Protein 8VJL (pdb70)

Foldseek 3Di:
DVVLVVQVVAADEDPVLVVVQVVCVVPPVVLLVVLQVVLQVVLASQLVVLCVVVPFAWDHWYQYSQGTDTDTDDFQQDALVSLVVSLVSRLVPVVVVLVVLVVCVVVVVDDDVSSVSSVVVSVVVSVVLCDCAPPRRVVSVVLSVLLQVAPNLVSVVVSLVVNVVVLVVLVVVCVVPPVDDVSSVVVSVVRVVVSVVVVVCSVVSVVVNLVSVQPDPCDVADEEDEDEDEQPAWLVVVVRRDGGRYFYKYWYHYPNRTDDIHGPNQSSCCCVPVVCPTDGCPCSVPVD/DPPVDDPDDDDDDDDDDQDEADDDPVLVVLVVVVVVNDVVSLVVVLRNLVVLLVVVLVVPPPPPDDSPVSSVQLSVLQSVLSVPPDPVVPDDSNVSSNVSSVVSVVVVVVVVVVVD/DCLVVVQVVFEDEDPVLVVVVVVCVVVPNDLVVVLQVVLLVQLLVLLVVLCVVVPFAWHHFYADNLGTDTDTDAFLFDALVSVVNSLVSRLPVLVVVLVVLVVCPVVPPDDPVSNVSSVVVSVVVSVVQCDCAPPRRVVVVQLSVLQVPFFNLVSVVVSLVVNVVVLVVLVCCQPPPDPCPVSVVVVSVVSVVVSVVVVVPSVVSVVVNLVSVLPDDPVPQDEEAEDEDEQPDAVVVVSRRDGGRYFYWYWYQPPNDTDDTDGPNLVSCCVPVVVNPPGHCVCVVPDD/DPPPPCPDDDDDDDDDQADAADDPPVLVVLVVCVVVNDVVSVVCQLRNLLVLLVVVLVVVPPPDDDVPVLSVLLSVQLNVLSVPDDCVVPDDSNVSSSVSSNVSVVVVVVVVVVVD/DVVLVVQVVAADEDPVLVVVQVVCVVPPVVLLVVLQVVLQVVLASQLVVLCVVVPFAWDHWYQYSQGTDTDTDDFQQDALVSLVVSLVSRLVPVVVVLVVLVVCVVVVVDDDVSSVSSVVVSVVVSVVLCDCAPPRRVVSVVLSVLLQVAPNLVSVVVSLVVNVVVLVVLVVVCVVPPVDDVSSVVVSVVRVVVSVVVVVCSVVSVVVNLVSVQPDPCDPPDEEDEDEDEQFAWLVVVVRRDGGPYFYKYWYHYPNRTDDIHGPNQSSCCCVPVVCPTDGCPCSVPVD/DPPVDDPDDDDDDDDDDQDEADDDPVLVVLVVVVVVNDDVSLVVVLRNLCVLLVVVLVVPPPPPDDSPVSSVQLSVQLSVLSVPPDPVVPDDSNVSSSVSSVVSSVVVVVVVVVVD/DCLVVVQVVFEDEDPVLVVVVVVCVVVPNDLVVVLQVVLLVQLLVLLVVLCVVVPFAWHHFYADNLGTDTDTDAFLFDALVSLVNSLVSRLPVLVVVLVVLVVCPVVPPDDPVSNVSNVVVSVVVSVVQCDCAPPRRVVVVQLSVLLVPFFNLVSVVVSLVVNVVVLVVLVCCQPPPDPCPVSVVVVSVVSVVVSVVSVVPSVVSVVVNLVSVLPDDPVPQDEEAEDEDDQPDAVVVVSRRDGGRYFYWYWYQPPNDTDDTDGPNVVSCCVPVVVVPPGHCVCVVPDD/DPPPPCPDDDDDDDDDQADAADDPPVLVVLVVCVVVNDVVSVVCQLRNQLVLLVVVLVVVPPPDDDSVVSSVLLSVQLSVLSVPDDCVVPDDSSVSSNVSSVVSVVVVVVVVVVVD

Secondary structure (DSSP, 8-state):
-HHHHHHHHT----HHHHHHHHHHHTTT-HHHHHHHHHHHHHHHHHHHHHHHHTT--EEEEEEETTEEEEEE---S-S-HHHHHHHHHTTGGGHHHHHHHHHHHHHHTSS-HHHHHHHHHHHHHHHHHHTSSSSSTTTHHHHHHHHHHHS-HHHHHHHHHHHHHHHHHHHHHHHHHH-S--HHHHHHHHHHHHHHHHHHTTHHHHHHHHHHHHHT----S---B--EEEETTS-HHHHHT---TTSB--EEEEETTEEEEEE-HHHHHHHHHHS--SSS-STTSSS--/--TT-----EEEEEE-SSPPPP-SHHHHHHHHHHHH--HHHHHHHHHTTHHHHHHHHHHT-SS---HHHHHHHHHHHHHHHHHT--SSS---HHHHHHHHHHHHHHHHHHHHHHH-/--HHHHHHTT--B-HHHHHHHHHHHHHT--TTHHHHHHHHHHHHHHHHHHHHTTT----B--EETTEEE-BB--SS-S-HHHHHHHHHTGGGHHHHHHHHHHHHHHTTSS-HHHHHHHHHHHHHHHHHTTSSSSSTTHHHHHHHHHHTTS-HHHHHHHHHHHHHHHHHHHHHHHHHTS---HHHHHHHHHHHHHHHHHHTTHHHHHHHHHHHHHT-SS-S---B--EE--SSS-HHHHHHS--TT-B--EEEEETTEEEEEE-HHHHHHHHHTS---S--HHHHHS--/--TTS-----EE--B-SSPPPP-TTHHHHHHHHHHHS-HHHHHHHHHTT-HHHHHHHHHT-SSS--HHHHHHHHHHHHHHHHHT--GGGS--HHHHHHHHHHHHHHHHHHHHHHH-/-HHHHHHHHT-EE-HHHHHHHHHHHTTT-HHHHHHHHHHHHHHHHHHHHHHHHTT--EEEEEEETTEEEEEE---S-S-HHHHHHHHHTTGGGHHHHHHHHHHHHHTTSS-HHHHHHHHHHHHHHHHHHTSSSSSTTTHHHHHHHHHHHS-HHHHHHHHHHHHHHHHHHHHHHHHHH-S--HHHHHHHHHHHHHHHHHHTTHHHHHHHHHHHHHT---SS---B--EEEETTS-HHHHHT---TTSB--EEEEETTEEEEEE-HHHHHHHHHHS---SS-STTSSS--/--TT-----EEEEEE-SSPPPP-SHHHHHHHHHHHH--HHHHHHHHHTTHHHHHHHHHHT-SS---HHHHHHHHHHHHHHHHHT--SSS---HHHHHHHHHHHHHHHHHHHHHHH-/--HHHHHHTT--B-HHHHHHHHHHHHHT--TTHHHHHHHHHHHHHHHHHHHHTTT----B--EETTEEE-BB--SS-S-HHHHHHHHHTGGGHHHHHHHHHHHHHHTTSS-HHHHHHHHHHHHHHHHHTTSSSSSTTHHHHHHHHHHTTS-HHHHHHHHHHHHHHHHHHHHHHHHHTS---HHHHHHHHHHHHHHHHHHTTHHHHHHHHHHHHHT-SS-S---B--EE--SSS-HHHHHHS--TT-B--EEEEETTEEEEEE-HHHHHIIIIIS---SS-HHHHHS--/--TTS-----EE--B-SSPPPP-TTHHHHHHHHHHHS-HHHHHHHHHTTHHHHHHHHHHT-SSS--HHHHHHHHHHHHHHHHHT--GGGS--HHHHHHHHHHHHHHHHHHHHHHH-

GO terms:
  GO:0005515 protein binding (F, IPI)

InterPro domains:
  IPR008915 Peptidase M50 [PF02163] (32-105)
  IPR008915 Peptidase M50 [PF02163] (111-170)

Solvent-accessible surface area: 86325 Å² total; per-residue (Å²): 142,106,130,77,98,50,30,57,144,120,44,89,49,72,92,110,24,132,62,61,22,0,88,11,85,36,80,60,122,28,74,25,26,54,16,23,61,88,0,6,57,28,3,0,30,5,1,0,25,64,2,17,121,68,91,26,57,35,79,62,3,29,19,37,40,57,8,0,5,0,13,0,9,6,16,4,15,51,47,35,146,30,20,81,31,2,12,52,13,0,24,127,38,5,118,138,11,55,116,31,13,128,87,84,21,122,109,92,68,52,120,122,124,26,36,110,57,22,23,61,26,1,88,13,3,29,135,16,4,86,64,51,5,19,10,2,1,9,3,14,48,63,13,11,83,39,0,112,115,44,27,7,42,115,0,9,135,59,11,27,135,42,3,106,74,91,5,102,109,30,8,60,110,2,81,126,77,27,78,127,52,138,36,3,76,58,10,46,85,27,1,44,91,25,16,58,85,17,70,106,37,62,43,25,6,8,15,15,8,8,16,30,41,62,23,39,97,103,102,157,123,78,143,116,68,91,28,134,22,120,11,116,37,78,4,62,125,16,5,36,94,10,57,26,50,13,69,6,34,13,54,13,19,45,102,85,73,64,56,57,79,24,43,14,114,84,23,10,98,7,6,24,38,55,90,45,10,57,57,15,8,99,65,34,96,140,61,206,244,92,58,150,93,38,52,25,22,1,0,17,8,72,33,28,16,29,3,88,91,54,65,68,80,70,51,123,109,47,34,82,78,33,92,186,54,41,88,78,2,62,18,25,7,2,18,18,27,6,89,46,0,14,78,13,19,131,72,33,89,102,57,82,94,76,40,78,46,30,5,8,6,0,9,4,0,0,15,73,1,4,109,68,44,52,73,80,120,68,64,147,21,31,74,53,1,23,143,28,0,19,88,18,5,63,133,70,44,63,57,48,56,84,94,122,188,91,107,103,36,63,14,94,88,57,69,88,50,59,94,48,23,162,53,26,21,52,36,3,105,146,70,57,88,92,109,24,34,112,17,31,64,87,0,10,59,25,2,0,70,8,2,0,39,68,2,25,127,56,83,20,61,21,64,68,0,31,14,30,45,63,6,0,3,1,8,0,9,2,16,8,21,61,81,51,133,30,29,82,13,1,12,57,3,0,24,87,48,5,116,125,10,58,114,41,13,132,106,76,19,105,103,97,64,52,135,110,129,27,31,97,49,20,24,60,24,1,86,15,2,31,137,18,1,72,67,50,5,22,9,2,2,10,1,11,56,45,22,17,114,37,4,154,136,44,32,8,44,94,0,20,149,60,9,34,135,27,1,108,75,85,5,124,121,30,2,68,109,1,81,130,104,17,82,49,13,49,35,7,88,62,11,44,85,26,1,41,90,24,11,120,78,25,106,152,47,105,36,32,5,18,16,2,5,10,4,55,40,41,21,33,61,118,146,145,109,116,161,120,76,79,44,95,15,103,40,151,47,92,14,78,114,16,4,24,103,10,47,38,55,13,64,4,25,8,53,14,9,58,97,70,65,71,66,68,71,13,56,26,99,78,23,5,78,7,32,6,57,71,100,44,45,93,16,21,8,74,81,23,92,146,78,235,233,68,48,129,126,33,46,23,29,2,1,14,4,66,38,32,11,32,5,96,111,54,60,91,12,17,56,110,49,43,40,75,84,42,91,172,59,46,79,90,4,77,15,44,4,2,5,20,34,1,144,41,0,20,91,7,8,151,122,52,70,148,98,76,88,84,41,63,66,12,10,32,21,0,4,11,0,3,24,53,0,5,109,67,43,62,44,84,112,70,50,135,18,37,64,50,0,28,137,25,0,48,69,20,7,88,125,64,50,65,64,54,77,90,93,122,139,106,130,76,99,53,29,57,140,120,44,90,49,70,92,110,23,133,63,59,22,0,86,11,83,34,80,60,121,28,76,24,28,55,17,23,60,88,0,5,57,30,2,0,31,6,1,0,24,65,3,20,121,69,89,28,54,37,80,62,3,32,18,37,40,59,8,0,5,1,12,0,7,5,14,4,16,51,49,34,147,29,22,81,30,3,11,52,13,0,24,129,33,4,118,138,12,54,117,32,13,126,88,83,22,122,109,93,68,53,120,121,124,26,35,109,58,21,22,63,26,1,89,13,4,28,133,16,3,86,64,52,4,19,11,1,1,8,3,14,49,62,13,12,82,38,1,110,118,44,26,6,42,112,0,10,137,59,10,27,136,40,2,105,74,91,5,102,110,31,9,61,110,2,82,126,75,26,78,126,61,138,35,4,76,53,9,47,79,26,1,44,98,24,16,57,83,18,75,105,37,62,42,26,8,9,15,13,9,9,16,31,42,62,25,41,98,102,107,163,127,62,145,114,70,90,29,132,21,120,10,116,39,80,4,60,119,14,6,32,93,11,57,27,57,9,67,5,34,10,53,8,20,44,102,85,73,64,54,56,81,24,43,14,115,84,20,14,98,7,7,26,38,58,92,46,10,55,58,16,7,101,64,33,95,141,62,207,244,88,58,155,90,40,53,24,24,1,1,16,8,72,33,29,17,29,4,87,90,56,73,63,78,75,51,117,106,48,33,81,78,34,92,179,54,41,89,78,2,60,17,26,7,2,13,17,29,2,84,42,0,18,86,11,17,137,68,25,91,102,58,82,94,78,45,77,45,28,5,10,6,0,12,6,0,0,18,77,1,4,110,68,44,52,76,80,122,71,62,145,21,33,74,53,0,20,148,28,0,22,86,20,4,61,121,69,44,58,56,50,59,85,90,124,191,97,116,103,36,63,14,94,91,57,69,89,52,59,91,47,21,166,54,27,21,53,35,4,106,148,68,56,89,89,111,23,34,111,17,31,66,85,0,9,58,24,1,0,68,9,1,0,39,68,2,25,129,55,81,21,62,20,63,66,0,34,15,31,47,64,7,0,3,2,9,0,8,2,14,8,24,62,82,53,132,31,28,82,13,1,12,56,4,0,23,87,50,4,117,127,10,58,116,40,13,129,105,77,19,105,104,97,63,50,134,109,127,27,32,96,51,21,24,60,25,2,85,16,2,31,137,19,1,71,67,51,5,22,9,2,1,10,1,11,55,44,22,18,117,40,5,152,141,42,30,9,45,95,0,18,149,57,8,30,134,28,2,109,75,87,6,124,121,28,3,68,110,2,84,131,106,19,81,49,12,51,36,7,87,63,12,46,86,24,0,42,88,24,13,122,78,20,110,156,42,105,34,32,4,17,15,3,6,10,7,55,42,43,20,32,62,118,146,144,110,115,162,120,76,81,46,93,14,101,42,151,47,94,17,84,112,16,4,26,103,10,48,36,56,12,61,4,24,9,54,13,8,59,96,72,64,72,66,65,71,13,55,26,101,75,22,4,82,7,31,6,57,75,89,43,38,90,15,21,10,75,83,23,92,146,76,234,235,58,51,137,107,34,47,25,28,2,1,14,4,68,36,34,12,30,7,92,113,54,58,90,12,17,56,109,42,45,38,70,84,43,91,165,59,45,81,87,3,75,15,44,5,2,7,22,30,5,152,34,0,14,88,8,10,154,125,53,79,147,96,77,91,77,44,55,69,12,11,35,12,0,7,6,0,7,24,50,1,7,104,72,41,62,44,84,113,70,50,133,20,35,64,50,4,26,139,25,0,45,68,17,6,88,120,57,52,64,62,55,75,91,94,123

Nearest PDB structures (foldseek):
  8vjl-assembly1_A  TM=1.003E+00  e=7.515E-52  Bacillus subtilis subsp. subtilis str. 168
  8vjm-assembly1_C  TM=9.851E-01  e=3.908E-43  Bacillus subtilis subsp. subtilis str. 168
  3b4r-assembly1_B  TM=7.205E-01  e=4.255E-06  Methanocaldococcus jannaschii
  8vjm-assembly1_C  TM=9.953E-01  e=9.314E-47  Bacillus subtilis subsp. subtilis str. 168
  8vjl-assembly1_A  TM=9.861E-01  e=3.089E-44  Bacillus subtilis subsp. subtilis str. 168

Radius of gyration: 42.6 Å; Cα contacts (8 Å, |Δi|>4): 1873; chains: 8; bounding box: 121×93×74 Å

Sequence (1616 aa):
MNKWLDLILKIHVHPFLWIIAALGLLTGHMKALLCLLLIVLIHELGHAALAVFFSWRIKRVFLLPFGGTVEVEEHGNRPLKEEFAVIIAGPLQHIWLQFAAWMLAEVSVIHQHTFELFTFYNLSILFVNLLPIWPLDGGKLLFLLFSKQLPFQKAHRLNLKTSLCFCLLLGCWVLFVIPLQISAWVLFVFLAVSLFEEYRQRHYIHVRFLLERYYGKNRELEKLLPLTVKAEDKVYHVMAEFKRGCKHPIIIEKSGQKLSQLDENEVLHAYFADKRTNSSMEELLLPYFVVKELVFLVSYVKNNAFPQPLSSSEEKKYLELMAKGDEHARNMLIEHNLRLVAHIVKKFENTGEDAEDLISIGTIGLIKGIESYSAGKGTKLATYAARCIENEILMHLRALKKTKMNKWLDLILKIHVHPFLWIIAALGLLTGHMKALLCLLLIVLIHELGHAALAVFFSWRIKRVFLLPFGGTVEVEEHGNRPLKEEFAVIIAGPLQHIWLQFAAWMLAEVSVIHQHTFELFTFYNLSILFVNLLPIWPLDGGKLLFLLFSKQLPFQKAHRLNLKTSLCFCLLLGCWVLFVIPLQISAWVLFVFLAVSLFEEYRQRHYIHVRFLLERYYGKNRELEKLLPLTVKAEDKVYHVMAEFKRGCKHPIIIEKSGQKLSQLDENEVLHAYFADKRTNSSMEELLLPYFVVKELVFLVSYVKNNAFPQPLSSSEEKKYLELMAKGDEHARNMLIEHNLRLVAHIVKKFENTGEDAEDLISIGTIGLIKGIESYSAGKGTKLATYAARCIENEILMHLRALKKTKMNKWLDLILKIHVHPFLWIIAALGLLTGHMKALLCLLLIVLIHELGHAALAVFFSWRIKRVFLLPFGGTVEVEEHGNRPLKEEFAVIIAGPLQHIWLQFAAWMLAEVSVIHQHTFELFTFYNLSILFVNLLPIWPLDGGKLLFLLFSKQLPFQKAHRLNLKTSLCFCLLLGCWVLFVIPLQISAWVLFVFLAVSLFEEYRQRHYIHVRFLLERYYGKNRELEKLLPLTVKAEDKVYHVMAEFKRGCKHPIIIEKSGQKLSQLDENEVLHAYFADKRTNSSMEELLLPYFVVKELVFLVSYVKNNAFPQPLSSSEEKKYLELMAKGDEHARNMLIEHNLRLVAHIVKKFENTGEDAEDLISIGTIGLIKGIESYSAGKGTKLATYAARCIENEILMHLRALKKTKMNKWLDLILKIHVHPFLWIIAALGLLTGHMKALLCLLLIVLIHELGHAALAVFFSWRIKRVFLLPFGGTVEVEEHGNRPLKEEFAVIIAGPLQHIWLQFAAWMLAEVSVIHQHTFELFTFYNLSILFVNLLPIWPLDGGKLLFLLFSKQLPFQKAHRLNLKTSLCFCLLLGCWVLFVIPLQISAWVLFVFLAVSLFEEYRQRHYIHVRFLLERYYGKNRELEKLLPLTVKAEDKVYHVMAEFKRGCKHPIIIEKSGQKLSQLDENEVLHAYFADKRTNSSMEELLLPYFVVKELVFLVSYVKNNAFPQPLSSSEEKKYLELMAKGDEHARNMLIEHNLRLVAHIVKKFENTGEDAEDLISIGTIGLIKGIESYSAGKGTKLATYAARCIENEILMHLRALKKTK

B-factor: mean 49.94, std 30.87, range [5.52, 124.99]

Structure (mmCIF, N/CA/C/O backbone):
data_8VJL
#
_entry.id   8VJL
#
_cell.length_a   1.00
_cell.length_b   1.00
_cell.length_c   1.00
_cell.angle_alpha   90.00
_cell.angle_beta   90.00
_cell.angle_gamma   90.00
#
_symmetry.space_group_name_H-M   'P 1'
#
loop_
_entity.id
_entity.type
_entity.pdbx_description
1 polymer 'Stage IV sporulation protein FB'
2 polymer 'RNA polymerase sigma factor'
3 non-polymer 'Lauryl Maltose Neopentyl Glycol'
4 non-polymer DI-PALMITOYL-3-SN-PHOSPHATIDYLETHANOLAMINE
#
loop_
_atom_site.group_PDB
_atom_site.id
_atom_site.type_symbol
_atom_site.label_atom_id
_atom_site.label_alt_id
_atom_site.label_comp_id
_atom_site.label_asym_id
_atom_site.label_entity_id
_atom_site.label_seq_id
_atom_site.pdbx_PDB_ins_code
_atom_site.Cartn_x
_atom_site.Cartn_y
_atom_site.Cartn_z
_atom_site.occupancy
_atom_site.B_iso_or_equiv
_atom_site.auth_seq_id
_atom_site.auth_comp_id
_atom_site.auth_asym_id
_atom_site.auth_atom_id
_atom_site.pdbx_PDB_model_num
ATOM 1 N N . MET A 1 1 ? 142.380 177.639 141.006 1.00 84.24 1 MET A N 1
ATOM 2 C CA . MET A 1 1 ? 141.617 176.747 141.870 1.00 84.24 1 MET A CA 1
ATOM 3 C C . MET A 1 1 ? 142.356 175.429 142.075 1.00 84.24 1 MET A C 1
ATOM 4 O O . MET A 1 1 ? 142.512 174.645 141.141 1.00 84.24 1 MET A O 1
ATOM 9 N N . ASN A 1 2 ? 142.811 175.195 143.309 1.00 75.98 2 ASN A N 1
ATOM 10 C CA . ASN A 1 2 ? 143.565 173.981 143.602 1.00 75.98 2 ASN A CA 1
ATOM 11 C C . ASN A 1 2 ? 142.708 172.735 143.411 1.00 75.98 2 ASN A C 1
ATOM 12 O O . ASN A 1 2 ? 143.188 171.714 142.901 1.00 75.98 2 ASN A O 1
ATOM 17 N N . LYS A 1 3 ? 141.435 172.801 143.812 1.00 64.72 3 LYS A N 1
ATOM 18 C CA . LYS A 1 3 ? 140.550 171.653 143.649 1.00 64.72 3 LYS A CA 1
ATOM 19 C C . LYS A 1 3 ? 140.382 171.281 142.183 1.00 64.72 3 LYS A C 1
ATOM 20 O O . LYS A 1 3 ? 140.245 170.098 141.854 1.00 64.72 3 LYS A O 1
ATOM 26 N N . TRP A 1 4 ? 140.400 172.272 141.289 1.00 61.97 4 TRP A N 1
ATOM 27 C CA . TRP A 1 4 ? 140.360 171.977 139.861 1.00 61.97 4 TRP A CA 1
ATOM 28 C C . TRP A 1 4 ? 141.580 171.170 139.435 1.00 61.97 4 TRP A C 1
ATOM 29 O O . TRP A 1 4 ? 141.462 170.204 138.669 1.00 61.97 4 TRP A O 1
ATOM 40 N N . LEU A 1 5 ? 142.763 171.549 139.923 1.00 66.95 5 LEU A N 1
ATOM 41 C CA . LEU A 1 5 ? 143.970 170.795 139.602 1.00 66.95 5 LEU A CA 1
ATOM 42 C C . LEU A 1 5 ? 143.900 169.377 140.154 1.00 66.95 5 LEU A C 1
ATOM 43 O O . LEU A 1 5 ? 144.309 168.422 139.483 1.00 66.95 5 LEU A O 1
ATOM 48 N N . ASP A 1 6 ? 143.384 169.217 141.377 1.00 65.71 6 ASP A N 1
ATOM 49 C CA . ASP A 1 6 ? 143.228 167.874 141.930 1.00 65.71 6 ASP A CA 1
ATOM 50 C C . ASP A 1 6 ? 142.265 167.041 141.094 1.00 65.71 6 ASP A C 1
ATOM 51 O O . ASP A 1 6 ? 142.495 165.845 140.878 1.00 65.71 6 ASP A O 1
ATOM 56 N N . LEU A 1 7 ? 141.176 167.652 140.623 1.00 59.13 7 LEU A N 1
ATOM 57 C CA . LEU A 1 7 ? 140.243 166.935 139.758 1.00 59.13 7 LEU A CA 1
ATOM 58 C C . LEU A 1 7 ? 140.914 166.503 138.462 1.00 59.13 7 LEU A C 1
ATOM 59 O O . LEU A 1 7 ? 140.713 165.376 137.997 1.00 59.13 7 LEU A O 1
ATOM 64 N N . ILE A 1 8 ? 141.713 167.389 137.863 1.00 55.67 8 ILE A N 1
ATOM 65 C CA . ILE A 1 8 ? 142.397 167.045 136.618 1.00 55.67 8 ILE A CA 1
ATOM 66 C C . ILE A 1 8 ? 143.399 165.920 136.851 1.00 55.67 8 ILE A C 1
ATOM 67 O O . ILE A 1 8 ? 143.581 165.043 135.998 1.00 55.67 8 ILE A O 1
ATOM 72 N N . LEU A 1 9 ? 144.053 165.920 138.013 1.00 57.85 9 LEU A N 1
ATOM 73 C CA . LEU A 1 9 ? 145.106 164.948 138.284 1.00 57.85 9 LEU A CA 1
ATOM 74 C C . LEU A 1 9 ? 144.584 163.517 138.391 1.00 57.85 9 LEU A C 1
ATOM 75 O O . LEU A 1 9 ? 145.338 162.576 138.122 1.00 57.85 9 LEU A O 1
ATOM 80 N N . LYS A 1 10 ? 143.315 163.326 138.752 1.00 49.26 10 LYS A N 1
ATOM 81 C CA . LYS A 1 10 ? 142.810 161.984 139.019 1.00 49.26 10 LYS A CA 1
ATOM 82 C C . LYS A 1 10 ? 141.669 161.596 138.085 1.00 49.26 10 LYS A C 1
ATOM 83 O O . LYS A 1 10 ? 140.642 161.077 138.534 1.00 49.26 10 LYS A O 1
ATOM 89 N N . ILE A 1 11 ? 141.837 161.844 136.790 1.00 37.34 11 ILE A N 1
ATOM 90 C CA . ILE A 1 11 ? 140.850 161.442 135.794 1.00 37.34 11 ILE A CA 1
ATOM 91 C C . ILE A 1 11 ? 140.933 159.934 135.592 1.00 37.34 11 ILE A C 1
ATOM 92 O O . ILE A 1 11 ? 142.019 159.386 135.374 1.00 37.34 11 ILE A O 1
ATOM 97 N N . HIS A 1 12 ? 139.790 159.260 135.667 1.00 27.33 12 HIS A N 1
ATOM 98 C CA . HIS A 1 12 ? 139.738 157.823 135.444 1.00 27.33 12 HIS A CA 1
ATOM 99 C C . HIS A 1 12 ? 139.429 157.519 133.982 1.00 27.33 12 HIS A C 1
ATOM 100 O O . HIS A 1 12 ? 138.861 158.339 133.258 1.00 27.33 12 HIS A O 1
ATOM 107 N N . VAL A 1 13 ? 139.818 156.321 133.549 1.00 24.14 13 VAL A N 1
ATOM 108 C CA . VAL A 1 13 ? 139.651 155.885 132.167 1.00 24.14 13 VAL A CA 1
ATOM 109 C C . VAL A 1 13 ? 139.130 154.454 132.162 1.00 24.14 13 VAL A C 1
ATOM 110 O O . VAL A 1 13 ? 139.654 153.597 132.881 1.00 24.14 13 VAL A O 1
ATOM 114 N N . HIS A 1 14 ? 138.102 154.200 131.357 1.00 18.77 14 HIS A N 1
ATOM 115 C CA . HIS A 1 14 ? 137.564 152.854 131.238 1.00 18.77 14 HIS A CA 1
ATOM 116 C C . HIS A 1 14 ? 138.552 151.958 130.492 1.00 18.77 14 HIS A C 1
ATOM 117 O O . HIS A 1 14 ? 139.250 152.424 129.587 1.00 18.77 14 HIS A O 1
ATOM 124 N N . PRO A 1 15 ? 138.640 150.674 130.852 1.00 20.60 15 PRO A N 1
ATOM 125 C CA . PRO A 1 15 ? 139.612 149.790 130.186 1.00 20.60 15 PRO A CA 1
ATOM 126 C C . PRO A 1 15 ? 139.418 149.664 128.686 1.00 20.60 15 PRO A C 1
ATOM 127 O O . PRO A 1 15 ? 140.408 149.525 127.958 1.00 20.60 15 PRO A O 1
ATOM 131 N N . PHE A 1 16 ? 138.177 149.700 128.194 1.00 17.10 16 PHE A N 1
ATOM 132 C CA . PHE A 1 16 ? 137.944 149.536 126.763 1.00 17.10 16 PHE A CA 1
ATOM 133 C C . PHE A 1 16 ? 138.504 150.693 125.946 1.00 17.10 16 PHE A C 1
ATOM 134 O O . PHE A 1 16 ? 138.777 150.520 124.752 1.00 17.10 16 PHE A O 1
ATOM 142 N N . LEU A 1 17 ? 138.683 151.865 126.558 1.00 17.15 17 LEU A N 1
ATOM 143 C CA . LEU A 1 17 ? 139.269 152.987 125.835 1.00 17.15 17 LEU A CA 1
ATOM 144 C C . LEU A 1 17 ? 140.710 152.692 125.441 1.00 17.15 17 LEU A C 1
ATOM 145 O O . LEU A 1 17 ? 141.161 153.097 124.363 1.00 17.15 17 LEU A O 1
ATOM 150 N N . TRP A 1 18 ? 141.450 151.986 126.299 1.00 15.41 18 TRP A N 1
ATOM 151 C CA . TRP A 1 18 ? 142.812 151.599 125.948 1.00 15.41 18 TRP A CA 1
ATOM 152 C C . TRP A 1 18 ? 142.824 150.672 124.740 1.00 15.41 18 TRP A C 1
ATOM 153 O O . TRP A 1 18 ? 143.681 150.801 123.860 1.00 15.41 18 TRP A O 1
ATOM 164 N N . ILE A 1 19 ? 141.882 149.729 124.681 1.00 16.34 19 ILE A N 1
ATOM 165 C CA . ILE A 1 19 ? 141.819 148.818 123.542 1.00 16.34 19 ILE A CA 1
ATOM 166 C C . ILE A 1 19 ? 141.439 149.571 122.274 1.00 16.34 19 ILE A C 1
ATOM 167 O O . ILE A 1 19 ? 141.970 149.296 121.191 1.00 16.34 19 ILE A O 1
ATOM 172 N N . ILE A 1 20 ? 140.520 150.533 122.383 1.00 16.40 20 ILE A N 1
ATOM 173 C CA . ILE A 1 20 ? 140.167 151.344 121.218 1.00 16.40 20 ILE A CA 1
ATOM 174 C C . ILE A 1 20 ? 141.374 152.139 120.735 1.00 16.40 20 ILE A C 1
ATOM 175 O O . ILE A 1 20 ? 141.630 152.234 119.528 1.00 16.40 20 ILE A O 1
ATOM 180 N N . ALA A 1 21 ? 142.136 152.721 121.665 1.00 18.36 21 ALA A N 1
ATOM 181 C CA . ALA A 1 21 ? 143.325 153.476 121.284 1.00 18.36 21 ALA A CA 1
ATOM 182 C C . ALA A 1 21 ? 144.369 152.579 120.630 1.00 18.36 21 ALA A C 1
ATOM 183 O O . ALA A 1 21 ? 145.000 152.968 119.640 1.00 18.36 21 ALA A O 1
ATOM 185 N N . ALA A 1 22 ? 144.569 151.376 121.171 1.00 18.27 22 ALA A N 1
ATOM 186 C CA . ALA A 1 22 ? 145.521 150.444 120.575 1.00 18.27 22 ALA A CA 1
ATOM 187 C C . ALA A 1 22 ? 145.089 150.033 119.175 1.00 18.27 22 ALA A C 1
ATOM 188 O O . ALA A 1 22 ? 145.922 149.921 118.269 1.00 18.27 22 ALA A O 1
ATOM 190 N N . LEU A 1 23 ? 143.790 149.792 118.980 1.00 5.52 23 LEU A N 1
ATOM 191 C CA . LEU A 1 23 ? 143.297 149.439 117.653 1.00 5.52 23 LEU A CA 1
ATOM 192 C C . LEU A 1 23 ? 143.469 150.593 116.674 1.00 5.52 23 LEU A C 1
ATOM 193 O O . LEU A 1 23 ? 143.816 150.379 115.508 1.00 5.52 23 LEU A O 1
ATOM 198 N N . GLY A 1 24 ? 143.225 151.823 117.127 1.00 18.70 24 GLY A N 1
ATOM 199 C CA . GLY A 1 24 ? 143.402 152.969 116.254 1.00 18.70 24 GLY A CA 1
ATOM 200 C C . GLY A 1 24 ? 144.856 153.278 115.967 1.00 18.70 24 GLY A C 1
ATOM 201 O O . GLY A 1 24 ? 145.170 153.915 114.958 1.00 18.70 24 GLY A O 1
ATOM 202 N N . LEU A 1 25 ? 145.760 152.840 116.843 1.00 16.33 25 LEU A N 1
ATOM 203 C CA . LEU A 1 25 ? 147.182 153.088 116.628 1.00 16.33 25 LEU A CA 1
ATOM 204 C C . LEU A 1 25 ? 147.740 152.206 115.517 1.00 16.33 25 LEU A C 1
ATOM 205 O O . LEU A 1 25 ? 148.595 152.644 114.740 1.00 16.33 25 LEU A O 1
ATOM 210 N N . LEU A 1 26 ? 147.271 150.965 115.425 1.00 15.66 26 LEU A N 1
ATOM 211 C CA . LEU A 1 26 ? 147.784 150.002 114.462 1.00 15.66 26 LEU A CA 1
ATOM 212 C C . LEU A 1 26 ? 147.093 150.080 113.108 1.00 15.66 26 LEU A C 1
ATOM 213 O O . LEU A 1 26 ? 147.449 149.316 112.206 1.00 15.66 26 LEU A O 1
ATOM 218 N N . THR A 1 27 ? 146.117 150.970 112.943 1.00 17.77 27 THR A N 1
ATOM 219 C CA . THR A 1 27 ? 145.399 151.127 111.682 1.00 17.77 27 THR A CA 1
ATOM 220 C C . THR A 1 27 ? 145.622 152.480 111.026 1.00 17.77 27 THR A C 1
ATOM 221 O O . THR A 1 27 ? 145.760 152.549 109.804 1.00 17.77 27 THR A O 1
ATOM 225 N N . GLY A 1 28 ? 145.667 153.560 111.801 1.00 25.03 28 GLY A N 1
ATOM 226 C CA . GLY A 1 28 ? 146.000 154.857 111.245 1.00 25.03 28 GLY A CA 1
ATOM 227 C C . GLY A 1 28 ? 144.907 155.900 111.339 1.00 25.03 28 GLY A C 1
ATOM 228 O O . GLY A 1 28 ? 144.811 156.780 110.479 1.00 25.03 28 GLY A O 1
ATOM 229 N N . HIS A 1 29 ? 144.077 155.819 112.375 1.00 13.09 29 HIS A N 1
ATOM 230 C CA . HIS A 1 29 ? 143.008 156.782 112.614 1.00 13.09 29 HIS A CA 1
ATOM 231 C C . HIS A 1 29 ? 143.287 157.623 113.857 1.00 13.09 29 HIS A C 1
ATOM 232 O O . HIS A 1 29 ? 142.379 157.940 114.626 1.00 13.09 29 HIS A O 1
ATOM 239 N N . MET A 1 30 ? 144.552 157.993 114.066 1.00 19.31 30 MET A N 1
ATOM 240 C CA . MET A 1 30 ? 144.942 158.657 115.306 1.00 19.31 30 MET A CA 1
ATOM 241 C C . MET A 1 30 ? 144.545 160.129 115.345 1.00 19.31 30 MET A C 1
ATOM 242 O O . MET A 1 30 ? 144.258 160.654 116.427 1.00 19.31 30 MET A O 1
ATOM 247 N N . LYS A 1 31 ? 144.536 160.812 114.199 1.00 16.09 31 LYS A N 1
ATOM 248 C CA . LYS A 1 31 ? 144.204 162.234 114.190 1.00 16.09 31 LYS A CA 1
ATOM 249 C C . LYS A 1 31 ? 142.773 162.473 114.661 1.00 16.09 31 LYS A C 1
ATOM 250 O O . LYS A 1 31 ? 142.516 163.351 115.496 1.00 16.09 31 LYS A O 1
ATOM 256 N N . ALA A 1 32 ? 141.824 161.693 114.138 1.00 13.97 32 ALA A N 1
ATOM 257 C CA . ALA A 1 32 ? 140.436 161.835 114.562 1.00 13.97 32 ALA A CA 1
ATOM 258 C C . ALA A 1 32 ? 140.272 161.472 116.031 1.00 13.97 32 ALA A C 1
ATOM 259 O O . ALA A 1 32 ? 139.495 162.108 116.755 1.00 13.97 32 ALA A O 1
ATOM 261 N N . LEU A 1 33 ? 140.994 160.448 116.487 1.00 9.58 33 LEU A N 1
ATOM 262 C CA . LEU A 1 33 ? 140.927 160.061 117.891 1.00 9.58 33 LEU A CA 1
ATOM 263 C C . LEU A 1 33 ? 141.391 161.197 118.792 1.00 9.58 33 LEU A C 1
ATOM 264 O O . LEU A 1 33 ? 140.745 161.509 119.799 1.00 9.58 33 LEU A O 1
ATOM 269 N N . LEU A 1 34 ? 142.507 161.838 118.437 1.00 11.05 34 LEU A N 1
ATOM 270 C CA . LEU A 1 34 ? 142.998 162.953 119.240 1.00 11.05 34 LEU A CA 1
ATOM 271 C C . LEU A 1 34 ? 142.032 164.130 119.208 1.00 11.05 34 LEU A C 1
ATOM 272 O O . LEU A 1 34 ? 141.804 164.776 120.237 1.00 11.05 34 LEU A O 1
ATOM 277 N N . CYS A 1 35 ? 141.452 164.422 118.040 1.00 16.20 35 CYS A N 1
ATOM 278 C CA . CYS A 1 35 ? 140.481 165.511 117.954 1.00 16.20 35 CYS A CA 1
ATOM 279 C C . CYS A 1 35 ? 139.296 165.264 118.881 1.00 16.20 35 CYS A C 1
ATOM 280 O O . CYS A 1 35 ? 138.899 166.145 119.659 1.00 16.20 35 CYS A O 1
ATOM 283 N N . LEU A 1 36 ? 138.722 164.060 118.818 1.00 13.19 36 LEU A N 1
ATOM 284 C CA . LEU A 1 36 ? 137.560 163.753 119.643 1.00 13.19 36 LEU A CA 1
ATOM 285 C C . LEU A 1 36 ? 137.909 163.771 121.126 1.00 13.19 36 LEU A C 1
ATOM 286 O O . LEU A 1 36 ? 137.142 164.294 121.945 1.00 13.19 36 LEU A O 1
ATOM 291 N N . LEU A 1 37 ? 139.063 163.203 121.493 1.00 9.45 37 LEU A N 1
ATOM 292 C CA . LEU A 1 37 ? 139.469 163.213 122.893 1.00 9.45 37 LEU A CA 1
ATOM 293 C C . LEU A 1 37 ? 139.639 164.633 123.408 1.00 9.45 37 LEU A C 1
ATOM 294 O O . LEU A 1 37 ? 139.191 164.954 124.513 1.00 9.45 37 LEU A O 1
ATOM 299 N N . LEU A 1 38 ? 140.275 165.502 122.620 1.00 8.70 38 LEU A N 1
ATOM 300 C CA . LEU A 1 38 ? 140.466 166.880 123.055 1.00 8.70 38 LEU A CA 1
ATOM 301 C C . LEU A 1 38 ? 139.131 167.591 123.235 1.00 8.70 38 LEU A C 1
ATOM 302 O O . LEU A 1 38 ? 138.911 168.274 124.247 1.00 8.70 38 LEU A O 1
ATOM 307 N N . ILE A 1 39 ? 138.219 167.427 122.272 1.00 10.63 39 ILE A N 1
ATOM 308 C CA . ILE A 1 39 ? 136.927 168.104 122.357 1.00 10.63 39 ILE A CA 1
ATOM 309 C C . ILE A 1 39 ? 136.173 167.657 123.603 1.00 10.63 39 ILE A C 1
ATOM 310 O O . ILE A 1 39 ? 135.681 168.482 124.383 1.00 10.63 39 ILE A O 1
ATOM 315 N N . VAL A 1 40 ? 136.085 166.340 123.816 1.00 12.13 40 VAL A N 1
ATOM 316 C CA . VAL A 1 40 ? 135.333 165.821 124.956 1.00 12.13 40 VAL A CA 1
ATOM 317 C C . VAL A 1 40 ? 135.982 166.244 126.268 1.00 12.13 40 VAL A C 1
ATOM 318 O O . VAL A 1 40 ? 135.293 166.632 127.223 1.00 12.13 40 VAL A O 1
ATOM 322 N N . LEU A 1 41 ? 137.314 166.180 126.340 1.00 12.90 41 LEU A N 1
ATOM 323 C CA . LEU A 1 41 ? 138.006 166.534 127.572 1.00 12.90 41 LEU A CA 1
ATOM 324 C C . LEU A 1 41 ? 137.761 167.988 127.948 1.00 12.90 41 LEU A C 1
ATOM 325 O O . LEU A 1 41 ? 137.483 168.294 129.112 1.00 12.90 41 LEU A O 1
ATOM 330 N N . ILE A 1 42 ? 137.845 168.901 126.978 1.00 12.47 42 ILE A N 1
ATOM 331 C CA . ILE A 1 42 ? 137.612 170.306 127.302 1.00 12.47 42 ILE A CA 1
ATOM 332 C C . ILE A 1 42 ? 136.147 170.540 127.658 1.00 12.47 42 ILE A C 1
ATOM 333 O O . ILE A 1 42 ? 135.834 171.280 128.605 1.00 12.47 42 ILE A O 1
ATOM 338 N N . HIS A 1 43 ? 135.228 169.909 126.920 1.00 13.96 43 HIS A N 1
ATOM 339 C CA . HIS A 1 43 ? 133.808 170.061 127.217 1.00 13.96 43 HIS A CA 1
ATOM 340 C C . HIS A 1 43 ? 133.497 169.637 128.646 1.00 13.96 43 HIS A C 1
ATOM 341 O O . HIS A 1 43 ? 132.687 170.274 129.327 1.00 13.96 43 HIS A O 1
ATOM 348 N N . GLU A 1 44 ? 134.132 168.565 129.121 1.00 16.10 44 GLU A N 1
ATOM 349 C CA . GLU A 1 44 ? 133.891 168.124 130.491 1.00 16.10 44 GLU A CA 1
ATOM 350 C C . GLU A 1 44 ? 134.619 168.987 131.515 1.00 16.10 44 GLU A C 1
ATOM 351 O O . GLU A 1 44 ? 134.100 169.202 132.619 1.00 16.10 44 GLU A O 1
ATOM 357 N N . LEU A 1 45 ? 135.815 169.479 131.180 1.00 15.70 45 LEU A N 1
ATOM 358 C CA . LEU A 1 45 ? 136.540 170.337 132.109 1.00 15.70 45 LEU A CA 1
ATOM 359 C C . LEU A 1 45 ? 135.788 171.631 132.375 1.00 15.70 45 LEU A C 1
ATOM 360 O O . LEU A 1 45 ? 135.863 172.173 133.482 1.00 15.70 45 LEU A O 1
ATOM 365 N N . GLY A 1 46 ? 135.065 172.145 131.380 1.00 15.73 46 GLY A N 1
ATOM 366 C CA . GLY A 1 46 ? 134.247 173.326 131.627 1.00 15.73 46 GLY A CA 1
ATOM 367 C C . GLY A 1 46 ? 133.188 173.082 132.688 1.00 15.73 46 GLY A C 1
ATOM 368 O O . GLY A 1 46 ? 133.018 173.881 133.621 1.00 15.73 46 GLY A O 1
ATOM 369 N N . HIS A 1 47 ? 132.470 171.961 132.566 1.00 17.37 47 HIS A N 1
ATOM 370 C CA . HIS A 1 47 ? 131.489 171.582 133.576 1.00 17.37 47 HIS A CA 1
ATOM 371 C C . HIS A 1 47 ? 132.144 171.431 134.940 1.00 17.37 47 HIS A C 1
ATOM 372 O O . HIS A 1 47 ? 131.607 171.897 135.951 1.00 17.37 47 HIS A O 1
ATOM 379 N N . ALA A 1 48 ? 133.305 170.773 134.986 1.00 16.67 48 ALA A N 1
ATOM 380 C CA . ALA A 1 48 ? 133.973 170.549 136.264 1.00 16.67 48 ALA A CA 1
ATOM 381 C C . ALA A 1 48 ? 134.366 171.864 136.923 1.00 16.67 48 ALA A C 1
ATOM 382 O O . ALA A 1 48 ? 134.183 172.039 138.132 1.00 16.67 48 ALA A O 1
ATOM 384 N N . ALA A 1 49 ? 134.903 172.804 136.143 1.00 19.71 49 ALA A N 1
ATOM 385 C CA . ALA A 1 49 ? 135.323 174.082 136.707 1.00 19.71 49 ALA A CA 1
ATOM 386 C C . ALA A 1 49 ? 134.131 174.865 137.242 1.00 19.71 49 ALA A C 1
ATOM 387 O O . ALA A 1 49 ? 134.166 175.381 138.367 1.00 19.71 49 ALA A O 1
ATOM 389 N N . LEU A 1 50 ? 133.057 174.961 136.451 1.00 20.39 50 LEU A N 1
ATOM 390 C CA . LEU A 1 50 ? 131.893 175.702 136.931 1.00 20.39 50 LEU A CA 1
ATOM 391 C C . LEU A 1 50 ? 131.174 174.995 138.074 1.00 20.39 50 LEU A C 1
ATOM 392 O O . LEU A 1 50 ? 130.446 175.651 138.825 1.00 20.39 50 LEU A O 1
ATOM 397 N N . ALA A 1 51 ? 131.352 173.682 138.223 1.00 22.16 51 ALA A N 1
ATOM 398 C CA . ALA A 1 51 ? 130.809 173.001 139.392 1.00 22.16 51 ALA A CA 1
ATOM 399 C C . ALA A 1 51 ? 131.660 173.257 140.630 1.00 22.16 51 ALA A C 1
ATOM 400 O O . ALA A 1 51 ? 131.126 173.397 141.735 1.00 22.16 51 ALA A O 1
ATOM 402 N N . VAL A 1 52 ? 132.983 173.314 140.463 1.00 24.76 52 VAL A N 1
ATOM 403 C CA . VAL A 1 52 ? 133.865 173.582 141.596 1.00 24.76 52 VAL A CA 1
ATOM 404 C C . VAL A 1 52 ? 133.687 175.012 142.090 1.00 24.76 52 VAL A C 1
ATOM 405 O O . VAL A 1 52 ? 133.758 175.276 143.297 1.00 24.76 52 VAL A O 1
ATOM 409 N N . PHE A 1 53 ? 133.443 175.955 141.176 1.00 26.43 53 PHE A N 1
ATOM 410 C CA . PHE A 1 53 ? 133.319 177.352 141.587 1.00 26.43 53 PHE A CA 1
ATOM 411 C C . PHE A 1 53 ? 132.197 177.538 142.601 1.00 26.43 53 PHE A C 1
ATOM 412 O O . PHE A 1 53 ? 132.357 178.266 143.587 1.00 26.43 53 PHE A O 1
ATOM 420 N N . PHE A 1 54 ? 131.057 176.888 142.381 1.00 25.80 54 PHE A N 1
ATOM 421 C CA . PHE A 1 54 ? 129.919 177.008 143.284 1.00 25.80 54 PHE A CA 1
ATOM 422 C C . PHE A 1 54 ? 130.039 176.113 144.509 1.00 25.80 54 PHE A C 1
ATOM 423 O O . PHE A 1 54 ? 129.131 176.119 145.347 1.00 25.80 54 PHE A O 1
ATOM 431 N N . SER A 1 55 ? 131.123 175.346 144.622 1.00 23.91 55 SER A N 1
ATOM 432 C CA . SER A 1 55 ? 131.364 174.447 145.750 1.00 23.91 55 SER A CA 1
ATOM 433 C C . SER A 1 55 ? 130.277 173.374 145.845 1.00 23.91 55 SER A C 1
ATOM 434 O O . SER A 1 55 ? 129.566 173.250 146.844 1.00 23.91 55 SER A O 1
ATOM 437 N N . TRP A 1 56 ? 130.162 172.596 144.774 1.00 26.39 56 TRP A N 1
ATOM 438 C CA . TRP A 1 56 ? 129.319 171.411 144.765 1.00 26.39 56 TRP A CA 1
ATOM 439 C C . TRP A 1 56 ? 130.133 170.229 145.290 1.00 26.39 56 TRP A C 1
ATOM 440 O O . TRP A 1 56 ? 131.231 170.395 145.827 1.00 26.39 56 TRP A O 1
ATOM 451 N N . ARG A 1 57 ? 129.607 169.017 145.141 1.00 29.39 57 ARG A N 1
ATOM 452 C CA . ARG A 1 57 ? 130.284 167.806 145.598 1.00 29.39 57 ARG A CA 1
ATOM 453 C C . ARG A 1 57 ? 130.594 166.943 144.380 1.00 29.39 57 ARG A C 1
ATOM 454 O O . ARG A 1 57 ? 129.827 166.042 144.034 1.00 29.39 57 ARG A O 1
ATOM 462 N N . ILE A 1 58 ? 131.726 167.213 143.738 1.00 24.10 58 ILE A N 1
ATOM 463 C CA . ILE A 1 58 ? 132.167 166.420 142.597 1.00 24.10 58 ILE A CA 1
ATOM 464 C C . ILE A 1 58 ? 132.896 165.188 143.109 1.00 24.10 58 ILE A C 1
ATOM 465 O O . ILE A 1 58 ? 133.662 165.257 144.077 1.00 24.10 58 ILE A O 1
ATOM 470 N N . LYS A 1 59 ? 132.656 164.047 142.467 1.00 21.32 59 LYS A N 1
ATOM 471 C CA . LYS A 1 59 ? 133.258 162.787 142.876 1.00 21.32 59 LYS A CA 1
ATOM 472 C C . LYS A 1 59 ? 134.362 162.321 141.940 1.00 21.32 59 LYS A C 1
ATOM 473 O O . LYS A 1 59 ? 135.456 161.983 142.400 1.00 21.32 59 LYS A O 1
ATOM 479 N N . ARG A 1 60 ? 134.112 162.298 140.632 1.00 21.25 60 ARG A N 1
ATOM 480 C CA . ARG A 1 60 ? 135.072 161.723 139.701 1.00 21.25 60 ARG A CA 1
ATOM 481 C C . ARG A 1 60 ? 134.732 162.157 138.284 1.00 21.25 60 ARG A C 1
ATOM 482 O O . ARG A 1 60 ? 133.559 162.192 137.910 1.00 21.25 60 ARG A O 1
ATOM 490 N N . VAL A 1 61 ? 135.761 162.485 137.508 1.00 19.12 61 VAL A N 1
ATOM 491 C CA . VAL A 1 61 ? 135.626 162.763 136.083 1.00 19.12 61 VAL A CA 1
ATOM 492 C C . VAL A 1 61 ? 135.980 161.489 135.331 1.00 19.12 61 VAL A C 1
ATOM 493 O O . VAL A 1 61 ? 137.036 160.892 135.569 1.00 19.12 61 VAL A O 1
ATOM 497 N N . PHE A 1 62 ? 135.106 161.072 134.420 1.00 15.86 62 PHE A N 1
ATOM 498 C CA . PHE A 1 62 ? 135.174 159.751 133.818 1.00 15.86 62 PHE A CA 1
ATOM 499 C C . PHE A 1 62 ? 135.261 159.880 132.305 1.00 15.86 62 PHE A C 1
ATOM 500 O O . PHE A 1 62 ? 134.772 160.850 131.723 1.00 15.86 62 PHE A O 1
ATOM 508 N N . LEU A 1 63 ? 135.898 158.897 131.672 1.00 14.02 63 LEU A N 1
ATOM 509 C CA . LEU A 1 63 ? 136.029 158.843 130.216 1.00 14.02 63 LEU A CA 1
ATOM 510 C C . LEU A 1 63 ? 135.514 157.491 129.731 1.00 14.02 63 LEU A C 1
ATOM 511 O O . LEU A 1 63 ? 136.246 156.498 129.742 1.00 14.02 63 LEU A O 1
ATOM 516 N N . LEU A 1 64 ? 134.254 157.459 129.304 1.00 14.24 64 LEU A N 1
ATOM 517 C CA . LEU A 1 64 ? 133.662 156.249 128.769 1.00 14.24 64 LEU A CA 1
ATOM 518 C C . LEU A 1 64 ? 134.195 155.971 127.365 1.00 14.24 64 LEU A C 1
ATOM 519 O O . LEU A 1 64 ? 134.762 156.855 126.720 1.00 14.24 64 LEU A O 1
ATOM 524 N N . PRO A 1 65 ? 134.029 154.739 126.868 1.00 13.21 65 PRO A N 1
ATOM 525 C CA . PRO A 1 65 ? 134.434 154.444 125.487 1.00 13.21 65 PRO A CA 1
ATOM 526 C C . PRO A 1 65 ? 133.630 155.197 124.438 1.00 13.21 65 PRO A C 1
ATOM 527 O O . PRO A 1 65 ? 133.921 155.087 123.244 1.00 13.21 65 PRO A O 1
ATOM 531 N N . PHE A 1 66 ? 132.616 155.959 124.857 1.00 12.23 66 PHE A N 1
ATOM 532 C CA . PHE A 1 66 ? 131.800 156.717 123.916 1.00 12.23 66 PHE A CA 1
ATOM 533 C C . PHE A 1 66 ? 131.561 158.145 124.394 1.00 12.23 66 PHE A C 1
ATOM 534 O O . PHE A 1 66 ? 130.554 158.761 124.032 1.00 12.23 66 PHE A O 1
ATOM 542 N N . GLY A 1 67 ? 132.463 158.686 125.195 1.00 12.93 67 GLY A N 1
ATOM 543 C CA . GLY A 1 67 ? 132.332 160.047 125.672 1.00 12.93 67 GLY A CA 1
ATOM 544 C C . GLY A 1 67 ? 132.893 160.174 127.073 1.00 12.93 67 GLY A C 1
ATOM 545 O O . GLY A 1 67 ? 133.638 159.317 127.533 1.00 12.93 67 GLY A O 1
ATOM 546 N N . GLY A 1 68 ? 132.517 161.258 127.735 1.00 12.89 68 GLY A N 1
ATOM 547 C CA . GLY A 1 68 ? 132.975 161.516 129.087 1.00 12.89 68 GLY A CA 1
ATOM 548 C C . GLY A 1 68 ? 131.866 162.104 129.930 1.00 12.89 68 GLY A C 1
ATOM 549 O O . GLY A 1 68 ? 130.944 162.743 129.422 1.00 12.89 68 GLY A O 1
ATOM 550 N N . THR A 1 69 ? 131.962 161.871 131.237 1.00 13.87 69 THR A N 1
ATOM 551 C CA . THR A 1 69 ? 130.959 162.325 132.190 1.00 13.87 69 THR A CA 1
ATOM 552 C C . THR A 1 69 ? 131.633 162.954 133.400 1.00 13.87 69 THR A C 1
ATOM 553 O O . THR A 1 69 ? 132.803 162.700 133.691 1.00 13.87 69 THR A O 1
ATOM 557 N N . VAL A 1 70 ? 130.871 163.785 134.105 1.00 16.63 70 VAL A N 1
ATOM 558 C CA . VAL A 1 70 ? 131.254 164.310 135.410 1.00 16.63 70 VAL A CA 1
ATOM 559 C C . VAL A 1 70 ? 130.203 163.840 136.403 1.00 16.63 70 VAL A C 1
ATOM 560 O O . VAL A 1 70 ? 129.007 164.088 136.209 1.00 16.63 70 VAL A O 1
ATOM 564 N N . GLU A 1 71 ? 130.642 163.157 137.461 1.00 22.38 71 GLU A N 1
ATOM 565 C CA . GLU A 1 71 ? 129.724 162.513 138.399 1.00 22.38 71 GLU A CA 1
ATOM 566 C C . GLU A 1 71 ? 129.536 163.406 139.622 1.00 22.38 71 GLU A C 1
ATOM 567 O O . GLU A 1 71 ? 130.146 163.212 140.672 1.00 22.38 71 GLU A O 1
ATOM 573 N N . VAL A 1 72 ? 128.660 164.397 139.474 1.00 25.05 72 VAL A N 1
ATOM 574 C CA . VAL A 1 72 ? 128.316 165.266 140.591 1.00 25.05 72 VAL A CA 1
ATOM 575 C C . VAL A 1 72 ? 127.321 164.550 141.500 1.00 25.05 72 VAL A C 1
ATOM 576 O O . VAL A 1 72 ? 126.723 163.537 141.133 1.00 25.05 72 VAL A O 1
ATOM 580 N N . GLU A 1 73 ? 127.147 165.079 142.709 1.00 33.35 73 GLU A N 1
ATOM 581 C CA . GLU A 1 73 ? 126.317 164.448 143.732 1.00 33.35 73 GLU A CA 1
ATOM 582 C C . GLU A 1 73 ? 125.272 165.421 144.262 1.00 33.35 73 GLU A C 1
ATOM 583 O O . GLU A 1 73 ? 125.073 165.560 145.470 1.00 33.35 73 GLU A O 1
ATOM 589 N N . GLU A 1 74 ? 124.584 166.116 143.359 1.00 32.07 74 GLU A N 1
ATOM 590 C CA . GLU A 1 74 ? 123.524 167.043 143.741 1.00 32.07 74 GLU A CA 1
ATOM 591 C C . GLU A 1 74 ? 122.346 166.849 142.801 1.00 32.07 74 GLU A C 1
ATOM 592 O O . GLU A 1 74 ? 122.502 166.968 141.583 1.00 32.07 74 GLU A O 1
ATOM 598 N N . HIS A 1 75 ? 121.172 166.559 143.361 1.00 31.35 75 HIS A N 1
ATOM 599 C CA . HIS A 1 75 ? 119.967 166.339 142.564 1.00 31.35 75 HIS A CA 1
ATOM 600 C C . HIS A 1 75 ? 118.791 167.035 143.232 1.00 31.35 75 HIS A C 1
ATOM 601 O O . HIS A 1 75 ? 118.388 166.655 144.335 1.00 31.35 75 HIS A O 1
ATOM 608 N N . GLY A 1 76 ? 118.247 168.048 142.565 1.00 31.93 76 GLY A N 1
ATOM 609 C CA . GLY A 1 76 ? 117.027 168.695 143.021 1.00 31.93 76 GLY A CA 1
ATOM 610 C C . GLY A 1 76 ? 117.112 169.330 144.390 1.00 31.93 76 GLY A C 1
ATOM 611 O O . GLY A 1 76 ? 116.140 169.286 145.153 1.00 31.93 76 GLY A O 1
ATOM 612 N N . ASN A 1 77 ? 118.257 169.928 144.725 1.00 33.87 77 ASN A N 1
ATOM 613 C CA . ASN A 1 77 ? 118.388 170.580 146.022 1.00 33.87 77 ASN A CA 1
ATOM 614 C C . ASN A 1 77 ? 119.146 171.901 145.937 1.00 33.87 77 ASN A C 1
ATOM 615 O O . ASN A 1 77 ? 119.598 172.410 146.970 1.00 33.87 77 ASN A O 1
ATOM 620 N N . ARG A 1 78 ? 119.291 172.470 144.747 1.00 32.21 78 ARG A N 1
ATOM 621 C CA . ARG A 1 78 ? 120.070 173.675 144.522 1.00 32.21 78 ARG A CA 1
ATOM 622 C C . ARG A 1 78 ? 119.216 174.747 143.858 1.00 32.21 78 ARG A C 1
ATOM 623 O O . ARG A 1 78 ? 118.220 174.438 143.194 1.00 32.21 78 ARG A O 1
ATOM 631 N N . PRO A 1 79 ? 119.571 176.020 144.026 1.00 32.63 79 PRO A N 1
ATOM 632 C CA . PRO A 1 79 ? 118.825 177.089 143.355 1.00 32.63 79 PRO A CA 1
ATOM 633 C C . PRO A 1 79 ? 118.930 176.976 141.842 1.00 32.63 79 PRO A C 1
ATOM 634 O O . PRO A 1 79 ? 119.875 176.403 141.295 1.00 32.63 79 PRO A O 1
ATOM 638 N N . LEU A 1 80 ? 117.926 177.536 141.164 1.00 30.06 80 LEU A N 1
ATOM 639 C CA . LEU A 1 80 ? 117.807 177.364 139.720 1.00 30.06 80 LEU A CA 1
ATOM 640 C C . LEU A 1 80 ? 118.993 177.974 138.983 1.00 30.06 80 LEU A C 1
ATOM 641 O O . LEU A 1 80 ? 119.472 177.413 137.988 1.00 30.06 80 LEU A O 1
ATOM 646 N N . LYS A 1 81 ? 119.479 179.127 139.452 1.00 27.97 81 LYS A N 1
ATOM 647 C CA . LYS A 1 81 ? 120.532 179.836 138.731 1.00 27.97 81 LYS A CA 1
ATOM 648 C C . LYS A 1 81 ? 121.811 179.012 138.651 1.00 27.97 81 LYS A C 1
ATOM 649 O O . LYS A 1 81 ? 122.470 178.979 137.606 1.00 27.97 81 LYS A O 1
ATOM 655 N N . GLU A 1 82 ? 122.186 178.347 139.746 1.00 27.75 82 GLU A N 1
ATOM 656 C CA . GLU A 1 82 ? 123.390 177.522 139.726 1.00 27.75 82 GLU A CA 1
ATOM 657 C C . GLU A 1 82 ? 123.238 176.341 138.775 1.00 27.75 82 GLU A C 1
ATOM 658 O O . GLU A 1 82 ? 124.157 176.037 138.002 1.00 27.75 82 GLU A O 1
ATOM 664 N N . GLU A 1 83 ? 122.091 175.660 138.820 1.00 29.01 83 GLU A N 1
ATOM 665 C CA . GLU A 1 83 ? 121.866 174.516 137.947 1.00 29.01 83 GLU A CA 1
ATOM 666 C C . GLU A 1 83 ? 121.686 174.917 136.492 1.00 29.01 83 GLU A C 1
ATOM 667 O O . GLU A 1 83 ? 121.740 174.045 135.618 1.00 29.01 83 GLU A O 1
ATOM 673 N N . PHE A 1 84 ? 121.465 176.200 136.210 1.00 23.06 84 PHE A N 1
ATOM 674 C CA . PHE A 1 84 ? 121.504 176.676 134.832 1.00 23.06 84 PHE A CA 1
ATOM 675 C C . PHE A 1 84 ? 122.915 177.053 134.400 1.00 23.06 84 PHE A C 1
ATOM 676 O O . PHE A 1 84 ? 123.334 176.720 133.285 1.00 23.06 84 PHE A O 1
ATOM 684 N N . ALA A 1 85 ? 123.656 177.740 135.273 1.00 22.64 85 ALA A N 1
ATOM 685 C CA . ALA A 1 85 ? 124.997 178.191 134.921 1.00 22.64 85 ALA A CA 1
ATOM 686 C C . ALA A 1 85 ? 125.954 177.020 134.750 1.00 22.64 85 ALA A C 1
ATOM 687 O O . ALA A 1 85 ? 126.839 177.060 133.888 1.00 22.64 85 ALA A O 1
ATOM 689 N N . VAL A 1 86 ? 125.807 175.973 135.564 1.00 21.09 86 VAL A N 1
ATOM 690 C CA . VAL A 1 86 ? 126.676 174.810 135.412 1.00 21.09 86 VAL A CA 1
ATOM 691 C C . VAL A 1 86 ? 126.396 174.100 134.093 1.00 21.09 86 VAL A C 1
ATOM 692 O O . VAL A 1 86 ? 127.319 173.641 133.411 1.00 21.09 86 VAL A O 1
ATOM 696 N N . ILE A 1 87 ? 125.122 173.999 133.713 1.00 21.21 87 ILE A N 1
ATOM 697 C CA . ILE A 1 87 ? 124.766 173.308 132.477 1.00 21.21 87 ILE A CA 1
ATOM 698 C C . ILE A 1 87 ? 125.243 174.097 131.263 1.00 21.21 87 ILE A C 1
ATOM 699 O O . ILE A 1 87 ? 125.825 173.535 130.328 1.00 21.21 87 ILE A O 1
ATOM 704 N N . ILE A 1 88 ? 125.019 175.414 131.264 1.00 18.79 88 ILE A N 1
ATOM 705 C CA . ILE A 1 88 ? 125.326 176.226 130.091 1.00 18.79 88 ILE A CA 1
ATOM 706 C C . ILE A 1 88 ? 126.817 176.391 129.843 1.00 18.79 88 ILE A C 1
ATOM 707 O O . ILE A 1 88 ? 127.202 176.898 128.785 1.00 18.79 88 ILE A O 1
ATOM 712 N N . ALA A 1 89 ? 127.669 175.972 130.777 1.00 18.69 89 ALA A N 1
ATOM 713 C CA . ALA A 1 89 ? 129.105 176.170 130.628 1.00 18.69 89 ALA A CA 1
ATOM 714 C C . ALA A 1 89 ? 129.736 175.265 129.580 1.00 18.69 89 ALA A C 1
ATOM 715 O O . ALA A 1 89 ? 130.881 175.511 129.189 1.00 18.69 89 ALA A O 1
ATOM 717 N N . GLY A 1 90 ? 129.040 174.226 129.131 1.00 18.47 90 GLY A N 1
ATOM 718 C CA . GLY A 1 90 ? 129.572 173.336 128.127 1.00 18.47 90 GLY A CA 1
ATOM 719 C C . GLY A 1 90 ? 129.453 173.877 126.717 1.00 18.47 90 GLY A C 1
ATOM 720 O O . GLY A 1 90 ? 130.453 174.152 126.049 1.00 18.47 90 GLY A O 1
ATOM 721 N N . PRO A 1 91 ? 128.218 174.037 126.232 1.00 19.49 91 PRO A N 1
ATOM 722 C CA . PRO A 1 91 ? 128.032 174.535 124.860 1.00 19.49 91 PRO A CA 1
ATOM 723 C C . PRO A 1 91 ? 128.597 175.923 124.627 1.00 19.49 91 PRO A C 1
ATOM 724 O O . PRO A 1 91 ? 128.970 176.245 123.493 1.00 19.49 91 PRO A O 1
ATOM 728 N N . LEU A 1 92 ? 128.672 176.757 125.659 1.00 18.49 92 LEU A N 1
ATOM 729 C CA . LEU A 1 92 ? 129.175 178.118 125.530 1.00 18.49 92 LEU A CA 1
ATOM 730 C C . LEU A 1 92 ? 130.700 178.167 125.456 1.00 18.49 92 LEU A C 1
ATOM 731 O O . LEU A 1 92 ? 131.289 179.249 125.533 1.00 18.49 92 LEU A O 1
ATOM 736 N N . GLN A 1 93 ? 131.351 177.020 125.278 1.00 18.68 93 GLN A N 1
ATOM 737 C CA . GLN A 1 93 ? 132.800 176.933 125.328 1.00 18.68 93 GLN A CA 1
ATOM 738 C C . GLN A 1 93 ? 133.420 176.427 124.030 1.00 18.68 93 GLN A C 1
ATOM 739 O O . GLN A 1 93 ? 134.625 176.608 123.826 1.00 18.68 93 GLN A O 1
ATOM 745 N N . HIS A 1 94 ? 132.629 175.842 123.130 1.00 14.62 94 HIS A N 1
ATOM 746 C CA . HIS A 1 94 ? 133.145 175.468 121.818 1.00 14.62 94 HIS A CA 1
ATOM 747 C C . HIS A 1 94 ? 133.569 176.682 120.998 1.00 14.62 94 HIS A C 1
ATOM 748 O O . HIS A 1 94 ? 134.323 176.532 120.028 1.00 14.62 94 HIS A O 1
ATOM 755 N N . ILE A 1 95 ? 133.111 177.878 121.376 1.00 17.77 95 ILE A N 1
ATOM 756 C CA . ILE A 1 95 ? 133.415 179.082 120.606 1.00 17.77 95 ILE A CA 1
ATOM 757 C C . ILE A 1 95 ? 134.913 179.360 120.609 1.00 17.77 95 ILE A C 1
ATOM 758 O O . ILE A 1 95 ? 135.513 179.644 119.564 1.00 17.77 95 ILE A O 1
ATOM 763 N N . TRP A 1 96 ? 135.543 179.293 121.784 1.00 19.13 96 TRP A N 1
ATOM 764 C CA . TRP A 1 96 ? 136.965 179.611 121.843 1.00 19.13 96 TRP A CA 1
ATOM 765 C C . TRP A 1 96 ? 137.8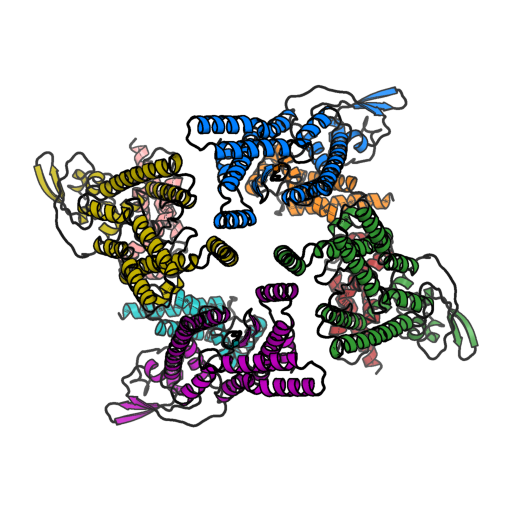07 178.513 121.208 1.00 19.13 96 TRP A C 1
ATOM 766 O O . TRP A 1 96 ? 138.861 178.804 120.633 1.00 19.13 96 TRP A O 1
ATOM 777 N N . LEU A 1 97 ? 137.355 177.258 121.274 1.00 17.95 97 LEU A N 1
ATOM 778 C CA . LEU A 1 97 ? 138.014 176.199 120.516 1.00 17.95 97 LEU A CA 1
ATOM 779 C C . LEU A 1 97 ? 137.994 176.508 119.027 1.00 17.95 97 LEU A C 1
ATOM 780 O O . LEU A 1 97 ? 139.017 176.389 118.340 1.00 17.95 97 LEU A O 1
ATOM 785 N N . GLN A 1 98 ? 136.832 176.914 118.512 1.00 24.80 98 GLN A N 1
ATOM 786 C CA . GLN A 1 98 ? 136.731 177.240 117.094 1.00 24.80 98 GLN A CA 1
ATOM 787 C C . GLN A 1 98 ? 137.630 178.415 116.733 1.00 24.80 98 GLN A C 1
ATOM 788 O O . GLN A 1 98 ? 138.302 178.398 115.694 1.00 24.80 98 GLN A O 1
ATOM 794 N N . PHE A 1 99 ? 137.659 179.445 117.581 1.00 27.85 99 PHE A N 1
ATOM 795 C CA . PHE A 1 99 ? 138.488 180.612 117.293 1.00 27.85 99 PHE A CA 1
ATOM 796 C C . PHE A 1 99 ? 139.971 180.257 117.287 1.00 27.85 99 PHE A C 1
ATOM 797 O O . PHE A 1 99 ? 140.719 180.696 116.404 1.00 27.85 99 PHE A O 1
ATOM 805 N N . ALA A 1 100 ? 140.417 179.466 118.267 1.00 27.92 100 ALA A N 1
ATOM 806 C CA . ALA A 1 100 ? 141.817 179.058 118.306 1.00 27.92 100 ALA A CA 1
ATOM 807 C C . ALA A 1 100 ? 142.173 178.208 117.096 1.00 27.92 100 ALA A C 1
ATOM 808 O O . ALA A 1 100 ? 143.253 178.366 116.515 1.00 27.92 100 ALA A O 1
ATOM 810 N N . ALA A 1 101 ? 141.279 177.297 116.701 1.00 28.45 101 ALA A N 1
ATOM 811 C CA . ALA A 1 101 ? 141.536 176.492 115.512 1.00 28.45 101 ALA A CA 1
ATOM 812 C C . ALA A 1 101 ? 141.656 177.369 114.275 1.00 28.45 101 ALA A C 1
ATOM 813 O O . ALA A 1 101 ? 142.547 177.162 113.443 1.00 28.45 101 ALA A O 1
ATOM 815 N N . TRP A 1 102 ? 140.773 178.361 114.141 1.00 32.53 102 TRP A N 1
ATOM 816 C CA . TRP A 1 102 ? 140.835 179.250 112.986 1.00 32.53 102 TRP A CA 1
ATOM 817 C C . TRP A 1 102 ? 142.138 180.038 112.963 1.00 32.53 102 TRP A C 1
ATOM 818 O O . TRP A 1 102 ? 142.771 180.175 111.909 1.00 32.53 102 TRP A O 1
ATOM 829 N N . MET A 1 103 ? 142.557 180.563 114.116 1.00 36.44 103 MET A N 1
ATOM 830 C CA . MET A 1 103 ? 143.801 181.327 114.163 1.00 36.44 103 MET A CA 1
ATOM 831 C C . MET A 1 103 ? 145.000 180.451 113.820 1.00 36.44 103 MET A C 1
ATOM 832 O O . MET A 1 103 ? 145.877 180.856 113.046 1.00 36.44 103 MET A O 1
ATOM 837 N N . LEU A 1 104 ? 145.052 179.239 114.379 1.00 32.15 104 LEU A N 1
ATOM 838 C CA . LEU A 1 104 ? 146.168 178.344 114.090 1.00 32.15 104 LEU A CA 1
ATOM 839 C C . LEU A 1 104 ? 146.200 177.963 112.617 1.00 32.15 104 LEU A C 1
ATOM 840 O O . LEU A 1 104 ? 147.277 177.869 112.017 1.00 32.15 104 LEU A O 1
ATOM 845 N N . ALA A 1 105 ? 145.032 177.734 112.015 1.00 32.99 105 ALA A N 1
ATOM 846 C CA . ALA A 1 105 ? 144.993 177.438 110.588 1.00 32.99 105 ALA A CA 1
ATOM 847 C C . ALA A 1 105 ? 145.465 178.629 109.766 1.00 32.99 105 ALA A C 1
ATOM 848 O O . ALA A 1 105 ? 146.167 178.461 108.762 1.00 32.99 105 ALA A O 1
ATOM 850 N N . GLU A 1 106 ? 145.083 179.843 110.172 1.00 39.66 106 GLU A N 1
ATOM 851 C CA . GLU A 1 106 ? 145.477 181.030 109.418 1.00 39.66 106 GLU A CA 1
ATOM 852 C C . GLU A 1 106 ? 146.981 181.265 109.489 1.00 39.66 106 GLU A C 1
ATOM 853 O O . GLU A 1 106 ? 147.599 181.661 108.494 1.00 39.66 106 GLU A O 1
ATOM 859 N N . VAL A 1 107 ? 147.590 181.030 110.655 1.00 36.42 107 VAL A N 1
ATOM 860 C CA . VAL A 1 107 ? 149.037 181.170 110.791 1.00 36.42 107 VAL A CA 1
ATOM 861 C C . VAL A 1 107 ? 149.792 180.108 109.999 1.00 36.42 107 VAL A C 1
ATOM 862 O O . VAL A 1 107 ? 151.009 180.230 109.812 1.00 36.42 107 VAL A O 1
ATOM 866 N N . SER A 1 108 ? 149.085 179.091 109.496 1.00 33.99 108 SER A N 1
ATOM 867 C CA . SER A 1 108 ? 149.651 177.988 108.716 1.00 33.99 108 SER A CA 1
ATOM 868 C C . SER A 1 108 ? 150.472 177.034 109.579 1.00 33.99 108 SER A C 1
ATOM 869 O O . SER A 1 108 ? 151.422 176.414 109.099 1.00 33.99 108 SER A O 1
ATOM 872 N N . VAL A 1 109 ? 150.112 176.911 110.857 1.00 31.79 109 VAL A N 1
ATOM 873 C CA . VAL A 1 109 ? 150.703 175.873 111.693 1.00 31.79 109 VAL A CA 1
ATOM 874 C C . VAL A 1 109 ? 150.198 174.501 111.267 1.00 31.79 109 VAL A C 1
ATOM 875 O O . VAL A 1 109 ? 150.962 173.530 111.219 1.00 31.79 109 VAL A O 1
ATOM 879 N N . ILE A 1 110 ? 148.910 174.398 110.944 1.00 33.24 110 ILE A N 1
ATOM 880 C CA . ILE A 1 110 ? 148.301 173.147 110.511 1.00 33.24 110 ILE A CA 1
ATOM 881 C C . ILE A 1 110 ? 147.797 173.309 109.083 1.00 33.24 110 ILE A C 1
ATOM 882 O O . ILE A 1 110 ? 147.464 174.413 108.640 1.00 33.24 110 ILE A O 1
ATOM 887 N N . HIS A 1 111 ? 147.750 172.194 108.358 1.00 37.88 111 HIS A N 1
ATOM 888 C CA . HIS A 1 111 ? 147.356 172.215 106.958 1.00 37.88 111 HIS A CA 1
ATOM 889 C C . HIS A 1 111 ? 145.876 172.564 106.826 1.00 37.88 111 HIS A C 1
ATOM 890 O O . HIS A 1 111 ? 145.153 172.738 107.810 1.00 37.88 111 HIS A O 1
ATOM 897 N N . GLN A 1 112 ? 145.422 172.670 105.577 1.00 38.12 112 GLN A N 1
ATOM 898 C CA . GLN A 1 112 ? 144.033 173.028 105.315 1.00 38.12 112 GLN A CA 1
ATOM 899 C C . GLN A 1 112 ? 143.085 171.867 105.589 1.00 38.12 112 GLN A C 1
ATOM 900 O O . GLN A 1 112 ? 142.008 172.068 106.160 1.00 38.12 112 GLN A O 1
ATOM 906 N N . HIS A 1 113 ? 143.463 170.649 105.200 1.00 40.56 113 HIS A N 1
ATOM 907 C CA . HIS A 1 113 ? 142.561 169.513 105.331 1.00 40.56 113 HIS A CA 1
ATOM 908 C C . HIS A 1 113 ? 142.430 169.013 106.763 1.00 40.56 113 HIS A C 1
ATOM 909 O O . HIS A 1 113 ? 141.568 168.170 107.028 1.00 40.56 113 HIS A O 1
ATOM 916 N N . THR A 1 114 ? 143.257 169.499 107.686 1.00 30.23 114 THR A N 1
ATOM 917 C CA . THR A 1 114 ? 143.067 169.203 109.100 1.00 30.23 114 THR A CA 1
ATOM 918 C C . THR A 1 114 ? 142.106 170.177 109.765 1.00 30.23 114 THR A C 1
ATOM 919 O O . THR A 1 114 ? 141.337 169.776 110.646 1.00 30.23 114 THR A O 1
ATOM 923 N N . PHE A 1 115 ? 142.118 171.443 109.344 1.00 25.11 115 PHE A N 1
ATOM 924 C CA . PHE A 1 115 ? 141.233 172.438 109.939 1.00 25.11 115 PHE A CA 1
ATOM 925 C C . PHE A 1 115 ? 139.766 172.133 109.663 1.00 25.11 115 PHE A C 1
ATOM 926 O O . PHE A 1 115 ? 138.902 172.470 110.479 1.00 25.11 115 PHE A O 1
ATOM 934 N N . GLU A 1 116 ? 139.461 171.501 108.528 1.00 22.11 116 GLU A N 1
ATOM 935 C CA . GLU A 1 116 ? 138.073 171.173 108.222 1.00 22.11 116 GLU A CA 1
ATOM 936 C C . GLU A 1 116 ? 137.550 170.067 109.129 1.00 22.11 116 GLU A C 1
ATOM 937 O O . GLU A 1 116 ? 136.415 170.141 109.618 1.00 22.11 116 GLU A O 1
ATOM 943 N N . LEU A 1 117 ? 138.363 169.035 109.363 1.00 16.88 117 LEU A N 1
ATOM 944 C CA . LEU A 1 117 ? 137.924 167.909 110.180 1.00 16.88 117 LEU A CA 1
ATOM 945 C C . LEU A 1 117 ? 137.595 168.350 111.600 1.00 16.88 117 LEU A C 1
ATOM 946 O O . LEU A 1 117 ? 136.584 167.923 112.175 1.00 16.88 117 LEU A O 1
ATOM 951 N N . PHE A 1 118 ? 138.437 169.206 112.182 1.00 19.49 118 PHE A N 1
ATOM 952 C CA . PHE A 1 118 ? 138.187 169.676 113.538 1.00 19.49 118 PHE A CA 1
ATOM 953 C C . PHE A 1 118 ? 136.884 170.459 113.620 1.00 19.49 118 PHE A C 1
ATOM 954 O O . PHE A 1 118 ? 136.093 170.260 114.549 1.00 19.49 118 PHE A O 1
ATOM 962 N N . THR A 1 119 ? 136.641 171.354 112.659 1.00 22.72 119 THR A N 1
ATOM 963 C CA . THR A 1 119 ? 135.404 172.129 112.678 1.00 22.72 119 THR A CA 1
ATOM 964 C C . THR A 1 119 ? 134.188 171.226 112.532 1.00 22.72 119 THR A C 1
ATOM 965 O O . THR A 1 119 ? 133.188 171.398 113.244 1.00 22.72 119 THR A O 1
ATOM 969 N N . PHE A 1 120 ? 134.255 170.256 111.617 1.00 20.87 120 PHE A N 1
ATOM 970 C CA . PHE A 1 120 ? 133.133 169.342 111.438 1.00 20.87 120 PHE A CA 1
ATOM 971 C C . PHE A 1 120 ? 132.836 168.585 112.723 1.00 20.87 120 PHE A C 1
ATOM 972 O O . PHE A 1 120 ? 131.685 168.528 113.169 1.00 20.87 120 PHE A O 1
ATOM 980 N N . TYR A 1 121 ? 133.869 168.010 113.343 1.00 12.93 121 TYR A N 1
ATOM 981 C CA . TYR A 1 121 ? 133.645 167.231 114.557 1.00 12.93 121 TYR A CA 1
ATOM 982 C C . TYR A 1 121 ? 133.124 168.106 115.691 1.00 12.93 121 TYR A C 1
ATOM 983 O O . TYR A 1 121 ? 132.215 167.702 116.427 1.00 12.93 121 TYR A O 1
ATOM 992 N N . ASN A 1 122 ? 133.670 169.315 115.833 1.00 15.15 122 ASN A N 1
ATOM 993 C CA . ASN A 1 122 ? 133.244 170.212 116.902 1.00 15.15 122 ASN A CA 1
ATOM 994 C C . ASN A 1 122 ? 131.771 170.580 116.762 1.00 15.15 122 ASN A C 1
ATOM 995 O O . ASN A 1 122 ? 130.981 170.426 117.708 1.00 15.15 122 ASN A O 1
ATOM 1000 N N . LEU A 1 123 ? 131.377 171.058 115.578 1.00 22.07 123 LEU A N 1
ATOM 1001 C CA . LEU A 1 123 ? 129.986 171.450 115.377 1.00 22.07 123 LEU A CA 1
ATOM 1002 C C . LEU A 1 123 ? 129.051 170.255 115.509 1.00 22.07 123 LEU A C 1
ATOM 1003 O O . LEU A 1 123 ? 127.962 170.374 116.086 1.00 22.07 123 LEU A O 1
ATOM 1008 N N . SER A 1 124 ? 129.454 169.094 114.984 1.00 36.48 124 SER A N 1
ATOM 1009 C CA . SER A 1 124 ? 128.602 167.915 115.072 1.00 36.48 124 SER A CA 1
ATOM 1010 C C . SER A 1 124 ? 128.378 167.499 116.518 1.00 36.48 124 SER A C 1
ATOM 1011 O O . SER A 1 124 ? 127.250 167.177 116.908 1.00 36.48 124 SER A O 1
ATOM 1014 N N . ILE A 1 125 ? 129.437 167.503 117.332 1.00 18.02 125 ILE A N 1
ATOM 1015 C CA . ILE A 1 125 ? 129.285 167.115 118.732 1.00 18.02 125 ILE A CA 1
ATOM 1016 C C . ILE A 1 125 ? 128.389 168.103 119.465 1.00 18.02 125 ILE A C 1
ATOM 1017 O O . ILE A 1 125 ? 127.524 167.706 120.257 1.00 18.02 125 ILE A O 1
ATOM 1022 N N . LEU A 1 126 ? 128.568 169.402 119.210 1.00 17.44 126 LEU A N 1
ATOM 1023 C CA . LEU A 1 126 ? 127.712 170.388 119.867 1.00 17.44 126 LEU A CA 1
ATOM 1024 C C . LEU A 1 126 ? 126.247 170.170 119.506 1.00 17.44 126 LEU A C 1
ATOM 1025 O O . LEU A 1 126 ? 125.375 170.129 120.385 1.00 17.44 126 LEU A O 1
ATOM 1030 N N . PHE A 1 127 ? 125.959 170.002 118.213 1.00 17.67 127 PHE A N 1
ATOM 1031 C CA . PHE A 1 127 ? 124.573 169.842 117.785 1.00 17.67 127 PHE A CA 1
ATOM 1032 C C . PHE A 1 127 ? 123.965 168.559 118.336 1.00 17.67 127 PHE A C 1
ATOM 1033 O O . PHE A 1 127 ? 122.792 168.540 118.725 1.00 17.67 127 PHE A O 1
ATOM 1041 N N . VAL A 1 128 ? 124.740 167.473 118.370 1.00 15.41 128 VAL A N 1
ATOM 1042 C CA . VAL A 1 128 ? 124.224 166.215 118.904 1.00 15.41 128 VAL A CA 1
ATOM 1043 C C . VAL A 1 128 ? 123.913 166.355 120.387 1.00 15.41 128 VAL A C 1
ATOM 1044 O O . VAL A 1 128 ? 122.852 165.931 120.859 1.00 15.41 128 VAL A O 1
ATOM 1048 N N . ASN A 1 129 ? 124.823 166.966 121.144 1.00 15.53 129 ASN A N 1
ATOM 1049 C CA . ASN A 1 129 ? 124.627 167.100 122.581 1.00 15.53 129 ASN A CA 1
ATOM 1050 C C . ASN A 1 129 ? 123.635 168.191 122.949 1.00 15.53 129 ASN A C 1
ATOM 1051 O O . ASN A 1 129 ? 123.310 168.332 124.132 1.00 15.53 129 ASN A O 1
ATOM 1056 N N . LEU A 1 130 ? 123.157 168.969 121.984 1.00 13.16 130 LEU A N 1
ATOM 1057 C CA . LEU A 1 130 ? 122.138 169.973 122.249 1.00 13.16 130 LEU A CA 1
ATOM 1058 C C . LEU A 1 130 ? 120.719 169.410 122.121 1.00 13.16 130 LEU A C 1
ATOM 1059 O O . LEU A 1 130 ? 119.748 170.157 122.277 1.00 13.16 130 LEU A O 1
ATOM 1064 N N . LEU A 1 131 ? 120.581 168.109 121.867 1.00 14.33 131 LEU A N 1
ATOM 1065 C CA . LEU A 1 131 ? 119.268 167.509 121.678 1.00 14.33 131 LEU A CA 1
ATOM 1066 C C . LEU A 1 131 ? 118.469 167.522 122.981 1.00 14.33 131 LEU A C 1
ATOM 1067 O O . LEU A 1 131 ? 119.039 167.428 124.070 1.00 14.33 131 LEU A O 1
ATOM 1072 N N . PRO A 1 132 ? 117.136 167.637 122.897 1.00 17.78 132 PRO A N 1
ATOM 1073 C CA . PRO A 1 132 ? 116.292 167.708 124.110 1.00 17.78 132 PRO A CA 1
ATOM 1074 C C . PRO A 1 132 ? 115.841 166.341 124.617 1.00 17.78 132 PRO A C 1
ATOM 1075 O O . PRO A 1 132 ? 114.661 165.975 124.570 1.00 17.78 132 PRO A O 1
ATOM 1079 N N . ILE A 1 133 ? 116.792 165.556 125.118 1.00 24.43 133 ILE A N 1
ATOM 1080 C CA . ILE A 1 133 ? 116.505 164.257 125.719 1.00 24.43 133 ILE A CA 1
ATOM 1081 C C . ILE A 1 133 ? 117.302 164.141 127.010 1.00 24.43 133 ILE A C 1
ATOM 1082 O O . ILE A 1 133 ? 118.496 164.451 127.037 1.00 24.43 133 ILE A O 1
ATOM 1087 N N . TRP A 1 134 ? 116.645 163.703 128.077 1.00 21.09 134 TRP A N 1
ATOM 1088 C CA . TRP A 1 134 ? 117.345 163.452 129.327 1.00 21.09 134 TRP A CA 1
ATOM 1089 C C . TRP A 1 134 ? 118.313 162.283 129.153 1.00 21.09 134 TRP A C 1
ATOM 1090 O O . TRP A 1 134 ? 117.977 161.295 128.497 1.00 21.09 134 TRP A O 1
ATOM 1101 N N . PRO A 1 135 ? 119.526 162.361 129.725 1.00 36.48 135 PRO A N 1
ATOM 1102 C CA . PRO A 1 135 ? 120.078 163.485 130.488 1.00 36.48 135 PRO A CA 1
ATOM 1103 C C . PRO A 1 135 ? 120.662 164.597 129.622 1.00 36.48 135 PRO A C 1
ATOM 1104 O O . PRO A 1 135 ? 120.423 165.763 129.928 1.00 36.48 135 PRO A O 1
ATOM 1108 N N . LEU A 1 136 ? 121.366 164.213 128.551 1.00 23.40 136 LEU A N 1
ATOM 1109 C CA . LEU A 1 136 ? 122.126 165.083 127.651 1.00 23.40 136 LEU A CA 1
ATOM 1110 C C . LEU A 1 136 ? 122.337 166.499 128.173 1.00 23.40 136 LEU A C 1
ATOM 1111 O O . LEU A 1 136 ? 122.814 166.691 129.296 1.00 23.40 136 LEU A O 1
ATOM 1116 N N . ASP A 1 137 ? 122.022 167.498 127.352 1.00 24.80 137 ASP A N 1
ATOM 1117 C CA . ASP A 1 137 ? 122.090 168.891 127.774 1.00 24.80 137 ASP A CA 1
ATOM 1118 C C . ASP A 1 137 ? 120.902 169.729 127.339 1.00 24.80 137 ASP A C 1
ATOM 1119 O O . ASP A 1 137 ? 120.749 170.846 127.845 1.00 24.80 137 ASP A O 1
ATOM 1124 N N . GLY A 1 138 ? 120.068 169.249 126.418 1.00 19.97 138 GLY A N 1
ATOM 1125 C CA . GLY A 1 138 ? 118.829 169.948 126.131 1.00 19.97 138 GLY A CA 1
ATOM 1126 C C . GLY A 1 138 ? 117.730 169.582 127.108 1.00 19.97 138 GLY A C 1
ATOM 1127 O O . GLY A 1 138 ? 116.898 170.421 127.465 1.00 19.97 138 GLY A O 1
ATOM 1128 N N . GLY A 1 139 ? 117.713 168.326 127.556 1.00 21.57 139 GLY A N 1
ATOM 1129 C CA . GLY A 1 139 ? 116.724 167.914 128.538 1.00 21.57 139 GLY A CA 1
ATOM 1130 C C . GLY A 1 139 ? 116.905 168.611 129.872 1.00 21.57 139 GLY A C 1
ATOM 1131 O O . GLY A 1 139 ? 115.929 169.034 130.498 1.00 21.57 139 GLY A O 1
ATOM 1132 N N . LYS A 1 140 ? 118.152 168.740 130.326 1.00 27.03 140 LYS A N 1
ATOM 1133 C CA . LYS A 1 140 ? 118.426 169.444 131.570 1.00 27.03 140 LYS A CA 1
ATOM 1134 C C . LYS A 1 140 ? 118.245 170.948 131.443 1.00 27.03 140 LYS A C 1
ATOM 1135 O O . LYS A 1 140 ? 118.278 171.644 132.462 1.00 27.03 140 LYS A O 1
ATOM 1141 N N . LEU A 1 141 ? 118.071 171.465 130.227 1.00 23.86 141 LEU A N 1
ATOM 1142 C CA . LEU A 1 141 ? 117.719 172.865 130.034 1.00 23.86 141 LEU A CA 1
ATOM 1143 C C . LEU A 1 141 ? 116.216 173.070 129.929 1.00 23.86 141 LEU A C 1
ATOM 1144 O O . LEU A 1 141 ? 115.711 174.122 130.333 1.00 23.86 141 LEU A O 1
ATOM 1149 N N . LEU A 1 142 ? 115.493 172.087 129.390 1.00 21.29 142 LEU A N 1
ATOM 1150 C CA . LEU A 1 142 ? 114.038 172.155 129.353 1.00 21.29 142 LEU A CA 1
ATOM 1151 C C . LEU A 1 142 ? 113.421 171.881 130.718 1.00 21.29 142 LEU A C 1
ATOM 1152 O O . LEU A 1 142 ? 112.375 172.455 131.052 1.00 21.29 142 LEU A O 1
ATOM 1157 N N . PHE A 1 143 ? 114.045 171.007 131.510 1.00 21.53 143 PHE A N 1
ATOM 1158 C CA . PHE A 1 143 ? 113.518 170.694 132.832 1.00 21.53 143 PHE A CA 1
ATOM 1159 C C . PHE A 1 143 ? 113.519 171.918 133.736 1.00 21.53 143 PHE A C 1
ATOM 1160 O O . PHE A 1 143 ? 112.609 172.082 134.554 1.00 21.53 143 PHE A O 1
ATOM 1168 N N . LEU A 1 144 ? 114.524 172.787 133.608 1.00 24.71 144 LEU A N 1
ATOM 1169 C CA . LEU A 1 144 ? 114.552 174.001 134.418 1.00 24.71 144 LEU A CA 1
ATOM 1170 C C . LEU A 1 144 ? 113.379 174.913 134.085 1.00 24.71 144 LEU A C 1
ATOM 1171 O O . LEU A 1 144 ? 112.737 175.465 134.986 1.00 24.71 144 LEU A O 1
ATOM 1176 N N . LEU A 1 145 ? 113.079 175.077 132.795 1.00 23.65 145 LEU A N 1
ATOM 1177 C CA . LEU A 1 145 ? 111.925 175.878 132.401 1.00 23.65 145 LEU A CA 1
ATOM 1178 C C . LEU A 1 145 ? 110.629 175.262 132.912 1.00 23.65 145 LEU A C 1
ATOM 1179 O O . LEU A 1 145 ? 109.748 175.972 133.417 1.00 23.65 145 LEU A O 1
ATOM 1184 N N . PHE A 1 146 ? 110.499 173.938 132.801 1.00 25.91 146 PHE A N 1
ATOM 1185 C CA . PHE A 1 146 ? 109.296 173.279 133.299 1.00 25.91 146 PHE A CA 1
ATOM 1186 C C . PHE A 1 146 ? 109.136 173.485 134.799 1.00 25.91 146 PHE A C 1
ATOM 1187 O O . PHE A 1 146 ? 108.033 173.765 135.280 1.00 25.91 146 PHE A O 1
ATOM 1195 N N . SER A 1 147 ? 110.229 173.357 135.555 1.00 27.64 147 SER A N 1
ATOM 1196 C CA . SER A 1 147 ? 110.161 173.553 136.999 1.00 27.64 147 SER A CA 1
ATOM 1197 C C . SER A 1 147 ? 109.870 175.002 137.356 1.00 27.64 147 SER A C 1
ATOM 1198 O O . SER A 1 147 ? 109.240 175.270 138.384 1.00 27.64 147 SER A O 1
ATOM 1201 N N . LYS A 1 148 ? 110.328 175.949 136.536 1.00 30.89 148 LYS A N 1
ATOM 1202 C CA . LYS A 1 148 ? 109.981 177.344 136.776 1.00 30.89 148 LYS A CA 1
ATOM 1203 C C . LYS A 1 148 ? 108.515 177.614 136.468 1.00 30.89 148 LYS A C 1
ATOM 1204 O O . LYS A 1 148 ? 107.920 178.529 137.049 1.00 30.89 148 LYS A O 1
ATOM 1210 N N . GLN A 1 149 ? 107.913 176.834 135.568 1.00 33.88 149 GLN A N 1
ATOM 1211 C CA . GLN A 1 149 ? 106.514 177.036 135.212 1.00 33.88 149 GLN A CA 1
ATOM 1212 C C . GLN A 1 149 ? 105.545 176.132 135.964 1.00 33.88 149 GLN A C 1
ATOM 1213 O O . GLN A 1 149 ? 104.368 176.486 136.087 1.00 33.88 149 GLN A O 1
ATOM 1219 N N . LEU A 1 150 ? 105.997 174.992 136.467 1.00 32.35 150 LEU A N 1
ATOM 1220 C CA . LEU A 1 150 ? 105.153 173.996 137.108 1.00 32.35 150 LEU A CA 1
ATOM 1221 C C . LEU A 1 150 ? 105.795 173.528 138.403 1.00 32.35 150 LEU A C 1
ATOM 1222 O O . LEU A 1 150 ? 107.000 173.708 138.608 1.00 32.35 150 LEU A O 1
ATOM 1227 N N . PRO A 1 151 ? 105.015 172.934 139.308 1.00 34.34 151 PRO A N 1
ATOM 1228 C CA . PRO A 1 151 ? 105.603 172.338 140.515 1.00 34.34 151 PRO A CA 1
ATOM 1229 C C . PRO A 1 151 ? 106.600 171.241 140.168 1.00 34.34 151 PRO A C 1
ATOM 1230 O O . PRO A 1 151 ? 106.746 170.825 139.018 1.00 34.34 151 PRO A O 1
ATOM 1234 N N . PHE A 1 152 ? 107.295 170.759 141.201 1.00 31.78 152 PHE A N 1
ATOM 1235 C CA . PHE A 1 152 ? 108.423 169.858 140.981 1.00 31.78 152 PHE A CA 1
ATOM 1236 C C . PHE A 1 152 ? 107.978 168.519 140.398 1.00 31.78 152 PHE A C 1
ATOM 1237 O O . PHE A 1 152 ? 108.524 168.061 139.387 1.00 31.78 152 PHE A O 1
ATOM 1245 N N . GLN A 1 153 ? 106.986 167.877 141.019 1.00 33.84 153 GLN A N 1
ATOM 1246 C CA . GLN A 1 153 ? 106.607 166.527 140.608 1.00 33.84 153 GLN A CA 1
ATOM 1247 C C . GLN A 1 153 ? 105.995 166.519 139.211 1.00 33.84 153 GLN A C 1
ATOM 1248 O O . GLN A 1 153 ? 106.321 165.659 138.380 1.00 33.84 153 GLN A O 1
ATOM 1254 N N . LYS A 1 154 ? 105.092 167.463 138.938 1.00 30.09 154 LYS A N 1
ATOM 1255 C CA . LYS A 1 154 ? 104.463 167.518 137.623 1.00 30.09 154 LYS A CA 1
ATOM 1256 C C . LYS A 1 154 ? 105.489 167.808 136.536 1.00 30.09 154 LYS A C 1
ATOM 1257 O O . LYS A 1 154 ? 105.444 167.211 135.453 1.00 30.09 154 LYS A O 1
ATOM 1263 N N . ALA A 1 155 ? 106.424 168.722 136.808 1.00 26.85 155 ALA A N 1
ATOM 1264 C CA . ALA A 1 155 ? 107.486 168.996 135.848 1.00 26.85 155 ALA A CA 1
ATOM 1265 C C . ALA A 1 155 ? 108.331 167.758 135.600 1.00 26.85 155 ALA A C 1
ATOM 1266 O O . ALA A 1 155 ? 108.691 167.464 134.455 1.00 26.85 155 ALA A O 1
ATOM 1268 N N . HIS A 1 156 ? 108.656 167.018 136.661 1.00 26.63 156 HIS A N 1
ATOM 1269 C CA . HIS A 1 156 ? 109.446 165.800 136.513 1.00 26.63 156 HIS A CA 1
ATOM 1270 C C . HIS A 1 156 ? 108.737 164.797 135.608 1.00 26.63 156 HIS A C 1
ATOM 1271 O O . HIS A 1 156 ? 109.335 164.240 134.676 1.00 26.63 156 HIS A O 1
ATOM 1278 N N . ARG A 1 157 ? 107.444 164.575 135.856 1.00 25.91 157 ARG A N 1
ATOM 1279 C CA . ARG A 1 157 ? 106.695 163.605 135.061 1.00 25.91 157 ARG A CA 1
ATOM 1280 C C . ARG A 1 157 ? 106.568 164.045 133.604 1.00 25.91 157 ARG A C 1
ATOM 1281 O O . ARG A 1 157 ? 106.716 163.226 132.685 1.00 25.91 157 ARG A O 1
ATOM 1289 N N . LEU A 1 158 ? 106.283 165.329 133.373 1.00 26.88 158 LEU A N 1
ATOM 1290 C CA . LEU A 1 158 ? 106.163 165.823 132.004 1.00 26.88 158 LEU A CA 1
ATOM 1291 C C . LEU A 1 158 ? 107.488 165.709 131.262 1.00 26.88 158 LEU A C 1
ATOM 1292 O O . LEU A 1 158 ? 107.520 165.347 130.077 1.00 26.88 158 LEU A O 1
ATOM 1297 N N . ASN A 1 159 ? 108.593 166.021 131.945 1.00 25.36 159 ASN A N 1
ATOM 1298 C CA . ASN A 1 159 ? 109.913 165.837 131.358 1.00 25.36 159 ASN A CA 1
ATOM 1299 C C . ASN A 1 159 ? 110.129 164.389 130.951 1.00 25.36 159 ASN A C 1
ATOM 1300 O O . ASN A 1 159 ? 110.612 164.113 129.845 1.00 25.36 159 ASN A O 1
ATOM 1305 N N . LEU A 1 160 ? 109.778 163.450 131.832 1.00 25.68 160 LEU A N 1
ATOM 1306 C CA . LEU A 1 160 ? 109.965 162.038 131.511 1.00 25.68 160 LEU A CA 1
ATOM 1307 C C . LEU A 1 160 ? 109.156 161.641 130.282 1.00 25.68 160 LEU A C 1
ATOM 1308 O O . LEU A 1 160 ? 109.662 160.957 129.383 1.00 25.68 160 LEU A O 1
ATOM 1313 N N . LYS A 1 161 ? 107.897 162.079 130.217 1.00 27.28 161 LYS A N 1
ATOM 1314 C CA . LYS A 1 161 ? 107.047 161.709 129.087 1.00 27.28 161 LYS A CA 1
ATOM 1315 C C . LYS A 1 161 ? 107.593 162.260 127.773 1.00 27.28 161 LYS A C 1
ATOM 1316 O O . LYS A 1 161 ? 107.695 161.533 126.773 1.00 27.28 161 LYS A O 1
ATOM 1322 N N . THR A 1 162 ? 107.952 163.548 127.754 1.00 27.22 162 THR A N 1
ATOM 1323 C CA . THR A 1 162 ? 108.459 164.146 126.521 1.00 27.22 162 THR A CA 1
ATOM 1324 C C . THR A 1 162 ? 109.776 163.508 126.098 1.00 27.22 162 THR A C 1
ATOM 1325 O O . THR A 1 162 ? 110.002 163.258 124.904 1.00 27.22 162 THR A O 1
ATOM 1329 N N . SER A 1 163 ? 110.659 163.233 127.062 1.00 27.05 163 SER A N 1
ATOM 1330 C CA . SER A 1 163 ? 111.927 162.594 126.738 1.00 27.05 163 SER A CA 1
ATOM 1331 C C . SER A 1 163 ? 111.710 161.210 126.146 1.00 27.05 163 SER A C 1
ATOM 1332 O O . SER A 1 163 ? 112.385 160.828 125.184 1.00 27.05 163 SER A O 1
ATOM 1335 N N . LEU A 1 164 ? 110.772 160.441 126.704 1.00 26.78 164 LEU A N 1
ATOM 1336 C CA . LEU A 1 164 ? 110.503 159.112 126.161 1.00 26.78 164 LEU A CA 1
ATOM 1337 C C . LEU A 1 164 ? 109.953 159.198 124.741 1.00 26.78 164 LEU A C 1
ATOM 1338 O O . LEU A 1 164 ? 110.350 158.420 123.861 1.00 26.78 164 LEU A O 1
ATOM 1343 N N . CYS A 1 165 ? 109.037 160.140 124.497 1.00 25.73 165 CYS A N 1
ATOM 1344 C CA . CYS A 1 165 ? 108.496 160.293 123.149 1.00 25.73 165 CYS A CA 1
ATOM 1345 C C . CYS A 1 165 ? 109.596 160.634 122.149 1.00 25.73 165 CYS A C 1
ATOM 1346 O O . CYS A 1 165 ? 109.664 160.048 121.058 1.00 25.73 165 CYS A O 1
ATOM 1349 N N . PHE A 1 166 ? 110.480 161.567 122.513 1.00 26.94 166 PHE A N 1
ATOM 1350 C CA . PHE A 1 166 ? 111.564 161.932 121.607 1.00 26.94 166 PHE A CA 1
ATOM 1351 C C . PHE A 1 166 ? 112.543 160.782 121.408 1.00 26.94 166 PHE A C 1
ATOM 1352 O O . PHE A 1 166 ? 113.083 160.616 120.308 1.00 26.94 166 PHE A O 1
ATOM 1360 N N . CYS A 1 167 ? 112.783 159.980 122.448 1.00 26.84 167 CYS A N 1
ATOM 1361 C CA . CYS A 1 167 ? 113.665 158.826 122.302 1.00 26.84 167 CYS A CA 1
ATOM 1362 C C . CYS A 1 167 ? 113.098 157.817 121.313 1.00 26.84 167 CYS A C 1
ATOM 1363 O O . CYS A 1 167 ? 113.831 157.286 120.469 1.00 26.84 167 CYS A O 1
ATOM 1366 N N . LEU A 1 168 ? 111.794 157.536 121.398 1.00 28.56 168 LEU A N 1
ATOM 1367 C CA . LEU A 1 168 ? 111.190 156.624 120.427 1.00 28.56 168 LEU A CA 1
ATOM 1368 C C . LEU A 1 168 ? 111.222 157.200 119.015 1.00 28.56 168 LEU A C 1
ATOM 1369 O O . LEU A 1 168 ? 111.452 156.463 118.046 1.00 28.56 168 LEU A O 1
ATOM 1374 N N . LEU A 1 169 ? 110.992 158.509 118.872 1.00 29.14 169 LEU A N 1
ATOM 1375 C CA . LEU A 1 169 ? 111.093 159.114 117.545 1.00 29.14 169 LEU A CA 1
ATOM 1376 C C . LEU A 1 169 ? 112.497 158.957 116.972 1.00 29.14 169 LEU A C 1
ATOM 1377 O O . LEU A 1 169 ? 112.663 158.605 115.795 1.00 29.14 169 LEU A O 1
ATOM 1382 N N . LEU A 1 170 ? 113.522 159.206 117.792 1.00 29.46 170 LEU A N 1
ATOM 1383 C CA . LEU A 1 170 ? 114.897 159.053 117.327 1.00 29.46 170 LEU A CA 1
ATOM 1384 C C . LEU A 1 170 ? 115.196 157.607 116.956 1.00 29.46 170 LEU A C 1
ATOM 1385 O O . LEU A 1 170 ? 115.874 157.343 115.956 1.00 29.46 170 LEU A O 1
ATOM 1390 N N . GLY A 1 171 ? 114.708 156.657 117.755 1.00 29.69 171 GLY A N 1
ATOM 1391 C CA . GLY A 1 171 ? 114.919 155.256 117.429 1.00 29.69 171 GLY A CA 1
ATOM 1392 C C . GLY A 1 171 ? 114.297 154.867 116.102 1.00 29.69 171 GLY A C 1
ATOM 1393 O O . GLY A 1 171 ? 114.917 154.170 115.294 1.00 29.69 171 GLY A O 1
ATOM 1394 N N . CYS A 1 172 ? 113.064 155.318 115.856 1.00 33.53 172 CYS A N 1
ATOM 1395 C CA . CYS A 1 172 ? 112.417 155.029 114.578 1.00 33.53 172 CYS A CA 1
ATOM 1396 C C . CYS A 1 172 ? 113.180 155.656 113.417 1.00 33.53 172 CYS A C 1
ATOM 1397 O O . CYS A 1 172 ? 113.346 155.031 112.359 1.00 33.53 172 CYS A O 1
ATOM 1400 N N . TRP A 1 173 ? 113.649 156.895 113.595 1.00 32.89 173 TRP A N 1
ATOM 1401 C CA . TRP A 1 173 ? 114.423 157.550 112.544 1.00 32.89 173 TRP A CA 1
ATOM 1402 C C . TRP A 1 173 ? 115.699 156.777 112.237 1.00 32.89 173 TRP A C 1
ATOM 1403 O O . TRP A 1 173 ? 116.044 156.570 111.067 1.00 32.89 173 TRP A O 1
ATOM 1414 N N . VAL A 1 174 ? 116.408 156.334 113.278 1.00 29.80 174 VAL A N 1
ATOM 1415 C CA . VAL A 1 174 ? 117.626 155.557 113.071 1.00 29.80 174 VAL A CA 1
ATOM 1416 C C . VAL A 1 174 ? 117.312 154.258 112.345 1.00 29.80 174 VAL A C 1
ATOM 1417 O O . VAL A 1 174 ? 118.030 153.857 111.421 1.00 29.80 174 VAL A O 1
ATOM 1421 N N . LEU A 1 175 ? 116.233 153.579 112.745 1.00 31.55 175 LEU A N 1
ATOM 1422 C CA . LEU A 1 175 ? 115.902 152.301 112.124 1.00 31.55 175 LEU A CA 1
ATOM 1423 C C . LEU A 1 175 ? 115.579 152.463 110.644 1.00 31.55 175 LEU A C 1
ATOM 1424 O O . LEU A 1 175 ? 116.029 151.665 109.814 1.00 31.55 175 LEU A O 1
ATOM 1429 N N . PHE A 1 176 ? 114.800 153.487 110.290 1.00 37.55 176 PHE A N 1
ATOM 1430 C CA . PHE A 1 176 ? 114.417 153.639 108.888 1.00 37.55 176 PHE A CA 1
ATOM 1431 C C . PHE A 1 176 ? 115.533 154.209 108.020 1.00 37.55 176 PHE A C 1
ATOM 1432 O O . PHE A 1 176 ? 115.640 153.832 106.848 1.00 37.55 176 PHE A O 1
ATOM 1440 N N . VAL A 1 177 ? 116.367 155.105 108.548 1.00 34.36 177 VAL A N 1
ATOM 1441 C CA . VAL A 1 177 ? 117.348 155.770 107.696 1.00 34.36 177 VAL A CA 1
ATOM 1442 C C . VAL A 1 177 ? 118.653 154.982 107.635 1.00 34.36 177 VAL A C 1
ATOM 1443 O O . VAL A 1 177 ? 119.055 154.519 106.563 1.00 34.36 177 VAL A O 1
ATOM 1447 N N . ILE A 1 178 ? 119.324 154.824 108.773 1.00 31.66 178 ILE A N 1
ATOM 1448 C CA . ILE A 1 178 ? 120.640 154.184 108.793 1.00 31.66 178 ILE A CA 1
ATOM 1449 C C . ILE A 1 178 ? 120.697 153.063 109.829 1.00 31.66 178 ILE A C 1
ATOM 1450 O O . ILE A 1 178 ? 121.047 153.299 110.994 1.00 31.66 178 ILE A O 1
ATOM 1455 N N . PRO A 1 179 ? 120.354 151.829 109.453 1.00 29.21 179 PRO A N 1
ATOM 1456 C CA . PRO A 1 179 ? 120.510 150.708 110.398 1.00 29.21 179 PRO A CA 1
ATOM 1457 C C . PRO A 1 179 ? 121.945 150.495 110.841 1.00 29.21 179 PRO A C 1
ATOM 1458 O O . PRO A 1 179 ? 122.178 149.979 111.941 1.00 29.21 179 PRO A O 1
ATOM 1462 N N . LEU A 1 180 ? 122.915 150.880 110.015 1.00 30.78 180 LEU A N 1
ATOM 1463 C CA . LEU A 1 180 ? 124.334 150.763 110.327 1.00 30.78 180 LEU A CA 1
ATOM 1464 C C . LEU A 1 180 ? 124.764 151.898 111.249 1.00 30.78 180 LEU A C 1
ATOM 1465 O O . LEU A 1 180 ? 123.917 152.529 111.889 1.00 30.78 180 LEU A O 1
ATOM 1470 N N . GLN A 1 181 ? 126.071 152.159 111.337 1.00 28.18 181 GLN A N 1
ATOM 1471 C CA . GLN A 1 181 ? 126.622 153.203 112.207 1.00 28.18 181 GLN A CA 1
ATOM 1472 C C . GLN A 1 181 ? 126.316 152.905 113.678 1.00 28.18 181 GLN A C 1
ATOM 1473 O O . GLN A 1 181 ? 125.472 153.531 114.321 1.00 28.18 181 GLN A O 1
ATOM 1479 N N . ILE A 1 182 ? 127.027 151.888 114.172 1.00 21.42 182 ILE A N 1
ATOM 1480 C CA . ILE A 1 182 ? 126.934 151.356 115.530 1.00 21.42 182 ILE A CA 1
ATOM 1481 C C . ILE A 1 182 ? 126.792 152.451 116.582 1.00 21.42 182 ILE A C 1
ATOM 1482 O O . ILE A 1 182 ? 126.110 152.262 117.597 1.00 21.42 182 ILE A O 1
ATOM 1487 N N . SER A 1 183 ? 127.432 153.601 116.351 1.00 20.46 183 SER A N 1
ATOM 1488 C CA . SER A 1 183 ? 127.405 154.676 117.338 1.00 20.46 183 SER A CA 1
ATOM 1489 C C . SER A 1 183 ? 125.979 155.124 117.639 1.00 20.46 183 SER A C 1
ATOM 1490 O O . SER A 1 183 ? 125.642 155.406 118.795 1.00 20.46 183 SER A O 1
ATOM 1493 N N . ALA A 1 184 ? 125.126 155.190 116.614 1.00 13.90 184 ALA A N 1
ATOM 1494 C CA . ALA A 1 184 ? 123.738 155.582 116.836 1.00 13.90 184 ALA A CA 1
ATOM 1495 C C . ALA A 1 184 ? 123.022 154.588 117.741 1.00 13.90 184 ALA A C 1
ATOM 1496 O O . ALA A 1 184 ? 122.281 154.985 118.649 1.00 13.90 184 ALA A O 1
ATOM 1498 N N . TRP A 1 185 ? 123.232 153.290 117.511 1.00 16.13 185 TRP A N 1
ATOM 1499 C CA . TRP A 1 185 ? 122.597 152.279 118.350 1.00 16.13 185 TRP A CA 1
ATOM 1500 C C . TRP A 1 185 ? 123.113 152.342 119.781 1.00 16.13 185 TRP A C 1
ATOM 1501 O O . TRP A 1 185 ? 122.341 152.172 120.733 1.00 16.13 185 TRP A O 1
ATOM 1512 N N . VAL A 1 186 ? 124.415 152.583 119.955 1.00 13.38 186 VAL A N 1
ATOM 1513 C CA . VAL A 1 186 ? 124.969 152.709 121.300 1.00 13.38 186 VAL A CA 1
ATOM 1514 C C . VAL A 1 186 ? 124.347 153.898 122.020 1.00 13.38 186 VAL A C 1
ATOM 1515 O O . VAL A 1 186 ? 123.974 153.806 123.197 1.00 13.38 186 VAL A O 1
ATOM 1519 N N . LEU A 1 187 ? 124.221 155.030 121.324 1.00 13.46 187 LEU A N 1
ATOM 1520 C CA . LEU A 1 187 ? 123.595 156.202 121.927 1.00 13.46 187 LEU A CA 1
ATOM 1521 C C . LEU A 1 187 ? 122.145 155.923 122.306 1.00 13.46 187 LEU A C 1
ATOM 1522 O O . LEU A 1 187 ? 121.691 156.319 123.386 1.00 13.46 187 LEU A O 1
ATOM 1527 N N . PHE A 1 188 ? 121.405 155.240 121.430 1.00 14.95 188 PHE A N 1
ATOM 1528 C CA . PHE A 1 188 ? 120.004 154.937 121.715 1.00 14.95 188 PHE A CA 1
ATOM 1529 C C . PHE A 1 188 ? 119.870 154.036 122.939 1.00 14.95 188 PHE A C 1
ATOM 1530 O O . PHE A 1 188 ? 119.031 154.278 123.819 1.00 14.95 188 PHE A O 1
ATOM 1538 N N . VAL A 1 189 ? 120.696 152.988 123.014 1.00 13.28 189 VAL A N 1
ATOM 1539 C CA . VAL A 1 189 ? 120.643 152.087 124.161 1.00 13.28 189 VAL A CA 1
ATOM 1540 C C . VAL A 1 189 ? 121.011 152.822 125.442 1.00 13.28 189 VAL A C 1
ATOM 1541 O O . VAL A 1 189 ? 120.373 152.623 126.487 1.00 13.28 189 VAL A O 1
ATOM 1545 N N . PHE A 1 190 ? 122.034 153.680 125.392 1.00 13.87 190 PHE A N 1
ATOM 1546 C CA . PHE A 1 190 ? 122.415 154.443 126.575 1.00 13.87 190 PHE A CA 1
ATOM 1547 C C . PHE A 1 190 ? 121.283 155.355 127.029 1.00 13.87 190 PHE A C 1
ATOM 1548 O O . PHE A 1 190 ? 121.004 155.459 128.230 1.00 13.87 190 PHE A O 1
ATOM 1556 N N . LEU A 1 191 ? 120.614 156.018 126.082 1.00 14.42 191 LEU A N 1
ATOM 1557 C CA . LEU A 1 191 ? 119.496 156.886 126.440 1.00 14.42 191 LEU A CA 1
ATOM 1558 C C . LEU A 1 191 ? 118.377 156.099 127.108 1.00 14.42 191 LEU A C 1
ATOM 1559 O O . LEU A 1 191 ? 117.834 156.529 128.133 1.00 14.42 191 LEU A O 1
ATOM 1564 N N . ALA A 1 192 ? 118.023 154.939 126.548 1.00 13.49 192 ALA A N 1
ATOM 1565 C CA . ALA A 1 192 ? 116.942 154.142 127.126 1.00 13.49 192 ALA A CA 1
ATOM 1566 C C . ALA A 1 192 ? 117.292 153.670 128.534 1.00 13.49 192 ALA A C 1
ATOM 1567 O O . ALA A 1 192 ? 116.472 153.766 129.461 1.00 13.49 192 ALA A O 1
ATOM 1569 N N . VAL A 1 193 ? 118.517 153.169 128.717 1.00 14.27 193 VAL A N 1
ATOM 1570 C CA . VAL A 1 193 ? 118.930 152.675 130.029 1.00 14.27 193 VAL A CA 1
ATOM 1571 C C . VAL A 1 193 ? 118.929 153.803 131.053 1.00 14.27 193 VAL A C 1
ATOM 1572 O O . VAL A 1 193 ? 118.453 153.634 132.184 1.00 14.27 193 VAL A O 1
ATOM 1576 N N . SER A 1 194 ? 119.465 154.969 130.679 1.00 15.48 194 SER A N 1
ATOM 1577 C CA . SER A 1 194 ? 119.512 156.091 131.610 1.00 15.48 194 SER A CA 1
ATOM 1578 C C . SER A 1 194 ? 118.115 156.576 131.967 1.00 15.48 194 SER A C 1
ATOM 1579 O O . SER A 1 194 ? 117.847 156.916 133.126 1.00 15.48 194 SER A O 1
ATOM 1582 N N . LEU A 1 195 ? 117.208 156.617 130.987 1.00 18.98 195 LEU A N 1
ATOM 1583 C CA . LEU A 1 195 ? 115.837 157.028 131.270 1.00 18.98 195 LEU A CA 1
ATOM 1584 C C . LEU A 1 195 ? 115.174 156.078 132.257 1.00 18.98 195 LEU A C 1
ATOM 1585 O O . LEU A 1 195 ? 114.508 156.513 133.204 1.00 18.98 195 LEU A O 1
ATOM 1590 N N . PHE A 1 196 ? 115.355 154.771 132.058 1.00 22.20 196 PHE A N 1
ATOM 1591 C CA . PHE A 1 196 ? 114.772 153.801 132.981 1.00 22.20 196 PHE A CA 1
ATOM 1592 C C . PHE A 1 196 ? 115.348 153.960 134.386 1.00 22.20 196 PHE A C 1
ATOM 1593 O O . PHE A 1 196 ? 114.607 153.989 135.383 1.00 22.20 196 PHE A O 1
ATOM 1601 N N . GLU A 1 197 ? 116.675 154.082 134.483 1.00 24.70 197 GLU A N 1
ATOM 1602 C CA . GLU A 1 197 ? 117.310 154.195 135.792 1.00 24.70 197 GLU A CA 1
ATOM 1603 C C . GLU A 1 197 ? 116.851 155.451 136.518 1.00 24.70 197 GLU A C 1
ATOM 1604 O O . GLU A 1 197 ? 116.625 155.425 137.733 1.00 24.70 197 GLU A O 1
ATOM 1610 N N . GLU A 1 198 ? 116.710 156.563 135.796 1.00 26.05 198 GLU A N 1
ATOM 1611 C CA . GLU A 1 198 ? 116.211 157.779 136.419 1.00 26.05 198 GLU A CA 1
ATOM 1612 C C . GLU A 1 198 ? 114.757 157.649 136.843 1.00 26.05 198 GLU A C 1
ATOM 1613 O O . GLU A 1 198 ? 114.395 158.139 137.917 1.00 26.05 198 GLU A O 1
ATOM 1619 N N . TYR A 1 199 ? 113.917 157.007 136.027 1.00 26.81 199 TYR A N 1
ATOM 1620 C CA . TYR A 1 199 ? 112.514 156.846 136.393 1.00 26.81 199 TYR A CA 1
ATOM 1621 C C . TYR A 1 199 ? 112.352 155.956 137.617 1.00 26.81 199 TYR A C 1
ATOM 1622 O O . TYR A 1 199 ? 111.342 156.052 138.323 1.00 26.81 199 TYR A O 1
ATOM 1631 N N . ARG A 1 200 ? 113.331 155.094 137.889 1.00 26.71 200 ARG A N 1
ATOM 1632 C CA . ARG A 1 200 ? 113.196 154.183 139.021 1.00 26.71 200 ARG A CA 1
ATOM 1633 C C . ARG A 1 200 ? 113.306 154.858 140.393 1.00 26.71 200 ARG A C 1
ATOM 1634 O O . ARG A 1 200 ? 113.031 154.195 141.398 1.00 26.71 200 ARG A O 1
ATOM 1642 N N . GLN A 1 201 ? 113.690 156.139 140.480 1.00 29.94 201 GLN A N 1
ATOM 1643 C CA . GLN A 1 201 ? 113.990 156.750 141.777 1.00 29.94 201 GLN A CA 1
ATOM 1644 C C . GLN A 1 201 ? 113.290 158.094 141.976 1.00 29.94 201 GLN A C 1
ATOM 1645 O O . GLN A 1 201 ? 113.822 158.989 142.653 1.00 29.94 201 GLN A O 1
ATOM 1651 N N . ARG A 1 202 ? 112.088 158.244 141.416 1.00 32.13 202 ARG A N 1
ATOM 1652 C CA . ARG A 1 202 ? 111.365 159.507 141.536 1.00 32.13 202 ARG A CA 1
ATOM 1653 C C . ARG A 1 202 ? 111.027 159.824 142.989 1.00 32.13 202 ARG A C 1
ATOM 1654 O O . ARG A 1 202 ? 111.130 160.979 143.423 1.00 32.13 202 ARG A O 1
ATOM 1662 N N . HIS A 1 203 ? 110.617 158.811 143.755 1.00 38.60 203 HIS A N 1
ATOM 1663 C CA . HIS A 1 203 ? 110.244 159.039 145.147 1.00 38.60 203 HIS A CA 1
ATOM 1664 C C . HIS A 1 203 ? 111.439 159.493 145.975 1.00 38.60 203 HIS A C 1
ATOM 1665 O O . HIS A 1 203 ? 111.315 160.398 146.808 1.00 38.60 203 HIS A O 1
ATOM 1672 N N . TYR A 1 204 ? 112.604 158.881 145.762 1.00 38.51 204 TYR A N 1
ATOM 1673 C CA . TYR A 1 204 ? 113.791 159.299 146.497 1.00 38.51 204 TYR A CA 1
ATOM 1674 C C . TYR A 1 204 ? 114.214 160.708 146.103 1.00 38.51 204 TYR A C 1
ATOM 1675 O O . TYR A 1 204 ? 114.664 161.487 146.954 1.00 38.51 204 TYR A O 1
ATOM 1684 N N . ILE A 1 205 ? 114.074 161.061 144.821 1.00 33.70 205 ILE A N 1
ATOM 1685 C CA . ILE A 1 205 ? 114.386 162.428 144.401 1.00 33.70 205 ILE A CA 1
ATOM 1686 C C . ILE A 1 205 ? 113.475 163.425 145.112 1.00 33.70 205 ILE A C 1
ATOM 1687 O O . ILE A 1 205 ? 113.929 164.455 145.634 1.00 33.70 205 ILE A O 1
ATOM 1692 N N . HIS A 1 206 ? 112.174 163.125 145.152 1.00 36.68 206 HIS A N 1
ATOM 1693 C CA . HIS A 1 206 ? 111.231 164.013 145.828 1.00 36.68 206 HIS A CA 1
ATOM 1694 C C . HIS A 1 206 ? 111.534 164.114 147.319 1.00 36.68 206 HIS A C 1
ATOM 1695 O O . HIS A 1 206 ? 111.416 165.193 147.914 1.00 36.68 206 HIS A O 1
ATOM 1702 N N . VAL A 1 207 ? 111.919 162.998 147.940 1.00 36.57 207 VAL A N 1
ATOM 1703 C CA . VAL A 1 207 ? 112.269 163.010 149.359 1.00 36.57 207 VAL A CA 1
ATOM 1704 C C . VAL A 1 207 ? 113.480 163.902 149.604 1.00 36.57 207 VAL A C 1
ATOM 1705 O O . VAL A 1 207 ? 113.500 164.698 150.555 1.00 36.57 207 VAL A O 1
ATOM 1709 N N . ARG A 1 208 ? 114.508 163.786 148.757 1.00 36.19 208 ARG A N 1
ATOM 1710 C CA . ARG A 1 208 ? 115.673 164.654 148.905 1.00 36.19 208 ARG A CA 1
ATOM 1711 C C . ARG A 1 208 ? 115.278 166.119 148.775 1.00 36.19 208 ARG A C 1
ATOM 1712 O O . ARG A 1 208 ? 115.743 166.970 149.547 1.00 36.19 208 ARG A O 1
ATOM 1720 N N . PHE A 1 209 ? 114.409 166.429 147.810 1.00 39.12 209 PHE A N 1
ATOM 1721 C CA . PHE A 1 209 ? 113.950 167.805 147.643 1.00 39.12 209 PHE A CA 1
ATOM 1722 C C . PHE A 1 209 ? 113.236 168.310 148.893 1.00 39.12 209 PHE A C 1
ATOM 1723 O O . PHE A 1 209 ? 113.478 169.437 149.342 1.00 39.12 209 PHE A O 1
ATOM 1731 N N . LEU A 1 210 ? 112.358 167.488 149.474 1.00 41.10 210 LEU A N 1
ATOM 1732 C CA . LEU A 1 210 ? 111.594 167.927 150.640 1.00 41.10 210 LEU A CA 1
ATOM 1733 C C . LEU A 1 210 ? 112.494 168.139 151.854 1.00 41.10 210 LEU A C 1
ATOM 1734 O O . LEU A 1 210 ? 112.368 169.147 152.563 1.00 41.10 210 LEU A O 1
ATOM 1739 N N . LEU A 1 211 ? 113.411 167.201 152.116 1.00 46.45 211 LEU A N 1
ATOM 1740 C CA . LEU A 1 211 ? 114.342 167.392 153.227 1.00 46.45 211 LEU A CA 1
ATOM 1741 C C . LEU A 1 211 ? 115.242 168.604 153.018 1.00 46.45 211 LEU A C 1
ATOM 1742 O O . LEU A 1 211 ? 115.585 169.294 153.985 1.00 46.45 211 LEU A O 1
ATOM 1747 N N . GLU A 1 212 ? 115.650 168.880 151.777 1.00 55.14 212 GLU A N 1
ATOM 1748 C CA . GLU A 1 212 ? 116.386 170.118 151.534 1.00 55.14 212 GLU A CA 1
ATOM 1749 C C . GLU A 1 212 ? 115.526 171.335 151.848 1.00 55.14 212 GLU A C 1
ATOM 1750 O O . GLU A 1 212 ? 116.006 172.312 152.436 1.00 55.14 212 GLU A O 1
ATOM 1756 N N . ARG A 1 213 ? 114.251 171.297 151.458 1.00 59.04 213 ARG A N 1
ATOM 1757 C CA . ARG A 1 213 ? 113.353 172.407 151.748 1.00 59.04 213 ARG A CA 1
ATOM 1758 C C . ARG A 1 213 ? 113.092 172.575 153.239 1.00 59.04 213 ARG A C 1
ATOM 1759 O O . ARG A 1 213 ? 112.707 173.668 153.665 1.00 59.04 213 ARG A O 1
ATOM 1767 N N . TYR A 1 214 ? 113.283 171.524 154.038 1.00 71.49 214 TYR A N 1
ATOM 1768 C CA . TYR A 1 214 ? 113.039 171.644 155.474 1.00 71.49 214 TYR A CA 1
ATOM 1769 C C . TYR A 1 214 ? 114.121 172.475 156.155 1.00 71.49 214 TYR A C 1
ATOM 1770 O O . TYR A 1 214 ? 113.828 173.496 156.787 1.00 71.49 214 TYR A O 1
ATOM 1779 N N . TYR A 1 215 ? 115.380 172.055 156.039 1.00 71.56 215 TYR A N 1
ATOM 1780 C CA . TYR A 1 215 ? 116.481 172.803 156.636 1.00 71.56 215 TYR A CA 1
ATOM 1781 C C . TYR A 1 215 ? 116.919 173.938 155.722 1.00 71.56 215 TYR A C 1
ATOM 1782 O O . TYR A 1 215 ? 118.102 174.053 155.388 1.00 71.56 215 TYR A O 1
ATOM 1791 N N . GLY A 1 216 ? 115.972 174.778 155.313 1.00 85.17 216 GLY A N 1
ATOM 1792 C CA . GLY A 1 216 ? 116.301 175.882 154.431 1.00 85.17 216 GLY A CA 1
ATOM 1793 C C . GLY A 1 216 ? 117.184 176.904 155.125 1.00 85.17 216 GLY A C 1
ATOM 1794 O O . GLY A 1 216 ? 116.875 177.388 156.215 1.00 85.17 216 GLY A O 1
ATOM 1795 N N . LYS A 1 217 ? 118.299 177.235 154.477 1.00 98.19 217 LYS A N 1
ATOM 1796 C CA . LYS A 1 217 ? 119.243 178.213 154.997 1.00 98.19 217 LYS A CA 1
ATOM 1797 C C . LYS A 1 217 ? 118.946 179.620 154.494 1.00 98.19 217 LYS A C 1
ATOM 1798 O O . LYS A 1 217 ? 119.796 180.509 154.617 1.00 98.19 217 LYS A O 1
ATOM 1804 N N . ASN A 1 218 ? 117.756 179.831 153.930 1.00 105.75 218 ASN A N 1
ATOM 1805 C CA . ASN A 1 218 ? 117.305 181.141 153.463 1.00 105.75 218 ASN A CA 1
ATOM 1806 C C . ASN A 1 218 ? 118.257 181.698 152.403 1.00 105.75 218 ASN A C 1
ATOM 1807 O O . ASN A 1 218 ? 118.883 182.745 152.571 1.00 105.75 218 ASN A O 1
ATOM 1812 N N . ARG A 1 219 ? 118.355 180.966 151.296 1.00 106.54 219 ARG A N 1
ATOM 1813 C CA . ARG A 1 219 ? 119.275 181.308 150.213 1.00 106.54 219 ARG A CA 1
ATOM 1814 C C . ARG A 1 219 ? 118.605 182.341 149.316 1.00 106.54 219 ARG A C 1
ATOM 1815 O O . ARG A 1 219 ? 117.853 182.002 148.400 1.00 106.54 219 ARG A O 1
ATOM 1823 N N . GLU A 1 220 ? 118.884 183.621 149.578 1.00 112.08 220 GLU A N 1
ATOM 1824 C CA . GLU A 1 220 ? 118.411 184.728 148.745 1.00 112.08 220 GLU A CA 1
ATOM 1825 C C . GLU A 1 220 ? 116.881 184.712 148.643 1.00 112.08 220 GLU A C 1
ATOM 1826 O O . GLU A 1 220 ? 116.298 184.502 147.579 1.00 112.08 220 GLU A O 1
ATOM 1832 N N . LEU A 1 221 ? 116.257 184.942 149.804 1.00 104.70 221 LEU A N 1
ATOM 1833 C CA . LEU A 1 221 ? 114.819 184.760 150.002 1.00 104.70 221 LEU A CA 1
ATOM 1834 C C . LEU A 1 221 ? 114.003 185.366 148.866 1.00 104.70 221 LEU A C 1
ATOM 1835 O O . LEU A 1 221 ? 114.356 186.411 148.313 1.00 104.70 221 LEU A O 1
ATOM 1840 N N . GLU A 1 222 ? 112.902 184.692 148.525 1.00 100.05 222 GLU A N 1
ATOM 1841 C CA . GLU A 1 222 ? 112.111 184.960 147.334 1.00 100.05 222 GLU A CA 1
ATOM 1842 C C . GLU A 1 222 ? 110.700 185.401 147.720 1.00 100.05 222 GLU A C 1
ATOM 1843 O O . GLU A 1 222 ? 110.387 185.610 148.897 1.00 100.05 222 GLU A O 1
ATOM 1849 N N . LYS A 1 223 ? 109.842 185.539 146.711 1.00 89.47 223 LYS A N 1
ATOM 1850 C CA . LYS A 1 223 ? 108.475 185.987 146.920 1.00 89.47 223 LYS A CA 1
ATOM 1851 C C . LYS A 1 223 ? 107.643 184.897 147.596 1.00 89.47 223 LYS A C 1
ATOM 1852 O O . LYS A 1 223 ? 108.101 183.776 147.835 1.00 89.47 223 LYS A O 1
ATOM 1858 N N . LEU A 1 224 ? 106.393 185.244 147.898 1.00 89.76 224 LEU A N 1
ATOM 1859 C CA . LEU A 1 224 ? 105.454 184.345 148.555 1.00 89.76 224 LEU A CA 1
ATOM 1860 C C . LEU A 1 224 ? 104.184 184.245 147.722 1.00 89.76 224 LEU A C 1
ATOM 1861 O O . LEU A 1 224 ? 103.598 185.268 147.352 1.00 89.76 224 LEU A O 1
ATOM 1866 N N . LEU A 1 225 ? 103.759 183.017 147.437 1.00 85.28 225 LEU A N 1
ATOM 1867 C CA . LEU A 1 225 ? 102.563 182.762 146.643 1.00 85.28 225 LEU A CA 1
ATOM 1868 C C . LEU A 1 225 ? 101.599 181.903 147.448 1.00 85.28 225 LEU A C 1
ATOM 1869 O O . LEU A 1 225 ? 101.952 180.771 147.822 1.00 85.28 225 LEU A O 1
ATOM 1874 N N . PRO A 1 226 ? 100.389 182.371 147.734 1.00 85.95 226 PRO A N 1
ATOM 1875 C CA . PRO A 1 226 ? 99.460 181.581 148.545 1.00 85.95 226 PRO A CA 1
ATOM 1876 C C . PRO A 1 226 ? 98.817 180.458 147.743 1.00 85.95 226 PRO A C 1
ATOM 1877 O O . PRO A 1 226 ? 98.702 180.511 146.517 1.00 85.95 226 PRO A O 1
ATOM 1881 N N . LEU A 1 227 ? 98.394 179.427 148.471 1.00 86.79 227 LEU A N 1
ATOM 1882 C CA . LEU A 1 227 ? 97.751 178.255 147.891 1.00 86.79 227 LEU A CA 1
ATOM 1883 C C . LEU A 1 227 ? 96.330 178.141 148.419 1.00 86.79 227 LEU A C 1
ATOM 1884 O O . LEU A 1 227 ? 96.103 178.246 149.628 1.00 86.79 227 LEU A O 1
ATOM 1889 N N . THR A 1 228 ? 95.380 177.920 147.514 1.00 97.30 228 THR A N 1
ATOM 1890 C CA . THR A 1 228 ? 93.975 177.734 147.869 1.00 97.30 228 THR A CA 1
ATOM 1891 C C . THR A 1 228 ? 93.709 176.235 147.966 1.00 97.30 228 THR A C 1
ATOM 1892 O O . THR A 1 228 ? 93.512 175.561 146.952 1.00 97.30 228 THR A O 1
ATOM 1896 N N . VAL A 1 229 ? 93.703 175.716 149.191 1.00 97.08 229 VAL A N 1
ATOM 1897 C CA . VAL A 1 229 ? 93.502 174.295 149.446 1.00 97.08 229 VAL A CA 1
ATOM 1898 C C . VAL A 1 229 ? 92.418 174.135 150.503 1.00 97.08 229 VAL A C 1
ATOM 1899 O O . VAL A 1 229 ? 92.327 174.934 151.442 1.00 97.08 229 VAL A O 1
ATOM 1903 N N . LYS A 1 230 ? 91.579 173.119 150.334 1.00 101.88 230 LYS A N 1
ATOM 1904 C CA . LYS A 1 230 ? 90.526 172.816 151.290 1.00 101.88 230 LYS A CA 1
ATOM 1905 C C . LYS A 1 230 ? 91.038 171.863 152.366 1.00 101.88 230 LYS A C 1
ATOM 1906 O O . LYS A 1 230 ? 92.007 171.126 152.170 1.00 101.88 230 LYS A O 1
ATOM 1912 N N . ALA A 1 231 ? 90.369 171.887 153.516 1.00 99.16 231 ALA A N 1
ATOM 1913 C CA . ALA A 1 231 ? 90.745 171.042 154.650 1.00 99.16 231 ALA A CA 1
ATOM 1914 C C . ALA A 1 231 ? 90.085 169.669 154.572 1.00 99.16 231 ALA A C 1
ATOM 1915 O O . ALA A 1 231 ? 89.455 169.200 155.519 1.00 99.16 231 ALA A O 1
ATOM 1917 N N . GLU A 1 232 ? 90.235 169.011 153.423 1.00 99.62 232 GLU A N 1
ATOM 1918 C CA . GLU A 1 232 ? 89.719 167.663 153.235 1.00 99.62 232 GLU A CA 1
ATOM 1919 C C . GLU A 1 232 ? 90.702 166.746 152.525 1.00 99.62 232 GLU A C 1
ATOM 1920 O O . GLU A 1 232 ? 90.376 165.575 152.304 1.00 99.62 232 GLU A O 1
ATOM 1926 N N . ASP A 1 233 ? 91.883 167.232 152.163 1.00 99.82 233 ASP A N 1
ATOM 1927 C CA . ASP A 1 233 ? 92.884 166.457 151.450 1.00 99.82 233 ASP A CA 1
ATOM 1928 C C . ASP A 1 233 ? 93.915 165.909 152.432 1.00 99.82 233 ASP A C 1
ATOM 1929 O O . ASP A 1 233 ? 93.944 166.269 153.610 1.00 99.82 233 ASP A O 1
ATOM 1934 N N . LYS A 1 234 ? 94.751 165.002 151.936 1.00 99.43 234 LYS A N 1
ATOM 1935 C CA . LYS A 1 234 ? 95.865 164.497 152.721 1.00 99.43 234 LYS A CA 1
ATOM 1936 C C . LYS A 1 234 ? 97.019 165.493 152.702 1.00 99.43 234 LYS A C 1
ATOM 1937 O O . LYS A 1 234 ? 97.201 166.248 151.743 1.00 99.43 234 LYS A O 1
ATOM 1943 N N . VAL A 1 235 ? 97.804 165.490 153.781 1.00 91.55 235 VAL A N 1
ATOM 1944 C CA . VAL A 1 235 ? 98.926 166.420 153.878 1.00 91.55 235 VAL A CA 1
ATOM 1945 C C . VAL A 1 235 ? 99.994 166.085 152.841 1.00 91.55 235 VAL A C 1
ATOM 1946 O O . VAL A 1 235 ? 100.641 166.981 152.284 1.00 91.55 235 VAL A O 1
ATOM 1950 N N . TYR A 1 236 ? 100.192 164.798 152.554 1.00 89.88 236 TYR A N 1
ATOM 1951 C CA . TYR A 1 236 ? 101.158 164.426 151.528 1.00 89.88 236 TYR A CA 1
ATOM 1952 C C . TYR A 1 236 ? 100.680 164.827 150.141 1.00 89.88 236 TYR A C 1
ATOM 1953 O O . TYR A 1 236 ? 101.502 165.088 149.256 1.00 89.88 236 TYR A O 1
ATOM 1962 N N . HIS A 1 237 ? 99.365 164.875 149.927 1.00 92.03 237 HIS A N 1
ATOM 1963 C CA . HIS A 1 237 ? 98.839 165.278 148.631 1.00 92.03 237 HIS A CA 1
ATOM 1964 C C . HIS A 1 237 ? 98.900 166.785 148.415 1.00 92.03 237 HIS A C 1
ATOM 1965 O O . HIS A 1 237 ? 98.863 167.232 147.264 1.00 92.03 237 HIS A O 1
ATOM 1972 N N . VAL A 1 238 ? 98.987 167.577 149.486 1.00 86.49 238 VAL A N 1
ATOM 1973 C CA . VAL A 1 238 ? 99.171 169.015 149.329 1.00 86.49 238 VAL A CA 1
ATOM 1974 C C . VAL A 1 238 ? 100.647 169.399 149.362 1.00 86.49 238 VAL A C 1
ATOM 1975 O O . VAL A 1 238 ? 101.021 170.440 148.802 1.00 86.49 238 VAL A O 1
ATOM 1979 N N . MET A 1 239 ? 101.501 168.578 149.981 1.00 82.68 239 MET A N 1
ATOM 1980 C CA . MET A 1 239 ? 102.939 168.812 149.914 1.00 82.68 239 MET A CA 1
ATOM 1981 C C . MET A 1 239 ? 103.472 168.722 148.491 1.00 82.68 239 MET A C 1
ATOM 1982 O O . MET A 1 239 ? 104.530 169.287 148.199 1.00 82.68 239 MET A O 1
ATOM 1987 N N . ALA A 1 240 ? 102.766 168.024 147.603 1.00 81.16 240 ALA A N 1
ATOM 1988 C CA . ALA A 1 240 ? 103.175 167.862 146.216 1.00 81.16 240 ALA A CA 1
ATOM 1989 C C . ALA A 1 240 ? 102.796 169.050 145.342 1.00 81.16 240 ALA A C 1
ATOM 1990 O O . ALA A 1 240 ? 102.826 168.934 144.111 1.00 81.16 240 ALA A O 1
ATOM 1992 N N . GLU A 1 241 ? 102.439 170.182 145.940 1.00 77.02 241 GLU A N 1
ATOM 1993 C CA . GLU A 1 241 ? 102.080 171.390 145.210 1.00 77.02 241 GLU A CA 1
ATOM 1994 C C . GLU A 1 241 ? 103.002 172.543 145.586 1.00 77.02 241 GLU A C 1
ATOM 1995 O O . GLU A 1 241 ? 102.563 173.677 145.789 1.00 77.02 241 GLU A O 1
ATOM 2001 N N . PHE A 1 242 ? 104.297 172.261 145.684 1.00 68.87 242 PHE A N 1
ATOM 2002 C CA . PHE A 1 242 ? 105.301 173.253 146.037 1.00 68.87 242 PHE A CA 1
ATOM 2003 C C . PHE A 1 242 ? 106.130 173.605 144.809 1.00 68.87 242 PHE A C 1
ATOM 2004 O O . PHE A 1 242 ? 106.590 172.717 144.085 1.00 68.87 242 PHE A O 1
ATOM 2012 N N . LYS A 1 243 ? 106.318 174.901 144.580 1.00 57.16 243 LYS A N 1
ATOM 2013 C CA . LYS A 1 243 ? 107.074 175.390 143.436 1.00 57.16 243 LYS A CA 1
ATOM 2014 C C . LYS A 1 243 ? 108.522 175.641 143.831 1.00 57.16 243 LYS A C 1
ATOM 2015 O O . LYS A 1 243 ? 108.803 176.147 144.920 1.00 57.16 243 LYS A O 1
ATOM 2021 N N . ARG A 1 244 ? 109.438 175.276 142.939 1.00 45.60 244 ARG A N 1
ATOM 2022 C CA . ARG A 1 244 ? 110.858 175.450 143.205 1.00 45.60 244 ARG A CA 1
ATOM 2023 C C . ARG A 1 244 ? 111.224 176.929 143.225 1.00 45.60 244 ARG A C 1
ATOM 2024 O O . ARG A 1 244 ? 110.727 177.720 142.420 1.00 45.60 244 ARG A O 1
ATOM 2032 N N . GLY A 1 245 ? 112.104 177.297 144.152 1.00 66.56 245 GLY A N 1
ATOM 2033 C CA . GLY A 1 245 ? 112.564 178.674 144.250 1.00 66.56 245 GLY A CA 1
ATOM 2034 C C . GLY A 1 245 ? 111.478 179.668 144.602 1.00 66.56 245 GLY A C 1
ATOM 2035 O O . GLY A 1 245 ? 111.420 180.755 144.014 1.00 66.56 245 GLY A O 1
ATOM 2036 N N . CYS A 1 246 ? 110.616 179.320 145.552 1.00 73.84 246 CYS A N 1
ATOM 2037 C CA . CYS A 1 246 ? 109.515 180.191 145.943 1.00 73.84 246 CYS A CA 1
ATOM 2038 C C . CYS A 1 246 ? 109.059 179.807 147.342 1.00 73.84 246 CYS A C 1
ATOM 2039 O O . CYS A 1 246 ? 109.497 178.804 147.910 1.00 73.84 246 CYS A O 1
ATOM 2042 N N . LYS A 1 247 ? 108.172 180.631 147.894 1.00 80.01 247 LYS A N 1
ATOM 2043 C CA . LYS A 1 247 ? 107.554 180.386 149.189 1.00 80.01 247 LYS A CA 1
ATOM 2044 C C . LYS A 1 247 ? 106.050 180.253 148.999 1.00 80.01 247 LYS A C 1
ATOM 2045 O O . LYS A 1 247 ? 105.444 181.004 148.229 1.00 80.01 247 LYS A O 1
ATOM 2051 N N . HIS A 1 248 ? 105.447 179.295 149.702 1.00 82.31 248 HIS A N 1
ATOM 2052 C CA . HIS A 1 248 ? 104.043 178.942 149.500 1.00 82.31 248 HIS A CA 1
ATOM 2053 C C . HIS A 1 248 ? 103.284 178.976 150.819 1.00 82.31 248 HIS A C 1
ATOM 2054 O O . HIS A 1 248 ? 103.137 177.944 151.490 1.00 82.31 248 HIS A O 1
ATOM 2061 N N . PRO A 1 249 ? 102.795 180.145 151.230 1.00 86.77 249 PRO A N 1
ATOM 2062 C CA . PRO A 1 249 ? 101.851 180.189 152.353 1.00 86.77 249 PRO A CA 1
ATOM 2063 C C . PRO A 1 249 ? 100.582 179.420 152.020 1.00 86.77 249 PRO A C 1
ATOM 2064 O O . PRO A 1 249 ? 100.139 179.376 150.870 1.00 86.77 249 PRO A O 1
ATOM 2068 N N . ILE A 1 250 ? 99.994 178.809 153.045 1.00 84.83 250 ILE A N 1
ATOM 2069 C CA . ILE A 1 250 ? 98.854 177.913 152.887 1.00 84.83 250 ILE A CA 1
ATOM 2070 C C . ILE A 1 250 ? 97.596 178.630 153.353 1.00 84.83 250 ILE A C 1
ATOM 2071 O O . ILE A 1 250 ? 97.581 179.238 154.430 1.00 84.83 250 ILE A O 1
ATOM 2076 N N . ILE A 1 251 ? 96.544 178.559 152.541 1.00 90.77 251 ILE A N 1
ATOM 2077 C CA . ILE A 1 251 ? 95.222 179.063 152.896 1.00 90.77 251 ILE A CA 1
ATOM 2078 C C . ILE A 1 251 ? 94.296 177.863 153.031 1.00 90.77 251 ILE A C 1
ATOM 2079 O O . ILE A 1 251 ? 94.100 177.110 152.069 1.00 90.77 251 ILE A O 1
ATOM 2084 N N . ILE A 1 252 ? 93.725 177.687 154.219 1.00 91.94 252 ILE A N 1
ATOM 2085 C CA . ILE A 1 252 ? 92.909 176.522 154.542 1.00 91.94 252 ILE A CA 1
ATOM 2086 C C . ILE A 1 252 ? 91.444 176.875 154.336 1.00 91.94 252 ILE A C 1
ATOM 2087 O O . ILE A 1 252 ? 90.946 177.854 154.906 1.00 91.94 252 ILE A O 1
ATOM 2092 N N . GLU A 1 253 ? 90.752 176.078 153.526 1.00 93.88 253 GLU A N 1
ATOM 2093 C CA . GLU A 1 253 ? 89.340 176.284 153.234 1.00 93.88 253 GLU A CA 1
ATOM 2094 C C . GLU A 1 253 ? 88.515 175.193 153.903 1.00 93.88 253 GLU A C 1
ATOM 2095 O O . GLU A 1 253 ? 88.845 174.007 153.799 1.00 93.88 253 GLU A O 1
ATOM 2097 N N . LYS A 1 254 ? 87.449 175.597 154.590 1.00 91.97 254 LYS A N 1
ATOM 2098 C CA . LYS A 1 254 ? 86.553 174.673 155.284 1.00 91.97 254 LYS A CA 1
ATOM 2099 C C . LYS A 1 254 ? 85.116 175.050 154.938 1.00 91.97 254 LYS A C 1
ATOM 2100 O O . LYS A 1 254 ? 84.584 176.034 155.461 1.00 91.97 254 LYS A O 1
ATOM 2102 N N . SER A 1 255 ? 84.496 174.264 154.056 1.00 90.02 255 SER A N 1
ATOM 2103 C CA . SER A 1 255 ? 83.103 174.451 153.647 1.00 90.02 255 SER A CA 1
ATOM 2104 C C . SER A 1 255 ? 82.885 175.841 153.043 1.00 90.02 255 SER A C 1
ATOM 2105 O O . SER A 1 255 ? 82.115 176.660 153.549 1.00 90.02 255 SER A O 1
ATOM 2107 N N . GLY A 1 256 ? 83.588 176.095 151.942 1.00 90.30 256 GLY A N 1
ATOM 2108 C CA . GLY A 1 256 ? 83.406 177.323 151.194 1.00 90.30 256 GLY A CA 1
ATOM 2109 C C . GLY A 1 256 ? 84.130 178.525 151.763 1.00 90.30 256 GLY A C 1
ATOM 2110 O O . GLY A 1 256 ? 84.769 179.278 151.022 1.00 90.30 256 GLY A O 1
ATOM 2111 N N . GLN A 1 257 ? 84.040 178.718 153.076 1.00 87.16 257 GLN A N 1
ATOM 2112 C CA . GLN A 1 257 ? 84.651 179.859 153.746 1.00 87.16 257 GLN A CA 1
ATOM 2113 C C . GLN A 1 257 ? 85.981 179.427 154.351 1.00 87.16 257 GLN A C 1
ATOM 2114 O O . GLN A 1 257 ? 86.034 178.457 155.115 1.00 87.16 257 GLN A O 1
ATOM 2116 N N . LYS A 1 258 ? 87.046 180.148 154.011 1.00 86.03 258 LYS A N 1
ATOM 2117 C CA . LYS A 1 258 ? 88.371 179.810 154.507 1.00 86.03 258 LYS A CA 1
ATOM 2118 C C . LYS A 1 258 ? 88.444 179.991 156.019 1.00 86.03 258 LYS A C 1
ATOM 2119 O O . LYS A 1 258 ? 87.758 180.834 156.602 1.00 86.03 258 LYS A O 1
ATOM 2121 N N . LEU A 1 259 ? 89.291 179.182 156.655 1.00 84.64 259 LEU A N 1
ATOM 2122 C CA . LEU A 1 259 ? 89.435 179.217 158.107 1.00 84.64 259 LEU A CA 1
ATOM 2123 C C . LEU A 1 259 ? 90.527 180.192 158.541 1.00 84.64 259 LEU A C 1
ATOM 2124 O O . LEU A 1 259 ? 90.255 181.154 159.267 1.00 84.64 259 LEU A O 1
ATOM 2126 N N . SER A 1 260 ? 91.759 179.962 158.100 1.00 87.08 260 SER A N 1
ATOM 2127 C CA . SER A 1 260 ? 92.888 180.799 158.489 1.00 87.08 260 SER A CA 1
ATOM 2128 C C . SER A 1 260 ? 93.999 180.623 157.459 1.00 87.08 260 SER A C 1
ATOM 2129 O O . SER A 1 260 ? 93.809 179.988 156.416 1.00 87.08 260 SER A O 1
ATOM 2131 N N . GLN A 1 261 ? 95.165 181.190 157.755 1.00 83.34 261 GLN A N 1
ATOM 2132 C CA . GLN A 1 261 ? 96.332 181.114 156.888 1.00 83.34 261 GLN A CA 1
ATOM 2133 C C . GLN A 1 261 ? 97.436 180.340 157.596 1.00 83.34 261 GLN A C 1
ATOM 2134 O O . GLN A 1 261 ? 97.732 180.603 158.766 1.00 83.34 261 GLN A O 1
ATOM 2136 N N . LEU A 1 262 ? 98.041 179.394 156.885 1.00 80.50 262 LEU A N 1
ATOM 2137 C CA . LEU A 1 262 ? 99.096 178.556 157.430 1.00 80.50 262 LEU A CA 1
ATOM 2138 C C . LEU A 1 262 ? 100.382 178.752 156.637 1.00 80.50 262 LEU A C 1
ATOM 2139 O O . LEU A 1 262 ? 100.354 179.040 155.438 1.00 80.50 262 LEU A O 1
ATOM 2141 N N . ASP A 1 263 ? 101.510 178.602 157.322 1.00 77.25 263 ASP A N 1
ATOM 2142 C CA . ASP A 1 263 ? 102.826 178.714 156.713 1.00 77.25 263 ASP A CA 1
ATOM 2143 C C . ASP A 1 263 ? 103.448 177.332 156.554 1.00 77.25 263 ASP A C 1
ATOM 2144 O O . ASP A 1 263 ? 102.977 176.340 157.117 1.00 77.25 263 ASP A O 1
ATOM 2146 N N . GLU A 1 264 ? 104.524 177.277 155.766 1.00 75.36 264 GLU A N 1
ATOM 2147 C CA . GLU A 1 264 ? 105.194 176.005 155.523 1.00 75.36 264 GLU A CA 1
ATOM 2148 C C . GLU A 1 264 ? 105.900 175.489 156.770 1.00 75.36 264 GLU A C 1
ATOM 2149 O O . GLU A 1 264 ? 106.077 174.275 156.922 1.00 75.36 264 GLU A O 1
ATOM 2155 N N . ASN A 1 265 ? 106.303 176.390 157.667 1.00 73.61 265 ASN A N 1
ATOM 2156 C CA . ASN A 1 265 ? 107.114 175.991 158.813 1.00 73.61 265 ASN A CA 1
ATOM 2157 C C . ASN A 1 265 ? 106.361 175.028 159.724 1.00 73.61 265 ASN A C 1
ATOM 2158 O O . ASN A 1 265 ? 106.875 173.959 160.074 1.00 73.61 265 ASN A O 1
ATOM 2163 N N . GLU A 1 266 ? 105.134 175.384 160.112 1.00 77.12 266 GLU A N 1
ATOM 2164 C CA . GLU A 1 266 ? 104.411 174.564 161.080 1.00 77.12 266 GLU A CA 1
ATOM 2165 C C . GLU A 1 266 ? 103.973 173.233 160.477 1.00 77.12 266 GLU A C 1
ATOM 2166 O O . GLU A 1 266 ? 104.032 172.198 161.149 1.00 77.12 266 GLU A O 1
ATOM 2172 N N . VAL A 1 267 ? 103.541 173.230 159.214 1.00 71.95 267 VAL A N 1
ATOM 2173 C CA . VAL A 1 267 ? 103.132 171.974 158.591 1.00 71.95 267 VAL A CA 1
ATOM 2174 C C . VAL A 1 267 ? 104.336 171.060 158.389 1.00 71.95 267 VAL A C 1
ATOM 2175 O O . VAL A 1 267 ? 104.249 169.842 158.588 1.00 71.95 267 VAL A O 1
ATOM 2179 N N . LEU A 1 268 ? 105.484 171.631 158.016 1.00 77.11 268 LEU A N 1
ATOM 2180 C CA . LEU A 1 268 ? 106.694 170.833 157.868 1.00 77.11 268 LEU A CA 1
ATOM 2181 C C . LEU A 1 268 ? 107.140 170.263 159.209 1.00 77.11 268 LEU A C 1
ATOM 2182 O O . LEU A 1 268 ? 107.557 169.099 159.295 1.00 77.11 268 LEU A O 1
ATOM 2187 N N . HIS A 1 269 ? 107.054 171.071 160.271 1.00 83.84 269 HIS A N 1
ATOM 2188 C CA . HIS A 1 269 ? 107.378 170.588 161.608 1.00 83.84 269 HIS A CA 1
ATOM 2189 C C . HIS A 1 269 ? 106.433 169.476 162.039 1.00 83.84 269 HIS A C 1
ATOM 2190 O O . HIS A 1 269 ? 106.856 168.505 162.672 1.00 83.84 269 HIS A O 1
ATOM 2197 N N . ALA A 1 270 ? 105.145 169.607 161.721 1.00 84.66 270 ALA A N 1
ATOM 2198 C CA . ALA A 1 270 ? 104.193 168.556 162.059 1.00 84.66 270 ALA A CA 1
ATOM 2199 C C . ALA A 1 270 ? 104.499 167.270 161.302 1.00 84.66 270 ALA A C 1
ATOM 2200 O O . ALA A 1 270 ? 104.377 166.172 161.857 1.00 84.66 270 ALA A O 1
ATOM 2202 N N . TYR A 1 271 ? 104.895 167.385 160.033 1.00 85.66 271 TYR A N 1
ATOM 2203 C CA . TYR A 1 271 ? 105.125 166.187 159.233 1.00 85.66 271 TYR A CA 1
ATOM 2204 C C . TYR A 1 271 ? 106.407 165.473 159.652 1.00 85.66 271 TYR A C 1
ATOM 2205 O O . TYR A 1 271 ? 106.432 164.240 159.737 1.00 85.66 271 TYR A O 1
ATOM 2214 N N . PHE A 1 272 ? 107.478 166.219 159.922 1.00 78.66 272 PHE A N 1
ATOM 2215 C CA . PHE A 1 272 ? 108.764 165.618 160.261 1.00 78.66 272 PHE A CA 1
ATOM 2216 C C . PHE A 1 272 ? 109.071 165.620 161.756 1.00 78.66 272 PHE A C 1
ATOM 2217 O O . PHE A 1 272 ? 110.205 165.320 162.140 1.00 78.66 272 PHE A O 1
ATOM 2225 N N . ALA A 1 273 ? 108.110 165.947 162.598 1.00 86.00 273 ALA A N 1
ATOM 2226 C CA . ALA A 1 273 ? 108.355 165.925 164.037 1.00 86.00 273 ALA A CA 1
ATOM 2227 C C . ALA A 1 273 ? 107.295 165.161 164.815 1.00 86.00 273 ALA A C 1
ATOM 2228 O O . ALA A 1 273 ? 107.627 164.490 165.794 1.00 86.00 273 ALA A O 1
ATOM 2230 N N . ASP A 1 274 ? 106.033 165.244 164.404 1.00 91.80 274 ASP A N 1
ATOM 2231 C CA . ASP A 1 274 ? 104.930 164.637 165.134 1.00 91.80 274 ASP A CA 1
ATOM 2232 C C . ASP A 1 274 ? 104.626 163.217 164.683 1.00 91.80 274 ASP A C 1
ATOM 2233 O O . ASP A 1 274 ? 103.649 162.632 165.162 1.00 91.80 274 ASP A O 1
ATOM 2238 N N . LYS A 1 275 ? 105.417 162.666 163.758 1.00 95.66 275 LYS A N 1
ATOM 2239 C CA . LYS A 1 275 ? 105.234 161.309 163.251 1.00 95.66 275 LYS A CA 1
ATOM 2240 C C . LYS A 1 275 ? 103.894 161.163 162.538 1.00 95.66 275 LYS A C 1
ATOM 2241 O O . LYS A 1 275 ? 103.458 160.046 162.241 1.00 95.66 275 LYS A O 1
ATOM 2247 N N . ARG A 1 276 ? 103.234 162.285 162.259 1.00 98.44 276 ARG A N 1
ATOM 2248 C CA . ARG A 1 276 ? 101.971 162.284 161.527 1.00 98.44 276 ARG A CA 1
ATOM 2249 C C . ARG A 1 276 ? 102.294 162.312 160.040 1.00 98.44 276 ARG A C 1
ATOM 2250 O O . ARG A 1 276 ? 102.554 163.372 159.466 1.00 98.44 276 ARG A O 1
ATOM 2258 N N . THR A 1 277 ? 102.296 161.137 159.412 1.00 95.66 277 THR A N 1
ATOM 2259 C CA . THR A 1 277 ? 102.689 161.047 158.011 1.00 95.66 277 THR A CA 1
ATOM 2260 C C . THR A 1 277 ? 101.525 161.372 157.080 1.00 95.66 277 THR A C 1
ATOM 2261 O O . THR A 1 277 ? 101.582 162.336 156.311 1.00 95.66 277 THR A O 1
ATOM 2265 N N . ASN A 1 278 ? 100.461 160.577 157.135 1.00 100.47 278 ASN A N 1
ATOM 2266 C CA . ASN A 1 278 ? 99.350 160.703 156.196 1.00 100.47 278 ASN A CA 1
ATOM 2267 C C . ASN A 1 278 ? 98.018 160.592 156.930 1.00 100.47 278 ASN A C 1
ATOM 2268 O O . ASN A 1 278 ? 97.112 159.866 156.517 1.00 100.47 278 ASN A O 1
ATOM 2273 N N . SER A 1 279 ? 97.884 161.308 158.047 1.00 99.94 279 SER A N 1
ATOM 2274 C CA . SER A 1 279 ? 96.636 161.238 158.807 1.00 99.94 279 SER A CA 1
ATOM 2275 C C . SER A 1 279 ? 95.576 162.174 158.230 1.00 99.94 279 SER A C 1
ATOM 2276 O O . SER A 1 279 ? 94.572 161.721 157.672 1.00 99.94 279 SER A O 1
ATOM 2279 N N . SER A 1 280 ? 95.808 163.487 158.326 1.00 97.02 280 SER A N 1
ATOM 2280 C CA . SER A 1 280 ? 94.835 164.495 157.911 1.00 97.02 280 SER A CA 1
ATOM 2281 C C . SER A 1 280 ? 95.383 165.900 158.121 1.00 97.02 280 SER A C 1
ATOM 2282 O O . SER A 1 280 ? 96.480 166.067 158.663 1.00 97.02 280 SER A O 1
ATOM 2285 N N . MET A 1 281 ? 94.627 166.920 157.701 1.00 98.40 281 MET A N 1
ATOM 2286 C CA . MET A 1 281 ? 94.981 168.302 157.993 1.00 98.40 281 MET A CA 1
ATOM 2287 C C . MET A 1 281 ? 93.872 169.096 158.672 1.00 98.40 281 MET A C 1
ATOM 2288 O O . MET A 1 281 ? 94.065 170.289 158.928 1.00 98.40 281 MET A O 1
ATOM 2293 N N . GLU A 1 282 ? 92.722 168.484 158.967 1.00 96.77 282 GLU A N 1
ATOM 2294 C CA . GLU A 1 282 ? 91.633 169.243 159.574 1.00 96.77 282 GLU A CA 1
ATOM 2295 C C . GLU A 1 282 ? 91.963 169.669 160.999 1.00 96.77 282 GLU A C 1
ATOM 2296 O O . GLU A 1 282 ? 91.431 170.676 161.479 1.00 96.77 282 GLU A O 1
ATOM 2302 N N . GLU A 1 283 ? 92.828 168.928 161.688 1.00 94.27 283 GLU A N 1
ATOM 2303 C CA . GLU A 1 283 ? 93.234 169.272 163.043 1.00 94.27 283 GLU A CA 1
ATOM 2304 C C . GLU A 1 283 ? 94.597 169.950 163.096 1.00 94.27 283 GLU A C 1
ATOM 2305 O O . GLU A 1 283 ? 95.135 170.149 164.188 1.00 94.27 283 GLU A O 1
ATOM 2311 N N . LEU A 1 284 ? 95.170 170.304 161.943 1.00 98.63 284 LEU A N 1
ATOM 2312 C CA . LEU A 1 284 ? 96.423 171.051 161.940 1.00 98.63 284 LEU A CA 1
ATOM 2313 C C . LEU A 1 284 ? 96.246 172.481 162.434 1.00 98.63 284 LEU A C 1
ATOM 2314 O O . LEU A 1 284 ? 97.230 173.105 162.846 1.00 98.63 284 LEU A O 1
ATOM 2319 N N . LEU A 1 285 ? 95.023 173.015 162.395 1.00 93.58 285 LEU A N 1
ATOM 2320 C CA . LEU A 1 285 ? 94.778 174.337 162.962 1.00 93.58 285 LEU A CA 1
ATOM 2321 C C . LEU A 1 285 ? 95.029 174.343 164.465 1.00 93.58 285 LEU A C 1
ATOM 2322 O O . LEU A 1 285 ? 95.634 175.280 164.999 1.00 93.58 285 LEU A O 1
ATOM 2327 N N . LEU A 1 286 ? 94.568 173.304 165.163 1.00 106.65 286 LEU A N 1
ATOM 2328 C CA . LEU A 1 286 ? 94.829 173.117 166.590 1.00 106.65 286 LEU A CA 1
ATOM 2329 C C . LEU A 1 286 ? 95.359 171.700 166.753 1.00 106.65 286 LEU A C 1
ATOM 2330 O O . LEU A 1 286 ? 94.585 170.755 166.961 1.00 106.65 286 LEU A O 1
ATOM 2335 N N . PRO A 1 287 ? 96.677 171.507 166.636 1.00 109.73 287 PRO A N 1
ATOM 2336 C CA . PRO A 1 287 ? 97.235 170.147 166.668 1.00 109.73 287 PRO A CA 1
ATOM 2337 C C . PRO A 1 287 ? 96.997 169.427 167.987 1.00 109.73 287 PRO A C 1
ATOM 2338 O O . PRO A 1 287 ? 96.413 168.338 168.007 1.00 109.73 287 PRO A O 1
ATOM 2342 N N . TYR A 1 288 ? 97.434 170.027 169.089 1.00 116.65 288 TYR A N 1
ATOM 2343 C CA . TYR A 1 288 ? 97.288 169.420 170.408 1.00 116.65 288 TYR A CA 1
ATOM 2344 C C . TYR A 1 288 ? 97.570 170.434 171.511 1.00 116.65 288 TYR A C 1
ATOM 2345 O O . TYR A 1 288 ? 98.383 171.343 171.345 1.00 116.65 288 TYR A O 1
ATOM 2354 N N . PHE B 2 11 ? 123.640 163.373 102.560 1.00 78.25 11 PHE B N 1
ATOM 2355 C CA . PHE B 2 11 ? 124.743 164.323 102.478 1.00 78.25 11 PHE B CA 1
ATOM 2356 C C . PHE B 2 11 ? 125.964 163.798 103.224 1.00 78.25 11 PHE B C 1
ATOM 2357 O O . PHE B 2 11 ? 126.671 162.918 102.735 1.00 78.25 11 PHE B O 1
ATOM 2365 N N . VAL B 2 12 ? 126.206 164.344 104.411 1.00 56.91 12 VAL B N 1
ATOM 2366 C CA . VAL B 2 12 ? 127.309 163.919 105.260 1.00 56.91 12 VAL B CA 1
ATOM 2367 C C . VAL B 2 12 ? 126.805 163.108 106.453 1.00 56.91 12 VAL B C 1
ATOM 2368 O O . VAL B 2 12 ? 127.526 162.930 107.431 1.00 56.91 12 VAL B O 1
ATOM 2372 N N . VAL B 2 13 ? 125.568 162.612 106.379 1.00 47.92 13 VAL B N 1
ATOM 2373 C CA . VAL B 2 13 ? 124.993 161.835 107.470 1.00 47.92 13 VAL B CA 1
ATOM 2374 C C . VAL B 2 13 ? 125.710 160.502 107.644 1.00 47.92 13 VAL B C 1
ATOM 2375 O O . VAL B 2 13 ? 125.643 159.898 108.721 1.00 47.92 13 VAL B O 1
ATOM 2379 N N . LYS B 2 14 ? 126.432 160.041 106.620 1.00 41.44 14 LYS B N 1
ATOM 2380 C CA . LYS B 2 14 ? 127.077 158.735 106.681 1.00 41.44 14 LYS B CA 1
ATOM 2381 C C . LYS B 2 14 ? 128.119 158.641 107.790 1.00 41.44 14 LYS B C 1
ATOM 2382 O O . LYS B 2 14 ? 128.415 157.532 108.247 1.00 41.44 14 LYS B O 1
ATOM 2388 N N . GLU B 2 15 ? 128.682 159.764 108.233 1.00 36.55 15 GLU B N 1
ATOM 2389 C CA . GLU B 2 15 ? 129.663 159.760 109.316 1.00 36.55 15 GLU B CA 1
ATOM 2390 C C . GLU B 2 15 ? 129.369 160.923 110.256 1.00 36.55 15 GLU B C 1
ATOM 2391 O O . GLU B 2 15 ? 129.461 162.090 109.863 1.00 36.55 15 GLU B O 1
ATOM 2397 N N . LEU B 2 16 ? 128.975 160.606 111.488 1.00 27.25 16 LEU B N 1
ATOM 2398 C CA . LEU B 2 16 ? 128.702 161.638 112.479 1.00 27.25 16 LEU B CA 1
ATOM 2399 C C . LEU B 2 16 ? 129.424 161.361 113.791 1.00 27.25 16 LEU B C 1
ATOM 2400 O O . LEU B 2 16 ? 129.867 162.296 114.465 1.00 27.25 16 LEU B O 1
ATOM 2405 N N . VAL B 2 17 ? 129.547 160.084 114.154 1.00 19.38 17 VAL B N 1
ATOM 2406 C CA . VAL B 2 17 ? 130.135 159.668 115.424 1.00 19.38 17 VAL B CA 1
ATOM 2407 C C . VAL B 2 17 ? 129.393 160.342 116.572 1.00 19.38 17 VAL B C 1
ATOM 2408 O O . VAL B 2 17 ? 129.820 161.385 117.078 1.00 19.38 17 VAL B O 1
ATOM 2412 N N . PHE B 2 18 ? 128.273 159.753 116.983 1.00 18.02 18 PHE B N 1
ATOM 2413 C CA . PHE B 2 18 ? 127.447 160.304 118.054 1.00 18.02 18 PHE B CA 1
ATOM 2414 C C . PHE B 2 18 ? 128.151 160.096 119.388 1.00 18.02 18 PHE B C 1
ATOM 2415 O O . PHE B 2 18 ? 128.068 159.023 119.987 1.00 18.02 18 PHE B O 1
ATOM 2423 N N . LEU B 2 19 ? 128.846 161.122 119.863 1.00 14.51 19 LEU B N 1
ATOM 2424 C CA . LEU B 2 19 ? 129.472 161.091 121.175 1.00 14.51 19 LEU B CA 1
ATOM 2425 C C . LEU B 2 19 ? 128.616 161.851 122.180 1.00 14.51 19 LEU B C 1
ATOM 2426 O O . LEU B 2 19 ? 127.797 162.698 121.820 1.00 14.51 19 LEU B O 1
ATOM 2431 N N . VAL B 2 20 ? 128.820 161.539 123.455 1.00 12.11 20 VAL B N 1
ATOM 2432 C CA . VAL B 2 20 ? 127.993 162.077 124.524 1.00 12.11 20 VAL B CA 1
ATOM 2433 C C . VAL B 2 20 ? 128.879 162.805 125.525 1.00 12.11 20 VAL B C 1
ATOM 2434 O O . VAL B 2 20 ? 130.035 162.433 125.754 1.00 12.11 20 VAL B O 1
ATOM 2438 N N . SER B 2 21 ? 128.332 163.870 126.106 1.00 16.22 21 SER B N 1
ATOM 2439 C CA . SER B 2 21 ? 129.031 164.648 127.126 1.00 16.22 21 SER B CA 1
ATOM 2440 C C . SER B 2 21 ? 127.983 165.292 128.015 1.00 16.22 21 SER B C 1
ATOM 2441 O O . SER B 2 21 ? 127.189 166.108 127.536 1.00 16.22 21 SER B O 1
ATOM 2444 N N . TYR B 2 22 ? 127.972 164.939 129.295 1.00 17.60 22 TYR B N 1
ATOM 2445 C CA . TYR B 2 22 ? 126.926 165.415 130.189 1.00 17.60 22 TYR B CA 1
ATOM 2446 C C . TYR B 2 22 ? 127.441 165.382 131.621 1.00 17.60 22 TYR B C 1
ATOM 2447 O O . TYR B 2 22 ? 128.602 165.057 131.881 1.00 17.60 22 TYR B O 1
ATOM 2456 N N . VAL B 2 23 ? 126.558 165.731 132.551 1.00 36.48 23 VAL B N 1
ATOM 2457 C CA . VAL B 2 23 ? 126.833 165.683 133.980 1.00 36.48 23 VAL B CA 1
ATOM 2458 C C . VAL B 2 23 ? 125.848 164.711 134.615 1.00 36.48 23 VAL B C 1
ATOM 2459 O O . VAL B 2 23 ? 124.641 164.781 134.357 1.00 36.48 23 VAL B O 1
ATOM 2463 N N . LYS B 2 24 ? 126.365 163.784 135.415 1.00 23.69 24 LYS B N 1
ATOM 2464 C CA . LYS B 2 24 ? 125.563 162.715 135.992 1.00 23.69 24 LYS B CA 1
ATOM 2465 C C . LYS B 2 24 ? 125.217 163.065 137.432 1.00 23.69 24 LYS B C 1
ATOM 2466 O O . LYS B 2 24 ? 126.113 163.299 138.250 1.00 23.69 24 LYS B O 1
ATOM 2472 N N . ASN B 2 25 ? 123.923 163.097 137.740 1.00 27.70 25 ASN B N 1
ATOM 2473 C CA . ASN B 2 25 ? 123.437 163.422 139.077 1.00 27.70 25 ASN B CA 1
ATOM 2474 C C . ASN B 2 25 ? 123.155 162.122 139.819 1.00 27.70 25 ASN B C 1
ATOM 2475 O O . ASN B 2 25 ? 122.198 161.411 139.496 1.00 27.70 25 ASN B O 1
ATOM 2480 N N . ASN B 2 26 ? 123.987 161.810 140.807 1.00 29.24 26 ASN B N 1
ATOM 2481 C CA . ASN B 2 26 ? 123.750 160.637 141.636 1.00 29.24 26 ASN B CA 1
ATOM 2482 C C . ASN B 2 26 ? 122.523 160.846 142.513 1.00 29.24 26 ASN B C 1
ATOM 2483 O O . ASN B 2 26 ? 122.255 161.955 142.982 1.00 29.24 26 ASN B O 1
ATOM 2488 N N . ALA B 2 27 ? 121.770 159.768 142.731 1.00 36.57 27 ALA B N 1
ATOM 2489 C CA . ALA B 2 27 ? 120.594 159.854 143.588 1.00 36.57 27 ALA B CA 1
ATOM 2490 C C . ALA B 2 27 ? 120.969 159.684 145.055 1.00 36.57 27 ALA B C 1
ATOM 2491 O O . ALA B 2 27 ? 120.567 160.486 145.904 1.00 36.57 27 ALA B O 1
ATOM 2493 N N . PHE B 2 28 ? 121.739 158.646 145.369 1.00 42.96 28 PHE B N 1
ATOM 2494 C CA . PHE B 2 28 ? 122.204 158.408 146.730 1.00 42.96 28 PHE B CA 1
ATOM 2495 C C . PHE B 2 28 ? 123.704 158.644 146.801 1.00 42.96 28 PHE B C 1
ATOM 2496 O O . PHE B 2 28 ? 124.472 157.889 146.184 1.00 42.96 28 PHE B O 1
ATOM 2504 N N . PRO B 2 29 ? 124.171 159.666 147.517 1.00 50.20 29 PRO B N 1
ATOM 2505 C CA . PRO B 2 29 ? 125.618 159.874 147.646 1.00 50.20 29 PRO B CA 1
ATOM 2506 C C . PRO B 2 29 ? 126.292 158.686 148.317 1.00 50.20 29 PRO B C 1
ATOM 2507 O O . PRO B 2 29 ? 125.723 158.041 149.199 1.00 50.20 29 PRO B O 1
ATOM 2511 N N . GLN B 2 30 ? 127.518 158.402 147.883 1.00 61.82 30 GLN B N 1
ATOM 2512 C CA . GLN B 2 30 ? 128.247 157.249 148.386 1.00 61.82 30 GLN B CA 1
ATOM 2513 C C . GLN B 2 30 ? 128.589 157.421 149.868 1.00 61.82 30 GLN B C 1
ATOM 2514 O O . GLN B 2 30 ? 128.735 158.547 150.353 1.00 61.82 30 GLN B O 1
ATOM 2520 N N . PRO B 2 31 ? 128.702 156.316 150.611 1.00 74.89 31 PRO B N 1
ATOM 2521 C CA . PRO B 2 31 ? 128.869 156.412 152.067 1.00 74.89 31 PRO B CA 1
ATOM 2522 C C . PRO B 2 31 ? 130.133 157.160 152.466 1.00 74.89 31 PRO B C 1
ATOM 2523 O O . PRO B 2 31 ? 131.164 157.097 151.794 1.00 74.89 31 PRO B O 1
ATOM 2527 N N . LEU B 2 32 ? 130.040 157.855 153.593 1.00 79.64 32 LEU B N 1
ATOM 2528 C CA . LEU B 2 32 ? 131.052 158.790 154.057 1.00 79.64 32 LEU B CA 1
ATOM 2529 C C . LEU B 2 32 ? 131.992 158.122 155.060 1.00 79.64 32 LEU B C 1
ATOM 2530 O O . LEU B 2 32 ? 131.670 157.093 155.659 1.00 79.64 32 LEU B O 1
ATOM 2535 N N . SER B 2 33 ? 133.168 158.727 155.234 1.00 81.67 33 SER B N 1
ATOM 2536 C CA . SER B 2 33 ? 134.241 158.161 156.041 1.00 81.67 33 SER B CA 1
ATOM 2537 C C . SER B 2 33 ? 133.987 158.413 157.529 1.00 81.67 33 SER B C 1
ATOM 2538 O O . SER B 2 33 ? 132.883 158.773 157.944 1.00 81.67 33 SER B O 1
ATOM 2541 N N . SER B 2 34 ? 135.016 158.208 158.355 1.00 81.13 34 SER B N 1
ATOM 2542 C CA . SER B 2 34 ? 134.856 158.211 159.805 1.00 81.13 34 SER B CA 1
ATOM 2543 C C . SER B 2 34 ? 135.249 159.530 160.464 1.00 81.13 34 SER B C 1
ATOM 2544 O O . SER B 2 34 ? 134.535 160.009 161.351 1.00 81.13 34 SER B O 1
ATOM 2547 N N . SER B 2 35 ? 136.381 160.122 160.076 1.00 81.60 35 SER B N 1
ATOM 2548 C CA . SER B 2 35 ? 136.864 161.313 160.771 1.00 81.60 35 SER B CA 1
ATOM 2549 C C . SER B 2 35 ? 135.897 162.481 160.610 1.00 81.60 35 SER B C 1
ATOM 2550 O O . SER B 2 35 ? 135.461 163.091 161.597 1.00 81.60 35 SER B O 1
ATOM 2553 N N . GLU B 2 36 ? 135.534 162.800 159.370 1.00 83.69 36 GLU B N 1
ATOM 2554 C CA . GLU B 2 36 ? 134.621 163.912 159.164 1.00 83.69 36 GLU B CA 1
ATOM 2555 C C . GLU B 2 36 ? 133.193 163.577 159.572 1.00 83.69 36 GLU B C 1
ATOM 2556 O O . GLU B 2 36 ? 132.423 164.494 159.860 1.00 83.69 36 GLU B O 1
ATOM 2562 N N . GLU B 2 37 ? 132.827 162.295 159.663 1.00 84.94 37 GLU B N 1
ATOM 2563 C CA . GLU B 2 37 ? 131.520 161.979 160.234 1.00 84.94 37 GLU B CA 1
ATOM 2564 C C . GLU B 2 37 ? 131.514 162.222 161.739 1.00 84.94 37 GLU B C 1
ATOM 2565 O O . GLU B 2 37 ? 130.522 162.713 162.287 1.00 84.94 37 GLU B O 1
ATOM 2571 N N . LYS B 2 38 ? 132.618 161.911 162.424 1.00 84.20 38 LYS B N 1
ATOM 2572 C CA . LYS B 2 38 ? 132.723 162.280 163.831 1.00 84.20 38 LYS B CA 1
ATOM 2573 C C . LYS B 2 38 ? 132.669 163.791 163.991 1.00 84.20 38 LYS B C 1
ATOM 2574 O O . LYS B 2 38 ? 132.034 164.306 164.919 1.00 84.20 38 LYS B O 1
ATOM 2580 N N . LYS B 2 39 ? 133.320 164.517 163.079 1.00 82.19 39 LYS B N 1
ATOM 2581 C CA . LYS B 2 39 ? 133.202 165.972 163.075 1.00 82.19 39 LYS B CA 1
ATOM 2582 C C . LYS B 2 39 ? 131.751 166.408 162.895 1.00 82.19 39 LYS B C 1
ATOM 2583 O O . LYS B 2 39 ? 131.295 167.358 163.541 1.00 82.19 39 LYS B O 1
ATOM 2589 N N . TYR B 2 40 ? 131.014 165.726 162.016 1.00 82.07 40 TYR B N 1
ATOM 2590 C CA . TYR B 2 40 ? 129.611 166.059 161.787 1.00 82.07 40 TYR B CA 1
ATOM 2591 C C . TYR B 2 40 ? 128.779 165.850 163.048 1.00 82.07 40 TYR B C 1
ATOM 2592 O O . TYR B 2 40 ? 127.940 166.687 163.397 1.00 82.07 40 TYR B O 1
ATOM 2601 N N . LEU B 2 41 ? 128.985 164.724 163.738 1.00 82.71 41 LEU B N 1
ATOM 2602 C CA . LEU B 2 41 ? 128.263 164.494 164.990 1.00 82.71 41 LEU B CA 1
ATOM 2603 C C . LEU B 2 41 ? 128.626 165.528 166.050 1.00 82.71 41 LEU B C 1
ATOM 2604 O O . LEU B 2 41 ? 127.753 165.983 166.799 1.00 82.71 41 LEU B O 1
ATOM 2609 N N . GLU B 2 42 ? 129.903 165.905 166.145 1.00 87.68 42 GLU B N 1
ATOM 2610 C CA . GLU B 2 42 ? 130.279 166.936 167.110 1.00 87.68 42 GLU B CA 1
ATOM 2611 C C . GLU B 2 42 ? 129.616 168.270 166.779 1.00 87.68 42 GLU B C 1
ATOM 2612 O O . GLU B 2 42 ? 129.150 168.984 167.675 1.00 87.68 42 GLU B O 1
ATOM 2618 N N . LEU B 2 43 ? 129.562 168.621 165.492 1.00 83.71 43 LEU B N 1
ATOM 2619 C CA . LEU B 2 43 ? 128.888 169.853 165.091 1.00 83.71 43 LEU B CA 1
ATOM 2620 C C . LEU B 2 43 ? 127.395 169.793 165.391 1.00 83.71 43 LEU B C 1
ATOM 2621 O O . LEU B 2 43 ? 126.801 170.792 165.814 1.00 83.71 43 LEU B O 1
ATOM 2626 N N . MET B 2 44 ? 126.770 168.634 165.169 1.00 86.95 44 MET B N 1
ATOM 2627 C CA . MET B 2 44 ? 125.353 168.479 165.485 1.00 86.95 44 MET B CA 1
ATOM 2628 C C . MET B 2 44 ? 125.108 168.622 166.981 1.00 86.95 44 MET B C 1
ATOM 2629 O O . MET B 2 44 ? 124.126 169.246 167.402 1.00 86.95 44 MET B O 1
ATOM 2634 N N . ALA B 2 45 ? 125.992 168.048 167.801 1.00 87.72 45 ALA B N 1
ATOM 2635 C CA . ALA B 2 45 ? 125.893 168.236 169.244 1.00 87.72 45 ALA B CA 1
ATOM 2636 C C . ALA B 2 45 ? 126.033 169.707 169.610 1.00 87.72 45 ALA B C 1
ATOM 2637 O O . ALA B 2 45 ? 125.310 170.212 170.477 1.00 87.72 45 ALA B O 1
ATOM 2639 N N . LYS B 2 46 ? 126.963 170.411 168.960 1.00 91.28 46 LYS B N 1
ATOM 2640 C CA . LYS B 2 46 ? 127.029 171.860 169.111 1.00 91.28 46 LYS B CA 1
ATOM 2641 C C . LYS B 2 46 ? 125.766 172.521 168.571 1.00 91.28 46 LYS B C 1
ATOM 2642 O O . LYS B 2 46 ? 125.288 173.516 169.129 1.00 91.28 46 LYS B O 1
ATOM 2648 N N . GLY B 2 47 ? 125.213 171.981 167.488 1.00 92.74 47 GLY B N 1
ATOM 2649 C CA . GLY B 2 47 ? 123.983 172.494 166.920 1.00 92.74 47 GLY B CA 1
ATOM 2650 C C . GLY B 2 47 ? 124.153 173.122 165.552 1.00 92.74 47 GLY B C 1
ATOM 2651 O O . GLY B 2 47 ? 124.598 174.268 165.436 1.00 92.74 47 GLY B O 1
ATOM 2652 N N . ASP B 2 48 ? 123.799 172.376 164.506 1.00 88.14 48 ASP B N 1
ATOM 2653 C CA . ASP B 2 48 ? 123.838 172.890 163.143 1.00 88.14 48 ASP B CA 1
ATOM 2654 C C . ASP B 2 48 ? 122.903 172.055 162.283 1.00 88.14 48 ASP B C 1
ATOM 2655 O O . ASP B 2 48 ? 122.951 170.823 162.333 1.00 88.14 48 ASP B O 1
ATOM 2660 N N . GLU B 2 49 ? 122.058 172.727 161.501 1.00 87.06 49 GLU B N 1
ATOM 2661 C CA . GLU B 2 49 ? 121.106 172.021 160.651 1.00 87.06 49 GLU B CA 1
ATOM 2662 C C . GLU B 2 49 ? 121.759 171.445 159.401 1.00 87.06 49 GLU B C 1
ATOM 2663 O O . GLU B 2 49 ? 121.354 170.374 158.935 1.00 87.06 49 GLU B O 1
ATOM 2669 N N . HIS B 2 50 ? 122.754 172.137 158.841 1.00 82.37 50 HIS B N 1
ATOM 2670 C CA . HIS B 2 50 ? 123.382 171.664 157.611 1.00 82.37 50 HIS B CA 1
ATOM 2671 C C . HIS B 2 50 ? 124.120 170.347 157.829 1.00 82.37 50 HIS B C 1
ATOM 2672 O O . HIS B 2 50 ? 124.035 169.437 156.994 1.00 82.37 50 HIS B O 1
ATOM 2679 N N . ALA B 2 51 ? 124.855 170.229 158.938 1.00 75.64 51 ALA B N 1
ATOM 2680 C CA . ALA B 2 51 ? 125.548 168.978 159.232 1.00 75.64 51 ALA B CA 1
ATOM 2681 C C . ALA B 2 51 ? 124.558 167.838 159.417 1.00 75.64 51 ALA B C 1
ATOM 2682 O O . ALA B 2 51 ? 124.796 166.713 158.957 1.00 75.64 51 ALA B O 1
ATOM 2684 N N . ARG B 2 52 ? 123.437 168.112 160.087 1.00 73.09 52 ARG B N 1
ATOM 2685 C CA . ARG B 2 52 ? 122.388 167.108 160.213 1.00 73.09 52 ARG B CA 1
ATOM 2686 C C . ARG B 2 52 ? 121.859 166.700 158.846 1.00 73.09 52 ARG B C 1
ATOM 2687 O O . ARG B 2 52 ? 121.607 165.516 158.599 1.00 73.09 52 ARG B O 1
ATOM 2695 N N . ASN B 2 53 ? 121.687 167.668 157.943 1.00 70.28 53 ASN B N 1
ATOM 2696 C CA . ASN B 2 53 ? 121.193 167.356 156.606 1.00 70.28 53 ASN B CA 1
ATOM 2697 C C . ASN B 2 53 ? 122.160 166.444 155.862 1.00 70.28 53 ASN B C 1
ATOM 2698 O O . ASN B 2 53 ? 121.744 165.474 155.217 1.00 70.28 53 ASN B O 1
ATOM 2703 N N . MET B 2 54 ? 123.459 166.747 155.931 1.00 71.03 54 MET B N 1
ATOM 2704 C CA . MET B 2 54 ? 124.440 165.887 155.269 1.00 71.03 54 MET B CA 1
ATOM 2705 C C . MET B 2 54 ? 124.445 164.489 155.874 1.00 71.03 54 MET B C 1
ATOM 2706 O O . MET B 2 54 ? 124.492 163.488 155.146 1.00 71.03 54 MET B O 1
ATOM 2711 N N . LEU B 2 55 ? 124.388 164.400 157.205 1.00 69.34 55 LEU B N 1
ATOM 2712 C CA . LEU B 2 55 ? 124.391 163.095 157.856 1.00 69.34 55 LEU B CA 1
ATOM 2713 C C . LEU B 2 55 ? 123.163 162.283 157.467 1.00 69.34 55 LEU B C 1
ATOM 2714 O O . LEU B 2 55 ? 123.249 161.063 157.284 1.00 69.34 55 LEU B O 1
ATOM 2719 N N . ILE B 2 56 ? 122.010 162.940 157.342 1.00 63.20 56 ILE B N 1
ATOM 2720 C CA . ILE B 2 56 ? 120.792 162.235 156.959 1.00 63.20 56 ILE B CA 1
ATOM 2721 C C . ILE B 2 56 ? 120.873 161.772 155.509 1.00 63.20 56 ILE B C 1
ATOM 2722 O O . ILE B 2 56 ? 120.562 160.618 155.192 1.00 63.20 56 ILE B O 1
ATOM 2727 N N . GLU B 2 57 ? 121.299 162.660 154.606 1.00 60.38 57 GLU B N 1
ATOM 2728 C CA . GLU B 2 57 ? 121.266 162.321 153.188 1.00 60.38 57 GLU B CA 1
ATOM 2729 C C . GLU B 2 57 ? 122.391 161.381 152.781 1.00 60.38 57 GLU B C 1
ATOM 2730 O O . GLU B 2 57 ? 122.327 160.803 151.692 1.00 60.38 57 GLU B O 1
ATOM 2736 N N . HIS B 2 58 ? 123.414 161.211 153.617 1.00 64.15 58 HIS B N 1
ATOM 2737 C CA . HIS B 2 58 ? 124.442 160.220 153.318 1.00 64.15 58 HIS B CA 1
ATOM 2738 C C . HIS B 2 58 ? 124.065 158.810 153.755 1.00 64.15 58 HIS B C 1
ATOM 2739 O O . HIS B 2 58 ? 124.861 157.887 153.552 1.00 64.15 58 HIS B O 1
ATOM 2746 N N . ASN B 2 59 ? 122.886 158.615 154.345 1.00 62.01 59 ASN B N 1
ATOM 2747 C CA . ASN B 2 59 ? 122.462 157.304 154.823 1.00 62.01 59 ASN B CA 1
ATOM 2748 C C . ASN B 2 59 ? 121.134 156.873 154.208 1.00 62.01 59 ASN B C 1
ATOM 2749 O O . ASN B 2 59 ? 120.380 156.113 154.817 1.00 62.01 59 ASN B O 1
ATOM 2754 N N . LEU B 2 60 ? 120.831 157.354 153.001 1.00 55.61 60 LEU B N 1
ATOM 2755 C CA . LEU B 2 60 ? 119.620 156.928 152.311 1.00 55.61 60 LEU B CA 1
ATOM 2756 C C . LEU B 2 60 ? 119.775 155.558 151.662 1.00 55.61 60 LEU B C 1
ATOM 2757 O O . LEU B 2 60 ? 118.768 154.918 151.334 1.00 55.61 60 LEU B O 1
ATOM 2762 N N . ARG B 2 61 ? 121.013 155.096 151.483 1.00 57.93 61 ARG B N 1
ATOM 2763 C CA . ARG B 2 61 ? 121.248 153.773 150.914 1.00 57.93 61 ARG B CA 1
ATOM 2764 C C . ARG B 2 61 ? 120.679 152.679 151.812 1.00 57.93 61 ARG B C 1
ATOM 2765 O O . ARG B 2 61 ? 120.108 151.691 151.325 1.00 57.93 61 ARG B O 1
ATOM 2773 N N . LEU B 2 62 ? 120.831 152.838 153.128 1.00 57.72 62 LEU B N 1
ATOM 2774 C CA . LEU B 2 62 ? 120.261 151.877 154.064 1.00 57.72 62 LEU B CA 1
ATOM 2775 C C . LEU B 2 62 ? 118.747 151.820 153.934 1.00 57.72 62 LEU B C 1
ATOM 2776 O O . LEU B 2 62 ? 118.159 150.733 153.924 1.00 57.72 62 LEU B O 1
ATOM 2781 N N . VAL B 2 63 ? 118.099 152.983 153.835 1.00 56.50 63 VAL B N 1
ATOM 2782 C CA . VAL B 2 63 ? 116.651 153.018 153.662 1.00 56.50 63 VAL B CA 1
ATOM 2783 C C . VAL B 2 63 ? 116.259 152.320 152.368 1.00 56.50 63 VAL B C 1
ATOM 2784 O O . VAL B 2 63 ? 115.279 151.566 152.323 1.00 56.50 63 VAL B O 1
ATOM 2788 N N . ALA B 2 64 ? 117.022 152.554 151.299 1.00 56.81 64 ALA B N 1
ATOM 2789 C CA . ALA B 2 64 ? 116.731 151.904 150.024 1.00 56.81 64 ALA B CA 1
ATOM 2790 C C . ALA B 2 64 ? 116.777 150.385 150.155 1.00 56.81 64 ALA B C 1
ATOM 2791 O O . ALA B 2 64 ? 115.862 149.683 149.706 1.00 56.81 64 ALA B O 1
ATOM 2793 N N . HIS B 2 65 ? 117.837 149.860 150.775 1.00 60.52 65 HIS B N 1
ATOM 2794 C CA . HIS B 2 65 ? 117.951 148.411 150.941 1.00 60.52 65 HIS B CA 1
ATOM 2795 C C . HIS B 2 65 ? 116.836 147.850 151.819 1.00 60.52 65 HIS B C 1
ATOM 2796 O O . HIS B 2 65 ? 116.244 146.811 151.500 1.00 60.52 65 HIS B O 1
ATOM 2803 N N . ILE B 2 66 ? 116.537 148.517 152.934 1.00 55.67 66 ILE B N 1
ATOM 2804 C CA . ILE B 2 66 ? 115.500 148.007 153.829 1.00 55.67 66 ILE B CA 1
ATOM 2805 C C . ILE B 2 66 ? 114.151 147.986 153.125 1.00 55.67 66 ILE B C 1
ATOM 2806 O O . ILE B 2 66 ? 113.374 147.035 153.272 1.00 55.67 66 ILE B O 1
ATOM 2811 N N . VAL B 2 67 ? 113.848 149.027 152.347 1.00 56.97 67 VAL B N 1
ATOM 2812 C CA . VAL B 2 67 ? 112.579 149.049 151.630 1.00 56.97 67 VAL B CA 1
ATOM 2813 C C . VAL B 2 67 ? 112.542 147.961 150.564 1.00 56.97 67 VAL B C 1
ATOM 2814 O O . VAL B 2 67 ? 111.524 147.279 150.395 1.00 56.97 67 VAL B O 1
ATOM 2818 N N . LYS B 2 68 ? 113.645 147.764 149.832 1.00 61.52 68 LYS B N 1
ATOM 2819 C CA . LYS B 2 68 ? 113.603 146.782 148.751 1.00 61.52 68 LYS B CA 1
ATOM 2820 C C . LYS B 2 68 ? 113.509 145.359 149.285 1.00 61.52 68 LYS B C 1
ATOM 2821 O O . LYS B 2 68 ? 112.894 144.502 148.640 1.00 61.52 68 LYS B O 1
ATOM 2827 N N . LYS B 2 69 ? 114.108 145.076 150.445 1.00 63.73 69 LYS B N 1
ATOM 2828 C CA . LYS B 2 69 ? 113.995 143.727 150.989 1.00 63.73 69 LYS B CA 1
ATOM 2829 C C . LYS B 2 69 ? 112.684 143.495 151.732 1.00 63.73 69 LYS B C 1
ATOM 2830 O O . LYS B 2 69 ? 112.388 142.349 152.085 1.00 63.73 69 LYS B O 1
ATOM 2836 N N . PHE B 2 70 ? 111.891 144.543 151.966 1.00 68.07 70 PHE B N 1
ATOM 2837 C CA . PHE B 2 70 ? 110.566 144.419 152.561 1.00 68.07 70 PHE B CA 1
ATOM 2838 C C . PHE B 2 70 ? 109.468 144.309 151.509 1.00 68.07 70 PHE B C 1
ATOM 2839 O O . PHE B 2 70 ? 108.299 144.585 151.798 1.00 68.07 70 PHE B O 1
ATOM 2847 N N . GLU B 2 71 ? 109.823 143.908 150.293 1.00 83.00 71 GLU B N 1
ATOM 2848 C CA . GLU B 2 71 ? 108.858 143.769 149.211 1.00 83.00 71 GLU B CA 1
ATOM 2849 C C . GLU B 2 71 ? 108.131 142.435 149.413 1.00 83.00 71 GLU B C 1
ATOM 2850 O O . GLU B 2 71 ? 108.229 141.814 150.475 1.00 83.00 71 GLU B O 1
ATOM 2856 N N . ASN B 2 72 ? 107.369 141.993 148.411 1.00 89.63 72 ASN B N 1
ATOM 2857 C CA . ASN B 2 72 ? 106.573 140.765 148.489 1.00 89.63 72 ASN B CA 1
ATOM 2858 C C . ASN B 2 72 ? 105.476 140.890 149.542 1.00 89.63 72 ASN B C 1
ATOM 2859 O O . ASN B 2 72 ? 105.165 139.938 150.261 1.00 89.63 72 ASN B O 1
ATOM 2864 N N . THR B 2 73 ? 104.885 142.081 149.634 1.00 89.73 73 THR B N 1
ATOM 2865 C CA . THR B 2 73 ? 103.798 142.343 150.569 1.00 89.73 73 THR B CA 1
ATOM 2866 C C . THR B 2 73 ? 102.601 143.047 149.949 1.00 89.73 73 THR B C 1
ATOM 2867 O O . THR B 2 73 ? 101.510 142.984 150.531 1.00 89.73 73 THR B O 1
ATOM 2871 N N . GLY B 2 74 ? 102.757 143.714 148.805 1.00 87.96 74 GLY B N 1
ATOM 2872 C CA . GLY B 2 74 ? 101.660 144.364 148.127 1.00 87.96 74 GLY B CA 1
ATOM 2873 C C . GLY B 2 74 ? 101.496 145.839 148.426 1.00 87.96 74 GLY B C 1
ATOM 2874 O O . GLY B 2 74 ? 100.831 146.541 147.656 1.00 87.96 74 GLY B O 1
ATOM 2875 N N . GLU B 2 75 ? 102.077 146.331 149.516 1.00 86.22 75 GLU B N 1
ATOM 2876 C CA . GLU B 2 75 ? 101.964 147.743 149.849 1.00 86.22 75 GLU B CA 1
ATOM 2877 C C . GLU B 2 75 ? 102.786 148.591 148.884 1.00 86.22 75 GLU B C 1
ATOM 2878 O O . GLU B 2 75 ? 103.834 148.171 148.388 1.00 86.22 75 GLU B O 1
ATOM 2884 N N . ASP B 2 76 ? 102.293 149.799 148.617 1.00 80.29 76 ASP B N 1
ATOM 2885 C CA . ASP B 2 76 ? 102.996 150.713 147.731 1.00 80.29 76 ASP B CA 1
ATOM 2886 C C . ASP B 2 76 ? 104.280 151.212 148.390 1.00 80.29 76 ASP B C 1
ATOM 2887 O O . ASP B 2 76 ? 104.491 151.064 149.596 1.00 80.29 76 ASP B O 1
ATOM 2892 N N . ALA B 2 77 ? 105.149 151.806 147.574 1.00 74.14 77 ALA B N 1
ATOM 2893 C CA . ALA B 2 77 ? 106.475 152.196 148.035 1.00 74.14 77 ALA B CA 1
ATOM 2894 C C . ALA B 2 77 ? 106.543 153.615 148.583 1.00 74.14 77 ALA B C 1
ATOM 2895 O O . ALA B 2 77 ? 107.509 153.943 149.280 1.00 74.14 77 ALA B O 1
ATOM 2897 N N . GLU B 2 78 ? 105.554 154.463 148.292 1.00 73.32 78 GLU B N 1
ATOM 2898 C CA . GLU B 2 78 ? 105.618 155.854 148.735 1.00 73.32 78 GLU B CA 1
ATOM 2899 C C . GLU B 2 78 ? 105.576 155.956 150.257 1.00 73.32 78 GLU B C 1
ATOM 2900 O O . GLU B 2 78 ? 106.440 156.592 150.877 1.00 73.32 78 GLU B O 1
ATOM 2906 N N . ASP B 2 79 ? 104.577 155.325 150.879 1.00 72.54 79 ASP B N 1
ATOM 2907 C CA . ASP B 2 79 ? 104.455 155.402 152.330 1.00 72.54 79 ASP B CA 1
ATOM 2908 C C . ASP B 2 79 ? 105.593 154.664 153.022 1.00 72.54 79 ASP B C 1
ATOM 2909 O O . ASP B 2 79 ? 106.076 155.108 154.068 1.00 72.54 79 ASP B O 1
ATOM 2914 N N . LEU B 2 80 ? 106.035 153.538 152.459 1.00 64.76 80 LEU B N 1
ATOM 2915 C CA . LEU B 2 80 ? 107.181 152.838 153.033 1.00 64.76 80 LEU B CA 1
ATOM 2916 C C . LEU B 2 80 ? 108.435 153.701 152.992 1.00 64.76 80 LEU B C 1
ATOM 2917 O O . LEU B 2 80 ? 109.201 153.736 153.959 1.00 64.76 80 LEU B O 1
ATOM 2922 N N . ILE B 2 81 ? 108.659 154.409 151.883 1.00 58.32 81 ILE B N 1
ATOM 2923 C CA . ILE B 2 81 ? 109.822 155.288 151.788 1.00 58.32 81 ILE B CA 1
ATOM 2924 C C . ILE B 2 81 ? 109.716 156.423 152.799 1.00 58.32 81 ILE B C 1
ATOM 2925 O O . ILE B 2 81 ? 110.699 156.778 153.464 1.00 58.32 81 ILE B O 1
ATOM 2930 N N . SER B 2 82 ? 108.523 157.008 152.935 1.00 64.91 82 SER B N 1
ATOM 2931 C CA . SER B 2 82 ? 108.343 158.081 153.910 1.00 64.91 82 SER B CA 1
ATOM 2932 C C . SER B 2 82 ? 108.604 157.591 155.332 1.00 64.91 82 SER B C 1
ATOM 2933 O O . SER B 2 82 ? 109.281 158.267 156.118 1.00 64.91 82 SER B O 1
ATOM 2936 N N . ILE B 2 83 ? 108.084 156.410 155.677 1.00 64.53 83 ILE B N 1
ATOM 2937 C CA . ILE B 2 83 ? 108.283 155.867 157.018 1.00 64.53 83 ILE B CA 1
ATOM 2938 C C . ILE B 2 83 ? 109.749 155.523 157.248 1.00 64.53 83 ILE B C 1
ATOM 2939 O O . ILE B 2 83 ? 110.274 155.702 158.352 1.00 64.53 83 ILE B O 1
ATOM 2944 N N . GLY B 2 84 ? 110.434 155.025 156.218 1.00 63.46 84 GLY B N 1
ATOM 2945 C CA . GLY B 2 84 ? 111.860 154.779 156.350 1.00 63.46 84 GLY B CA 1
ATOM 2946 C C . GLY B 2 84 ? 112.648 156.051 156.597 1.00 63.46 84 GLY B C 1
ATOM 2947 O O . GLY B 2 84 ? 113.568 156.074 157.417 1.00 63.46 84 GLY B O 1
ATOM 2948 N N . THR B 2 85 ? 112.297 157.128 155.894 1.00 63.60 85 THR B N 1
ATOM 2949 C CA . THR B 2 85 ? 112.959 158.407 156.135 1.00 63.60 85 THR B CA 1
ATOM 2950 C C . THR B 2 85 ? 112.695 158.908 157.550 1.00 63.60 85 THR B C 1
ATOM 2951 O O . THR B 2 85 ? 113.599 159.438 158.210 1.00 63.60 85 THR B O 1
ATOM 2955 N N . ILE B 2 86 ? 111.457 158.759 158.030 1.00 62.28 86 ILE B N 1
ATOM 2956 C CA . ILE B 2 86 ? 111.140 159.168 159.397 1.00 62.28 86 ILE B CA 1
ATOM 2957 C C . ILE B 2 86 ? 111.944 158.349 160.400 1.00 62.28 86 ILE B C 1
ATOM 2958 O O . ILE B 2 86 ? 112.472 158.883 161.383 1.00 62.28 86 ILE B O 1
ATOM 2963 N N . GLY B 2 87 ? 112.051 157.041 160.168 1.00 68.30 87 GLY B N 1
ATOM 2964 C CA . GLY B 2 87 ? 112.858 156.210 161.044 1.00 68.30 87 GLY B CA 1
ATOM 2965 C C . GLY B 2 87 ? 114.320 156.612 161.042 1.00 68.30 87 GLY B C 1
ATOM 2966 O O . GLY B 2 87 ? 114.967 156.640 162.091 1.00 68.30 87 GLY B O 1
ATOM 2967 N N . LEU B 2 88 ? 114.860 156.929 159.863 1.00 64.91 88 LEU B N 1
ATOM 2968 C CA . LEU B 2 88 ? 116.259 157.334 159.776 1.00 64.91 88 LEU B CA 1
ATOM 2969 C C . LEU B 2 88 ? 116.504 158.647 160.509 1.00 64.91 88 LEU B C 1
ATOM 2970 O O . LEU B 2 88 ? 117.499 158.783 161.232 1.00 64.91 88 LEU B O 1
ATOM 2975 N N . ILE B 2 89 ? 115.610 159.625 160.340 1.00 65.54 89 ILE B N 1
ATOM 2976 C CA . ILE B 2 89 ? 115.800 160.901 161.023 1.00 65.54 89 ILE B CA 1
ATOM 2977 C C . ILE B 2 89 ? 115.650 160.729 162.531 1.00 65.54 89 ILE B C 1
ATOM 2978 O O . ILE B 2 89 ? 116.376 161.356 163.313 1.00 65.54 89 ILE B O 1
ATOM 2983 N N . LYS B 2 90 ? 114.728 159.863 162.967 1.00 69.91 90 LYS B N 1
ATOM 2984 C CA . LYS B 2 90 ? 114.586 159.600 164.395 1.00 69.91 90 LYS B CA 1
ATOM 2985 C C . LYS B 2 90 ? 115.829 158.924 164.960 1.00 69.91 90 LYS B C 1
ATOM 2986 O O . LYS B 2 90 ? 116.275 159.256 166.064 1.00 69.91 90 LYS B O 1
ATOM 2992 N N . GLY B 2 91 ? 116.398 157.972 164.220 1.00 70.11 91 GLY B N 1
ATOM 2993 C CA . GLY B 2 91 ? 117.605 157.311 164.686 1.00 70.11 91 GLY B CA 1
ATOM 2994 C C . GLY B 2 91 ? 118.799 158.244 164.746 1.00 70.11 91 GLY B C 1
ATOM 2995 O O . GLY B 2 91 ? 119.599 158.182 165.683 1.00 70.11 91 GLY B O 1
ATOM 2996 N N . ILE B 2 92 ? 118.941 159.116 163.745 1.00 76.20 92 ILE B N 1
ATOM 2997 C CA . ILE B 2 92 ? 120.062 160.051 163.735 1.00 76.20 92 ILE B CA 1
ATOM 2998 C C . ILE B 2 92 ? 119.921 161.074 164.855 1.00 76.20 92 ILE B C 1
ATOM 2999 O O . ILE B 2 92 ? 120.889 161.375 165.563 1.00 76.20 92 ILE B O 1
ATOM 3004 N N . GLU B 2 93 ? 118.718 161.623 165.037 1.00 84.79 93 GLU B N 1
ATOM 3005 C CA . GLU B 2 93 ? 118.525 162.645 166.061 1.00 84.79 93 GLU B CA 1
ATOM 3006 C C . GLU B 2 93 ? 118.729 162.081 167.463 1.00 84.79 93 GLU B C 1
ATOM 3007 O O . GLU B 2 93 ? 119.320 162.743 168.324 1.00 84.79 93 GLU B O 1
ATOM 3013 N N . SER B 2 94 ? 118.260 160.859 167.709 1.00 85.34 94 SER B N 1
ATOM 3014 C CA . SER B 2 94 ? 118.302 160.253 169.033 1.00 85.34 94 SER B CA 1
ATOM 3015 C C . SER B 2 94 ? 119.489 159.316 169.224 1.00 85.34 94 SER B C 1
ATOM 3016 O O . SER B 2 94 ? 119.507 158.548 170.191 1.00 85.34 94 SER B O 1
ATOM 3019 N N . TYR B 2 95 ? 120.471 159.355 168.326 1.00 88.51 95 TYR B N 1
ATOM 3020 C CA . TYR B 2 95 ? 121.612 158.455 168.427 1.00 88.51 95 TYR B CA 1
ATOM 3021 C C . TYR B 2 95 ? 122.422 158.745 169.685 1.00 88.51 95 TYR B C 1
ATOM 3022 O O . TYR B 2 95 ? 122.577 159.898 170.093 1.00 88.51 95 TYR B O 1
ATOM 3031 N N . SER B 2 96 ? 122.935 157.682 170.301 1.00 90.44 96 SER B N 1
ATOM 3032 C CA . SER B 2 96 ? 123.786 157.785 171.479 1.00 90.44 96 SER B CA 1
ATOM 3033 C C . SER B 2 96 ? 125.113 157.102 171.190 1.00 90.44 96 SER B C 1
ATOM 3034 O O . SER B 2 96 ? 125.139 155.930 170.802 1.00 90.44 96 SER B O 1
ATOM 3037 N N . ALA B 2 97 ? 126.209 157.833 171.379 1.00 87.68 97 ALA B N 1
ATOM 3038 C CA . ALA B 2 97 ? 127.544 157.319 171.107 1.00 87.68 97 ALA B CA 1
ATOM 3039 C C . ALA B 2 97 ? 128.173 156.624 172.306 1.00 87.68 97 ALA B C 1
ATOM 3040 O O . ALA B 2 97 ? 129.270 156.069 172.176 1.00 87.68 97 ALA B O 1
ATOM 3042 N N . GLY B 2 98 ? 127.513 156.638 173.467 1.00 85.61 98 GLY B N 1
ATOM 3043 C CA . GLY B 2 98 ? 128.086 156.036 174.658 1.00 85.61 98 GLY B CA 1
ATOM 3044 C C . GLY B 2 98 ? 128.060 154.524 174.685 1.00 85.61 98 GLY B C 1
ATOM 3045 O O . GLY B 2 98 ? 128.858 153.917 175.406 1.00 85.61 98 GLY B O 1
ATOM 3046 N N . LYS B 2 99 ? 127.158 153.901 173.922 1.00 89.48 99 LYS B N 1
ATOM 3047 C CA . LYS B 2 99 ? 127.071 152.443 173.924 1.00 89.48 99 LYS B CA 1
ATOM 3048 C C . LYS B 2 99 ? 128.333 151.808 173.351 1.00 89.48 99 LYS B C 1
ATOM 3049 O O . LYS B 2 99 ? 128.844 150.825 173.901 1.00 89.48 99 LYS B O 1
ATOM 3055 N N . GLY B 2 100 ? 128.851 152.351 172.252 1.00 88.93 100 GLY B N 1
ATOM 3056 C CA . GLY B 2 100 ? 130.055 151.815 171.649 1.00 88.93 100 GLY B CA 1
ATOM 3057 C C . GLY B 2 100 ? 129.793 150.924 170.452 1.00 88.93 100 GLY B C 1
ATOM 3058 O O . GLY B 2 100 ? 130.411 149.864 170.314 1.00 88.93 100 GLY B O 1
ATOM 3059 N N . THR B 2 101 ? 128.877 151.341 169.580 1.00 91.27 101 THR B N 1
ATOM 3060 C CA . THR B 2 101 ? 128.546 150.594 168.376 1.00 91.27 101 THR B CA 1
ATOM 3061 C C . THR B 2 101 ? 128.560 151.529 167.175 1.00 91.27 101 THR B C 1
ATOM 3062 O O . THR B 2 101 ? 128.523 152.755 167.311 1.00 91.27 101 THR B O 1
ATOM 3066 N N . LYS B 2 102 ? 128.625 150.931 165.988 1.00 86.15 102 LYS B N 1
ATOM 3067 C CA . LYS B 2 102 ? 128.660 151.710 164.759 1.00 86.15 102 LYS B CA 1
ATOM 3068 C C . LYS B 2 102 ? 127.311 152.371 164.503 1.00 86.15 102 LYS B C 1
ATOM 3069 O O . LYS B 2 102 ? 126.257 151.823 164.838 1.00 86.15 102 LYS B O 1
ATOM 3075 N N . LEU B 2 103 ? 127.353 153.564 163.904 1.00 82.46 103 LEU B N 1
ATOM 3076 C CA . LEU B 2 103 ? 126.129 154.323 163.663 1.00 82.46 103 LEU B CA 1
ATOM 3077 C C . LEU B 2 103 ? 125.222 153.614 162.664 1.00 82.46 103 LEU B C 1
ATOM 3078 O O . LEU B 2 103 ? 123.993 153.668 162.786 1.00 82.46 103 LEU B O 1
ATOM 3083 N N . ALA B 2 104 ? 125.809 152.960 161.659 1.00 82.64 104 ALA B N 1
ATOM 3084 C CA . ALA B 2 104 ? 125.006 152.345 160.606 1.00 82.64 104 ALA B CA 1
ATOM 3085 C C . ALA B 2 104 ? 124.112 151.240 161.155 1.00 82.64 104 ALA B C 1
ATOM 3086 O O . ALA B 2 104 ? 122.943 151.128 160.766 1.00 82.64 104 ALA B O 1
ATOM 3088 N N . THR B 2 105 ? 124.646 150.406 162.051 1.00 83.72 105 THR B N 1
ATOM 3089 C CA . THR B 2 105 ? 123.846 149.331 162.629 1.00 83.72 105 THR B CA 1
ATOM 3090 C C . THR B 2 105 ? 122.686 149.885 163.448 1.00 83.72 105 THR B C 1
ATOM 3091 O O . THR B 2 105 ? 121.558 149.383 163.361 1.00 83.72 105 THR B O 1
ATOM 3095 N N . TYR B 2 106 ? 122.945 150.923 164.247 1.00 80.41 106 TYR B N 1
ATOM 3096 C CA . TYR B 2 106 ? 121.879 151.548 165.025 1.00 80.41 106 TYR B CA 1
ATOM 3097 C C . TYR B 2 106 ? 120.816 152.148 164.115 1.00 80.41 106 TYR B C 1
ATOM 3098 O O . TYR B 2 106 ? 119.615 152.024 164.382 1.00 80.41 106 TYR B O 1
ATOM 3107 N N . ALA B 2 107 ? 121.242 152.798 163.029 1.00 76.01 107 ALA B N 1
ATOM 3108 C CA . ALA B 2 107 ? 120.287 153.377 162.092 1.00 76.01 107 ALA B CA 1
ATOM 3109 C C . ALA B 2 107 ? 119.428 152.301 161.441 1.00 76.01 107 ALA B C 1
ATOM 3110 O O . ALA B 2 107 ? 118.206 152.452 161.336 1.00 76.01 107 ALA B O 1
ATOM 3112 N N . ALA B 2 108 ? 120.049 151.202 161.005 1.00 75.56 108 ALA B N 1
ATOM 3113 C CA . ALA B 2 108 ? 119.289 150.121 160.382 1.00 75.56 108 ALA B CA 1
ATOM 3114 C C . ALA B 2 108 ? 118.310 149.495 161.368 1.00 75.56 108 ALA B C 1
ATOM 3115 O O . ALA B 2 108 ? 117.171 149.171 161.006 1.00 75.56 108 ALA B O 1
ATOM 3117 N N . ARG B 2 109 ? 118.737 149.313 162.620 1.00 81.76 109 ARG B N 1
ATOM 3118 C CA . ARG B 2 109 ? 117.839 148.763 163.627 1.00 81.76 109 ARG B CA 1
ATOM 3119 C C . ARG B 2 109 ? 116.667 149.700 163.886 1.00 81.76 109 ARG B C 1
ATOM 3120 O O . ARG B 2 109 ? 115.531 149.248 164.068 1.00 81.76 109 ARG B O 1
ATOM 3128 N N . CYS B 2 110 ? 116.924 151.011 163.911 1.00 75.70 110 CYS B N 1
ATOM 3129 C CA . CYS B 2 110 ? 115.836 151.971 164.068 1.00 75.70 110 CYS B CA 1
ATOM 3130 C C . CYS B 2 110 ? 114.871 151.905 162.891 1.00 75.70 110 CYS B C 1
ATOM 3131 O O . CYS B 2 110 ? 113.651 151.991 163.074 1.00 75.70 110 CYS B O 1
ATOM 3134 N N . ILE B 2 111 ? 115.401 151.758 161.675 1.00 74.52 111 ILE B N 1
ATOM 3135 C CA . ILE B 2 111 ? 114.544 151.616 160.499 1.00 74.52 111 ILE B CA 1
ATOM 3136 C C . ILE B 2 111 ? 113.645 150.397 160.650 1.00 74.52 111 ILE B C 1
ATOM 3137 O O . ILE B 2 111 ? 112.430 150.462 160.420 1.00 74.52 111 ILE B O 1
ATOM 3142 N N . GLU B 2 112 ? 114.235 149.266 161.041 1.00 75.71 112 GLU B N 1
ATOM 3143 C CA . GLU B 2 112 ? 113.464 148.036 161.186 1.00 75.71 112 GLU B CA 1
ATOM 3144 C C . GLU B 2 112 ? 112.390 148.185 162.257 1.00 75.71 112 GLU B C 1
ATOM 3145 O O . GLU B 2 112 ? 111.238 147.777 162.062 1.00 75.71 112 GLU B O 1
ATOM 3151 N N . ASN B 2 113 ? 112.752 148.780 163.397 1.00 81.00 113 ASN B N 1
ATOM 3152 C CA . ASN B 2 113 ? 111.790 148.959 164.479 1.00 81.00 113 ASN B CA 1
ATOM 3153 C C . ASN B 2 113 ? 110.639 149.858 164.052 1.00 81.00 113 ASN B C 1
ATOM 3154 O O . ASN B 2 113 ? 109.474 149.556 164.330 1.00 81.00 113 ASN B O 1
ATOM 3159 N N . GLU B 2 114 ? 110.944 150.967 163.374 1.00 80.03 114 GLU B N 1
ATOM 3160 C CA . GLU B 2 114 ? 109.889 151.879 162.944 1.00 80.03 114 GLU B CA 1
ATOM 3161 C C . GLU B 2 114 ? 108.972 151.224 161.918 1.00 80.03 114 GLU B C 1
ATOM 3162 O O . GLU B 2 114 ? 107.745 151.383 161.982 1.00 80.03 114 GLU B O 1
ATOM 3168 N N . ILE B 2 115 ? 109.544 150.480 160.968 1.00 79.63 115 ILE B N 1
ATOM 3169 C CA . ILE B 2 115 ? 108.713 149.820 159.967 1.00 79.63 115 ILE B CA 1
ATOM 3170 C C . ILE B 2 115 ? 107.820 148.770 160.613 1.00 79.63 115 ILE B C 1
ATOM 3171 O O . ILE B 2 115 ? 106.638 148.659 160.276 1.00 79.63 115 ILE B O 1
ATOM 3176 N N . LEU B 2 116 ? 108.359 147.985 161.550 1.00 82.58 116 LEU B N 1
ATOM 3177 C CA . LEU B 2 116 ? 107.530 146.995 162.232 1.00 82.58 116 LEU B CA 1
ATOM 3178 C C . LEU B 2 116 ? 106.439 147.662 163.063 1.00 82.58 116 LEU B C 1
ATOM 3179 O O . LEU B 2 116 ? 105.298 147.182 163.108 1.00 82.58 116 LEU B O 1
ATOM 3184 N N . MET B 2 117 ? 106.770 148.773 163.727 1.00 89.72 117 MET B N 1
ATOM 3185 C CA . MET B 2 117 ? 105.784 149.484 164.533 1.00 89.72 117 MET B CA 1
ATOM 3186 C C . MET B 2 117 ? 104.641 150.003 163.672 1.00 89.72 117 MET B C 1
ATOM 3187 O O . MET B 2 117 ? 103.470 149.907 164.059 1.00 89.72 117 MET B O 1
ATOM 3192 N N . HIS B 2 118 ? 104.957 150.558 162.501 1.00 87.51 118 HIS B N 1
ATOM 3193 C CA . HIS B 2 118 ? 103.894 151.025 161.616 1.00 87.51 118 HIS B CA 1
ATOM 3194 C C . HIS B 2 118 ? 103.133 149.864 160.989 1.00 87.51 118 HIS B C 1
ATOM 3195 O O . HIS B 2 118 ? 101.924 149.973 160.752 1.00 87.51 118 HIS B O 1
ATOM 3202 N N . LEU B 2 119 ? 103.816 148.750 160.716 1.00 82.95 119 LEU B N 1
ATOM 3203 C CA . LEU B 2 119 ? 103.153 147.597 160.118 1.00 82.95 119 LEU B CA 1
ATOM 3204 C C . LEU B 2 119 ? 102.146 146.981 161.077 1.00 82.95 119 LEU B C 1
ATOM 3205 O O . LEU B 2 119 ? 101.083 146.512 160.655 1.00 82.95 119 LEU B O 1
ATOM 3207 N N . ARG B 2 120 ? 102.467 146.961 162.373 1.00 79.21 120 ARG B N 1
ATOM 3208 C CA . ARG B 2 120 ? 101.513 146.451 163.353 1.00 79.21 120 ARG B CA 1
ATOM 3209 C C . ARG B 2 120 ? 100.234 147.283 163.359 1.00 79.21 120 ARG B C 1
ATOM 3210 O O . ARG B 2 120 ? 99.125 146.734 163.370 1.00 79.21 120 ARG B O 1
ATOM 3212 N N . ALA B 2 121 ? 100.371 148.611 163.338 1.00 76.30 121 ALA B N 1
ATOM 3213 C CA . ALA B 2 121 ? 99.200 149.480 163.301 1.00 76.30 121 ALA B CA 1
ATOM 3214 C C . ALA B 2 121 ? 98.425 149.312 162.001 1.00 76.30 121 ALA B C 1
ATOM 3215 O O . ALA B 2 121 ? 97.189 149.328 162.004 1.00 76.30 121 ALA B O 1
ATOM 3217 N N . LEU B 2 122 ? 99.132 149.161 160.878 1.00 77.72 122 LEU B N 1
ATOM 3218 C CA . LEU B 2 122 ? 98.454 148.950 159.603 1.00 77.72 122 LEU B CA 1
ATOM 3219 C C . LEU B 2 122 ? 97.661 147.648 159.609 1.00 77.72 122 LEU B C 1
ATOM 3220 O O . LEU B 2 122 ? 96.524 147.602 159.122 1.00 77.72 122 LEU B O 1
ATOM 3222 N N . LYS B 2 123 ? 98.246 146.580 160.155 1.00 79.23 123 LYS B N 1
ATOM 3223 C CA . LYS B 2 123 ? 97.542 145.305 160.245 1.00 79.23 123 LYS B CA 1
ATOM 3224 C C . LYS B 2 123 ? 96.335 145.404 161.169 1.00 79.23 123 LYS B C 1
ATOM 3225 O O . LYS B 2 123 ? 95.277 144.832 160.880 1.00 79.23 123 LYS B O 1
ATOM 3227 N N . LYS B 2 124 ? 96.476 146.115 162.291 1.00 78.38 124 LYS B N 1
ATOM 3228 C CA . LYS B 2 124 ? 95.341 146.301 163.191 1.00 78.38 124 LYS B CA 1
ATOM 3229 C C . LYS B 2 124 ? 94.221 147.081 162.512 1.00 78.38 124 LYS B C 1
ATOM 3230 O O . LYS B 2 124 ? 93.039 146.759 162.680 1.00 78.38 124 LYS B O 1
ATOM 3232 N N . THR B 2 125 ? 94.574 148.116 161.746 1.00 78.04 125 THR B N 1
ATOM 3233 C CA . THR B 2 125 ? 93.564 148.898 161.040 1.00 78.04 125 THR B CA 1
ATOM 3234 C C . THR B 2 125 ? 92.882 148.074 159.954 1.00 78.04 125 THR B C 1
ATOM 3235 O O . THR B 2 125 ? 91.666 148.183 159.756 1.00 78.04 125 THR B O 1
ATOM 3237 N N . LYS B 2 126 ? 93.644 147.251 159.241 1.00 81.94 126 LYS B N 1
ATOM 3238 C CA . LYS B 2 126 ? 93.086 146.427 158.175 1.00 81.94 126 LYS B CA 1
ATOM 3239 C C . LYS B 2 126 ? 93.589 144.991 158.268 1.00 81.94 126 LYS B C 1
ATOM 3240 O O . LYS B 2 126 ? 93.031 144.174 159.001 1.00 81.94 126 LYS B O 1
ATOM 3242 N N . MET C 1 1 ? 102.755 148.826 135.443 1.00 97.83 1 MET C N 1
ATOM 3243 C CA . MET C 1 1 ? 102.879 149.602 136.669 1.00 97.83 1 MET C CA 1
ATOM 3244 C C . MET C 1 1 ? 104.288 149.460 137.241 1.00 97.83 1 MET C C 1
ATOM 3245 O O . MET C 1 1 ? 105.188 150.215 136.881 1.00 97.83 1 MET C O 1
ATOM 3250 N N . ASN C 1 2 ? 104.475 148.483 138.128 1.00 80.11 2 ASN C N 1
ATOM 3251 C CA . ASN C 1 2 ? 105.770 148.272 138.764 1.00 80.11 2 ASN C CA 1
ATOM 3252 C C . ASN C 1 2 ? 106.177 146.805 138.703 1.00 80.11 2 ASN C C 1
ATOM 3253 O O . ASN C 1 2 ? 107.370 146.482 138.730 1.00 80.11 2 ASN C O 1
ATOM 3258 N N . LYS C 1 3 ? 105.188 145.910 138.622 1.00 62.56 3 LYS C N 1
ATOM 3259 C CA . LYS C 1 3 ? 105.485 144.484 138.554 1.00 62.56 3 LYS C CA 1
ATOM 3260 C C . LYS C 1 3 ? 106.252 144.139 137.283 1.00 62.56 3 LYS C C 1
ATOM 3261 O O . LYS C 1 3 ? 107.172 143.314 137.308 1.00 62.56 3 LYS C O 1
ATOM 3267 N N . TRP C 1 4 ? 105.895 144.767 136.161 1.00 58.87 4 TRP C N 1
ATOM 3268 C CA . TRP C 1 4 ? 106.595 144.494 134.911 1.00 58.87 4 TRP C CA 1
ATOM 3269 C C . TRP C 1 4 ? 108.040 144.977 134.968 1.00 58.87 4 TRP C C 1
ATOM 3270 O O . TRP C 1 4 ? 108.944 144.306 134.459 1.00 58.87 4 TRP C O 1
ATOM 3281 N N . LEU C 1 5 ? 108.282 146.135 135.584 1.00 53.47 5 LEU C N 1
ATOM 3282 C CA . LEU C 1 5 ? 109.658 146.591 135.758 1.00 53.47 5 LEU C CA 1
ATOM 3283 C C . LEU C 1 5 ? 110.438 145.650 136.670 1.00 53.47 5 LEU C C 1
ATOM 3284 O O . LEU C 1 5 ? 111.601 145.327 136.392 1.00 53.47 5 LEU C O 1
ATOM 3289 N N . ASP C 1 6 ? 109.813 145.200 137.761 1.00 52.77 6 ASP C N 1
ATOM 3290 C CA . ASP C 1 6 ? 110.451 144.206 138.618 1.00 52.77 6 ASP C CA 1
ATOM 3291 C C . ASP C 1 6 ? 110.824 142.963 137.823 1.00 52.77 6 ASP C C 1
ATOM 3292 O O . ASP C 1 6 ? 111.897 142.382 138.027 1.00 52.77 6 ASP C O 1
ATOM 3297 N N . LEU C 1 7 ? 109.947 142.542 136.911 1.00 45.31 7 LEU C N 1
ATOM 3298 C CA . LEU C 1 7 ? 110.267 141.424 136.030 1.00 45.31 7 LEU C CA 1
ATOM 3299 C C . LEU C 1 7 ? 111.464 141.745 135.144 1.00 45.31 7 LEU C C 1
ATOM 3300 O O . LEU C 1 7 ? 112.344 140.899 134.948 1.00 45.31 7 LEU C O 1
ATOM 3305 N N . ILE C 1 8 ? 111.511 142.963 134.599 1.00 41.36 8 ILE C N 1
ATOM 3306 C CA . ILE C 1 8 ? 112.629 143.360 133.744 1.00 41.36 8 ILE C CA 1
ATOM 3307 C C . ILE C 1 8 ? 113.943 143.313 134.512 1.00 41.36 8 ILE C C 1
ATOM 3308 O O . ILE C 1 8 ? 114.999 143.025 133.936 1.00 41.36 8 ILE C O 1
ATOM 3313 N N . LEU C 1 9 ? 113.905 143.563 135.819 1.00 39.00 9 LEU C N 1
ATOM 3314 C CA . LEU C 1 9 ? 115.117 143.484 136.628 1.00 39.00 9 LEU C CA 1
ATOM 3315 C C . LEU C 1 9 ? 115.459 142.062 137.062 1.00 39.00 9 LEU C C 1
ATOM 3316 O O . LEU C 1 9 ? 116.183 141.891 138.051 1.00 39.00 9 LEU C O 1
ATOM 3321 N N . LYS C 1 10 ? 114.963 141.042 136.361 1.00 28.76 10 LYS C N 1
ATOM 3322 C CA . LYS C 1 10 ? 115.259 139.657 136.695 1.00 28.76 10 LYS C CA 1
ATOM 3323 C C . LYS C 1 10 ? 116.056 138.920 135.629 1.00 28.76 10 LYS C C 1
ATOM 3324 O O . LYS C 1 10 ? 116.525 137.809 135.900 1.00 28.76 10 LYS C O 1
ATOM 3330 N N . ILE C 1 11 ? 116.230 139.496 134.439 1.00 23.45 11 ILE C N 1
ATOM 3331 C CA . ILE C 1 11 ? 116.897 138.795 133.349 1.00 23.45 11 ILE C CA 1
ATOM 3332 C C . ILE C 1 11 ? 118.382 138.640 133.652 1.00 23.45 11 ILE C C 1
ATOM 3333 O O . ILE C 1 11 ? 119.048 139.582 134.101 1.00 23.45 11 ILE C O 1
ATOM 3338 N N . HIS C 1 12 ? 118.906 137.441 133.411 1.00 24.37 12 HIS C N 1
ATOM 3339 C CA . HIS C 1 12 ? 120.322 137.145 133.559 1.00 24.37 12 HIS C CA 1
ATOM 3340 C C . HIS C 1 12 ? 120.835 136.521 132.270 1.00 24.37 12 HIS C C 1
ATOM 3341 O O . HIS C 1 12 ? 120.070 135.960 131.483 1.00 24.37 12 HIS C O 1
ATOM 3348 N N . VAL C 1 13 ? 122.145 136.624 132.054 1.00 18.87 13 VAL C N 1
ATOM 3349 C CA . VAL C 1 13 ? 122.784 136.117 130.846 1.00 18.87 13 VAL C CA 1
ATOM 3350 C C . VAL C 1 13 ? 123.957 135.232 131.245 1.00 18.87 13 VAL C C 1
ATOM 3351 O O . VAL C 1 13 ? 124.786 135.628 132.071 1.00 18.87 13 VAL C O 1
ATOM 3355 N N . HIS C 1 14 ? 124.019 134.037 130.663 1.00 22.09 14 HIS C N 1
ATOM 3356 C CA . HIS C 1 14 ? 125.104 133.112 130.956 1.00 22.09 14 HIS C CA 1
ATOM 3357 C C . HIS C 1 14 ? 126.425 133.663 130.422 1.00 22.09 14 HIS C C 1
ATOM 3358 O O . HIS C 1 14 ? 126.447 134.311 129.371 1.00 22.09 14 HIS C O 1
ATOM 3365 N N . PRO C 1 15 ? 127.538 133.435 131.125 1.00 20.10 15 PRO C N 1
ATOM 3366 C CA . PRO C 1 15 ? 128.829 133.952 130.641 1.00 20.10 15 PRO C CA 1
ATOM 3367 C C . PRO C 1 15 ? 129.234 133.437 129.270 1.00 20.10 15 PRO C C 1
ATOM 3368 O O . PRO C 1 15 ? 129.864 134.180 128.508 1.00 20.10 15 PRO C O 1
ATOM 3372 N N . PHE C 1 16 ? 128.902 132.190 128.931 1.00 19.34 16 PHE C N 1
ATOM 3373 C CA . PHE C 1 16 ? 129.317 131.642 127.643 1.00 19.34 16 PHE C CA 1
ATOM 3374 C C . PHE C 1 16 ? 128.597 132.317 126.482 1.00 19.34 16 PHE C C 1
ATOM 3375 O O . PHE C 1 16 ? 129.141 132.389 125.373 1.00 19.34 16 PHE C O 1
ATOM 3383 N N . LEU C 1 17 ? 127.379 132.812 126.712 1.00 17.65 17 LEU C N 1
ATOM 3384 C CA . LEU C 1 17 ? 126.656 133.502 125.651 1.00 17.65 17 LEU C CA 1
ATOM 3385 C C . LEU C 1 17 ? 127.361 134.784 125.239 1.00 17.65 17 LEU C C 1
ATOM 3386 O O . LEU C 1 17 ? 127.322 135.163 124.063 1.00 17.65 17 LEU C O 1
ATOM 3391 N N . TRP C 1 18 ? 128.011 135.465 126.185 1.00 19.13 18 TRP C N 1
ATOM 3392 C CA . TRP C 1 18 ? 128.766 136.665 125.843 1.00 19.13 18 TRP C CA 1
ATOM 3393 C C . TRP C 1 18 ? 129.882 136.342 124.858 1.00 19.13 18 TRP C C 1
ATOM 3394 O O . TRP C 1 18 ? 130.062 137.040 123.855 1.00 19.13 18 TRP C O 1
ATOM 3405 N N . ILE C 1 19 ? 130.635 135.273 125.126 1.00 15.00 19 ILE C N 1
ATOM 3406 C CA . ILE C 1 19 ? 131.712 134.872 124.227 1.00 15.00 19 ILE C CA 1
ATOM 3407 C C . ILE C 1 19 ? 131.151 134.432 122.881 1.00 15.00 19 ILE C C 1
ATOM 3408 O O . ILE C 1 19 ? 131.716 134.745 121.825 1.00 15.00 19 ILE C O 1
ATOM 3413 N N . ILE C 1 20 ? 130.040 133.691 122.897 1.00 16.20 20 ILE C N 1
ATOM 3414 C CA . ILE C 1 20 ? 129.420 133.254 121.648 1.00 16.20 20 ILE C CA 1
ATOM 3415 C C . ILE C 1 20 ? 129.064 134.457 120.785 1.00 16.20 20 ILE C C 1
ATOM 3416 O O . ILE C 1 20 ? 129.396 134.509 119.595 1.00 16.20 20 ILE C O 1
ATOM 3421 N N . ALA C 1 21 ? 128.398 135.450 121.378 1.00 17.77 21 ALA C N 1
ATOM 3422 C CA . ALA C 1 21 ? 128.001 136.635 120.623 1.00 17.77 21 ALA C CA 1
ATOM 3423 C C . ALA C 1 21 ? 129.212 137.431 120.151 1.00 17.77 21 ALA C C 1
ATOM 3424 O O . ALA C 1 21 ? 129.237 137.915 119.012 1.00 17.77 21 ALA C O 1
ATOM 3426 N N . ALA C 1 22 ? 130.224 137.581 121.010 1.00 17.30 22 ALA C N 1
ATOM 3427 C CA . ALA C 1 22 ? 131.402 138.355 120.636 1.00 17.30 22 ALA C CA 1
ATOM 3428 C C . ALA C 1 22 ? 132.131 137.721 119.460 1.00 17.30 22 ALA C C 1
ATOM 3429 O O . ALA C 1 22 ? 132.559 138.421 118.535 1.00 17.30 22 ALA C O 1
ATOM 3431 N N . LEU C 1 23 ? 132.284 136.395 119.473 1.00 15.68 23 LEU C N 1
ATOM 3432 C CA . LEU C 1 23 ? 132.930 135.730 118.346 1.00 15.68 23 LEU C CA 1
ATOM 3433 C C . LEU C 1 23 ? 132.045 135.734 117.105 1.00 15.68 23 LEU C C 1
ATOM 3434 O O . LEU C 1 23 ? 132.558 135.829 115.985 1.00 15.68 23 LEU C O 1
ATOM 3439 N N . GLY C 1 24 ? 130.726 135.629 117.276 1.00 19.37 24 GLY C N 1
ATOM 3440 C CA . GLY C 1 24 ? 129.836 135.665 116.130 1.00 19.37 24 GLY C CA 1
ATOM 3441 C C . GLY C 1 24 ? 129.824 137.004 115.427 1.00 19.37 24 GLY C C 1
ATOM 3442 O O . GLY C 1 24 ? 129.677 137.063 114.204 1.00 19.37 24 GLY C O 1
ATOM 3443 N N . LEU C 1 25 ? 129.967 138.094 116.184 1.00 21.14 25 LEU C N 1
ATOM 3444 C CA . LEU C 1 25 ? 129.973 139.420 115.573 1.00 21.14 25 LEU C CA 1
ATOM 3445 C C . LEU C 1 25 ? 131.148 139.587 114.617 1.00 21.14 25 LEU C C 1
ATOM 3446 O O . LEU C 1 25 ? 130.993 140.138 113.521 1.00 21.14 25 LEU C O 1
ATOM 3451 N N . LEU C 1 26 ? 132.333 139.116 115.013 1.00 21.06 26 LEU C N 1
ATOM 3452 C CA . LEU C 1 26 ? 133.523 139.322 114.195 1.00 21.06 26 LEU C CA 1
ATOM 3453 C C . LEU C 1 26 ? 133.506 138.447 112.947 1.00 21.06 26 LEU C C 1
ATOM 3454 O O . LEU C 1 26 ? 133.879 138.902 111.860 1.00 21.06 26 LEU C O 1
ATOM 3459 N N . THR C 1 27 ? 133.081 137.189 113.083 1.00 18.69 27 THR C N 1
ATOM 3460 C CA . THR C 1 27 ? 133.180 136.248 111.972 1.00 18.69 27 THR C CA 1
ATOM 3461 C C . THR C 1 27 ? 132.254 136.625 110.822 1.00 18.69 27 THR C C 1
ATOM 3462 O O . THR C 1 27 ? 132.579 136.365 109.658 1.00 18.69 27 THR C O 1
ATOM 3466 N N . GLY C 1 28 ? 131.111 137.234 111.117 1.00 16.27 28 GLY C N 1
ATOM 3467 C CA . GLY C 1 28 ? 130.196 137.648 110.073 1.00 16.27 28 GLY C CA 1
ATOM 3468 C C . GLY C 1 28 ? 128.798 137.090 110.240 1.00 16.27 28 GLY C C 1
ATOM 3469 O O . GLY C 1 28 ? 127.926 137.319 109.398 1.00 16.27 28 GLY C O 1
ATOM 3470 N N . HIS C 1 29 ? 128.573 136.352 111.327 1.00 17.24 29 HIS C N 1
ATOM 3471 C CA . HIS C 1 29 ? 127.259 135.782 111.621 1.00 17.24 29 HIS C CA 1
ATOM 3472 C C . HIS C 1 29 ? 126.478 136.785 112.462 1.00 17.24 29 HIS C C 1
ATOM 3473 O O . HIS C 1 29 ? 126.406 136.702 113.689 1.00 17.24 29 HIS C O 1
ATOM 3480 N N . MET C 1 30 ? 125.884 137.758 111.778 1.00 22.32 30 MET C N 1
ATOM 3481 C CA . MET C 1 30 ? 125.093 138.791 112.431 1.00 22.32 30 MET C CA 1
ATOM 3482 C C . MET C 1 30 ? 123.636 138.807 112.002 1.00 22.32 30 MET C C 1
ATOM 3483 O O . MET C 1 30 ? 122.783 139.216 112.790 1.00 22.32 30 MET C O 1
ATOM 3488 N N . LYS C 1 31 ? 123.324 138.365 110.783 1.00 21.72 31 LYS C N 1
ATOM 3489 C CA . LYS C 1 31 ? 121.940 138.353 110.330 1.00 21.72 31 LYS C CA 1
ATOM 3490 C C . LYS C 1 31 ? 121.126 137.239 110.976 1.00 21.72 31 LYS C C 1
ATOM 3491 O O . LYS C 1 31 ? 119.894 137.274 110.912 1.00 21.72 31 LYS C O 1
ATOM 3497 N N . ALA C 1 32 ? 121.781 136.257 111.595 1.00 17.78 32 ALA C N 1
ATOM 3498 C CA . ALA C 1 32 ? 121.089 135.161 112.262 1.00 17.78 32 ALA C CA 1
ATOM 3499 C C . ALA C 1 32 ? 121.069 135.296 113.776 1.00 17.78 32 ALA C C 1
ATOM 3500 O O . ALA C 1 32 ? 120.117 134.833 114.420 1.00 17.78 32 ALA C O 1
ATOM 3502 N N . LEU C 1 33 ? 122.103 135.910 114.355 1.00 14.30 33 LEU C N 1
ATOM 3503 C CA . LEU C 1 33 ? 122.172 136.057 115.804 1.00 14.30 33 LEU C CA 1
ATOM 3504 C C . LEU C 1 33 ? 121.007 136.884 116.331 1.00 14.30 33 LEU C C 1
ATOM 3505 O O . LEU C 1 33 ? 120.375 136.516 117.330 1.00 14.30 33 LEU C O 1
ATOM 3510 N N . LEU C 1 34 ? 120.703 138.001 115.666 1.00 16.47 34 LEU C N 1
ATOM 3511 C CA . LEU C 1 34 ? 119.593 138.841 116.101 1.00 16.47 34 LEU C CA 1
ATOM 3512 C C . LEU C 1 34 ? 118.269 138.097 116.006 1.00 16.47 34 LEU C C 1
ATOM 3513 O O . LEU C 1 34 ? 117.436 138.184 116.914 1.00 16.47 34 LEU C O 1
ATOM 3518 N N . CYS C 1 35 ? 118.058 137.359 114.914 1.00 17.60 35 CYS C N 1
ATOM 3519 C CA . CYS C 1 35 ? 116.815 136.612 114.753 1.00 17.60 35 CYS C CA 1
ATOM 3520 C C . CYS C 1 35 ? 116.645 135.585 115.865 1.00 17.60 35 CYS C C 1
ATOM 3521 O O . CYS C 1 35 ? 115.580 135.499 116.492 1.00 17.60 35 CYS C O 1
ATOM 3524 N N . LEU C 1 36 ? 117.693 134.802 116.131 1.00 14.08 36 LEU C N 1
ATOM 3525 C CA . LEU C 1 36 ? 117.596 133.775 117.163 1.00 14.08 36 LEU C CA 1
ATOM 3526 C C . LEU C 1 36 ? 117.348 134.395 118.533 1.00 14.08 36 LEU C C 1
ATOM 3527 O O . LEU C 1 36 ? 116.469 133.945 119.285 1.00 14.08 36 LEU C O 1
ATOM 3532 N N . LEU C 1 37 ? 118.103 135.446 118.868 1.00 13.57 37 LEU C N 1
ATOM 3533 C CA . LEU C 1 37 ? 117.949 136.077 120.173 1.00 13.57 37 LEU C CA 1
ATOM 3534 C C . LEU C 1 37 ? 116.553 136.661 120.343 1.00 13.57 37 LEU C C 1
ATOM 3535 O O . LEU C 1 37 ? 115.926 136.493 121.395 1.00 13.57 37 LEU C O 1
ATOM 3540 N N . LEU C 1 38 ? 116.042 137.336 119.311 1.00 15.42 38 LEU C N 1
ATOM 3541 C CA . LEU C 1 38 ? 114.722 137.945 119.404 1.00 15.42 38 LEU C CA 1
ATOM 3542 C C . LEU C 1 38 ? 113.635 136.889 119.559 1.00 15.42 38 LEU C C 1
ATOM 3543 O O . LEU C 1 38 ? 112.726 137.042 120.389 1.00 15.42 38 LEU C O 1
ATOM 3548 N N . ILE C 1 39 ? 113.714 135.807 118.778 1.00 14.14 39 ILE C N 1
ATOM 3549 C CA . ILE C 1 39 ? 112.691 134.767 118.852 1.00 14.14 39 ILE C CA 1
ATOM 3550 C C . ILE C 1 39 ? 112.674 134.138 120.237 1.00 14.14 39 ILE C C 1
ATOM 3551 O O . ILE C 1 39 ? 111.612 133.978 120.853 1.00 14.14 39 ILE C O 1
ATOM 3556 N N . VAL C 1 40 ? 113.854 133.786 120.758 1.00 15.09 40 VAL C N 1
ATOM 3557 C CA . VAL C 1 40 ? 113.915 133.170 122.081 1.00 15.09 40 VAL C CA 1
ATOM 3558 C C . VAL C 1 40 ? 113.401 134.132 123.147 1.00 15.09 40 VAL C C 1
ATOM 3559 O O . VAL C 1 40 ? 112.636 133.743 124.043 1.00 15.09 40 VAL C O 1
ATOM 3563 N N . LEU C 1 41 ? 113.800 135.405 123.060 1.00 16.57 41 LEU C N 1
ATOM 3564 C CA . LEU C 1 41 ? 113.414 136.373 124.079 1.00 16.57 41 LEU C CA 1
ATOM 3565 C C . LEU C 1 41 ? 111.904 136.570 124.119 1.00 16.57 41 LEU C C 1
ATOM 3566 O O . LEU C 1 41 ? 111.314 136.635 125.202 1.00 16.57 41 LEU C O 1
ATOM 3571 N N . ILE C 1 42 ? 111.255 136.656 122.955 1.00 16.82 42 ILE C N 1
ATOM 3572 C CA . ILE C 1 42 ? 109.800 136.816 122.956 1.00 16.82 42 ILE C CA 1
ATOM 3573 C C . ILE C 1 42 ? 109.110 135.539 123.427 1.00 16.82 42 ILE C C 1
ATOM 3574 O O . ILE C 1 42 ? 108.135 135.587 124.199 1.00 16.82 42 ILE C O 1
ATOM 3579 N N . HIS C 1 43 ? 109.595 134.377 122.972 1.00 16.48 43 HIS C N 1
ATOM 3580 C CA . HIS C 1 43 ? 109.000 133.113 123.391 1.00 16.48 43 HIS C CA 1
ATOM 3581 C C . HIS C 1 43 ? 109.051 132.950 124.901 1.00 16.48 43 HIS C C 1
ATOM 3582 O O . HIS C 1 43 ? 108.160 132.326 125.487 1.00 16.48 43 HIS C O 1
ATOM 3589 N N . GLU C 1 44 ? 110.073 133.503 125.551 1.00 18.90 44 GLU C N 1
ATOM 3590 C CA . GLU C 1 44 ? 110.133 133.421 127.006 1.00 18.90 44 GLU C CA 1
ATOM 3591 C C . GLU C 1 44 ? 109.380 134.547 127.702 1.00 18.90 44 GLU C C 1
ATOM 3592 O O . GLU C 1 44 ? 108.856 134.345 128.806 1.00 18.90 44 GLU C O 1
ATOM 3598 N N . LEU C 1 45 ? 109.324 135.731 127.091 1.00 18.69 45 LEU C N 1
ATOM 3599 C CA . LEU C 1 45 ? 108.566 136.823 127.684 1.00 18.69 45 LEU C CA 1
ATOM 3600 C C . LEU C 1 45 ? 107.082 136.500 127.741 1.00 18.69 45 LEU C C 1
ATOM 3601 O O . LEU C 1 45 ? 106.384 136.974 128.640 1.00 18.69 45 LEU C O 1
ATOM 3606 N N . GLY C 1 46 ? 106.580 135.702 126.797 1.00 17.14 46 GLY C N 1
ATOM 3607 C CA . GLY C 1 46 ? 105.190 135.271 126.896 1.00 17.14 46 GLY C CA 1
ATOM 3608 C C . GLY C 1 46 ? 104.918 134.474 128.162 1.00 17.14 46 GLY C C 1
ATOM 3609 O O . GLY C 1 46 ? 103.960 134.749 128.903 1.00 17.14 46 GLY C O 1
ATOM 3610 N N . HIS C 1 47 ? 105.772 133.481 128.434 1.00 16.45 47 HIS C N 1
ATOM 3611 C CA . HIS C 1 47 ? 105.664 132.717 129.672 1.00 16.45 47 HIS C CA 1
ATOM 3612 C C . HIS C 1 47 ? 105.775 133.629 130.883 1.00 16.45 47 HIS C C 1
ATOM 3613 O O . HIS C 1 47 ? 104.994 133.510 131.832 1.00 16.45 47 HIS C O 1
ATOM 3620 N N . ALA C 1 48 ? 106.747 134.544 130.867 1.00 16.84 48 ALA C N 1
ATOM 3621 C CA . ALA C 1 48 ? 106.957 135.414 132.020 1.00 16.84 48 ALA C CA 1
ATOM 3622 C C . ALA C 1 48 ? 105.742 136.293 132.281 1.00 16.84 48 ALA C C 1
ATOM 3623 O O . ALA C 1 48 ? 105.331 136.471 133.433 1.00 16.84 48 ALA C O 1
ATOM 3625 N N . ALA C 1 49 ? 105.142 136.840 131.222 1.00 17.22 49 ALA C N 1
ATOM 3626 C CA . ALA C 1 49 ? 103.993 137.722 131.390 1.00 17.22 49 ALA C CA 1
ATOM 3627 C C . ALA C 1 49 ? 102.794 136.968 131.946 1.00 17.22 49 ALA C C 1
ATOM 3628 O O . ALA C 1 49 ? 102.184 137.397 132.936 1.00 17.22 49 ALA C O 1
ATOM 3630 N N . LEU C 1 50 ? 102.439 135.832 131.338 1.00 14.61 50 LEU C N 1
ATOM 3631 C CA . LEU C 1 50 ? 101.276 135.130 131.871 1.00 14.61 50 LEU C CA 1
ATOM 3632 C C . LEU C 1 50 ? 101.574 134.337 133.136 1.00 14.61 50 LEU C C 1
ATOM 3633 O O . LEU C 1 50 ? 100.645 133.768 133.719 1.00 14.61 50 LEU C O 1
ATOM 3638 N N . ALA C 1 51 ? 102.827 134.280 133.577 1.00 15.38 51 ALA C N 1
ATOM 3639 C CA . ALA C 1 51 ? 103.108 133.785 134.917 1.00 15.38 51 ALA C CA 1
ATOM 3640 C C . ALA C 1 51 ? 103.008 134.891 135.958 1.00 15.38 51 ALA C C 1
ATOM 3641 O O . ALA C 1 51 ? 102.544 134.650 137.077 1.00 15.38 51 ALA C O 1
ATOM 3643 N N . VAL C 1 52 ? 103.437 136.105 135.606 1.00 18.47 52 VAL C N 1
ATOM 3644 C CA . VAL C 1 52 ? 103.329 137.231 136.527 1.00 18.47 52 VAL C CA 1
ATOM 3645 C C . VAL C 1 52 ? 101.869 137.613 136.733 1.00 18.47 52 VAL C C 1
ATOM 3646 O O . VAL C 1 52 ? 101.458 137.966 137.845 1.00 18.47 52 VAL C O 1
ATOM 3650 N N . PHE C 1 53 ? 101.058 137.538 135.673 1.00 17.92 53 PHE C N 1
ATOM 3651 C CA . PHE C 1 53 ? 99.659 137.936 135.799 1.00 17.92 53 PHE C CA 1
ATOM 3652 C C . PHE C 1 53 ? 98.903 137.065 136.795 1.00 17.92 53 PHE C C 1
ATOM 3653 O O . PHE C 1 53 ? 98.030 137.563 137.513 1.00 17.92 53 PHE C O 1
ATOM 3661 N N . PHE C 1 54 ? 99.219 135.774 136.857 1.00 17.71 54 PHE C N 1
ATOM 3662 C CA . PHE C 1 54 ? 98.539 134.850 137.755 1.00 17.71 54 PHE C CA 1
ATOM 3663 C C . PHE C 1 54 ? 99.186 134.780 139.134 1.00 17.71 54 PHE C C 1
ATOM 3664 O O . PHE C 1 54 ? 98.841 133.891 139.919 1.00 17.71 54 PHE C O 1
ATOM 3672 N N . SER C 1 55 ? 100.117 135.687 139.434 1.00 18.81 55 SER C N 1
ATOM 3673 C CA . SER C 1 55 ? 100.754 135.791 140.748 1.00 18.81 55 SER C CA 1
ATOM 3674 C C . SER C 1 55 ? 101.531 134.520 141.102 1.00 18.81 55 SER C C 1
ATOM 3675 O O . SER C 1 55 ? 101.246 133.837 142.087 1.00 18.81 55 SER C O 1
ATOM 3678 N N . TRP C 1 56 ? 102.529 134.217 140.278 1.00 18.91 56 TRP C N 1
ATOM 3679 C CA . TRP C 1 56 ? 103.461 133.132 140.542 1.00 18.91 56 TRP C CA 1
ATOM 3680 C C . TRP C 1 56 ? 104.802 133.695 141.005 1.00 18.91 56 TRP C C 1
ATOM 3681 O O . TRP C 1 56 ? 105.075 134.891 140.898 1.00 18.91 56 TRP C O 1
ATOM 3692 N N . ARG C 1 57 ? 105.647 132.806 141.527 1.00 26.51 57 ARG C N 1
ATOM 3693 C CA . ARG C 1 57 ? 106.899 133.205 142.169 1.00 26.51 57 ARG C CA 1
ATOM 3694 C C . ARG C 1 57 ? 108.064 132.966 141.212 1.00 26.51 57 ARG C C 1
ATOM 3695 O O . ARG C 1 57 ? 108.748 131.946 141.257 1.00 26.51 57 ARG C O 1
ATOM 3703 N N . ILE C 1 58 ? 108.295 133.947 140.337 1.00 16.84 58 ILE C N 1
ATOM 3704 C CA . ILE C 1 58 ? 109.400 133.863 139.390 1.00 16.84 58 ILE C CA 1
ATOM 3705 C C . ILE C 1 58 ? 110.724 133.996 140.133 1.00 16.84 58 ILE C C 1
ATOM 3706 O O . ILE C 1 58 ? 110.803 134.601 141.210 1.00 16.84 58 ILE C O 1
ATOM 3711 N N . LYS C 1 59 ? 111.775 133.416 139.563 1.00 24.95 59 LYS C N 1
ATOM 3712 C CA . LYS C 1 59 ? 113.118 133.536 140.118 1.00 24.95 59 LYS C CA 1
ATOM 3713 C C . LYS C 1 59 ? 114.119 134.146 139.151 1.00 24.95 59 LYS C C 1
ATOM 3714 O O . LYS C 1 59 ? 114.910 135.000 139.557 1.00 24.95 59 LYS C O 1
ATOM 3720 N N . ARG C 1 60 ? 114.105 133.741 137.882 1.00 29.50 60 ARG C N 1
ATOM 3721 C CA . ARG C 1 60 ? 115.017 134.277 136.881 1.00 29.50 60 ARG C CA 1
ATOM 3722 C C . ARG C 1 60 ? 114.391 134.127 135.504 1.00 29.50 60 ARG C C 1
ATOM 3723 O O . ARG C 1 60 ? 113.338 133.508 135.341 1.00 29.50 60 ARG C O 1
ATOM 3731 N N . VAL C 1 61 ? 115.048 134.724 134.511 1.00 20.84 61 VAL C N 1
ATOM 3732 C CA . VAL C 1 61 ? 114.696 134.546 133.105 1.00 20.84 61 VAL C CA 1
ATOM 3733 C C . VAL C 1 61 ? 115.987 134.150 132.389 1.00 20.84 61 VAL C C 1
ATOM 3734 O O . VAL C 1 61 ? 116.243 134.558 131.252 1.00 20.84 61 VAL C O 1
ATOM 3738 N N . PHE C 1 62 ? 116.829 133.387 133.091 1.00 36.48 62 PHE C N 1
ATOM 3739 C CA . PHE C 1 62 ? 118.158 132.985 132.631 1.00 36.48 62 PHE C CA 1
ATOM 3740 C C . PHE C 1 62 ? 118.180 132.630 131.148 1.00 36.48 62 PHE C C 1
ATOM 3741 O O . PHE C 1 62 ? 117.302 131.924 130.650 1.00 36.48 62 PHE C O 1
ATOM 3749 N N . LEU C 1 63 ? 119.195 133.130 130.444 1.00 31.72 63 LEU C N 1
ATOM 3750 C CA . LEU C 1 63 ? 119.397 132.849 129.026 1.00 31.72 63 LEU C CA 1
ATOM 3751 C C . LEU C 1 63 ? 120.630 131.969 128.867 1.00 31.72 63 LEU C C 1
ATOM 3752 O O . LEU C 1 63 ? 121.727 132.351 129.284 1.00 31.72 63 LEU C O 1
ATOM 3757 N N . LEU C 1 64 ? 120.449 130.806 128.249 1.00 36.48 64 LEU C N 1
ATOM 3758 C CA . LEU C 1 64 ? 121.467 129.773 128.149 1.00 36.48 64 LEU C CA 1
ATOM 3759 C C . LEU C 1 64 ? 122.166 129.820 126.798 1.00 36.48 64 LEU C C 1
ATOM 3760 O O . LEU C 1 64 ? 121.663 130.419 125.845 1.00 36.48 64 LEU C O 1
ATOM 3765 N N . PRO C 1 65 ? 123.346 129.206 126.685 1.00 36.48 65 PRO C N 1
ATOM 3766 C CA . PRO C 1 65 ? 124.021 129.154 125.379 1.00 36.48 65 PRO C CA 1
ATOM 3767 C C . PRO C 1 65 ? 123.232 128.433 124.301 1.00 36.48 65 PRO C C 1
ATOM 3768 O O . PRO C 1 65 ? 123.445 128.715 123.116 1.00 36.48 65 PRO C O 1
ATOM 3772 N N . PHE C 1 66 ? 122.335 127.514 124.660 1.00 22.62 66 PHE C N 1
ATOM 3773 C CA . PHE C 1 66 ? 121.596 126.721 123.682 1.00 22.62 66 PHE C CA 1
ATOM 3774 C C . PHE C 1 66 ? 120.093 126.969 123.764 1.00 22.62 66 PHE C C 1
ATOM 3775 O O . PHE C 1 66 ? 119.298 126.095 123.419 1.00 22.62 66 PHE C O 1
ATOM 3783 N N . GLY C 1 67 ? 119.692 128.148 124.207 1.00 25.45 67 GLY C N 1
ATOM 3784 C CA . GLY C 1 67 ? 118.289 128.477 124.341 1.00 25.45 67 GLY C CA 1
ATOM 3785 C C . GLY C 1 67 ? 118.077 129.366 125.547 1.00 25.45 67 GLY C C 1
ATOM 3786 O O . GLY C 1 67 ? 118.995 130.036 126.002 1.00 25.45 67 GLY C O 1
ATOM 3787 N N . GLY C 1 68 ? 116.846 129.356 126.063 1.00 19.65 68 GLY C N 1
ATOM 3788 C CA . GLY C 1 68 ? 116.506 130.150 127.220 1.00 19.65 68 GLY C CA 1
ATOM 3789 C C . GLY C 1 68 ? 115.609 129.385 128.176 1.00 19.65 68 GLY C C 1
ATOM 3790 O O . GLY C 1 68 ? 114.948 128.416 127.801 1.00 19.65 68 GLY C O 1
ATOM 3791 N N . THR C 1 69 ? 115.585 129.854 129.422 1.00 28.76 69 THR C N 1
ATOM 3792 C CA . THR C 1 69 ? 114.814 129.195 130.466 1.00 28.76 69 THR C CA 1
ATOM 3793 C C . THR C 1 69 ? 114.277 130.234 131.440 1.00 28.76 69 THR C C 1
ATOM 3794 O O . THR C 1 69 ? 114.936 131.236 131.723 1.00 28.76 69 THR C O 1
ATOM 3798 N N . VAL C 1 70 ? 113.064 129.996 131.928 1.00 22.59 70 VAL C N 1
ATOM 3799 C CA . VAL C 1 70 ? 112.460 130.779 132.997 1.00 22.59 70 VAL C CA 1
ATOM 3800 C C . VAL C 1 70 ? 112.204 129.832 134.158 1.00 22.59 70 VAL C C 1
ATOM 3801 O O . VAL C 1 70 ? 111.827 128.677 133.944 1.00 22.59 70 VAL C O 1
ATOM 3805 N N . GLU C 1 71 ? 112.457 130.294 135.378 1.00 36.48 71 GLU C N 1
ATOM 3806 C CA . GLU C 1 71 ? 112.398 129.434 136.554 1.00 36.48 71 GLU C CA 1
ATOM 3807 C C . GLU C 1 71 ? 111.315 129.925 137.501 1.00 36.48 71 GLU C C 1
ATOM 3808 O O . GLU C 1 71 ? 111.373 131.061 137.980 1.00 36.48 71 GLU C O 1
ATOM 3814 N N . VAL C 1 72 ? 110.341 129.065 137.778 1.00 24.71 72 VAL C N 1
ATOM 3815 C CA . VAL C 1 72 ? 109.319 129.332 138.775 1.00 24.71 72 VAL C CA 1
ATOM 3816 C C . VAL C 1 72 ? 109.510 128.347 139.921 1.00 24.71 72 VAL C C 1
ATOM 3817 O O . VAL C 1 72 ? 110.397 127.496 139.896 1.00 24.71 72 VAL C O 1
ATOM 3821 N N . GLU C 1 73 ? 108.671 128.476 140.945 1.00 30.89 73 GLU C N 1
ATOM 3822 C CA . GLU C 1 73 ? 108.747 127.629 142.133 1.00 30.89 73 GLU C CA 1
ATOM 3823 C C . GLU C 1 73 ? 107.373 127.073 142.482 1.00 30.89 73 GLU C C 1
ATOM 3824 O O . GLU C 1 73 ? 106.931 127.112 143.631 1.00 30.89 73 GLU C O 1
ATOM 3830 N N . GLU C 1 74 ? 106.673 126.541 141.480 1.00 25.85 74 GLU C N 1
ATOM 3831 C CA . GLU C 1 74 ? 105.325 125.993 141.644 1.00 25.85 74 GLU C CA 1
ATOM 3832 C C . GLU C 1 74 ? 105.268 124.648 140.923 1.00 25.85 74 GLU C C 1
ATOM 3833 O O . GLU C 1 74 ? 105.038 124.601 139.713 1.00 25.85 74 GLU C O 1
ATOM 3839 N N . HIS C 1 75 ? 105.469 123.557 141.660 1.00 27.27 75 HIS C N 1
ATOM 3840 C CA . HIS C 1 75 ? 105.404 122.207 141.105 1.00 27.27 75 HIS C CA 1
ATOM 3841 C C . HIS C 1 75 ? 104.205 121.485 141.707 1.00 27.27 75 HIS C C 1
ATOM 3842 O O . HIS C 1 75 ? 104.182 121.206 142.910 1.00 27.27 75 HIS C O 1
ATOM 3849 N N . GLY C 1 76 ? 103.220 121.175 140.869 1.00 29.38 76 GLY C N 1
ATOM 3850 C CA . GLY C 1 76 ? 102.028 120.483 141.337 1.00 29.38 76 GLY C CA 1
ATOM 3851 C C . GLY C 1 76 ? 101.256 121.250 142.387 1.00 29.38 76 GLY C C 1
ATOM 3852 O O . GLY C 1 76 ? 100.737 120.651 143.336 1.00 29.38 76 GLY C O 1
ATOM 3853 N N . ASN C 1 77 ? 101.167 122.569 142.238 1.00 30.60 77 ASN C N 1
ATOM 3854 C CA . ASN C 1 77 ? 100.539 123.436 143.226 1.00 30.60 77 ASN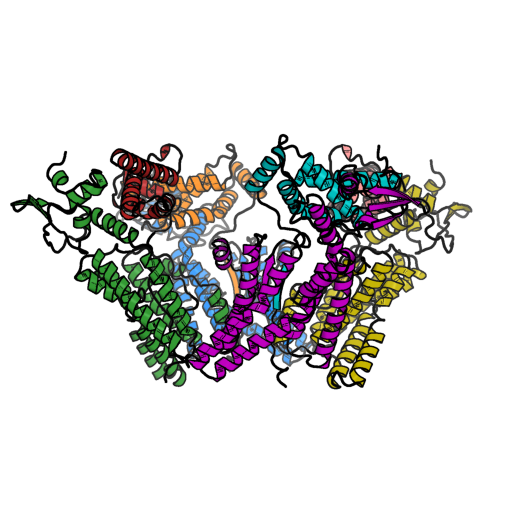 C CA 1
ATOM 3855 C C . ASN C 1 77 ? 99.290 124.122 142.700 1.00 30.60 77 ASN C C 1
ATOM 3856 O O . ASN C 1 77 ? 98.216 123.989 143.297 1.00 30.60 77 ASN C O 1
ATOM 3861 N N . ARG C 1 78 ? 99.400 124.848 141.593 1.00 26.76 78 ARG C N 1
ATOM 3862 C CA . ARG C 1 78 ? 98.310 125.651 141.069 1.00 26.76 78 ARG C CA 1
ATOM 3863 C C . ARG C 1 78 ? 97.304 124.788 140.312 1.00 26.76 78 ARG C C 1
ATOM 3864 O O . ARG C 1 78 ? 97.618 123.669 139.899 1.00 26.76 78 ARG C O 1
ATOM 3872 N N . PRO C 1 79 ? 96.074 125.287 140.121 1.00 24.60 79 PRO C N 1
ATOM 3873 C CA . PRO C 1 79 ? 95.066 124.509 139.386 1.00 24.60 79 PRO C CA 1
ATOM 3874 C C . PRO C 1 79 ? 95.440 124.246 137.935 1.00 24.60 79 PRO C C 1
ATOM 3875 O O . PRO C 1 79 ? 96.471 124.720 137.448 1.00 24.60 79 PRO C O 1
ATOM 3879 N N . LEU C 1 80 ? 94.595 123.483 137.238 1.00 24.01 80 LEU C N 1
ATOM 3880 C CA . LEU C 1 80 ? 94.903 123.076 135.871 1.00 24.01 80 LEU C CA 1
ATOM 3881 C C . LEU C 1 80 ? 94.873 124.259 134.909 1.00 24.01 80 LEU C C 1
ATOM 3882 O O . LEU C 1 80 ? 95.736 124.371 134.030 1.00 24.01 80 LEU C O 1
ATOM 3887 N N . LYS C 1 81 ? 93.882 125.144 135.053 1.00 22.84 81 LYS C N 1
ATOM 3888 C CA . LYS C 1 81 ? 93.710 126.231 134.093 1.00 22.84 81 LYS C CA 1
ATOM 3889 C C . LYS C 1 81 ? 94.901 127.182 134.103 1.00 22.84 81 LYS C C 1
ATOM 3890 O O . LYS C 1 81 ? 95.345 127.642 133.044 1.00 22.84 81 LYS C O 1
ATOM 3896 N N . GLU C 1 82 ? 95.426 127.494 135.289 1.00 21.60 82 GLU C N 1
ATOM 3897 C CA . GLU C 1 82 ? 96.580 128.381 135.379 1.00 21.60 82 GLU C CA 1
ATOM 3898 C C . GLU C 1 82 ? 97.773 127.806 134.627 1.00 21.60 82 GLU C C 1
ATOM 3899 O O . GLU C 1 82 ? 98.418 128.501 133.830 1.00 21.60 82 GLU C O 1
ATOM 3905 N N . GLU C 1 83 ? 98.082 126.531 134.871 1.00 20.91 83 GLU C N 1
ATOM 3906 C CA . GLU C 1 83 ? 99.227 125.910 134.216 1.00 20.91 83 GLU C CA 1
ATOM 3907 C C . GLU C 1 83 ? 99.017 125.814 132.712 1.00 20.91 83 GLU C C 1
ATOM 3908 O O . GLU C 1 83 ? 99.953 126.035 131.935 1.00 20.91 83 GLU C O 1
ATOM 3914 N N . PHE C 1 84 ? 97.795 125.491 132.280 1.00 22.05 84 PHE C N 1
ATOM 3915 C CA . PHE C 1 84 ? 97.516 125.437 130.849 1.00 22.05 84 PHE C CA 1
ATOM 3916 C C . PHE C 1 84 ? 97.725 126.795 130.194 1.00 22.05 84 PHE C C 1
ATOM 3917 O O . PHE C 1 84 ? 98.333 126.890 129.121 1.00 22.05 84 PHE C O 1
ATOM 3925 N N . ALA C 1 85 ? 97.233 127.861 130.831 1.00 19.71 85 ALA C N 1
ATOM 3926 C CA . ALA C 1 85 ? 97.396 129.198 130.272 1.00 19.71 85 ALA C CA 1
ATOM 3927 C C . ALA C 1 85 ? 98.862 129.602 130.221 1.00 19.71 85 ALA C C 1
ATOM 3928 O O . ALA C 1 85 ? 99.307 130.223 129.250 1.00 19.71 85 ALA C O 1
ATOM 3930 N N . VAL C 1 86 ? 99.628 129.270 131.262 1.00 16.06 86 VAL C N 1
ATOM 3931 C CA . VAL C 1 86 ? 101.045 129.624 131.269 1.00 16.06 86 VAL C CA 1
ATOM 3932 C C . VAL C 1 86 ? 101.790 128.881 130.167 1.00 16.06 86 VAL C C 1
ATOM 3933 O O . VAL C 1 86 ? 102.616 129.465 129.456 1.00 16.06 86 VAL C O 1
ATOM 3937 N N . ILE C 1 87 ? 101.511 127.586 130.003 1.00 18.01 87 ILE C N 1
ATOM 3938 C CA . ILE C 1 87 ? 102.247 126.785 129.027 1.00 18.01 87 ILE C CA 1
ATOM 3939 C C . ILE C 1 87 ? 101.893 127.200 127.603 1.00 18.01 87 ILE C C 1
ATOM 3940 O O . ILE C 1 87 ? 102.776 127.369 126.755 1.00 18.01 87 ILE C O 1
ATOM 3945 N N . ILE C 1 88 ? 100.600 127.372 127.314 1.00 15.74 88 ILE C N 1
ATOM 3946 C CA . ILE C 1 88 ? 100.178 127.649 125.945 1.00 15.74 88 ILE C CA 1
ATOM 3947 C C . ILE C 1 88 ? 100.658 129.002 125.441 1.00 15.74 88 ILE C C 1
ATOM 3948 O O . ILE C 1 88 ? 100.650 129.241 124.230 1.00 15.74 88 ILE C O 1
ATOM 3953 N N . ALA C 1 89 ? 101.099 129.890 126.335 1.00 14.03 89 ALA C N 1
ATOM 3954 C CA . ALA C 1 89 ? 101.562 131.210 125.919 1.00 14.03 89 ALA C CA 1
ATOM 3955 C C . ALA C 1 89 ? 102.830 131.155 125.079 1.00 14.03 89 ALA C C 1
ATOM 3956 O O . ALA C 1 89 ? 103.135 132.126 124.380 1.00 14.03 89 ALA C O 1
ATOM 3958 N N . GLY C 1 90 ? 103.577 130.058 125.140 1.00 16.16 90 GLY C N 1
ATOM 3959 C CA . GLY C 1 90 ? 104.807 129.934 124.398 1.00 16.16 90 GLY C CA 1
ATOM 3960 C C . GLY C 1 90 ? 104.583 129.840 122.904 1.00 16.16 90 GLY C C 1
ATOM 3961 O O . GLY C 1 90 ? 104.912 130.758 122.149 1.00 16.16 90 GLY C O 1
ATOM 3962 N N . PRO C 1 91 ? 104.001 128.726 122.445 1.00 14.52 91 PRO C N 1
ATOM 3963 C CA . PRO C 1 91 ? 103.765 128.519 121.008 1.00 14.52 91 PRO C CA 1
ATOM 3964 C C . PRO C 1 91 ? 102.583 129.315 120.460 1.00 14.52 91 PRO C C 1
ATOM 3965 O O . PRO C 1 91 ? 101.744 128.792 119.726 1.00 14.52 91 PRO C O 1
ATOM 3969 N N . LEU C 1 92 ? 102.516 130.584 120.821 1.00 14.53 92 LEU C N 1
ATOM 3970 C CA . LEU C 1 92 ? 101.521 131.504 120.282 1.00 14.53 92 LEU C CA 1
ATOM 3971 C C . LEU C 1 92 ? 102.138 132.783 119.742 1.00 14.53 92 LEU C C 1
ATOM 3972 O O . LEU C 1 92 ? 101.626 133.340 118.769 1.00 14.53 92 LEU C O 1
ATOM 3977 N N . GLN C 1 93 ? 103.229 133.259 120.346 1.00 18.21 93 GLN C N 1
ATOM 3978 C CA . GLN C 1 93 ? 103.858 134.499 119.909 1.00 18.21 93 GLN C CA 1
ATOM 3979 C C . GLN C 1 93 ? 104.391 134.403 118.487 1.00 18.21 93 GLN C C 1
ATOM 3980 O O . GLN C 1 93 ? 104.555 135.435 117.823 1.00 18.21 93 GLN C O 1
ATOM 3986 N N . HIS C 1 94 ? 104.666 133.186 118.011 1.00 15.14 94 HIS C N 1
ATOM 3987 C CA . HIS C 1 94 ? 105.231 133.010 116.680 1.00 15.14 94 HIS C CA 1
ATOM 3988 C C . HIS C 1 94 ? 104.278 133.488 115.595 1.00 15.14 94 HIS C C 1
ATOM 3989 O O . HIS C 1 94 ? 104.725 133.950 114.540 1.00 15.14 94 HIS C O 1
ATOM 3996 N N . ILE C 1 95 ? 102.969 133.408 115.839 1.00 19.64 95 ILE C N 1
ATOM 3997 C CA . ILE C 1 95 ? 101.998 133.849 114.840 1.00 19.64 95 ILE C CA 1
ATOM 3998 C C . ILE C 1 95 ? 102.142 135.345 114.582 1.00 19.64 95 ILE C C 1
ATOM 3999 O O . ILE C 1 95 ? 102.278 135.787 113.433 1.00 19.64 95 ILE C O 1
ATOM 4004 N N . TRP C 1 96 ? 102.141 136.147 115.649 1.00 18.93 96 TRP C N 1
ATOM 4005 C CA . TRP C 1 96 ? 102.263 137.585 115.450 1.00 18.93 96 TRP C CA 1
ATOM 4006 C C . TRP C 1 96 ? 103.678 137.969 115.049 1.00 18.93 96 TRP C C 1
ATOM 4007 O O . TRP C 1 96 ? 103.862 138.966 114.346 1.00 18.93 96 TRP C O 1
ATOM 4018 N N . LEU C 1 97 ? 104.685 137.185 115.446 1.00 19.85 97 LEU C N 1
ATOM 4019 C CA . LEU C 1 97 ? 106.035 137.434 114.946 1.00 19.85 97 LEU C CA 1
ATOM 4020 C C . LEU C 1 97 ? 106.096 137.281 113.431 1.00 19.85 97 LEU C C 1
ATOM 4021 O O . LEU C 1 97 ? 106.662 138.129 112.732 1.00 19.85 97 LEU C O 1
ATOM 4026 N N . GLN C 1 98 ? 105.503 136.207 112.905 1.00 26.15 98 GLN C N 1
ATOM 4027 C CA . GLN C 1 98 ? 105.486 136.005 111.460 1.00 26.15 98 GLN C CA 1
ATOM 4028 C C . GLN C 1 98 ? 104.668 137.081 110.761 1.00 26.15 98 GLN C C 1
ATOM 4029 O O . GLN C 1 98 ? 105.060 137.572 109.696 1.00 26.15 98 GLN C O 1
ATOM 4035 N N . PHE C 1 99 ? 103.528 137.459 111.343 1.00 30.02 99 PHE C N 1
ATOM 4036 C CA . PHE C 1 99 ? 102.711 138.510 110.744 1.00 30.02 99 PHE C CA 1
ATOM 4037 C C . PHE C 1 99 ? 103.475 139.829 110.673 1.00 30.02 99 PHE C C 1
ATOM 4038 O O . PHE C 1 99 ? 103.460 140.515 109.643 1.00 30.02 99 PHE C O 1
ATOM 4046 N N . ALA C 1 100 ? 104.158 140.195 111.761 1.00 34.54 100 ALA C N 1
ATOM 4047 C CA . ALA C 1 100 ? 104.928 141.434 111.780 1.00 34.54 100 ALA C CA 1
ATOM 4048 C C . ALA C 1 100 ? 106.094 141.378 110.804 1.00 34.54 100 ALA C C 1
ATOM 4049 O O . ALA C 1 100 ? 106.397 142.375 110.139 1.00 34.54 100 ALA C O 1
ATOM 4051 N N . ALA C 1 101 ? 106.768 140.230 110.705 1.00 38.68 101 ALA C N 1
ATOM 4052 C CA . ALA C 1 101 ? 107.856 140.104 109.742 1.00 38.68 101 ALA C CA 1
ATOM 4053 C C . ALA C 1 101 ? 107.349 140.258 108.314 1.00 38.68 101 ALA C C 1
ATOM 4054 O O . ALA C 1 101 ? 107.974 140.942 107.495 1.00 38.68 101 ALA C O 1
ATOM 4056 N N . TRP C 1 102 ? 106.212 139.634 107.997 1.00 47.92 102 TRP C N 1
ATOM 4057 C CA . TRP C 1 102 ? 105.653 139.763 106.656 1.00 47.92 102 TRP C CA 1
ATOM 4058 C C . TRP C 1 102 ? 105.254 141.204 106.362 1.00 47.92 102 TRP C C 1
ATOM 4059 O O . TRP C 1 102 ? 105.498 141.711 105.261 1.00 47.92 102 TRP C O 1
ATOM 4070 N N . MET C 1 103 ? 104.636 141.880 107.334 1.00 53.52 103 MET C N 1
ATOM 4071 C CA . MET C 1 103 ? 104.274 143.280 107.136 1.00 53.52 103 MET C CA 1
ATOM 4072 C C . MET C 1 103 ? 105.508 144.144 106.919 1.00 53.52 103 MET C C 1
ATOM 4073 O O . MET C 1 103 ? 105.516 145.019 106.046 1.00 53.52 103 MET C O 1
ATOM 4078 N N . LEU C 1 104 ? 106.563 143.913 107.702 1.00 48.53 104 LEU C N 1
ATOM 4079 C CA . LEU C 1 104 ? 107.778 144.706 107.562 1.00 48.53 104 LEU C CA 1
ATOM 4080 C C . LEU C 1 104 ? 108.475 144.435 106.236 1.00 48.53 104 LEU C C 1
ATOM 4081 O O . LEU C 1 104 ? 109.127 145.329 105.685 1.00 48.53 104 LEU C O 1
ATOM 4086 N N . ALA C 1 105 ? 108.354 143.215 105.709 1.00 52.30 105 ALA C N 1
ATOM 4087 C CA . ALA C 1 105 ? 108.967 142.894 104.427 1.00 52.30 105 ALA C CA 1
ATOM 4088 C C . ALA C 1 105 ? 108.130 143.347 103.238 1.00 52.30 105 ALA C C 1
ATOM 4089 O O . ALA C 1 105 ? 108.676 143.512 102.143 1.00 52.30 105 ALA C O 1
ATOM 4091 N N . GLU C 1 106 ? 106.822 143.542 103.423 1.00 53.22 106 GLU C N 1
ATOM 4092 C CA . GLU C 1 106 ? 105.989 143.994 102.312 1.00 53.22 106 GLU C CA 1
ATOM 4093 C C . GLU C 1 106 ? 106.279 145.440 101.931 1.00 53.22 106 GLU C C 1
ATOM 4094 O O . GLU C 1 106 ? 106.159 145.804 100.756 1.00 53.22 106 GLU C O 1
ATOM 4100 N N . VAL C 1 107 ? 106.657 146.276 102.896 1.00 54.53 107 VAL C N 1
ATOM 4101 C CA . VAL C 1 107 ? 106.952 147.677 102.621 1.00 54.53 107 VAL C CA 1
ATOM 4102 C C . VAL C 1 107 ? 108.444 147.838 102.356 1.00 54.53 107 VAL C C 1
ATOM 4103 O O . VAL C 1 107 ? 108.961 148.960 102.311 1.00 54.53 107 VAL C O 1
ATOM 4107 N N . SER C 1 108 ? 109.140 146.713 102.184 1.00 57.49 108 SER C N 1
ATOM 4108 C CA . SER C 1 108 ? 110.542 146.683 101.764 1.00 57.49 108 SER C CA 1
ATOM 4109 C C . SER C 1 108 ? 111.444 147.440 102.742 1.00 57.49 108 SER C C 1
ATOM 4110 O O . SER C 1 108 ? 112.076 148.443 102.403 1.00 57.49 108 SER C O 1
ATOM 4113 N N . VAL C 1 109 ? 111.495 146.936 103.973 1.00 58.76 109 VAL C N 1
ATOM 4114 C CA . VAL C 1 109 ? 112.462 147.410 104.957 1.00 58.76 109 VAL C CA 1
ATOM 4115 C C . VAL C 1 109 ? 113.572 146.374 105.066 1.00 58.76 109 VAL C C 1
ATOM 4116 O O . VAL C 1 109 ? 114.739 146.713 105.292 1.00 58.76 109 VAL C O 1
ATOM 4120 N N . ILE C 1 110 ? 113.211 145.104 104.896 1.00 53.99 110 ILE C N 1
ATOM 4121 C CA . ILE C 1 110 ? 114.149 143.991 104.935 1.00 53.99 110 ILE C CA 1
ATOM 4122 C C . ILE C 1 110 ? 114.112 143.286 103.587 1.00 53.99 110 ILE C C 1
ATOM 4123 O O . ILE C 1 110 ? 113.040 143.107 102.999 1.00 53.99 110 ILE C O 1
ATOM 4128 N N . HIS C 1 111 ? 115.285 142.893 103.099 1.00 51.79 111 HIS C N 1
ATOM 4129 C CA . HIS C 1 111 ? 115.376 142.260 101.794 1.00 51.79 111 HIS C CA 1
ATOM 4130 C C . HIS C 1 111 ? 114.697 140.893 101.809 1.00 51.79 111 HIS C C 1
ATOM 4131 O O . HIS C 1 111 ? 114.449 140.302 102.863 1.00 51.79 111 HIS C O 1
ATOM 4138 N N . GLN C 1 112 ? 114.389 140.394 100.609 1.00 44.08 112 GLN C N 1
ATOM 4139 C CA . GLN C 1 112 ? 113.651 139.140 100.491 1.00 44.08 112 GLN C CA 1
ATOM 4140 C C . GLN C 1 112 ? 114.435 137.972 101.076 1.00 44.08 112 GLN C C 1
ATOM 4141 O O . GLN C 1 112 ? 113.852 137.074 101.694 1.00 44.08 112 GLN C O 1
ATOM 4147 N N . HIS C 1 113 ? 115.755 137.962 100.886 1.00 37.93 113 HIS C N 1
ATOM 4148 C CA . HIS C 1 113 ? 116.563 136.856 101.391 1.00 37.93 113 HIS C CA 1
ATOM 4149 C C . HIS C 1 113 ? 116.545 136.803 102.913 1.00 37.93 113 HIS C C 1
ATOM 4150 O O . HIS C 1 113 ? 116.567 135.717 103.503 1.00 37.93 113 HIS C O 1
ATOM 4157 N N . THR C 1 114 ? 116.510 137.965 103.568 1.00 31.83 114 THR C N 1
ATOM 4158 C CA . THR C 1 114 ? 116.441 137.990 105.026 1.00 31.83 114 THR C CA 1
ATOM 4159 C C . THR C 1 114 ? 115.128 137.402 105.527 1.00 31.83 114 THR C C 1
ATOM 4160 O O . THR C 1 114 ? 115.098 136.712 106.553 1.00 31.83 114 THR C O 1
ATOM 4164 N N . PHE C 1 115 ? 114.032 137.655 104.809 1.00 30.56 115 PHE C N 1
ATOM 4165 C CA . PHE C 1 115 ? 112.727 137.168 105.247 1.00 30.56 115 PHE C CA 1
ATOM 4166 C C . PHE C 1 115 ? 112.678 135.645 105.275 1.00 30.56 115 PHE C C 1
ATOM 4167 O O . PHE C 1 115 ? 112.043 135.055 106.156 1.00 30.56 115 PHE C O 1
ATOM 4175 N N . GLU C 1 116 ? 113.333 134.989 104.315 1.00 27.45 116 GLU C N 1
ATOM 4176 C CA . GLU C 1 116 ? 113.310 133.530 104.267 1.00 27.45 116 GLU C CA 1
ATOM 4177 C C . GLU C 1 116 ? 113.984 132.926 105.493 1.00 27.45 116 GLU C C 1
ATOM 4178 O O . GLU C 1 116 ? 113.469 131.977 106.098 1.00 27.45 116 GLU C O 1
ATOM 4184 N N . LEU C 1 117 ? 115.142 133.466 105.876 1.00 21.29 117 LEU C N 1
ATOM 4185 C CA . LEU C 1 117 ? 115.872 132.920 107.015 1.00 21.29 117 LEU C CA 1
ATOM 4186 C C . LEU C 1 117 ? 115.070 133.052 108.303 1.00 21.29 117 LEU C C 1
ATOM 4187 O O . LEU C 1 117 ? 115.022 132.118 109.115 1.00 21.29 117 LEU C O 1
ATOM 4192 N N . PHE C 1 118 ? 114.430 134.205 108.507 1.00 17.54 118 PHE C N 1
ATOM 4193 C CA . PHE C 1 118 ? 113.688 134.424 109.743 1.00 17.54 118 PHE C CA 1
ATOM 4194 C C . PHE C 1 118 ? 112.510 133.468 109.856 1.00 17.54 118 PHE C C 1
ATOM 4195 O O . PHE C 1 118 ? 112.286 132.871 110.914 1.00 17.54 118 PHE C O 1
ATOM 4203 N N . THR C 1 119 ? 111.738 133.311 108.779 1.00 17.47 119 THR C N 1
ATOM 4204 C CA . THR C 1 119 ? 110.601 132.400 108.847 1.00 17.47 119 THR C CA 1
ATOM 4205 C C . THR C 1 119 ? 111.058 130.953 108.977 1.00 17.47 119 THR C C 1
ATOM 4206 O O . THR C 1 119 ? 110.403 130.157 109.664 1.00 17.47 119 THR C O 1
ATOM 4210 N N . PHE C 1 120 ? 112.190 130.602 108.361 1.00 16.83 120 PHE C N 1
ATOM 4211 C CA . PHE C 1 120 ? 112.743 129.264 108.537 1.00 16.83 120 PHE C CA 1
ATOM 4212 C C . PHE C 1 120 ? 113.052 128.993 110.003 1.00 16.83 120 PHE C C 1
ATOM 4213 O O . PHE C 1 120 ? 112.622 127.977 110.564 1.00 16.83 120 PHE C O 1
ATOM 4221 N N . TYR C 1 121 ? 113.786 129.906 110.646 1.00 13.10 121 TYR C N 1
ATOM 4222 C CA . TYR C 1 121 ? 114.126 129.713 112.054 1.00 13.10 121 TYR C CA 1
ATOM 4223 C C . TYR C 1 121 ? 112.881 129.710 112.930 1.00 13.10 121 TYR C C 1
ATOM 4224 O O . TYR C 1 121 ? 112.784 128.926 113.881 1.00 13.10 121 TYR C O 1
ATOM 4233 N N . ASN C 1 122 ? 111.916 130.577 112.620 1.00 12.36 122 ASN C N 1
ATOM 4234 C CA . ASN C 1 122 ? 110.690 130.651 113.407 1.00 12.36 122 ASN C CA 1
ATOM 4235 C C . ASN C 1 122 ? 109.942 129.325 113.385 1.00 12.36 122 ASN C C 1
ATOM 4236 O O . ASN C 1 122 ? 109.609 128.765 114.438 1.00 12.36 122 ASN C O 1
ATOM 4241 N N . LEU C 1 123 ? 109.683 128.797 112.186 1.00 12.53 123 LEU C N 1
ATOM 4242 C CA . LEU C 1 123 ? 108.960 127.534 112.085 1.00 12.53 123 LEU C CA 1
ATOM 4243 C C . LEU C 1 123 ? 109.759 126.388 112.693 1.00 12.53 123 LEU C C 1
ATOM 4244 O O . LEU C 1 123 ? 109.188 125.511 113.354 1.00 12.53 123 LEU C O 1
ATOM 4249 N N . SER C 1 124 ? 111.080 126.377 112.489 1.00 13.09 124 SER C N 1
ATOM 4250 C CA . SER C 1 124 ? 111.898 125.305 113.045 1.00 13.09 124 SER C CA 1
ATOM 4251 C C . SER C 1 124 ? 111.813 125.280 114.565 1.00 13.09 124 SER C C 1
ATOM 4252 O O . SER C 1 124 ? 111.583 124.225 115.165 1.00 13.09 124 SER C O 1
ATOM 4255 N N . ILE C 1 125 ? 111.990 126.436 115.207 1.00 10.49 125 ILE C N 1
ATOM 4256 C CA . ILE C 1 125 ? 111.941 126.478 116.665 1.00 10.49 125 ILE C CA 1
ATOM 4257 C C . ILE C 1 125 ? 110.548 126.122 117.164 1.00 10.49 125 ILE C C 1
ATOM 4258 O O . ILE C 1 125 ? 110.398 125.378 118.143 1.00 10.49 125 ILE C O 1
ATOM 4263 N N . LEU C 1 126 ? 109.505 126.629 116.496 1.00 12.21 126 LEU C N 1
ATOM 4264 C CA . LEU C 1 126 ? 108.146 126.327 116.933 1.00 12.21 126 LEU C CA 1
ATOM 4265 C C . LEU C 1 126 ? 107.865 124.832 116.876 1.00 12.21 126 LEU C C 1
ATOM 4266 O O . LEU C 1 126 ? 107.247 124.276 117.790 1.00 12.21 126 LEU C O 1
ATOM 4271 N N . PHE C 1 127 ? 108.309 124.160 115.812 1.00 11.44 127 PHE C N 1
ATOM 4272 C CA . PHE C 1 127 ? 108.031 122.733 115.692 1.00 11.44 127 PHE C CA 1
ATOM 4273 C C . PHE C 1 127 ? 108.928 121.884 116.586 1.00 11.44 127 PHE C C 1
ATOM 4274 O O . PHE C 1 127 ? 108.506 120.812 117.028 1.00 11.44 127 PHE C O 1
ATOM 4282 N N . VAL C 1 128 ? 110.158 122.328 116.859 1.00 12.12 128 VAL C N 1
ATOM 4283 C CA . VAL C 1 128 ? 111.014 121.586 117.780 1.00 12.12 128 VAL C CA 1
ATOM 4284 C C . VAL C 1 128 ? 110.481 121.678 119.203 1.00 12.12 128 VAL C C 1
ATOM 4285 O O . VAL C 1 128 ? 110.508 120.695 119.953 1.00 12.12 128 VAL C O 1
ATOM 4289 N N . ASN C 1 129 ? 109.975 122.846 119.598 1.00 14.46 129 ASN C N 1
ATOM 4290 C CA . ASN C 1 129 ? 109.501 123.034 120.963 1.00 14.46 129 ASN C CA 1
ATOM 4291 C C . ASN C 1 129 ? 108.122 122.443 121.209 1.00 14.46 129 ASN C C 1
ATOM 4292 O O . ASN C 1 129 ? 107.503 122.773 122.223 1.00 14.46 129 ASN C O 1
ATOM 4297 N N . LEU C 1 130 ? 107.616 121.592 120.318 1.00 11.72 130 LEU C N 1
ATOM 4298 C CA . LEU C 1 130 ? 106.331 120.934 120.520 1.00 11.72 130 LEU C CA 1
ATOM 4299 C C . LEU C 1 130 ? 106.465 119.423 120.656 1.00 11.72 130 LEU C C 1
ATOM 4300 O O . LEU C 1 130 ? 105.448 118.721 120.653 1.00 11.72 130 LEU C O 1
ATOM 4305 N N . LEU C 1 131 ? 107.685 118.906 120.772 1.00 13.86 131 LEU C N 1
ATOM 4306 C CA . LEU C 1 131 ? 107.885 117.470 120.873 1.00 13.86 131 LEU C CA 1
ATOM 4307 C C . LEU C 1 131 ? 107.357 116.950 122.210 1.00 13.86 131 LEU C C 1
ATOM 4308 O O . LEU C 1 131 ? 107.406 117.653 123.222 1.00 13.86 131 LEU C O 1
ATOM 4313 N N . PRO C 1 132 ? 106.842 115.715 122.240 1.00 15.45 132 PRO C N 1
ATOM 4314 C CA . PRO C 1 132 ? 106.278 115.136 123.467 1.00 15.45 132 PRO C CA 1
ATOM 4315 C C . PRO C 1 132 ? 107.326 114.568 124.423 1.00 15.45 132 PRO C C 1
ATOM 4316 O O . PRO C 1 132 ? 107.232 113.422 124.865 1.00 15.45 132 PRO C O 1
ATOM 4320 N N . ILE C 1 133 ? 108.331 115.376 124.748 1.00 15.56 133 ILE C N 1
ATOM 4321 C CA . ILE C 1 133 ? 109.417 114.970 125.632 1.00 15.56 133 ILE C CA 1
ATOM 4322 C C . ILE C 1 133 ? 109.518 115.968 126.775 1.00 15.56 133 ILE C C 1
ATOM 4323 O O . ILE C 1 133 ? 109.574 117.180 126.544 1.00 15.56 133 ILE C O 1
ATOM 4328 N N . TRP C 1 134 ? 109.543 115.459 127.999 1.00 16.54 134 TRP C N 1
ATOM 4329 C CA . TRP C 1 134 ? 109.681 116.313 129.168 1.00 16.54 134 TRP C CA 1
ATOM 4330 C C . TRP C 1 134 ? 111.055 116.984 129.170 1.00 16.54 134 TRP C C 1
ATOM 4331 O O . TRP C 1 134 ? 112.050 116.358 128.796 1.00 16.54 134 TRP C O 1
ATOM 4342 N N . PRO C 1 135 ? 111.145 118.261 129.580 1.00 16.79 135 PRO C N 1
ATOM 4343 C CA . PRO C 1 135 ? 110.016 119.123 129.940 1.00 16.79 135 PRO C CA 1
ATOM 4344 C C . PRO C 1 135 ? 109.337 119.778 128.741 1.00 16.79 135 PRO C C 1
ATOM 4345 O O . PRO C 1 135 ? 108.108 119.793 128.696 1.00 16.79 135 PRO C O 1
ATOM 4349 N N . LEU C 1 136 ? 110.140 120.253 127.783 1.00 15.19 136 LEU C N 1
ATOM 4350 C CA . LEU C 1 136 ? 109.713 120.996 126.597 1.00 15.19 136 LEU C CA 1
ATOM 4351 C C . LEU C 1 136 ? 108.349 121.663 126.746 1.00 15.19 136 LEU C C 1
ATOM 4352 O O . LEU C 1 136 ? 108.078 122.307 127.764 1.00 15.19 136 LEU C O 1
ATOM 4357 N N . ASP C 1 137 ? 107.488 121.530 125.737 1.00 17.39 137 ASP C N 1
ATOM 4358 C CA . ASP C 1 137 ? 106.137 122.073 125.823 1.00 17.39 137 ASP C CA 1
ATOM 4359 C C . ASP C 1 137 ? 105.099 121.013 125.486 1.00 17.39 137 ASP C C 1
ATOM 4360 O O . ASP C 1 137 ? 103.986 121.038 126.018 1.00 17.39 137 ASP C O 1
ATOM 4365 N N . GLY C 1 138 ? 105.446 120.085 124.595 1.00 16.90 138 GLY C N 1
ATOM 4366 C CA . GLY C 1 138 ? 104.541 118.986 124.308 1.00 16.90 138 GLY C CA 1
ATOM 4367 C C . GLY C 1 138 ? 104.376 118.054 125.492 1.00 16.90 138 GLY C C 1
ATOM 4368 O O . GLY C 1 138 ? 103.272 117.573 125.770 1.00 16.90 138 GLY C O 1
ATOM 4369 N N . GLY C 1 139 ? 105.469 117.795 126.211 1.00 16.83 139 GLY C N 1
ATOM 4370 C CA . GLY C 1 139 ? 105.396 116.911 127.360 1.00 16.83 139 GLY C CA 1
ATOM 4371 C C . GLY C 1 139 ? 104.480 117.438 128.446 1.00 16.83 139 GLY C C 1
ATOM 4372 O O . GLY C 1 139 ? 103.748 116.674 129.076 1.00 16.83 139 GLY C O 1
ATOM 4373 N N . LYS C 1 140 ? 104.499 118.751 128.675 1.00 18.55 140 LYS C N 1
ATOM 4374 C CA . LYS C 1 140 ? 103.652 119.319 129.719 1.00 18.55 140 LYS C CA 1
ATOM 4375 C C . LYS C 1 140 ? 102.181 119.296 129.320 1.00 18.55 140 LYS C C 1
ATOM 4376 O O . LYS C 1 140 ? 101.307 119.061 130.164 1.00 18.55 140 LYS C O 1
ATOM 4382 N N . LEU C 1 141 ? 101.882 119.523 128.039 1.00 19.84 141 LEU C N 1
ATOM 4383 C CA . LEU C 1 141 ? 100.505 119.380 127.575 1.00 19.84 141 LEU C CA 1
ATOM 4384 C C . LEU C 1 141 ? 100.028 117.939 127.718 1.00 19.84 141 LEU C C 1
ATOM 4385 O O . LEU C 1 141 ? 98.887 117.689 128.130 1.00 19.84 141 LEU C O 1
ATOM 4390 N N . LEU C 1 142 ? 100.891 116.977 127.388 1.00 19.20 142 LEU C N 1
ATOM 4391 C CA . LEU C 1 142 ? 100.528 115.576 127.570 1.00 19.20 142 LEU C CA 1
ATOM 4392 C C . LEU C 1 142 ? 100.320 115.249 129.044 1.00 19.20 142 LEU C C 1
ATOM 4393 O O . LEU C 1 142 ? 99.427 114.471 129.396 1.00 19.20 142 LEU C O 1
ATOM 4398 N N . PHE C 1 143 ? 101.140 115.833 129.920 1.00 17.68 143 PHE C N 1
ATOM 4399 C CA . PHE C 1 143 ? 100.965 115.629 131.354 1.00 17.68 143 PHE C CA 1
ATOM 4400 C C . PHE C 1 143 ? 99.630 116.182 131.828 1.00 17.68 143 PHE C C 1
ATOM 4401 O O . PHE C 1 143 ? 98.953 115.562 132.653 1.00 17.68 143 PHE C O 1
ATOM 4409 N N . LEU C 1 144 ? 99.240 117.356 131.329 1.00 22.50 144 LEU C N 1
ATOM 4410 C CA . LEU C 1 144 ? 97.933 117.906 131.681 1.00 22.50 144 LEU C CA 1
ATOM 4411 C C . LEU C 1 144 ? 96.808 116.999 131.197 1.00 22.50 144 LEU C C 1
ATOM 4412 O O . LEU C 1 144 ? 95.829 116.763 131.920 1.00 22.50 144 LEU C O 1
ATOM 4417 N N . LEU C 1 145 ? 96.935 116.477 129.974 1.00 21.42 145 LEU C N 1
ATOM 4418 C CA . LEU C 1 145 ? 95.912 115.583 129.441 1.00 21.42 145 LEU C CA 1
ATOM 4419 C C . LEU C 1 145 ? 95.799 114.320 130.287 1.00 21.42 145 LEU C C 1
ATOM 4420 O O . LEU C 1 145 ? 94.691 113.842 130.558 1.00 21.42 145 LEU C O 1
ATOM 4425 N N . PHE C 1 146 ? 96.934 113.763 130.713 1.00 26.41 146 PHE C N 1
ATOM 4426 C CA . PHE C 1 146 ? 96.902 112.579 131.568 1.00 26.41 146 PHE C CA 1
ATOM 4427 C C . PHE C 1 146 ? 96.319 112.896 132.939 1.00 26.41 146 PHE C C 1
ATOM 4428 O O . PHE C 1 146 ? 95.573 112.088 133.502 1.00 26.41 146 PHE C O 1
ATOM 4436 N N . SER C 1 147 ? 96.657 114.061 133.497 1.00 26.20 147 SER C N 1
ATOM 4437 C CA . SER C 1 147 ? 96.170 114.420 134.823 1.00 26.20 147 SER C CA 1
ATOM 4438 C C . SER C 1 147 ? 94.665 114.640 134.831 1.00 26.20 147 SER C C 1
ATOM 4439 O O . SER C 1 147 ? 94.001 114.321 135.823 1.00 26.20 147 SER C O 1
ATOM 4442 N N . LYS C 1 148 ? 94.110 115.180 133.749 1.00 34.54 148 LYS C N 1
ATOM 4443 C CA . LYS C 1 148 ? 92.670 115.408 133.701 1.00 34.54 148 LYS C CA 1
ATOM 4444 C C . LYS C 1 148 ? 91.860 114.125 133.534 1.00 34.54 148 LYS C C 1
ATOM 4445 O O . LYS C 1 148 ? 90.634 114.203 133.411 1.00 34.54 148 LYS C O 1
ATOM 4451 N N . GLN C 1 149 ? 92.500 112.956 133.521 1.00 41.53 149 GLN C N 1
ATOM 4452 C CA . GLN C 1 149 ? 91.777 111.705 133.330 1.00 41.53 149 GLN C CA 1
ATOM 4453 C C . GLN C 1 149 ? 92.150 110.661 134.378 1.00 41.53 149 GLN C C 1
ATOM 4454 O O . GLN C 1 149 ? 91.319 109.828 134.754 1.00 41.53 149 GLN C O 1
ATOM 4460 N N . LEU C 1 150 ? 93.384 110.704 134.863 1.00 37.19 150 LEU C N 1
ATOM 4461 C CA . LEU C 1 150 ? 93.959 109.663 135.698 1.00 37.19 150 LEU C CA 1
ATOM 4462 C C . LEU C 1 150 ? 94.356 110.212 137.061 1.00 37.19 150 LEU C C 1
ATOM 4463 O O . LEU C 1 150 ? 94.500 111.428 137.233 1.00 37.19 150 LEU C O 1
ATOM 4468 N N . PRO C 1 151 ? 94.525 109.345 138.059 1.00 39.36 151 PRO C N 1
ATOM 4469 C CA . PRO C 1 151 ? 95.081 109.792 139.341 1.00 39.36 151 PRO C CA 1
ATOM 4470 C C . PRO C 1 151 ? 96.472 110.382 139.166 1.00 39.36 151 PRO C C 1
ATOM 4471 O O . PRO C 1 151 ? 97.178 110.106 138.194 1.00 39.36 151 PRO C O 1
ATOM 4475 N N . PHE C 1 152 ? 96.862 111.215 140.134 1.00 40.52 152 PHE C N 1
ATOM 4476 C CA . PHE C 1 152 ? 98.076 112.012 139.986 1.00 40.52 152 PHE C CA 1
ATOM 4477 C C . PHE C 1 152 ? 99.320 111.137 139.877 1.00 40.52 152 PHE C C 1
ATOM 4478 O O . PHE C 1 152 ? 100.187 111.381 139.032 1.00 40.52 152 PHE C O 1
ATOM 4486 N N . GLN C 1 153 ? 99.438 110.120 140.735 1.00 41.30 153 GLN C N 1
ATOM 4487 C CA . GLN C 1 153 ? 100.653 109.308 140.734 1.00 41.30 153 GLN C CA 1
ATOM 4488 C C . GLN C 1 153 ? 100.801 108.529 139.431 1.00 41.30 153 GLN C C 1
ATOM 4489 O O . GLN C 1 153 ? 101.903 108.441 138.872 1.00 41.30 153 GLN C O 1
ATOM 4495 N N . LYS C 1 154 ? 99.705 107.962 138.928 1.00 36.59 154 LYS C N 1
ATOM 4496 C CA . LYS C 1 154 ? 99.764 107.273 137.644 1.00 36.59 154 LYS C CA 1
ATOM 4497 C C . LYS C 1 154 ? 100.087 108.245 136.517 1.00 36.59 154 LYS C C 1
ATOM 4498 O O . LYS C 1 154 ? 100.826 107.906 135.585 1.00 36.59 154 LYS C O 1
ATOM 4504 N N . ALA C 1 155 ? 99.536 109.460 136.583 1.00 30.15 155 ALA C N 1
ATOM 4505 C CA . ALA C 1 155 ? 99.818 110.464 135.566 1.00 30.15 155 ALA C CA 1
ATOM 4506 C C . ALA C 1 155 ? 101.254 110.959 135.625 1.00 30.15 155 ALA C C 1
ATOM 4507 O O . ALA C 1 155 ? 101.764 111.461 134.620 1.00 30.15 155 ALA C O 1
ATOM 4509 N N . HIS C 1 156 ? 101.912 110.842 136.776 1.00 28.80 156 HIS C N 1
ATOM 4510 C CA . HIS C 1 156 ? 103.318 111.202 136.879 1.00 28.80 156 HIS C CA 1
ATOM 4511 C C . HIS C 1 156 ? 104.250 110.048 136.545 1.00 28.80 156 HIS C C 1
ATOM 4512 O O . HIS C 1 156 ? 105.421 110.285 136.233 1.00 28.80 156 HIS C O 1
ATOM 4519 N N . ARG C 1 157 ? 103.766 108.810 136.615 1.00 28.09 157 ARG C N 1
ATOM 4520 C CA . ARG C 1 157 ? 104.591 107.673 136.224 1.00 28.09 157 ARG C CA 1
ATOM 4521 C C . ARG C 1 157 ? 104.525 107.407 134.722 1.00 28.09 157 ARG C C 1
ATOM 4522 O O . ARG C 1 157 ? 105.558 107.171 134.080 1.00 28.09 157 ARG C O 1
ATOM 4530 N N . LEU C 1 158 ? 103.320 107.438 134.148 1.00 24.64 158 LEU C N 1
ATOM 4531 C CA . LEU C 1 158 ? 103.169 107.146 132.728 1.00 24.64 158 LEU C CA 1
ATOM 4532 C C . LEU C 1 158 ? 103.861 108.196 131.868 1.00 24.64 158 LEU C C 1
ATOM 4533 O O . LEU C 1 158 ? 104.466 107.857 130.844 1.00 24.64 158 LEU C O 1
ATOM 4538 N N . ASN C 1 159 ? 103.777 109.470 132.262 1.00 22.28 159 ASN C N 1
ATOM 4539 C CA . ASN C 1 159 ? 104.488 110.521 131.543 1.00 22.28 159 ASN C CA 1
ATOM 4540 C C . ASN C 1 159 ? 105.992 110.298 131.570 1.00 22.28 159 ASN C C 1
ATOM 4541 O O . ASN C 1 159 ? 106.660 110.455 130.541 1.00 22.28 159 ASN C O 1
ATOM 4546 N N . LEU C 1 160 ? 106.540 109.948 132.731 1.00 23.86 160 LEU C N 1
ATOM 4547 C CA . LEU C 1 160 ? 107.970 109.712 132.849 1.00 23.86 160 LEU C CA 1
ATOM 4548 C C . LEU C 1 160 ? 108.420 108.490 132.062 1.00 23.86 160 LEU C C 1
ATOM 4549 O O . LEU C 1 160 ? 109.565 108.453 131.602 1.00 23.86 160 LEU C O 1
ATOM 4554 N N . LYS C 1 161 ? 107.551 107.491 131.901 1.00 22.06 161 LYS C N 1
ATOM 4555 C CA . LYS C 1 161 ? 107.886 106.358 131.042 1.00 22.06 161 LYS C CA 1
ATOM 4556 C C . LYS C 1 161 ? 107.859 106.744 129.564 1.00 22.06 161 LYS C C 1
ATOM 4557 O O . LYS C 1 161 ? 108.778 106.407 128.802 1.00 22.06 161 LYS C O 1
ATOM 4563 N N . THR C 1 162 ? 106.804 107.447 129.142 1.00 21.70 162 THR C N 1
ATOM 4564 C CA . THR C 1 162 ? 106.656 107.799 127.733 1.00 21.70 162 THR C CA 1
ATOM 4565 C C . THR C 1 162 ? 107.761 108.743 127.275 1.00 21.70 162 THR C C 1
ATOM 4566 O O . THR C 1 162 ? 108.317 108.579 126.179 1.00 21.70 162 THR C O 1
ATOM 4570 N N . SER C 1 163 ? 108.090 109.741 128.097 1.00 19.46 163 SER C N 1
ATOM 4571 C CA . SER C 1 163 ? 109.157 110.666 127.739 1.00 19.46 163 SER C CA 1
ATOM 4572 C C . SER C 1 163 ? 110.493 109.945 127.641 1.00 19.46 163 SER C C 1
ATOM 4573 O O . SER C 1 163 ? 111.307 110.254 126.765 1.00 19.46 163 SER C O 1
ATOM 4576 N N . LEU C 1 164 ? 110.737 108.981 128.533 1.00 20.08 164 LEU C N 1
ATOM 4577 C CA . LEU C 1 164 ? 111.968 108.199 128.457 1.00 20.08 164 LEU C CA 1
ATOM 4578 C C . LEU C 1 164 ? 112.042 107.409 127.158 1.00 20.08 164 LEU C C 1
ATOM 4579 O O . LEU C 1 164 ? 113.092 107.371 126.506 1.00 20.08 164 LEU C O 1
ATOM 4584 N N . CYS C 1 165 ? 110.938 106.767 126.768 1.00 19.94 165 CYS C N 1
ATOM 4585 C CA . CYS C 1 165 ? 110.942 106.013 125.515 1.00 19.94 165 CYS C CA 1
ATOM 4586 C C . CYS C 1 165 ? 111.210 106.923 124.320 1.00 19.94 165 CYS C C 1
ATOM 4587 O O . CYS C 1 165 ? 112.025 106.595 123.443 1.00 19.94 165 CYS C O 1
ATOM 4590 N N . PHE C 1 166 ? 110.541 108.078 124.274 1.00 19.12 166 PHE C N 1
ATOM 4591 C CA . PHE C 1 166 ? 110.745 109.002 123.162 1.00 19.12 166 PHE C CA 1
ATOM 4592 C C . PHE C 1 166 ? 112.177 109.522 123.126 1.00 19.12 166 PHE C C 1
ATOM 4593 O O . PHE C 1 166 ? 112.782 109.622 122.051 1.00 19.12 166 PHE C O 1
ATOM 4601 N N . CYS C 1 167 ? 112.735 109.861 124.290 1.00 19.04 167 CYS C N 1
ATOM 4602 C CA . CYS C 1 167 ? 114.105 110.358 124.338 1.00 19.04 167 CYS C CA 1
ATOM 4603 C C . CYS C 1 167 ? 115.094 109.292 123.895 1.00 19.04 167 CYS C C 1
ATOM 4604 O O . CYS C 1 167 ? 116.079 109.597 123.215 1.00 19.04 167 CYS C O 1
ATOM 4607 N N . LEU C 1 168 ? 114.858 108.036 124.280 1.00 19.59 168 LEU C N 1
ATOM 4608 C CA . LEU C 1 168 ? 115.741 106.959 123.845 1.00 19.59 168 LEU C CA 1
ATOM 4609 C C . LEU C 1 168 ? 115.689 106.779 122.333 1.00 19.59 168 LEU C C 1
ATOM 4610 O O . LEU C 1 168 ? 116.729 106.594 121.686 1.00 19.59 168 LEU C O 1
ATOM 4615 N N . LEU C 1 169 ? 114.488 106.835 121.750 1.00 20.52 169 LEU C N 1
ATOM 4616 C CA . LEU C 1 169 ? 114.369 106.731 120.297 1.00 20.52 169 LEU C CA 1
ATOM 4617 C C . LEU C 1 169 ? 115.105 107.876 119.605 1.00 20.52 169 LEU C C 1
ATOM 4618 O O . LEU C 1 169 ? 115.845 107.663 118.632 1.00 20.52 169 LEU C O 1
ATOM 4623 N N . LEU C 1 170 ? 114.921 109.101 120.105 1.00 19.81 170 LEU C N 1
ATOM 4624 C CA . LEU C 1 170 ? 115.601 110.254 119.522 1.00 19.81 170 LEU C CA 1
ATOM 4625 C C . LEU C 1 170 ? 117.113 110.118 119.629 1.00 19.81 170 LEU C C 1
ATOM 4626 O O . LEU C 1 170 ? 117.840 110.436 118.681 1.00 19.81 170 LEU C O 1
ATOM 4631 N N . GLY C 1 171 ? 117.605 109.667 120.783 1.00 18.69 171 GLY C N 1
ATOM 4632 C CA . GLY C 1 171 ? 119.038 109.504 120.954 1.00 18.69 171 GLY C CA 1
ATOM 4633 C C . GLY C 1 171 ? 119.618 108.466 120.017 1.00 18.69 171 GLY C C 1
ATOM 4634 O O . GLY C 1 171 ? 120.681 108.674 119.427 1.00 18.69 171 GLY C O 1
ATOM 4635 N N . CYS C 1 172 ? 118.924 107.336 119.861 1.00 23.72 172 CYS C N 1
ATOM 4636 C CA . CYS C 1 172 ? 119.378 106.323 118.915 1.00 23.72 172 CYS C CA 1
ATOM 4637 C C . CYS C 1 172 ? 119.448 106.892 117.504 1.00 23.72 172 CYS C C 1
ATOM 4638 O O . CYS C 1 172 ? 120.444 106.702 116.793 1.00 23.72 172 CYS C O 1
ATOM 4641 N N . TRP C 1 173 ? 118.401 107.612 117.089 1.00 26.93 173 TRP C N 1
ATOM 4642 C CA . TRP C 1 173 ? 118.400 108.202 115.752 1.00 26.93 173 TRP C CA 1
ATOM 4643 C C . TRP C 1 173 ? 119.573 109.156 115.570 1.00 26.93 173 TRP C C 1
ATOM 4644 O O . TRP C 1 173 ? 120.360 109.020 114.625 1.00 26.93 173 TRP C O 1
ATOM 4655 N N . VAL C 1 174 ? 119.724 110.113 116.490 1.00 24.36 174 VAL C N 1
ATOM 4656 C CA . VAL C 1 174 ? 120.731 111.152 116.326 1.00 24.36 174 VAL C CA 1
ATOM 4657 C C . VAL C 1 174 ? 122.144 110.597 116.434 1.00 24.36 174 VAL C C 1
ATOM 4658 O O . VAL C 1 174 ? 123.068 111.150 115.827 1.00 24.36 174 VAL C O 1
ATOM 4662 N N . LEU C 1 175 ? 122.350 109.511 117.176 1.00 24.65 175 LEU C N 1
ATOM 4663 C CA . LEU C 1 175 ? 123.696 108.965 117.273 1.00 24.65 175 LEU C CA 1
ATOM 4664 C C . LEU C 1 175 ? 124.049 108.049 116.110 1.00 24.65 175 LEU C C 1
ATOM 4665 O O . LEU C 1 175 ? 125.194 108.065 115.648 1.00 24.65 175 LEU C O 1
ATOM 4670 N N . PHE C 1 176 ? 123.105 107.248 115.612 1.00 26.76 176 PHE C N 1
ATOM 4671 C CA . PHE C 1 176 ? 123.460 106.193 114.672 1.00 26.76 176 PHE C CA 1
ATOM 4672 C C . PHE C 1 176 ? 122.980 106.437 113.245 1.00 26.76 176 PHE C C 1
ATOM 4673 O O . PHE C 1 176 ? 123.246 105.602 112.376 1.00 26.76 176 PHE C O 1
ATOM 4681 N N . VAL C 1 177 ? 122.290 107.544 112.966 1.00 27.80 177 VAL C N 1
ATOM 4682 C CA . VAL C 1 177 ? 121.827 107.774 111.601 1.00 27.80 177 VAL C CA 1
ATOM 4683 C C . VAL C 1 177 ? 122.367 109.090 111.054 1.00 27.80 177 VAL C C 1
ATOM 4684 O O . VAL C 1 177 ? 123.105 109.104 110.063 1.00 27.80 177 VAL C O 1
ATOM 4688 N N . ILE C 1 178 ? 122.002 110.198 111.685 1.00 25.44 178 ILE C N 1
ATOM 4689 C CA . ILE C 1 178 ? 122.378 111.517 111.161 1.00 25.44 178 ILE C CA 1
ATOM 4690 C C . ILE C 1 178 ? 123.873 111.736 111.363 1.00 25.44 178 ILE C C 1
ATOM 4691 O O . ILE C 1 178 ? 124.421 111.332 112.405 1.00 25.44 178 ILE C O 1
ATOM 4696 N N . PRO C 1 179 ? 124.581 112.334 110.401 1.00 25.31 179 PRO C N 1
ATOM 4697 C CA . PRO C 1 179 ? 126.013 112.616 110.580 1.00 25.31 179 PRO C CA 1
ATOM 4698 C C . PRO C 1 179 ? 126.241 113.823 111.479 1.00 25.31 179 PRO C C 1
ATOM 4699 O O . PRO C 1 179 ? 125.897 114.955 111.129 1.00 25.31 179 PRO C O 1
ATOM 4703 N N . LEU C 1 180 ? 126.828 113.574 112.651 1.00 22.09 180 LEU C N 1
ATOM 4704 C CA . LEU C 1 180 ? 127.237 114.611 113.595 1.00 22.09 180 LEU C CA 1
ATOM 4705 C C . LEU C 1 180 ? 126.070 115.468 114.072 1.00 22.09 180 LEU C C 1
ATOM 4706 O O . LEU C 1 180 ? 125.325 115.056 114.967 1.00 22.09 180 LEU C O 1
ATOM 4711 N N . GLN C 1 181 ? 125.910 116.661 113.492 1.00 19.98 181 GLN C N 1
ATOM 4712 C CA . GLN C 1 181 ? 124.882 117.621 113.902 1.00 19.98 181 GLN C CA 1
ATOM 4713 C C . GLN C 1 181 ? 125.044 117.982 115.383 1.00 19.98 181 GLN C C 1
ATOM 4714 O O . GLN C 1 181 ? 124.249 117.605 116.246 1.00 19.98 181 GLN C O 1
ATOM 4720 N N . ILE C 1 182 ? 126.139 118.701 115.651 1.00 17.39 182 ILE C N 1
ATOM 4721 C CA . ILE C 1 182 ? 126.524 119.059 117.017 1.00 17.39 182 ILE C CA 1
ATOM 4722 C C . ILE C 1 182 ? 125.394 119.750 117.768 1.00 17.39 182 ILE C C 1
ATOM 4723 O O . ILE C 1 182 ? 125.313 119.664 118.999 1.00 17.39 182 ILE C O 1
ATOM 4728 N N . SER C 1 183 ? 124.497 120.431 117.054 1.00 17.02 183 SER C N 1
ATOM 4729 C CA . SER C 1 183 ? 123.408 121.134 117.718 1.00 17.02 183 SER C CA 1
ATOM 4730 C C . SER C 1 183 ? 122.337 120.200 118.262 1.00 17.02 183 SER C C 1
ATOM 4731 O O . SER C 1 183 ? 121.439 120.669 118.967 1.00 17.02 183 SER C O 1
ATOM 4734 N N . ALA C 1 184 ? 122.398 118.907 117.949 1.00 14.46 184 ALA C N 1
ATOM 4735 C CA . ALA C 1 184 ? 121.427 117.942 118.451 1.00 14.46 184 ALA C CA 1
ATOM 4736 C C . ALA C 1 184 ? 121.958 117.095 119.597 1.00 14.46 184 ALA C C 1
ATOM 4737 O O . ALA C 1 184 ? 121.168 116.629 120.427 1.00 14.46 184 ALA C O 1
ATOM 4739 N N . TRP C 1 185 ? 123.275 116.885 119.663 1.00 15.57 185 TRP C N 1
ATOM 4740 C CA . TRP C 1 185 ? 123.851 116.168 120.795 1.00 15.57 185 TRP C CA 1
ATOM 4741 C C . TRP C 1 185 ? 123.610 116.923 122.094 1.00 15.57 185 TRP C C 1
ATOM 4742 O O . TRP C 1 185 ? 123.332 116.315 123.135 1.00 15.57 185 TRP C O 1
ATOM 4753 N N . VAL C 1 186 ? 123.716 118.253 122.050 1.00 12.55 186 VAL C N 1
ATOM 4754 C CA . VAL C 1 186 ? 123.435 119.067 123.228 1.00 12.55 186 VAL C CA 1
ATOM 4755 C C . VAL C 1 186 ? 121.994 118.872 123.675 1.00 12.55 186 VAL C C 1
ATOM 4756 O O . VAL C 1 186 ? 121.715 118.700 124.868 1.00 12.55 186 VAL C O 1
ATOM 4760 N N . LEU C 1 187 ? 121.058 118.886 122.724 1.00 13.52 187 LEU C N 1
ATOM 4761 C CA . LEU C 1 187 ? 119.653 118.685 123.060 1.00 13.52 187 LEU C CA 1
ATOM 4762 C C . LEU C 1 187 ? 119.433 117.321 123.699 1.00 13.52 187 LEU C C 1
ATOM 4763 O O . LEU C 1 187 ? 118.735 117.203 124.712 1.00 13.52 187 LEU C O 1
ATOM 4768 N N . PHE C 1 188 ? 120.029 116.277 123.120 1.00 13.47 188 PHE C N 1
ATOM 4769 C CA . PHE C 1 188 ? 119.836 114.933 123.658 1.00 13.47 188 PHE C CA 1
ATOM 4770 C C . PHE C 1 188 ? 120.400 114.811 125.069 1.00 13.47 188 PHE C C 1
ATOM 4771 O O . PHE C 1 188 ? 119.743 114.260 125.964 1.00 13.47 188 PHE C O 1
ATOM 4779 N N . VAL C 1 189 ? 121.612 115.325 125.291 1.00 12.36 189 VAL C N 1
ATOM 4780 C CA . VAL C 1 189 ? 122.227 115.226 126.612 1.00 12.36 189 VAL C CA 1
ATOM 4781 C C . VAL C 1 189 ? 121.417 116.009 127.637 1.00 12.36 189 VAL C C 1
ATOM 4782 O O . VAL C 1 189 ? 121.195 115.543 128.763 1.00 12.36 189 VAL C O 1
ATOM 4786 N N . PHE C 1 190 ? 120.965 117.210 127.267 1.00 16.43 190 PHE C N 1
ATOM 4787 C CA . PHE C 1 190 ? 120.169 118.014 128.187 1.00 16.43 190 PHE C CA 1
ATOM 4788 C C . PHE C 1 190 ? 118.858 117.320 128.534 1.00 16.43 190 PHE C C 1
ATOM 4789 O O . PHE C 1 190 ? 118.442 117.312 129.699 1.00 16.43 190 PHE C O 1
ATOM 4797 N N . LEU C 1 191 ? 118.196 116.727 127.537 1.00 14.26 191 LEU C N 1
ATOM 4798 C CA . LEU C 1 191 ? 116.953 116.011 127.801 1.00 14.26 191 LEU C CA 1
ATOM 4799 C C . LEU C 1 191 ? 117.182 114.843 128.749 1.00 14.26 191 LEU C C 1
ATOM 4800 O O . LEU C 1 191 ? 116.411 114.642 129.696 1.00 14.26 191 LEU C O 1
ATOM 4805 N N . ALA C 1 192 ? 118.243 114.066 128.517 1.00 13.18 192 ALA C N 1
ATOM 4806 C CA . ALA C 1 192 ? 118.519 112.928 129.389 1.00 13.18 192 ALA C CA 1
ATOM 4807 C C . ALA C 1 192 ? 118.807 113.380 130.816 1.00 13.18 192 ALA C C 1
ATOM 4808 O O . ALA C 1 192 ? 118.299 112.788 131.779 1.00 13.18 192 ALA C O 1
ATOM 4810 N N . VAL C 1 193 ? 119.611 114.434 130.972 1.00 13.62 193 VAL C N 1
ATOM 4811 C CA . VAL C 1 193 ? 119.962 114.913 132.307 1.00 13.62 193 VAL C CA 1
ATOM 4812 C C . VAL C 1 193 ? 118.722 115.405 133.041 1.00 13.62 193 VAL C C 1
ATOM 4813 O O . VAL C 1 193 ? 118.506 115.085 134.219 1.00 13.62 193 VAL C O 1
ATOM 4817 N N . SER C 1 194 ? 117.885 116.191 132.357 1.00 15.33 194 SER C N 1
ATOM 4818 C CA . SER C 1 194 ? 116.677 116.706 132.992 1.00 15.33 194 SER C CA 1
ATOM 4819 C C . SER C 1 194 ? 115.734 115.578 133.380 1.00 15.33 194 SER C C 1
ATOM 4820 O O . SER C 1 194 ? 115.142 115.603 134.465 1.00 15.33 194 SER C O 1
ATOM 4823 N N . LEU C 1 195 ? 115.581 114.576 132.510 1.00 18.88 195 LEU C N 1
ATOM 4824 C CA . LEU C 1 195 ? 114.704 113.456 132.831 1.00 18.88 195 LEU C CA 1
ATOM 4825 C C . LEU C 1 195 ? 115.210 112.685 134.042 1.00 18.88 195 LEU C C 1
ATOM 4826 O O . LEU C 1 195 ? 114.422 112.306 134.916 1.00 18.88 195 LEU C O 1
ATOM 4831 N N . PHE C 1 196 ? 116.521 112.441 134.115 1.00 24.61 196 PHE C N 1
ATOM 4832 C CA . PHE C 1 196 ? 117.063 111.722 135.265 1.00 24.61 196 PHE C CA 1
ATOM 4833 C C . PHE C 1 196 ? 116.876 112.517 136.554 1.00 24.61 196 PHE C C 1
ATOM 4834 O O . PHE C 1 196 ? 116.474 111.961 137.588 1.00 24.61 196 PHE C O 1
ATOM 4842 N N . GLU C 1 197 ? 117.155 113.822 136.510 1.00 25.48 197 GLU C N 1
ATOM 4843 C CA . GLU C 1 197 ? 117.001 114.647 137.704 1.00 25.48 197 GLU C CA 1
ATOM 4844 C C . GLU C 1 197 ? 115.550 114.688 138.159 1.00 25.48 197 GLU C C 1
ATOM 4845 O O . GLU C 1 197 ? 115.268 114.647 139.361 1.00 25.48 197 GLU C O 1
ATOM 4851 N N . GLU C 1 198 ? 114.611 114.769 137.214 1.00 27.20 198 GLU C N 1
ATOM 4852 C CA . GLU C 1 198 ? 113.201 114.754 137.580 1.00 27.20 198 GLU C CA 1
ATOM 4853 C C . GLU C 1 198 ? 112.755 113.399 138.110 1.00 27.20 198 GLU C C 1
ATOM 4854 O O . GLU C 1 198 ? 111.895 113.349 138.994 1.00 27.20 198 GLU C O 1
ATOM 4860 N N . TYR C 1 199 ? 113.309 112.303 137.589 1.00 28.38 199 TYR C N 1
ATOM 4861 C CA . TYR C 1 199 ? 112.974 110.985 138.116 1.00 28.38 199 TYR C CA 1
ATOM 4862 C C . TYR C 1 199 ? 113.480 110.804 139.537 1.00 28.38 199 TYR C C 1
ATOM 4863 O O . TYR C 1 199 ? 112.834 110.126 140.343 1.00 28.38 199 TYR C O 1
ATOM 4872 N N . ARG C 1 200 ? 114.624 111.399 139.863 1.00 31.72 200 ARG C N 1
ATOM 4873 C CA . ARG C 1 200 ? 115.208 111.218 141.188 1.00 31.72 200 ARG C CA 1
ATOM 4874 C C . ARG C 1 200 ? 114.418 111.906 142.300 1.00 31.72 200 ARG C C 1
ATOM 4875 O O . ARG C 1 200 ? 114.705 111.663 143.477 1.00 31.72 200 ARG C O 1
ATOM 4883 N N . GLN C 1 201 ? 113.431 112.738 141.974 1.00 28.80 201 GLN C N 1
ATOM 4884 C CA . GLN C 1 201 ? 112.708 113.545 142.957 1.00 28.80 201 GLN C CA 1
ATOM 4885 C C . GLN C 1 201 ? 111.203 113.336 142.837 1.00 28.80 201 GLN C C 1
ATOM 4886 O O . GLN C 1 201 ? 110.423 114.286 142.766 1.00 28.80 201 GLN C O 1
ATOM 4892 N N . ARG C 1 202 ? 110.772 112.077 142.811 1.00 32.75 202 ARG C N 1
ATOM 4893 C CA . ARG C 1 202 ? 109.371 111.752 142.577 1.00 32.75 202 ARG C CA 1
ATOM 4894 C C . ARG C 1 202 ? 108.515 111.748 143.839 1.00 32.75 202 ARG C C 1
ATOM 4895 O O . ARG C 1 202 ? 107.289 111.649 143.729 1.00 32.75 202 ARG C O 1
ATOM 4903 N N . HIS C 1 203 ? 109.114 111.851 145.026 1.00 40.42 203 HIS C N 1
ATOM 4904 C CA . HIS C 1 203 ? 108.368 111.811 146.281 1.00 40.42 203 HIS C CA 1
ATOM 4905 C C . HIS C 1 203 ? 108.099 113.193 146.862 1.00 40.42 203 HIS C C 1
ATOM 4906 O O . HIS C 1 203 ? 107.044 113.417 147.474 1.00 40.42 203 HIS C O 1
ATOM 4913 N N . TYR C 1 204 ? 109.040 114.123 146.694 1.00 40.79 204 TYR C N 1
ATOM 4914 C CA . TYR C 1 204 ? 108.832 115.482 147.177 1.00 40.79 204 TYR C CA 1
ATOM 4915 C C . TYR C 1 204 ? 107.673 116.148 146.449 1.00 40.79 204 TYR C C 1
ATOM 4916 O O . TYR C 1 204 ? 106.914 116.918 147.048 1.00 40.79 204 TYR C O 1
ATOM 4925 N N . ILE C 1 205 ? 107.512 115.856 145.157 1.00 36.82 205 ILE C N 1
ATOM 4926 C CA . ILE C 1 205 ? 106.375 116.388 144.413 1.00 36.82 205 ILE C CA 1
ATOM 4927 C C . ILE C 1 205 ? 105.068 115.894 145.017 1.00 36.82 205 ILE C C 1
ATOM 4928 O O . ILE C 1 205 ? 104.119 116.666 145.203 1.00 36.82 205 ILE C O 1
ATOM 4933 N N . HIS C 1 206 ? 104.999 114.600 145.336 1.00 41.86 206 HIS C N 1
ATOM 4934 C CA . HIS C 1 206 ? 103.786 114.043 145.923 1.00 41.86 206 HIS C CA 1
ATOM 4935 C C . HIS C 1 206 ? 103.487 114.666 147.280 1.00 41.86 206 HIS C C 1
ATOM 4936 O O . HIS C 1 206 ? 102.331 114.998 147.579 1.00 41.86 206 HIS C O 1
ATOM 4943 N N . VAL C 1 207 ? 104.511 114.831 148.121 1.00 41.93 207 VAL C N 1
ATOM 4944 C CA . VAL C 1 207 ? 104.255 115.387 149.448 1.00 41.93 207 VAL C CA 1
ATOM 4945 C C . VAL C 1 207 ? 103.846 116.854 149.343 1.00 41.93 207 VAL C C 1
ATOM 4946 O O . VAL C 1 207 ? 102.993 117.327 150.104 1.00 41.93 207 VAL C O 1
ATOM 4950 N N . ARG C 1 208 ? 104.424 117.594 148.389 1.00 40.90 208 ARG C N 1
ATOM 4951 C CA . ARG C 1 208 ? 104.003 118.975 148.172 1.00 40.90 208 ARG C CA 1
ATOM 4952 C C . ARG C 1 208 ? 102.557 119.041 147.700 1.00 40.90 208 ARG C C 1
ATOM 4953 O O . ARG C 1 208 ? 101.793 119.912 148.132 1.00 40.90 208 ARG C O 1
ATOM 4961 N N . PHE C 1 209 ? 102.165 118.130 146.806 1.00 42.19 209 PHE C N 1
ATOM 4962 C CA . PHE C 1 209 ? 100.780 118.092 146.350 1.00 42.19 209 PHE C CA 1
ATOM 4963 C C . PHE C 1 209 ? 99.828 117.809 147.505 1.00 42.19 209 PHE C C 1
ATOM 4964 O O . PHE C 1 209 ? 98.775 118.448 147.624 1.00 42.19 209 PHE C O 1
ATOM 4972 N N . LEU C 1 210 ? 100.185 116.858 148.371 1.00 42.95 210 LEU C N 1
ATOM 4973 C CA . LEU C 1 210 ? 99.329 116.547 149.512 1.00 42.95 210 LEU C CA 1
ATOM 4974 C C . LEU C 1 210 ? 99.228 117.730 150.470 1.00 42.95 210 LEU C C 1
ATOM 4975 O O . LEU C 1 210 ? 98.138 118.050 150.962 1.00 42.95 210 LEU C O 1
ATOM 4980 N N . LEU C 1 211 ? 100.355 118.395 150.743 1.00 46.78 211 LEU C N 1
ATOM 4981 C CA . LEU C 1 211 ? 100.330 119.562 151.619 1.00 46.78 211 LEU C CA 1
ATOM 4982 C C . LEU C 1 211 ? 99.460 120.668 151.039 1.00 46.78 211 LEU C C 1
ATOM 4983 O O . LEU C 1 211 ? 98.693 121.311 151.765 1.00 46.78 211 LEU C O 1
ATOM 4988 N N . GLU C 1 212 ? 99.568 120.909 149.730 1.00 51.55 212 GLU C N 1
ATOM 4989 C CA . GLU C 1 212 ? 98.727 121.916 149.092 1.00 51.55 212 GLU C CA 1
ATOM 4990 C C . GLU C 1 212 ? 97.254 121.547 149.191 1.00 51.55 212 GLU C C 1
ATOM 4991 O O . GLU C 1 212 ? 96.406 122.408 149.455 1.00 51.55 212 GLU C O 1
ATOM 4997 N N . ARG C 1 213 ? 96.927 120.270 148.972 1.00 57.35 213 ARG C N 1
ATOM 4998 C CA . ARG C 1 213 ? 95.535 119.842 149.067 1.00 57.35 213 ARG C CA 1
ATOM 4999 C C . ARG C 1 213 ? 94.986 120.054 150.472 1.00 57.35 213 ARG C C 1
ATOM 5000 O O . ARG C 1 213 ? 93.849 120.513 150.638 1.00 57.35 213 ARG C O 1
ATOM 5008 N N . TYR C 1 214 ? 95.778 119.729 151.497 1.00 73.80 214 TYR C N 1
ATOM 5009 C CA . TYR C 1 214 ? 95.291 119.853 152.868 1.00 73.80 214 TYR C CA 1
ATOM 5010 C C . TYR C 1 214 ? 95.018 121.303 153.250 1.00 73.80 214 TYR C C 1
ATOM 5011 O O . TYR C 1 214 ? 94.065 121.577 153.988 1.00 73.80 214 TYR C O 1
ATOM 5020 N N . TYR C 1 215 ? 95.824 122.243 152.756 1.00 79.38 215 TYR C N 1
ATOM 5021 C CA . TYR C 1 215 ? 95.737 123.639 153.169 1.00 79.38 215 TYR C CA 1
ATOM 5022 C C . TYR C 1 215 ? 94.866 124.480 152.243 1.00 79.38 215 TYR C C 1
ATOM 5023 O O . TYR C 1 215 ? 95.149 125.668 152.043 1.00 79.38 215 TYR C O 1
ATOM 5032 N N . GLY C 1 216 ? 93.823 123.892 151.659 1.00 91.11 216 GLY C N 1
ATOM 5033 C CA . GLY C 1 216 ? 92.870 124.647 150.867 1.00 91.11 216 GLY C CA 1
ATOM 5034 C C . GLY C 1 216 ? 91.665 125.035 151.701 1.00 91.11 216 GLY C C 1
ATOM 5035 O O . GLY C 1 216 ? 91.057 124.188 152.360 1.00 91.11 216 GLY C O 1
ATOM 5036 N N . LYS C 1 217 ? 91.324 126.319 151.669 1.00 107.50 217 LYS C N 1
ATOM 5037 C CA . LYS C 1 217 ? 90.230 126.872 152.467 1.00 107.50 217 LYS C CA 1
ATOM 5038 C C . LYS C 1 217 ? 89.095 127.239 151.515 1.00 107.50 217 LYS C C 1
ATOM 5039 O O . LYS C 1 217 ? 88.986 128.384 151.073 1.00 107.50 217 LYS C O 1
ATOM 5045 N N . ASN C 1 218 ? 88.240 126.258 151.217 1.00 112.54 218 ASN C N 1
ATOM 5046 C CA . ASN C 1 218 ? 87.119 126.446 150.295 1.00 112.54 218 ASN C CA 1
ATOM 5047 C C . ASN C 1 218 ? 87.603 127.020 148.967 1.00 112.54 218 ASN C C 1
ATOM 5048 O O . ASN C 1 218 ? 86.997 127.927 148.394 1.00 112.54 218 ASN C O 1
ATOM 5053 N N . ARG C 1 219 ? 88.719 126.482 148.473 1.00 111.64 219 ARG C N 1
ATOM 5054 C CA . ARG C 1 219 ? 89.375 127.006 147.276 1.00 111.64 219 ARG C CA 1
ATOM 5055 C C . ARG C 1 219 ? 88.587 126.587 146.034 1.00 111.64 219 ARG C C 1
ATOM 5056 O O . ARG C 1 219 ? 89.030 125.787 145.208 1.00 111.64 219 ARG C O 1
ATOM 5064 N N . GLU C 1 220 ? 87.385 127.157 145.918 1.00 122.17 220 GLU C N 1
ATOM 5065 C CA . GLU C 1 220 ? 86.500 126.947 144.773 1.00 122.17 220 GLU C CA 1
ATOM 5066 C C . GLU C 1 220 ? 86.199 125.456 144.583 1.00 122.17 220 GLU C C 1
ATOM 5067 O O . GLU C 1 220 ? 86.618 124.820 143.614 1.00 122.17 220 GLU C O 1
ATOM 5073 N N . LEU C 1 221 ? 85.479 124.913 145.568 1.00 113.21 221 LEU C N 1
ATOM 5074 C CA . LEU C 1 221 ? 85.066 123.516 145.527 1.00 113.21 221 LEU C CA 1
ATOM 5075 C C . LEU C 1 221 ? 84.381 123.197 144.203 1.00 113.21 221 LEU C C 1
ATOM 5076 O O . LEU C 1 221 ? 83.705 124.041 143.608 1.00 113.21 221 LEU C O 1
ATOM 5081 N N . GLU C 1 222 ? 84.555 121.962 143.749 1.00 103.76 222 GLU C N 1
ATOM 5082 C CA . GLU C 1 222 ? 84.191 121.586 142.389 1.00 103.76 222 GLU C CA 1
ATOM 5083 C C . GLU C 1 222 ? 83.698 120.143 142.402 1.00 103.76 222 GLU C C 1
ATOM 5084 O O . GLU C 1 222 ? 83.307 119.621 143.451 1.00 103.76 222 GLU C O 1
ATOM 5090 N N . LYS C 1 223 ? 83.697 119.517 141.223 1.00 96.15 223 LYS C N 1
ATOM 5091 C CA . LYS C 1 223 ? 83.110 118.201 140.987 1.00 96.15 223 LYS C CA 1
ATOM 5092 C C . LYS C 1 223 ? 83.378 117.229 142.128 1.00 96.15 223 LYS C C 1
ATOM 5093 O O . LYS C 1 223 ? 84.515 117.075 142.581 1.00 96.15 223 LYS C O 1
ATOM 5099 N N . LEU C 1 224 ? 82.314 116.578 142.588 1.00 96.42 224 LEU C N 1
ATOM 5100 C CA . LEU C 1 224 ? 82.381 115.605 143.669 1.00 96.42 224 LEU C CA 1
ATOM 5101 C C . LEU C 1 224 ? 82.347 114.201 143.084 1.00 96.42 224 LEU C C 1
ATOM 5102 O O . LEU C 1 224 ? 81.485 113.891 142.254 1.00 96.42 224 LEU C O 1
ATOM 5107 N N . LEU C 1 225 ? 83.283 113.358 143.511 1.00 94.91 225 LEU C N 1
ATOM 5108 C CA . LEU C 1 225 ? 83.389 111.987 143.016 1.00 94.91 225 LEU C CA 1
ATOM 5109 C C . LEU C 1 225 ? 83.694 111.058 144.184 1.00 94.91 225 LEU C C 1
ATOM 5110 O O . LEU C 1 225 ? 84.858 110.954 144.610 1.00 94.91 225 LEU C O 1
ATOM 5115 N N . PRO C 1 226 ? 82.690 110.375 144.727 1.00 102.04 226 PRO C N 1
ATOM 5116 C CA . PRO C 1 226 ? 82.947 109.433 145.822 1.00 102.04 226 PRO C CA 1
ATOM 5117 C C . PRO C 1 226 ? 83.780 108.247 145.363 1.00 102.04 226 PRO C C 1
ATOM 5118 O O . PRO C 1 226 ? 83.738 107.838 144.199 1.00 102.04 226 PRO C O 1
ATOM 5122 N N . LEU C 1 227 ? 84.547 107.693 146.301 1.00 97.92 227 LEU C N 1
ATOM 5123 C CA . LEU C 1 227 ? 85.411 106.552 146.038 1.00 97.92 227 LEU C CA 1
ATOM 5124 C C . LEU C 1 227 ? 85.163 105.466 147.075 1.00 97.92 227 LEU C C 1
ATOM 5125 O O . LEU C 1 227 ? 84.648 105.723 148.166 1.00 97.92 227 LEU C O 1
ATOM 5130 N N . THR C 1 228 ? 85.541 104.241 146.716 1.00 100.48 228 THR C N 1
ATOM 5131 C CA . THR C 1 228 ? 85.403 103.085 147.588 1.00 100.48 228 THR C CA 1
ATOM 5132 C C . THR C 1 228 ? 86.768 102.460 147.847 1.00 100.48 228 THR C C 1
ATOM 5133 O O . THR C 1 228 ? 87.648 102.461 146.980 1.00 100.48 228 THR C O 1
ATOM 5137 N N . VAL C 1 229 ? 86.943 101.943 149.063 1.00 98.85 229 VAL C N 1
ATOM 5138 C CA . VAL C 1 229 ? 88.190 101.330 149.496 1.00 98.85 229 VAL C CA 1
ATOM 5139 C C . VAL C 1 229 ? 87.869 100.025 150.213 1.00 98.85 229 VAL C C 1
ATOM 5140 O O . VAL C 1 229 ? 86.731 99.766 150.605 1.00 98.85 229 VAL C O 1
ATOM 5144 N N . LYS C 1 230 ? 88.898 99.201 150.383 1.00 98.28 230 LYS C N 1
ATOM 5145 C CA . LYS C 1 230 ? 88.770 97.905 151.031 1.00 98.28 230 LYS C CA 1
ATOM 5146 C C . LYS C 1 230 ? 89.593 97.878 152.313 1.00 98.28 230 LYS C C 1
ATOM 5147 O O . LYS C 1 230 ? 90.363 98.796 152.610 1.00 98.28 230 LYS C O 1
ATOM 5153 N N . ALA C 1 231 ? 89.418 96.800 153.077 1.00 99.43 231 ALA C N 1
ATOM 5154 C CA . ALA C 1 231 ? 90.056 96.656 154.379 1.00 99.43 231 ALA C CA 1
ATOM 5155 C C . ALA C 1 231 ? 91.515 96.227 154.295 1.00 99.43 231 ALA C C 1
ATOM 5156 O O . ALA C 1 231 ? 92.211 96.266 155.315 1.00 99.43 231 ALA C O 1
ATOM 5158 N N . GLU C 1 232 ? 91.993 95.824 153.119 1.00 105.95 232 GLU C N 1
ATOM 5159 C CA . GLU C 1 232 ? 93.345 95.286 153.009 1.00 105.95 232 GLU C CA 1
ATOM 5160 C C . GLU C 1 232 ? 94.394 96.393 153.041 1.00 105.95 232 GLU C C 1
ATOM 5161 O O . GLU C 1 232 ? 95.266 96.413 153.917 1.00 105.95 232 GLU C O 1
ATOM 5167 N N . ASP C 1 233 ? 94.323 97.322 152.092 1.00 104.67 233 ASP C N 1
ATOM 5168 C CA . ASP C 1 233 ? 95.338 98.356 151.972 1.00 104.67 233 ASP C CA 1
ATOM 5169 C C . ASP C 1 233 ? 95.207 99.387 153.091 1.00 104.67 233 ASP C C 1
ATOM 5170 O O . ASP C 1 233 ? 94.136 99.589 153.670 1.00 104.67 233 ASP C O 1
ATOM 5175 N N . LYS C 1 234 ? 96.325 100.043 153.390 1.00 97.75 234 LYS C N 1
ATOM 5176 C CA . LYS C 1 234 ? 96.373 101.063 154.430 1.00 97.75 234 LYS C CA 1
ATOM 5177 C C . LYS C 1 234 ? 95.843 102.385 153.877 1.00 97.75 234 LYS C C 1
ATOM 5178 O O . LYS C 1 234 ? 95.272 102.450 152.786 1.00 97.75 234 LYS C O 1
ATOM 5184 N N . VAL C 1 235 ? 96.028 103.466 154.640 1.00 90.52 235 VAL C N 1
ATOM 5185 C CA . VAL C 1 235 ? 95.582 104.778 154.189 1.00 90.52 235 VAL C CA 1
ATOM 5186 C C . VAL C 1 235 ? 96.463 105.326 153.076 1.00 90.52 235 VAL C C 1
ATOM 5187 O O . VAL C 1 235 ? 96.006 106.161 152.286 1.00 90.52 235 VAL C O 1
ATOM 5191 N N . TYR C 1 236 ? 97.723 104.889 152.994 1.00 90.39 236 TYR C N 1
ATOM 5192 C CA . TYR C 1 236 ? 98.607 105.390 151.947 1.00 90.39 236 TYR C CA 1
ATOM 5193 C C . TYR C 1 236 ? 98.099 105.008 150.563 1.00 90.39 236 TYR C C 1
ATOM 5194 O O . TYR C 1 236 ? 98.115 105.830 149.640 1.00 90.39 236 TYR C O 1
ATOM 5203 N N . HIS C 1 237 ? 97.647 103.763 150.397 1.00 91.81 237 HIS C N 1
ATOM 5204 C CA . HIS C 1 237 ? 97.100 103.348 149.110 1.00 91.81 237 HIS C CA 1
ATOM 5205 C C . HIS C 1 237 ? 95.823 104.108 148.781 1.00 91.81 237 HIS C C 1
ATOM 5206 O O . HIS C 1 237 ? 95.526 104.343 147.604 1.00 91.81 237 HIS C O 1
ATOM 5213 N N . VAL C 1 238 ? 95.054 104.490 149.802 1.00 84.59 238 VAL C N 1
ATOM 5214 C CA . VAL C 1 238 ? 93.862 105.298 149.575 1.00 84.59 238 VAL C CA 1
ATOM 5215 C C . VAL C 1 238 ? 94.249 106.695 149.106 1.00 84.59 238 VAL C C 1
ATOM 5216 O O . VAL C 1 238 ? 93.614 107.264 148.210 1.00 84.59 238 VAL C O 1
ATOM 5220 N N . MET C 1 239 ? 95.297 107.267 149.702 1.00 78.96 239 MET C N 1
ATOM 5221 C CA . MET C 1 239 ? 95.722 108.612 149.330 1.00 78.96 239 MET C CA 1
ATOM 5222 C C . MET C 1 239 ? 96.256 108.666 147.905 1.00 78.96 239 MET C C 1
ATOM 5223 O O . MET C 1 239 ? 96.089 109.682 147.222 1.00 78.96 239 MET C O 1
ATOM 5228 N N . ALA C 1 240 ? 96.897 107.592 147.440 1.00 68.00 240 ALA C N 1
ATOM 5229 C CA . ALA C 1 240 ? 97.473 107.582 146.101 1.00 68.00 240 ALA C CA 1
ATOM 5230 C C . ALA C 1 240 ? 96.419 107.676 145.005 1.00 68.00 240 ALA C C 1
ATOM 5231 O O . ALA C 1 240 ? 96.734 108.128 143.900 1.00 68.00 240 ALA C O 1
ATOM 5233 N N . GLU C 1 241 ? 95.184 107.261 145.278 1.00 67.92 241 GLU C N 1
ATOM 5234 C CA . GLU C 1 241 ? 94.122 107.278 144.273 1.00 67.92 241 GLU C CA 1
ATOM 5235 C C . GLU C 1 241 ? 93.302 108.566 144.369 1.00 67.92 241 GLU C C 1
ATOM 5236 O O . GLU C 1 241 ? 92.086 108.557 144.554 1.00 67.92 241 GLU C O 1
ATOM 5242 N N . PHE C 1 242 ? 93.999 109.692 144.233 1.00 64.56 242 PHE C N 1
ATOM 5243 C CA . PHE C 1 242 ? 93.376 111.007 144.217 1.00 64.56 242 PHE C CA 1
ATOM 5244 C C . PHE C 1 242 ? 93.609 111.682 142.874 1.00 64.56 242 PHE C C 1
ATOM 5245 O O . PHE C 1 242 ? 94.628 111.460 142.214 1.00 64.56 242 PHE C O 1
ATOM 5253 N N . LYS C 1 243 ? 92.650 112.512 142.476 1.00 61.81 243 LYS C N 1
ATOM 5254 C CA . LYS C 1 243 ? 92.708 113.241 141.221 1.00 61.81 243 LYS C CA 1
ATOM 5255 C C . LYS C 1 243 ? 92.833 114.733 141.495 1.00 61.81 243 LYS C C 1
ATOM 5256 O O . LYS C 1 243 ? 92.405 115.228 142.541 1.00 61.81 243 LYS C O 1
ATOM 5262 N N . ARG C 1 244 ? 93.429 115.444 140.543 1.00 56.45 244 ARG C N 1
ATOM 5263 C CA . ARG C 1 244 ? 93.615 116.881 140.684 1.00 56.45 244 ARG C CA 1
ATOM 5264 C C . ARG C 1 244 ? 92.274 117.600 140.610 1.00 56.45 244 ARG C C 1
ATOM 5265 O O . ARG C 1 244 ? 91.466 117.340 139.714 1.00 56.45 244 ARG C O 1
ATOM 5273 N N . GLY C 1 245 ? 92.041 118.509 141.554 1.00 74.30 245 GLY C N 1
ATOM 5274 C CA . GLY C 1 245 ? 90.840 119.321 141.553 1.00 74.30 245 GLY C CA 1
ATOM 5275 C C . GLY C 1 245 ? 89.550 118.549 141.739 1.00 74.30 245 GLY C C 1
ATOM 5276 O O . GLY C 1 245 ? 88.584 118.765 141.002 1.00 74.30 245 GLY C O 1
ATOM 5277 N N . CYS C 1 246 ? 89.518 117.643 142.714 1.00 81.41 246 CYS C N 1
ATOM 5278 C CA . CYS C 1 246 ? 88.317 116.863 142.974 1.00 81.41 246 CYS C CA 1
ATOM 5279 C C . CYS C 1 246 ? 88.293 116.443 144.436 1.00 81.41 246 CYS C C 1
ATOM 5280 O O . CYS C 1 246 ? 89.337 116.142 145.019 1.00 81.41 246 CYS C O 1
ATOM 5283 N N . LYS C 1 247 ? 87.096 116.425 145.017 1.00 87.04 247 LYS C N 1
ATOM 5284 C CA . LYS C 1 247 ? 86.885 115.984 146.390 1.00 87.04 247 LYS C CA 1
ATOM 5285 C C . LYS C 1 247 ? 86.256 114.597 146.370 1.00 87.04 247 LYS C C 1
ATOM 5286 O O . LYS C 1 247 ? 85.257 114.376 145.677 1.00 87.04 247 LYS C O 1
ATOM 5292 N N . HIS C 1 248 ? 86.836 113.667 147.130 1.00 88.06 248 HIS C N 1
ATOM 5293 C CA . HIS C 1 248 ? 86.509 112.244 147.026 1.00 88.06 248 HIS C CA 1
ATOM 5294 C C . HIS C 1 248 ? 86.009 111.695 148.356 1.00 88.06 248 HIS C C 1
ATOM 5295 O O . HIS C 1 248 ? 86.811 111.262 149.198 1.00 88.06 248 HIS C O 1
ATOM 5302 N N . PRO C 1 249 ? 84.697 111.681 148.587 1.00 92.70 249 PRO C N 1
ATOM 5303 C CA . PRO C 1 249 ? 84.169 110.949 149.745 1.00 92.70 249 PRO C CA 1
ATOM 5304 C C . PRO C 1 249 ? 84.542 109.476 149.661 1.00 92.70 249 PRO C C 1
ATOM 5305 O O . PRO C 1 249 ? 84.545 108.877 148.583 1.00 92.70 249 PRO C O 1
ATOM 5309 N N . ILE C 1 250 ? 84.862 108.892 150.812 1.00 99.27 250 ILE C N 1
ATOM 5310 C CA . ILE C 1 250 ? 85.379 107.532 150.885 1.00 99.27 250 ILE C CA 1
ATOM 5311 C C . ILE C 1 250 ? 84.367 106.653 151.604 1.00 99.27 250 ILE C C 1
ATOM 5312 O O . ILE C 1 250 ? 83.841 107.026 152.657 1.00 99.27 250 ILE C O 1
ATOM 5317 N N . ILE C 1 251 ? 84.100 105.484 151.030 1.00 101.42 251 ILE C N 1
ATOM 5318 C CA . ILE C 1 251 ? 83.174 104.512 151.598 1.00 101.42 251 ILE C CA 1
ATOM 5319 C C . ILE C 1 251 ? 83.984 103.493 152.386 1.00 101.42 251 ILE C C 1
ATOM 5320 O O . ILE C 1 251 ? 84.901 102.863 151.844 1.00 101.42 251 ILE C O 1
ATOM 5325 N N . ILE C 1 252 ? 83.651 103.330 153.662 1.00 105.31 252 ILE C N 1
ATOM 5326 C CA . ILE C 1 252 ? 84.332 102.376 154.529 1.00 105.31 252 ILE C CA 1
ATOM 5327 C C . ILE C 1 252 ? 83.656 101.021 154.373 1.00 105.31 252 ILE C C 1
ATOM 5328 O O . ILE C 1 252 ? 82.460 100.878 154.652 1.00 105.31 252 ILE C O 1
ATOM 5333 N N . GLU C 1 253 ? 84.419 100.026 153.929 1.00 100.48 253 GLU C N 1
ATOM 5334 C CA . GLU C 1 253 ? 83.909 98.681 153.683 1.00 100.48 253 GLU C CA 1
ATOM 5335 C C . GLU C 1 253 ? 84.367 97.776 154.819 1.00 100.48 253 GLU C C 1
ATOM 5336 O O . GLU C 1 253 ? 85.564 97.497 154.954 1.00 100.48 253 GLU C O 1
ATOM 5338 N N . LYS C 1 254 ? 83.417 97.319 155.631 1.00 85.47 254 LYS C N 1
ATOM 5339 C CA . LYS C 1 254 ? 83.712 96.423 156.748 1.00 85.47 254 LYS C CA 1
ATOM 5340 C C . LYS C 1 254 ? 83.508 94.974 156.307 1.00 85.47 254 LYS C C 1
ATOM 5341 O O . LYS C 1 254 ? 82.617 94.262 156.772 1.00 85.47 254 LYS C O 1
ATOM 5343 N N . SER C 1 255 ? 84.372 94.552 155.382 1.00 82.52 255 SER C N 1
ATOM 5344 C CA . SER C 1 255 ? 84.357 93.200 154.822 1.00 82.52 255 SER C CA 1
ATOM 5345 C C . SER C 1 255 ? 83.000 92.882 154.188 1.00 82.52 255 SER C C 1
ATOM 5346 O O . SER C 1 255 ? 82.284 91.967 154.600 1.00 82.52 255 SER C O 1
ATOM 5348 N N . GLY C 1 256 ? 82.658 93.664 153.168 1.00 82.86 256 GLY C N 1
ATOM 5349 C CA . GLY C 1 256 ? 81.421 93.461 152.441 1.00 82.86 256 GLY C CA 1
ATOM 5350 C C . GLY C 1 256 ? 80.355 94.485 152.769 1.00 82.86 256 GLY C C 1
ATOM 5351 O O . GLY C 1 256 ? 79.631 94.946 151.881 1.00 82.86 256 GLY C O 1
ATOM 5352 N N . GLN C 1 257 ? 80.247 94.847 154.043 1.00 92.68 257 GLN C N 1
ATOM 5353 C CA . GLN C 1 257 ? 79.271 95.829 154.485 1.00 92.68 257 GLN C CA 1
ATOM 5354 C C . GLN C 1 257 ? 79.876 97.227 154.468 1.00 92.68 257 GLN C C 1
ATOM 5355 O O . GLN C 1 257 ? 81.058 97.418 154.766 1.00 92.68 257 GLN C O 1
ATOM 5357 N N . LYS C 1 258 ? 79.049 98.206 154.115 1.00 100.03 258 LYS C N 1
ATOM 5358 C CA . LYS C 1 258 ? 79.459 99.602 154.047 1.00 100.03 258 LYS C CA 1
ATOM 5359 C C . LYS C 1 258 ? 78.829 100.360 155.205 1.00 100.03 258 LYS C C 1
ATOM 5360 O O . LYS C 1 258 ? 77.609 100.312 155.393 1.00 100.03 258 LYS C O 1
ATOM 5362 N N . LEU C 1 259 ? 79.661 101.059 155.979 1.00 104.70 259 LEU C N 1
ATOM 5363 C CA . LEU C 1 259 ? 79.158 101.796 157.133 1.00 104.70 259 LEU C CA 1
ATOM 5364 C C . LEU C 1 259 ? 78.579 103.145 156.721 1.00 104.70 259 LEU C C 1
ATOM 5365 O O . LEU C 1 259 ? 77.382 103.397 156.892 1.00 104.70 259 LEU C O 1
ATOM 5367 N N . SER C 1 260 ? 79.414 104.016 156.162 1.00 100.10 260 SER C N 1
ATOM 5368 C CA . SER C 1 260 ? 78.999 105.353 155.748 1.00 100.10 260 SER C CA 1
ATOM 5369 C C . SER C 1 260 ? 80.134 105.968 154.938 1.00 100.10 260 SER C C 1
ATOM 5370 O O . SER C 1 260 ? 81.154 105.325 154.670 1.00 100.10 260 SER C O 1
ATOM 5372 N N . GLN C 1 261 ? 79.944 107.224 154.544 1.00 91.88 261 GLN C N 1
ATOM 5373 C CA . GLN C 1 261 ? 80.978 107.959 153.835 1.00 91.88 261 GLN C CA 1
ATOM 5374 C C . GLN C 1 261 ? 82.014 108.507 154.814 1.00 91.88 261 GLN C C 1
ATOM 5375 O O . GLN C 1 261 ? 81.739 108.732 155.996 1.00 91.88 261 GLN C O 1
ATOM 5377 N N . LEU C 1 262 ? 83.225 108.722 154.303 1.00 87.46 262 LEU C N 1
ATOM 5378 C CA . LEU C 1 262 ? 84.329 109.268 155.084 1.00 87.46 262 LEU C CA 1
ATOM 5379 C C . LEU C 1 262 ? 84.791 110.565 154.437 1.00 87.46 262 LEU C C 1
ATOM 5380 O O . LEU C 1 262 ? 85.099 110.590 153.240 1.00 87.46 262 LEU C O 1
ATOM 5382 N N . ASP C 1 263 ? 84.842 111.634 155.227 1.00 87.97 263 ASP C N 1
ATOM 5383 C CA . ASP C 1 263 ? 85.268 112.928 154.713 1.00 87.97 263 ASP C CA 1
ATOM 5384 C C . ASP C 1 263 ? 86.765 112.926 154.425 1.00 87.97 263 ASP C C 1
ATOM 5385 O O . ASP C 1 263 ? 87.544 112.253 155.103 1.00 87.97 263 ASP 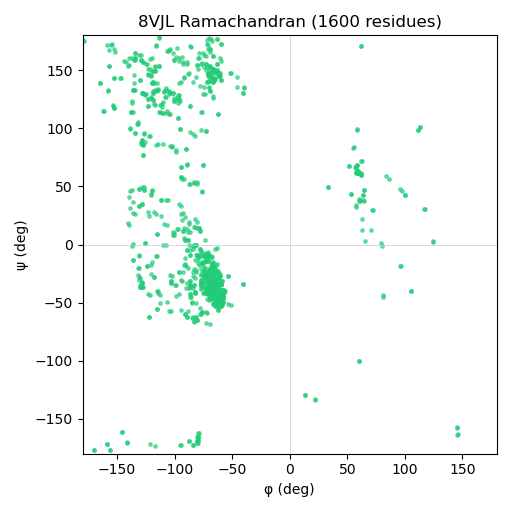C O 1
ATOM 5387 N N . GLU C 1 264 ? 87.165 113.683 153.401 1.00 86.45 264 GLU C N 1
ATOM 5388 C CA . GLU C 1 264 ? 88.583 113.794 153.076 1.00 86.45 264 GLU C CA 1
ATOM 5389 C C . GLU C 1 264 ? 89.313 114.665 154.090 1.00 86.45 264 GLU C C 1
ATOM 5390 O O . GLU C 1 264 ? 90.464 114.383 154.450 1.00 86.45 264 GLU C O 1
ATOM 5396 N N . ASN C 1 265 ? 88.659 115.733 154.554 1.00 82.91 265 ASN C N 1
ATOM 5397 C CA . ASN C 1 265 ? 89.306 116.650 155.484 1.00 82.91 265 ASN C CA 1
ATOM 5398 C C . ASN C 1 265 ? 89.665 115.952 156.786 1.00 82.91 265 ASN C C 1
ATOM 5399 O O . ASN C 1 265 ? 90.745 116.181 157.339 1.00 82.91 265 ASN C O 1
ATOM 5404 N N . GLU C 1 266 ? 88.777 115.094 157.294 1.00 83.13 266 GLU C N 1
ATOM 5405 C CA . GLU C 1 266 ? 89.088 114.377 158.526 1.00 83.13 266 GLU C CA 1
ATOM 5406 C C . GLU C 1 266 ? 90.217 113.372 158.323 1.00 83.13 266 GLU C C 1
ATOM 5407 O O . GLU C 1 266 ? 91.037 113.178 159.227 1.00 83.13 266 GLU C O 1
ATOM 5413 N N . VAL C 1 267 ? 90.289 112.738 157.149 1.00 81.35 267 VAL C N 1
ATOM 5414 C CA . VAL C 1 267 ? 91.396 111.826 156.865 1.00 81.35 267 VAL C CA 1
ATOM 5415 C C . VAL C 1 267 ? 92.718 112.582 156.859 1.00 81.35 267 VAL C C 1
ATOM 5416 O O . VAL C 1 267 ? 93.708 112.143 157.457 1.00 81.35 267 VAL C O 1
ATOM 5420 N N . LEU C 1 268 ? 92.752 113.735 156.187 1.00 80.22 268 LEU C N 1
ATOM 5421 C CA . LEU C 1 268 ? 93.975 114.533 156.168 1.00 80.22 268 LEU C CA 1
ATOM 5422 C C . LEU C 1 268 ? 94.323 115.046 157.561 1.00 80.22 268 LEU C C 1
ATOM 5423 O O . LEU C 1 268 ? 95.502 115.113 157.931 1.00 80.22 268 LEU C O 1
ATOM 5428 N N . HIS C 1 269 ? 93.308 115.420 158.342 1.00 87.78 269 HIS C N 1
ATOM 5429 C CA . HIS C 1 269 ? 93.540 115.891 159.703 1.00 87.78 269 HIS C CA 1
ATOM 5430 C C . HIS C 1 269 ? 94.141 114.793 160.568 1.00 87.78 269 HIS C C 1
ATOM 5431 O O . HIS C 1 269 ? 95.068 115.044 161.344 1.00 87.78 269 HIS C O 1
ATOM 5438 N N . ALA C 1 270 ? 93.631 113.568 160.442 1.00 83.97 270 ALA C N 1
ATOM 5439 C CA . ALA C 1 270 ? 94.208 112.451 161.180 1.00 83.97 270 ALA C CA 1
ATOM 5440 C C . ALA C 1 270 ? 95.611 112.118 160.689 1.00 83.97 270 ALA C C 1
ATOM 5441 O O . ALA C 1 270 ? 96.461 111.701 161.484 1.00 83.97 270 ALA C O 1
ATOM 5443 N N . TYR C 1 271 ? 95.870 112.288 159.392 1.00 83.35 271 TYR C N 1
ATOM 5444 C CA . TYR C 1 271 ? 97.188 111.969 158.856 1.00 83.35 271 TYR C CA 1
ATOM 5445 C C . TYR C 1 271 ? 98.241 112.969 159.320 1.00 83.35 271 TYR C C 1
ATOM 5446 O O . TYR C 1 271 ? 99.372 112.582 159.637 1.00 83.35 271 TYR C O 1
ATOM 5455 N N . PHE C 1 272 ? 97.897 114.257 159.364 1.00 82.78 272 PHE C N 1
ATOM 5456 C CA . PHE C 1 272 ? 98.883 115.298 159.646 1.00 82.78 272 PHE C CA 1
ATOM 5457 C C . PHE C 1 272 ? 98.794 115.832 161.073 1.00 82.78 272 PHE C C 1
ATOM 5458 O O . PHE C 1 272 ? 99.776 115.781 161.819 1.00 82.78 272 PHE C O 1
ATOM 5466 N N . ALA C 1 273 ? 97.628 116.342 161.472 1.00 84.77 273 ALA C N 1
ATOM 5467 C CA . ALA C 1 273 ? 97.509 117.004 162.767 1.00 84.77 273 ALA C CA 1
ATOM 5468 C C . ALA C 1 273 ? 97.345 116.001 163.903 1.00 84.77 273 ALA C C 1
ATOM 5469 O O . ALA C 1 273 ? 98.066 116.065 164.905 1.00 84.77 273 ALA C O 1
ATOM 5471 N N . ASP C 1 274 ? 96.405 115.063 163.765 1.00 85.95 274 ASP C N 1
ATOM 5472 C CA . ASP C 1 274 ? 96.154 114.091 164.823 1.00 85.95 274 ASP C CA 1
ATOM 5473 C C . ASP C 1 274 ? 97.273 113.071 164.970 1.00 85.95 274 ASP C C 1
ATOM 5474 O O . ASP C 1 274 ? 97.210 112.247 165.889 1.00 85.95 274 ASP C O 1
ATOM 5479 N N . LYS C 1 275 ? 98.262 113.084 164.073 1.00 87.33 275 LYS C N 1
ATOM 5480 C CA . LYS C 1 275 ? 99.476 112.281 164.191 1.00 87.33 275 LYS C CA 1
ATOM 5481 C C . LYS C 1 275 ? 99.184 110.797 163.982 1.00 87.33 275 LYS C C 1
ATOM 5482 O O . LYS C 1 275 ? 100.037 109.940 164.237 1.00 87.33 275 LYS C O 1
ATOM 5488 N N . ARG C 1 276 ? 97.989 110.487 163.489 1.00 97.64 276 ARG C N 1
ATOM 5489 C CA . ARG C 1 276 ? 97.445 109.130 163.504 1.00 97.64 276 ARG C CA 1
ATOM 5490 C C . ARG C 1 276 ? 97.734 108.377 162.207 1.00 97.64 276 ARG C C 1
ATOM 5491 O O . ARG C 1 276 ? 96.827 107.886 161.537 1.00 97.64 276 ARG C O 1
ATOM 5499 N N . THR C 1 277 ? 99.008 108.274 161.847 1.00 89.59 277 THR C N 1
ATOM 5500 C CA . THR C 1 277 ? 99.423 107.573 160.646 1.00 89.59 277 THR C CA 1
ATOM 5501 C C . THR C 1 277 ? 99.814 106.136 160.988 1.00 89.59 277 THR C C 1
ATOM 5502 O O . THR C 1 277 ? 99.628 105.668 162.116 1.00 89.59 277 THR C O 1
ATOM 5506 N N . ASN C 1 278 ? 100.363 105.425 159.999 1.00 93.41 278 ASN C N 1
ATOM 5507 C CA . ASN C 1 278 ? 100.814 104.039 160.156 1.00 93.41 278 ASN C CA 1
ATOM 5508 C C . ASN C 1 278 ? 99.689 103.124 160.631 1.00 93.41 278 ASN C C 1
ATOM 5509 O O . ASN C 1 278 ? 99.924 102.177 161.386 1.00 93.41 278 ASN C O 1
ATOM 5514 N N . SER C 1 279 ? 98.461 103.394 160.195 1.00 96.99 279 SER C N 1
ATOM 5515 C CA . SER C 1 279 ? 97.307 102.604 160.593 1.00 96.99 279 SER C CA 1
ATOM 5516 C C . SER C 1 279 ? 96.347 102.489 159.419 1.00 96.99 279 SER C C 1
ATOM 5517 O O . SER C 1 279 ? 96.359 103.305 158.493 1.00 96.99 279 SER C O 1
ATOM 5520 N N . SER C 1 280 ? 95.510 101.459 159.464 1.00 96.44 280 SER C N 1
ATOM 5521 C CA . SER C 1 280 ? 94.482 101.238 158.460 1.00 96.44 280 SER C CA 1
ATOM 5522 C C . SER C 1 280 ? 93.219 102.011 158.824 1.00 96.44 280 SER C C 1
ATOM 5523 O O . SER C 1 280 ? 93.088 102.564 159.917 1.00 96.44 280 SER C O 1
ATOM 5526 N N . MET C 1 281 ? 92.275 102.039 157.880 1.00 99.35 281 MET C N 1
ATOM 5527 C CA . MET C 1 281 ? 91.034 102.775 158.093 1.00 99.35 281 MET C CA 1
ATOM 5528 C C . MET C 1 281 ? 90.166 102.161 159.184 1.00 99.35 281 MET C C 1
ATOM 5529 O O . MET C 1 281 ? 89.260 102.836 159.685 1.00 99.35 281 MET C O 1
ATOM 5534 N N . GLU C 1 282 ? 90.413 100.904 159.561 1.00 99.25 282 GLU C N 1
ATOM 5535 C CA . GLU C 1 282 ? 89.687 100.322 160.685 1.00 99.25 282 GLU C CA 1
ATOM 5536 C C . GLU C 1 282 ? 89.995 101.065 161.977 1.00 99.25 282 GLU C C 1
ATOM 5537 O O . GLU C 1 282 ? 89.096 101.317 162.788 1.00 99.25 282 GLU C O 1
ATOM 5543 N N . GLU C 1 283 ? 91.263 101.423 162.188 1.00 101.22 283 GLU C N 1
ATOM 5544 C CA . GLU C 1 283 ? 91.604 102.294 163.307 1.00 101.22 283 GLU C CA 1
ATOM 5545 C C . GLU C 1 283 ? 90.981 103.672 163.131 1.00 101.22 283 GLU C C 1
ATOM 5546 O O . GLU C 1 283 ? 90.522 104.284 164.102 1.00 101.22 283 GLU C O 1
ATOM 5552 N N . LEU C 1 284 ? 90.964 104.180 161.895 1.00 99.76 284 LEU C N 1
ATOM 5553 C CA . LEU C 1 284 ? 90.338 105.471 161.627 1.00 99.76 284 LEU C CA 1
ATOM 5554 C C . LEU C 1 284 ? 88.845 105.444 161.924 1.00 99.76 284 LEU C C 1
ATOM 5555 O O . LEU C 1 284 ? 88.293 106.435 162.415 1.00 99.76 284 LEU C O 1
ATOM 5560 N N . LEU C 1 285 ? 88.175 104.328 161.629 1.00 95.86 285 LEU C N 1
ATOM 5561 C CA . LEU C 1 285 ? 86.749 104.216 161.909 1.00 95.86 285 LEU C CA 1
ATOM 5562 C C . LEU C 1 285 ? 86.449 104.257 163.403 1.00 95.86 285 LEU C C 1
ATOM 5563 O O . LEU C 1 285 ? 85.319 104.578 163.786 1.00 95.86 285 LEU C O 1
ATOM 5568 N N . LEU C 1 286 ? 87.432 103.950 164.250 1.00 102.19 286 LEU C N 1
ATOM 5569 C CA . LEU C 1 286 ? 87.281 103.995 165.704 1.00 102.19 286 LEU C CA 1
ATOM 5570 C C . LEU C 1 286 ? 88.408 104.844 166.278 1.00 102.19 286 LEU C C 1
ATOM 5571 O O . LEU C 1 286 ? 89.389 104.316 166.819 1.00 102.19 286 LEU C O 1
ATOM 5576 N N . PRO C 1 287 ? 88.304 106.170 166.169 1.00 106.91 287 PRO C N 1
ATOM 5577 C CA . PRO C 1 287 ? 89.365 107.041 166.692 1.00 106.91 287 PRO C CA 1
ATOM 5578 C C . PRO C 1 287 ? 89.204 107.320 168.177 1.00 106.91 287 PRO C C 1
ATOM 5579 O O . PRO C 1 287 ? 88.348 106.724 168.838 1.00 106.91 287 PRO C O 1
ATOM 5583 N N . TYR C 1 288 ? 90.032 108.215 168.709 1.00 120.17 288 TYR C N 1
ATOM 5584 C CA . TYR C 1 288 ? 89.944 108.621 170.110 1.00 120.17 288 TYR C CA 1
ATOM 5585 C C . TYR C 1 288 ? 88.568 109.191 170.442 1.00 120.17 288 TYR C C 1
ATOM 5586 O O . TYR C 1 288 ? 87.874 109.727 169.577 1.00 120.17 288 TYR C O 1
ATOM 5595 N N . PHE D 2 11 ? 117.722 116.231 104.005 1.00 77.52 11 PHE D N 1
ATOM 5596 C CA . PHE D 2 11 ? 117.803 117.212 102.929 1.00 77.52 11 PHE D CA 1
ATOM 5597 C C . PHE D 2 11 ? 117.816 118.637 103.486 1.00 77.52 11 PHE D C 1
ATOM 5598 O O . PHE D 2 11 ? 118.729 119.411 103.200 1.00 77.52 11 PHE D O 1
ATOM 5606 N N . VAL D 2 12 ? 116.806 118.980 104.289 1.00 63.23 12 VAL D N 1
ATOM 5607 C CA . VAL D 2 12 ? 116.777 120.279 104.956 1.00 63.23 12 VAL D CA 1
ATOM 5608 C C . VAL D 2 12 ? 117.662 120.293 106.194 1.00 63.23 12 VAL D C 1
ATOM 5609 O O . VAL D 2 12 ? 117.969 121.374 106.721 1.00 63.23 12 VAL D O 1
ATOM 5613 N N . VAL D 2 13 ? 118.116 119.129 106.652 1.00 45.47 13 VAL D N 1
ATOM 5614 C CA . VAL D 2 13 ? 118.900 118.997 107.873 1.00 45.47 13 VAL D CA 1
ATOM 5615 C C . VAL D 2 13 ? 120.286 119.579 107.609 1.00 45.47 13 VAL D C 1
ATOM 5616 O O . VAL D 2 13 ? 120.610 119.924 106.467 1.00 45.47 13 VAL D O 1
ATOM 5620 N N . LYS D 2 14 ? 121.096 119.713 108.663 1.00 39.78 14 LYS D N 1
ATOM 5621 C CA . LYS D 2 14 ? 122.424 120.337 108.701 1.00 39.78 14 LYS D CA 1
ATOM 5622 C C . LYS D 2 14 ? 122.309 121.853 108.746 1.00 39.78 14 LYS D C 1
ATOM 5623 O O . LYS D 2 14 ? 123.337 122.545 108.751 1.00 39.78 14 LYS D O 1
ATOM 5629 N N . GLU D 2 15 ? 121.089 122.394 108.781 1.00 35.66 15 GLU D N 1
ATOM 5630 C CA . GLU D 2 15 ? 120.873 123.831 108.896 1.00 35.66 15 GLU D CA 1
ATOM 5631 C C . GLU D 2 15 ? 119.730 124.142 109.855 1.00 35.66 15 GLU D C 1
ATOM 5632 O O . GLU D 2 15 ? 119.031 125.145 109.684 1.00 35.66 15 GLU D O 1
ATOM 5638 N N . LEU D 2 16 ? 119.530 123.302 110.871 1.00 20.21 16 LEU D N 1
ATOM 5639 C CA . LEU D 2 16 ? 118.335 123.386 111.706 1.00 20.21 16 LEU D CA 1
ATOM 5640 C C . LEU D 2 16 ? 118.499 124.344 112.884 1.00 20.21 16 LEU D C 1
ATOM 5641 O O . LEU D 2 16 ? 117.713 125.284 113.032 1.00 20.21 16 LEU D O 1
ATOM 5646 N N . VAL D 2 17 ? 119.510 124.113 113.726 1.00 20.17 17 VAL D N 1
ATOM 5647 C CA . VAL D 2 17 ? 119.686 124.827 114.991 1.00 20.17 17 VAL D CA 1
ATOM 5648 C C . VAL D 2 17 ? 118.445 124.617 115.848 1.00 20.17 17 VAL D C 1
ATOM 5649 O O . VAL D 2 17 ? 117.433 125.305 115.679 1.00 20.17 17 VAL D O 1
ATOM 5653 N N . PHE D 2 18 ? 118.523 123.677 116.789 1.00 24.63 18 PHE D N 1
ATOM 5654 C CA . PHE D 2 18 ? 117.324 123.194 117.465 1.00 24.63 18 PHE D CA 1
ATOM 5655 C C . PHE D 2 18 ? 116.819 124.182 118.513 1.00 24.63 18 PHE D C 1
ATOM 5656 O O . PHE D 2 18 ? 115.669 124.628 118.448 1.00 24.63 18 PHE D O 1
ATOM 5664 N N . LEU D 2 19 ? 117.660 124.522 119.494 1.00 36.48 19 LEU D N 1
ATOM 5665 C CA . LEU D 2 19 ? 117.304 125.445 120.573 1.00 36.48 19 LEU D CA 1
ATOM 5666 C C . LEU D 2 19 ? 116.148 124.912 121.415 1.00 36.48 19 LEU D C 1
ATOM 5667 O O . LEU D 2 19 ? 115.533 123.900 121.067 1.00 36.48 19 LEU D O 1
ATOM 5672 N N . VAL D 2 20 ? 115.849 125.572 122.534 1.00 31.25 20 VAL D N 1
ATOM 5673 C CA . VAL D 2 20 ? 114.863 125.059 123.476 1.00 31.25 20 VAL D CA 1
ATOM 5674 C C . VAL D 2 20 ? 114.318 126.212 124.309 1.00 31.25 20 VAL D C 1
ATOM 5675 O O . VAL D 2 20 ? 114.980 127.236 124.495 1.00 31.25 20 VAL D O 1
ATOM 5679 N N . SER D 2 21 ? 113.090 126.042 124.799 1.00 36.48 21 SER D N 1
ATOM 5680 C CA . SER D 2 21 ? 112.456 127.012 125.689 1.00 36.48 21 SER D CA 1
ATOM 5681 C C . SER D 2 21 ? 111.439 126.277 126.548 1.00 36.48 21 SER D C 1
ATOM 5682 O O . SER D 2 21 ? 110.493 125.689 126.017 1.00 36.48 21 SER D O 1
ATOM 5685 N N . TYR D 2 22 ? 111.627 126.312 127.865 1.00 24.98 22 TYR D N 1
ATOM 5686 C CA . TYR D 2 22 ? 110.780 125.572 128.792 1.00 24.98 22 TYR D CA 1
ATOM 5687 C C . TYR D 2 22 ? 110.546 126.438 130.027 1.00 24.98 22 TYR D C 1
ATOM 5688 O O . TYR D 2 22 ? 110.886 127.624 130.047 1.00 24.98 22 TYR D O 1
ATOM 5697 N N . VAL D 2 23 ? 109.959 125.847 131.067 1.00 36.48 23 VAL D N 1
ATOM 5698 C CA . VAL D 2 23 ? 109.521 126.614 132.226 1.00 36.48 23 VAL D CA 1
ATOM 5699 C C . VAL D 2 23 ? 110.113 126.113 133.542 1.00 36.48 23 VAL D C 1
ATOM 5700 O O . VAL D 2 23 ? 110.096 126.862 134.531 1.00 36.48 23 VAL D O 1
ATOM 5704 N N . LYS D 2 24 ? 110.623 124.885 133.611 1.00 36.48 24 LYS D N 1
ATOM 5705 C CA . LYS D 2 24 ? 111.487 124.420 134.702 1.00 36.48 24 LYS D CA 1
ATOM 5706 C C . LYS D 2 24 ? 110.882 124.685 136.084 1.00 36.48 24 LYS D C 1
ATOM 5707 O O . LYS D 2 24 ? 111.374 125.497 136.865 1.00 36.48 24 LYS D O 1
ATOM 5713 N N . ASN D 2 25 ? 109.787 123.980 136.367 1.00 24.22 25 ASN D N 1
ATOM 5714 C CA . ASN D 2 25 ? 109.185 124.049 137.693 1.00 24.22 25 ASN D CA 1
ATOM 5715 C C . ASN D 2 25 ? 110.148 123.533 138.754 1.00 24.22 25 ASN D C 1
ATOM 5716 O O . ASN D 2 25 ? 110.453 122.338 138.788 1.00 24.22 25 ASN D O 1
ATOM 5721 N N . ASN D 2 26 ? 110.632 124.417 139.624 1.00 31.53 26 ASN D N 1
ATOM 5722 C CA . ASN D 2 26 ? 111.465 123.985 140.735 1.00 31.53 26 ASN D CA 1
ATOM 5723 C C . ASN D 2 26 ? 110.633 123.204 141.750 1.00 31.53 26 ASN D C 1
ATOM 5724 O O . ASN D 2 26 ? 109.401 123.179 141.702 1.00 31.53 26 ASN D O 1
ATOM 5729 N N . ALA D 2 27 ? 111.327 122.559 142.683 1.00 34.66 27 ALA D N 1
ATOM 5730 C CA . ALA D 2 27 ? 110.684 121.776 143.731 1.00 34.66 27 ALA D CA 1
ATOM 5731 C C . ALA D 2 27 ? 110.887 122.349 145.124 1.00 34.66 27 ALA D C 1
ATOM 5732 O O . ALA D 2 27 ? 109.944 122.371 145.917 1.00 34.66 27 ALA D O 1
ATOM 5734 N N . PHE D 2 28 ? 112.091 122.815 145.443 1.00 42.36 28 PHE D N 1
ATOM 5735 C CA . PHE D 2 28 ? 112.377 123.376 146.758 1.00 42.36 28 PHE D CA 1
ATOM 5736 C C . PHE D 2 28 ? 112.520 124.886 146.647 1.00 42.36 28 PHE D C 1
ATOM 5737 O O . PHE D 2 28 ? 113.469 125.366 146.008 1.00 42.36 28 PHE D O 1
ATOM 5745 N N . PRO D 2 29 ? 111.617 125.670 147.234 1.00 46.22 29 PRO D N 1
ATOM 5746 C CA . PRO D 2 29 ? 111.761 127.128 147.176 1.00 46.22 29 PRO D CA 1
ATOM 5747 C C . PRO D 2 29 ? 113.030 127.592 147.874 1.00 46.22 29 PRO D C 1
ATOM 5748 O O . PRO D 2 29 ? 113.517 126.958 148.813 1.00 46.22 29 PRO D O 1
ATOM 5752 N N . GLN D 2 30 ? 113.570 128.710 147.394 1.00 54.35 30 GLN D N 1
ATOM 5753 C CA . GLN D 2 30 ? 114.783 129.261 147.975 1.00 54.35 30 GLN D CA 1
ATOM 5754 C C . GLN D 2 30 ? 114.521 129.707 149.413 1.00 54.35 30 GLN D C 1
ATOM 5755 O O . GLN D 2 30 ? 113.407 130.118 149.750 1.00 54.35 30 GLN D O 1
ATOM 5761 N N . PRO D 2 31 ? 115.527 129.623 150.285 1.00 62.47 31 PRO D N 1
ATOM 5762 C CA . PRO D 2 31 ? 115.310 129.965 151.697 1.00 62.47 31 PRO D CA 1
ATOM 5763 C C . PRO D 2 31 ? 114.887 131.416 151.867 1.00 62.47 31 PRO D C 1
ATOM 5764 O O . PRO D 2 31 ? 115.327 132.303 151.132 1.00 62.47 31 PRO D O 1
ATOM 5768 N N . LEU D 2 32 ? 114.020 131.649 152.849 1.00 71.20 32 LEU D N 1
ATOM 5769 C CA . LEU D 2 32 ? 113.530 132.992 153.120 1.00 71.20 32 LEU D CA 1
ATOM 5770 C C . LEU D 2 32 ? 114.645 133.868 153.678 1.00 71.20 32 LEU D C 1
ATOM 5771 O O . LEU D 2 32 ? 115.578 133.389 154.328 1.00 71.20 32 LEU D O 1
ATOM 5776 N N . SER D 2 33 ? 114.541 135.168 153.416 1.00 76.10 33 SER D N 1
ATOM 5777 C CA . SER D 2 33 ? 115.545 136.119 153.875 1.00 76.10 33 SER D CA 1
ATOM 5778 C C . SER D 2 33 ? 115.299 136.443 155.347 1.00 76.10 33 SER D C 1
ATOM 5779 O O . SER D 2 33 ? 114.478 135.815 156.020 1.00 76.10 33 SER D O 1
ATOM 5782 N N . SER D 2 34 ? 116.014 137.441 155.866 1.00 77.64 34 SER D N 1
ATOM 5783 C CA . SER D 2 34 ? 115.964 137.789 157.278 1.00 77.64 34 SER D CA 1
ATOM 5784 C C . SER D 2 34 ? 114.846 138.773 157.609 1.00 77.64 34 SER D C 1
ATOM 5785 O O . SER D 2 34 ? 114.899 139.424 158.659 1.00 77.64 34 SER D O 1
ATOM 5788 N N . SER D 2 35 ? 113.848 138.896 156.752 1.00 75.27 35 SER D N 1
ATOM 5789 C CA . SER D 2 35 ? 112.751 139.820 157.021 1.00 75.27 35 SER D CA 1
ATOM 5790 C C . SER D 2 35 ? 111.379 139.176 156.910 1.00 75.27 35 SER D C 1
ATOM 5791 O O . SER D 2 35 ? 110.482 139.521 157.684 1.00 75.27 35 SER D O 1
ATOM 5794 N N . GLU D 2 36 ? 111.188 138.248 155.969 1.00 84.32 36 GLU D N 1
ATOM 5795 C CA . GLU D 2 36 ? 109.861 137.679 155.761 1.00 84.32 36 GLU D CA 1
ATOM 5796 C C . GLU D 2 36 ? 109.483 136.691 156.855 1.00 84.32 36 GLU D C 1
ATOM 5797 O O . GLU D 2 36 ? 108.292 136.500 157.121 1.00 84.32 36 GLU D O 1
ATOM 5803 N N . GLU D 2 37 ? 110.466 136.042 157.483 1.00 88.43 37 GLU D N 1
ATOM 5804 C CA . GLU D 2 37 ? 110.146 135.024 158.480 1.00 88.43 37 GLU D CA 1
ATOM 5805 C C . GLU D 2 37 ? 109.462 135.634 159.700 1.00 88.43 37 GLU D C 1
ATOM 5806 O O . GLU D 2 37 ? 108.490 135.070 160.217 1.00 88.43 37 GLU D O 1
ATOM 5812 N N . LYS D 2 38 ? 109.933 136.798 160.159 1.00 89.10 38 LYS D N 1
ATOM 5813 C CA . LYS D 2 38 ? 109.307 137.442 161.309 1.00 89.10 38 LYS D CA 1
ATOM 5814 C C . LYS D 2 38 ? 107.894 137.903 160.980 1.00 89.10 38 LYS D C 1
ATOM 5815 O O . LYS D 2 38 ? 106.978 137.748 161.798 1.00 89.10 38 LYS D O 1
ATOM 5821 N N . LYS D 2 39 ? 107.696 138.466 159.786 1.00 84.97 39 LYS D N 1
ATOM 5822 C CA . LYS D 2 39 ? 106.359 138.883 159.377 1.00 84.97 39 LYS D CA 1
ATOM 5823 C C . LYS D 2 39 ? 105.413 137.693 159.291 1.00 84.97 39 LYS D C 1
ATOM 5824 O O . LYS D 2 39 ? 104.272 137.759 159.764 1.00 84.97 39 LYS D O 1
ATOM 5830 N N . TYR D 2 40 ? 105.871 136.592 158.693 1.00 88.31 40 TYR D N 1
ATOM 5831 C CA . TYR D 2 40 ? 105.026 135.411 158.576 1.00 88.31 40 TYR D CA 1
ATOM 5832 C C . TYR D 2 40 ? 104.692 134.842 159.947 1.00 88.31 40 TYR D C 1
ATOM 5833 O O . TYR D 2 40 ? 103.554 134.427 160.191 1.00 88.31 40 TYR D O 1
ATOM 5842 N N . LEU D 2 41 ? 105.665 134.835 160.863 1.00 88.88 41 LEU D N 1
ATOM 5843 C CA . LEU D 2 41 ? 105.395 134.384 162.223 1.00 88.88 41 LEU D CA 1
ATOM 5844 C C . LEU D 2 41 ? 104.376 135.284 162.913 1.00 88.88 41 LEU D C 1
ATOM 5845 O O . LEU D 2 41 ? 103.508 134.800 163.647 1.00 88.88 41 LEU D O 1
ATOM 5850 N N . GLU D 2 42 ? 104.470 136.599 162.697 1.00 89.70 42 GLU D N 1
ATOM 5851 C CA . GLU D 2 42 ? 103.522 137.517 163.322 1.00 89.70 42 GLU D CA 1
ATOM 5852 C C . GLU D 2 42 ? 102.106 137.309 162.793 1.00 89.70 42 GLU D C 1
ATOM 5853 O O . GLU D 2 42 ? 101.147 137.266 163.574 1.00 89.70 42 GLU D O 1
ATOM 5859 N N . LEU D 2 43 ? 101.951 137.178 161.472 1.00 89.76 43 LEU D N 1
ATOM 5860 C CA . LEU D 2 43 ? 100.626 136.888 160.924 1.00 89.76 43 LEU D CA 1
ATOM 5861 C C . LEU D 2 43 ? 100.115 135.523 161.372 1.00 89.76 43 LEU D C 1
ATOM 5862 O O . LEU D 2 43 ? 98.904 135.338 161.546 1.00 89.76 43 LEU D O 1
ATOM 5867 N N . MET D 2 44 ? 101.011 134.551 161.556 1.00 89.31 44 MET D N 1
ATOM 5868 C CA . MET D 2 44 ? 100.587 133.265 162.100 1.00 89.31 44 MET D CA 1
ATOM 5869 C C . MET D 2 44 ? 100.086 133.416 163.531 1.00 89.31 44 MET D C 1
ATOM 5870 O O . MET D 2 44 ? 99.086 132.800 163.917 1.00 89.31 44 MET D O 1
ATOM 5875 N N . ALA D 2 45 ? 100.776 134.230 164.332 1.00 86.67 45 ALA D N 1
ATOM 5876 C CA . ALA D 2 45 ? 100.341 134.474 165.702 1.00 86.67 45 ALA D CA 1
ATOM 5877 C C . ALA D 2 45 ? 98.979 135.152 165.733 1.00 86.67 45 ALA D C 1
ATOM 5878 O O . ALA D 2 45 ? 98.113 134.787 166.537 1.00 86.67 45 ALA D O 1
ATOM 5880 N N . LYS D 2 46 ? 98.768 136.141 164.865 1.00 86.90 46 LYS D N 1
ATOM 5881 C CA . LYS D 2 46 ? 97.456 136.765 164.756 1.00 86.90 46 LYS D CA 1
ATOM 5882 C C . LYS D 2 46 ? 96.474 135.929 163.945 1.00 86.90 46 LYS D C 1
ATOM 5883 O O . LYS D 2 46 ? 95.282 136.254 163.918 1.00 86.90 46 LYS D O 1
ATOM 5889 N N . GLY D 2 47 ? 96.944 134.870 163.289 1.00 89.53 47 GLY D N 1
ATOM 5890 C CA . GLY D 2 47 ? 96.074 133.950 162.584 1.00 89.53 47 GLY D CA 1
ATOM 5891 C C . GLY D 2 47 ? 96.212 133.998 161.076 1.00 89.53 47 GLY D C 1
ATOM 5892 O O . GLY D 2 47 ? 95.625 134.862 160.419 1.00 89.53 47 GLY D O 1
ATOM 5893 N N . ASP D 2 48 ? 96.985 133.066 160.519 1.00 98.65 48 ASP D N 1
ATOM 5894 C CA . ASP D 2 48 ? 97.093 132.922 159.069 1.00 98.65 48 ASP D CA 1
ATOM 5895 C C . ASP D 2 48 ? 97.661 131.540 158.777 1.00 98.65 48 ASP D C 1
ATOM 5896 O O . ASP D 2 48 ? 98.812 131.259 159.126 1.00 98.65 48 ASP D O 1
ATOM 5901 N N . GLU D 2 49 ? 96.858 130.686 158.141 1.00 101.02 49 GLU D N 1
ATOM 5902 C CA . GLU D 2 49 ? 97.331 129.362 157.756 1.00 101.02 49 GLU D CA 1
ATOM 5903 C C . GLU D 2 49 ? 98.219 129.410 156.519 1.00 101.02 49 GLU D C 1
ATOM 5904 O O . GLU D 2 49 ? 99.054 128.519 156.324 1.00 101.02 49 GLU D O 1
ATOM 5910 N N . HIS D 2 50 ? 98.050 130.430 155.674 1.00 100.74 50 HIS D N 1
ATOM 5911 C CA . HIS D 2 50 ? 98.928 130.585 154.519 1.00 100.74 50 HIS D CA 1
ATOM 5912 C C . HIS D 2 50 ? 100.365 130.839 154.955 1.00 100.74 50 HIS D C 1
ATOM 5913 O O . HIS D 2 50 ? 101.310 130.371 154.309 1.00 100.74 50 HIS D O 1
ATOM 5920 N N . ALA D 2 51 ? 100.549 131.586 156.046 1.00 92.45 51 ALA D N 1
ATOM 5921 C CA . ALA D 2 51 ? 101.889 131.776 156.589 1.00 92.45 51 ALA D CA 1
ATOM 5922 C C . ALA D 2 51 ? 102.495 130.448 157.020 1.00 92.45 51 ALA D C 1
ATOM 5923 O O . ALA D 2 51 ? 103.678 130.188 156.774 1.00 92.45 51 ALA D O 1
ATOM 5925 N N . ARG D 2 52 ? 101.696 129.588 157.657 1.00 89.79 52 ARG D N 1
ATOM 5926 C CA . ARG D 2 52 ? 102.184 128.265 158.031 1.00 89.79 52 ARG D CA 1
ATOM 5927 C C . ARG D 2 52 ? 102.545 127.445 156.800 1.00 89.79 52 ARG D C 1
ATOM 5928 O O . ARG D 2 52 ? 103.560 126.738 156.790 1.00 89.79 52 ARG D O 1
ATOM 5936 N N . ASN D 2 53 ? 101.719 127.521 155.753 1.00 85.26 53 ASN D N 1
ATOM 5937 C CA . ASN D 2 53 ? 102.009 126.787 154.525 1.00 85.26 53 ASN D CA 1
ATOM 5938 C C . ASN D 2 53 ? 103.326 127.245 153.916 1.00 85.26 53 ASN D C 1
ATOM 5939 O O . ASN D 2 53 ? 104.158 126.425 153.513 1.00 85.26 53 ASN D O 1
ATOM 5944 N N . MET D 2 54 ? 103.535 128.561 153.850 1.00 84.20 54 MET D N 1
ATOM 5945 C CA . MET D 2 54 ? 104.781 129.083 153.301 1.00 84.20 54 MET D CA 1
ATOM 5946 C C . MET D 2 54 ? 105.973 128.681 154.161 1.00 84.20 54 MET D C 1
ATOM 5947 O O . MET D 2 54 ? 107.038 128.338 153.636 1.00 84.20 54 MET D O 1
ATOM 5952 N N . LEU D 2 55 ? 105.813 128.719 155.486 1.00 82.07 55 LEU D N 1
ATOM 5953 C CA . LEU D 2 55 ? 106.909 128.359 156.378 1.00 82.07 55 LEU D CA 1
ATOM 5954 C C . LEU D 2 55 ? 107.286 126.889 156.236 1.00 82.07 55 LEU D C 1
ATOM 5955 O O . LEU D 2 55 ? 108.472 126.543 156.264 1.00 82.07 55 LEU D O 1
ATOM 5960 N N . ILE D 2 56 ? 106.293 126.006 156.089 1.00 77.81 56 ILE D N 1
ATOM 5961 C CA . ILE D 2 56 ? 106.593 124.583 155.939 1.00 77.81 56 ILE D CA 1
ATOM 5962 C C . ILE D 2 56 ? 106.964 124.204 154.516 1.00 77.81 56 ILE D C 1
ATOM 5963 O O . ILE D 2 56 ? 107.471 123.097 154.296 1.00 77.81 56 ILE D O 1
ATOM 5968 N N . GLU D 2 57 ? 106.724 125.082 153.543 1.00 66.24 57 GLU D N 1
ATOM 5969 C CA . GLU D 2 57 ? 107.135 124.812 152.171 1.00 66.24 57 GLU D CA 1
ATOM 5970 C C . GLU D 2 57 ? 108.539 125.326 151.877 1.00 66.24 57 GLU D C 1
ATOM 5971 O O . GLU D 2 57 ? 109.298 124.671 151.155 1.00 66.24 57 GLU D O 1
ATOM 5977 N N . HIS D 2 58 ? 108.906 126.482 152.431 1.00 66.78 58 HIS D N 1
ATOM 5978 C CA . HIS D 2 58 ? 110.227 127.051 152.201 1.00 66.78 58 HIS D CA 1
ATOM 5979 C C . HIS D 2 58 ? 111.331 126.310 152.942 1.00 66.78 58 HIS D C 1
ATOM 5980 O O . HIS D 2 58 ? 112.510 126.590 152.700 1.00 66.78 58 HIS D O 1
ATOM 5987 N N . ASN D 2 59 ? 110.986 125.381 153.833 1.00 75.88 59 ASN D N 1
ATOM 5988 C CA . ASN D 2 59 ? 111.962 124.676 154.652 1.00 75.88 59 ASN D CA 1
ATOM 5989 C C . ASN D 2 59 ? 112.062 123.197 154.289 1.00 75.88 59 ASN D C 1
ATOM 5990 O O . ASN D 2 59 ? 112.458 122.376 155.118 1.00 75.88 59 ASN D O 1
ATOM 5995 N N . LEU D 2 60 ? 111.709 122.842 153.055 1.00 65.67 60 LEU D N 1
ATOM 5996 C CA . LEU D 2 60 ? 111.797 121.455 152.619 1.00 65.67 60 LEU D CA 1
ATOM 5997 C C . LEU D 2 60 ? 113.191 121.067 152.144 1.00 65.67 60 LEU D C 1
ATOM 5998 O O . LEU D 2 60 ? 113.410 119.896 151.818 1.00 65.67 60 LEU D O 1
ATOM 6003 N N . ARG D 2 61 ? 114.131 122.012 152.093 1.00 67.94 61 ARG D N 1
ATOM 6004 C CA . ARG D 2 61 ? 115.487 121.680 151.667 1.00 67.94 61 ARG D CA 1
ATOM 6005 C C . ARG D 2 61 ? 116.200 120.823 152.706 1.00 67.94 61 ARG D C 1
ATOM 6006 O O . ARG D 2 61 ? 117.001 119.950 152.354 1.00 67.94 61 ARG D O 1
ATOM 6014 N N . LEU D 2 62 ? 115.924 121.062 153.990 1.00 73.57 62 LEU D N 1
ATOM 6015 C CA . LEU D 2 62 ? 116.650 120.373 155.052 1.00 73.57 62 LEU D CA 1
ATOM 6016 C C . LEU D 2 62 ? 116.385 118.872 155.029 1.00 73.57 62 LEU D C 1
ATOM 6017 O O . LEU D 2 62 ? 117.314 118.066 155.175 1.00 73.57 62 LEU D O 1
ATOM 6022 N N . VAL D 2 63 ? 115.123 118.478 154.841 1.00 73.03 63 VAL D N 1
ATOM 6023 C CA . VAL D 2 63 ? 114.771 117.064 154.886 1.00 73.03 63 VAL D CA 1
ATOM 6024 C C . VAL D 2 63 ? 115.466 116.302 153.768 1.00 73.03 63 VAL D C 1
ATOM 6025 O O . VAL D 2 63 ? 115.758 115.108 153.909 1.00 73.03 63 VAL D O 1
ATOM 6029 N N . ALA D 2 64 ? 115.767 116.980 152.657 1.00 73.98 64 ALA D N 1
ATOM 6030 C CA . ALA D 2 64 ? 116.417 116.317 151.531 1.00 73.98 64 ALA D CA 1
ATOM 6031 C C . ALA D 2 64 ? 117.772 115.749 151.927 1.00 73.98 64 ALA D C 1
ATOM 6032 O O . ALA D 2 64 ? 118.115 114.622 151.550 1.00 73.98 64 ALA D O 1
ATOM 6034 N N . HIS D 2 65 ? 118.561 116.513 152.684 1.00 78.31 65 HIS D N 1
ATOM 6035 C CA . HIS D 2 65 ? 119.836 115.989 153.157 1.00 78.31 65 HIS D CA 1
ATOM 6036 C C . HIS D 2 65 ? 119.676 115.161 154.425 1.00 78.31 65 HIS D C 1
ATOM 6037 O O . HIS D 2 65 ? 120.484 114.258 154.671 1.00 78.31 65 HIS D O 1
ATOM 6044 N N . ILE D 2 66 ? 118.649 115.439 155.232 1.00 78.64 66 ILE D N 1
ATOM 6045 C CA . ILE D 2 66 ? 118.447 114.671 156.459 1.00 78.64 66 ILE D CA 1
ATOM 6046 C C . ILE D 2 66 ? 118.156 113.210 156.133 1.00 78.64 66 ILE D C 1
ATOM 6047 O O . ILE D 2 66 ? 118.731 112.295 156.735 1.00 78.64 66 ILE D O 1
ATOM 6052 N N . VAL D 2 67 ? 117.263 112.968 155.171 1.00 81.71 67 VAL D N 1
ATOM 6053 C CA . VAL D 2 67 ? 116.920 111.596 154.807 1.00 81.71 67 VAL D CA 1
ATOM 6054 C C . VAL D 2 67 ? 118.125 110.883 154.209 1.00 81.71 67 VAL D C 1
ATOM 6055 O O . VAL D 2 67 ? 118.411 109.727 154.545 1.00 81.71 67 VAL D O 1
ATOM 6059 N N . LYS D 2 68 ? 118.853 111.558 153.316 1.00 89.22 68 LYS D N 1
ATOM 6060 C CA . LYS D 2 68 ? 120.027 110.941 152.705 1.00 89.22 68 LYS D CA 1
ATOM 6061 C C . LYS D 2 68 ? 121.119 110.671 153.732 1.00 89.22 68 LYS D C 1
ATOM 6062 O O . LYS D 2 68 ? 121.948 109.777 153.531 1.00 89.22 68 LYS D O 1
ATOM 6068 N N . LYS D 2 69 ? 121.147 111.433 154.826 1.00 84.32 69 LYS D N 1
ATOM 6069 C CA . LYS D 2 69 ? 122.105 111.160 155.890 1.00 84.32 69 LYS D CA 1
ATOM 6070 C C . LYS D 2 69 ? 121.709 109.937 156.712 1.00 84.32 69 LYS D C 1
ATOM 6071 O O . LYS D 2 69 ? 122.579 109.300 157.314 1.00 84.32 69 LYS D O 1
ATOM 6077 N N . PHE D 2 70 ? 120.423 109.579 156.726 1.00 85.42 70 PHE D N 1
ATOM 6078 C CA . PHE D 2 70 ? 119.952 108.326 157.303 1.00 85.42 70 PHE D CA 1
ATOM 6079 C C . PHE D 2 70 ? 119.816 107.214 156.269 1.00 85.42 70 PHE D C 1
ATOM 6080 O O . PHE D 2 70 ? 119.018 106.291 156.466 1.00 85.42 70 PHE D O 1
ATOM 6088 N N . GLU D 2 71 ? 120.576 107.277 155.180 1.00 97.92 71 GLU D N 1
ATOM 6089 C CA . GLU D 2 71 ? 120.507 106.271 154.129 1.00 97.92 71 GLU D CA 1
ATOM 6090 C C . GLU D 2 71 ? 121.313 105.041 154.548 1.00 97.92 71 GLU D C 1
ATOM 6091 O O . GLU D 2 71 ? 121.653 104.865 155.721 1.00 97.92 71 GLU D O 1
ATOM 6097 N N . ASN D 2 72 ? 121.600 104.166 153.576 1.00 104.23 72 ASN D N 1
ATOM 6098 C CA . ASN D 2 72 ? 122.305 102.889 153.718 1.00 104.23 72 ASN D CA 1
ATOM 6099 C C . ASN D 2 72 ? 122.025 102.212 155.056 1.00 104.23 72 ASN D C 1
ATOM 6100 O O . ASN D 2 72 ? 122.952 101.792 155.756 1.00 104.23 72 ASN D O 1
ATOM 6105 N N . THR D 2 73 ? 120.744 102.105 155.413 1.00 100.79 73 THR D N 1
ATOM 6106 C CA . THR D 2 73 ? 120.325 101.372 156.599 1.00 100.79 73 THR D CA 1
ATOM 6107 C C . THR D 2 73 ? 119.192 100.390 156.339 1.00 100.79 73 THR D C 1
ATOM 6108 O O . THR D 2 73 ? 118.878 99.595 157.231 1.00 100.79 73 THR D O 1
ATOM 6112 N N . GLY D 2 74 ? 118.571 100.416 155.161 1.00 99.97 74 GLY D N 1
ATOM 6113 C CA . GLY D 2 74 ? 117.553 99.443 154.818 1.00 99.97 74 GLY D CA 1
ATOM 6114 C C . GLY D 2 74 ? 116.129 99.915 155.026 1.00 99.97 74 GLY D C 1
ATOM 6115 O O . GLY D 2 74 ? 115.306 99.185 155.586 1.00 99.97 74 GLY D O 1
ATOM 6116 N N . GLU D 2 75 ? 115.822 101.132 154.582 1.00 105.12 75 GLU D N 1
ATOM 6117 C CA . GLU D 2 75 ? 114.480 101.687 154.692 1.00 105.12 75 GLU D CA 1
ATOM 6118 C C . GLU D 2 75 ? 114.086 102.352 153.382 1.00 105.12 75 GLU D C 1
ATOM 6119 O O . GLU D 2 75 ? 114.902 103.025 152.747 1.00 105.12 75 GLU D O 1
ATOM 6125 N N . ASP D 2 76 ? 112.831 102.158 152.984 1.00 97.34 76 ASP D N 1
ATOM 6126 C CA . ASP D 2 76 ? 112.305 102.840 151.810 1.00 97.34 76 ASP D CA 1
ATOM 6127 C C . ASP D 2 76 ? 112.128 104.326 152.098 1.00 97.34 76 ASP D C 1
ATOM 6128 O O . ASP D 2 76 ? 111.703 104.720 153.188 1.00 97.34 76 ASP D O 1
ATOM 6133 N N . ALA D 2 77 ? 112.456 105.156 151.105 1.00 85.47 77 ALA D N 1
ATOM 6134 C CA . ALA D 2 77 ? 112.503 106.598 151.316 1.00 85.47 77 ALA D CA 1
ATOM 6135 C C . ALA D 2 77 ? 111.129 107.216 151.547 1.00 85.47 77 ALA D C 1
ATOM 6136 O O . ALA D 2 77 ? 111.054 108.338 152.058 1.00 85.47 77 ALA D O 1
ATOM 6138 N N . GLU D 2 78 ? 110.048 106.523 151.182 1.00 82.55 78 GLU D N 1
ATOM 6139 C CA . GLU D 2 78 ? 108.715 107.109 151.300 1.00 82.55 78 GLU D CA 1
ATOM 6140 C C . GLU D 2 78 ? 108.354 107.385 152.756 1.00 82.55 78 GLU D C 1
ATOM 6141 O O . GLU D 2 78 ? 107.940 108.499 153.106 1.00 82.55 78 GLU D O 1
ATOM 6147 N N . ASP D 2 79 ? 108.506 106.380 153.622 1.00 83.02 79 ASP D N 1
ATOM 6148 C CA . ASP D 2 79 ? 108.206 106.575 155.036 1.00 83.02 79 ASP D CA 1
ATOM 6149 C C . ASP D 2 79 ? 109.129 107.617 155.650 1.00 83.02 79 ASP D C 1
ATOM 6150 O O . ASP D 2 79 ? 108.694 108.443 156.464 1.00 83.02 79 ASP D O 1
ATOM 6155 N N . LEU D 2 80 ? 110.407 107.593 155.268 1.00 77.55 80 LEU D N 1
ATOM 6156 C CA . LEU D 2 80 ? 111.367 108.545 155.813 1.00 77.55 80 LEU D CA 1
ATOM 6157 C C . LEU D 2 80 ? 110.977 109.978 155.472 1.00 77.55 80 LEU D C 1
ATOM 6158 O O . LEU D 2 80 ? 110.963 110.852 156.344 1.00 77.55 80 LEU D O 1
ATOM 6163 N N . ILE D 2 81 ? 110.636 110.236 154.207 1.00 70.54 81 ILE D N 1
ATOM 6164 C CA . ILE D 2 81 ? 110.287 111.596 153.809 1.00 70.54 81 ILE D CA 1
ATOM 6165 C C . ILE D 2 81 ? 108.960 112.017 154.430 1.00 70.54 81 ILE D C 1
ATOM 6166 O O . ILE D 2 81 ? 108.794 113.174 154.845 1.00 70.54 81 ILE D O 1
ATOM 6171 N N . SER D 2 82 ? 107.997 111.094 154.522 1.00 70.83 82 SER D N 1
ATOM 6172 C CA . SER D 2 82 ? 106.722 111.431 155.146 1.00 70.83 82 SER D CA 1
ATOM 6173 C C . SER D 2 82 ? 106.920 111.836 156.601 1.00 70.83 82 SER D C 1
ATOM 6174 O O . SER D 2 82 ? 106.397 112.864 157.054 1.00 70.83 82 SER D O 1
ATOM 6177 N N . ILE D 2 83 ? 107.703 111.054 157.347 1.00 72.39 83 ILE D N 1
ATOM 6178 C CA . ILE D 2 83 ? 107.887 111.376 158.755 1.00 72.39 83 ILE D CA 1
ATOM 6179 C C . ILE D 2 83 ? 108.792 112.592 158.916 1.00 72.39 83 ILE D C 1
ATOM 6180 O O . ILE D 2 83 ? 108.697 113.313 159.915 1.00 72.39 83 ILE D O 1
ATOM 6185 N N . GLY D 2 84 ? 109.656 112.866 157.937 1.00 71.03 84 GLY D N 1
ATOM 6186 C CA . GLY D 2 84 ? 110.426 114.098 157.975 1.00 71.03 84 GLY D CA 1
ATOM 6187 C C . GLY D 2 84 ? 109.554 115.329 157.827 1.00 71.03 84 GLY D C 1
ATOM 6188 O O . GLY D 2 84 ? 109.739 116.322 158.536 1.00 71.03 84 GLY D O 1
ATOM 6189 N N . THR D 2 85 ? 108.586 115.282 156.908 1.00 67.03 85 THR D N 1
ATOM 6190 C CA . THR D 2 85 ? 107.630 116.382 156.805 1.00 67.03 85 THR D CA 1
ATOM 6191 C C . THR D 2 85 ? 106.775 116.485 158.063 1.00 67.03 85 THR D C 1
ATOM 6192 O O . THR D 2 85 ? 106.421 117.589 158.498 1.00 67.03 85 THR D O 1
ATOM 6196 N N . ILE D 2 86 ? 106.436 115.342 158.663 1.00 68.28 86 ILE D N 1
ATOM 6197 C CA . ILE D 2 86 ? 105.696 115.360 159.924 1.00 68.28 86 ILE D CA 1
ATOM 6198 C C . ILE D 2 86 ? 106.502 116.081 161.002 1.00 68.28 86 ILE D C 1
ATOM 6199 O O . ILE D 2 86 ? 105.975 116.918 161.745 1.00 68.28 86 ILE D O 1
ATOM 6204 N N . GLY D 2 87 ? 107.797 115.774 161.094 1.00 71.36 87 GLY D N 1
AT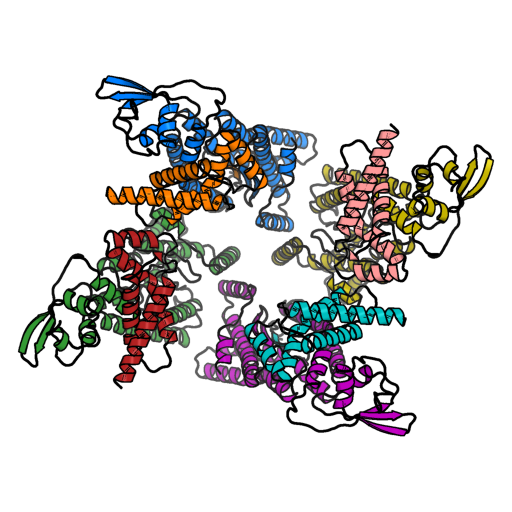OM 6205 C CA . GLY D 2 87 ? 108.649 116.458 162.055 1.00 71.36 87 GLY D CA 1
ATOM 6206 C C . GLY D 2 87 ? 108.819 117.935 161.749 1.00 71.36 87 GLY D C 1
ATOM 6207 O O . GLY D 2 87 ? 108.951 118.759 162.660 1.00 71.36 87 GLY D O 1
ATOM 6208 N N . LEU D 2 88 ? 108.845 118.291 160.465 1.00 69.64 88 LEU D N 1
ATOM 6209 C CA . LEU D 2 88 ? 108.894 119.703 160.103 1.00 69.64 88 LEU D CA 1
ATOM 6210 C C . LEU D 2 88 ? 107.644 120.429 160.585 1.00 69.64 88 LEU D C 1
ATOM 6211 O O . LEU D 2 88 ? 107.722 121.560 161.080 1.00 69.64 88 LEU D O 1
ATOM 6216 N N . ILE D 2 89 ? 106.479 119.790 160.444 1.00 73.97 89 ILE D N 1
ATOM 6217 C CA . ILE D 2 89 ? 105.250 120.356 160.997 1.00 73.97 89 ILE D CA 1
ATOM 6218 C C . ILE D 2 89 ? 105.354 120.472 162.514 1.00 73.97 89 ILE D C 1
ATOM 6219 O O . ILE D 2 89 ? 104.930 121.474 163.107 1.00 73.97 89 ILE D O 1
ATOM 6224 N N . LYS D 2 90 ? 105.921 119.449 163.161 1.00 75.37 90 LYS D N 1
ATOM 6225 C CA . LYS D 2 90 ? 106.173 119.506 164.599 1.00 75.37 90 LYS D CA 1
ATOM 6226 C C . LYS D 2 90 ? 106.923 120.779 164.962 1.00 75.37 90 LYS D C 1
ATOM 6227 O O . LYS D 2 90 ? 106.519 121.530 165.856 1.00 75.37 90 LYS D O 1
ATOM 6233 N N . GLY D 2 91 ? 108.033 121.024 164.264 1.00 77.11 91 GLY D N 1
ATOM 6234 C CA . GLY D 2 91 ? 108.874 122.164 164.588 1.00 77.11 91 GLY D CA 1
ATOM 6235 C C . GLY D 2 91 ? 108.203 123.496 164.315 1.00 77.11 91 GLY D C 1
ATOM 6236 O O . GLY D 2 91 ? 108.291 124.423 165.125 1.00 77.11 91 GLY D O 1
ATOM 6237 N N . ILE D 2 92 ? 107.532 123.616 163.166 1.00 80.15 92 ILE D N 1
ATOM 6238 C CA . ILE D 2 92 ? 106.891 124.882 162.814 1.00 80.15 92 ILE D CA 1
ATOM 6239 C C . ILE D 2 92 ? 105.770 125.210 163.791 1.00 80.15 92 ILE D C 1
ATOM 6240 O O . ILE D 2 92 ? 105.629 126.358 164.232 1.00 80.15 92 ILE D O 1
ATOM 6245 N N . GLU D 2 93 ? 104.956 124.214 164.148 1.00 87.96 93 GLU D N 1
ATOM 6246 C CA . GLU D 2 93 ? 103.805 124.482 165.005 1.00 87.96 93 GLU D CA 1
ATOM 6247 C C . GLU D 2 93 ? 104.232 124.948 166.393 1.00 87.96 93 GLU D C 1
ATOM 6248 O O . GLU D 2 93 ? 103.630 125.868 166.959 1.00 87.96 93 GLU D O 1
ATOM 6254 N N . SER D 2 94 ? 105.277 124.340 166.952 1.00 90.25 94 SER D N 1
ATOM 6255 C CA . SER D 2 94 ? 105.690 124.581 168.334 1.00 90.25 94 SER D CA 1
ATOM 6256 C C . SER D 2 94 ? 106.953 125.430 168.432 1.00 90.25 94 SER D C 1
ATOM 6257 O O . SER D 2 94 ? 107.809 125.176 169.283 1.00 90.25 94 SER D O 1
ATOM 6260 N N . TYR D 2 95 ? 107.104 126.439 167.578 1.00 86.37 95 TYR D N 1
ATOM 6261 C CA . TYR D 2 95 ? 108.287 127.288 167.625 1.00 86.37 95 TYR D CA 1
ATOM 6262 C C . TYR D 2 95 ? 108.172 128.298 168.761 1.00 86.37 95 TYR D C 1
ATOM 6263 O O . TYR D 2 95 ? 107.116 128.902 168.973 1.00 86.37 95 TYR D O 1
ATOM 6272 N N . SER D 2 96 ? 109.272 128.476 169.494 1.00 87.02 96 SER D N 1
ATOM 6273 C CA . SER D 2 96 ? 109.412 129.519 170.511 1.00 87.02 96 SER D CA 1
ATOM 6274 C C . SER D 2 96 ? 110.706 130.264 170.192 1.00 87.02 96 SER D C 1
ATOM 6275 O O . SER D 2 96 ? 111.772 129.929 170.713 1.00 87.02 96 SER D O 1
ATOM 6278 N N . ALA D 2 97 ? 110.604 131.280 169.332 1.00 82.29 97 ALA D N 1
ATOM 6279 C CA . ALA D 2 97 ? 111.777 131.989 168.833 1.00 82.29 97 ALA D CA 1
ATOM 6280 C C . ALA D 2 97 ? 112.439 132.874 169.880 1.00 82.29 97 ALA D C 1
ATOM 6281 O O . ALA D 2 97 ? 113.541 133.373 169.630 1.00 82.29 97 ALA D O 1
ATOM 6283 N N . GLY D 2 98 ? 111.806 133.082 171.034 1.00 84.22 98 GLY D N 1
ATOM 6284 C CA . GLY D 2 98 ? 112.375 133.953 172.046 1.00 84.22 98 GLY D CA 1
ATOM 6285 C C . GLY D 2 98 ? 113.563 133.374 172.784 1.00 84.22 98 GLY D C 1
ATOM 6286 O O . GLY D 2 98 ? 114.231 134.111 173.518 1.00 84.22 98 GLY D O 1
ATOM 6287 N N . LYS D 2 99 ? 113.843 132.081 172.610 1.00 84.83 99 LYS D N 1
ATOM 6288 C CA . LYS D 2 99 ? 114.962 131.448 173.297 1.00 84.83 99 LYS D CA 1
ATOM 6289 C C . LYS D 2 99 ? 116.316 131.859 172.732 1.00 84.83 99 LYS D C 1
ATOM 6290 O O . LYS D 2 99 ? 117.339 131.588 173.370 1.00 84.83 99 LYS D O 1
ATOM 6296 N N . GLY D 2 100 ? 116.351 132.499 171.566 1.00 84.73 100 GLY D N 1
ATOM 6297 C CA . GLY D 2 100 ? 117.604 132.936 170.982 1.00 84.73 100 GLY D CA 1
ATOM 6298 C C . GLY D 2 100 ? 118.286 131.878 170.139 1.00 84.73 100 GLY D C 1
ATOM 6299 O O . GLY D 2 100 ? 119.440 131.521 170.394 1.00 84.73 100 GLY D O 1
ATOM 6300 N N . THR D 2 101 ? 117.583 131.369 169.129 1.00 89.98 101 THR D N 1
ATOM 6301 C CA . THR D 2 101 ? 118.137 130.358 168.242 1.00 89.98 101 THR D CA 1
ATOM 6302 C C . THR D 2 101 ? 117.467 130.472 166.880 1.00 89.98 101 THR D C 1
ATOM 6303 O O . THR D 2 101 ? 116.440 131.138 166.721 1.00 89.98 101 THR D O 1
ATOM 6307 N N . LYS D 2 102 ? 118.067 129.815 165.893 1.00 86.56 102 LYS D N 1
ATOM 6308 C CA . LYS D 2 102 ? 117.555 129.822 164.532 1.00 86.56 102 LYS D CA 1
ATOM 6309 C C . LYS D 2 102 ? 116.531 128.708 164.344 1.00 86.56 102 LYS D C 1
ATOM 6310 O O . LYS D 2 102 ? 116.618 127.644 164.963 1.00 86.56 102 LYS D O 1
ATOM 6316 N N . LEU D 2 103 ? 115.544 128.972 163.483 1.00 85.15 103 LEU D N 1
ATOM 6317 C CA . LEU D 2 103 ? 114.517 127.977 163.192 1.00 85.15 103 LEU D CA 1
ATOM 6318 C C . LEU D 2 103 ? 115.112 126.730 162.549 1.00 85.15 103 LEU D C 1
ATOM 6319 O O . LEU D 2 103 ? 114.620 125.620 162.783 1.00 85.15 103 LEU D O 1
ATOM 6324 N N . ALA D 2 104 ? 116.170 126.890 161.750 1.00 80.78 104 ALA D N 1
ATOM 6325 C CA . ALA D 2 104 ? 116.720 125.765 160.999 1.00 80.78 104 ALA D CA 1
ATOM 6326 C C . ALA D 2 104 ? 117.213 124.661 161.926 1.00 80.78 104 ALA D C 1
ATOM 6327 O O . ALA D 2 104 ? 116.899 123.481 161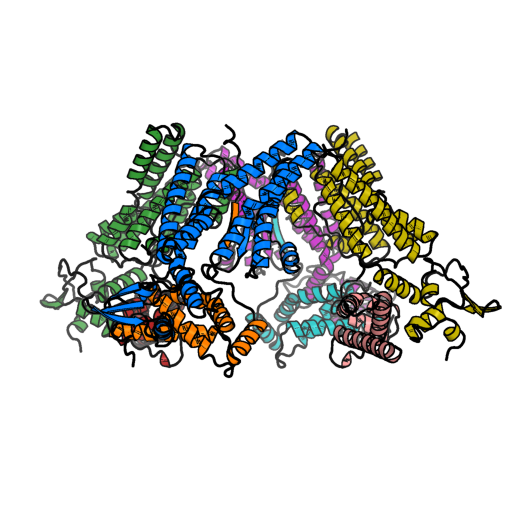.726 1.00 80.78 104 ALA D O 1
ATOM 6329 N N . THR D 2 105 ? 117.990 125.023 162.950 1.00 84.66 105 THR D N 1
ATOM 6330 C CA . THR D 2 105 ? 118.538 124.006 163.842 1.00 84.66 105 THR D CA 1
ATOM 6331 C C . THR D 2 105 ? 117.446 123.359 164.687 1.00 84.66 105 THR D C 1
ATOM 6332 O O . THR D 2 105 ? 117.498 122.154 164.958 1.00 84.66 105 THR D O 1
ATOM 6336 N N . TYR D 2 106 ? 116.439 124.136 165.094 1.00 82.14 106 TYR D N 1
ATOM 6337 C CA . TYR D 2 106 ? 115.317 123.568 165.835 1.00 82.14 106 TYR D CA 1
ATOM 6338 C C . TYR D 2 106 ? 114.570 122.546 164.988 1.00 82.14 106 TYR D C 1
ATOM 6339 O O . TYR D 2 106 ? 114.257 121.442 165.452 1.00 82.14 106 TYR D O 1
ATOM 6348 N N . ALA D 2 107 ? 114.294 122.894 163.728 1.00 78.08 107 ALA D N 1
ATOM 6349 C CA . ALA D 2 107 ? 113.595 121.972 162.841 1.00 78.08 107 ALA D CA 1
ATOM 6350 C C . ALA D 2 107 ? 114.428 120.726 162.572 1.00 78.08 107 ALA D C 1
ATOM 6351 O O . ALA D 2 107 ? 113.895 119.611 162.544 1.00 78.08 107 ALA D O 1
ATOM 6353 N N . ALA D 2 108 ? 115.737 120.896 162.365 1.00 79.28 108 ALA D N 1
ATOM 6354 C CA . ALA D 2 108 ? 116.602 119.745 162.124 1.00 79.28 108 ALA D CA 1
ATOM 6355 C C . ALA D 2 108 ? 116.631 118.814 163.329 1.00 79.28 108 ALA D C 1
ATOM 6356 O O . ALA D 2 108 ? 116.522 117.589 163.182 1.00 79.28 108 ALA D O 1
ATOM 6358 N N . ARG D 2 109 ? 116.765 119.378 164.532 1.00 84.38 109 ARG D N 1
ATOM 6359 C CA . ARG D 2 109 ? 116.741 118.558 165.737 1.00 84.38 109 ARG D CA 1
ATOM 6360 C C . ARG D 2 109 ? 115.416 117.823 165.868 1.00 84.38 109 ARG D C 1
ATOM 6361 O O . ARG D 2 109 ? 115.389 116.627 166.182 1.00 84.38 109 ARG D O 1
ATOM 6369 N N . CYS D 2 110 ? 114.305 118.519 165.621 1.00 79.15 110 CYS D N 1
ATOM 6370 C CA . CYS D 2 110 ? 112.999 117.891 165.776 1.00 79.15 110 CYS D CA 1
ATOM 6371 C C . CYS D 2 110 ? 112.805 116.754 164.780 1.00 79.15 110 CYS D C 1
ATOM 6372 O O . CYS D 2 110 ? 112.320 115.676 165.145 1.00 79.15 110 CYS D O 1
ATOM 6375 N N . ILE D 2 111 ? 113.187 116.965 163.517 1.00 79.40 111 ILE D N 1
ATOM 6376 C CA . ILE D 2 111 ? 112.974 115.925 162.515 1.00 79.40 111 ILE D CA 1
ATOM 6377 C C . ILE D 2 111 ? 113.887 114.731 162.774 1.00 79.40 111 ILE D C 1
ATOM 6378 O O . ILE D 2 111 ? 113.470 113.575 162.624 1.00 79.40 111 ILE D O 1
ATOM 6383 N N . GLU D 2 112 ? 115.139 114.978 163.175 1.00 84.25 112 GLU D N 1
ATOM 6384 C CA . GLU D 2 112 ? 116.024 113.853 163.452 1.00 84.25 112 GLU D CA 1
ATOM 6385 C C . GLU D 2 112 ? 115.556 113.081 164.681 1.00 84.25 112 GLU D C 1
ATOM 6386 O O . GLU D 2 112 ? 115.636 111.848 164.709 1.00 84.25 112 GLU D O 1
ATOM 6392 N N . ASN D 2 113 ? 115.031 113.782 165.693 1.00 84.99 113 ASN D N 1
ATOM 6393 C CA . ASN D 2 113 ? 114.458 113.095 166.846 1.00 84.99 113 ASN D CA 1
ATOM 6394 C C . ASN D 2 113 ? 113.249 112.261 166.446 1.00 84.99 113 ASN D C 1
ATOM 6395 O O . ASN D 2 113 ? 113.067 111.143 166.941 1.00 84.99 113 ASN D O 1
ATOM 6400 N N . GLU D 2 114 ? 112.406 112.790 165.557 1.00 84.81 114 GLU D N 1
ATOM 6401 C CA . GLU D 2 114 ? 111.235 112.039 165.116 1.00 84.81 114 GLU D CA 1
ATOM 6402 C C . GLU D 2 114 ? 111.639 110.776 164.360 1.00 84.81 114 GLU D C 1
ATOM 6403 O O . GLU D 2 114 ? 111.071 109.697 164.582 1.00 84.81 114 GLU D O 1
ATOM 6409 N N . ILE D 2 115 ? 112.627 110.888 163.469 1.00 86.16 115 ILE D N 1
ATOM 6410 C CA . ILE D 2 115 ? 113.080 109.705 162.742 1.00 86.16 115 ILE D CA 1
ATOM 6411 C C . ILE D 2 115 ? 113.745 108.708 163.686 1.00 86.16 115 ILE D C 1
ATOM 6412 O O . ILE D 2 115 ? 113.605 107.492 163.510 1.00 86.16 115 ILE D O 1
ATOM 6417 N N . LEU D 2 116 ? 114.471 109.190 164.699 1.00 88.46 116 LEU D N 1
ATOM 6418 C CA . LEU D 2 116 ? 115.054 108.280 165.681 1.00 88.46 116 LEU D CA 1
ATOM 6419 C C . LEU D 2 116 ? 113.973 107.562 166.478 1.00 88.46 116 LEU D C 1
ATOM 6420 O O . LEU D 2 116 ? 114.112 106.376 166.798 1.00 88.46 116 LEU D O 1
ATOM 6425 N N . MET D 2 117 ? 112.893 108.268 166.819 1.00 87.68 117 MET D N 1
ATOM 6426 C CA . MET D 2 117 ? 111.771 107.626 167.497 1.00 87.68 117 MET D CA 1
ATOM 6427 C C . MET D 2 117 ? 111.150 106.548 166.620 1.00 87.68 117 MET D C 1
ATOM 6428 O O . MET D 2 117 ? 110.814 105.458 167.102 1.00 87.68 117 MET D O 1
ATOM 6433 N N . HIS D 2 118 ? 110.989 106.836 165.326 1.00 89.20 118 HIS D N 1
ATOM 6434 C CA . HIS D 2 118 ? 110.474 105.825 164.407 1.00 89.20 118 HIS D CA 1
ATOM 6435 C C . HIS D 2 118 ? 111.398 104.616 164.338 1.00 89.20 118 HIS D C 1
ATOM 6436 O O . HIS D 2 118 ? 110.935 103.470 164.323 1.00 89.20 118 HIS D O 1
ATOM 6443 N N . LEU D 2 119 ? 112.710 104.856 164.280 1.00 86.37 119 LEU D N 1
ATOM 6444 C CA . LEU D 2 119 ? 113.666 103.754 164.227 1.00 86.37 119 LEU D CA 1
ATOM 6445 C C . LEU D 2 119 ? 113.603 102.906 165.490 1.00 86.37 119 LEU D C 1
ATOM 6446 O O . LEU D 2 119 ? 113.644 101.672 165.422 1.00 86.37 119 LEU D O 1
ATOM 6448 N N . ARG D 2 120 ? 113.506 103.553 166.654 1.00 89.17 120 ARG D N 1
ATOM 6449 C CA . ARG D 2 120 ? 113.400 102.814 167.908 1.00 89.17 120 ARG D CA 1
ATOM 6450 C C . ARG D 2 120 ? 112.121 101.989 167.956 1.00 89.17 120 ARG D C 1
ATOM 6451 O O . ARG D 2 120 ? 112.136 100.832 168.395 1.00 89.17 120 ARG D O 1
ATOM 6453 N N . ALA D 2 121 ? 111.002 102.567 167.510 1.00 89.58 121 ALA D N 1
ATOM 6454 C CA . ALA D 2 121 ? 109.746 101.823 167.490 1.00 89.58 121 ALA D CA 1
ATOM 6455 C C . ALA D 2 121 ? 109.828 100.626 166.550 1.00 89.58 121 ALA D C 1
ATOM 6456 O O . ALA D 2 121 ? 109.351 99.533 166.881 1.00 89.58 121 ALA D O 1
ATOM 6458 N N . LEU D 2 122 ? 110.427 100.815 165.372 1.00 89.65 122 LEU D N 1
ATOM 6459 C CA . LEU D 2 122 ? 110.566 99.713 164.425 1.00 89.65 122 LEU D CA 1
ATOM 6460 C C . LEU D 2 122 ? 111.460 98.614 164.984 1.00 89.65 122 LEU D C 1
ATOM 6461 O O . LEU D 2 122 ? 111.168 97.423 164.823 1.00 89.65 122 LEU D O 1
ATOM 6463 N N . LYS D 2 123 ? 112.559 98.995 165.641 1.00 90.08 123 LYS D N 1
ATOM 6464 C CA . LYS D 2 123 ? 113.440 98.005 166.249 1.00 90.08 123 LYS D CA 1
ATOM 6465 C C . LYS D 2 123 ? 112.742 97.241 167.366 1.00 90.08 123 LYS D C 1
ATOM 6466 O O . LYS D 2 123 ? 112.916 96.023 167.485 1.00 90.08 123 LYS D O 1
ATOM 6468 N N . LYS D 2 124 ? 111.957 97.935 168.194 1.00 88.43 124 LYS D N 1
ATOM 6469 C CA . LYS D 2 124 ? 111.216 97.256 169.251 1.00 88.43 124 LYS D CA 1
ATOM 6470 C C . LYS D 2 124 ? 110.179 96.299 168.675 1.00 88.43 124 LYS D C 1
ATOM 6471 O O . LYS D 2 124 ? 110.018 95.177 169.171 1.00 88.43 124 LYS D O 1
ATOM 6473 N N . THR D 2 125 ? 109.463 96.724 167.630 1.00 90.08 125 THR D N 1
ATOM 6474 C CA . THR D 2 125 ? 108.448 95.864 167.029 1.00 90.08 125 THR D CA 1
ATOM 6475 C C . THR D 2 125 ? 109.073 94.640 166.370 1.00 90.08 125 THR D C 1
ATOM 6476 O O . THR D 2 125 ? 108.557 93.524 166.506 1.00 90.08 125 THR D O 1
ATOM 6478 N N . LYS D 2 126 ? 110.180 94.825 165.657 1.00 84.28 126 LYS D N 1
ATOM 6479 C CA . LYS D 2 126 ? 110.828 93.728 164.947 1.00 84.28 126 LYS D CA 1
ATOM 6480 C C . LYS D 2 126 ? 111.491 92.753 165.914 1.00 84.28 126 LYS D C 1
ATOM 6481 O O . LYS D 2 126 ? 111.589 91.558 165.634 1.00 84.28 126 LYS D O 1
ATOM 6483 N N . MET E 1 1 ? 136.652 101.431 141.038 1.00 85.90 1 MET E N 1
ATOM 6484 C CA . MET E 1 1 ? 137.419 102.331 141.892 1.00 85.90 1 MET E CA 1
ATOM 6485 C C . MET E 1 1 ? 136.677 103.648 142.093 1.00 85.90 1 MET E C 1
ATOM 6486 O O . MET E 1 1 ? 136.529 104.435 141.160 1.00 85.90 1 MET E O 1
ATOM 6491 N N . ASN E 1 2 ? 136.209 103.875 143.323 1.00 77.98 2 ASN E N 1
ATOM 6492 C CA . ASN E 1 2 ? 135.449 105.087 143.617 1.00 77.98 2 ASN E CA 1
ATOM 6493 C C . ASN E 1 2 ? 136.305 106.335 143.439 1.00 77.98 2 ASN E C 1
ATOM 6494 O O . ASN E 1 2 ? 135.818 107.370 142.967 1.00 77.98 2 ASN E O 1
ATOM 6499 N N . LYS E 1 3 ? 137.582 106.262 143.824 1.00 65.98 3 LYS E N 1
ATOM 6500 C CA . LYS E 1 3 ? 138.472 107.405 143.647 1.00 65.98 3 LYS E CA 1
ATOM 6501 C C . LYS E 1 3 ? 138.637 107.765 142.177 1.00 65.98 3 LYS E C 1
ATOM 6502 O O . LYS E 1 3 ? 138.783 108.945 141.842 1.00 65.98 3 LYS E O 1
ATOM 6508 N N . TRP E 1 4 ? 138.617 106.771 141.287 1.00 63.04 4 TRP E N 1
ATOM 6509 C CA . TRP E 1 4 ? 138.671 107.061 139.858 1.00 63.04 4 TRP E CA 1
ATOM 6510 C C . TRP E 1 4 ? 137.458 107.872 139.417 1.00 63.04 4 TRP E C 1
ATOM 6511 O O . TRP E 1 4 ? 137.589 108.843 138.660 1.00 63.04 4 TRP E O 1
ATOM 6522 N N . LEU E 1 5 ? 136.269 107.492 139.888 1.00 66.38 5 LEU E N 1
ATOM 6523 C CA . LEU E 1 5 ? 135.067 108.253 139.566 1.00 66.38 5 LEU E CA 1
ATOM 6524 C C . LEU E 1 5 ? 135.143 109.662 140.138 1.00 66.38 5 LEU E C 1
ATOM 6525 O O . LEU E 1 5 ? 134.717 110.628 139.492 1.00 66.38 5 LEU E O 1
ATOM 6530 N N . ASP E 1 6 ? 135.682 109.798 141.352 1.00 64.56 6 ASP E N 1
ATOM 6531 C CA . ASP E 1 6 ? 135.847 111.122 141.943 1.00 64.56 6 ASP E CA 1
ATOM 6532 C C . ASP E 1 6 ? 136.787 111.981 141.107 1.00 64.56 6 ASP E C 1
ATOM 6533 O O . ASP E 1 6 ? 136.543 113.178 140.915 1.00 64.56 6 ASP E O 1
ATOM 6538 N N . LEU E 1 7 ? 137.871 111.385 140.606 1.00 57.02 7 LEU E N 1
ATOM 6539 C CA . LEU E 1 7 ? 138.792 112.114 139.741 1.00 57.02 7 LEU E CA 1
ATOM 6540 C C . LEU E 1 7 ? 138.110 112.547 138.451 1.00 57.02 7 LEU E C 1
ATOM 6541 O O . LEU E 1 7 ? 138.303 113.676 137.987 1.00 57.02 7 LEU E O 1
ATOM 6546 N N . ILE E 1 8 ? 137.313 111.657 137.855 1.00 54.12 8 ILE E N 1
ATOM 6547 C CA . ILE E 1 8 ? 136.625 111.996 136.611 1.00 54.12 8 ILE E CA 1
ATOM 6548 C C . ILE E 1 8 ? 135.623 113.120 136.843 1.00 54.12 8 ILE E C 1
ATOM 6549 O O . ILE E 1 8 ? 135.443 113.998 135.990 1.00 54.12 8 ILE E O 1
ATOM 6554 N N . LEU E 1 9 ? 134.965 113.119 138.003 1.00 55.70 9 LEU E N 1
ATOM 6555 C CA . LEU E 1 9 ? 133.915 114.094 138.275 1.00 55.70 9 LEU E CA 1
ATOM 6556 C C . LEU E 1 9 ? 134.442 115.523 138.383 1.00 55.70 9 LEU E C 1
ATOM 6557 O O . LEU E 1 9 ? 133.689 116.467 138.118 1.00 55.70 9 LEU E O 1
ATOM 6562 N N . LYS E 1 10 ? 135.712 115.709 138.741 1.00 47.76 10 LYS E N 1
ATOM 6563 C CA . LYS E 1 10 ? 136.222 117.049 139.011 1.00 47.76 10 LYS E CA 1
ATOM 6564 C C . LYS E 1 10 ? 137.362 117.437 138.076 1.00 47.76 10 LYS E C 1
ATOM 6565 O O . LYS E 1 10 ? 138.395 117.943 138.525 1.00 47.76 10 LYS E O 1
ATOM 6571 N N . ILE E 1 11 ? 137.186 117.203 136.776 1.00 35.10 11 ILE E N 1
ATOM 6572 C CA . ILE E 1 11 ? 138.182 117.610 135.792 1.00 35.10 11 ILE E CA 1
ATOM 6573 C C . ILE E 1 11 ? 138.103 119.117 135.586 1.00 35.10 11 ILE E C 1
ATOM 6574 O O . ILE E 1 11 ? 137.022 119.671 135.353 1.00 35.10 11 ILE E O 1
ATOM 6579 N N . HIS E 1 12 ? 139.247 119.789 135.673 1.00 26.03 12 HIS E N 1
ATOM 6580 C CA . HIS E 1 12 ? 139.306 121.226 135.453 1.00 26.03 12 HIS E CA 1
ATOM 6581 C C . HIS E 1 12 ? 139.628 121.531 133.993 1.00 26.03 12 HIS E C 1
ATOM 6582 O O . HIS E 1 12 ? 140.224 120.722 133.281 1.00 26.03 12 HIS E O 1
ATOM 6589 N N . VAL E 1 13 ? 139.215 122.718 133.550 1.00 24.13 13 VAL E N 1
ATOM 6590 C CA . VAL E 1 13 ? 139.387 123.151 132.168 1.00 24.13 13 VAL E CA 1
ATOM 6591 C C . VAL E 1 13 ? 139.906 124.583 132.162 1.00 24.13 13 VAL E C 1
ATOM 6592 O O . VAL E 1 13 ? 139.378 125.441 132.877 1.00 24.13 13 VAL E O 1
ATOM 6596 N N . HIS E 1 14 ? 140.936 124.837 131.360 1.00 18.86 14 HIS E N 1
ATOM 6597 C CA . HIS E 1 14 ? 141.474 126.184 131.240 1.00 18.86 14 HIS E CA 1
ATOM 6598 C C . HIS E 1 14 ? 140.487 127.080 130.493 1.00 18.86 14 HIS E C 1
ATOM 6599 O O . HIS E 1 14 ? 139.790 126.613 129.587 1.00 18.86 14 HIS E O 1
ATOM 6606 N N . PRO E 1 15 ? 140.399 128.364 130.853 1.00 23.03 15 PRO E N 1
ATOM 6607 C CA . PRO E 1 15 ? 139.427 129.247 130.186 1.00 23.03 15 PRO E CA 1
ATOM 6608 C C . PRO E 1 15 ? 139.622 129.373 128.686 1.00 23.03 15 PRO E C 1
ATOM 6609 O O . PRO E 1 15 ? 138.632 129.512 127.958 1.00 23.03 15 PRO E O 1
ATOM 6613 N N . PHE E 1 16 ? 140.863 129.339 128.195 1.00 19.60 16 PHE E N 1
ATOM 6614 C CA . PHE E 1 16 ? 141.096 129.504 126.764 1.00 19.60 16 PHE E CA 1
ATOM 6615 C C . PHE E 1 16 ? 140.537 128.347 125.946 1.00 19.60 16 PHE E C 1
ATOM 6616 O O . PHE E 1 16 ? 140.265 128.520 124.752 1.00 19.60 16 PHE E O 1
ATOM 6624 N N . LEU E 1 17 ? 140.359 127.174 126.558 1.00 20.18 17 LEU E N 1
ATOM 6625 C CA . LEU E 1 17 ? 139.774 126.052 125.835 1.00 20.18 17 LEU E CA 1
ATOM 6626 C C . LEU E 1 17 ? 138.333 126.347 125.440 1.00 20.18 17 LEU E C 1
ATOM 6627 O O . LEU E 1 17 ? 137.882 125.941 124.363 1.00 20.18 17 LEU E O 1
ATOM 6632 N N . TRP E 1 18 ? 137.593 127.054 126.298 1.00 18.71 18 TRP E N 1
ATOM 6633 C CA . TRP E 1 18 ? 136.231 127.440 125.947 1.00 18.71 18 TRP E CA 1
ATOM 6634 C C . TRP E 1 18 ? 136.218 128.365 124.739 1.00 18.71 18 TRP E C 1
ATOM 6635 O O . TRP E 1 18 ? 135.361 128.235 123.858 1.00 18.71 18 TRP E O 1
ATOM 6646 N N . ILE E 1 19 ? 137.160 129.309 124.678 1.00 19.58 19 ILE E N 1
ATOM 6647 C CA . ILE E 1 19 ? 137.221 130.220 123.539 1.00 19.58 19 ILE E CA 1
ATOM 6648 C C . ILE E 1 19 ? 137.603 129.467 122.271 1.00 19.58 19 ILE E C 1
ATOM 6649 O O . ILE E 1 19 ? 137.071 129.740 121.188 1.00 19.58 19 ILE E O 1
ATOM 6654 N N . ILE E 1 20 ? 138.523 128.506 122.381 1.00 19.99 20 ILE E N 1
ATOM 6655 C CA . ILE E 1 20 ? 138.878 127.695 121.217 1.00 19.99 20 ILE E CA 1
ATOM 6656 C C . ILE E 1 20 ? 137.672 126.898 120.733 1.00 19.99 20 ILE E C 1
ATOM 6657 O O . ILE E 1 20 ? 137.416 126.803 119.527 1.00 19.99 20 ILE E O 1
ATOM 6662 N N . ALA E 1 21 ? 136.911 126.315 121.663 1.00 24.20 21 ALA E N 1
ATOM 6663 C CA . ALA E 1 21 ? 135.723 125.558 121.282 1.00 24.20 21 ALA E CA 1
ATOM 6664 C C . ALA E 1 21 ? 134.677 126.453 120.629 1.00 24.20 21 ALA E C 1
ATOM 6665 O O . ALA E 1 21 ? 134.044 126.061 119.642 1.00 24.20 21 ALA E O 1
ATOM 6667 N N . ALA E 1 22 ? 134.477 127.657 121.169 1.00 19.72 22 ALA E N 1
ATOM 6668 C CA . ALA E 1 22 ? 133.522 128.587 120.575 1.00 19.72 22 ALA E CA 1
ATOM 6669 C C . ALA E 1 22 ? 133.951 128.999 119.174 1.00 19.72 22 ALA E C 1
ATOM 6670 O O . ALA E 1 22 ? 133.116 129.108 118.270 1.00 19.72 22 ALA E O 1
ATOM 6672 N N . LEU E 1 23 ? 135.248 129.243 118.976 1.00 36.48 23 LEU E N 1
ATOM 6673 C CA . LEU E 1 23 ? 135.737 129.594 117.647 1.00 36.48 23 LEU E CA 1
ATOM 6674 C C . LEU E 1 23 ? 135.565 128.437 116.672 1.00 36.48 23 LEU E C 1
ATOM 6675 O O . LEU E 1 23 ? 135.207 128.647 115.508 1.00 36.48 23 LEU E O 1
ATOM 6680 N N . GLY E 1 24 ? 135.822 127.210 117.126 1.00 21.23 24 GLY E N 1
ATOM 6681 C CA . GLY E 1 24 ? 135.618 126.057 116.268 1.00 21.23 24 GLY E CA 1
ATOM 6682 C C . GLY E 1 24 ? 134.163 125.820 115.925 1.00 21.23 24 GLY E C 1
ATOM 6683 O O . GLY E 1 24 ? 133.850 125.344 114.831 1.00 21.23 24 GLY E O 1
ATOM 6684 N N . LEU E 1 25 ? 133.257 126.137 116.851 1.00 20.65 25 LEU E N 1
ATOM 6685 C CA . LEU E 1 25 ? 131.834 125.921 116.611 1.00 20.65 25 LEU E CA 1
ATOM 6686 C C . LEU E 1 25 ? 131.309 126.820 115.497 1.00 20.65 25 LEU E C 1
ATOM 6687 O O . LEU E 1 25 ? 130.486 126.389 114.681 1.00 20.65 25 LEU E O 1
ATOM 6692 N N . LEU E 1 26 ? 131.767 128.068 115.447 1.00 18.96 26 LEU E N 1
ATOM 6693 C CA . LEU E 1 26 ? 131.262 129.039 114.484 1.00 18.96 26 LEU E CA 1
ATOM 6694 C C . LEU E 1 26 ? 131.956 128.961 113.131 1.00 18.96 26 LEU E C 1
ATOM 6695 O O . LEU E 1 26 ? 131.598 129.727 112.231 1.00 18.96 26 LEU E O 1
ATOM 6700 N N . THR E 1 27 ? 132.933 128.073 112.963 1.00 19.42 27 THR E N 1
ATOM 6701 C CA . THR E 1 27 ? 133.647 127.918 111.700 1.00 19.42 27 THR E CA 1
ATOM 6702 C C . THR E 1 27 ? 133.420 126.567 111.040 1.00 19.42 27 THR E C 1
ATOM 6703 O O . THR E 1 27 ? 133.280 126.502 109.818 1.00 19.42 27 THR E O 1
ATOM 6707 N N . GLY E 1 28 ? 133.375 125.484 111.812 1.00 26.56 28 GLY E N 1
ATOM 6708 C CA . GLY E 1 28 ? 133.039 124.190 111.253 1.00 26.56 28 GLY E CA 1
ATOM 6709 C C . GLY E 1 28 ? 134.132 123.145 111.343 1.00 26.56 28 GLY E C 1
ATOM 6710 O O . GLY E 1 28 ? 134.225 122.266 110.481 1.00 26.56 28 GLY E O 1
ATOM 6711 N N . HIS E 1 29 ? 134.963 123.223 112.378 1.00 14.63 29 HIS E N 1
ATOM 6712 C CA . HIS E 1 29 ? 136.032 122.258 112.613 1.00 14.63 29 HIS E CA 1
ATOM 6713 C C . HIS E 1 29 ? 135.753 121.416 113.855 1.00 14.63 29 HIS E C 1
ATOM 6714 O O . HIS E 1 29 ? 136.661 121.098 114.623 1.00 14.63 29 HIS E O 1
ATOM 6721 N N . MET E 1 30 ? 134.488 121.046 114.065 1.00 19.01 30 MET E N 1
ATOM 6722 C CA . MET E 1 30 ? 134.098 120.383 115.304 1.00 19.01 30 MET E CA 1
ATOM 6723 C C . MET E 1 30 ? 134.495 118.911 115.344 1.00 19.01 30 MET E C 1
ATOM 6724 O O . MET E 1 30 ? 134.780 118.385 116.426 1.00 19.01 30 MET E O 1
ATOM 6729 N N . LYS E 1 31 ? 134.505 118.227 114.198 1.00 15.58 31 LYS E N 1
ATOM 6730 C CA . LYS E 1 31 ? 134.837 116.805 114.190 1.00 15.58 31 LYS E CA 1
ATOM 6731 C C . LYS E 1 31 ? 136.268 116.566 114.661 1.00 15.58 31 LYS E C 1
ATOM 6732 O O . LYS E 1 31 ? 136.524 115.688 115.496 1.00 15.58 31 LYS E O 1
ATOM 6738 N N . ALA E 1 32 ? 137.217 117.347 114.138 1.00 14.25 32 ALA E N 1
ATOM 6739 C CA . ALA E 1 32 ? 138.605 117.205 114.563 1.00 14.25 32 ALA E CA 1
ATOM 6740 C C . ALA E 1 32 ? 138.768 117.568 116.032 1.00 14.25 32 ALA E C 1
ATOM 6741 O O . ALA E 1 32 ? 139.545 116.932 116.757 1.00 14.25 32 ALA E O 1
ATOM 6743 N N . LEU E 1 33 ? 138.046 118.592 116.488 1.00 10.73 33 LEU E N 1
ATOM 6744 C CA . LEU E 1 33 ? 138.112 118.980 117.892 1.00 10.73 33 LEU E CA 1
ATOM 6745 C C . LEU E 1 33 ? 137.647 117.844 118.792 1.00 10.73 33 LEU E C 1
ATOM 6746 O O . LEU E 1 33 ? 138.291 117.532 119.801 1.00 10.73 33 LEU E O 1
ATOM 6751 N N . LEU E 1 34 ? 136.531 117.202 118.436 1.00 18.62 34 LEU E N 1
ATOM 6752 C CA . LEU E 1 34 ? 136.038 116.088 119.239 1.00 18.62 34 LEU E CA 1
ATOM 6753 C C . LEU E 1 34 ? 137.005 114.911 119.207 1.00 18.62 34 LEU E C 1
ATOM 6754 O O . LEU E 1 34 ? 137.232 114.265 120.237 1.00 18.62 34 LEU E O 1
ATOM 6759 N N . CYS E 1 35 ? 137.587 114.619 118.041 1.00 30.08 35 CYS E N 1
ATOM 6760 C CA . CYS E 1 35 ? 138.558 113.530 117.956 1.00 30.08 35 CYS E CA 1
ATOM 6761 C C . CYS E 1 35 ? 139.742 113.777 118.885 1.00 30.08 35 CYS E C 1
ATOM 6762 O O . CYS E 1 35 ? 140.137 112.897 119.664 1.00 30.08 35 CYS E O 1
ATOM 6765 N N . LEU E 1 36 ? 140.316 114.980 118.821 1.00 17.09 36 LEU E N 1
ATOM 6766 C CA . LEU E 1 36 ? 141.478 115.288 119.647 1.00 17.09 36 LEU E CA 1
ATOM 6767 C C . LEU E 1 36 ? 141.127 115.271 121.130 1.00 17.09 36 LEU E C 1
ATOM 6768 O O . LEU E 1 36 ? 141.893 114.747 121.951 1.00 17.09 36 LEU E O 1
ATOM 6773 N N . LEU E 1 37 ? 139.974 115.841 121.496 1.00 9.47 37 LEU E N 1
ATOM 6774 C CA . LEU E 1 37 ? 139.566 115.832 122.896 1.00 9.47 37 LEU E CA 1
ATOM 6775 C C . LEU E 1 37 ? 139.393 114.412 123.410 1.00 9.47 37 LEU E C 1
ATOM 6776 O O . LEU E 1 37 ? 139.837 114.090 124.517 1.00 9.47 37 LEU E O 1
ATOM 6781 N N . LEU E 1 38 ? 138.757 113.544 122.621 1.00 8.96 38 LEU E N 1
ATOM 6782 C CA . LEU E 1 38 ? 138.563 112.166 123.056 1.00 8.96 38 LEU E CA 1
ATOM 6783 C C . LEU E 1 38 ? 139.896 111.454 123.240 1.00 8.96 38 LEU E C 1
ATOM 6784 O O . LEU E 1 38 ? 140.113 110.773 124.253 1.00 8.96 38 LEU E O 1
ATOM 6789 N N . ILE E 1 39 ? 140.811 111.616 122.279 1.00 9.92 39 ILE E N 1
ATOM 6790 C CA . ILE E 1 39 ? 142.103 110.938 122.368 1.00 9.92 39 ILE E CA 1
ATOM 6791 C C . ILE E 1 39 ? 142.853 111.386 123.615 1.00 9.92 39 ILE E C 1
ATOM 6792 O O . ILE E 1 39 ? 143.340 110.561 124.399 1.00 9.92 39 ILE E O 1
ATOM 6797 N N . VAL E 1 40 ? 142.944 112.703 123.826 1.00 12.01 40 VAL E N 1
ATOM 6798 C CA . VAL E 1 40 ? 143.696 113.222 124.967 1.00 12.01 40 VAL E CA 1
ATOM 6799 C C . VAL E 1 40 ? 143.044 112.803 126.280 1.00 12.01 40 VAL E C 1
ATOM 6800 O O . VAL E 1 40 ? 143.731 112.414 127.235 1.00 12.01 40 VAL E O 1
ATOM 6804 N N . LEU E 1 41 ? 141.712 112.872 126.351 1.00 12.18 41 LEU E N 1
ATOM 6805 C CA . LEU E 1 41 ? 141.018 112.520 127.582 1.00 12.18 41 LEU E CA 1
ATOM 6806 C C . LEU E 1 41 ? 141.259 111.066 127.958 1.00 12.18 41 LEU E C 1
ATOM 6807 O O . LEU E 1 41 ? 141.540 110.760 129.122 1.00 12.18 41 LEU E O 1
ATOM 6812 N N . ILE E 1 42 ? 141.167 110.153 126.989 1.00 12.86 42 ILE E N 1
ATOM 6813 C CA . ILE E 1 42 ? 141.392 108.747 127.314 1.00 12.86 42 ILE E CA 1
ATOM 6814 C C . ILE E 1 42 ? 142.855 108.509 127.676 1.00 12.86 42 ILE E C 1
ATOM 6815 O O . ILE E 1 42 ? 143.161 107.776 128.631 1.00 12.86 42 ILE E O 1
ATOM 6820 N N . HIS E 1 43 ? 143.778 109.133 126.937 1.00 14.80 43 HIS E N 1
ATOM 6821 C CA . HIS E 1 43 ? 145.199 108.978 127.234 1.00 14.80 43 HIS E CA 1
ATOM 6822 C C . HIS E 1 43 ? 145.512 109.402 128.662 1.00 14.80 43 HIS E C 1
ATOM 6823 O O . HIS E 1 43 ? 146.319 108.761 129.343 1.00 14.80 43 HIS E O 1
ATOM 6830 N N . GLU E 1 44 ? 144.885 110.479 129.135 1.00 16.15 44 GLU E N 1
ATOM 6831 C CA . GLU E 1 44 ? 145.132 110.921 130.503 1.00 16.15 44 GLU E CA 1
ATOM 6832 C C . GLU E 1 44 ? 144.404 110.060 131.530 1.00 16.15 44 GLU E C 1
ATOM 6833 O O . GLU E 1 44 ? 144.926 109.840 132.631 1.00 16.15 44 GLU E O 1
ATOM 6839 N N . LEU E 1 45 ? 143.205 109.574 131.198 1.00 15.94 45 LEU E N 1
ATOM 6840 C CA . LEU E 1 45 ? 142.481 108.714 132.126 1.00 15.94 45 LEU E CA 1
ATOM 6841 C C . LEU E 1 45 ? 143.234 107.420 132.389 1.00 15.94 45 LEU E C 1
ATOM 6842 O O . LEU E 1 45 ? 143.160 106.875 133.494 1.00 15.94 45 LEU E O 1
ATOM 6847 N N . GLY E 1 46 ? 143.955 106.908 131.391 1.00 15.63 46 GLY E N 1
ATOM 6848 C CA . GLY E 1 46 ? 144.769 105.723 131.632 1.00 15.63 46 GLY E CA 1
ATOM 6849 C C . GLY E 1 46 ? 145.833 105.959 132.690 1.00 15.63 46 GLY E C 1
ATOM 6850 O O . GLY E 1 46 ? 146.003 105.156 133.620 1.00 15.63 46 GLY E O 1
ATOM 6851 N N . HIS E 1 47 ? 146.558 107.076 132.566 1.00 16.97 47 HIS E N 1
ATOM 6852 C CA . HIS E 1 47 ? 147.540 107.451 133.578 1.00 16.97 47 HIS E CA 1
ATOM 6853 C C . HIS E 1 47 ? 146.887 107.597 134.942 1.00 16.97 47 HIS E C 1
ATOM 6854 O O . HIS E 1 47 ? 147.421 107.121 135.951 1.00 16.97 47 HIS E O 1
ATOM 6861 N N . ALA E 1 48 ? 145.729 108.259 134.993 1.00 16.44 48 ALA E N 1
ATOM 6862 C CA . ALA E 1 48 ? 145.064 108.482 136.272 1.00 16.44 48 ALA E CA 1
ATOM 6863 C C . ALA E 1 48 ? 144.669 107.166 136.928 1.00 16.44 48 ALA E C 1
ATOM 6864 O O . ALA E 1 48 ? 144.855 106.987 138.137 1.00 16.44 48 ALA E O 1
ATOM 6866 N N . ALA E 1 49 ? 144.127 106.231 136.147 1.00 20.53 49 ALA E N 1
ATOM 6867 C CA . ALA E 1 49 ? 143.705 104.951 136.708 1.00 20.53 49 ALA E CA 1
ATOM 6868 C C . ALA E 1 49 ? 144.895 104.163 137.238 1.00 20.53 49 ALA E C 1
ATOM 6869 O O . ALA E 1 49 ? 144.865 103.655 138.367 1.00 20.53 49 ALA E O 1
ATOM 6871 N N . LEU E 1 50 ? 145.962 104.054 136.439 1.00 20.74 50 LEU E N 1
ATOM 6872 C CA . LEU E 1 50 ? 147.122 103.303 136.911 1.00 20.74 50 LEU E CA 1
ATOM 6873 C C . LEU E 1 50 ? 147.850 103.999 138.054 1.00 20.74 50 LEU E C 1
ATOM 6874 O O . LEU E 1 50 ? 148.576 103.335 138.799 1.00 20.74 50 LEU E O 1
ATOM 6879 N N . ALA E 1 51 ? 147.684 105.313 138.208 1.00 21.86 51 ALA E N 1
ATOM 6880 C CA . ALA E 1 51 ? 148.236 105.984 139.379 1.00 21.86 51 ALA E CA 1
ATOM 6881 C C . ALA E 1 51 ? 147.386 105.732 140.619 1.00 21.86 51 ALA E C 1
ATOM 6882 O O . ALA E 1 51 ? 147.924 105.564 141.718 1.00 21.86 51 ALA E O 1
ATOM 6884 N N . VAL E 1 52 ? 146.061 105.709 140.460 1.00 24.32 52 VAL E N 1
ATOM 6885 C CA . VAL E 1 52 ? 145.179 105.447 141.595 1.00 24.32 52 VAL E CA 1
ATOM 6886 C C . VAL E 1 52 ? 145.348 104.015 142.088 1.00 24.32 52 VAL E C 1
ATOM 6887 O O . VAL E 1 52 ? 145.268 103.749 143.293 1.00 24.32 52 VAL E O 1
ATOM 6891 N N . PHE E 1 53 ? 145.592 103.073 141.173 1.00 25.37 53 PHE E N 1
ATOM 6892 C CA . PHE E 1 53 ? 145.721 101.677 141.584 1.00 25.37 53 PHE E CA 1
ATOM 6893 C C . PHE E 1 53 ? 146.843 101.494 142.598 1.00 25.37 53 PHE E C 1
ATOM 6894 O O . PHE E 1 53 ? 146.684 100.767 143.585 1.00 25.37 53 PHE E O 1
ATOM 6902 N N . PHE E 1 54 ? 147.982 102.146 142.377 1.00 25.44 54 PHE E N 1
ATOM 6903 C CA . PHE E 1 54 ? 149.119 102.031 143.282 1.00 25.44 54 PHE E CA 1
ATOM 6904 C C . PHE E 1 54 ? 148.997 102.928 144.504 1.00 25.44 54 PHE E C 1
ATOM 6905 O O . PHE E 1 54 ? 149.902 102.922 145.345 1.00 25.44 54 PHE E O 1
ATOM 6913 N N . SER E 1 55 ? 147.913 103.697 144.613 1.00 23.10 55 SER E N 1
ATOM 6914 C CA . SER E 1 55 ? 147.669 104.597 145.739 1.00 23.10 55 SER E CA 1
ATOM 6915 C C . SER E 1 55 ? 148.758 105.668 145.839 1.00 23.10 55 SER E C 1
ATOM 6916 O O . SER E 1 55 ? 149.468 105.788 146.838 1.00 23.10 55 SER E O 1
ATOM 6919 N N . TRP E 1 56 ? 148.876 106.450 144.770 1.00 24.54 56 TRP E N 1
ATOM 6920 C CA . TRP E 1 56 ? 149.723 107.631 144.766 1.00 24.54 56 TRP E CA 1
ATOM 6921 C C . TRP E 1 56 ? 148.914 108.815 145.294 1.00 24.54 56 TRP E C 1
ATOM 6922 O O . TRP E 1 56 ? 147.813 108.652 145.825 1.00 24.54 56 TRP E O 1
ATOM 6933 N N . ARG E 1 57 ? 149.448 110.025 145.155 1.00 30.12 57 ARG E N 1
ATOM 6934 C CA . ARG E 1 57 ? 148.779 111.236 145.626 1.00 30.12 57 ARG E CA 1
ATOM 6935 C C . ARG E 1 57 ? 148.433 112.095 144.414 1.00 30.12 57 ARG E C 1
ATOM 6936 O O . ARG E 1 57 ? 149.191 112.991 144.039 1.00 30.12 57 ARG E O 1
ATOM 6944 N N . ILE E 1 58 ? 147.280 111.826 143.812 1.00 22.24 58 ILE E N 1
ATOM 6945 C CA . ILE E 1 58 ? 146.800 112.616 142.684 1.00 22.24 58 ILE E CA 1
ATOM 6946 C C . ILE E 1 58 ? 146.141 113.881 143.212 1.00 22.24 58 ILE E C 1
ATOM 6947 O O . ILE E 1 58 ? 145.493 113.869 144.265 1.00 22.24 58 ILE E O 1
ATOM 6952 N N . LYS E 1 59 ? 146.310 114.984 142.487 1.00 20.45 59 LYS E N 1
ATOM 6953 C CA . LYS E 1 59 ? 145.738 116.263 142.881 1.00 20.45 59 LYS E CA 1
ATOM 6954 C C . LYS E 1 59 ? 144.643 116.742 141.941 1.00 20.45 59 LYS E C 1
ATOM 6955 O O . LYS E 1 59 ? 143.554 117.101 142.398 1.00 20.45 59 LYS E O 1
ATOM 6961 N N . ARG E 1 60 ? 144.895 116.752 140.633 1.00 20.59 60 ARG E N 1
ATOM 6962 C CA . ARG E 1 60 ? 143.945 117.332 139.695 1.00 20.59 60 ARG E CA 1
ATOM 6963 C C . ARG E 1 60 ? 144.292 116.892 138.281 1.00 20.59 60 ARG E C 1
ATOM 6964 O O . ARG E 1 60 ? 145.467 116.853 137.913 1.00 20.59 60 ARG E O 1
ATOM 6972 N N . VAL E 1 61 ? 143.265 116.566 137.500 1.00 18.99 61 VAL E N 1
ATOM 6973 C CA . VAL E 1 61 ? 143.409 116.281 136.077 1.00 18.99 61 VAL E CA 1
ATOM 6974 C C . VAL E 1 61 ? 143.055 117.551 135.316 1.00 18.99 61 VAL E C 1
ATOM 6975 O O . VAL E 1 61 ? 141.983 118.129 135.523 1.00 18.99 61 VAL E O 1
ATOM 6979 N N . PHE E 1 62 ? 143.949 117.982 134.431 1.00 15.21 62 PHE E N 1
ATOM 6980 C CA . PHE E 1 62 ? 143.875 119.301 133.824 1.00 15.21 62 PHE E CA 1
ATOM 6981 C C . PHE E 1 62 ? 143.781 119.166 132.312 1.00 15.21 62 PHE E C 1
ATOM 6982 O O . PHE E 1 62 ? 144.267 118.193 131.731 1.00 15.21 62 PHE E O 1
ATOM 6990 N N . LEU E 1 63 ? 143.141 120.146 131.678 1.00 13.90 63 LEU E N 1
ATOM 6991 C CA . LEU E 1 63 ? 143.008 120.197 130.222 1.00 13.90 63 LEU E CA 1
ATOM 6992 C C . LEU E 1 63 ? 143.516 121.550 129.734 1.00 13.90 63 LEU E C 1
ATOM 6993 O O . LEU E 1 63 ? 142.770 122.533 129.716 1.00 13.90 63 LEU E O 1
ATOM 6998 N N . LEU E 1 64 ? 144.784 121.594 129.336 1.00 15.55 64 LEU E N 1
ATOM 6999 C CA . LEU E 1 64 ? 145.372 122.806 128.798 1.00 15.55 64 LEU E CA 1
ATOM 7000 C C . LEU E 1 64 ? 144.845 123.075 127.391 1.00 15.55 64 LEU E C 1
ATOM 7001 O O . LEU E 1 64 ? 144.296 122.182 126.742 1.00 15.55 64 LEU E O 1
ATOM 7006 N N . PRO E 1 65 ? 144.994 124.309 126.895 1.00 15.69 65 PRO E N 1
ATOM 7007 C CA . PRO E 1 65 ? 144.621 124.596 125.502 1.00 15.69 65 PRO E CA 1
ATOM 7008 C C . PRO E 1 65 ? 145.434 123.837 124.465 1.00 15.69 65 PRO E C 1
ATOM 7009 O O . PRO E 1 65 ? 145.156 123.981 123.270 1.00 15.69 65 PRO E O 1
ATOM 7013 N N . PHE E 1 66 ? 146.430 123.043 124.867 1.00 16.70 66 PHE E N 1
ATOM 7014 C CA . PHE E 1 66 ? 147.235 122.288 123.915 1.00 16.70 66 PHE E CA 1
ATOM 7015 C C . PHE E 1 66 ? 147.475 120.859 124.388 1.00 16.70 66 PHE E C 1
ATOM 7016 O O . PHE E 1 66 ? 148.483 120.245 124.024 1.00 16.70 66 PHE E O 1
ATOM 7024 N N . GLY E 1 67 ? 146.572 120.314 125.191 1.00 16.28 67 GLY E N 1
ATOM 7025 C CA . GLY E 1 67 ? 146.692 118.957 125.670 1.00 16.28 67 GLY E CA 1
ATOM 7026 C C . GLY E 1 67 ? 146.158 118.845 127.078 1.00 16.28 67 GLY E C 1
ATOM 7027 O O . GLY E 1 67 ? 145.446 119.724 127.557 1.00 16.28 67 GLY E O 1
ATOM 7028 N N . GLY E 1 68 ? 146.513 117.755 127.742 1.00 14.21 68 GLY E N 1
ATOM 7029 C CA . GLY E 1 68 ? 146.064 117.518 129.102 1.00 14.21 68 GLY E CA 1
ATOM 7030 C C . GLY E 1 68 ? 147.178 116.940 129.945 1.00 14.21 68 GLY E C 1
ATOM 7031 O O . GLY E 1 68 ? 148.106 116.309 129.438 1.00 14.21 68 GLY E O 1
ATOM 7032 N N . THR E 1 69 ? 147.078 117.169 131.253 1.00 12.94 69 THR E N 1
ATOM 7033 C CA . THR E 1 69 ? 148.087 116.719 132.201 1.00 12.94 69 THR E CA 1
ATOM 7034 C C . THR E 1 69 ? 147.415 116.087 133.409 1.00 12.94 69 THR E C 1
ATOM 7035 O O . THR E 1 69 ? 146.244 116.338 133.699 1.00 12.94 69 THR E O 1
ATOM 7039 N N . VAL E 1 70 ? 148.178 115.256 134.113 1.00 13.47 70 VAL E N 1
ATOM 7040 C CA . VAL E 1 70 ? 147.797 114.729 135.418 1.00 13.47 70 VAL E CA 1
ATOM 7041 C C . VAL E 1 70 ? 148.848 115.198 136.411 1.00 13.47 70 VAL E C 1
ATOM 7042 O O . VAL E 1 70 ? 150.044 114.951 136.215 1.00 13.47 70 VAL E O 1
ATOM 7046 N N . GLU E 1 71 ? 148.411 115.879 137.470 1.00 19.07 71 GLU E N 1
ATOM 7047 C CA . GLU E 1 71 ? 149.330 116.528 138.404 1.00 19.07 71 GLU E CA 1
ATOM 7048 C C . GLU E 1 71 ? 149.526 115.638 139.628 1.00 19.07 71 GLU E C 1
ATOM 7049 O O . GLU E 1 71 ? 148.948 115.852 140.692 1.00 19.07 71 GLU E O 1
ATOM 7055 N N . VAL E 1 72 ? 150.373 114.624 139.466 1.00 21.03 72 VAL E N 1
ATOM 7056 C CA . VAL E 1 72 ? 150.731 113.758 140.581 1.00 21.03 72 VAL E CA 1
ATOM 7057 C C . VAL E 1 72 ? 151.712 114.489 141.493 1.00 21.03 72 VAL E C 1
ATOM 7058 O O . VAL E 1 72 ? 152.294 115.512 141.130 1.00 21.03 72 VAL E O 1
ATOM 7062 N N . GLU E 1 73 ? 151.894 113.959 142.700 1.00 32.25 73 GLU E N 1
ATOM 7063 C CA . GLU E 1 73 ? 152.724 114.593 143.723 1.00 32.25 73 GLU E CA 1
ATOM 7064 C C . GLU E 1 73 ? 153.770 113.621 144.253 1.00 32.25 73 GLU E C 1
ATOM 7065 O O . GLU E 1 73 ? 153.974 113.489 145.461 1.00 32.25 73 GLU E O 1
ATOM 7071 N N . GLU E 1 74 ? 154.454 112.921 143.351 1.00 29.37 74 GLU E N 1
ATOM 7072 C CA . GLU E 1 74 ? 155.511 111.990 143.735 1.00 29.37 74 GLU E CA 1
ATOM 7073 C C . GLU E 1 74 ? 156.688 112.175 142.793 1.00 29.37 74 GLU E C 1
ATOM 7074 O O . GLU E 1 74 ? 156.538 112.020 141.578 1.00 29.37 74 GLU E O 1
ATOM 7080 N N . HIS E 1 75 ? 157.856 112.497 143.348 1.00 30.02 75 HIS E N 1
ATOM 7081 C CA . HIS E 1 75 ? 159.066 112.713 142.558 1.00 30.02 75 HIS E CA 1
ATOM 7082 C C . HIS E 1 75 ? 160.239 112.016 143.232 1.00 30.02 75 HIS E C 1
ATOM 7083 O O . HIS E 1 75 ? 160.643 112.398 144.334 1.00 30.02 75 HIS E O 1
ATOM 7090 N N . GLY E 1 76 ? 160.781 110.999 142.569 1.00 30.30 76 GLY E N 1
ATOM 7091 C CA . GLY E 1 76 ? 162.004 110.355 143.023 1.00 30.30 76 GLY E CA 1
ATOM 7092 C C . GLY E 1 76 ? 161.925 109.719 144.393 1.00 30.30 76 GLY E C 1
ATOM 7093 O O . GLY E 1 76 ? 162.900 109.768 145.152 1.00 30.30 76 GLY E O 1
ATOM 7094 N N . ASN E 1 77 ? 160.785 109.117 144.732 1.00 32.54 77 ASN E N 1
ATOM 7095 C CA . ASN E 1 77 ? 160.665 108.452 146.024 1.00 32.54 77 ASN E CA 1
ATOM 7096 C C . ASN E 1 77 ? 159.894 107.139 145.936 1.00 32.54 77 ASN E C 1
ATOM 7097 O O . ASN E 1 77 ? 159.422 106.641 146.965 1.00 32.54 77 ASN E O 1
ATOM 7102 N N . ARG E 1 78 ? 159.760 106.564 144.748 1.00 30.72 78 ARG E N 1
ATOM 7103 C CA . ARG E 1 78 ? 158.977 105.362 144.520 1.00 30.72 78 ARG E CA 1
ATOM 7104 C C . ARG E 1 78 ? 159.829 104.289 143.856 1.00 30.72 78 ARG E C 1
ATOM 7105 O O . ARG E 1 78 ? 160.825 104.596 143.191 1.00 30.72 78 ARG E O 1
ATOM 7113 N N . PRO E 1 79 ? 159.472 103.016 144.025 1.00 32.18 79 PRO E N 1
ATOM 7114 C CA . PRO E 1 79 ? 160.216 101.946 143.353 1.00 32.18 79 PRO E CA 1
ATOM 7115 C C . PRO E 1 79 ? 160.110 102.060 141.840 1.00 32.18 79 PRO E C 1
ATOM 7116 O O . PRO E 1 79 ? 159.165 102.631 141.294 1.00 32.18 79 PRO E O 1
ATOM 7120 N N . LEU E 1 80 ? 161.115 101.501 141.163 1.00 28.18 80 LEU E N 1
ATOM 7121 C CA . LEU E 1 80 ? 161.234 101.675 139.718 1.00 28.18 80 LEU E CA 1
ATOM 7122 C C . LEU E 1 80 ? 160.047 101.065 138.981 1.00 28.18 80 LEU E C 1
ATOM 7123 O O . LEU E 1 80 ? 159.569 101.627 137.987 1.00 28.18 80 LEU E O 1
ATOM 7128 N N . LYS E 1 81 ? 159.561 99.913 139.450 1.00 27.25 81 LYS E N 1
ATOM 7129 C CA . LYS E 1 81 ? 158.508 99.204 138.729 1.00 27.25 81 LYS E CA 1
ATOM 7130 C C . LYS E 1 81 ? 157.229 100.028 138.650 1.00 27.25 81 LYS E C 1
ATOM 7131 O O . LYS E 1 81 ? 156.570 100.061 137.604 1.00 27.25 81 LYS E O 1
ATOM 7137 N N . GLU E 1 82 ? 156.854 100.693 139.745 1.00 27.58 82 GLU E N 1
ATOM 7138 C CA . GLU E 1 82 ? 155.651 101.518 139.725 1.00 27.58 82 GLU E CA 1
ATOM 7139 C C . GLU E 1 82 ? 155.802 102.699 138.774 1.00 27.58 82 GLU E C 1
ATOM 7140 O O . GLU E 1 82 ? 154.883 103.003 138.002 1.00 27.58 82 GLU E O 1
ATOM 7146 N N . GLU E 1 83 ? 156.949 103.380 138.820 1.00 27.70 83 GLU E N 1
ATOM 7147 C CA . GLU E 1 83 ? 157.173 104.525 137.947 1.00 27.70 83 GLU E CA 1
ATOM 7148 C C . GLU E 1 83 ? 157.354 104.124 136.492 1.00 27.70 83 GLU E C 1
ATOM 7149 O O . GLU E 1 83 ? 157.300 104.996 135.619 1.00 27.70 83 GLU E O 1
ATOM 7155 N N . PHE E 1 84 ? 157.575 102.841 136.209 1.00 22.47 84 PHE E N 1
ATOM 7156 C CA . PHE E 1 84 ? 157.536 102.366 134.831 1.00 22.47 84 PHE E CA 1
ATOM 7157 C C . PHE E 1 84 ? 156.125 101.988 134.400 1.00 22.47 84 PHE E C 1
ATOM 7158 O O . PHE E 1 84 ? 155.705 102.323 133.285 1.00 22.47 84 PHE E O 1
ATOM 7166 N N . ALA E 1 85 ? 155.384 101.300 135.271 1.00 22.02 85 ALA E N 1
ATOM 7167 C CA . ALA E 1 85 ? 154.043 100.850 134.919 1.00 22.02 85 ALA E CA 1
ATOM 7168 C C . ALA E 1 85 ? 153.086 102.021 134.749 1.00 22.02 85 ALA E C 1
ATOM 7169 O O . ALA E 1 85 ? 152.201 101.981 133.888 1.00 22.02 85 ALA E O 1
ATOM 7171 N N . VAL E 1 86 ? 153.234 103.068 135.564 1.00 21.62 86 VAL E N 1
ATOM 7172 C CA . VAL E 1 86 ? 152.364 104.231 135.412 1.00 21.62 86 VAL E CA 1
ATOM 7173 C C . VAL E 1 86 ? 152.644 104.942 134.095 1.00 21.62 86 VAL E C 1
ATOM 7174 O O . VAL E 1 86 ? 151.720 105.401 133.413 1.00 21.62 86 VAL E O 1
ATOM 7178 N N . ILE E 1 87 ? 153.917 105.044 133.714 1.00 20.78 87 ILE E N 1
ATOM 7179 C CA . ILE E 1 87 ? 154.273 105.735 132.479 1.00 20.78 87 ILE E CA 1
ATOM 7180 C C . ILE E 1 87 ? 153.796 104.947 131.264 1.00 20.78 87 ILE E C 1
ATOM 7181 O O . ILE E 1 87 ? 153.214 105.509 130.330 1.00 20.78 87 ILE E O 1
ATOM 7186 N N . ILE E 1 88 ? 154.020 103.630 131.264 1.00 18.18 88 ILE E N 1
ATOM 7187 C CA . ILE E 1 88 ? 153.709 102.818 130.092 1.00 18.18 88 ILE E CA 1
ATOM 7188 C C . ILE E 1 88 ? 152.217 102.652 129.849 1.00 18.18 88 ILE E C 1
ATOM 7189 O O . ILE E 1 88 ? 151.828 102.139 128.796 1.00 18.18 88 ILE E O 1
ATOM 7194 N N . ALA E 1 89 ? 151.368 103.078 130.785 1.00 18.11 89 ALA E N 1
ATOM 7195 C CA . ALA E 1 89 ? 149.932 102.871 130.637 1.00 18.11 89 ALA E CA 1
ATOM 7196 C C . ALA E 1 89 ? 149.300 103.762 129.577 1.00 18.11 89 ALA E C 1
ATOM 7197 O O . ALA E 1 89 ? 148.157 103.507 129.186 1.00 18.11 89 ALA E O 1
ATOM 7199 N N . GLY E 1 90 ? 149.993 104.799 129.118 1.00 17.80 90 GLY E N 1
ATOM 7200 C CA . GLY E 1 90 ? 149.461 105.675 128.102 1.00 17.80 90 GLY E CA 1
ATOM 7201 C C . GLY E 1 90 ? 149.589 105.120 126.698 1.00 17.80 90 GLY E C 1
ATOM 7202 O O . GLY E 1 90 ? 148.593 104.830 126.029 1.00 17.80 90 GLY E O 1
ATOM 7203 N N . PRO E 1 91 ? 150.827 104.964 126.220 1.00 18.47 91 PRO E N 1
ATOM 7204 C CA . PRO E 1 91 ? 151.022 104.457 124.852 1.00 18.47 91 PRO E CA 1
ATOM 7205 C C . PRO E 1 91 ? 150.468 103.063 124.626 1.00 18.47 91 PRO E C 1
ATOM 7206 O O . PRO E 1 91 ? 150.100 102.732 123.493 1.00 18.47 91 PRO E O 1
ATOM 7210 N N . LEU E 1 92 ? 150.396 102.234 125.663 1.00 17.85 92 LEU E N 1
ATOM 7211 C CA . LEU E 1 92 ? 149.901 100.868 125.540 1.00 17.85 92 LEU E CA 1
ATOM 7212 C C . LEU E 1 92 ? 148.377 100.811 125.458 1.00 17.85 92 LEU E C 1
ATOM 7213 O O . LEU E 1 92 ? 147.791 99.728 125.542 1.00 17.85 92 LEU E O 1
ATOM 7218 N N . GLN E 1 93 ? 147.725 101.954 125.264 1.00 18.22 93 GLN E N 1
ATOM 7219 C CA . GLN E 1 93 ? 146.276 102.044 125.308 1.00 18.22 93 GLN E CA 1
ATOM 7220 C C . GLN E 1 93 ? 145.651 102.538 124.008 1.00 18.22 93 GLN E C 1
ATOM 7221 O O . GLN E 1 93 ? 144.458 102.301 123.787 1.00 18.22 93 GLN E O 1
ATOM 7227 N N . HIS E 1 94 ? 146.426 103.162 123.117 1.00 15.19 94 HIS E N 1
ATOM 7228 C CA . HIS E 1 94 ? 145.899 103.542 121.811 1.00 15.19 94 HIS E CA 1
ATOM 7229 C C . HIS E 1 94 ? 145.477 102.332 120.985 1.00 15.19 94 HIS E C 1
ATOM 7230 O O . HIS E 1 94 ? 144.722 102.486 120.016 1.00 15.19 94 HIS E O 1
ATOM 7237 N N . ILE E 1 95 ? 145.938 101.135 121.356 1.00 17.73 95 ILE E N 1
ATOM 7238 C CA . ILE E 1 95 ? 145.627 99.933 120.587 1.00 17.73 95 ILE E CA 1
ATOM 7239 C C . ILE E 1 95 ? 144.128 99.661 120.594 1.00 17.73 95 ILE E C 1
ATOM 7240 O O . ILE E 1 95 ? 143.525 99.379 119.551 1.00 17.73 95 ILE E O 1
ATOM 7245 N N . TRP E 1 96 ? 143.500 99.733 121.770 1.00 19.34 96 TRP E N 1
ATOM 7246 C CA . TRP E 1 96 ? 142.078 99.417 121.831 1.00 19.34 96 TRP E CA 1
ATOM 7247 C C . TRP E 1 96 ? 141.236 100.518 121.200 1.00 19.34 96 TRP E C 1
ATOM 7248 O O . TRP E 1 96 ? 140.180 100.229 120.627 1.00 19.34 96 TRP E O 1
ATOM 7259 N N . LEU E 1 97 ? 141.689 101.772 121.269 1.00 18.28 97 LEU E N 1
ATOM 7260 C CA . LEU E 1 97 ? 141.029 102.834 120.515 1.00 18.28 97 LEU E CA 1
ATOM 7261 C C . LEU E 1 97 ? 141.046 102.529 119.025 1.00 18.28 97 LEU E C 1
ATOM 7262 O O . LEU E 1 97 ? 140.023 102.650 118.339 1.00 18.28 97 LEU E O 1
ATOM 7267 N N . GLN E 1 98 ? 142.208 102.123 118.507 1.00 24.30 98 GLN E N 1
ATOM 7268 C CA . GLN E 1 98 ? 142.307 101.798 117.088 1.00 24.30 98 GLN E CA 1
ATOM 7269 C C . GLN E 1 98 ? 141.407 100.625 116.727 1.00 24.30 98 GLN E C 1
ATOM 7270 O O . GLN E 1 98 ? 140.735 100.643 115.688 1.00 24.30 98 GLN E O 1
ATOM 7276 N N . PHE E 1 99 ? 141.378 99.594 117.574 1.00 26.74 99 PHE E N 1
ATOM 7277 C CA . PHE E 1 99 ? 140.548 98.427 117.286 1.00 26.74 99 PHE E CA 1
ATOM 7278 C C . PHE E 1 99 ? 139.065 98.784 117.281 1.00 26.74 99 PHE E C 1
ATOM 7279 O O . PHE E 1 99 ? 138.316 98.345 116.399 1.00 26.74 99 PHE E O 1
ATOM 7287 N N . ALA E 1 100 ? 138.621 99.575 118.262 1.00 27.16 100 ALA E N 1
ATOM 7288 C CA . ALA E 1 100 ? 137.222 99.984 118.302 1.00 27.16 100 ALA E CA 1
ATOM 7289 C C . ALA E 1 100 ? 136.865 100.835 117.093 1.00 27.16 100 ALA E C 1
ATOM 7290 O O . ALA E 1 100 ? 135.784 100.678 116.512 1.00 27.16 100 ALA E O 1
ATOM 7292 N N . ALA E 1 101 ? 137.759 101.746 116.698 1.00 27.73 101 ALA E N 1
ATOM 7293 C CA . ALA E 1 101 ? 137.502 102.551 115.510 1.00 27.73 101 ALA E CA 1
ATOM 7294 C C . ALA E 1 101 ? 137.381 101.675 114.272 1.00 27.73 101 ALA E C 1
ATOM 7295 O O . ALA E 1 101 ? 136.489 101.882 113.441 1.00 27.73 101 ALA E O 1
ATOM 7297 N N . TRP E 1 102 ? 138.264 100.683 114.137 1.00 32.07 102 TRP E N 1
ATOM 7298 C CA . TRP E 1 102 ? 138.201 99.794 112.982 1.00 32.07 102 TRP E CA 1
ATOM 7299 C C . TRP E 1 102 ? 136.898 99.007 112.959 1.00 32.07 102 TRP E C 1
ATOM 7300 O O . TRP E 1 102 ? 136.265 98.871 111.905 1.00 32.07 102 TRP E O 1
ATOM 7311 N N . MET E 1 103 ? 136.479 98.481 114.111 1.00 35.93 103 MET E N 1
ATOM 7312 C CA . MET E 1 103 ? 135.235 97.718 114.158 1.00 35.93 103 MET E CA 1
ATOM 7313 C C . MET E 1 103 ? 134.036 98.595 113.815 1.00 35.93 103 MET E C 1
ATOM 7314 O O . MET E 1 103 ? 133.162 98.193 113.036 1.00 35.93 103 MET E O 1
ATOM 7319 N N . LEU E 1 104 ? 133.984 99.806 114.378 1.00 32.65 104 LEU E N 1
ATOM 7320 C CA . LEU E 1 104 ? 132.867 100.700 114.092 1.00 32.65 104 LEU E CA 1
ATOM 7321 C C . LEU E 1 104 ? 132.833 101.084 112.620 1.00 32.65 104 LEU E C 1
ATOM 7322 O O . LEU E 1 104 ? 131.756 101.181 112.022 1.00 32.65 104 LEU E O 1
ATOM 7327 N N . ALA E 1 105 ? 134.001 101.312 112.017 1.00 32.88 105 ALA E N 1
ATOM 7328 C CA . ALA E 1 105 ? 134.038 101.604 110.589 1.00 32.88 105 ALA E CA 1
ATOM 7329 C C . ALA E 1 105 ? 133.564 100.411 109.771 1.00 32.88 105 ALA E C 1
ATOM 7330 O O . ALA E 1 105 ? 132.863 100.577 108.766 1.00 32.88 105 ALA E O 1
ATOM 7332 N N . GLU E 1 106 ? 133.942 99.197 110.182 1.00 39.61 106 GLU E N 1
ATOM 7333 C CA . GLU E 1 106 ? 133.551 98.010 109.428 1.00 39.61 106 GLU E CA 1
ATOM 7334 C C . GLU E 1 106 ? 132.047 97.775 109.492 1.00 39.61 106 GLU E C 1
ATOM 7335 O O . GLU E 1 106 ? 131.433 97.384 108.493 1.00 39.61 106 GLU E O 1
ATOM 7341 N N . VAL E 1 107 ? 131.433 98.005 110.656 1.00 37.29 107 VAL E N 1
ATOM 7342 C CA . VAL E 1 107 ? 129.984 97.866 110.782 1.00 37.29 107 VAL E CA 1
ATOM 7343 C C . VAL E 1 107 ? 129.234 98.940 110.002 1.00 37.29 107 VAL E C 1
ATOM 7344 O O . VAL E 1 107 ? 128.014 98.838 109.831 1.00 37.29 107 VAL E O 1
ATOM 7348 N N . SER E 1 108 ? 129.949 99.951 109.497 1.00 33.85 108 SER E N 1
ATOM 7349 C CA . SER E 1 108 ? 129.387 101.059 108.720 1.00 33.85 108 SER E CA 1
ATOM 7350 C C . SER E 1 108 ? 128.569 102.013 109.585 1.00 33.85 108 SER E C 1
ATOM 7351 O O . SER E 1 108 ? 127.620 102.636 109.107 1.00 33.85 108 SER E O 1
ATOM 7354 N N . VAL E 1 109 ? 128.928 102.132 110.864 1.00 31.98 109 VAL E N 1
ATOM 7355 C CA . VAL E 1 109 ? 128.337 103.168 111.703 1.00 31.98 109 VAL E CA 1
ATOM 7356 C C . VAL E 1 109 ? 128.842 104.541 111.279 1.00 31.98 109 VAL E C 1
ATOM 7357 O O . VAL E 1 109 ? 128.078 105.513 111.235 1.00 31.98 109 VAL E O 1
ATOM 7361 N N . ILE E 1 110 ? 130.128 104.644 110.952 1.00 33.40 110 ILE E N 1
ATOM 7362 C CA . ILE E 1 110 ? 130.736 105.894 110.515 1.00 33.40 110 ILE E CA 1
ATOM 7363 C C . ILE E 1 110 ? 131.235 105.729 109.086 1.00 33.40 110 ILE E C 1
ATOM 7364 O O . ILE E 1 110 ? 131.548 104.621 108.639 1.00 33.40 110 ILE E O 1
ATOM 7369 N N . HIS E 1 111 ? 131.303 106.846 108.365 1.00 37.03 111 HIS E N 1
ATOM 7370 C CA . HIS E 1 111 ? 131.691 106.818 106.964 1.00 37.03 111 HIS E CA 1
ATOM 7371 C C . HIS E 1 111 ? 133.171 106.468 106.827 1.00 37.03 111 HIS E C 1
ATOM 7372 O O . HIS E 1 111 ? 133.893 106.282 107.809 1.00 37.03 111 HIS E O 1
ATOM 7379 N N . GLN E 1 112 ? 133.624 106.373 105.577 1.00 37.10 112 GLN E N 1
ATOM 7380 C CA . GLN E 1 112 ? 135.013 106.022 105.311 1.00 37.10 112 GLN E CA 1
ATOM 7381 C C . GLN E 1 112 ? 135.957 107.186 105.588 1.00 37.10 112 GLN E C 1
ATOM 7382 O O . GLN E 1 112 ? 137.035 106.988 106.158 1.00 37.10 112 GLN E O 1
ATOM 7388 N N . HIS E 1 113 ? 135.573 108.405 105.203 1.00 39.17 113 HIS E N 1
ATOM 7389 C CA . HIS E 1 113 ? 136.479 109.539 105.336 1.00 39.17 113 HIS E CA 1
ATOM 7390 C C . HIS E 1 113 ? 136.611 110.032 106.770 1.00 39.17 113 HIS E C 1
ATOM 7391 O O . HIS E 1 113 ? 137.476 110.871 107.037 1.00 39.17 113 HIS E O 1
ATOM 7398 N N . THR E 1 114 ? 135.783 109.544 107.691 1.00 29.47 114 THR E N 1
ATOM 7399 C CA . THR E 1 114 ? 135.971 109.838 109.105 1.00 29.47 114 THR E CA 1
ATOM 7400 C C . THR E 1 114 ? 136.934 108.864 109.768 1.00 29.47 114 THR E C 1
ATOM 7401 O O . THR E 1 114 ? 137.707 109.265 110.646 1.00 29.47 114 THR E O 1
ATOM 7405 N N . PHE E 1 115 ? 136.921 107.597 109.347 1.00 24.00 115 PHE E N 1
ATOM 7406 C CA . PHE E 1 115 ? 137.806 106.602 109.941 1.00 24.00 115 PHE E CA 1
ATOM 7407 C C . PHE E 1 115 ? 139.273 106.907 109.664 1.00 24.00 115 PHE E C 1
ATOM 7408 O O . PHE E 1 115 ? 140.137 106.569 110.480 1.00 24.00 115 PHE E O 1
ATOM 7416 N N . GLU E 1 116 ? 139.578 107.538 108.529 1.00 21.41 116 GLU E N 1
ATOM 7417 C CA . GLU E 1 116 ? 140.966 107.866 108.223 1.00 21.41 116 GLU E CA 1
ATOM 7418 C C . GLU E 1 116 ? 141.490 108.972 109.131 1.00 21.41 116 GLU E C 1
ATOM 7419 O O . GLU E 1 116 ? 142.625 108.897 109.620 1.00 21.41 116 GLU E O 1
ATOM 7425 N N . LEU E 1 117 ? 140.677 110.004 109.364 1.00 16.46 117 LEU E N 1
ATOM 7426 C CA . LEU E 1 117 ? 141.116 111.131 110.181 1.00 16.46 117 LEU E CA 1
ATOM 7427 C C . LEU E 1 117 ? 141.445 110.689 111.601 1.00 16.46 117 LEU E C 1
ATOM 7428 O O . LEU E 1 117 ? 142.456 111.116 112.176 1.00 16.46 117 LEU E O 1
ATOM 7433 N N . PHE E 1 118 ? 140.602 109.834 112.183 1.00 20.40 118 PHE E N 1
ATOM 7434 C CA . PHE E 1 118 ? 140.852 109.365 113.539 1.00 20.40 118 PHE E CA 1
ATOM 7435 C C . PHE E 1 118 ? 142.153 108.580 113.622 1.00 20.40 118 PHE E C 1
ATOM 7436 O O . PHE E 1 118 ? 142.945 108.780 114.550 1.00 20.40 118 PHE E O 1
ATOM 7444 N N . THR E 1 119 ? 142.396 107.685 112.662 1.00 21.05 119 THR E N 1
ATOM 7445 C CA . THR E 1 119 ? 143.632 106.908 112.681 1.00 21.05 119 THR E CA 1
ATOM 7446 C C . THR E 1 119 ? 144.849 107.810 112.536 1.00 21.05 119 THR E C 1
ATOM 7447 O O . THR E 1 119 ? 145.849 107.637 113.247 1.00 21.05 119 THR E O 1
ATOM 7451 N N . PHE E 1 120 ? 144.782 108.780 111.620 1.00 17.80 120 PHE E N 1
ATOM 7452 C CA . PHE E 1 120 ? 145.905 109.693 111.440 1.00 17.80 120 PHE E CA 1
ATOM 7453 C C . PHE E 1 120 ? 146.203 110.451 112.724 1.00 17.80 120 PHE E C 1
ATOM 7454 O O . PHE E 1 120 ? 147.354 110.509 113.169 1.00 17.80 120 PHE E O 1
ATOM 7462 N N . TYR E 1 121 ? 145.170 111.028 113.344 1.00 13.77 121 TYR E N 1
ATOM 7463 C CA . TYR E 1 121 ? 145.394 111.807 114.557 1.00 13.77 121 TYR E CA 1
ATOM 7464 C C . TYR E 1 121 ? 145.915 110.933 115.691 1.00 13.77 121 TYR E C 1
ATOM 7465 O O . TYR E 1 121 ? 146.824 111.337 116.427 1.00 13.77 121 TYR E O 1
ATOM 7474 N N . ASN E 1 122 ? 145.369 109.724 115.834 1.00 15.00 122 ASN E N 1
ATOM 7475 C CA . ASN E 1 122 ? 145.795 108.828 116.903 1.00 15.00 122 ASN E CA 1
ATOM 7476 C C . ASN E 1 122 ? 147.268 108.459 116.763 1.00 15.00 122 ASN E C 1
ATOM 7477 O O . ASN E 1 122 ? 148.058 108.613 117.709 1.00 15.00 122 ASN E O 1
ATOM 7482 N N . LEU E 1 123 ? 147.662 107.981 115.579 1.00 20.26 123 LEU E N 1
ATOM 7483 C CA . LEU E 1 123 ? 149.052 107.590 115.378 1.00 20.26 123 LEU E CA 1
ATOM 7484 C C . LEU E 1 123 ? 149.989 108.784 115.510 1.00 20.26 123 LEU E C 1
ATOM 7485 O O . LEU E 1 123 ? 151.077 108.665 116.087 1.00 20.26 123 LEU E O 1
ATOM 7490 N N . SER E 1 124 ? 149.586 109.945 114.984 1.00 36.48 124 SER E N 1
ATOM 7491 C CA . SER E 1 124 ? 150.438 111.124 115.073 1.00 36.48 124 SER E CA 1
ATOM 7492 C C . SER E 1 124 ? 150.662 111.540 116.519 1.00 36.48 124 SER E C 1
ATOM 7493 O O . SER E 1 124 ? 151.790 111.862 116.910 1.00 36.48 124 SER E O 1
ATOM 7496 N N . ILE E 1 125 ? 149.603 111.535 117.333 1.00 18.67 125 ILE E N 1
ATOM 7497 C CA . ILE E 1 125 ? 149.754 111.924 118.732 1.00 18.67 125 ILE E CA 1
ATOM 7498 C C . ILE E 1 125 ? 150.650 110.937 119.466 1.00 18.67 125 ILE E C 1
ATOM 7499 O O . ILE E 1 125 ? 151.514 111.334 120.259 1.00 18.67 125 ILE E O 1
ATOM 7504 N N . LEU E 1 126 ? 150.471 109.637 119.211 1.00 17.23 126 LEU E N 1
ATOM 7505 C CA . LEU E 1 126 ? 151.327 108.652 119.868 1.00 17.23 126 LEU E CA 1
ATOM 7506 C C . LEU E 1 126 ? 152.792 108.870 119.507 1.00 17.23 126 LEU E C 1
ATOM 7507 O O . LEU E 1 126 ? 153.664 108.911 120.386 1.00 17.23 126 LEU E O 1
ATOM 7512 N N . PHE E 1 127 ? 153.080 109.038 118.214 1.00 16.65 127 PHE E N 1
ATOM 7513 C CA . PHE E 1 127 ? 154.466 109.198 117.786 1.00 16.65 127 PHE E CA 1
ATOM 7514 C C . PHE E 1 127 ? 155.075 110.480 118.337 1.00 16.65 127 PHE E C 1
ATOM 7515 O O . PHE E 1 127 ? 156.247 110.498 118.727 1.00 16.65 127 PHE E O 1
ATOM 7523 N N . VAL E 1 128 ? 154.300 111.566 118.371 1.00 16.45 128 VAL E N 1
ATOM 7524 C CA . VAL E 1 128 ? 154.816 112.824 118.906 1.00 16.45 128 VAL E CA 1
ATOM 7525 C C . VAL E 1 128 ? 155.126 112.683 120.390 1.00 16.45 128 VAL E C 1
ATOM 7526 O O . VAL E 1 128 ? 156.186 113.107 120.863 1.00 16.45 128 VAL E O 1
ATOM 7530 N N . ASN E 1 129 ? 154.214 112.071 121.146 1.00 17.78 129 ASN E N 1
ATOM 7531 C CA . ASN E 1 129 ? 154.414 111.940 122.583 1.00 17.78 129 ASN E CA 1
ATOM 7532 C C . ASN E 1 129 ? 155.406 110.849 122.951 1.00 17.78 129 ASN E C 1
ATOM 7533 O O . ASN E 1 129 ? 155.732 110.709 124.133 1.00 17.78 129 ASN E O 1
ATOM 7538 N N . LEU E 1 130 ? 155.883 110.071 121.985 1.00 13.12 130 LEU E N 1
ATOM 7539 C CA . LEU E 1 130 ? 156.902 109.066 122.249 1.00 13.12 130 LEU E CA 1
ATOM 7540 C C . LEU E 1 130 ? 158.320 109.629 122.121 1.00 13.12 130 LEU E C 1
ATOM 7541 O O . LEU E 1 130 ? 159.291 108.882 122.275 1.00 13.12 130 LEU E O 1
ATOM 7546 N N . LEU E 1 131 ? 158.458 110.931 121.867 1.00 14.14 131 LEU E N 1
ATOM 7547 C CA . LEU E 1 131 ? 159.771 111.531 121.677 1.00 14.14 131 LEU E CA 1
ATOM 7548 C C . LEU E 1 131 ? 160.571 111.517 122.980 1.00 14.14 131 LEU E C 1
ATOM 7549 O O . LEU E 1 131 ? 160.001 111.609 124.069 1.00 14.14 131 LEU E O 1
ATOM 7554 N N . PRO E 1 132 ? 161.904 111.403 122.894 1.00 19.63 132 PRO E N 1
ATOM 7555 C CA . PRO E 1 132 ? 162.749 111.332 124.106 1.00 19.63 132 PRO E CA 1
ATOM 7556 C C . PRO E 1 132 ? 163.200 112.700 124.614 1.00 19.63 132 PRO E C 1
ATOM 7557 O O . PRO E 1 132 ? 164.378 113.070 124.559 1.00 19.63 132 PRO E O 1
ATOM 7561 N N . ILE E 1 133 ? 162.250 113.478 125.126 1.00 23.89 133 ILE E N 1
ATOM 7562 C CA . ILE E 1 133 ? 162.535 114.778 125.725 1.00 23.89 133 ILE E CA 1
ATOM 7563 C C . ILE E 1 133 ? 161.739 114.897 127.015 1.00 23.89 133 ILE E C 1
ATOM 7564 O O . ILE E 1 133 ? 160.545 114.587 127.042 1.00 23.89 133 ILE E O 1
ATOM 7569 N N . TRP E 1 134 ? 162.395 115.336 128.082 1.00 18.56 134 TRP E N 1
ATOM 7570 C CA . TRP E 1 134 ? 161.695 115.588 129.331 1.00 18.56 134 TRP E CA 1
ATOM 7571 C C . TRP E 1 134 ? 160.727 116.757 129.156 1.00 18.56 134 TRP E C 1
ATOM 7572 O O . TRP E 1 134 ? 161.064 117.745 128.500 1.00 18.56 134 TRP E O 1
ATOM 7583 N N . PRO E 1 135 ? 159.513 116.680 129.727 1.00 36.48 135 PRO E N 1
ATOM 7584 C CA . PRO E 1 135 ? 158.961 115.556 130.489 1.00 36.48 135 PRO E CA 1
ATOM 7585 C C . PRO E 1 135 ? 158.377 114.444 129.623 1.00 36.48 135 PRO E C 1
ATOM 7586 O O . PRO E 1 135 ? 158.615 113.279 129.930 1.00 36.48 135 PRO E O 1
ATOM 7590 N N . LEU E 1 136 ? 157.674 114.829 128.552 1.00 24.35 136 LEU E N 1
ATOM 7591 C CA . LEU E 1 136 ? 156.915 113.959 127.650 1.00 24.35 136 LEU E CA 1
ATOM 7592 C C . LEU E 1 136 ? 156.703 112.543 128.172 1.00 24.35 136 LEU E C 1
ATOM 7593 O O . LEU E 1 136 ? 156.224 112.352 129.294 1.00 24.35 136 LEU E O 1
ATOM 7598 N N . ASP E 1 137 ? 157.019 111.544 127.351 1.00 22.55 137 ASP E N 1
ATOM 7599 C CA . ASP E 1 137 ? 156.951 110.152 127.773 1.00 22.55 137 ASP E CA 1
ATOM 7600 C C . ASP E 1 137 ? 158.140 109.314 127.341 1.00 22.55 137 ASP E C 1
ATOM 7601 O O . ASP E 1 137 ? 158.291 108.196 127.846 1.00 22.55 137 ASP E O 1
ATOM 7606 N N . GLY E 1 138 ? 158.975 109.794 126.421 1.00 18.68 138 GLY E N 1
ATOM 7607 C CA . GLY E 1 138 ? 160.214 109.094 126.136 1.00 18.68 138 GLY E CA 1
ATOM 7608 C C . GLY E 1 138 ? 161.312 109.459 127.115 1.00 18.68 138 GLY E C 1
ATOM 7609 O O . GLY E 1 138 ? 162.143 108.620 127.473 1.00 18.68 138 GLY E O 1
ATOM 7610 N N . GLY E 1 139 ? 161.329 110.715 127.563 1.00 20.30 139 GLY E N 1
ATOM 7611 C CA . GLY E 1 139 ? 162.316 111.126 128.546 1.00 20.30 139 GLY E CA 1
ATOM 7612 C C . GLY E 1 139 ? 162.134 110.429 129.879 1.00 20.30 139 GLY E C 1
ATOM 7613 O O . GLY E 1 139 ? 163.108 110.006 130.507 1.00 20.30 139 GLY E O 1
ATOM 7614 N N . LYS E 1 140 ? 160.886 110.299 130.331 1.00 23.90 140 LYS E N 1
ATOM 7615 C CA . LYS E 1 140 ? 160.608 109.594 131.574 1.00 23.90 140 LYS E CA 1
ATOM 7616 C C . LYS E 1 140 ? 160.788 108.090 131.446 1.00 23.90 140 LYS E C 1
ATOM 7617 O O . LYS E 1 140 ? 160.745 107.393 132.464 1.00 23.90 140 LYS E O 1
ATOM 7623 N N . LEU E 1 141 ? 160.971 107.576 130.231 1.00 22.67 141 LEU E N 1
ATOM 7624 C CA . LEU E 1 141 ? 161.320 106.174 130.038 1.00 22.67 141 LEU E CA 1
ATOM 7625 C C . LEU E 1 141 ? 162.822 105.967 129.928 1.00 22.67 141 LEU E C 1
ATOM 7626 O O . LEU E 1 141 ? 163.325 104.908 130.319 1.00 22.67 141 LEU E O 1
ATOM 7631 N N . LEU E 1 142 ? 163.546 106.955 129.399 1.00 19.28 142 LEU E N 1
ATOM 7632 C CA . LEU E 1 142 ? 165.001 106.883 129.359 1.00 19.28 142 LEU E CA 1
ATOM 7633 C C . LEU E 1 142 ? 165.621 107.161 130.722 1.00 19.28 142 LEU E C 1
ATOM 7634 O O . LEU E 1 142 ? 166.668 106.589 131.056 1.00 19.28 142 LEU E O 1
ATOM 7639 N N . PHE E 1 143 ? 164.997 108.036 131.514 1.00 20.51 143 PHE E N 1
ATOM 7640 C CA . PHE E 1 143 ? 165.525 108.348 132.836 1.00 20.51 143 PHE E CA 1
ATOM 7641 C C . PHE E 1 143 ? 165.523 107.124 133.740 1.00 20.51 143 PHE E C 1
ATOM 7642 O O . PHE E 1 143 ? 166.433 106.960 134.558 1.00 20.51 143 PHE E O 1
ATOM 7650 N N . LEU E 1 144 ? 164.518 106.255 133.611 1.00 23.41 144 LEU E N 1
ATOM 7651 C CA . LEU E 1 144 ? 164.489 105.041 134.420 1.00 23.41 144 LEU E CA 1
ATOM 7652 C C . LEU E 1 144 ? 165.662 104.129 134.087 1.00 23.41 144 LEU E C 1
ATOM 7653 O O . LEU E 1 144 ? 166.304 103.576 134.988 1.00 23.41 144 LEU E O 1
ATOM 7658 N N . LEU E 1 145 ? 165.961 103.965 132.797 1.00 23.86 145 LEU E N 1
ATOM 7659 C CA . LEU E 1 145 ? 167.114 103.163 132.403 1.00 23.86 145 LEU E CA 1
ATOM 7660 C C . LEU E 1 145 ? 168.412 103.779 132.913 1.00 23.86 145 LEU E C 1
ATOM 7661 O O . LEU E 1 145 ? 169.292 103.068 133.418 1.00 23.86 145 LEU E O 1
ATOM 7666 N N . PHE E 1 146 ? 168.542 105.103 132.802 1.00 24.23 146 PHE E N 1
ATOM 7667 C CA . PHE E 1 146 ? 169.745 105.761 133.300 1.00 24.23 146 PHE E CA 1
ATOM 7668 C C . PHE E 1 146 ? 169.905 105.555 134.801 1.00 24.23 146 PHE E C 1
ATOM 7669 O O . PHE E 1 146 ? 171.009 105.274 135.282 1.00 24.23 146 PHE E O 1
ATOM 7677 N N . SER E 1 147 ? 168.812 105.683 135.557 1.00 26.88 147 SER E N 1
ATOM 7678 C CA . SER E 1 147 ? 168.880 105.488 137.001 1.00 26.88 147 SER E CA 1
ATOM 7679 C C . SER E 1 147 ? 169.170 104.038 137.358 1.00 26.88 147 SER E C 1
ATOM 7680 O O . SER E 1 147 ? 169.800 103.769 138.386 1.00 26.88 147 SER E O 1
ATOM 7683 N N . LYS E 1 148 ? 168.712 103.092 136.538 1.00 29.57 148 LYS E N 1
ATOM 7684 C CA . LYS E 1 148 ? 169.059 101.696 136.777 1.00 29.57 148 LYS E CA 1
ATOM 7685 C C . LYS E 1 148 ? 170.526 101.426 136.469 1.00 29.57 148 LYS E C 1
ATOM 7686 O O . LYS E 1 148 ? 171.120 100.511 137.049 1.00 29.57 148 LYS E O 1
ATOM 7692 N N . GLN E 1 149 ? 171.127 102.206 135.569 1.00 32.69 149 GLN E N 1
ATOM 7693 C CA . GLN E 1 149 ? 172.526 102.004 135.212 1.00 32.69 149 GLN E CA 1
ATOM 7694 C C . GLN E 1 149 ? 173.495 102.908 135.964 1.00 32.69 149 GLN E C 1
ATOM 7695 O O . GLN E 1 149 ? 174.672 102.554 136.086 1.00 32.69 149 GLN E O 1
ATOM 7701 N N . LEU E 1 150 ? 173.043 104.048 136.468 1.00 31.46 150 LEU E N 1
ATOM 7702 C CA . LEU E 1 150 ? 173.887 105.043 137.108 1.00 31.46 150 LEU E CA 1
ATOM 7703 C C . LEU E 1 150 ? 173.245 105.512 138.404 1.00 31.46 150 LEU E C 1
ATOM 7704 O O . LEU E 1 150 ? 172.040 105.332 138.608 1.00 31.46 150 LEU E O 1
ATOM 7709 N N . PRO E 1 151 ? 174.024 106.105 139.309 1.00 33.98 151 PRO E N 1
ATOM 7710 C CA . PRO E 1 151 ? 173.436 106.702 140.515 1.00 33.98 151 PRO E CA 1
ATOM 7711 C C . PRO E 1 151 ? 172.440 107.799 140.169 1.00 33.98 151 PRO E C 1
ATOM 7712 O O . PRO E 1 151 ? 172.294 108.215 139.018 1.00 33.98 151 PRO E O 1
ATOM 7716 N N . PHE E 1 152 ? 171.745 108.281 141.201 1.00 31.08 152 PHE E N 1
ATOM 7717 C CA . PHE E 1 152 ? 170.617 109.182 140.981 1.00 31.08 152 PHE E CA 1
ATOM 7718 C C . PHE E 1 152 ? 171.062 110.521 140.398 1.00 31.08 152 PHE E C 1
ATOM 7719 O O . PHE E 1 152 ? 170.516 110.979 139.387 1.00 31.08 152 PHE E O 1
ATOM 7727 N N . GLN E 1 153 ? 172.053 111.164 141.019 1.00 33.20 153 GLN E N 1
ATOM 7728 C CA . GLN E 1 153 ? 172.432 112.513 140.608 1.00 33.20 153 GLN E CA 1
ATOM 7729 C C . GLN E 1 153 ? 173.045 112.522 139.212 1.00 33.20 153 GLN E C 1
ATOM 7730 O O . GLN E 1 153 ? 172.719 113.382 138.381 1.00 33.20 153 GLN E O 1
ATOM 7736 N N . LYS E 1 154 ? 173.948 111.577 138.939 1.00 30.47 154 LYS E N 1
ATOM 7737 C CA . LYS E 1 154 ? 174.577 111.522 137.624 1.00 30.47 154 LYS E CA 1
ATOM 7738 C C . LYS E 1 154 ? 173.551 111.232 136.537 1.00 30.47 154 LYS E C 1
ATOM 7739 O O . LYS E 1 154 ? 173.596 111.829 135.454 1.00 30.47 154 LYS E O 1
ATOM 7745 N N . ALA E 1 155 ? 172.616 110.319 136.809 1.00 26.80 155 ALA E N 1
ATOM 7746 C CA . ALA E 1 155 ? 171.554 110.044 135.849 1.00 26.80 155 ALA E CA 1
ATOM 7747 C C . ALA E 1 155 ? 170.709 111.283 135.600 1.00 26.80 155 ALA E C 1
ATOM 7748 O O . ALA E 1 155 ? 170.349 111.577 134.455 1.00 26.80 155 ALA E O 1
ATOM 7750 N N . HIS E 1 156 ? 170.385 112.023 136.662 1.00 26.59 156 HIS E N 1
ATOM 7751 C CA . HIS E 1 156 ? 169.594 113.241 136.514 1.00 26.59 156 HIS E CA 1
ATOM 7752 C C . HIS E 1 156 ? 170.304 114.243 135.608 1.00 26.59 156 HIS E C 1
ATOM 7753 O O . HIS E 1 156 ? 169.705 114.800 134.676 1.00 26.59 156 HIS E O 1
ATOM 7760 N N . ARG E 1 157 ? 171.597 114.465 135.856 1.00 25.45 157 ARG E N 1
ATOM 7761 C CA . ARG E 1 157 ? 172.346 115.436 135.061 1.00 25.45 157 ARG E CA 1
ATOM 7762 C C . ARG E 1 157 ? 172.473 114.995 133.604 1.00 25.45 157 ARG E C 1
ATOM 7763 O O . ARG E 1 157 ? 172.324 115.813 132.684 1.00 25.45 157 ARG E O 1
ATOM 7771 N N . LEU E 1 158 ? 172.757 113.710 133.373 1.00 26.68 158 LEU E N 1
ATOM 7772 C CA . LEU E 1 158 ? 172.877 113.216 132.005 1.00 26.68 158 LEU E CA 1
ATOM 7773 C C . LEU E 1 158 ? 171.553 113.331 131.262 1.00 26.68 158 LEU E C 1
ATOM 7774 O O . LEU E 1 158 ? 171.521 113.693 130.077 1.00 26.68 158 LEU E O 1
ATOM 7779 N N . ASN E 1 159 ? 170.448 113.018 131.945 1.00 25.10 159 ASN E N 1
ATOM 7780 C CA . ASN E 1 159 ? 169.128 113.202 131.357 1.00 25.10 159 ASN E CA 1
ATOM 7781 C C . ASN E 1 159 ? 168.911 114.650 130.951 1.00 25.10 159 ASN E C 1
ATOM 7782 O O . ASN E 1 159 ? 168.428 114.927 129.846 1.00 25.10 159 ASN E O 1
ATOM 7787 N N . LEU E 1 160 ? 169.263 115.589 131.832 1.00 24.72 160 LEU E N 1
ATOM 7788 C CA . LEU E 1 160 ? 169.077 117.002 131.511 1.00 24.72 160 LEU E CA 1
ATOM 7789 C C . LEU E 1 160 ? 169.885 117.398 130.282 1.00 24.72 160 LEU E C 1
ATOM 7790 O O . LEU E 1 160 ? 169.378 118.082 129.383 1.00 24.72 160 LEU E O 1
ATOM 7795 N N . LYS E 1 161 ? 171.144 116.960 130.216 1.00 27.08 161 LYS E N 1
ATOM 7796 C CA . LYS E 1 161 ? 171.994 117.331 129.086 1.00 27.08 161 LYS E CA 1
ATOM 7797 C C . LYS E 1 161 ? 171.447 116.779 127.772 1.00 27.08 161 LYS E C 1
ATOM 7798 O O . LYS E 1 161 ? 171.345 117.506 126.772 1.00 27.08 161 LYS E O 1
ATOM 7804 N N . THR E 1 162 ? 171.087 115.491 127.754 1.00 27.17 162 THR E N 1
ATOM 7805 C CA . THR E 1 162 ? 170.580 114.893 126.521 1.00 27.17 162 THR E CA 1
ATOM 7806 C C . THR E 1 162 ? 169.263 115.532 126.098 1.00 27.17 162 THR E C 1
ATOM 7807 O O . THR E 1 162 ? 169.038 115.782 124.904 1.00 27.17 162 THR E O 1
ATOM 7811 N N . SER E 1 163 ? 168.380 115.806 127.062 1.00 27.92 163 SER E N 1
ATOM 7812 C CA . SER E 1 163 ? 167.113 116.446 126.738 1.00 27.92 163 SER E CA 1
ATOM 7813 C C . SER E 1 163 ? 167.330 117.830 126.146 1.00 27.92 163 SER E C 1
ATOM 7814 O O . SER E 1 163 ? 166.655 118.212 125.184 1.00 27.92 163 SER E O 1
ATOM 7817 N N . LEU E 1 164 ? 168.269 118.599 126.704 1.00 26.38 164 LEU E N 1
ATOM 7818 C CA . LEU E 1 164 ? 168.538 119.928 126.161 1.00 26.38 164 LEU E CA 1
ATOM 7819 C C . LEU E 1 164 ? 169.088 119.842 124.741 1.00 26.38 164 LEU E C 1
ATOM 7820 O O . LEU E 1 164 ? 168.690 120.620 123.862 1.00 26.38 164 LEU E O 1
ATOM 7825 N N . CYS E 1 165 ? 170.003 118.900 124.497 1.00 25.99 165 CYS E N 1
ATOM 7826 C CA . CYS E 1 165 ? 170.544 118.747 123.149 1.00 25.99 165 CYS E CA 1
ATOM 7827 C C . CYS E 1 165 ? 169.444 118.406 122.149 1.00 25.99 165 CYS E C 1
ATOM 7828 O O . CYS E 1 165 ? 169.376 118.992 121.058 1.00 25.99 165 CYS E O 1
ATOM 7831 N N . PHE E 1 166 ? 168.560 117.473 122.513 1.00 26.70 166 PHE E N 1
ATOM 7832 C CA . PHE E 1 166 ? 167.476 117.108 121.607 1.00 26.70 166 PHE E CA 1
ATOM 7833 C C . PHE E 1 166 ? 166.496 118.258 121.408 1.00 26.70 166 PHE E C 1
ATOM 7834 O O . PHE E 1 166 ? 165.957 118.424 120.308 1.00 26.70 166 PHE E O 1
ATOM 7842 N N . CYS E 1 167 ? 166.257 119.060 122.448 1.00 26.62 167 CYS E N 1
ATOM 7843 C CA . CYS E 1 167 ? 165.375 120.214 122.302 1.00 26.62 167 CYS E CA 1
ATOM 7844 C C . CYS E 1 167 ? 165.942 121.223 121.313 1.00 26.62 167 CYS E C 1
ATOM 7845 O O . CYS E 1 167 ? 165.209 121.754 120.469 1.00 26.62 167 CYS E O 1
ATOM 7848 N N . LEU E 1 168 ? 167.246 121.504 121.398 1.00 28.86 168 LEU E N 1
ATOM 7849 C CA . LEU E 1 168 ? 167.850 122.416 120.427 1.00 28.86 168 LEU E CA 1
ATOM 7850 C C . LEU E 1 168 ? 167.818 121.840 119.015 1.00 28.86 168 LEU E C 1
ATOM 7851 O O . LEU E 1 168 ? 167.588 122.576 118.046 1.00 28.86 168 LEU E O 1
ATOM 7856 N N . LEU E 1 169 ? 168.048 120.531 118.872 1.00 29.18 169 LEU E N 1
ATOM 7857 C CA . LEU E 1 169 ? 167.947 119.925 117.545 1.00 29.18 169 LEU E CA 1
ATOM 7858 C C . LEU E 1 169 ? 166.542 120.083 116.972 1.00 29.18 169 LEU E C 1
ATOM 7859 O O . LEU E 1 169 ? 166.377 120.435 115.795 1.00 29.18 169 LEU E O 1
ATOM 7864 N N . LEU E 1 170 ? 165.518 119.834 117.792 1.00 29.95 170 LEU E N 1
ATOM 7865 C CA . LEU E 1 170 ? 164.142 119.987 117.328 1.00 29.95 170 LEU E CA 1
ATOM 7866 C C . LEU E 1 170 ? 163.843 121.433 116.956 1.00 29.95 170 LEU E C 1
ATOM 7867 O O . LEU E 1 170 ? 163.165 121.697 115.957 1.00 29.95 170 LEU 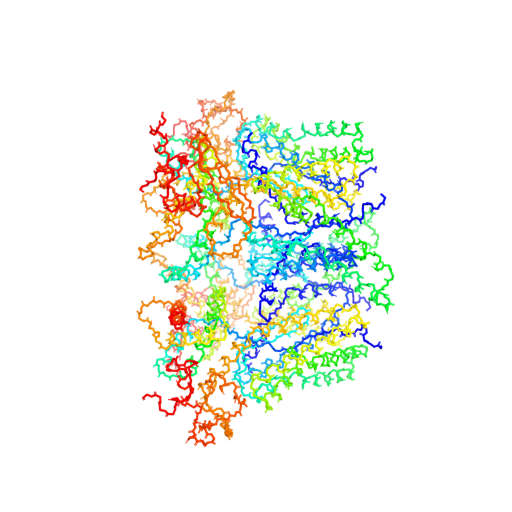E O 1
ATOM 7872 N N . GLY E 1 171 ? 164.332 122.383 117.755 1.00 28.78 171 GLY E N 1
ATOM 7873 C CA . GLY E 1 171 ? 164.122 123.784 117.429 1.00 28.78 171 GLY E CA 1
ATOM 7874 C C . GLY E 1 171 ? 164.744 124.173 116.102 1.00 28.78 171 GLY E C 1
ATOM 7875 O O . GLY E 1 171 ? 164.123 124.870 115.294 1.00 28.78 171 GLY E O 1
ATOM 7876 N N . CYS E 1 172 ? 165.976 123.722 115.855 1.00 33.89 172 CYS E N 1
ATOM 7877 C CA . CYS E 1 172 ? 166.623 124.010 114.578 1.00 33.89 172 CYS E CA 1
ATOM 7878 C C . CYS E 1 172 ? 165.859 123.383 113.417 1.00 33.89 172 CYS E C 1
ATOM 7879 O O . CYS E 1 172 ? 165.694 124.008 112.359 1.00 33.89 172 CYS E O 1
ATOM 7882 N N . TRP E 1 173 ? 165.390 122.145 113.595 1.00 32.30 173 TRP E N 1
ATOM 7883 C CA . TRP E 1 173 ? 164.615 121.490 112.545 1.00 32.30 173 TRP E CA 1
ATOM 7884 C C . TRP E 1 173 ? 163.340 122.264 112.238 1.00 32.30 173 TRP E C 1
ATOM 7885 O O . TRP E 1 173 ? 162.995 122.471 111.068 1.00 32.30 173 TRP E O 1
ATOM 7896 N N . VAL E 1 174 ? 162.631 122.707 113.278 1.00 29.21 174 VAL E N 1
ATOM 7897 C CA . VAL E 1 174 ? 161.413 123.485 113.072 1.00 29.21 174 VAL E CA 1
ATOM 7898 C C . VAL E 1 174 ? 161.729 124.784 112.345 1.00 29.21 174 VAL E C 1
ATOM 7899 O O . VAL E 1 174 ? 161.010 125.185 111.422 1.00 29.21 174 VAL E O 1
ATOM 7903 N N . LEU E 1 175 ? 162.807 125.462 112.746 1.00 31.95 175 LEU E N 1
ATOM 7904 C CA . LEU E 1 175 ? 163.139 126.740 112.125 1.00 31.95 175 LEU E CA 1
ATOM 7905 C C . LEU E 1 175 ? 163.462 126.577 110.644 1.00 31.95 175 LEU E C 1
ATOM 7906 O O . LEU E 1 175 ? 163.012 127.376 109.814 1.00 31.95 175 LEU E O 1
ATOM 7911 N N . PHE E 1 176 ? 164.241 125.553 110.290 1.00 36.86 176 PHE E N 1
ATOM 7912 C CA . PHE E 1 176 ? 164.623 125.401 108.888 1.00 36.86 176 PHE E CA 1
ATOM 7913 C C . PHE E 1 176 ? 163.507 124.831 108.020 1.00 36.86 176 PHE E C 1
ATOM 7914 O O . PHE E 1 176 ? 163.399 125.208 106.849 1.00 36.86 176 PHE E O 1
ATOM 7922 N N . VAL E 1 177 ? 162.673 123.936 108.549 1.00 34.06 177 VAL E N 1
ATOM 7923 C CA . VAL E 1 177 ? 161.691 123.270 107.697 1.00 34.06 177 VAL E CA 1
ATOM 7924 C C . VAL E 1 177 ? 160.386 124.057 107.637 1.00 34.06 177 VAL E C 1
ATOM 7925 O O . VAL E 1 177 ? 159.984 124.521 106.564 1.00 34.06 177 VAL E O 1
ATOM 7929 N N . ILE E 1 178 ? 159.715 124.216 108.774 1.00 31.66 178 ILE E N 1
ATOM 7930 C CA . ILE E 1 178 ? 158.399 124.856 108.795 1.00 31.66 178 ILE E CA 1
ATOM 7931 C C . ILE E 1 178 ? 158.343 125.976 109.832 1.00 31.66 178 ILE E C 1
ATOM 7932 O O . ILE E 1 178 ? 157.995 125.739 110.998 1.00 31.66 178 ILE E O 1
ATOM 7937 N N . PRO E 1 179 ? 158.684 127.210 109.457 1.00 29.39 179 PRO E N 1
ATOM 7938 C CA . PRO E 1 179 ? 158.530 128.330 110.403 1.00 29.39 179 PRO E CA 1
ATOM 7939 C C . PRO E 1 179 ? 157.096 128.543 110.850 1.00 29.39 179 PRO E C 1
ATOM 7940 O O . PRO E 1 179 ? 156.867 129.058 111.951 1.00 29.39 179 PRO E O 1
ATOM 7944 N N . LEU E 1 180 ? 156.124 128.158 110.027 1.00 30.64 180 LEU E N 1
ATOM 7945 C CA . LEU E 1 180 ? 154.705 128.276 110.342 1.00 30.64 180 LEU E CA 1
ATOM 7946 C C . LEU E 1 180 ? 154.277 127.143 111.267 1.00 30.64 180 LEU E C 1
ATOM 7947 O O . LEU E 1 180 ? 155.124 126.512 111.906 1.00 30.64 180 LEU E O 1
ATOM 7952 N N . GLN E 1 181 ? 152.969 126.885 111.358 1.00 28.07 181 GLN E N 1
ATOM 7953 C CA . GLN E 1 181 ? 152.419 125.843 112.231 1.00 28.07 181 GLN E CA 1
ATOM 7954 C C . GLN E 1 181 ? 152.727 126.144 113.702 1.00 28.07 181 GLN E C 1
ATOM 7955 O O . GLN E 1 181 ? 153.571 125.518 114.344 1.00 28.07 181 GLN E O 1
ATOM 7961 N N . ILE E 1 182 ? 152.018 127.161 114.194 1.00 20.88 182 ILE E N 1
ATOM 7962 C CA . ILE E 1 182 ? 152.112 127.695 115.553 1.00 20.88 182 ILE E CA 1
ATOM 7963 C C . ILE E 1 182 ? 152.252 126.599 116.605 1.00 20.88 182 ILE E C 1
ATOM 7964 O O . ILE E 1 182 ? 152.936 126.787 117.620 1.00 20.88 182 ILE E O 1
ATOM 7969 N N . SER E 1 183 ? 151.610 125.451 116.373 1.00 21.75 183 SER E N 1
ATOM 7970 C CA . SER E 1 183 ? 151.642 124.372 117.356 1.00 21.75 183 SER E CA 1
ATOM 7971 C C . SER E 1 183 ? 153.069 123.927 117.651 1.00 21.75 183 SER E C 1
ATOM 7972 O O . SER E 1 183 ? 153.410 123.639 118.806 1.00 21.75 183 SER E O 1
ATOM 7975 N N . ALA E 1 184 ? 153.920 123.870 116.624 1.00 14.67 184 ALA E N 1
ATOM 7976 C CA . ALA E 1 184 ? 155.311 123.484 116.841 1.00 14.67 184 ALA E CA 1
ATOM 7977 C C . ALA E 1 184 ? 156.022 124.470 117.758 1.00 14.67 184 ALA E C 1
ATOM 7978 O O . ALA E 1 184 ? 156.759 124.064 118.665 1.00 14.67 184 ALA E O 1
ATOM 7980 N N . TRP E 1 185 ? 155.808 125.770 117.544 1.00 16.65 185 TRP E N 1
ATOM 7981 C CA . TRP E 1 185 ? 156.449 126.774 118.387 1.00 16.65 185 TRP E CA 1
ATOM 7982 C C . TRP E 1 185 ? 155.930 126.711 119.818 1.00 16.65 185 TRP E C 1
ATOM 7983 O O . TRP E 1 185 ? 156.699 126.887 120.773 1.00 16.65 185 TRP E O 1
ATOM 7994 N N . VAL E 1 186 ? 154.628 126.467 119.987 1.00 14.28 186 VAL E N 1
ATOM 7995 C CA . VAL E 1 186 ? 154.070 126.333 121.330 1.00 14.28 186 VAL E CA 1
ATOM 7996 C C . VAL E 1 186 ? 154.692 125.142 122.045 1.00 14.28 186 VAL E C 1
ATOM 7997 O O . VAL E 1 186 ? 155.079 125.233 123.217 1.00 14.28 186 VAL E O 1
ATOM 8001 N N . LEU E 1 187 ? 154.812 124.010 121.348 1.00 14.60 187 LEU E N 1
ATOM 8002 C CA . LEU E 1 187 ? 155.442 122.839 121.947 1.00 14.60 187 LEU E CA 1
ATOM 8003 C C . LEU E 1 187 ? 156.893 123.123 122.316 1.00 14.60 187 LEU E C 1
ATOM 8004 O O . LEU E 1 187 ? 157.360 122.721 123.389 1.00 14.60 187 LEU E O 1
ATOM 8009 N N . PHE E 1 188 ? 157.619 123.824 121.443 1.00 15.58 188 PHE E N 1
ATOM 8010 C CA . PHE E 1 188 ? 159.024 124.119 121.707 1.00 15.58 188 PHE E CA 1
ATOM 8011 C C . PHE E 1 188 ? 159.186 124.999 122.943 1.00 15.58 188 PHE E C 1
ATOM 8012 O O . PHE E 1 188 ? 160.016 124.716 123.820 1.00 15.58 188 PHE E O 1
ATOM 8020 N N . VAL E 1 189 ? 158.400 126.077 123.034 1.00 15.27 189 VAL E N 1
ATOM 8021 C CA . VAL E 1 189 ? 158.539 126.962 124.187 1.00 15.27 189 VAL E CA 1
ATOM 8022 C C . VAL E 1 189 ? 158.089 126.259 125.462 1.00 15.27 189 VAL E C 1
ATOM 8023 O O . VAL E 1 189 ? 158.673 126.474 126.533 1.00 15.27 189 VAL E O 1
ATOM 8027 N N . PHE E 1 190 ? 157.065 125.402 125.379 1.00 14.90 190 PHE E N 1
ATOM 8028 C CA . PHE E 1 190 ? 156.656 124.640 126.554 1.00 14.90 190 PHE E CA 1
ATOM 8029 C C . PHE E 1 190 ? 157.773 123.716 127.023 1.00 14.90 190 PHE E C 1
ATOM 8030 O O . PHE E 1 190 ? 158.040 123.614 128.227 1.00 14.90 190 PHE E O 1
ATOM 8038 N N . LEU E 1 191 ? 158.444 123.043 126.084 1.00 14.81 191 LEU E N 1
ATOM 8039 C CA . LEU E 1 191 ? 159.555 122.173 126.453 1.00 14.81 191 LEU E CA 1
ATOM 8040 C C . LEU E 1 191 ? 160.673 122.959 127.121 1.00 14.81 191 LEU E C 1
ATOM 8041 O O . LEU E 1 191 ? 161.220 122.526 128.143 1.00 14.81 191 LEU E O 1
ATOM 8046 N N . ALA E 1 192 ? 161.024 124.121 126.563 1.00 14.16 192 ALA E N 1
ATOM 8047 C CA . ALA E 1 192 ? 162.104 124.919 127.141 1.00 14.16 192 ALA E CA 1
ATOM 8048 C C . ALA E 1 192 ? 161.757 125.387 128.552 1.00 14.16 192 ALA E C 1
ATOM 8049 O O . ALA E 1 192 ? 162.578 125.285 129.477 1.00 14.16 192 ALA E O 1
ATOM 8051 N N . VAL E 1 193 ? 160.534 125.892 128.740 1.00 14.54 193 VAL E N 1
ATOM 8052 C CA . VAL E 1 193 ? 160.122 126.376 130.054 1.00 14.54 193 VAL E CA 1
ATOM 8053 C C . VAL E 1 193 ? 160.118 125.241 131.070 1.00 14.54 193 VAL E C 1
ATOM 8054 O O . VAL E 1 193 ? 160.588 125.401 132.204 1.00 14.54 193 VAL E O 1
ATOM 8058 N N . SER E 1 194 ? 159.582 124.078 130.684 1.00 16.10 194 SER E N 1
ATOM 8059 C CA . SER E 1 194 ? 159.534 122.949 131.606 1.00 16.10 194 SER E CA 1
ATOM 8060 C C . SER E 1 194 ? 160.931 122.469 131.970 1.00 16.10 194 SER E C 1
ATOM 8061 O O . SER E 1 194 ? 161.194 122.130 133.131 1.00 16.10 194 SER E O 1
ATOM 8064 N N . LEU E 1 195 ? 161.841 122.428 130.994 1.00 19.20 195 LEU E N 1
ATOM 8065 C CA . LEU E 1 195 ? 163.212 122.017 131.281 1.00 19.20 195 LEU E CA 1
ATOM 8066 C C . LEU E 1 195 ? 163.873 122.967 132.270 1.00 19.20 195 LEU E C 1
ATOM 8067 O O . LEU E 1 195 ? 164.539 122.531 133.217 1.00 19.20 195 LEU E O 1
ATOM 8072 N N . PHE E 1 196 ? 163.692 124.274 132.071 1.00 22.11 196 PHE E N 1
ATOM 8073 C CA . PHE E 1 196 ? 164.272 125.245 132.996 1.00 22.11 196 PHE E CA 1
ATOM 8074 C C . PHE E 1 196 ? 163.696 125.082 134.401 1.00 22.11 196 PHE E C 1
ATOM 8075 O O . PHE E 1 196 ? 164.437 125.051 135.397 1.00 22.11 196 PHE E O 1
ATOM 8083 N N . GLU E 1 197 ? 162.369 124.958 134.497 1.00 24.06 197 GLU E N 1
ATOM 8084 C CA . GLU E 1 197 ? 161.734 124.842 135.805 1.00 24.06 197 GLU E CA 1
ATOM 8085 C C . GLU E 1 197 ? 162.191 123.584 136.529 1.00 24.06 197 GLU E C 1
ATOM 8086 O O . GLU E 1 197 ? 162.416 123.606 137.744 1.00 24.06 197 GLU E O 1
ATOM 8092 N N . GLU E 1 198 ? 162.332 122.474 135.803 1.00 25.99 198 GLU E N 1
ATOM 8093 C CA . GLU E 1 198 ? 162.830 121.256 136.423 1.00 25.99 198 GLU E CA 1
ATOM 8094 C C . GLU E 1 198 ? 164.283 121.386 136.850 1.00 25.99 198 GLU E C 1
ATOM 8095 O O . GLU E 1 198 ? 164.643 120.892 137.923 1.00 25.99 198 GLU E O 1
ATOM 8101 N N . TYR E 1 199 ? 165.124 122.031 136.038 1.00 26.39 199 TYR E N 1
ATOM 8102 C CA . TYR E 1 199 ? 166.526 122.191 136.407 1.00 26.39 199 TYR E CA 1
ATOM 8103 C C . TYR E 1 199 ? 166.686 123.080 137.632 1.00 26.39 199 TYR E C 1
ATOM 8104 O O . TYR E 1 199 ? 167.694 122.983 138.340 1.00 26.39 199 TYR E O 1
ATOM 8113 N N . ARG E 1 200 ? 165.708 123.944 137.901 1.00 27.37 200 ARG E N 1
ATOM 8114 C CA . ARG E 1 200 ? 165.844 124.857 139.033 1.00 27.37 200 ARG E CA 1
ATOM 8115 C C . ARG E 1 200 ? 165.730 124.186 140.405 1.00 27.37 200 ARG E C 1
ATOM 8116 O O . ARG E 1 200 ? 166.006 124.850 141.409 1.00 27.37 200 ARG E O 1
ATOM 8124 N N . GLN E 1 201 ? 165.341 122.906 140.495 1.00 29.08 201 GLN E N 1
ATOM 8125 C CA . GLN E 1 201 ? 165.038 122.301 141.793 1.00 29.08 201 GLN E CA 1
ATOM 8126 C C . GLN E 1 201 ? 165.740 120.959 141.998 1.00 29.08 201 GLN E C 1
ATOM 8127 O O . GLN E 1 201 ? 165.209 120.067 142.680 1.00 29.08 201 GLN E O 1
ATOM 8133 N N . ARG E 1 202 ? 166.941 120.806 141.438 1.00 31.89 202 ARG E N 1
ATOM 8134 C CA . ARG E 1 202 ? 167.661 119.542 141.559 1.00 31.89 202 ARG E CA 1
ATOM 8135 C C . ARG E 1 202 ? 168.003 119.230 143.012 1.00 31.89 202 ARG E C 1
ATOM 8136 O O . ARG E 1 202 ? 167.902 118.076 143.449 1.00 31.89 202 ARG E O 1
ATOM 8144 N N . HIS E 1 203 ? 168.417 120.245 143.774 1.00 39.33 203 HIS E N 1
ATOM 8145 C CA . HIS E 1 203 ? 168.793 120.018 145.165 1.00 39.33 203 HIS E CA 1
ATOM 8146 C C . HIS E 1 203 ? 167.600 119.570 145.999 1.00 39.33 203 HIS E C 1
ATOM 8147 O O . HIS E 1 203 ? 167.726 118.669 146.836 1.00 39.33 203 HIS E O 1
ATOM 8154 N N . TYR E 1 204 ? 166.434 120.181 145.786 1.00 39.37 204 TYR E N 1
ATOM 8155 C CA . TYR E 1 204 ? 165.247 119.760 146.522 1.00 39.37 204 TYR E CA 1
ATOM 8156 C C . TYR E 1 204 ? 164.829 118.348 146.131 1.00 39.37 204 TYR E C 1
ATOM 8157 O O . TYR E 1 204 ? 164.387 117.569 146.986 1.00 39.37 204 TYR E O 1
ATOM 8166 N N . ILE E 1 205 ? 164.964 117.995 144.849 1.00 34.03 205 ILE E N 1
ATOM 8167 C CA . ILE E 1 205 ? 164.653 116.628 144.431 1.00 34.03 205 ILE E CA 1
ATOM 8168 C C . ILE E 1 205 ? 165.567 115.633 145.142 1.00 34.03 205 ILE E C 1
ATOM 8169 O O . ILE E 1 205 ? 165.118 114.598 145.656 1.00 34.03 205 ILE E O 1
ATOM 8174 N N . HIS E 1 206 ? 166.867 115.940 145.190 1.00 36.50 206 HIS E N 1
ATOM 8175 C CA . HIS E 1 206 ? 167.811 115.052 145.863 1.00 36.50 206 HIS E CA 1
ATOM 8176 C C . HIS E 1 206 ? 167.514 114.952 147.355 1.00 36.50 206 HIS E C 1
ATOM 8177 O O . HIS E 1 206 ? 167.640 113.875 147.953 1.00 36.50 206 HIS E O 1
ATOM 8184 N N . VAL E 1 207 ? 167.129 116.069 147.975 1.00 36.83 207 VAL E N 1
ATOM 8185 C CA . VAL E 1 207 ? 166.789 116.055 149.395 1.00 36.83 207 VAL E CA 1
ATOM 8186 C C . VAL E 1 207 ? 165.583 115.159 149.645 1.00 36.83 207 VAL E C 1
ATOM 8187 O O . VAL E 1 207 ? 165.561 114.377 150.604 1.00 36.83 207 VAL E O 1
ATOM 8191 N N . ARG E 1 208 ? 164.559 115.260 148.792 1.00 35.21 208 ARG E N 1
ATOM 8192 C CA . ARG E 1 208 ? 163.398 114.385 148.933 1.00 35.21 208 ARG E CA 1
ATOM 8193 C C . ARG E 1 208 ? 163.792 112.922 148.790 1.00 35.21 208 ARG E C 1
ATOM 8194 O O . ARG E 1 208 ? 163.319 112.063 149.547 1.00 35.21 208 ARG E O 1
ATOM 8202 N N . PHE E 1 209 ? 164.659 112.619 147.822 1.00 38.11 209 PHE E N 1
ATOM 8203 C CA . PHE E 1 209 ? 165.101 111.240 147.631 1.00 38.11 209 PHE E CA 1
ATOM 8204 C C . PHE E 1 209 ? 165.811 110.714 148.873 1.00 38.11 209 PHE E C 1
ATOM 8205 O O . PHE E 1 209 ? 165.550 109.593 149.326 1.00 38.11 209 PHE E O 1
ATOM 8213 N N . LEU E 1 210 ? 166.706 111.521 149.449 1.00 39.59 210 LEU E N 1
ATOM 8214 C CA . LEU E 1 210 ? 167.436 111.080 150.636 1.00 39.59 210 LEU E CA 1
ATOM 8215 C C . LEU E 1 210 ? 166.509 110.903 151.834 1.00 39.59 210 LEU E C 1
ATOM 8216 O O . LEU E 1 210 ? 166.636 109.927 152.586 1.00 39.59 210 LEU E O 1
ATOM 8221 N N . LEU E 1 211 ? 165.567 111.831 152.030 1.00 45.07 211 LEU E N 1
ATOM 8222 C CA . LEU E 1 211 ? 164.625 111.695 153.137 1.00 45.07 211 LEU E CA 1
ATOM 8223 C C . LEU E 1 211 ? 163.776 110.441 152.992 1.00 45.07 211 LEU E C 1
ATOM 8224 O O . LEU E 1 211 ? 163.506 109.751 153.982 1.00 45.07 211 LEU E O 1
ATOM 8229 N N . GLU E 1 212 ? 163.338 110.128 151.770 1.00 54.29 212 GLU E N 1
ATOM 8230 C CA . GLU E 1 212 ? 162.613 108.878 151.565 1.00 54.29 212 GLU E CA 1
ATOM 8231 C C . GLU E 1 212 ? 163.499 107.677 151.864 1.00 54.29 212 GLU E C 1
ATOM 8232 O O . GLU E 1 212 ? 163.046 106.698 152.469 1.00 54.29 212 GLU E O 1
ATOM 8238 N N . ARG E 1 213 ? 164.765 107.729 151.445 1.00 58.33 213 ARG E N 1
ATOM 8239 C CA . ARG E 1 213 ? 165.679 106.629 151.722 1.00 58.33 213 ARG E CA 1
ATOM 8240 C C . ARG E 1 213 ? 165.959 106.463 153.209 1.00 58.33 213 ARG E C 1
ATOM 8241 O O . ARG E 1 213 ? 166.368 105.377 153.629 1.00 58.33 213 ARG E O 1
ATOM 8249 N N . TYR E 1 214 ? 165.754 107.509 154.012 1.00 70.05 214 TYR E N 1
ATOM 8250 C CA . TYR E 1 214 ? 165.993 107.385 155.448 1.00 70.05 214 TYR E CA 1
ATOM 8251 C C . TYR E 1 214 ? 164.919 106.531 156.116 1.00 70.05 214 TYR E C 1
ATOM 8252 O O . TYR E 1 214 ? 165.221 105.502 156.729 1.00 70.05 214 TYR E O 1
ATOM 8261 N N . TYR E 1 215 ? 163.657 106.943 156.008 1.00 70.94 215 TYR E N 1
ATOM 8262 C CA . TYR E 1 215 ? 162.562 106.185 156.605 1.00 70.94 215 TYR E CA 1
ATOM 8263 C C . TYR E 1 215 ? 162.127 105.053 155.685 1.00 70.94 215 TYR E C 1
ATOM 8264 O O . TYR E 1 215 ? 160.943 104.937 155.351 1.00 70.94 215 TYR E O 1
ATOM 8273 N N . GLY E 1 216 ? 163.076 104.218 155.272 1.00 84.80 216 GLY E N 1
ATOM 8274 C CA . GLY E 1 216 ? 162.755 103.122 154.373 1.00 84.80 216 GLY E CA 1
ATOM 8275 C C . GLY E 1 216 ? 161.872 102.095 155.056 1.00 84.80 216 GLY E C 1
ATOM 8276 O O . GLY E 1 216 ? 162.207 101.581 156.130 1.00 84.80 216 GLY E O 1
ATOM 8277 N N . LYS E 1 217 ? 160.738 101.786 154.431 1.00 98.35 217 LYS E N 1
ATOM 8278 C CA . LYS E 1 217 ? 159.799 100.804 154.952 1.00 98.35 217 LYS E CA 1
ATOM 8279 C C . LYS E 1 217 ? 160.103 99.396 154.455 1.00 98.35 217 LYS E C 1
ATOM 8280 O O . LYS E 1 217 ? 159.262 98.501 154.597 1.00 98.35 217 LYS E O 1
ATOM 8286 N N . ASN E 1 218 ? 161.284 99.190 153.870 1.00 105.26 218 ASN E N 1
ATOM 8287 C CA . ASN E 1 218 ? 161.738 97.879 153.409 1.00 105.26 218 ASN E CA 1
ATOM 8288 C C . ASN E 1 218 ? 160.784 97.308 152.358 1.00 105.26 218 ASN E C 1
ATOM 8289 O O . ASN E 1 218 ? 160.172 96.253 152.532 1.00 105.26 218 ASN E O 1
ATOM 8294 N N . ARG E 1 219 ? 160.667 98.039 151.251 1.00 105.73 219 ARG E N 1
ATOM 8295 C CA . ARG E 1 219 ? 159.766 97.675 150.158 1.00 105.73 219 ARG E CA 1
ATOM 8296 C C . ARG E 1 219 ? 160.462 96.640 149.283 1.00 105.73 219 ARG E C 1
ATOM 8297 O O . ARG E 1 219 ? 161.212 96.976 148.364 1.00 105.73 219 ARG E O 1
ATOM 8305 N N . GLU E 1 220 ? 160.209 95.361 149.572 1.00 106.89 220 GLU E N 1
ATOM 8306 C CA . GLU E 1 220 ? 160.761 94.241 148.807 1.00 106.89 220 GLU E CA 1
ATOM 8307 C C . GLU E 1 220 ? 162.292 94.298 148.792 1.00 106.89 220 GLU E C 1
ATOM 8308 O O . GLU E 1 220 ? 162.927 94.548 147.765 1.00 106.89 220 GLU E O 1
ATOM 8314 N N . LEU E 1 221 ? 162.858 94.086 149.985 1.00 105.00 221 LEU E N 1
ATOM 8315 C CA . LEU E 1 221 ? 164.297 94.196 150.210 1.00 105.00 221 LEU E CA 1
ATOM 8316 C C . LEU E 1 221 ? 165.092 93.496 149.116 1.00 105.00 221 LEU E C 1
ATOM 8317 O O . LEU E 1 221 ? 164.766 92.380 148.703 1.00 105.00 221 LEU E O 1
ATOM 8322 N N . GLU E 1 222 ? 166.140 94.168 148.653 1.00 96.99 222 GLU E N 1
ATOM 8323 C CA . GLU E 1 222 ? 166.892 93.787 147.466 1.00 96.99 222 GLU E CA 1
ATOM 8324 C C . GLU E 1 222 ? 168.363 93.555 147.818 1.00 96.99 222 GLU E C 1
ATOM 8325 O O . GLU E 1 222 ? 168.752 93.539 148.989 1.00 96.99 222 GLU E O 1
ATOM 8331 N N . LYS E 1 223 ? 169.179 93.375 146.782 1.00 89.23 223 LYS E N 1
ATOM 8332 C CA . LYS E 1 223 ? 170.573 92.991 146.944 1.00 89.23 223 LYS E CA 1
ATOM 8333 C C . LYS E 1 223 ? 171.384 94.109 147.600 1.00 89.23 223 LYS E C 1
ATOM 8334 O O . LYS E 1 223 ? 170.898 95.217 147.844 1.00 89.23 223 LYS E O 1
ATOM 8340 N N . LEU E 1 224 ? 172.647 93.796 147.881 1.00 88.44 224 LEU E N 1
ATOM 8341 C CA . LEU E 1 224 ? 173.575 94.710 148.533 1.00 88.44 224 LEU E CA 1
ATOM 8342 C C . LEU E 1 224 ? 174.843 94.815 147.699 1.00 88.44 224 LEU E C 1
ATOM 8343 O O . LEU E 1 224 ? 175.425 93.793 147.318 1.00 88.44 224 LEU E O 1
ATOM 8348 N N . LEU E 1 225 ? 175.271 96.044 147.420 1.00 83.76 225 LEU E N 1
ATOM 8349 C CA . LEU E 1 225 ? 176.472 96.298 146.633 1.00 83.76 225 LEU E CA 1
ATOM 8350 C C . LEU E 1 225 ? 177.435 97.156 147.441 1.00 83.76 225 LEU E C 1
ATOM 8351 O O . LEU E 1 225 ? 177.085 98.292 147.806 1.00 83.76 225 LEU E O 1
ATOM 8356 N N . PRO E 1 226 ? 178.640 96.683 147.740 1.00 85.09 226 PRO E N 1
ATOM 8357 C CA . PRO E 1 226 ? 179.568 97.476 148.550 1.00 85.09 226 PRO E CA 1
ATOM 8358 C C . PRO E 1 226 ? 180.214 98.594 147.745 1.00 85.09 226 PRO E C 1
ATOM 8359 O O . PRO E 1 226 ? 180.313 98.546 146.518 1.00 85.09 226 PRO E O 1
ATOM 8363 N N . LEU E 1 227 ? 180.660 99.617 148.472 1.00 85.56 227 LEU E N 1
ATOM 8364 C CA . LEU E 1 227 ? 181.302 100.787 147.888 1.00 85.56 227 LEU E CA 1
ATOM 8365 C C . LEU E 1 227 ? 182.722 100.906 148.418 1.00 85.56 227 LEU E C 1
ATOM 8366 O O . LEU E 1 227 ? 182.947 100.810 149.628 1.00 85.56 227 LEU E O 1
ATOM 8371 N N . THR E 1 228 ? 183.673 101.123 147.513 1.00 96.22 228 THR E N 1
ATOM 8372 C CA . THR E 1 228 ? 185.078 101.311 147.869 1.00 96.22 228 THR E CA 1
ATOM 8373 C C . THR E 1 228 ? 185.343 102.809 147.963 1.00 96.22 228 THR E C 1
ATOM 8374 O O . THR E 1 228 ? 185.546 103.480 146.948 1.00 96.22 228 THR E O 1
ATOM 8378 N N . VAL E 1 229 ? 185.342 103.333 149.187 1.00 96.65 229 VAL E N 1
ATOM 8379 C CA . VAL E 1 229 ? 185.542 104.754 149.438 1.00 96.65 229 VAL E CA 1
ATOM 8380 C C . VAL E 1 229 ? 186.622 104.918 150.499 1.00 96.65 229 VAL E C 1
ATOM 8381 O O . VAL E 1 229 ? 186.708 104.123 151.441 1.00 96.65 229 VAL E O 1
ATOM 8385 N N . LYS E 1 230 ? 187.463 105.932 150.328 1.00 103.02 230 LYS E N 1
ATOM 8386 C CA . LYS E 1 230 ? 188.508 106.243 151.289 1.00 103.02 230 LYS E CA 1
ATOM 8387 C C . LYS E 1 230 ? 187.985 107.200 152.356 1.00 103.02 230 LYS E C 1
ATOM 8388 O O . LYS E 1 230 ? 187.031 107.952 152.140 1.00 103.02 230 LYS E O 1
ATOM 8394 N N . ALA E 1 231 ? 188.625 107.161 153.521 1.00 100.74 231 ALA E N 1
ATOM 8395 C CA . ALA E 1 231 ? 188.229 108.004 154.650 1.00 100.74 231 ALA E CA 1
ATOM 8396 C C . ALA E 1 231 ? 188.897 109.374 154.591 1.00 100.74 231 ALA E C 1
ATOM 8397 O O . ALA E 1 231 ? 189.513 109.834 155.551 1.00 100.74 231 ALA E O 1
ATOM 8399 N N . GLU E 1 232 ? 188.772 110.040 153.444 1.00 101.92 232 GLU E N 1
ATOM 8400 C CA . GLU E 1 232 ? 189.310 111.382 153.275 1.00 101.92 232 GLU E CA 1
ATOM 8401 C C . GLU E 1 232 ? 188.358 112.321 152.549 1.00 101.92 232 GLU E C 1
ATOM 8402 O O . GLU E 1 232 ? 188.697 113.496 152.372 1.00 101.92 232 GLU E O 1
ATOM 8408 N N . ASP E 1 233 ? 187.190 111.851 152.127 1.00 102.14 233 ASP E N 1
ATOM 8409 C CA . ASP E 1 233 ? 186.232 112.658 151.391 1.00 102.14 233 ASP E CA 1
ATOM 8410 C C . ASP E 1 233 ? 185.121 113.106 152.339 1.00 102.14 233 ASP E C 1
ATOM 8411 O O . ASP E 1 233 ? 184.970 112.593 153.449 1.00 102.14 233 ASP E O 1
ATOM 8416 N N . LYS E 1 234 ? 184.351 114.095 151.896 1.00 100.53 234 LYS E N 1
ATOM 8417 C CA . LYS E 1 234 ? 183.230 114.578 152.687 1.00 100.53 234 LYS E CA 1
ATOM 8418 C C . LYS E 1 234 ? 182.096 113.558 152.690 1.00 100.53 234 LYS E C 1
ATOM 8419 O O . LYS E 1 234 ? 181.941 112.762 151.760 1.00 100.53 234 LYS E O 1
ATOM 8425 N N . VAL E 1 235 ? 181.298 113.585 153.760 1.00 93.48 235 VAL E N 1
ATOM 8426 C CA . VAL E 1 235 ? 180.182 112.650 153.875 1.00 93.48 235 VAL E CA 1
ATOM 8427 C C . VAL E 1 235 ? 179.102 112.969 152.845 1.00 93.48 235 VAL E C 1
ATOM 8428 O O . VAL E 1 235 ? 178.472 112.064 152.284 1.00 93.48 235 VAL E O 1
ATOM 8432 N N . TYR E 1 236 ? 178.871 114.255 152.573 1.00 92.01 236 TYR E N 1
ATOM 8433 C CA . TYR E 1 236 ? 177.883 114.615 151.563 1.00 92.01 236 TYR E CA 1
ATOM 8434 C C . TYR E 1 236 ? 178.327 114.195 150.170 1.00 92.01 236 TYR E C 1
ATOM 8435 O O . TYR E 1 236 ? 177.485 113.925 149.308 1.00 92.01 236 TYR E O 1
ATOM 8444 N N . HIS E 1 237 ? 179.637 114.139 149.928 1.00 93.20 237 HIS E N 1
ATOM 8445 C CA . HIS E 1 237 ? 180.126 113.722 148.620 1.00 93.20 237 HIS E CA 1
ATOM 8446 C C . HIS E 1 237 ? 180.004 112.218 148.415 1.00 93.20 237 HIS E C 1
ATOM 8447 O O . HIS E 1 237 ? 179.819 111.768 147.279 1.00 93.20 237 HIS E O 1
ATOM 8454 N N . VAL E 1 238 ? 180.104 111.428 149.482 1.00 88.16 238 VAL E N 1
ATOM 8455 C CA . VAL E 1 238 ? 179.925 109.987 149.348 1.00 88.16 238 VAL E CA 1
ATOM 8456 C C . VAL E 1 238 ? 178.446 109.607 149.401 1.00 88.16 238 VAL E C 1
ATOM 8457 O O . VAL E 1 238 ? 178.059 108.558 148.876 1.00 88.16 238 VAL E O 1
ATOM 8461 N N . MET E 1 239 ? 177.603 110.448 150.007 1.00 84.40 239 MET E N 1
ATOM 8462 C CA . MET E 1 239 ? 176.163 110.220 149.959 1.00 84.40 239 MET E CA 1
ATOM 8463 C C . MET E 1 239 ? 175.611 110.329 148.545 1.00 84.40 239 MET E C 1
ATOM 8464 O O . MET E 1 239 ? 174.533 109.792 148.268 1.00 84.40 239 MET E O 1
ATOM 8469 N N . ALA E 1 240 ? 176.321 111.011 147.648 1.00 81.72 240 ALA E N 1
ATOM 8470 C CA . ALA E 1 240 ? 175.895 111.185 146.267 1.00 81.72 240 ALA E CA 1
ATOM 8471 C C . ALA E 1 240 ? 176.257 110.002 145.380 1.00 81.72 240 ALA E C 1
ATOM 8472 O O . ALA E 1 240 ? 176.211 110.127 144.151 1.00 81.72 240 ALA E O 1
ATOM 8474 N N . GLU E 1 241 ? 176.615 108.864 145.965 1.00 76.87 241 GLU E N 1
ATOM 8475 C CA . GLU E 1 241 ? 176.967 107.662 145.222 1.00 76.87 241 GLU E CA 1
ATOM 8476 C C . GLU E 1 241 ? 176.044 106.508 145.593 1.00 76.87 241 GLU E C 1
ATOM 8477 O O . GLU E 1 241 ? 176.482 105.374 145.792 1.00 76.87 241 GLU E O 1
ATOM 8483 N N . PHE E 1 242 ? 174.749 106.791 145.691 1.00 67.99 242 PHE E N 1
ATOM 8484 C CA . PHE E 1 242 ? 173.744 105.797 146.038 1.00 67.99 242 PHE E CA 1
ATOM 8485 C C . PHE E 1 242 ? 172.922 105.446 144.807 1.00 67.99 242 PHE E C 1
ATOM 8486 O O . PHE E 1 242 ? 172.490 106.333 144.064 1.00 67.99 242 PHE E O 1
ATOM 8494 N N . LYS E 1 243 ? 172.706 104.152 144.594 1.00 57.84 243 LYS E N 1
ATOM 8495 C CA . LYS E 1 243 ? 171.957 103.662 143.447 1.00 57.84 243 LYS E CA 1
ATOM 8496 C C . LYS E 1 243 ? 170.507 103.408 143.835 1.00 57.84 243 LYS E C 1
ATOM 8497 O O . LYS E 1 243 ? 170.223 102.896 144.921 1.00 57.84 243 LYS E O 1
ATOM 8503 N N . ARG E 1 244 ? 169.594 103.775 142.941 1.00 46.27 244 ARG E N 1
ATOM 8504 C CA . ARG E 1 244 ? 168.174 103.595 143.201 1.00 46.27 244 ARG E CA 1
ATOM 8505 C C . ARG E 1 244 ? 167.815 102.115 143.219 1.00 46.27 244 ARG E C 1
ATOM 8506 O O . ARG E 1 244 ? 168.313 101.328 142.410 1.00 46.27 244 ARG E O 1
ATOM 8514 N N . GLY E 1 245 ? 166.940 101.741 144.148 1.00 66.29 245 GLY E N 1
ATOM 8515 C CA . GLY E 1 245 ? 166.499 100.358 144.252 1.00 66.29 245 GLY E CA 1
ATOM 8516 C C . GLY E 1 245 ? 167.604 99.383 144.595 1.00 66.29 245 GLY E C 1
ATOM 8517 O O . GLY E 1 245 ? 167.674 98.295 144.010 1.00 66.29 245 GLY E O 1
ATOM 8518 N N . CYS E 1 246 ? 168.471 99.747 145.536 1.00 74.93 246 CYS E N 1
ATOM 8519 C CA . CYS E 1 246 ? 169.595 98.901 145.909 1.00 74.93 246 CYS E CA 1
ATOM 8520 C C . CYS E 1 246 ? 170.040 99.268 147.317 1.00 74.93 246 CYS E C 1
ATOM 8521 O O . CYS E 1 246 ? 169.628 100.286 147.877 1.00 74.93 246 CYS E O 1
ATOM 8524 N N . LYS E 1 247 ? 170.885 98.413 147.883 1.00 79.01 247 LYS E N 1
ATOM 8525 C CA . LYS E 1 247 ? 171.501 98.643 149.181 1.00 79.01 247 LYS E CA 1
ATOM 8526 C C . LYS E 1 247 ? 173.007 98.776 148.998 1.00 79.01 247 LYS E C 1
ATOM 8527 O O . LYS E 1 247 ? 173.614 98.029 148.224 1.00 79.01 247 LYS E O 1
ATOM 8533 N N . HIS E 1 248 ? 173.607 99.728 149.709 1.00 81.47 248 HIS E N 1
ATOM 8534 C CA . HIS E 1 248 ? 175.008 100.091 149.502 1.00 81.47 248 HIS E CA 1
ATOM 8535 C C . HIS E 1 248 ? 175.770 100.062 150.820 1.00 81.47 248 HIS E C 1
ATOM 8536 O O . HIS E 1 248 ? 175.910 101.094 151.490 1.00 81.47 248 HIS E O 1
ATOM 8543 N N . PRO E 1 249 ? 176.268 98.895 151.229 1.00 85.28 249 PRO E N 1
ATOM 8544 C CA . PRO E 1 249 ? 177.207 98.857 152.356 1.00 85.28 249 PRO E CA 1
ATOM 8545 C C . PRO E 1 249 ? 178.476 99.628 152.024 1.00 85.28 249 PRO E C 1
ATOM 8546 O O . PRO E 1 249 ? 178.920 99.672 150.875 1.00 85.28 249 PRO E O 1
ATOM 8550 N N . ILE E 1 250 ? 179.062 100.239 153.050 1.00 83.66 250 ILE E N 1
ATOM 8551 C CA . ILE E 1 250 ? 180.200 101.138 152.893 1.00 83.66 250 ILE E CA 1
ATOM 8552 C C . ILE E 1 250 ? 181.460 100.424 153.358 1.00 83.66 250 ILE E C 1
ATOM 8553 O O . ILE E 1 250 ? 181.483 99.833 154.445 1.00 83.66 250 ILE E O 1
ATOM 8558 N N . ILE E 1 251 ? 182.503 100.475 152.534 1.00 90.09 251 ILE E N 1
ATOM 8559 C CA . ILE E 1 251 ? 183.827 99.976 152.888 1.00 90.09 251 ILE E CA 1
ATOM 8560 C C . ILE E 1 251 ? 184.746 101.180 153.033 1.00 90.09 251 ILE E C 1
ATOM 8561 O O . ILE E 1 251 ? 184.929 101.949 152.080 1.00 90.09 251 ILE E O 1
ATOM 8566 N N . ILE E 1 252 ? 185.326 101.343 154.219 1.00 91.97 252 ILE E N 1
ATOM 8567 C CA . ILE E 1 252 ? 186.140 102.506 154.551 1.00 91.97 252 ILE E CA 1
ATOM 8568 C C . ILE E 1 252 ? 187.605 102.157 154.340 1.00 91.97 252 ILE E C 1
ATOM 8569 O O . ILE E 1 252 ? 188.106 101.177 154.905 1.00 91.97 252 ILE E O 1
ATOM 8574 N N . GLU E 1 253 ? 188.293 102.959 153.532 1.00 94.67 253 GLU E N 1
ATOM 8575 C CA . GLU E 1 253 ? 189.705 102.757 153.236 1.00 94.67 253 GLU E CA 1
ATOM 8576 C C . GLU E 1 253 ? 190.530 103.846 153.908 1.00 94.67 253 GLU E C 1
ATOM 8577 O O . GLU E 1 253 ? 190.207 105.033 153.797 1.00 94.67 253 GLU E O 1
ATOM 8579 N N . LYS E 1 254 ? 191.589 103.439 154.604 1.00 93.22 254 LYS E N 1
ATOM 8580 C CA . LYS E 1 254 ? 192.486 104.361 155.301 1.00 93.22 254 LYS E CA 1
ATOM 8581 C C . LYS E 1 254 ? 193.922 103.991 154.945 1.00 93.22 254 LYS E C 1
ATOM 8582 O O . LYS E 1 254 ? 194.461 103.008 155.463 1.00 93.22 254 LYS E O 1
ATOM 8584 N N . SER E 1 255 ? 194.533 104.782 154.061 1.00 90.40 255 SER E N 1
ATOM 8585 C CA . SER E 1 255 ? 195.925 104.604 153.646 1.00 90.40 255 SER E CA 1
ATOM 8586 C C . SER E 1 255 ? 196.151 103.215 153.042 1.00 90.40 255 SER E C 1
ATOM 8587 O O . SER E 1 255 ? 196.930 102.403 153.544 1.00 90.40 255 SER E O 1
ATOM 8589 N N . GLY E 1 256 ? 195.443 102.954 151.946 1.00 90.90 256 GLY E N 1
ATOM 8590 C CA . GLY E 1 256 ? 195.633 101.728 151.196 1.00 90.90 256 GLY E CA 1
ATOM 8591 C C . GLY E 1 256 ? 194.924 100.518 151.768 1.00 90.90 256 GLY E C 1
ATOM 8592 O O . GLY E 1 256 ? 194.323 99.737 151.024 1.00 90.90 256 GLY E O 1
ATOM 8593 N N . GLN E 1 257 ? 194.985 100.348 153.085 1.00 87.22 257 GLN E N 1
ATOM 8594 C CA . GLN E 1 257 ? 194.387 99.203 153.759 1.00 87.22 257 GLN E CA 1
ATOM 8595 C C . GLN E 1 257 ? 193.053 99.622 154.364 1.00 87.22 257 GLN E C 1
ATOM 8596 O O . GLN E 1 257 ? 192.990 100.594 155.125 1.00 87.22 257 GLN E O 1
ATOM 8598 N N . LYS E 1 258 ? 191.996 98.889 154.027 1.00 86.71 258 LYS E N 1
ATOM 8599 C CA . LYS E 1 258 ? 190.668 99.214 154.523 1.00 86.71 258 LYS E CA 1
ATOM 8600 C C . LYS E 1 258 ? 190.598 99.040 156.036 1.00 86.71 258 LYS E C 1
ATOM 8601 O O . LYS E 1 258 ? 191.291 98.205 156.623 1.00 86.71 258 LYS E O 1
ATOM 8603 N N . LEU E 1 259 ? 189.747 99.847 156.669 1.00 85.71 259 LEU E N 1
ATOM 8604 C CA . LEU E 1 259 ? 189.605 99.819 158.121 1.00 85.71 259 LEU E CA 1
ATOM 8605 C C . LEU E 1 259 ? 188.517 98.843 158.562 1.00 85.71 259 LEU E C 1
ATOM 8606 O O . LEU E 1 259 ? 188.792 97.886 159.292 1.00 85.71 259 LEU E O 1
ATOM 8608 N N . SER E 1 260 ? 187.283 99.067 158.121 1.00 88.41 260 SER E N 1
ATOM 8609 C CA . SER E 1 260 ? 186.157 98.230 158.518 1.00 88.41 260 SER E CA 1
ATOM 8610 C C . SER E 1 260 ? 185.044 98.396 157.487 1.00 88.41 260 SER E C 1
ATOM 8611 O O . SER E 1 260 ? 185.233 99.019 156.437 1.00 88.41 260 SER E O 1
ATOM 8613 N N . GLN E 1 261 ? 183.878 97.832 157.791 1.00 83.90 261 GLN E N 1
ATOM 8614 C CA . GLN E 1 261 ? 182.711 97.898 156.924 1.00 83.90 261 GLN E CA 1
ATOM 8615 C C . GLN E 1 261 ? 181.610 98.684 157.621 1.00 83.90 261 GLN E C 1
ATOM 8616 O O . GLN E 1 261 ? 181.309 98.435 158.793 1.00 83.90 261 GLN E O 1
ATOM 8618 N N . LEU E 1 262 ? 181.012 99.627 156.898 1.00 80.65 262 LEU E N 1
ATOM 8619 C CA . LEU E 1 262 ? 179.958 100.475 157.431 1.00 80.65 262 LEU E CA 1
ATOM 8620 C C . LEU E 1 262 ? 178.677 100.281 156.630 1.00 80.65 262 LEU E C 1
ATOM 8621 O O . LEU E 1 262 ? 178.712 99.980 155.434 1.00 80.65 262 LEU E O 1
ATOM 8623 N N . ASP E 1 263 ? 177.545 100.448 157.304 1.00 76.59 263 ASP E N 1
ATOM 8624 C CA . ASP E 1 263 ? 176.234 100.338 156.684 1.00 76.59 263 ASP E CA 1
ATOM 8625 C C . ASP E 1 263 ? 175.610 101.719 156.534 1.00 76.59 263 ASP E C 1
ATOM 8626 O O . ASP E 1 263 ? 176.066 102.704 157.120 1.00 76.59 263 ASP E O 1
ATOM 8628 N N . GLU E 1 264 ? 174.548 101.782 155.727 1.00 75.05 264 GLU E N 1
ATOM 8629 C CA . GLU E 1 264 ? 173.874 103.054 155.493 1.00 75.05 264 GLU E CA 1
ATOM 8630 C C . GLU E 1 264 ? 173.180 103.566 156.747 1.00 75.05 264 GLU E C 1
ATOM 8631 O O . GLU E 1 264 ? 173.022 104.781 156.916 1.00 75.05 264 GLU E O 1
ATOM 8637 N N . ASN E 1 265 ? 172.771 102.659 157.637 1.00 73.47 265 ASN E N 1
ATOM 8638 C CA . ASN E 1 265 ? 171.959 103.049 158.784 1.00 73.47 265 ASN E CA 1
ATOM 8639 C C . ASN E 1 265 ? 172.709 104.010 159.699 1.00 73.47 265 ASN E C 1
ATOM 8640 O O . ASN E 1 265 ? 172.202 105.086 160.033 1.00 73.47 265 ASN E O 1
ATOM 8645 N N . GLU E 1 266 ? 173.927 103.644 160.109 1.00 77.10 266 GLU E N 1
ATOM 8646 C CA . GLU E 1 266 ? 174.639 104.456 161.093 1.00 77.10 266 GLU E CA 1
ATOM 8647 C C . GLU E 1 266 ? 175.097 105.786 160.504 1.00 77.10 266 GLU E C 1
ATOM 8648 O O . GLU E 1 266 ? 175.017 106.822 161.174 1.00 77.10 266 GLU E O 1
ATOM 8654 N N . VAL E 1 267 ? 175.566 105.790 159.254 1.00 72.41 267 VAL E N 1
ATOM 8655 C CA . VAL E 1 267 ? 176.007 107.042 158.645 1.00 72.41 267 VAL E CA 1
ATOM 8656 C C . VAL E 1 267 ? 174.821 107.975 158.425 1.00 72.41 267 VAL E C 1
ATOM 8657 O O . VAL E 1 267 ? 174.912 109.186 158.661 1.00 72.41 267 VAL E O 1
ATOM 8661 N N . LEU E 1 268 ? 173.685 107.428 157.988 1.00 76.57 268 LEU E N 1
ATOM 8662 C CA . LEU E 1 268 ? 172.497 108.250 157.794 1.00 76.57 268 LEU E CA 1
ATOM 8663 C C . LEU E 1 268 ? 171.978 108.789 159.123 1.00 76.57 268 LEU E C 1
ATOM 8664 O O . LEU E 1 268 ? 171.543 109.947 159.205 1.00 76.57 268 LEU E O 1
ATOM 8669 N N . HIS E 1 269 ? 172.023 107.967 160.176 1.00 84.43 269 HIS E N 1
ATOM 8670 C CA . HIS E 1 269 ? 171.642 108.432 161.505 1.00 84.43 269 HIS E CA 1
ATOM 8671 C C . HIS E 1 269 ? 172.569 109.536 161.993 1.00 84.43 269 HIS E C 1
ATOM 8672 O O . HIS E 1 269 ? 172.121 110.496 162.625 1.00 84.43 269 HIS E O 1
ATOM 8679 N N . ALA E 1 270 ? 173.869 109.409 161.725 1.00 85.38 270 ALA E N 1
ATOM 8680 C CA . ALA E 1 270 ? 174.802 110.463 162.105 1.00 85.38 270 ALA E CA 1
ATOM 8681 C C . ALA E 1 270 ? 174.516 111.751 161.344 1.00 85.38 270 ALA E C 1
ATOM 8682 O O . ALA E 1 270 ? 174.614 112.847 161.907 1.00 85.38 270 ALA E O 1
ATOM 8684 N N . TYR E 1 271 ? 174.166 111.638 160.062 1.00 86.26 271 TYR E N 1
ATOM 8685 C CA . TYR E 1 271 ? 173.940 112.835 159.258 1.00 86.26 271 TYR E CA 1
ATOM 8686 C C . TYR E 1 271 ? 172.658 113.552 159.671 1.00 86.26 271 TYR E C 1
ATOM 8687 O O . TYR E 1 271 ? 172.638 114.784 159.772 1.00 86.26 271 TYR E O 1
ATOM 8696 N N . PHE E 1 272 ? 171.579 112.808 159.915 1.00 78.56 272 PHE E N 1
ATOM 8697 C CA . PHE E 1 272 ? 170.289 113.410 160.240 1.00 78.56 272 PHE E CA 1
ATOM 8698 C C . PHE E 1 272 ? 169.964 113.410 161.731 1.00 78.56 272 PHE E C 1
ATOM 8699 O O . PHE E 1 272 ? 168.828 113.720 162.101 1.00 78.56 272 PHE E O 1
ATOM 8707 N N . ALA E 1 273 ? 170.911 113.075 162.585 1.00 86.66 273 ALA E N 1
ATOM 8708 C CA . ALA E 1 273 ? 170.634 113.087 164.018 1.00 86.66 273 ALA E CA 1
ATOM 8709 C C . ALA E 1 273 ? 171.676 113.841 164.828 1.00 86.66 273 ALA E C 1
ATOM 8710 O O . ALA E 1 273 ? 171.322 114.508 165.803 1.00 86.66 273 ALA E O 1
ATOM 8712 N N . ASP E 1 274 ? 172.948 113.755 164.450 1.00 93.25 274 ASP E N 1
ATOM 8713 C CA . ASP E 1 274 ? 174.035 114.340 165.221 1.00 93.25 274 ASP E CA 1
ATOM 8714 C C . ASP E 1 274 ? 174.373 115.761 164.795 1.00 93.25 274 ASP E C 1
ATOM 8715 O O . ASP E 1 274 ? 175.357 116.318 165.294 1.00 93.25 274 ASP E O 1
ATOM 8720 N N . LYS E 1 275 ? 173.605 116.347 163.876 1.00 97.28 275 LYS E N 1
ATOM 8721 C CA . LYS E 1 275 ? 173.808 117.685 163.328 1.00 97.28 275 LYS E CA 1
ATOM 8722 C C . LYS E 1 275 ? 175.102 117.791 162.530 1.00 97.28 275 LYS E C 1
ATOM 8723 O O . LYS E 1 275 ? 175.431 118.881 162.046 1.00 97.28 275 LYS E O 1
ATOM 8729 N N . ARG E 1 276 ? 175.846 116.699 162.372 1.00 98.10 276 ARG E N 1
ATOM 8730 C CA . ARG E 1 276 ? 177.089 116.698 161.606 1.00 98.10 276 ARG E CA 1
ATOM 8731 C C . ARG E 1 276 ? 176.737 116.685 160.125 1.00 98.10 276 ARG E C 1
ATOM 8732 O O . ARG E 1 276 ? 176.430 115.636 159.554 1.00 98.10 276 ARG E O 1
ATOM 8740 N N . THR E 1 277 ? 176.761 117.861 159.499 1.00 95.48 277 THR E N 1
ATOM 8741 C CA . THR E 1 277 ? 176.368 117.957 158.099 1.00 95.48 277 THR E CA 1
ATOM 8742 C C . THR E 1 277 ? 177.528 117.630 157.163 1.00 95.48 277 THR E C 1
ATOM 8743 O O . THR E 1 277 ? 177.470 116.658 156.403 1.00 95.48 277 THR E O 1
ATOM 8747 N N . ASN E 1 278 ? 178.590 118.430 157.202 1.00 99.78 278 ASN E N 1
ATOM 8748 C CA . ASN E 1 278 ? 179.681 118.313 156.235 1.00 99.78 278 ASN E CA 1
ATOM 8749 C C . ASN E 1 278 ? 181.035 118.469 156.921 1.00 99.78 278 ASN E C 1
ATOM 8750 O O . ASN E 1 278 ? 181.910 119.200 156.455 1.00 99.78 278 ASN E O 1
ATOM 8755 N N . SER E 1 279 ? 181.228 117.790 158.052 1.00 98.48 279 SER E N 1
ATOM 8756 C CA . SER E 1 279 ? 182.516 117.895 158.738 1.00 98.48 279 SER E CA 1
ATOM 8757 C C . SER E 1 279 ? 183.544 116.937 158.140 1.00 98.48 279 SER E C 1
ATOM 8758 O O . SER E 1 279 ? 184.524 117.368 157.524 1.00 98.48 279 SER E O 1
ATOM 8761 N N . SER E 1 280 ? 183.312 115.629 158.287 1.00 95.92 280 SER E N 1
ATOM 8762 C CA . SER E 1 280 ? 184.263 114.605 157.863 1.00 95.92 280 SER E CA 1
ATOM 8763 C C . SER E 1 280 ? 183.709 113.209 158.120 1.00 95.92 280 SER E C 1
ATOM 8764 O O . SER E 1 280 ? 182.630 113.065 158.703 1.00 95.92 280 SER E O 1
ATOM 8767 N N . MET E 1 281 ? 184.439 112.173 157.692 1.00 97.21 281 MET E N 1
ATOM 8768 C CA . MET E 1 281 ? 184.057 110.800 157.992 1.00 97.21 281 MET E CA 1
ATOM 8769 C C . MET E 1 281 ? 185.150 109.985 158.671 1.00 97.21 281 MET E C 1
ATOM 8770 O O . MET E 1 281 ? 184.926 108.801 158.945 1.00 97.21 281 MET E O 1
ATOM 8775 N N . GLU E 1 282 ? 186.319 110.569 158.946 1.00 96.47 282 GLU E N 1
ATOM 8776 C CA . GLU E 1 282 ? 187.396 109.790 159.550 1.00 96.47 282 GLU E CA 1
ATOM 8777 C C . GLU E 1 282 ? 187.064 109.370 160.976 1.00 96.47 282 GLU E C 1
ATOM 8778 O O . GLU E 1 282 ? 187.599 108.367 161.462 1.00 96.47 282 GLU E O 1
ATOM 8784 N N . GLU E 1 283 ? 186.196 110.112 161.660 1.00 94.11 283 GLU E N 1
ATOM 8785 C CA . GLU E 1 283 ? 185.795 109.781 163.019 1.00 94.11 283 GLU E CA 1
ATOM 8786 C C . GLU E 1 283 ? 184.433 109.103 163.083 1.00 94.11 283 GLU E C 1
ATOM 8787 O O . GLU E 1 283 ? 183.902 108.909 164.180 1.00 94.11 283 GLU E O 1
ATOM 8793 N N . LEU E 1 284 ? 183.852 108.744 161.936 1.00 99.10 284 LEU E N 1
ATOM 8794 C CA . LEU E 1 284 ? 182.598 107.998 161.943 1.00 99.10 284 LEU E CA 1
ATOM 8795 C C . LEU E 1 284 ? 182.775 106.573 162.448 1.00 99.10 284 LEU E C 1
ATOM 8796 O O . LEU E 1 284 ? 181.793 105.955 162.871 1.00 99.10 284 LEU E O 1
ATOM 8801 N N . LEU E 1 285 ? 183.997 106.036 162.404 1.00 93.86 285 LEU E N 1
ATOM 8802 C CA . LEU E 1 285 ? 184.243 104.717 162.977 1.00 93.86 285 LEU E CA 1
ATOM 8803 C C . LEU E 1 285 ? 184.001 104.720 164.482 1.00 93.86 285 LEU E C 1
ATOM 8804 O O . LEU E 1 285 ? 183.399 103.786 165.025 1.00 93.86 285 LEU E O 1
ATOM 8809 N N . LEU E 1 286 ? 184.465 105.762 165.171 1.00 105.81 286 LEU E N 1
ATOM 8810 C CA . LEU E 1 286 ? 184.219 105.954 166.600 1.00 105.81 286 LEU E CA 1
ATOM 8811 C C . LEU E 1 286 ? 183.688 107.370 166.769 1.00 105.81 286 LEU E C 1
ATOM 8812 O O . LEU E 1 286 ? 184.459 108.312 166.998 1.00 105.81 286 LEU E O 1
ATOM 8817 N N . PRO E 1 287 ? 182.371 107.564 166.636 1.00 108.40 287 PRO E N 1
ATOM 8818 C CA . PRO E 1 287 ? 181.813 108.925 166.675 1.00 108.40 287 PRO E CA 1
ATOM 8819 C C . PRO E 1 287 ? 182.039 109.634 168.001 1.00 108.40 287 PRO E C 1
ATOM 8820 O O . PRO E 1 287 ? 182.624 110.722 168.036 1.00 108.40 287 PRO E O 1
ATOM 8824 N N . TYR E 1 288 ? 181.589 109.026 169.094 1.00 114.19 288 TYR E N 1
ATOM 8825 C CA . TYR E 1 288 ? 181.725 109.623 170.419 1.00 114.19 288 TYR E CA 1
ATOM 8826 C C . TYR E 1 288 ? 181.435 108.600 171.513 1.00 114.19 288 TYR E C 1
ATOM 8827 O O . TYR E 1 288 ? 180.624 107.692 171.333 1.00 114.19 288 TYR E O 1
ATOM 8836 N N . PHE F 2 11 ? 155.380 115.702 102.552 1.00 81.04 11 PHE F N 1
ATOM 8837 C CA . PHE F 2 11 ? 154.278 114.751 102.474 1.00 81.04 11 PHE F CA 1
ATOM 8838 C C . PHE F 2 11 ? 153.057 115.278 103.218 1.00 81.04 11 PHE F C 1
ATOM 8839 O O . PHE F 2 11 ? 152.337 116.141 102.717 1.00 81.04 11 PHE F O 1
ATOM 8847 N N . VAL F 2 12 ? 152.830 114.753 104.418 1.00 58.26 12 VAL F N 1
ATOM 8848 C CA . VAL F 2 12 ? 151.727 115.180 105.267 1.00 58.26 12 VAL F CA 1
ATOM 8849 C C . VAL F 2 12 ? 152.233 115.973 106.470 1.00 58.26 12 VAL F C 1
ATOM 8850 O O . VAL F 2 12 ? 151.516 116.132 107.454 1.00 58.26 12 VAL F O 1
ATOM 8854 N N . VAL F 2 13 ? 153.469 116.471 106.399 1.00 49.33 13 VAL F N 1
ATOM 8855 C CA . VAL F 2 13 ? 154.052 117.212 107.514 1.00 49.33 13 VAL F CA 1
ATOM 8856 C C . VAL F 2 13 ? 153.306 118.521 107.747 1.00 49.33 13 VAL F C 1
ATOM 8857 O O . VAL F 2 13 ? 153.316 119.060 108.861 1.00 49.33 13 VAL F O 1
ATOM 8861 N N . LYS F 2 14 ? 152.624 119.038 106.723 1.00 44.68 14 LYS F N 1
ATOM 8862 C CA . LYS F 2 14 ? 151.981 120.343 106.835 1.00 44.68 14 LYS F CA 1
ATOM 8863 C C . LYS F 2 14 ? 150.872 120.369 107.882 1.00 44.68 14 LYS F C 1
ATOM 8864 O O . LYS F 2 14 ? 150.543 121.448 108.386 1.00 44.68 14 LYS F O 1
ATOM 8870 N N . GLU F 2 15 ? 150.294 119.220 108.231 1.00 38.19 15 GLU F N 1
ATOM 8871 C CA . GLU F 2 15 ? 149.234 119.155 109.239 1.00 38.19 15 GLU F CA 1
ATOM 8872 C C . GLU F 2 15 ? 149.563 118.045 110.235 1.00 38.19 15 GLU F C 1
ATOM 8873 O O . GLU F 2 15 ? 149.437 116.857 109.926 1.00 38.19 15 GLU F O 1
ATOM 8879 N N . LEU F 2 16 ? 149.996 118.428 111.425 1.00 27.46 16 LEU F N 1
ATOM 8880 C CA . LEU F 2 16 ? 150.305 117.444 112.456 1.00 27.46 16 LEU F CA 1
ATOM 8881 C C . LEU F 2 16 ? 149.622 117.728 113.783 1.00 27.46 16 LEU F C 1
ATOM 8882 O O . LEU F 2 16 ? 149.213 116.784 114.463 1.00 27.46 16 LEU F O 1
ATOM 8887 N N . VAL F 2 17 ? 149.484 118.999 114.163 1.00 20.10 17 VAL F N 1
ATOM 8888 C CA . VAL F 2 17 ? 148.899 119.392 115.443 1.00 20.10 17 VAL F CA 1
ATOM 8889 C C . VAL F 2 17 ? 149.652 118.709 116.578 1.00 20.10 17 VAL F C 1
ATOM 8890 O O . VAL F 2 17 ? 149.231 117.660 117.078 1.00 20.10 17 VAL F O 1
ATOM 8894 N N . PHE F 2 18 ? 150.773 119.296 116.987 1.00 20.08 18 PHE F N 1
ATOM 8895 C CA . PHE F 2 18 ? 151.602 118.739 118.052 1.00 20.08 18 PHE F CA 1
ATOM 8896 C C . PHE F 2 18 ? 150.903 118.945 119.389 1.00 20.08 18 PHE F C 1
ATOM 8897 O O . PHE F 2 18 ? 150.992 120.016 119.992 1.00 20.08 18 PHE F O 1
ATOM 8905 N N . LEU F 2 19 ? 150.205 117.920 119.862 1.00 23.20 19 LEU F N 1
ATOM 8906 C CA . LEU F 2 19 ? 149.577 117.951 121.173 1.00 23.20 19 LEU F CA 1
ATOM 8907 C C . LEU F 2 19 ? 150.431 117.190 122.179 1.00 23.20 19 LEU F C 1
ATOM 8908 O O . LEU F 2 19 ? 151.251 116.343 121.819 1.00 23.20 19 LEU F O 1
ATOM 8913 N N . VAL F 2 20 ? 150.225 117.501 123.454 1.00 36.48 20 VAL F N 1
ATOM 8914 C CA . VAL F 2 20 ? 151.050 116.962 124.524 1.00 36.48 20 VAL F CA 1
ATOM 8915 C C . VAL F 2 20 ? 150.162 116.234 125.523 1.00 36.48 20 VAL F C 1
ATOM 8916 O O . VAL F 2 20 ? 149.006 116.605 125.749 1.00 36.48 20 VAL F O 1
ATOM 8920 N N . SER F 2 21 ? 150.708 115.169 126.105 1.00 23.95 21 SER F N 1
ATOM 8921 C CA . SER F 2 21 ? 150.009 114.392 127.126 1.00 23.95 21 SER F CA 1
ATOM 8922 C C . SER F 2 21 ? 151.057 113.748 128.015 1.00 23.95 21 SER F C 1
ATOM 8923 O O . SER F 2 21 ? 151.850 112.932 127.537 1.00 23.95 21 SER F O 1
ATOM 8926 N N . TYR F 2 22 ? 151.069 114.102 129.294 1.00 14.35 22 TYR F N 1
ATOM 8927 C CA . TYR F 2 22 ? 152.114 113.626 130.189 1.00 14.35 22 TYR F CA 1
ATOM 8928 C C . TYR F 2 22 ? 151.599 113.659 131.620 1.00 14.35 22 TYR F C 1
ATOM 8929 O O . TYR F 2 22 ? 150.438 113.984 131.880 1.00 14.35 22 TYR F O 1
ATOM 8938 N N . VAL F 2 23 ? 152.482 113.311 132.551 1.00 12.91 23 VAL F N 1
ATOM 8939 C CA . VAL F 2 23 ? 152.207 113.358 133.980 1.00 12.91 23 VAL F CA 1
ATOM 8940 C C . VAL F 2 23 ? 153.191 114.331 134.615 1.00 12.91 23 VAL F C 1
ATOM 8941 O O . VAL F 2 23 ? 154.398 114.260 134.358 1.00 12.91 23 VAL F O 1
ATOM 8945 N N . LYS F 2 24 ? 152.674 115.257 135.415 1.00 16.99 24 LYS F N 1
ATOM 8946 C CA . LYS F 2 24 ? 153.476 116.326 135.992 1.00 16.99 24 LYS F CA 1
ATOM 8947 C C . LYS F 2 24 ? 153.822 115.975 137.432 1.00 16.99 24 LYS F C 1
ATOM 8948 O O . LYS F 2 24 ? 152.927 115.741 138.250 1.00 16.99 24 LYS F O 1
ATOM 8954 N N . ASN F 2 25 ? 155.117 115.944 137.740 1.00 22.24 25 ASN F N 1
ATOM 8955 C CA . ASN F 2 25 ? 155.603 115.619 139.076 1.00 22.24 25 ASN F CA 1
ATOM 8956 C C . ASN F 2 25 ? 155.885 116.919 139.819 1.00 22.24 25 ASN F C 1
ATOM 8957 O O . ASN F 2 25 ? 156.842 117.629 139.497 1.00 22.24 25 ASN F O 1
ATOM 8962 N N . ASN F 2 26 ? 155.051 117.231 140.806 1.00 27.85 26 ASN F N 1
ATOM 8963 C CA . ASN F 2 26 ? 155.288 118.402 141.637 1.00 27.85 26 ASN F CA 1
ATOM 8964 C C . ASN F 2 26 ? 156.513 118.190 142.516 1.00 27.85 26 ASN F C 1
ATOM 8965 O O . ASN F 2 26 ? 156.777 117.080 142.985 1.00 27.85 26 ASN F O 1
ATOM 8970 N N . ALA F 2 27 ? 157.268 119.265 142.736 1.00 35.36 27 ALA F N 1
ATOM 8971 C CA . ALA F 2 27 ? 158.442 119.175 143.596 1.00 35.36 27 ALA F CA 1
ATOM 8972 C C . ALA F 2 27 ? 158.064 119.349 145.061 1.00 35.36 27 ALA F C 1
ATOM 8973 O O . ALA F 2 27 ? 158.453 118.541 145.911 1.00 35.36 27 ALA F O 1
ATOM 8975 N N . PHE F 2 28 ? 157.306 120.397 145.374 1.00 43.25 28 PHE F N 1
ATOM 8976 C CA . PHE F 2 28 ? 156.837 120.637 146.733 1.00 43.25 28 PHE F CA 1
ATOM 8977 C C . PHE F 2 28 ? 155.337 120.394 146.802 1.00 43.25 28 PHE F C 1
ATOM 8978 O O . PHE F 2 28 ? 154.567 121.148 146.186 1.00 43.25 28 PHE F O 1
ATOM 8986 N N . PRO F 2 29 ? 154.874 119.368 147.515 1.00 49.59 29 PRO F N 1
ATOM 8987 C CA . PRO F 2 29 ? 153.427 119.159 147.647 1.00 49.59 29 PRO F CA 1
ATOM 8988 C C . PRO F 2 29 ? 152.755 120.344 148.324 1.00 49.59 29 PRO F C 1
ATOM 8989 O O . PRO F 2 29 ? 153.326 120.983 149.210 1.00 49.59 29 PRO F O 1
ATOM 8993 N N . GLN F 2 30 ? 151.529 120.632 147.893 1.00 62.63 30 GLN F N 1
ATOM 8994 C CA . GLN F 2 30 ? 150.802 121.781 148.406 1.00 62.63 30 GLN F CA 1
ATOM 8995 C C . GLN F 2 30 ? 150.460 121.597 149.886 1.00 62.63 30 GLN F C 1
ATOM 8996 O O . GLN F 2 30 ? 150.305 120.468 150.360 1.00 62.63 30 GLN F O 1
ATOM 9002 N N . PRO F 2 31 ? 150.358 122.696 150.640 1.00 75.58 31 PRO F N 1
ATOM 9003 C CA . PRO F 2 31 ? 150.189 122.587 152.095 1.00 75.58 31 PRO F CA 1
ATOM 9004 C C . PRO F 2 31 ? 148.912 121.857 152.486 1.00 75.58 31 PRO F C 1
ATOM 9005 O O . PRO F 2 31 ? 147.886 121.938 151.809 1.00 75.58 31 PRO F O 1
ATOM 9009 N N . LEU F 2 32 ? 148.988 121.156 153.610 1.00 81.64 32 LEU F N 1
ATOM 9010 C CA . LEU F 2 32 ? 147.949 120.251 154.074 1.00 81.64 32 LEU F CA 1
ATOM 9011 C C . LEU F 2 32 ? 147.029 120.947 155.075 1.00 81.64 32 LEU F C 1
ATOM 9012 O O . LEU F 2 32 ? 147.391 121.947 155.699 1.00 81.64 32 LEU F O 1
ATOM 9017 N N . SER F 2 33 ? 145.822 120.399 155.219 1.00 84.95 33 SER F N 1
ATOM 9018 C CA . SER F 2 33 ? 144.782 120.996 156.050 1.00 84.95 33 SER F CA 1
ATOM 9019 C C . SER F 2 33 ? 145.015 120.651 157.522 1.00 84.95 33 SER F C 1
ATOM 9020 O O . SER F 2 33 ? 146.093 120.202 157.919 1.00 84.95 33 SER F O 1
ATOM 9023 N N . SER F 2 34 ? 143.998 120.872 158.357 1.00 83.05 34 SER F N 1
ATOM 9024 C CA . SER F 2 34 ? 144.169 120.817 159.805 1.00 83.05 34 SER F CA 1
ATOM 9025 C C . SER F 2 34 ? 143.785 119.475 160.424 1.00 83.05 34 SER F C 1
ATOM 9026 O O . SER F 2 34 ? 144.488 118.990 161.316 1.00 83.05 34 SER F O 1
ATOM 9029 N N . SER F 2 35 ? 142.675 118.871 159.997 1.00 83.74 35 SER F N 1
ATOM 9030 C CA . SER F 2 35 ? 142.188 117.669 160.672 1.00 83.74 35 SER F CA 1
ATOM 9031 C C . SER F 2 35 ? 143.174 116.514 160.537 1.00 83.74 35 SER F C 1
ATOM 9032 O O . SER F 2 35 ? 143.600 115.916 161.536 1.00 83.74 35 SER F O 1
ATOM 9035 N N . GLU F 2 36 ? 143.572 116.196 159.307 1.00 84.50 36 GLU F N 1
ATOM 9036 C CA . GLU F 2 36 ? 144.494 115.086 159.133 1.00 84.50 36 GLU F CA 1
ATOM 9037 C C . GLU F 2 36 ? 145.915 115.439 159.548 1.00 84.50 36 GLU F C 1
ATOM 9038 O O . GLU F 2 36 ? 146.692 114.531 159.846 1.00 84.50 36 GLU F O 1
ATOM 9044 N N . GLU F 2 37 ? 146.269 116.725 159.637 1.00 85.76 37 GLU F N 1
ATOM 9045 C CA . GLU F 2 37 ? 147.569 117.053 160.215 1.00 85.76 37 GLU F CA 1
ATOM 9046 C C . GLU F 2 37 ? 147.564 116.825 161.723 1.00 85.76 37 GLU F C 1
ATOM 9047 O O . GLU F 2 37 ? 148.553 116.341 162.284 1.00 85.76 37 GLU F O 1
ATOM 9053 N N . LYS F 2 38 ? 146.453 117.139 162.394 1.00 82.91 38 LYS F N 1
ATOM 9054 C CA . LYS F 2 38 ? 146.335 116.782 163.803 1.00 82.91 38 LYS F CA 1
ATOM 9055 C C . LYS F 2 38 ? 146.387 115.271 163.977 1.00 82.91 38 LYS F C 1
ATOM 9056 O O . LYS F 2 38 ? 147.012 114.765 164.918 1.00 82.91 38 LYS F O 1
ATOM 9062 N N . LYS F 2 39 ? 145.746 114.535 163.067 1.00 81.75 39 LYS F N 1
ATOM 9063 C CA . LYS F 2 39 ? 145.860 113.079 163.090 1.00 81.75 39 LYS F CA 1
ATOM 9064 C C . LYS F 2 39 ? 147.308 112.634 162.903 1.00 81.75 39 LYS F C 1
ATOM 9065 O O . LYS F 2 39 ? 147.757 111.672 163.536 1.00 81.75 39 LYS F O 1
ATOM 9071 N N . TYR F 2 40 ? 148.050 113.317 162.028 1.00 82.01 40 TYR F N 1
ATOM 9072 C CA . TYR F 2 40 ? 149.452 112.979 161.802 1.00 82.01 40 TYR F CA 1
ATOM 9073 C C . TYR F 2 40 ? 150.282 113.191 163.063 1.00 82.01 40 TYR F C 1
ATOM 9074 O O . TYR F 2 40 ? 151.117 112.351 163.418 1.00 82.01 40 TYR F O 1
ATOM 9083 N N . LEU F 2 41 ? 150.080 114.321 163.747 1.00 81.55 41 LEU F N 1
ATOM 9084 C CA . LEU F 2 41 ? 150.788 114.545 165.007 1.00 81.55 41 LEU F CA 1
ATOM 9085 C C . LEU F 2 41 ? 150.398 113.516 166.063 1.00 81.55 41 LEU F C 1
ATOM 9086 O O . LEU F 2 41 ? 151.249 113.066 166.838 1.00 81.55 41 LEU F O 1
ATOM 9091 N N . GLU F 2 42 ? 149.120 113.135 166.119 1.00 86.47 42 GLU F N 1
ATOM 9092 C CA . GLU F 2 42 ? 148.717 112.100 167.068 1.00 86.47 42 GLU F CA 1
ATOM 9093 C C . GLU F 2 42 ? 149.403 110.773 166.762 1.00 86.47 42 GLU F C 1
ATOM 9094 O O . GLU F 2 42 ? 149.856 110.074 167.677 1.00 86.47 42 GLU F O 1
ATOM 9100 N N . LEU F 2 43 ? 149.491 110.412 165.480 1.00 82.48 43 LEU F N 1
ATOM 9101 C CA . LEU F 2 43 ? 150.182 109.182 165.102 1.00 82.48 43 LEU F CA 1
ATOM 9102 C C . LEU F 2 43 ? 151.668 109.257 165.430 1.00 82.48 43 LEU F C 1
ATOM 9103 O O . LEU F 2 43 ? 152.263 108.266 165.871 1.00 82.48 43 LEU F O 1
ATOM 9108 N N . MET F 2 44 ? 152.287 110.420 165.210 1.00 85.14 44 MET F N 1
ATOM 9109 C CA . MET F 2 44 ? 153.696 110.589 165.551 1.00 85.14 44 MET F CA 1
ATOM 9110 C C . MET F 2 44 ? 153.918 110.446 167.051 1.00 85.14 44 MET F C 1
ATOM 9111 O O . MET F 2 44 ? 154.898 109.831 167.487 1.00 85.14 44 MET F O 1
ATOM 9116 N N . ALA F 2 45 ? 153.015 111.012 167.856 1.00 87.03 45 ALA F N 1
ATOM 9117 C CA . ALA F 2 45 ? 153.086 110.814 169.300 1.00 87.03 45 ALA F CA 1
ATOM 9118 C C . ALA F 2 45 ? 152.943 109.340 169.652 1.00 87.03 45 ALA F C 1
ATOM 9119 O O . ALA F 2 45 ? 153.650 108.830 170.529 1.00 87.03 45 ALA F O 1
ATOM 9121 N N . LYS F 2 46 ? 152.029 108.638 168.978 1.00 88.70 46 LYS F N 1
ATOM 9122 C CA . LYS F 2 46 ? 151.965 107.188 169.118 1.00 88.70 46 LYS F CA 1
ATOM 9123 C C . LYS F 2 46 ? 153.232 106.533 168.582 1.00 88.70 46 LYS F C 1
ATOM 9124 O O . LYS F 2 46 ? 153.715 105.542 169.142 1.00 88.70 46 LYS F O 1
ATOM 9130 N N . GLY F 2 47 ? 153.784 107.074 167.498 1.00 89.68 47 GLY F N 1
ATOM 9131 C CA . GLY F 2 47 ? 155.020 106.566 166.936 1.00 89.68 47 GLY F CA 1
ATOM 9132 C C . GLY F 2 47 ? 154.860 105.931 165.570 1.00 89.68 47 GLY F C 1
ATOM 9133 O O . GLY F 2 47 ? 154.421 104.782 165.458 1.00 89.68 47 GLY F O 1
ATOM 9134 N N . ASP F 2 48 ? 155.215 106.672 164.522 1.00 85.32 48 ASP F N 1
ATOM 9135 C CA . ASP F 2 48 ? 155.183 106.150 163.162 1.00 85.32 48 ASP F CA 1
ATOM 9136 C C . ASP F 2 48 ? 156.123 106.976 162.301 1.00 85.32 48 ASP F C 1
ATOM 9137 O O . ASP F 2 48 ? 156.086 108.209 162.350 1.00 85.32 48 ASP F O 1
ATOM 9142 N N . GLU F 2 49 ? 156.962 106.297 161.517 1.00 84.51 49 GLU F N 1
ATOM 9143 C CA . GLU F 2 49 ? 157.917 106.994 160.665 1.00 84.51 49 GLU F CA 1
ATOM 9144 C C . GLU F 2 49 ? 157.266 107.573 159.415 1.00 84.51 49 GLU F C 1
ATOM 9145 O O . GLU F 2 49 ? 157.682 108.638 158.944 1.00 84.51 49 GLU F O 1
ATOM 9151 N N . HIS F 2 50 ? 156.260 106.892 158.861 1.00 80.05 50 HIS F N 1
ATOM 9152 C CA . HIS F 2 50 ? 155.638 107.366 157.628 1.00 80.05 50 HIS F CA 1
ATOM 9153 C C . HIS F 2 50 ? 154.904 108.685 157.841 1.00 80.05 50 HIS F C 1
ATOM 9154 O O . HIS F 2 50 ? 154.994 109.592 157.004 1.00 80.05 50 HIS F O 1
ATOM 9161 N N . ALA F 2 51 ? 154.168 108.809 158.949 1.00 73.76 51 ALA F N 1
ATOM 9162 C CA . ALA F 2 51 ? 153.482 110.064 159.240 1.00 73.76 51 ALA F CA 1
ATOM 9163 C C . ALA F 2 51 ? 154.479 111.199 159.424 1.00 73.76 51 ALA F C 1
ATOM 9164 O O . ALA F 2 51 ? 154.250 112.323 158.959 1.00 73.76 51 ALA F O 1
ATOM 9166 N N . ARG F 2 52 ? 155.596 110.919 160.098 1.00 72.20 52 ARG F N 1
ATOM 9167 C CA . ARG F 2 52 ? 156.651 111.916 160.225 1.00 72.20 52 ARG F CA 1
ATOM 9168 C C . ARG F 2 52 ? 157.187 112.318 158.858 1.00 72.20 52 ARG F C 1
ATOM 9169 O O . ARG F 2 52 ? 157.447 113.500 158.609 1.00 72.20 52 ARG F O 1
ATOM 9177 N N . ASN F 2 53 ? 157.356 111.346 157.958 1.00 69.38 53 ASN F N 1
ATOM 9178 C CA . ASN F 2 53 ? 157.851 111.658 156.621 1.00 69.38 53 ASN F CA 1
ATOM 9179 C C . ASN F 2 53 ? 156.889 112.570 155.872 1.00 69.38 53 ASN F C 1
ATOM 9180 O O . ASN F 2 53 ? 157.315 113.534 155.226 1.00 69.38 53 ASN F O 1
ATOM 9185 N N . MET F 2 54 ? 155.588 112.276 155.938 1.00 69.38 54 MET F N 1
ATOM 9186 C CA . MET F 2 54 ? 154.614 113.141 155.273 1.00 69.38 54 MET F CA 1
ATOM 9187 C C . MET F 2 54 ? 154.619 114.541 155.875 1.00 69.38 54 MET F C 1
ATOM 9188 O O . MET F 2 54 ? 154.571 115.540 155.145 1.00 69.38 54 MET F O 1
ATOM 9193 N N . LEU F 2 55 ? 154.684 114.633 157.206 1.00 68.73 55 LEU F N 1
ATOM 9194 C CA . LEU F 2 55 ? 154.695 115.941 157.852 1.00 68.73 55 LEU F CA 1
ATOM 9195 C C . LEU F 2 55 ? 155.929 116.742 157.457 1.00 68.73 55 LEU F C 1
ATOM 9196 O O . LEU F 2 55 ? 155.852 117.960 157.261 1.00 68.73 55 LEU F O 1
ATOM 9201 N N . ILE F 2 56 ? 157.079 116.076 157.342 1.00 61.78 56 ILE F N 1
ATOM 9202 C CA . ILE F 2 56 ? 158.302 116.767 156.948 1.00 61.78 56 ILE F CA 1
ATOM 9203 C C . ILE F 2 56 ? 158.215 117.228 155.499 1.00 61.78 56 ILE F C 1
ATOM 9204 O O . ILE F 2 56 ? 158.537 118.377 155.176 1.00 61.78 56 ILE F O 1
ATOM 9209 N N . GLU F 2 57 ? 157.774 116.344 154.602 1.00 59.46 57 GLU F N 1
ATOM 9210 C CA . GLU F 2 57 ? 157.793 116.670 153.182 1.00 59.46 57 GLU F CA 1
ATOM 9211 C C . GLU F 2 57 ? 156.679 117.623 152.774 1.00 59.46 57 GLU F C 1
ATOM 9212 O O . GLU F 2 57 ? 156.756 118.206 151.689 1.00 59.46 57 GLU F O 1
ATOM 9218 N N . HIS F 2 58 ? 155.654 117.801 153.605 1.00 62.00 58 HIS F N 1
ATOM 9219 C CA . HIS F 2 58 ? 154.625 118.787 153.297 1.00 62.00 58 HIS F CA 1
ATOM 9220 C C . HIS F 2 58 ? 155.002 120.202 153.718 1.00 62.00 58 HIS F C 1
ATOM 9221 O O . HIS F 2 58 ? 154.213 121.125 153.489 1.00 62.00 58 HIS F O 1
ATOM 9228 N N . ASN F 2 59 ? 156.173 120.402 154.322 1.00 62.38 59 ASN F N 1
ATOM 9229 C CA . ASN F 2 59 ? 156.591 121.717 154.794 1.00 62.38 59 ASN F CA 1
ATOM 9230 C C . ASN F 2 59 ? 157.914 122.154 154.171 1.00 62.38 59 ASN F C 1
ATOM 9231 O O . ASN F 2 59 ? 158.638 122.967 154.748 1.00 62.38 59 ASN F O 1
ATOM 9236 N N . LEU F 2 60 ? 158.246 121.624 152.994 1.00 57.16 60 LEU F N 1
ATOM 9237 C CA . LEU F 2 60 ? 159.454 122.048 152.299 1.00 57.16 60 LEU F CA 1
ATOM 9238 C C . LEU F 2 60 ? 159.292 123.413 151.640 1.00 57.16 60 LEU F C 1
ATOM 9239 O O . LEU F 2 60 ? 160.294 124.049 151.289 1.00 57.16 60 LEU F O 1
ATOM 9244 N N . ARG F 2 61 ? 158.052 123.873 151.473 1.00 60.65 61 ARG F N 1
ATOM 9245 C CA . ARG F 2 61 ? 157.807 125.192 150.901 1.00 60.65 61 ARG F CA 1
ATOM 9246 C C . ARG F 2 61 ? 158.395 126.292 151.781 1.00 60.65 61 ARG F C 1
ATOM 9247 O O . ARG F 2 61 ? 158.960 127.276 151.279 1.00 60.65 61 ARG F O 1
ATOM 9255 N N . LEU F 2 62 ? 158.266 126.143 153.101 1.00 59.96 62 LEU F N 1
ATOM 9256 C CA . LEU F 2 62 ? 158.884 127.090 154.022 1.00 59.96 62 LEU F CA 1
ATOM 9257 C C . LEU F 2 62 ? 160.398 127.093 153.863 1.00 59.96 62 LEU F C 1
ATOM 9258 O O . LEU F 2 62 ? 161.029 128.154 153.828 1.00 59.96 62 LEU F O 1
ATOM 9263 N N . VAL F 2 63 ? 161.004 125.908 153.777 1.00 59.68 63 VAL F N 1
ATOM 9264 C CA . VAL F 2 63 ? 162.446 125.846 153.564 1.00 59.68 63 VAL F CA 1
ATOM 9265 C C . VAL F 2 63 ? 162.812 126.601 152.297 1.00 59.68 63 VAL F C 1
ATOM 9266 O O . VAL F 2 63 ? 163.776 127.374 152.274 1.00 59.68 63 VAL F O 1
ATOM 9270 N N . ALA F 2 64 ? 162.013 126.430 151.243 1.00 60.29 64 ALA F N 1
ATOM 9271 C CA . ALA F 2 64 ? 162.269 127.131 149.988 1.00 60.29 64 ALA F CA 1
ATOM 9272 C C . ALA F 2 64 ? 162.258 128.645 150.179 1.00 60.29 64 ALA F C 1
ATOM 9273 O O . ALA F 2 64 ? 163.190 129.340 149.758 1.00 60.29 64 ALA F O 1
ATOM 9275 N N . HIS F 2 65 ? 161.207 129.176 150.812 1.00 65.02 65 HIS F N 1
ATOM 9276 C CA . HIS F 2 65 ? 161.111 130.630 150.969 1.00 65.02 65 HIS F CA 1
ATOM 9277 C C . HIS F 2 65 ? 162.223 131.194 151.849 1.00 65.02 65 HIS F C 1
ATOM 9278 O O . HIS F 2 65 ? 162.896 132.159 151.465 1.00 65.02 65 HIS F O 1
ATOM 9285 N N . ILE F 2 66 ? 162.426 130.627 153.041 1.00 59.17 66 ILE F N 1
ATOM 9286 C CA . ILE F 2 66 ? 163.466 131.170 153.917 1.00 59.17 66 ILE F CA 1
ATOM 9287 C C . ILE F 2 66 ? 164.856 131.012 153.302 1.00 59.17 66 ILE F C 1
ATOM 9288 O O . ILE F 2 66 ? 165.738 131.852 153.523 1.00 59.17 66 ILE F O 1
ATOM 9293 N N . VAL F 2 67 ? 165.077 129.973 152.493 1.00 60.62 67 VAL F N 1
ATOM 9294 C CA . VAL F 2 67 ? 166.371 129.874 151.825 1.00 60.62 67 VAL F CA 1
ATOM 9295 C C . VAL F 2 67 ? 166.513 130.946 150.751 1.00 60.62 67 VAL F C 1
ATOM 9296 O O . VAL F 2 67 ? 167.562 131.593 150.641 1.00 60.62 67 VAL F O 1
ATOM 9300 N N . LYS F 2 68 ? 165.467 131.167 149.948 1.00 67.31 68 LYS F N 1
ATOM 9301 C CA . LYS F 2 68 ? 165.605 132.110 148.841 1.00 67.31 68 LYS F CA 1
ATOM 9302 C C . LYS F 2 68 ? 165.714 133.546 149.343 1.00 67.31 68 LYS F C 1
ATOM 9303 O O . LYS F 2 68 ? 166.396 134.372 148.724 1.00 67.31 68 LYS F O 1
ATOM 9309 N N . LYS F 2 69 ? 165.052 133.870 150.456 1.00 66.70 69 LYS F N 1
ATOM 9310 C CA . LYS F 2 69 ? 165.150 135.226 150.985 1.00 66.70 69 LYS F CA 1
ATOM 9311 C C . LYS F 2 69 ? 166.451 135.478 151.739 1.00 66.70 69 LYS F C 1
ATOM 9312 O O . LYS F 2 69 ? 166.744 136.634 152.062 1.00 66.70 69 LYS F O 1
ATOM 9318 N N . PHE F 2 70 ? 167.239 134.438 152.016 1.00 71.53 70 PHE F N 1
ATOM 9319 C CA . PHE F 2 70 ? 168.568 134.588 152.595 1.00 71.53 70 PHE F CA 1
ATOM 9320 C C . PHE F 2 70 ? 169.657 134.701 151.537 1.00 71.53 70 PHE F C 1
ATOM 9321 O O . PHE F 2 70 ? 170.822 134.403 151.825 1.00 71.53 70 PHE F O 1
ATOM 9329 N N . GLU F 2 71 ? 169.308 135.126 150.328 1.00 88.20 71 GLU F N 1
ATOM 9330 C CA . GLU F 2 71 ? 170.273 135.270 149.247 1.00 88.20 71 GLU F CA 1
ATOM 9331 C C . GLU F 2 71 ? 171.016 136.592 149.472 1.00 88.20 71 GLU F C 1
ATOM 9332 O O . GLU F 2 71 ? 170.925 137.196 150.544 1.00 88.20 71 GLU F O 1
ATOM 9338 N N . ASN F 2 72 ? 171.780 137.045 148.476 1.00 95.21 72 ASN F N 1
ATOM 9339 C CA . ASN F 2 72 ? 172.589 138.262 148.580 1.00 95.21 72 ASN F CA 1
ATOM 9340 C C . ASN F 2 72 ? 173.666 138.114 149.652 1.00 95.21 72 ASN F C 1
ATOM 9341 O O . ASN F 2 72 ? 173.969 139.052 150.392 1.00 95.21 72 ASN F O 1
ATOM 9346 N N . THR F 2 73 ? 174.246 136.917 149.738 1.00 92.90 73 THR F N 1
ATOM 9347 C CA . THR F 2 73 ? 175.306 136.631 150.697 1.00 92.90 73 THR F CA 1
ATOM 9348 C C . THR F 2 73 ? 176.523 135.946 150.094 1.00 92.90 73 THR F C 1
ATOM 9349 O O . THR F 2 73 ? 177.597 136.003 150.705 1.00 92.90 73 THR F O 1
ATOM 9353 N N . GLY F 2 74 ? 176.401 135.303 148.933 1.00 90.68 74 GLY F N 1
ATOM 9354 C CA . GLY F 2 74 ? 177.515 134.678 148.261 1.00 90.68 74 GLY F CA 1
ATOM 9355 C C . GLY F 2 74 ? 177.662 133.191 148.513 1.00 90.68 74 GLY F C 1
ATOM 9356 O O . GLY F 2 74 ? 178.343 132.512 147.736 1.00 90.68 74 GLY F O 1
ATOM 9357 N N . GLU F 2 75 ? 177.047 132.669 149.570 1.00 88.10 75 GLU F N 1
ATOM 9358 C CA . GLU F 2 75 ? 177.149 131.248 149.864 1.00 88.10 75 GLU F CA 1
ATOM 9359 C C . GLU F 2 75 ? 176.328 130.433 148.870 1.00 88.10 75 GLU F C 1
ATOM 9360 O O . GLU F 2 75 ? 175.315 130.896 148.337 1.00 88.10 75 GLU F O 1
ATOM 9366 N N . ASP F 2 76 ? 176.779 129.206 148.620 1.00 82.47 76 ASP F N 1
ATOM 9367 C CA . ASP F 2 76 ? 176.063 128.315 147.722 1.00 82.47 76 ASP F CA 1
ATOM 9368 C C . ASP F 2 76 ? 174.764 127.841 148.371 1.00 82.47 76 ASP F C 1
ATOM 9369 O O . ASP F 2 76 ? 174.528 128.025 149.568 1.00 82.47 76 ASP F O 1
ATOM 9374 N N . ALA F 2 77 ? 173.906 127.226 147.558 1.00 75.81 77 ALA F N 1
ATOM 9375 C CA . ALA F 2 77 ? 172.574 126.849 148.011 1.00 75.81 77 ALA F CA 1
ATOM 9376 C C . ALA F 2 77 ? 172.494 125.435 148.571 1.00 75.81 77 ALA F C 1
ATOM 9377 O O . ALA F 2 77 ? 171.524 125.121 149.268 1.00 75.81 77 ALA F O 1
ATOM 9379 N N . GLU F 2 78 ? 173.479 124.579 148.291 1.00 74.18 78 GLU F N 1
ATOM 9380 C CA . GLU F 2 78 ? 173.409 123.193 148.749 1.00 74.18 78 GLU F CA 1
ATOM 9381 C C . GLU F 2 78 ? 173.442 123.109 150.272 1.00 74.18 78 GLU F C 1
ATOM 9382 O O . GLU F 2 78 ? 172.571 122.485 150.894 1.00 74.18 78 GLU F O 1
ATOM 9388 N N . ASP F 2 79 ? 174.442 123.741 150.891 1.00 74.12 79 ASP F N 1
ATOM 9389 C CA . ASP F 2 79 ? 174.560 123.681 152.344 1.00 74.12 79 ASP F CA 1
ATOM 9390 C C . ASP F 2 79 ? 173.417 124.422 153.024 1.00 74.12 79 ASP F C 1
ATOM 9391 O O . ASP F 2 79 ? 172.923 123.980 154.066 1.00 74.12 79 ASP F O 1
ATOM 9396 N N . LEU F 2 80 ? 172.984 125.550 152.456 1.00 66.08 80 LEU F N 1
ATOM 9397 C CA . LEU F 2 80 ? 171.843 126.260 153.026 1.00 66.08 80 LEU F CA 1
ATOM 9398 C C . LEU F 2 80 ? 170.582 125.406 152.981 1.00 66.08 80 LEU F C 1
ATOM 9399 O O . LEU F 2 80 ? 169.812 125.377 153.947 1.00 66.08 80 LEU F O 1
ATOM 9404 N N . ILE F 2 81 ? 170.357 124.697 151.874 1.00 59.64 81 ILE F N 1
ATOM 9405 C CA . ILE F 2 81 ? 169.189 123.826 151.777 1.00 59.64 81 ILE F CA 1
ATOM 9406 C C . ILE F 2 81 ? 169.281 122.698 152.795 1.00 59.64 81 ILE F C 1
ATOM 9407 O O . ILE F 2 81 ? 168.296 122.364 153.467 1.00 59.64 81 ILE F O 1
ATOM 9412 N N . SER F 2 82 ? 170.466 122.098 152.934 1.00 64.79 82 SER F N 1
ATOM 9413 C CA . SER F 2 82 ? 170.631 121.023 153.909 1.00 64.79 82 SER F CA 1
ATOM 9414 C C . SER F 2 82 ? 170.373 121.517 155.329 1.00 64.79 82 SER F C 1
ATOM 9415 O O . SER F 2 82 ? 169.688 120.849 156.114 1.00 64.79 82 SER F O 1
ATOM 9418 N N . ILE F 2 83 ? 170.901 122.694 155.673 1.00 64.28 83 ILE F N 1
ATOM 9419 C CA . ILE F 2 83 ? 170.710 123.236 157.015 1.00 64.28 83 ILE F CA 1
ATOM 9420 C C . ILE F 2 83 ? 169.249 123.600 157.248 1.00 64.28 83 ILE F C 1
ATOM 9421 O O . ILE F 2 83 ? 168.722 123.423 158.352 1.00 64.28 83 ILE F O 1
ATOM 9426 N N . GLY F 2 84 ? 168.569 124.110 156.220 1.00 63.08 84 GLY F N 1
ATOM 9427 C CA . GLY F 2 84 ? 167.147 124.378 156.355 1.00 63.08 84 GLY F CA 1
ATOM 9428 C C . GLY F 2 84 ? 166.340 123.117 156.603 1.00 63.08 84 GLY F C 1
ATOM 9429 O O . GLY F 2 84 ? 165.421 123.107 157.425 1.00 63.08 84 GLY F O 1
ATOM 9430 N N . THR F 2 85 ? 166.675 122.035 155.896 1.00 63.26 85 THR F N 1
ATOM 9431 C CA . THR F 2 85 ? 166.003 120.762 156.140 1.00 63.26 85 THR F CA 1
ATOM 9432 C C . THR F 2 85 ? 166.273 120.252 157.550 1.00 63.26 85 THR F C 1
ATOM 9433 O O . THR F 2 85 ? 165.369 119.724 158.211 1.00 63.26 85 THR F O 1
ATOM 9437 N N . ILE F 2 86 ? 167.513 120.389 158.025 1.00 62.69 86 ILE F N 1
ATOM 9438 C CA . ILE F 2 86 ? 167.833 119.967 159.388 1.00 62.69 86 ILE F CA 1
ATOM 9439 C C . ILE F 2 86 ? 167.039 120.785 160.399 1.00 62.69 86 ILE F C 1
ATOM 9440 O O . ILE F 2 86 ? 166.513 120.248 161.381 1.00 62.69 86 ILE F O 1
ATOM 9445 N N . GLY F 2 87 ? 166.941 122.095 160.178 1.00 68.36 87 GLY F N 1
ATOM 9446 C CA . GLY F 2 87 ? 166.145 122.925 161.067 1.00 68.36 87 GLY F CA 1
ATOM 9447 C C . GLY F 2 87 ? 164.678 122.542 161.062 1.00 68.36 87 GLY F C 1
ATOM 9448 O O . GLY F 2 87 ? 164.032 122.502 162.113 1.00 68.36 87 GLY F O 1
ATOM 9449 N N . LEU F 2 88 ? 164.132 122.248 159.879 1.00 65.01 88 LEU F N 1
ATOM 9450 C CA . LEU F 2 88 ? 162.729 121.854 159.791 1.00 65.01 88 LEU F CA 1
ATOM 9451 C C . LEU F 2 88 ? 162.475 120.536 160.513 1.00 65.01 88 LEU F C 1
ATOM 9452 O O . LEU F 2 88 ? 161.484 120.400 161.241 1.00 65.01 88 LEU F O 1
ATOM 9457 N N . ILE F 2 89 ? 163.360 119.552 160.330 1.00 64.52 89 ILE F N 1
ATOM 9458 C CA . ILE F 2 89 ? 163.163 118.266 160.994 1.00 64.52 89 ILE F CA 1
ATOM 9459 C C . ILE F 2 89 ? 163.329 118.410 162.503 1.00 64.52 89 ILE F C 1
ATOM 9460 O O . ILE F 2 89 ? 162.615 117.765 163.280 1.00 64.52 89 ILE F O 1
ATOM 9465 N N . LYS F 2 90 ? 164.258 119.264 162.945 1.00 70.63 90 LYS F N 1
ATOM 9466 C CA . LYS F 2 90 ? 164.413 119.502 164.376 1.00 70.63 90 LYS F CA 1
ATOM 9467 C C . LYS F 2 90 ? 163.177 120.174 164.961 1.00 70.63 90 LYS F C 1
ATOM 9468 O O . LYS F 2 90 ? 162.740 119.827 166.065 1.00 70.63 90 LYS F O 1
ATOM 9474 N N . GLY F 2 91 ? 162.605 121.138 164.240 1.00 70.49 91 GLY F N 1
ATOM 9475 C CA . GLY F 2 91 ? 161.386 121.774 164.712 1.00 70.49 91 GLY F CA 1
ATOM 9476 C C . GLY F 2 91 ? 160.210 120.818 164.760 1.00 70.49 91 GLY F C 1
ATOM 9477 O O . GLY F 2 91 ? 159.393 120.871 165.682 1.00 70.49 91 GLY F O 1
ATOM 9478 N N . ILE F 2 92 ? 160.102 119.937 163.763 1.00 77.27 92 ILE F N 1
ATOM 9479 C CA . ILE F 2 92 ? 159.013 118.966 163.746 1.00 77.27 92 ILE F CA 1
ATOM 9480 C C . ILE F 2 92 ? 159.155 117.976 164.895 1.00 77.27 92 ILE F C 1
ATOM 9481 O O . ILE F 2 92 ? 158.181 117.674 165.596 1.00 77.27 92 ILE F O 1
ATOM 9486 N N . GLU F 2 93 ? 160.366 117.458 165.111 1.00 87.87 93 GLU F N 1
ATOM 9487 C CA . GLU F 2 93 ? 160.563 116.458 166.157 1.00 87.87 93 GLU F CA 1
ATOM 9488 C C . GLU F 2 93 ? 160.347 117.049 167.546 1.00 87.87 93 GLU F C 1
ATOM 9489 O O . GLU F 2 93 ? 159.771 116.394 168.421 1.00 87.87 93 GLU F O 1
ATOM 9495 N N . SER F 2 94 ? 160.795 118.284 167.765 1.00 87.50 94 SER F N 1
ATOM 9496 C CA . SER F 2 94 ? 160.747 118.914 169.077 1.00 87.50 94 SER F CA 1
ATOM 9497 C C . SER F 2 94 ? 159.542 119.830 169.255 1.00 87.50 94 SER F C 1
ATOM 9498 O O . SER F 2 94 ? 159.509 120.611 170.212 1.00 87.50 94 SER F O 1
ATOM 9501 N N . TYR F 2 95 ? 158.560 119.759 168.359 1.00 89.66 95 TYR F N 1
ATOM 9502 C CA . TYR F 2 95 ? 157.400 120.635 168.452 1.00 89.66 95 TYR F CA 1
ATOM 9503 C C . TYR F 2 95 ? 156.596 120.336 169.711 1.00 89.66 95 TYR F C 1
ATOM 9504 O O . TYR F 2 95 ? 156.458 119.181 170.122 1.00 89.66 95 TYR F O 1
ATOM 9513 N N . SER F 2 96 ? 156.067 121.391 170.325 1.00 90.31 96 SER F N 1
ATOM 9514 C CA . SER F 2 96 ? 155.215 121.283 171.501 1.00 90.31 96 SER F CA 1
ATOM 9515 C C . SER F 2 96 ? 153.885 121.963 171.212 1.00 90.31 96 SER F C 1
ATOM 9516 O O . SER F 2 96 ? 153.854 123.136 170.826 1.00 90.31 96 SER F O 1
ATOM 9519 N N . ALA F 2 97 ? 152.792 121.228 171.401 1.00 86.38 97 ALA F N 1
ATOM 9520 C CA . ALA F 2 97 ? 151.455 121.739 171.130 1.00 86.38 97 ALA F CA 1
ATOM 9521 C C . ALA F 2 97 ? 150.826 122.436 172.329 1.00 86.38 97 ALA F C 1
ATOM 9522 O O . ALA F 2 97 ? 149.731 122.992 172.197 1.00 86.38 97 ALA F O 1
ATOM 9524 N N . GLY F 2 98 ? 151.487 122.421 173.490 1.00 84.75 98 GLY F N 1
ATOM 9525 C CA . GLY F 2 98 ? 150.915 123.026 174.679 1.00 84.75 98 GLY F CA 1
ATOM 9526 C C . GLY F 2 98 ? 150.948 124.538 174.705 1.00 84.75 98 GLY F C 1
ATOM 9527 O O . GLY F 2 98 ? 150.148 125.150 175.420 1.00 84.75 98 GLY F O 1
ATOM 9528 N N . LYS F 2 99 ? 151.858 125.157 173.949 1.00 89.88 99 LYS F N 1
ATOM 9529 C CA . LYS F 2 99 ? 151.948 126.614 173.949 1.00 89.88 99 LYS F CA 1
ATOM 9530 C C . LYS F 2 99 ? 150.695 127.253 173.361 1.00 89.88 99 LYS F C 1
ATOM 9531 O O . LYS F 2 99 ? 150.180 128.237 173.905 1.00 89.88 99 LYS F O 1
ATOM 9537 N N . GLY F 2 100 ? 150.188 126.709 172.258 1.00 88.44 100 GLY F N 1
ATOM 9538 C CA . GLY F 2 100 ? 148.994 127.249 171.639 1.00 88.44 100 GLY F CA 1
ATOM 9539 C C . GLY F 2 100 ? 149.275 128.138 170.445 1.00 88.44 100 GLY F C 1
ATOM 9540 O O . GLY F 2 100 ? 148.658 129.197 170.294 1.00 88.44 100 GLY F O 1
ATOM 9541 N N . THR F 2 101 ? 150.206 127.721 169.590 1.00 90.49 101 THR F N 1
ATOM 9542 C CA . THR F 2 101 ? 150.557 128.464 168.389 1.00 90.49 101 THR F CA 1
ATOM 9543 C C . THR F 2 101 ? 150.524 127.534 167.184 1.00 90.49 101 THR F C 1
ATOM 9544 O O . THR F 2 101 ? 150.533 126.307 167.317 1.00 90.49 101 THR F O 1
ATOM 9548 N N . LYS F 2 102 ? 150.475 128.137 166.000 1.00 86.68 102 LYS F N 1
ATOM 9549 C CA . LYS F 2 102 ? 150.419 127.363 164.769 1.00 86.68 102 LYS F CA 1
ATOM 9550 C C . LYS F 2 102 ? 151.752 126.672 164.505 1.00 86.68 102 LYS F C 1
ATOM 9551 O O . LYS F 2 102 ? 152.820 127.195 164.836 1.00 86.68 102 LYS F O 1
ATOM 9557 N N . LEU F 2 103 ? 151.679 125.482 163.903 1.00 84.70 103 LEU F N 1
ATOM 9558 C CA . LEU F 2 103 ? 152.883 124.696 163.649 1.00 84.70 103 LEU F CA 1
ATOM 9559 C C . LEU F 2 103 ? 153.805 125.396 162.657 1.00 84.70 103 LEU F C 1
ATOM 9560 O O . LEU F 2 103 ? 155.032 125.360 162.809 1.00 84.70 103 LEU F O 1
ATOM 9565 N N . ALA F 2 104 ? 153.232 126.029 161.631 1.00 84.57 104 ALA F N 1
ATOM 9566 C CA . ALA F 2 104 ? 154.047 126.621 160.575 1.00 84.57 104 ALA F CA 1
ATOM 9567 C C . ALA F 2 104 ? 154.946 127.726 161.114 1.00 84.57 104 ALA F C 1
ATOM 9568 O O . ALA F 2 104 ? 156.119 127.821 160.735 1.00 84.57 104 ALA F O 1
ATOM 9570 N N . THR F 2 105 ? 154.410 128.579 161.991 1.00 85.50 105 THR F N 1
ATOM 9571 C CA . THR F 2 105 ? 155.215 129.654 162.561 1.00 85.50 105 THR F CA 1
ATOM 9572 C C . THR F 2 105 ? 156.366 129.102 163.394 1.00 85.50 105 THR F C 1
ATOM 9573 O O . THR F 2 105 ? 157.497 129.597 163.310 1.00 85.50 105 THR F O 1
ATOM 9577 N N . TYR F 2 106 ? 156.096 128.073 164.202 1.00 82.69 106 TYR F N 1
ATOM 9578 C CA . TYR F 2 106 ? 157.149 127.458 165.002 1.00 82.69 106 TYR F CA 1
ATOM 9579 C C . TYR F 2 106 ? 158.226 126.845 164.116 1.00 82.69 106 TYR F C 1
ATOM 9580 O O . TYR F 2 106 ? 159.424 126.985 164.392 1.00 82.69 106 TYR F O 1
ATOM 9589 N N . ALA F 2 107 ? 157.817 126.164 163.043 1.00 77.88 107 ALA F N 1
ATOM 9590 C CA . ALA F 2 107 ? 158.788 125.562 162.136 1.00 77.88 107 ALA F CA 1
ATOM 9591 C C . ALA F 2 107 ? 159.637 126.625 161.450 1.00 77.88 107 ALA F C 1
ATOM 9592 O O . ALA F 2 107 ? 160.860 126.474 161.334 1.00 77.88 107 ALA F O 1
ATOM 9594 N N . ALA F 2 108 ? 159.007 127.709 160.992 1.00 76.12 108 ALA F N 1
ATOM 9595 C CA . ALA F 2 108 ? 159.756 128.781 160.345 1.00 76.12 108 ALA F CA 1
ATOM 9596 C C . ALA F 2 108 ? 160.739 129.426 161.313 1.00 76.12 108 ALA F C 1
ATOM 9597 O O . ALA F 2 108 ? 161.880 129.726 160.944 1.00 76.12 108 ALA F O 1
ATOM 9599 N N . ARG F 2 109 ? 160.314 129.644 162.560 1.00 83.02 109 ARG F N 1
ATOM 9600 C CA . ARG F 2 109 ? 161.214 130.229 163.548 1.00 83.02 109 ARG F CA 1
ATOM 9601 C C . ARG F 2 109 ? 162.380 129.298 163.853 1.00 83.02 109 ARG F C 1
ATOM 9602 O O . ARG F 2 109 ? 163.517 129.753 164.019 1.00 83.02 109 ARG F O 1
ATOM 9610 N N . CYS F 2 110 ? 162.118 127.991 163.937 1.00 77.81 110 CYS F N 1
ATOM 9611 C CA . CYS F 2 110 ? 163.201 127.040 164.169 1.00 77.81 110 CYS F CA 1
ATOM 9612 C C . CYS F 2 110 ? 164.191 127.041 163.012 1.00 77.81 110 CYS F C 1
ATOM 9613 O O . CYS F 2 110 ? 165.410 126.994 163.226 1.00 77.81 110 CYS F O 1
ATOM 9616 N N . ILE F 2 111 ? 163.687 127.096 161.777 1.00 75.23 111 ILE F N 1
ATOM 9617 C CA . ILE F 2 111 ? 164.574 127.157 160.618 1.00 75.23 111 ILE F CA 1
ATOM 9618 C C . ILE F 2 111 ? 165.412 128.429 160.656 1.00 75.23 111 ILE F C 1
ATOM 9619 O O . ILE F 2 111 ? 166.619 128.404 160.385 1.00 75.23 111 ILE F O 1
ATOM 9624 N N . GLU F 2 112 ? 164.785 129.559 160.992 1.00 76.01 112 GLU F N 1
ATOM 9625 C CA . GLU F 2 112 ? 165.520 130.817 161.075 1.00 76.01 112 GLU F CA 1
ATOM 9626 C C . GLU F 2 112 ? 166.609 130.753 162.138 1.00 76.01 112 GLU F C 1
ATOM 9627 O O . GLU F 2 112 ? 167.738 131.203 161.908 1.00 76.01 112 GLU F O 1
ATOM 9633 N N . ASN F 2 113 ? 166.290 130.195 163.309 1.00 81.72 113 ASN F N 1
ATOM 9634 C CA . ASN F 2 113 ? 167.284 130.080 164.371 1.00 81.72 113 ASN F CA 1
ATOM 9635 C C . ASN F 2 113 ? 168.438 129.180 163.952 1.00 81.72 113 ASN F C 1
ATOM 9636 O O . ASN F 2 113 ? 169.605 129.495 164.211 1.00 81.72 113 ASN F O 1
ATOM 9641 N N . GLU F 2 114 ? 168.132 128.051 163.307 1.00 81.60 114 GLU F N 1
ATOM 9642 C CA . GLU F 2 114 ? 169.189 127.146 162.867 1.00 81.60 114 GLU F CA 1
ATOM 9643 C C . GLU F 2 114 ? 170.090 127.809 161.832 1.00 81.60 114 GLU F C 1
ATOM 9644 O O . GLU F 2 114 ? 171.322 127.690 161.899 1.00 81.60 114 GLU F O 1
ATOM 9650 N N . ILE F 2 115 ? 169.495 128.521 160.872 1.00 81.39 115 ILE F N 1
ATOM 9651 C CA . ILE F 2 115 ? 170.294 129.197 159.856 1.00 81.39 115 ILE F CA 1
ATOM 9652 C C . ILE F 2 115 ? 171.159 130.281 160.485 1.00 81.39 115 ILE F C 1
ATOM 9653 O O . ILE F 2 115 ? 172.334 130.433 160.133 1.00 81.39 115 ILE F O 1
ATOM 9658 N N . LEU F 2 116 ? 170.600 131.052 161.421 1.00 83.89 116 LEU F N 1
ATOM 9659 C CA . LEU F 2 116 ? 171.383 132.096 162.074 1.00 83.89 116 LEU F CA 1
ATOM 9660 C C . LEU F 2 116 ? 172.531 131.504 162.882 1.00 83.89 116 LEU F C 1
ATOM 9661 O O . LEU F 2 116 ? 173.646 132.039 162.873 1.00 83.89 116 LEU F O 1
ATOM 9666 N N . MET F 2 117 ? 172.278 130.398 163.586 1.00 89.70 117 MET F N 1
ATOM 9667 C CA . MET F 2 117 ? 173.335 129.750 164.356 1.00 89.70 117 MET F CA 1
ATOM 9668 C C . MET F 2 117 ? 174.453 129.252 163.450 1.00 89.70 117 MET F C 1
ATOM 9669 O O . MET F 2 117 ? 175.640 129.458 163.741 1.00 89.70 117 MET F O 1
ATOM 9674 N N . HIS F 2 118 ? 174.096 128.603 162.339 1.00 89.46 118 HIS F N 1
ATOM 9675 C CA . HIS F 2 118 ? 175.124 128.110 161.429 1.00 89.46 118 HIS F CA 1
ATOM 9676 C C . HIS F 2 118 ? 175.880 129.261 160.776 1.00 89.46 118 HIS F C 1
ATOM 9677 O O . HIS F 2 118 ? 177.091 129.165 160.551 1.00 89.46 118 HIS F O 1
ATOM 9684 N N . LEU F 2 119 ? 175.184 130.358 160.467 1.00 84.75 119 LEU F N 1
ATOM 9685 C CA . LEU F 2 119 ? 175.852 131.522 159.896 1.00 84.75 119 LEU F CA 1
ATOM 9686 C C . LEU F 2 119 ? 176.840 132.130 160.882 1.00 84.75 119 LEU F C 1
ATOM 9687 O O . LEU F 2 119 ? 177.951 132.513 160.498 1.00 84.75 119 LEU F O 1
ATOM 9689 N N . ARG F 2 120 ? 176.452 132.232 162.155 1.00 80.96 120 ARG F N 1
ATOM 9690 C CA . ARG F 2 120 ? 177.370 132.743 163.168 1.00 80.96 120 ARG F CA 1
ATOM 9691 C C . ARG F 2 120 ? 178.579 131.829 163.325 1.00 80.96 120 ARG F C 1
ATOM 9692 O O . ARG F 2 120 ? 179.714 132.307 163.452 1.00 80.96 120 ARG F O 1
ATOM 9694 N N . ALA F 2 121 ? 178.357 130.512 163.315 1.00 78.49 121 ALA F N 1
ATOM 9695 C CA . ALA F 2 121 ? 179.474 129.576 163.411 1.00 78.49 121 ALA F CA 1
ATOM 9696 C C . ALA F 2 121 ? 180.413 129.711 162.217 1.00 78.49 121 ALA F C 1
ATOM 9697 O O . ALA F 2 121 ? 181.639 129.696 162.377 1.00 78.49 121 ALA F O 1
ATOM 9699 N N . LEU F 2 122 ? 179.854 129.845 161.013 1.00 78.61 122 LEU F N 1
ATOM 9700 C CA . LEU F 2 122 ? 180.679 130.001 159.819 1.00 78.61 122 LEU F CA 1
ATOM 9701 C C . LEU F 2 122 ? 181.468 131.304 159.864 1.00 78.61 122 LEU F C 1
ATOM 9702 O O . LEU F 2 122 ? 182.640 131.347 159.473 1.00 78.61 122 LEU F O 1
ATOM 9704 N N . LYS F 2 123 ? 180.835 132.383 160.330 1.00 79.78 123 LYS F N 1
ATOM 9705 C CA . LYS F 2 123 ? 181.534 133.658 160.453 1.00 79.78 123 LYS F CA 1
ATOM 9706 C C . LYS F 2 123 ? 182.672 133.567 161.461 1.00 79.78 123 LYS F C 1
ATOM 9707 O O . LYS F 2 123 ? 183.758 134.114 161.234 1.00 79.78 123 LYS F O 1
ATOM 9709 N N . LYS F 2 124 ? 182.440 132.885 162.585 1.00 78.46 124 LYS F N 1
ATOM 9710 C CA . LYS F 2 124 ? 183.495 132.723 163.580 1.00 78.46 124 LYS F CA 1
ATOM 9711 C C . LYS F 2 124 ? 184.632 131.853 163.060 1.00 78.46 124 LYS F C 1
ATOM 9712 O O . LYS F 2 124 ? 185.801 132.107 163.374 1.00 78.46 124 LYS F O 1
ATOM 9714 N N . THR F 2 125 ? 184.317 130.826 162.271 1.00 77.60 125 THR F N 1
ATOM 9715 C CA . THR F 2 125 ? 185.329 129.914 161.756 1.00 77.60 125 THR F CA 1
ATOM 9716 C C . THR F 2 125 ? 185.968 130.390 160.457 1.00 77.60 125 THR F C 1
ATOM 9717 O O . THR F 2 125 ? 186.902 129.740 159.973 1.00 77.60 125 THR F O 1
ATOM 9719 N N . LYS F 2 126 ? 185.494 131.491 159.884 1.00 75.96 126 LYS F N 1
ATOM 9720 C CA . LYS F 2 126 ? 186.041 132.003 158.632 1.00 75.96 126 LYS F CA 1
ATOM 9721 C C . LYS F 2 126 ? 187.495 132.433 158.788 1.00 75.96 126 LYS F C 1
ATOM 9722 O O . LYS F 2 126 ? 188.301 132.268 157.872 1.00 75.96 126 LYS F O 1
ATOM 9724 N N . MET G 1 1 ? 176.564 130.413 135.674 1.00 78.10 1 MET G N 1
ATOM 9725 C CA . MET G 1 1 ? 176.106 129.340 136.546 1.00 78.10 1 MET G CA 1
ATOM 9726 C C . MET G 1 1 ? 174.687 129.599 137.041 1.00 78.10 1 MET G C 1
ATOM 9727 O O . MET G 1 1 ? 173.724 129.064 136.496 1.00 78.10 1 MET G O 1
ATOM 9732 N N . ASN G 1 2 ? 174.565 130.429 138.078 1.00 71.94 2 ASN G N 1
ATOM 9733 C CA . ASN G 1 2 ? 173.278 130.728 138.686 1.00 71.94 2 ASN G CA 1
ATOM 9734 C C . ASN G 1 2 ? 172.905 132.203 138.656 1.00 71.94 2 ASN G C 1
ATOM 9735 O O . ASN G 1 2 ? 171.708 132.517 138.687 1.00 71.94 2 ASN G O 1
ATOM 9740 N N . LYS G 1 3 ? 173.883 133.111 138.597 1.00 59.74 3 LYS G N 1
ATOM 9741 C CA . LYS G 1 3 ? 173.570 134.535 138.544 1.00 59.74 3 LYS G CA 1
ATOM 9742 C C . LYS G 1 3 ? 172.801 134.885 137.275 1.00 59.74 3 LYS G C 1
ATOM 9743 O O . LYS G 1 3 ? 171.882 135.712 137.307 1.00 59.74 3 LYS G O 1
ATOM 9749 N N . TRP G 1 4 ? 173.156 134.264 136.149 1.00 56.92 4 TRP G N 1
ATOM 9750 C CA . TRP G 1 4 ? 172.451 134.542 134.903 1.00 56.92 4 TRP G CA 1
ATOM 9751 C C . TRP G 1 4 ? 171.007 134.054 134.959 1.00 56.92 4 TRP G C 1
ATOM 9752 O O . TRP G 1 4 ? 170.101 134.723 134.452 1.00 56.92 4 TRP G O 1
ATOM 9763 N N . LEU G 1 5 ? 170.769 132.893 135.572 1.00 52.56 5 LEU G N 1
ATOM 9764 C CA . LEU G 1 5 ? 169.394 132.436 135.750 1.00 52.56 5 LEU G CA 1
ATOM 9765 C C . LEU G 1 5 ? 168.619 133.368 136.673 1.00 52.56 5 LEU G C 1
ATOM 9766 O O . LEU G 1 5 ? 167.446 133.676 136.416 1.00 52.56 5 LEU G O 1
ATOM 9771 N N . ASP G 1 6 ? 169.256 133.826 137.754 1.00 51.54 6 ASP G N 1
ATOM 9772 C CA . ASP G 1 6 ? 168.623 134.821 138.614 1.00 51.54 6 ASP G CA 1
ATOM 9773 C C . ASP G 1 6 ? 168.242 136.062 137.820 1.00 51.54 6 ASP G C 1
ATOM 9774 O O . ASP G 1 6 ? 167.165 136.636 138.024 1.00 51.54 6 ASP G O 1
ATOM 9779 N N . LEU G 1 7 ? 169.117 136.490 136.909 1.00 45.13 7 LEU G N 1
ATOM 9780 C CA . LEU G 1 7 ? 168.797 137.616 136.037 1.00 45.13 7 LEU G CA 1
ATOM 9781 C C . LEU G 1 7 ? 167.597 137.305 135.151 1.00 45.13 7 LEU G C 1
ATOM 9782 O O . LEU G 1 7 ? 166.716 138.152 134.968 1.00 45.13 7 LEU G O 1
ATOM 9787 N N . ILE G 1 8 ? 167.550 136.093 134.591 1.00 41.53 8 ILE G N 1
ATOM 9788 C CA . ILE G 1 8 ? 166.425 135.703 133.743 1.00 41.53 8 ILE G CA 1
ATOM 9789 C C . ILE G 1 8 ? 165.122 135.733 134.529 1.00 41.53 8 ILE G C 1
ATOM 9790 O O . ILE G 1 8 ? 164.053 136.004 133.968 1.00 41.53 8 ILE G O 1
ATOM 9795 N N . LEU G 1 9 ? 165.184 135.489 135.836 1.00 38.06 9 LEU G N 1
ATOM 9796 C CA . LEU G 1 9 ? 163.988 135.540 136.669 1.00 38.06 9 LEU G CA 1
ATOM 9797 C C . LEU G 1 9 ? 163.597 136.958 137.076 1.00 38.06 9 LEU G C 1
ATOM 9798 O O . LEU G 1 9 ? 162.852 137.122 138.049 1.00 38.06 9 LEU G O 1
ATOM 9803 N N . LYS G 1 10 ? 164.077 137.983 136.367 1.00 30.97 10 LYS G N 1
ATOM 9804 C CA . LYS G 1 10 ? 163.768 139.365 136.701 1.00 30.97 10 LYS G CA 1
ATOM 9805 C C . LYS G 1 10 ? 162.969 140.101 135.635 1.00 30.97 10 LYS G C 1
ATOM 9806 O O . LYS G 1 10 ? 162.492 141.207 135.907 1.00 30.97 10 LYS G O 1
ATOM 9812 N N . ILE G 1 11 ? 162.803 139.527 134.443 1.00 24.25 11 ILE G N 1
ATOM 9813 C CA . ILE G 1 11 ? 162.145 140.232 133.349 1.00 24.25 11 ILE G CA 1
ATOM 9814 C C . ILE G 1 11 ? 160.661 140.392 133.651 1.00 24.25 11 ILE G C 1
ATOM 9815 O O . ILE G 1 11 ? 159.995 139.451 134.099 1.00 24.25 11 ILE G O 1
ATOM 9820 N N . HIS G 1 12 ? 160.138 141.593 133.410 1.00 24.23 12 HIS G N 1
ATOM 9821 C CA . HIS G 1 12 ? 158.722 141.889 133.559 1.00 24.23 12 HIS G CA 1
ATOM 9822 C C . HIS G 1 12 ? 158.208 142.514 132.270 1.00 24.23 12 HIS G C 1
ATOM 9823 O O . HIS G 1 12 ? 158.974 143.074 131.483 1.00 24.23 12 HIS G O 1
ATOM 9830 N N . VAL G 1 13 ? 156.899 142.412 132.055 1.00 19.00 13 VAL G N 1
ATOM 9831 C CA . VAL G 1 13 ? 156.259 142.919 130.847 1.00 19.00 13 VAL G CA 1
ATOM 9832 C C . VAL G 1 13 ? 155.086 143.805 131.247 1.00 19.00 13 VAL G C 1
ATOM 9833 O O . VAL G 1 13 ? 154.258 143.408 132.073 1.00 19.00 13 VAL G O 1
ATOM 9837 N N . HIS G 1 14 ? 155.023 144.999 130.665 1.00 20.10 14 HIS G N 1
ATOM 9838 C CA . HIS G 1 14 ? 153.938 145.924 130.958 1.00 20.10 14 HIS G CA 1
ATOM 9839 C C . HIS G 1 14 ? 152.617 145.373 130.423 1.00 20.10 14 HIS G C 1
ATOM 9840 O O . HIS G 1 14 ? 152.596 144.725 129.373 1.00 20.10 14 HIS G O 1
ATOM 9847 N N . PRO G 1 15 ? 151.504 145.601 131.126 1.00 19.40 15 PRO G N 1
ATOM 9848 C CA . PRO G 1 15 ? 150.213 145.085 130.641 1.00 19.40 15 PRO G CA 1
ATOM 9849 C C . PRO G 1 15 ? 149.808 145.600 129.271 1.00 19.40 15 PRO G C 1
ATOM 9850 O O . PRO G 1 15 ? 149.179 144.858 128.507 1.00 19.40 15 PRO G O 1
ATOM 9854 N N . PHE G 1 16 ? 150.140 146.848 128.932 1.00 18.29 16 PHE G N 1
ATOM 9855 C CA . PHE G 1 16 ? 149.725 147.396 127.644 1.00 18.29 16 PHE G CA 1
ATOM 9856 C C . PHE G 1 16 ? 150.445 146.722 126.483 1.00 18.29 16 PHE G C 1
ATOM 9857 O O . PHE G 1 16 ? 149.900 146.651 125.374 1.00 18.29 16 PHE G O 1
ATOM 9865 N N . LEU G 1 17 ? 151.663 146.229 126.712 1.00 16.92 17 LEU G N 1
ATOM 9866 C CA . LEU G 1 17 ? 152.386 145.540 125.650 1.00 16.92 17 LEU G CA 1
ATOM 9867 C C . LEU G 1 17 ? 151.681 144.256 125.239 1.00 16.92 17 LEU G C 1
ATOM 9868 O O . LEU G 1 17 ? 151.721 143.877 124.063 1.00 16.92 17 LEU G O 1
ATOM 9873 N N . TRP G 1 18 ? 151.032 143.576 126.185 1.00 18.56 18 TRP G N 1
ATOM 9874 C CA . TRP G 1 18 ? 150.277 142.376 125.843 1.00 18.56 18 TRP G CA 1
ATOM 9875 C C . TRP G 1 18 ? 149.161 142.698 124.859 1.00 18.56 18 TRP G C 1
ATOM 9876 O O . TRP G 1 18 ? 148.980 141.999 123.856 1.00 18.56 18 TRP G O 1
ATOM 9887 N N . ILE G 1 19 ? 148.407 143.767 125.127 1.00 14.81 19 ILE G N 1
ATOM 9888 C CA . ILE G 1 19 ? 147.330 144.167 124.228 1.00 14.81 19 ILE G CA 1
ATOM 9889 C C . ILE G 1 19 ? 147.890 144.608 122.882 1.00 14.81 19 ILE G C 1
ATOM 9890 O O . ILE G 1 19 ? 147.325 144.294 121.826 1.00 14.81 19 ILE G O 1
ATOM 9895 N N . ILE G 1 20 ? 149.002 145.348 122.897 1.00 16.13 20 ILE G N 1
ATOM 9896 C CA . ILE G 1 20 ? 149.621 145.786 121.648 1.00 16.13 20 ILE G CA 1
ATOM 9897 C C . ILE G 1 20 ? 149.977 144.583 120.785 1.00 16.13 20 ILE G C 1
ATOM 9898 O O . ILE G 1 20 ? 149.645 144.531 119.596 1.00 16.13 20 ILE G O 1
ATOM 9903 N N . ALA G 1 21 ? 150.643 143.590 121.378 1.00 17.98 21 ALA G N 1
ATOM 9904 C CA . ALA G 1 21 ? 151.039 142.405 120.623 1.00 17.98 21 ALA G CA 1
ATOM 9905 C C . ALA G 1 21 ? 149.829 141.609 120.152 1.00 17.98 21 ALA G C 1
ATOM 9906 O O . ALA G 1 21 ? 149.803 141.125 119.013 1.00 17.98 21 ALA G O 1
ATOM 9908 N N . ALA G 1 22 ? 148.817 141.459 121.011 1.00 17.23 22 ALA G N 1
ATOM 9909 C CA . ALA G 1 22 ? 147.639 140.685 120.637 1.00 17.23 22 ALA G CA 1
ATOM 9910 C C . ALA G 1 22 ? 146.909 141.320 119.461 1.00 17.23 22 ALA G C 1
ATOM 9911 O O . ALA G 1 22 ? 146.481 140.619 118.536 1.00 17.23 22 ALA G O 1
ATOM 9913 N N . LEU G 1 23 ? 146.757 142.646 119.473 1.00 16.64 23 LEU G N 1
ATOM 9914 C CA . LEU G 1 23 ? 146.112 143.310 118.346 1.00 16.64 23 LEU G CA 1
ATOM 9915 C C . LEU G 1 23 ? 146.997 143.306 117.105 1.00 16.64 23 LEU G C 1
ATOM 9916 O O . LEU G 1 23 ? 146.484 143.210 115.985 1.00 16.64 23 LEU G O 1
ATOM 9921 N N . GLY G 1 24 ? 148.317 143.410 117.276 1.00 17.21 24 GLY G N 1
ATOM 9922 C CA . GLY G 1 24 ? 149.206 143.373 116.130 1.00 17.21 24 GLY G CA 1
ATOM 9923 C C . GLY G 1 24 ? 149.218 142.034 115.428 1.00 17.21 24 GLY G C 1
ATOM 9924 O O . GLY G 1 24 ? 149.365 141.975 114.204 1.00 17.21 24 GLY G O 1
ATOM 9925 N N . LEU G 1 25 ? 149.073 140.944 116.184 1.00 20.06 25 LEU G N 1
ATOM 9926 C CA . LEU G 1 25 ? 149.066 139.618 115.573 1.00 20.06 25 LEU G CA 1
ATOM 9927 C C . LEU G 1 25 ? 147.891 139.452 114.617 1.00 20.06 25 LEU G C 1
ATOM 9928 O O . LEU G 1 25 ? 148.046 138.900 113.521 1.00 20.06 25 LEU G O 1
ATOM 9933 N N . LEU G 1 26 ? 146.707 139.923 115.013 1.00 20.69 26 LEU G N 1
ATOM 9934 C CA . LEU G 1 26 ? 145.516 139.718 114.194 1.00 20.69 26 LEU G CA 1
ATOM 9935 C C . LEU G 1 26 ? 145.534 140.592 112.947 1.00 20.69 26 LEU G C 1
ATOM 9936 O O . LEU G 1 26 ? 145.162 140.137 111.860 1.00 20.69 26 LEU G O 1
ATOM 9941 N N . THR G 1 27 ? 145.959 141.851 113.083 1.00 18.64 27 THR G N 1
ATOM 9942 C CA . THR G 1 27 ? 145.861 142.791 111.971 1.00 18.64 27 THR G CA 1
ATOM 9943 C C . THR G 1 27 ? 146.786 142.414 110.821 1.00 18.64 27 THR G C 1
ATOM 9944 O O . THR G 1 27 ? 146.462 142.673 109.657 1.00 18.64 27 THR G O 1
ATOM 9948 N N . GLY G 1 28 ? 147.930 141.805 111.117 1.00 16.43 28 GLY G N 1
ATOM 9949 C CA . GLY G 1 28 ? 148.845 141.391 110.073 1.00 16.43 28 GLY G CA 1
ATOM 9950 C C . GLY G 1 28 ? 150.243 141.949 110.241 1.00 16.43 28 GLY G C 1
ATOM 9951 O O . GLY G 1 28 ? 151.115 141.720 109.398 1.00 16.43 28 GLY G O 1
ATOM 9952 N N . HIS G 1 29 ? 150.467 142.688 111.327 1.00 16.75 29 HIS G N 1
ATOM 9953 C CA . HIS G 1 29 ? 151.781 143.259 111.621 1.00 16.75 29 HIS G CA 1
ATOM 9954 C C . HIS G 1 29 ? 152.563 142.256 112.462 1.00 16.75 29 HIS G C 1
ATOM 9955 O O . HIS G 1 29 ? 152.635 142.340 113.689 1.00 16.75 29 HIS G O 1
ATOM 9962 N N . MET G 1 30 ? 153.157 141.283 111.778 1.00 22.79 30 MET G N 1
ATOM 9963 C CA . MET G 1 30 ? 153.948 140.250 112.431 1.00 22.79 30 MET G CA 1
ATOM 9964 C C . MET G 1 30 ? 155.405 140.234 112.001 1.00 22.79 30 MET G C 1
ATOM 9965 O O . MET G 1 30 ? 156.258 139.825 112.789 1.00 22.79 30 MET G O 1
ATOM 9970 N N . LYS G 1 31 ? 155.716 140.676 110.782 1.00 22.06 31 LYS G N 1
ATOM 9971 C CA . LYS G 1 31 ? 157.101 140.688 110.329 1.00 22.06 31 LYS G CA 1
ATOM 9972 C C . LYS G 1 31 ? 157.914 141.802 110.976 1.00 22.06 31 LYS G C 1
ATOM 9973 O O . LYS G 1 31 ? 159.147 141.767 110.912 1.00 22.06 31 LYS G O 1
ATOM 9979 N N . ALA G 1 32 ? 157.260 142.784 111.595 1.00 17.21 32 ALA G N 1
ATOM 9980 C CA . ALA G 1 32 ? 157.951 143.879 112.263 1.00 17.21 32 ALA G CA 1
ATOM 9981 C C . ALA G 1 32 ? 157.971 143.744 113.777 1.00 17.21 32 ALA G C 1
ATOM 9982 O O . ALA G 1 32 ? 158.923 144.207 114.421 1.00 17.21 32 ALA G O 1
ATOM 9984 N N . LEU G 1 33 ? 156.937 143.129 114.355 1.00 14.36 33 LEU G N 1
ATOM 9985 C CA . LEU G 1 33 ? 156.868 142.981 115.804 1.00 14.36 33 LEU G CA 1
ATOM 9986 C C . LEU G 1 33 ? 158.033 142.155 116.331 1.00 14.36 33 LEU G C 1
ATOM 9987 O O . LEU G 1 33 ? 158.665 142.524 117.330 1.00 14.36 33 LEU G O 1
ATOM 9992 N N . LEU G 1 34 ? 158.337 141.038 115.667 1.00 16.02 34 LEU G N 1
ATOM 9993 C CA . LEU G 1 34 ? 159.447 140.198 116.102 1.00 16.02 34 LEU G CA 1
ATOM 9994 C C . LEU G 1 34 ? 160.771 140.942 116.006 1.00 16.02 34 LEU G C 1
ATOM 9995 O O . LEU G 1 34 ? 161.604 140.856 116.915 1.00 16.02 34 LEU G O 1
ATOM 10000 N N . CYS G 1 35 ? 160.981 141.681 114.914 1.00 17.56 35 CYS G N 1
ATOM 10001 C CA . CYS G 1 35 ? 162.225 142.427 114.753 1.00 17.56 35 CYS G CA 1
ATOM 10002 C C . CYS G 1 35 ? 162.395 143.454 115.864 1.00 17.56 35 CYS G C 1
ATOM 10003 O O . CYS G 1 35 ? 163.460 143.540 116.492 1.00 17.56 35 CYS G O 1
ATOM 10006 N N . LEU G 1 36 ? 161.348 144.238 116.131 1.00 14.05 36 LEU G N 1
ATOM 10007 C CA . LEU G 1 36 ? 161.445 145.265 117.163 1.00 14.05 36 LEU G CA 1
ATOM 10008 C C . LEU G 1 36 ? 161.693 144.644 118.533 1.00 14.05 36 LEU G C 1
ATOM 10009 O O . LEU G 1 36 ? 162.572 145.094 119.285 1.00 14.05 36 LEU G O 1
ATOM 10014 N N . LEU G 1 37 ? 160.937 143.594 118.868 1.00 13.19 37 LEU G N 1
ATOM 10015 C CA . LEU G 1 37 ? 161.091 142.963 120.174 1.00 13.19 37 LEU G CA 1
ATOM 10016 C C . LEU G 1 37 ? 162.486 142.379 120.344 1.00 13.19 37 LEU G C 1
ATOM 10017 O O . LEU G 1 37 ? 163.113 142.548 121.396 1.00 13.19 37 LEU G O 1
ATOM 10022 N N . LEU G 1 38 ? 162.998 141.704 119.312 1.00 15.58 38 LEU G N 1
ATOM 10023 C CA . LEU G 1 38 ? 164.318 141.096 119.405 1.00 15.58 38 LEU G CA 1
ATOM 10024 C C . LEU G 1 38 ? 165.404 142.152 119.561 1.00 15.58 38 LEU G C 1
ATOM 10025 O O . LEU G 1 38 ? 166.314 141.999 120.389 1.00 15.58 38 LEU G O 1
ATOM 10030 N N . ILE G 1 39 ? 165.324 143.235 118.780 1.00 13.65 39 ILE G N 1
ATOM 10031 C CA . ILE G 1 39 ? 166.347 144.274 118.853 1.00 13.65 39 ILE G CA 1
ATOM 10032 C C . ILE G 1 39 ? 166.365 144.903 120.239 1.00 13.65 39 ILE G C 1
ATOM 10033 O O . ILE G 1 39 ? 167.429 145.062 120.854 1.00 13.65 39 ILE G O 1
ATOM 10038 N N . VAL G 1 40 ? 165.186 145.256 120.761 1.00 15.03 40 VAL G N 1
ATOM 10039 C CA . VAL G 1 40 ? 165.128 145.871 122.086 1.00 15.03 40 VAL G CA 1
ATOM 10040 C C . VAL G 1 40 ? 165.641 144.907 123.150 1.00 15.03 40 VAL G C 1
ATOM 10041 O O . VAL G 1 40 ? 166.406 145.294 124.047 1.00 15.03 40 VAL G O 1
ATOM 10045 N N . LEU G 1 41 ? 165.242 143.634 123.061 1.00 16.26 41 LEU G N 1
ATOM 10046 C CA . LEU G 1 41 ? 165.627 142.665 124.079 1.00 16.26 41 LEU G CA 1
ATOM 10047 C C . LEU G 1 41 ? 167.137 142.469 124.119 1.00 16.26 41 LEU G C 1
ATOM 10048 O O . LEU G 1 41 ? 167.728 142.404 125.202 1.00 16.26 41 LEU G O 1
ATOM 10053 N N . ILE G 1 42 ? 167.786 142.383 122.955 1.00 16.86 42 ILE G N 1
ATOM 10054 C CA . ILE G 1 42 ? 169.241 142.223 122.955 1.00 16.86 42 ILE G CA 1
ATOM 10055 C C . ILE G 1 42 ? 169.930 143.501 123.427 1.00 16.86 42 ILE G C 1
ATOM 10056 O O . ILE G 1 42 ? 170.905 143.453 124.198 1.00 16.86 42 ILE G O 1
ATOM 10061 N N . HIS G 1 43 ? 169.444 144.663 122.972 1.00 16.76 43 HIS G N 1
ATOM 10062 C CA . HIS G 1 43 ? 170.041 145.926 123.390 1.00 16.76 43 HIS G CA 1
ATOM 10063 C C . HIS G 1 43 ? 169.992 146.090 124.900 1.00 16.76 43 HIS G C 1
ATOM 10064 O O . HIS G 1 43 ? 170.883 146.713 125.485 1.00 16.76 43 HIS G O 1
ATOM 10071 N N . GLU G 1 44 ? 168.970 145.537 125.551 1.00 19.07 44 GLU G N 1
ATOM 10072 C CA . GLU G 1 44 ? 168.911 145.619 127.007 1.00 19.07 44 GLU G CA 1
ATOM 10073 C C . GLU G 1 44 ? 169.663 144.493 127.702 1.00 19.07 44 GLU G C 1
ATOM 10074 O O . GLU G 1 44 ? 170.188 144.695 128.806 1.00 19.07 44 GLU G O 1
ATOM 10080 N N . LEU G 1 45 ? 169.719 143.308 127.091 1.00 19.06 45 LEU G N 1
ATOM 10081 C CA . LEU G 1 45 ? 170.477 142.216 127.684 1.00 19.06 45 LEU G CA 1
ATOM 10082 C C . LEU G 1 45 ? 171.961 142.540 127.740 1.00 19.06 45 LEU G C 1
ATOM 10083 O O . LEU G 1 45 ? 172.660 142.066 128.639 1.00 19.06 45 LEU G O 1
ATOM 10088 N N . GLY G 1 46 ? 172.463 143.338 126.796 1.00 17.51 46 GLY G N 1
ATOM 10089 C CA . GLY G 1 46 ? 173.853 143.769 126.895 1.00 17.51 46 GLY G CA 1
ATOM 10090 C C . GLY G 1 46 ? 174.125 144.565 128.161 1.00 17.51 46 GLY G C 1
ATOM 10091 O O . GLY G 1 46 ? 175.084 144.290 128.901 1.00 17.51 46 GLY G O 1
ATOM 10092 N N . HIS G 1 47 ? 173.272 145.559 128.433 1.00 16.34 47 HIS G N 1
ATOM 10093 C CA . HIS G 1 47 ? 173.381 146.323 129.671 1.00 16.34 47 HIS G CA 1
ATOM 10094 C C . HIS G 1 47 ? 173.270 145.411 130.881 1.00 16.34 47 HIS G C 1
ATOM 10095 O O . HIS G 1 47 ? 174.052 145.529 131.830 1.00 16.34 47 HIS G O 1
ATOM 10102 N N . ALA G 1 48 ? 172.297 144.496 130.866 1.00 17.21 48 ALA G N 1
ATOM 10103 C CA . ALA G 1 48 ? 172.087 143.627 132.019 1.00 17.21 48 ALA G CA 1
ATOM 10104 C C . ALA G 1 48 ? 173.302 142.747 132.280 1.00 17.21 48 ALA G C 1
ATOM 10105 O O . ALA G 1 48 ? 173.713 142.571 133.432 1.00 17.21 48 ALA G O 1
ATOM 10107 N N . ALA G 1 49 ? 173.901 142.199 131.221 1.00 17.58 49 ALA G N 1
ATOM 10108 C CA . ALA G 1 49 ? 175.049 141.316 131.390 1.00 17.58 49 ALA G CA 1
ATOM 10109 C C . ALA G 1 49 ? 176.250 142.071 131.945 1.00 17.58 49 ALA G C 1
ATOM 10110 O O . ALA G 1 49 ? 176.859 141.643 132.936 1.00 17.58 49 ALA G O 1
ATOM 10112 N N . LEU G 1 50 ? 176.606 143.205 131.334 1.00 14.93 50 LEU G N 1
ATOM 10113 C CA . LEU G 1 50 ? 177.771 143.906 131.866 1.00 14.93 50 LEU G CA 1
ATOM 10114 C C . LEU G 1 50 ? 177.475 144.702 133.130 1.00 14.93 50 LEU G C 1
ATOM 10115 O O . LEU G 1 50 ? 178.405 145.271 133.710 1.00 14.93 50 LEU G O 1
ATOM 10120 N N . ALA G 1 51 ? 176.222 144.760 133.572 1.00 16.03 51 ALA G N 1
ATOM 10121 C CA . ALA G 1 51 ? 175.944 145.258 134.911 1.00 16.03 51 ALA G CA 1
ATOM 10122 C C . ALA G 1 51 ? 176.040 144.153 135.954 1.00 16.03 51 ALA G C 1
ATOM 10123 O O . ALA G 1 51 ? 176.505 144.395 137.072 1.00 16.03 51 ALA G O 1
ATOM 10125 N N . VAL G 1 52 ? 175.607 142.941 135.604 1.00 18.22 52 VAL G N 1
ATOM 10126 C CA . VAL G 1 52 ? 175.712 141.815 136.526 1.00 18.22 52 VAL G CA 1
ATOM 10127 C C . VAL G 1 52 ? 177.170 141.429 136.733 1.00 18.22 52 VAL G C 1
ATOM 10128 O O . VAL G 1 52 ? 177.579 141.072 137.844 1.00 18.22 52 VAL G O 1
ATOM 10132 N N . PHE G 1 53 ? 177.983 141.505 135.674 1.00 18.12 53 PHE G N 1
ATOM 10133 C CA . PHE G 1 53 ? 179.380 141.097 135.798 1.00 18.12 53 PHE G CA 1
ATOM 10134 C C . PHE G 1 53 ? 180.132 141.964 136.802 1.00 18.12 53 PHE G C 1
ATOM 10135 O O . PHE G 1 53 ? 180.978 141.463 137.551 1.00 18.12 53 PHE G O 1
ATOM 10143 N N . PHE G 1 54 ? 179.841 143.261 136.833 1.00 17.95 54 PHE G N 1
ATOM 10144 C CA . PHE G 1 54 ? 180.518 144.187 137.731 1.00 17.95 54 PHE G CA 1
ATOM 10145 C C . PHE G 1 54 ? 179.871 144.256 139.110 1.00 17.95 54 PHE G C 1
ATOM 10146 O O . PHE G 1 54 ? 180.215 145.144 139.896 1.00 17.95 54 PHE G O 1
ATOM 10154 N N . SER G 1 55 ? 178.941 143.349 139.410 1.00 18.52 55 SER G N 1
ATOM 10155 C CA . SER G 1 55 ? 178.307 143.239 140.724 1.00 18.52 55 SER G CA 1
ATOM 10156 C C . SER G 1 55 ? 177.535 144.510 141.088 1.00 18.52 55 SER G C 1
ATOM 10157 O O . SER G 1 55 ? 177.819 145.182 142.080 1.00 18.52 55 SER G O 1
ATOM 10160 N N . TRP G 1 56 ? 176.541 144.825 140.264 1.00 18.44 56 TRP G N 1
ATOM 10161 C CA . TRP G 1 56 ? 175.609 145.907 140.539 1.00 18.44 56 TRP G CA 1
ATOM 10162 C C . TRP G 1 56 ? 174.275 145.341 141.014 1.00 18.44 56 TRP G C 1
ATOM 10163 O O . TRP G 1 56 ? 174.014 144.140 140.931 1.00 18.44 56 TRP G O 1
ATOM 10174 N N . ARG G 1 57 ? 173.421 146.230 141.520 1.00 27.89 57 ARG G N 1
ATOM 10175 C CA . ARG G 1 57 ? 172.169 145.831 142.162 1.00 27.89 57 ARG G CA 1
ATOM 10176 C C . ARG G 1 57 ? 171.006 146.064 141.202 1.00 27.89 57 ARG G C 1
ATOM 10177 O O . ARG G 1 57 ? 170.317 147.082 141.245 1.00 27.89 57 ARG G O 1
ATOM 10185 N N . ILE G 1 58 ? 170.781 145.082 140.328 1.00 17.14 58 ILE G N 1
ATOM 10186 C CA . ILE G 1 58 ? 169.677 145.160 139.380 1.00 17.14 58 ILE G CA 1
ATOM 10187 C C . ILE G 1 58 ? 168.353 145.030 140.124 1.00 17.14 58 ILE G C 1
ATOM 10188 O O . ILE G 1 58 ? 168.276 144.434 141.206 1.00 17.14 58 ILE G O 1
ATOM 10193 N N . LYS G 1 59 ? 167.301 145.604 139.549 1.00 29.81 59 LYS G N 1
ATOM 10194 C CA . LYS G 1 59 ? 165.963 145.502 140.118 1.00 29.81 59 LYS G CA 1
ATOM 10195 C C . LYS G 1 59 ? 164.940 144.913 139.159 1.00 29.81 59 LYS G C 1
ATOM 10196 O O . LYS G 1 59 ? 164.132 144.080 139.573 1.00 29.81 59 LYS G O 1
ATOM 10202 N N . ARG G 1 60 ? 164.959 145.311 137.888 1.00 23.66 60 ARG G N 1
ATOM 10203 C CA . ARG G 1 60 ? 164.036 144.782 136.891 1.00 23.66 60 ARG G CA 1
ATOM 10204 C C . ARG G 1 60 ? 164.655 144.927 135.510 1.00 23.66 60 ARG G C 1
ATOM 10205 O O . ARG G 1 60 ? 165.708 145.544 135.340 1.00 23.66 60 ARG G O 1
ATOM 10213 N N . VAL G 1 61 ? 163.991 144.329 134.521 1.00 36.48 61 VAL G N 1
ATOM 10214 C CA . VAL G 1 61 ? 164.338 144.500 133.114 1.00 36.48 61 VAL G CA 1
ATOM 10215 C C . VAL G 1 61 ? 163.046 144.895 132.398 1.00 36.48 61 VAL G C 1
ATOM 10216 O O . VAL G 1 61 ? 162.788 144.482 131.262 1.00 36.48 61 VAL G O 1
ATOM 10220 N N . PHE G 1 62 ? 162.205 145.661 133.097 1.00 24.20 62 PHE G N 1
ATOM 10221 C CA . PHE G 1 62 ? 160.878 146.066 132.633 1.00 24.20 62 PHE G CA 1
ATOM 10222 C C . PHE G 1 62 ? 160.859 146.417 131.149 1.00 24.20 62 PHE G C 1
ATOM 10223 O O . PHE G 1 62 ? 161.743 147.115 130.650 1.00 24.20 62 PHE G O 1
ATOM 10231 N N . LEU G 1 63 ? 159.839 145.926 130.446 1.00 25.02 63 LEU G N 1
ATOM 10232 C CA . LEU G 1 63 ? 159.644 146.200 129.026 1.00 25.02 63 LEU G CA 1
ATOM 10233 C C . LEU G 1 63 ? 158.412 147.079 128.854 1.00 25.02 63 LEU G C 1
ATOM 10234 O O . LEU G 1 63 ? 157.300 146.669 129.201 1.00 25.02 63 LEU G O 1
ATOM 10239 N N . LEU G 1 64 ? 158.611 148.272 128.303 1.00 36.48 64 LEU G N 1
ATOM 10240 C CA . LEU G 1 64 ? 157.588 149.299 128.186 1.00 36.48 64 LEU G CA 1
ATOM 10241 C C . LEU G 1 64 ? 156.887 149.225 126.837 1.00 36.48 64 LEU G C 1
ATOM 10242 O O . LEU G 1 64 ? 157.389 148.609 125.895 1.00 36.48 64 LEU G O 1
ATOM 10247 N N . PRO G 1 65 ? 155.704 149.833 126.715 1.00 36.48 65 PRO G N 1
ATOM 10248 C CA . PRO G 1 65 ? 155.031 149.866 125.408 1.00 36.48 65 PRO G CA 1
ATOM 10249 C C . PRO G 1 65 ? 155.817 150.579 124.323 1.00 36.48 65 PRO G C 1
ATOM 10250 O O . PRO G 1 65 ? 155.615 150.274 123.142 1.00 36.48 65 PRO G O 1
ATOM 10254 N N . PHE G 1 66 ? 156.698 151.517 124.672 1.00 21.75 66 PHE G N 1
ATOM 10255 C CA . PHE G 1 66 ? 157.430 152.307 123.687 1.00 21.75 66 PHE G CA 1
ATOM 10256 C C . PHE G 1 66 ? 158.933 152.058 123.756 1.00 21.75 66 PHE G C 1
ATOM 10257 O O . PHE G 1 66 ? 159.725 152.925 123.387 1.00 21.75 66 PHE G O 1
ATOM 10265 N N . GLY G 1 67 ? 159.337 150.887 124.218 1.00 24.94 67 GLY G N 1
ATOM 10266 C CA . GLY G 1 67 ? 160.741 150.558 124.342 1.00 24.94 67 GLY G CA 1
ATOM 10267 C C . GLY G 1 67 ? 160.962 149.680 125.555 1.00 24.94 67 GLY G C 1
ATOM 10268 O O . GLY G 1 67 ? 160.046 149.022 126.030 1.00 24.94 67 GLY G O 1
ATOM 10269 N N . GLY G 1 68 ? 162.200 149.684 126.053 1.00 19.77 68 GLY G N 1
ATOM 10270 C CA . GLY G 1 68 ? 162.553 148.890 127.206 1.00 19.77 68 GLY G CA 1
ATOM 10271 C C . GLY G 1 68 ? 163.433 149.667 128.169 1.00 19.77 68 GLY G C 1
ATOM 10272 O O . GLY G 1 68 ? 164.069 150.655 127.804 1.00 19.77 68 GLY G O 1
ATOM 10273 N N . THR G 1 69 ? 163.472 149.184 129.410 1.00 26.02 69 THR G N 1
ATOM 10274 C CA . THR G 1 69 ? 164.231 149.846 130.460 1.00 26.02 69 THR G CA 1
ATOM 10275 C C . THR G 1 69 ? 164.766 148.809 131.438 1.00 26.02 69 THR G C 1
ATOM 10276 O O . THR G 1 69 ? 164.106 147.807 131.720 1.00 26.02 69 THR G O 1
ATOM 10280 N N . VAL G 1 70 ? 165.977 149.048 131.929 1.00 23.33 70 VAL G N 1
ATOM 10281 C CA . VAL G 1 70 ? 166.579 148.264 132.999 1.00 23.33 70 VAL G CA 1
ATOM 10282 C C . VAL G 1 70 ? 166.835 149.210 134.160 1.00 23.33 70 VAL G C 1
ATOM 10283 O O . VAL G 1 70 ? 167.214 150.365 133.947 1.00 23.33 70 VAL G O 1
ATOM 10287 N N . GLU G 1 71 ? 166.582 148.748 135.380 1.00 36.48 71 GLU G N 1
ATOM 10288 C CA . GLU G 1 71 ? 166.641 149.607 136.556 1.00 36.48 71 GLU G CA 1
ATOM 10289 C C . GLU G 1 71 ? 167.725 149.115 137.502 1.00 36.48 71 GLU G C 1
ATOM 10290 O O . GLU G 1 71 ? 167.666 147.979 137.981 1.00 36.48 71 GLU G O 1
ATOM 10296 N N . VAL G 1 72 ? 168.700 149.973 137.777 1.00 25.97 72 VAL G N 1
ATOM 10297 C CA . VAL G 1 72 ? 169.723 149.705 138.773 1.00 25.97 72 VAL G CA 1
ATOM 10298 C C . VAL G 1 72 ? 169.534 150.692 139.919 1.00 25.97 72 VAL G C 1
ATOM 10299 O O . VAL G 1 72 ? 168.648 151.545 139.894 1.00 25.97 72 VAL G O 1
ATOM 10303 N N . GLU G 1 73 ? 170.371 150.560 140.944 1.00 30.87 73 GLU G N 1
ATOM 10304 C CA . GLU G 1 73 ? 170.293 151.405 142.134 1.00 30.87 73 GLU G CA 1
ATOM 10305 C C . GLU G 1 73 ? 171.665 151.962 142.485 1.00 30.87 73 GLU G C 1
ATOM 10306 O O . GLU G 1 73 ? 172.107 151.923 143.634 1.00 30.87 73 GLU G O 1
ATOM 10312 N N . GLU G 1 74 ? 172.365 152.497 141.483 1.00 25.30 74 GLU G N 1
ATOM 10313 C CA . GLU G 1 74 ? 173.712 153.047 141.648 1.00 25.30 74 GLU G CA 1
ATOM 10314 C C . GLU G 1 74 ? 173.768 154.392 140.926 1.00 25.30 74 GLU G C 1
ATOM 10315 O O . GLU G 1 74 ? 173.995 154.438 139.715 1.00 25.30 74 GLU G O 1
ATOM 10321 N N . HIS G 1 75 ? 173.568 155.484 141.663 1.00 27.02 75 HIS G N 1
ATOM 10322 C CA . HIS G 1 75 ? 173.632 156.833 141.106 1.00 27.02 75 HIS G CA 1
ATOM 10323 C C . HIS G 1 75 ? 174.833 157.555 141.703 1.00 27.02 75 HIS G C 1
ATOM 10324 O O . HIS G 1 75 ? 174.861 157.832 142.907 1.00 27.02 75 HIS G O 1
ATOM 10331 N N . GLY G 1 76 ? 175.811 157.871 140.861 1.00 28.85 76 GLY G N 1
ATOM 10332 C CA . GLY G 1 76 ? 177.006 158.562 141.323 1.00 28.85 76 GLY G CA 1
ATOM 10333 C C . GLY G 1 76 ? 177.779 157.799 142.376 1.00 28.85 76 GLY G C 1
ATOM 10334 O O . GLY G 1 76 ? 178.298 158.403 143.323 1.00 28.85 76 GLY G O 1
ATOM 10335 N N . ASN G 1 77 ? 177.868 156.480 142.233 1.00 30.08 77 ASN G N 1
ATOM 10336 C CA . ASN G 1 77 ? 178.498 155.618 143.223 1.00 30.08 77 ASN G CA 1
ATOM 10337 C C . ASN G 1 77 ? 179.746 154.929 142.697 1.00 30.08 77 ASN G C 1
ATOM 10338 O O . ASN G 1 77 ? 180.821 155.062 143.293 1.00 30.08 77 ASN G O 1
ATOM 10343 N N . ARG G 1 78 ? 179.634 154.200 141.592 1.00 26.71 78 ARG G N 1
ATOM 10344 C CA . ARG G 1 78 ? 180.723 153.396 141.068 1.00 26.71 78 ARG G CA 1
ATOM 10345 C C . ARG G 1 78 ? 181.729 154.258 140.310 1.00 26.71 78 ARG G C 1
ATOM 10346 O O . ARG G 1 78 ? 181.417 155.376 139.896 1.00 26.71 78 ARG G O 1
ATOM 10354 N N . PRO G 1 79 ? 182.959 153.757 140.118 1.00 25.12 79 PRO G N 1
ATOM 10355 C CA . PRO G 1 79 ? 183.968 154.534 139.383 1.00 25.12 79 PRO G CA 1
ATOM 10356 C C . PRO G 1 79 ? 183.59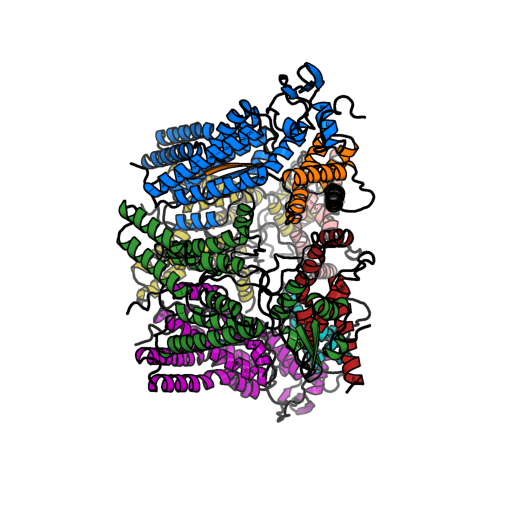5 154.795 137.932 1.00 25.12 79 PRO G C 1
ATOM 10357 O O . PRO G 1 79 ? 182.565 154.322 137.444 1.00 25.12 79 PRO G O 1
ATOM 10361 N N . LEU G 1 80 ? 184.442 155.556 137.235 1.00 24.00 80 LEU G N 1
ATOM 10362 C CA . LEU G 1 80 ? 184.136 155.962 135.866 1.00 24.00 80 LEU G CA 1
ATOM 10363 C C . LEU G 1 80 ? 184.167 154.778 134.906 1.00 24.00 80 LEU G C 1
ATOM 10364 O O . LEU G 1 80 ? 183.306 154.667 134.024 1.00 24.00 80 LEU G O 1
ATOM 10369 N N . LYS G 1 81 ? 185.153 153.889 135.054 1.00 22.99 81 LYS G N 1
ATOM 10370 C CA . LYS G 1 81 ? 185.328 152.803 134.094 1.00 22.99 81 LYS G CA 1
ATOM 10371 C C . LYS G 1 81 ? 184.138 151.851 134.104 1.00 22.99 81 LYS G C 1
ATOM 10372 O O . LYS G 1 81 ? 183.697 151.387 133.045 1.00 22.99 81 LYS G O 1
ATOM 10378 N N . GLU G 1 82 ? 183.609 151.543 135.289 1.00 21.87 82 GLU G N 1
ATOM 10379 C CA . GLU G 1 82 ? 182.456 150.654 135.378 1.00 21.87 82 GLU G CA 1
ATOM 10380 C C . GLU G 1 82 ? 181.262 151.230 134.627 1.00 21.87 82 GLU G C 1
ATOM 10381 O O . GLU G 1 82 ? 180.615 150.535 133.833 1.00 21.87 82 GLU G O 1
ATOM 10387 N N . GLU G 1 83 ? 180.957 152.506 134.868 1.00 21.56 83 GLU G N 1
ATOM 10388 C CA . GLU G 1 83 ? 179.815 153.130 134.211 1.00 21.56 83 GLU G CA 1
ATOM 10389 C C . GLU G 1 83 ? 180.028 153.222 132.706 1.00 21.56 83 GLU G C 1
ATOM 10390 O O . GLU G 1 83 ? 179.091 153.005 131.929 1.00 21.56 83 GLU G O 1
ATOM 10396 N N . PHE G 1 84 ? 181.251 153.537 132.275 1.00 21.88 84 PHE G N 1
ATOM 10397 C CA . PHE G 1 84 ? 181.532 153.587 130.844 1.00 21.88 84 PHE G CA 1
ATOM 10398 C C . PHE G 1 84 ? 181.320 152.227 130.193 1.00 21.88 84 PHE G C 1
ATOM 10399 O O . PHE G 1 84 ? 180.713 152.132 129.119 1.00 21.88 84 PHE G O 1
ATOM 10407 N N . ALA G 1 85 ? 181.806 151.162 130.834 1.00 20.34 85 ALA G N 1
ATOM 10408 C CA . ALA G 1 85 ? 181.637 149.824 130.278 1.00 20.34 85 ALA G CA 1
ATOM 10409 C C . ALA G 1 85 ? 180.169 149.428 130.226 1.00 20.34 85 ALA G C 1
ATOM 10410 O O . ALA G 1 85 ? 179.723 148.807 129.255 1.00 20.34 85 ALA G O 1
ATOM 10412 N N . VAL G 1 86 ? 179.403 149.766 131.265 1.00 17.06 86 VAL G N 1
ATOM 10413 C CA . VAL G 1 86 ? 177.985 149.417 131.270 1.00 17.06 86 VAL G CA 1
ATOM 10414 C C . VAL G 1 86 ? 177.243 150.162 130.166 1.00 17.06 86 VAL G C 1
ATOM 10415 O O . VAL G 1 86 ? 176.417 149.580 129.454 1.00 17.06 86 VAL G O 1
ATOM 10419 N N . ILE G 1 87 ? 177.526 151.457 130.003 1.00 20.41 87 ILE G N 1
ATOM 10420 C CA . ILE G 1 87 ? 176.794 152.260 129.025 1.00 20.41 87 ILE G CA 1
ATOM 10421 C C . ILE G 1 87 ? 177.147 151.841 127.602 1.00 20.41 87 ILE G C 1
ATOM 10422 O O . ILE G 1 87 ? 176.264 151.670 126.755 1.00 20.41 87 ILE G O 1
ATOM 10427 N N . ILE G 1 88 ? 178.440 151.670 127.313 1.00 16.94 88 ILE G N 1
ATOM 10428 C CA . ILE G 1 88 ? 178.862 151.382 125.946 1.00 16.94 88 ILE G CA 1
ATOM 10429 C C . ILE G 1 88 ? 178.386 150.023 125.454 1.00 16.94 88 ILE G C 1
ATOM 10430 O O . ILE G 1 88 ? 178.412 149.768 124.246 1.00 16.94 88 ILE G O 1
ATOM 10435 N N . ALA G 1 89 ? 177.935 149.147 126.354 1.00 15.02 89 ALA G N 1
ATOM 10436 C CA . ALA G 1 89 ? 177.475 147.823 125.950 1.00 15.02 89 ALA G CA 1
ATOM 10437 C C . ALA G 1 89 ? 176.208 147.867 125.108 1.00 15.02 89 ALA G C 1
ATOM 10438 O O . ALA G 1 89 ? 175.889 146.877 124.442 1.00 15.02 89 ALA G O 1
ATOM 10440 N N . GLY G 1 90 ? 175.477 148.976 125.129 1.00 17.93 90 GLY G N 1
ATOM 10441 C CA . GLY G 1 90 ? 174.241 149.083 124.394 1.00 17.93 90 GLY G CA 1
ATOM 10442 C C . GLY G 1 90 ? 174.454 149.192 122.900 1.00 17.93 90 GLY G C 1
ATOM 10443 O O . GLY G 1 90 ? 174.110 148.286 122.137 1.00 17.93 90 GLY G O 1
ATOM 10444 N N . PRO G 1 91 ? 175.042 150.307 122.446 1.00 16.67 91 PRO G N 1
ATOM 10445 C CA . PRO G 1 91 ? 175.277 150.521 121.011 1.00 16.67 91 PRO G CA 1
ATOM 10446 C C . PRO G 1 91 ? 176.457 149.725 120.458 1.00 16.67 91 PRO G C 1
ATOM 10447 O O . PRO G 1 91 ? 177.293 150.249 119.721 1.00 16.67 91 PRO G O 1
ATOM 10451 N N . LEU G 1 92 ? 176.526 148.456 120.819 1.00 15.82 92 LEU G N 1
ATOM 10452 C CA . LEU G 1 92 ? 177.519 147.536 120.279 1.00 15.82 92 LEU G CA 1
ATOM 10453 C C . LEU G 1 92 ? 176.901 146.257 119.739 1.00 15.82 92 LEU G C 1
ATOM 10454 O O . LEU G 1 92 ? 177.412 145.700 118.766 1.00 15.82 92 LEU G O 1
ATOM 10459 N N . GLN G 1 93 ? 175.810 145.783 120.344 1.00 19.67 93 GLN G N 1
ATOM 10460 C CA . GLN G 1 93 ? 175.180 144.542 119.908 1.00 19.67 93 GLN G CA 1
ATOM 10461 C C . GLN G 1 93 ? 174.647 144.638 118.485 1.00 19.67 93 GLN G C 1
ATOM 10462 O O . GLN G 1 93 ? 174.479 143.606 117.823 1.00 19.67 93 GLN G O 1
ATOM 10468 N N . HIS G 1 94 ? 174.377 145.855 118.007 1.00 16.92 94 HIS G N 1
ATOM 10469 C CA . HIS G 1 94 ? 173.810 146.029 116.676 1.00 16.92 94 HIS G CA 1
ATOM 10470 C C . HIS G 1 94 ? 174.764 145.553 115.591 1.00 16.92 94 HIS G C 1
ATOM 10471 O O . HIS G 1 94 ? 174.318 145.092 114.536 1.00 16.92 94 HIS G O 1
ATOM 10478 N N . ILE G 1 95 ? 176.073 145.635 115.836 1.00 20.20 95 ILE G N 1
ATOM 10479 C CA . ILE G 1 95 ? 177.044 145.192 114.838 1.00 20.20 95 ILE G CA 1
ATOM 10480 C C . ILE G 1 95 ? 176.899 143.697 114.580 1.00 20.20 95 ILE G C 1
ATOM 10481 O O . ILE G 1 95 ? 176.764 143.253 113.431 1.00 20.20 95 ILE G O 1
ATOM 10486 N N . TRP G 1 96 ? 176.899 142.894 115.647 1.00 19.08 96 TRP G N 1
ATOM 10487 C CA . TRP G 1 96 ? 176.776 141.457 115.449 1.00 19.08 96 TRP G CA 1
ATOM 10488 C C . TRP G 1 96 ? 175.361 141.072 115.049 1.00 19.08 96 TRP G C 1
ATOM 10489 O O . TRP G 1 96 ? 175.177 140.074 114.348 1.00 19.08 96 TRP G O 1
ATOM 10500 N N . LEU G 1 97 ? 174.354 141.857 115.445 1.00 20.12 97 LEU G N 1
ATOM 10501 C CA . LEU G 1 97 ? 173.004 141.607 114.945 1.00 20.12 97 LEU G CA 1
ATOM 10502 C C . LEU G 1 97 ? 172.943 141.759 113.430 1.00 20.12 97 LEU G C 1
ATOM 10503 O O . LEU G 1 97 ? 172.379 140.910 112.731 1.00 20.12 97 LEU G O 1
ATOM 10508 N N . GLN G 1 98 ? 173.535 142.834 112.903 1.00 26.25 98 GLN G N 1
ATOM 10509 C CA . GLN G 1 98 ? 173.552 143.035 111.458 1.00 26.25 98 GLN G CA 1
ATOM 10510 C C . GLN G 1 98 ? 174.371 141.959 110.761 1.00 26.25 98 GLN G C 1
ATOM 10511 O O . GLN G 1 98 ? 173.980 141.468 109.695 1.00 26.25 98 GLN G O 1
ATOM 10517 N N . PHE G 1 99 ? 175.512 141.583 111.343 1.00 30.44 99 PHE G N 1
ATOM 10518 C CA . PHE G 1 99 ? 176.326 140.530 110.744 1.00 30.44 99 PHE G CA 1
ATOM 10519 C C . PHE G 1 99 ? 175.564 139.210 110.677 1.00 30.44 99 PHE G C 1
ATOM 10520 O O . PHE G 1 99 ? 175.580 138.526 109.645 1.00 30.44 99 PHE G O 1
ATOM 10528 N N . ALA G 1 100 ? 174.882 138.841 111.764 1.00 34.77 100 ALA G N 1
ATOM 10529 C CA . ALA G 1 100 ? 174.113 137.602 111.782 1.00 34.77 100 ALA G CA 1
ATOM 10530 C C . ALA G 1 100 ? 172.947 137.658 110.805 1.00 34.77 100 ALA G C 1
ATOM 10531 O O . ALA G 1 100 ? 172.644 136.661 110.141 1.00 34.77 100 ALA G O 1
ATOM 10533 N N . ALA G 1 101 ? 172.274 138.807 110.706 1.00 38.93 101 ALA G N 1
ATOM 10534 C CA . ALA G 1 101 ? 171.186 138.932 109.742 1.00 38.93 101 ALA G CA 1
ATOM 10535 C C . ALA G 1 101 ? 171.695 138.778 108.314 1.00 38.93 101 ALA G C 1
ATOM 10536 O O . ALA G 1 101 ? 171.070 138.094 107.495 1.00 38.93 101 ALA G O 1
ATOM 10538 N N . TRP G 1 102 ? 172.831 139.403 107.998 1.00 47.17 102 TRP G N 1
ATOM 10539 C CA . TRP G 1 102 ? 173.391 139.274 106.657 1.00 47.17 102 TRP G CA 1
ATOM 10540 C C . TRP G 1 102 ? 173.791 137.834 106.363 1.00 47.17 102 TRP G C 1
ATOM 10541 O O . TRP G 1 102 ? 173.550 137.327 105.261 1.00 47.17 102 TRP G O 1
ATOM 10552 N N . MET G 1 103 ? 174.406 137.157 107.336 1.00 51.24 103 MET G N 1
ATOM 10553 C CA . MET G 1 103 ? 174.766 135.756 107.140 1.00 51.24 103 MET G CA 1
ATOM 10554 C C . MET G 1 103 ? 173.531 134.894 106.921 1.00 51.24 103 MET G C 1
ATOM 10555 O O . MET G 1 103 ? 173.522 134.018 106.049 1.00 51.24 103 MET G O 1
ATOM 10560 N N . LEU G 1 104 ? 172.476 135.127 107.704 1.00 47.49 104 LEU G N 1
ATOM 10561 C CA . LEU G 1 104 ? 171.260 134.334 107.565 1.00 47.49 104 LEU G CA 1
ATOM 10562 C C . LEU G 1 104 ? 170.563 134.604 106.238 1.00 47.49 104 LEU G C 1
ATOM 10563 O O . LEU G 1 104 ? 169.908 133.710 105.691 1.00 47.49 104 LEU G O 1
ATOM 10568 N N . ALA G 1 105 ? 170.688 135.821 105.708 1.00 50.28 105 ALA G N 1
ATOM 10569 C CA . ALA G 1 105 ? 170.083 136.149 104.424 1.00 50.28 105 ALA G CA 1
ATOM 10570 C C . ALA G 1 105 ? 170.914 135.691 103.234 1.00 50.28 105 ALA G C 1
ATOM 10571 O O . ALA G 1 105 ? 170.359 135.509 102.145 1.00 50.28 105 ALA G O 1
ATOM 10573 N N . GLU G 1 106 ? 172.225 135.509 103.409 1.00 51.01 106 GLU G N 1
ATOM 10574 C CA . GLU G 1 106 ? 173.054 135.052 102.297 1.00 51.01 106 GLU G CA 1
ATOM 10575 C C . GLU G 1 106 ? 172.749 133.609 101.914 1.00 51.01 106 GLU G C 1
ATOM 10576 O O . GLU G 1 106 ? 172.836 133.253 100.734 1.00 51.01 106 GLU G O 1
ATOM 10582 N N . VAL G 1 107 ? 172.396 132.767 102.883 1.00 52.63 107 VAL G N 1
ATOM 10583 C CA . VAL G 1 107 ? 172.095 131.367 102.608 1.00 52.63 107 VAL G CA 1
ATOM 10584 C C . VAL G 1 107 ? 170.601 131.206 102.360 1.00 52.63 107 VAL G C 1
ATOM 10585 O O . VAL G 1 107 ? 170.085 130.084 102.310 1.00 52.63 107 VAL G O 1
ATOM 10589 N N . SER G 1 108 ? 169.902 132.331 102.202 1.00 55.28 108 SER G N 1
ATOM 10590 C CA . SER G 1 108 ? 168.499 132.363 101.787 1.00 55.28 108 SER G CA 1
ATOM 10591 C C . SER G 1 108 ? 167.598 131.600 102.762 1.00 55.28 108 SER G C 1
ATOM 10592 O O . SER G 1 108 ? 166.971 130.596 102.421 1.00 55.28 108 SER G O 1
ATOM 10595 N N . VAL G 1 109 ? 167.545 132.101 103.995 1.00 57.15 109 VAL G N 1
ATOM 10596 C CA . VAL G 1 109 ? 166.571 131.628 104.973 1.00 57.15 109 VAL G CA 1
ATOM 10597 C C . VAL G 1 109 ? 165.462 132.666 105.074 1.00 57.15 109 VAL G C 1
ATOM 10598 O O . VAL G 1 109 ? 164.294 132.329 105.296 1.00 57.15 109 VAL G O 1
ATOM 10602 N N . ILE G 1 110 ? 165.825 133.934 104.903 1.00 53.59 110 ILE G N 1
ATOM 10603 C CA . ILE G 1 110 ? 164.889 135.050 104.939 1.00 53.59 110 ILE G CA 1
ATOM 10604 C C . ILE G 1 110 ? 164.927 135.751 103.590 1.00 53.59 110 ILE G C 1
ATOM 10605 O O . ILE G 1 110 ? 166.000 135.928 103.002 1.00 53.59 110 ILE G O 1
ATOM 10610 N N . HIS G 1 111 ? 163.756 136.145 103.101 1.00 51.59 111 HIS G N 1
ATOM 10611 C CA . HIS G 1 111 ? 163.665 136.778 101.795 1.00 51.59 111 HIS G CA 1
ATOM 10612 C C . HIS G 1 111 ? 164.345 138.145 101.810 1.00 51.59 111 HIS G C 1
ATOM 10613 O O . HIS G 1 111 ? 164.595 138.735 102.864 1.00 51.59 111 HIS G O 1
ATOM 10620 N N . GLN G 1 112 ? 164.653 138.642 100.610 1.00 44.20 112 GLN G N 1
ATOM 10621 C CA . GLN G 1 112 ? 165.391 139.896 100.491 1.00 44.20 112 GLN G CA 1
ATOM 10622 C C . GLN G 1 112 ? 164.608 141.065 101.076 1.00 44.20 112 GLN G C 1
ATOM 10623 O O . GLN G 1 112 ? 165.190 141.963 101.694 1.00 44.20 112 GLN G O 1
ATOM 10629 N N . HIS G 1 113 ? 163.287 141.075 100.886 1.00 38.11 113 HIS G N 1
ATOM 10630 C CA . HIS G 1 113 ? 162.480 142.181 101.391 1.00 38.11 113 HIS G CA 1
ATOM 10631 C C . HIS G 1 113 ? 162.499 142.235 102.914 1.00 38.11 113 HIS G C 1
ATOM 10632 O O . HIS G 1 113 ? 162.480 143.321 103.503 1.00 38.11 113 HIS G O 1
ATOM 10639 N N . THR G 1 114 ? 162.530 141.073 103.569 1.00 32.45 114 THR G N 1
ATOM 10640 C CA . THR G 1 114 ? 162.601 141.048 105.026 1.00 32.45 114 THR G CA 1
ATOM 10641 C C . THR G 1 114 ? 163.917 141.631 105.527 1.00 32.45 114 THR G C 1
ATOM 10642 O O . THR G 1 114 ? 163.946 142.318 106.555 1.00 32.45 114 THR G O 1
ATOM 10646 N N . PHE G 1 115 ? 165.013 141.378 104.810 1.00 30.77 115 PHE G N 1
ATOM 10647 C CA . PHE G 1 115 ? 166.318 141.863 105.248 1.00 30.77 115 PHE G CA 1
ATOM 10648 C C . PHE G 1 115 ? 166.368 143.386 105.278 1.00 30.77 115 PHE G C 1
ATOM 10649 O O . PHE G 1 115 ? 167.004 143.974 106.160 1.00 30.77 115 PHE G O 1
ATOM 10657 N N . GLU G 1 116 ? 165.714 144.043 104.319 1.00 28.37 116 GLU G N 1
ATOM 10658 C CA . GLU G 1 116 ? 165.739 145.502 104.272 1.00 28.37 116 GLU G CA 1
ATOM 10659 C C . GLU G 1 116 ? 165.067 146.106 105.499 1.00 28.37 116 GLU G C 1
ATOM 10660 O O . GLU G 1 116 ? 165.584 147.053 106.105 1.00 28.37 116 GLU G O 1
ATOM 10666 N N . LEU G 1 117 ? 163.909 145.567 105.884 1.00 20.44 117 LEU G N 1
ATOM 10667 C CA . LEU G 1 117 ? 163.179 146.114 107.023 1.00 20.44 117 LEU G CA 1
ATOM 10668 C C . LEU G 1 117 ? 163.982 145.982 108.310 1.00 20.44 117 LEU G C 1
ATOM 10669 O O . LEU G 1 117 ? 164.031 146.917 109.122 1.00 20.44 117 LEU G O 1
ATOM 10674 N N . PHE G 1 118 ? 164.620 144.828 108.516 1.00 17.90 118 PHE G N 1
ATOM 10675 C CA . PHE G 1 118 ? 165.360 144.609 109.752 1.00 17.90 118 PHE G CA 1
ATOM 10676 C C . PHE G 1 118 ? 166.540 145.562 109.866 1.00 17.90 118 PHE G C 1
ATOM 10677 O O . PHE G 1 118 ? 166.765 146.160 110.923 1.00 17.90 118 PHE G O 1
ATOM 10685 N N . THR G 1 119 ? 167.314 145.716 108.788 1.00 18.52 119 THR G N 1
ATOM 10686 C CA . THR G 1 119 ? 168.453 146.625 108.856 1.00 18.52 119 THR G CA 1
ATOM 10687 C C . THR G 1 119 ? 167.999 148.073 108.984 1.00 18.52 119 THR G C 1
ATOM 10688 O O . THR G 1 119 ? 168.656 148.868 109.670 1.00 18.52 119 THR G O 1
ATOM 10692 N N . PHE G 1 120 ? 166.868 148.425 108.367 1.00 17.06 120 PHE G N 1
ATOM 10693 C CA . PHE G 1 120 ? 166.318 149.764 108.542 1.00 17.06 120 PHE G CA 1
ATOM 10694 C C . PHE G 1 120 ? 166.008 150.038 110.007 1.00 17.06 120 PHE G C 1
ATOM 10695 O O . PHE G 1 120 ? 166.438 151.055 110.566 1.00 17.06 120 PHE G O 1
ATOM 10703 N N . TYR G 1 121 ? 165.273 149.128 110.652 1.00 12.82 121 TYR G N 1
ATOM 10704 C CA . TYR G 1 121 ? 164.932 149.323 112.059 1.00 12.82 121 TYR G CA 1
ATOM 10705 C C . TYR G 1 121 ? 166.177 149.326 112.934 1.00 12.82 121 TYR G C 1
ATOM 10706 O O . TYR G 1 121 ? 166.275 150.113 113.884 1.00 12.82 121 TYR G O 1
ATOM 10715 N N . ASN G 1 122 ? 167.140 148.454 112.629 1.00 13.38 122 ASN G N 1
ATOM 10716 C CA . ASN G 1 122 ? 168.368 148.384 113.411 1.00 13.38 122 ASN G CA 1
ATOM 10717 C C . ASN G 1 122 ? 169.112 149.713 113.388 1.00 13.38 122 ASN G C 1
ATOM 10718 O O . ASN G 1 122 ? 169.444 150.274 114.441 1.00 13.38 122 ASN G O 1
ATOM 10723 N N . LEU G 1 123 ? 169.367 150.241 112.189 1.00 16.06 123 LEU G N 1
ATOM 10724 C CA . LEU G 1 123 ? 170.089 151.504 112.087 1.00 16.06 123 LEU G CA 1
ATOM 10725 C C . LEU G 1 123 ? 169.291 152.651 112.695 1.00 16.06 123 LEU G C 1
ATOM 10726 O O . LEU G 1 123 ? 169.863 153.527 113.357 1.00 16.06 123 LEU G O 1
ATOM 10731 N N . SER G 1 124 ? 167.971 152.662 112.492 1.00 16.51 124 SER G N 1
ATOM 10732 C CA . SER G 1 124 ? 167.153 153.735 113.048 1.00 16.51 124 SER G CA 1
ATOM 10733 C C . SER G 1 124 ? 167.239 153.761 114.567 1.00 16.51 124 SER G C 1
ATOM 10734 O O . SER G 1 124 ? 167.470 154.816 115.167 1.00 16.51 124 SER G O 1
ATOM 10737 N N . ILE G 1 125 ? 167.060 152.605 115.211 1.00 15.44 125 ILE G N 1
ATOM 10738 C CA . ILE G 1 125 ? 167.108 152.564 116.668 1.00 15.44 125 ILE G CA 1
ATOM 10739 C C . ILE G 1 125 ? 168.502 152.918 117.167 1.00 15.44 125 ILE G C 1
ATOM 10740 O O . ILE G 1 125 ? 168.653 153.660 118.147 1.00 15.44 125 ILE G O 1
ATOM 10745 N N . LEU G 1 126 ? 169.544 152.411 116.499 1.00 19.38 126 LEU G N 1
ATOM 10746 C CA . LEU G 1 126 ? 170.903 152.712 116.935 1.00 19.38 126 LEU G CA 1
ATOM 10747 C C . LEU G 1 126 ? 171.185 154.207 116.878 1.00 19.38 126 LEU G C 1
ATOM 10748 O O . LEU G 1 126 ? 171.805 154.762 117.792 1.00 19.38 126 LEU G O 1
ATOM 10753 N N . PHE G 1 127 ? 170.740 154.879 115.815 1.00 15.14 127 PHE G N 1
ATOM 10754 C CA . PHE G 1 127 ? 171.018 156.306 115.696 1.00 15.14 127 PHE G CA 1
ATOM 10755 C C . PHE G 1 127 ? 170.122 157.154 116.592 1.00 15.14 127 PHE G C 1
ATOM 10756 O O . PHE G 1 127 ? 170.545 158.227 117.034 1.00 15.14 127 PHE G O 1
ATOM 10764 N N . VAL G 1 128 ? 168.893 156.709 116.867 1.00 18.35 128 VAL G N 1
ATOM 10765 C CA . VAL G 1 128 ? 168.038 157.451 117.790 1.00 18.35 128 VAL G CA 1
ATOM 10766 C C . VAL G 1 128 ? 168.572 157.359 119.212 1.00 18.35 128 VAL G C 1
ATOM 10767 O O . VAL G 1 128 ? 168.547 158.342 119.961 1.00 18.35 128 VAL G O 1
ATOM 10771 N N . ASN G 1 129 ? 169.076 156.191 119.608 1.00 36.48 129 ASN G N 1
ATOM 10772 C CA . ASN G 1 129 ? 169.546 156.002 120.974 1.00 36.48 129 ASN G CA 1
ATOM 10773 C C . ASN G 1 129 ? 170.926 156.592 121.224 1.00 36.48 129 ASN G C 1
ATOM 10774 O O . ASN G 1 129 ? 171.542 156.264 122.241 1.00 36.48 129 ASN G O 1
ATOM 10779 N N . LEU G 1 130 ? 171.432 157.443 120.332 1.00 21.33 130 LEU G N 1
ATOM 10780 C CA . LEU G 1 130 ? 172.715 158.104 120.533 1.00 21.33 130 LEU G CA 1
ATOM 10781 C C . LEU G 1 130 ? 172.579 159.615 120.662 1.00 21.33 130 LEU G C 1
ATOM 10782 O O . LEU G 1 130 ? 173.594 160.319 120.661 1.00 21.33 130 LEU G O 1
ATOM 10787 N N . LEU G 1 131 ? 171.356 160.132 120.767 1.00 22.34 131 LEU G N 1
ATOM 10788 C CA . LEU G 1 131 ? 171.155 161.568 120.861 1.00 22.34 131 LEU G CA 1
ATOM 10789 C C . LEU G 1 131 ? 171.672 162.093 122.200 1.00 22.34 131 LEU G C 1
ATOM 10790 O O . LEU G 1 131 ? 171.607 161.398 123.216 1.00 22.34 131 LEU G O 1
ATOM 10795 N N . PRO G 1 132 ? 172.194 163.326 122.227 1.00 18.22 132 PRO G N 1
ATOM 10796 C CA . PRO G 1 132 ? 172.753 163.907 123.455 1.00 18.22 132 PRO G CA 1
ATOM 10797 C C . PRO G 1 132 ? 171.701 164.479 124.404 1.00 18.22 132 PRO G C 1
ATOM 10798 O O . PRO G 1 132 ? 171.778 165.635 124.820 1.00 18.22 132 PRO G O 1
ATOM 10802 N N . ILE G 1 133 ? 170.711 163.661 124.752 1.00 24.56 133 ILE G N 1
ATOM 10803 C CA . ILE G 1 133 ? 169.625 164.066 125.638 1.00 24.56 133 ILE G CA 1
ATOM 10804 C C . ILE G 1 133 ? 169.526 163.064 126.777 1.00 24.56 133 ILE G C 1
ATOM 10805 O O . ILE G 1 133 ? 169.472 161.852 126.542 1.00 24.56 133 ILE G O 1
ATOM 10810 N N . TRP G 1 134 ? 169.499 163.569 128.003 1.00 29.38 134 TRP G N 1
ATOM 10811 C CA . TRP G 1 134 ? 169.363 162.711 129.169 1.00 29.38 134 TRP G CA 1
ATOM 10812 C C . TRP G 1 134 ? 167.992 162.034 129.167 1.00 29.38 134 TRP G C 1
ATOM 10813 O O . TRP G 1 134 ? 166.994 162.657 128.796 1.00 29.38 134 TRP G O 1
ATOM 10824 N N . PRO G 1 135 ? 167.906 160.755 129.574 1.00 36.48 135 PRO G N 1
ATOM 10825 C CA . PRO G 1 135 ? 169.032 159.887 129.930 1.00 36.48 135 PRO G CA 1
ATOM 10826 C C . PRO G 1 135 ? 169.709 159.228 128.731 1.00 36.48 135 PRO G C 1
ATOM 10827 O O . PRO G 1 135 ? 170.937 159.202 128.690 1.00 36.48 135 PRO G O 1
ATOM 10831 N N . LEU G 1 136 ? 168.904 158.757 127.773 1.00 25.39 136 LEU G N 1
ATOM 10832 C CA . LEU G 1 136 ? 169.329 158.020 126.581 1.00 25.39 136 LEU G CA 1
ATOM 10833 C C . LEU G 1 136 ? 170.691 157.349 126.728 1.00 25.39 136 LEU G C 1
ATOM 10834 O O . LEU G 1 136 ? 170.950 156.676 127.730 1.00 25.39 136 LEU G O 1
ATOM 10839 N N . ASP G 1 137 ? 171.561 157.503 125.730 1.00 25.62 137 ASP G N 1
ATOM 10840 C CA . ASP G 1 137 ? 172.924 156.992 125.835 1.00 25.62 137 ASP G CA 1
ATOM 10841 C C . ASP G 1 137 ? 173.938 158.055 125.440 1.00 25.62 137 ASP G C 1
ATOM 10842 O O . ASP G 1 137 ? 175.080 158.031 125.907 1.00 25.62 137 ASP G O 1
ATOM 10847 N N . GLY G 1 138 ? 173.540 158.983 124.572 1.00 21.30 138 GLY G N 1
ATOM 10848 C CA . GLY G 1 138 ? 174.414 160.101 124.260 1.00 21.30 138 GLY G CA 1
ATOM 10849 C C . GLY G 1 138 ? 174.604 161.026 125.445 1.00 21.30 138 GLY G C 1
ATOM 10850 O O . GLY G 1 138 ? 175.715 161.495 125.709 1.00 21.30 138 GLY G O 1
ATOM 10851 N N . GLY G 1 139 ? 173.524 161.294 126.180 1.00 22.02 139 GLY G N 1
ATOM 10852 C CA . GLY G 1 139 ? 173.623 162.171 127.332 1.00 22.02 139 GLY G CA 1
ATOM 10853 C C . GLY G 1 139 ? 174.526 161.616 128.415 1.00 22.02 139 GLY G C 1
ATOM 10854 O O . GLY G 1 139 ? 175.282 162.358 129.044 1.00 22.02 139 GLY G O 1
ATOM 10855 N N . LYS G 1 140 ? 174.467 160.304 128.645 1.00 24.08 140 LYS G N 1
ATOM 10856 C CA . LYS G 1 140 ? 175.309 159.709 129.677 1.00 24.08 140 LYS G CA 1
ATOM 10857 C C . LYS G 1 140 ? 176.777 159.711 129.266 1.00 24.08 140 LYS G C 1
ATOM 10858 O O . LYS G 1 140 ? 177.660 159.928 130.104 1.00 24.08 140 LYS G O 1
ATOM 10864 N N . LEU G 1 141 ? 177.061 159.489 127.981 1.00 21.68 141 LEU G N 1
ATOM 10865 C CA . LEU G 1 141 ? 178.437 159.606 127.507 1.00 21.68 141 LEU G CA 1
ATOM 10866 C C . LEU G 1 141 ? 178.943 161.037 127.644 1.00 21.68 141 LEU G C 1
ATOM 10867 O O . LEU G 1 141 ? 180.098 161.264 128.025 1.00 21.68 141 LEU G O 1
ATOM 10872 N N . LEU G 1 142 ? 178.092 162.018 127.339 1.00 21.13 142 LEU G N 1
ATOM 10873 C CA . LEU G 1 142 ? 178.489 163.411 127.508 1.00 21.13 142 LEU G CA 1
ATOM 10874 C C . LEU G 1 142 ? 178.737 163.738 128.976 1.00 21.13 142 LEU G C 1
ATOM 10875 O O . LEU G 1 142 ? 179.670 164.479 129.306 1.00 21.13 142 LEU G O 1
ATOM 10880 N N . PHE G 1 143 ? 177.908 163.199 129.872 1.00 19.10 143 PHE G N 1
ATOM 10881 C CA . PHE G 1 143 ? 178.122 163.402 131.302 1.00 19.10 143 PHE G CA 1
ATOM 10882 C C . PHE G 1 143 ? 179.437 162.781 131.753 1.00 19.10 143 PHE G C 1
ATOM 10883 O O . PHE G 1 143 ? 180.159 163.363 132.570 1.00 19.10 143 PHE G O 1
ATOM 10891 N N . LEU G 1 144 ? 179.759 161.592 131.241 1.00 23.06 144 LEU G N 1
ATOM 10892 C CA . LEU G 1 144 ? 181.041 160.974 131.566 1.00 23.06 144 LEU G CA 1
ATOM 10893 C C . LEU G 1 144 ? 182.201 161.822 131.062 1.00 23.06 144 LEU G C 1
ATOM 10894 O O . LEU G 1 144 ? 183.227 161.951 131.739 1.00 23.06 144 LEU G O 1
ATOM 10899 N N . LEU G 1 145 ? 182.058 162.402 129.868 1.00 22.66 145 LEU G N 1
ATOM 10900 C CA . LEU G 1 145 ? 183.097 163.284 129.345 1.00 22.66 145 LEU G CA 1
ATOM 10901 C C . LEU G 1 145 ? 183.260 164.519 130.226 1.00 22.66 145 LEU G C 1
ATOM 10902 O O . LEU G 1 145 ? 184.384 164.961 130.487 1.00 22.66 145 LEU G O 1
ATOM 10907 N N . PHE G 1 146 ? 182.147 165.089 130.691 1.00 26.60 146 PHE G N 1
ATOM 10908 C CA . PHE G 1 146 ? 182.218 166.288 131.523 1.00 26.60 146 PHE G CA 1
ATOM 10909 C C . PHE G 1 146 ? 182.818 165.988 132.891 1.00 26.60 146 PHE G C 1
ATOM 10910 O O . PHE G 1 146 ? 183.551 166.815 133.445 1.00 26.60 146 PHE G O 1
ATOM 10918 N N . SER G 1 147 ? 182.512 164.819 133.457 1.00 27.89 147 SER G N 1
ATOM 10919 C CA . SER G 1 147 ? 182.962 164.506 134.809 1.00 27.89 147 SER G CA 1
ATOM 10920 C C . SER G 1 147 ? 184.474 164.353 134.909 1.00 27.89 147 SER G C 1
ATOM 10921 O O . SER G 1 147 ? 185.018 164.431 136.015 1.00 27.89 147 SER G O 1
ATOM 10924 N N . LYS G 1 148 ? 185.163 164.142 133.792 1.00 37.22 148 LYS G N 1
ATOM 10925 C CA . LYS G 1 148 ? 186.608 163.969 133.793 1.00 37.22 148 LYS G CA 1
ATOM 10926 C C . LYS G 1 148 ? 187.365 165.279 133.613 1.00 37.22 148 LYS G C 1
ATOM 10927 O O . LYS G 1 148 ? 188.596 165.256 133.513 1.00 37.22 148 LYS G O 1
ATOM 10933 N N . GLN G 1 149 ? 186.669 166.412 133.561 1.00 42.81 149 GLN G N 1
ATOM 10934 C CA . GLN G 1 149 ? 187.327 167.696 133.353 1.00 42.81 149 GLN G CA 1
ATOM 10935 C C . GLN G 1 149 ? 186.885 168.723 134.389 1.00 42.81 149 GLN G C 1
ATOM 10936 O O . GLN G 1 149 ? 187.650 169.626 134.742 1.00 42.81 149 GLN G O 1
ATOM 10942 N N . LEU G 1 150 ? 185.664 168.587 134.888 1.00 38.07 150 LEU G N 1
ATOM 10943 C CA . LEU G 1 150 ? 185.024 169.577 135.737 1.00 38.07 150 LEU G CA 1
ATOM 10944 C C . LEU G 1 150 ? 184.645 168.971 137.081 1.00 38.07 150 LEU G C 1
ATOM 10945 O O . LEU G 1 150 ? 184.541 167.746 137.212 1.00 38.07 150 LEU G O 1
ATOM 10950 N N . PRO G 1 151 ? 184.447 169.798 138.107 1.00 40.90 151 PRO G N 1
ATOM 10951 C CA . PRO G 1 151 ? 183.915 169.287 139.374 1.00 40.90 151 PRO G CA 1
ATOM 10952 C C . PRO G 1 151 ? 182.535 168.674 139.186 1.00 40.90 151 PRO G C 1
ATOM 10953 O O . PRO G 1 151 ? 181.837 168.932 138.204 1.00 40.90 151 PRO G O 1
ATOM 10957 N N . PHE G 1 152 ? 182.146 167.842 140.156 1.00 41.48 152 PHE G N 1
ATOM 10958 C CA . PHE G 1 152 ? 180.931 167.046 140.003 1.00 41.48 152 PHE G CA 1
ATOM 10959 C C . PHE G 1 152 ? 179.686 167.920 139.898 1.00 41.48 152 PHE G C 1
ATOM 10960 O O . PHE G 1 152 ? 178.821 167.673 139.050 1.00 41.48 152 PHE G O 1
ATOM 10968 N N . GLN G 1 153 ? 179.566 168.937 140.755 1.00 42.93 153 GLN G N 1
ATOM 10969 C CA . GLN G 1 153 ? 178.351 169.750 140.752 1.00 42.93 153 GLN G CA 1
ATOM 10970 C C . GLN G 1 153 ? 178.203 170.526 139.448 1.00 42.93 153 GLN G C 1
ATOM 10971 O O . GLN G 1 153 ? 177.102 170.614 138.889 1.00 42.93 153 GLN G O 1
ATOM 10977 N N . LYS G 1 154 ? 179.300 171.090 138.942 1.00 37.45 154 LYS G N 1
ATOM 10978 C CA . LYS G 1 154 ? 179.241 171.774 137.656 1.00 37.45 154 LYS G CA 1
ATOM 10979 C C . LYS G 1 154 ? 178.917 170.798 136.533 1.00 37.45 154 LYS G C 1
ATOM 10980 O O . LYS G 1 154 ? 178.178 171.133 135.600 1.00 37.45 154 LYS G O 1
ATOM 10986 N N . ALA G 1 155 ? 179.467 169.583 136.604 1.00 30.97 155 ALA G N 1
ATOM 10987 C CA . ALA G 1 155 ? 179.186 168.575 135.591 1.00 30.97 155 ALA G CA 1
ATOM 10988 C C . ALA G 1 155 ? 177.749 168.082 135.650 1.00 30.97 155 ALA G C 1
ATOM 10989 O O . ALA G 1 155 ? 177.244 167.568 134.648 1.00 30.97 155 ALA G O 1
ATOM 10991 N N . HIS G 1 156 ? 177.086 168.213 136.796 1.00 31.11 156 HIS G N 1
ATOM 10992 C CA . HIS G 1 156 ? 175.679 167.851 136.895 1.00 31.11 156 HIS G CA 1
ATOM 10993 C C . HIS G 1 156 ? 174.747 169.011 136.580 1.00 31.11 156 HIS G C 1
ATOM 10994 O O . HIS G 1 156 ? 173.567 168.779 136.297 1.00 31.11 156 HIS G O 1
ATOM 11001 N N . ARG G 1 157 ? 175.240 170.246 136.635 1.00 29.20 157 ARG G N 1
ATOM 11002 C CA . ARG G 1 157 ? 174.417 171.389 136.254 1.00 29.20 157 ARG G CA 1
ATOM 11003 C C . ARG G 1 157 ? 174.478 171.664 134.753 1.00 29.20 157 ARG G C 1
ATOM 11004 O O . ARG G 1 157 ? 173.444 171.905 134.115 1.00 29.20 157 ARG G O 1
ATOM 11012 N N . LEU G 1 158 ? 175.681 171.637 134.176 1.00 25.52 158 LEU G N 1
ATOM 11013 C CA . LEU G 1 158 ? 175.822 171.931 132.756 1.00 25.52 158 LEU G CA 1
ATOM 11014 C C . LEU G 1 158 ? 175.139 170.870 131.901 1.00 25.52 158 LEU G C 1
ATOM 11015 O O . LEU G 1 158 ? 174.564 171.193 130.855 1.00 25.52 158 LEU G O 1
ATOM 11020 N N . ASN G 1 159 ? 175.191 169.606 132.329 1.00 24.85 159 ASN G N 1
ATOM 11021 C CA . ASN G 1 159 ? 174.482 168.551 131.614 1.00 24.85 159 ASN G CA 1
ATOM 11022 C C . ASN G 1 159 ? 172.979 168.793 131.628 1.00 24.85 159 ASN G C 1
ATOM 11023 O O . ASN G 1 159 ? 172.305 168.624 130.604 1.00 24.85 159 ASN G O 1
ATOM 11028 N N . LEU G 1 160 ? 172.436 169.182 132.781 1.00 24.80 160 LEU G N 1
ATOM 11029 C CA . LEU G 1 160 ? 171.011 169.466 132.876 1.00 24.80 160 LEU G CA 1
ATOM 11030 C C . LEU G 1 160 ? 170.610 170.663 132.028 1.00 24.80 160 LEU G C 1
ATOM 11031 O O . LEU G 1 160 ? 169.487 170.695 131.516 1.00 24.80 160 LEU G O 1
ATOM 11036 N N . LYS G 1 161 ? 171.494 171.648 131.877 1.00 22.98 161 LYS G N 1
ATOM 11037 C CA . LYS G 1 161 ? 171.194 172.770 130.990 1.00 22.98 161 LYS G CA 1
ATOM 11038 C C . LYS G 1 161 ? 171.213 172.345 129.522 1.00 22.98 161 LYS G C 1
ATOM 11039 O O . LYS G 1 161 ? 170.296 172.673 128.754 1.00 22.98 161 LYS G O 1
ATOM 11045 N N . THR G 1 162 ? 172.257 171.617 129.118 1.00 22.37 162 THR G N 1
ATOM 11046 C CA . THR G 1 162 ? 172.405 171.236 127.717 1.00 22.37 162 THR G CA 1
ATOM 11047 C C . THR G 1 162 ? 171.290 170.298 127.271 1.00 22.37 162 THR G C 1
ATOM 11048 O O . THR G 1 162 ? 170.731 170.456 126.175 1.00 22.37 162 THR G O 1
ATOM 11052 N N . SER G 1 163 ? 170.954 169.310 128.103 1.00 21.83 163 SER G N 1
ATOM 11053 C CA . SER G 1 163 ? 169.882 168.387 127.752 1.00 21.83 163 SER G CA 1
ATOM 11054 C C . SER G 1 163 ? 168.550 169.114 127.644 1.00 21.83 163 SER G C 1
ATOM 11055 O O . SER G 1 163 ? 167.739 168.805 126.765 1.00 21.83 163 SER G O 1
ATOM 11058 N N . LEU G 1 164 ? 168.305 170.082 128.532 1.00 20.87 164 LEU G N 1
ATOM 11059 C CA . LEU G 1 164 ? 167.076 170.865 128.449 1.00 20.87 164 LEU G CA 1
ATOM 11060 C C . LEU G 1 164 ? 167.006 171.649 127.147 1.00 20.87 164 LEU G C 1
ATOM 11061 O O . LEU G 1 164 ? 165.956 171.686 126.493 1.00 20.87 164 LEU G O 1
ATOM 11066 N N . CYS G 1 165 ? 168.111 172.287 126.753 1.00 20.56 165 CYS G N 1
ATOM 11067 C CA . CYS G 1 165 ? 168.109 173.035 125.498 1.00 20.56 165 CYS G CA 1
ATOM 11068 C C . CYS G 1 165 ? 167.839 172.121 124.307 1.00 20.56 165 CYS G C 1
ATOM 11069 O O . CYS G 1 165 ? 167.023 172.446 123.430 1.00 20.56 165 CYS G O 1
ATOM 11072 N N . PHE G 1 166 ? 168.508 170.965 124.264 1.00 20.77 166 PHE G N 1
ATOM 11073 C CA . PHE G 1 166 ? 168.300 170.038 123.154 1.00 20.77 166 PHE G CA 1
ATOM 11074 C C . PHE G 1 166 ? 166.868 169.520 123.120 1.00 20.77 166 PHE G C 1
ATOM 11075 O O . PHE G 1 166 ? 166.260 169.422 122.046 1.00 20.77 166 PHE G O 1
ATOM 11083 N N . CYS G 1 167 ? 166.310 169.182 124.285 1.00 20.29 167 CYS G N 1
ATOM 11084 C CA . CYS G 1 167 ? 164.941 168.684 124.334 1.00 20.29 167 CYS G CA 1
ATOM 11085 C C . CYS G 1 167 ? 163.951 169.749 123.890 1.00 20.29 167 CYS G C 1
ATOM 11086 O O . CYS G 1 167 ? 162.969 169.444 123.206 1.00 20.29 167 CYS G O 1
ATOM 11089 N N . LEU G 1 168 ? 164.184 171.005 124.277 1.00 20.46 168 LEU G N 1
ATOM 11090 C CA . LEU G 1 168 ? 163.299 172.081 123.845 1.00 20.46 168 LEU G CA 1
ATOM 11091 C C . LEU G 1 168 ? 163.350 172.265 122.334 1.00 20.46 168 LEU G C 1
ATOM 11092 O O . LEU G 1 168 ? 162.309 172.448 121.689 1.00 20.46 168 LEU G O 1
ATOM 11097 N N . LEU G 1 169 ? 164.551 172.215 121.750 1.00 21.70 169 LEU G N 1
ATOM 11098 C CA . LEU G 1 169 ? 164.666 172.326 120.297 1.00 21.70 169 LEU G CA 1
ATOM 11099 C C . LEU G 1 169 ? 163.937 171.179 119.602 1.00 21.70 169 LEU G C 1
ATOM 11100 O O . LEU G 1 169 ? 163.197 171.390 118.628 1.00 21.70 169 LEU G O 1
ATOM 11105 N N . LEU G 1 170 ? 164.128 169.953 120.099 1.00 20.77 170 LEU G N 1
ATOM 11106 C CA . LEU G 1 170 ? 163.457 168.798 119.510 1.00 20.77 170 LEU G CA 1
ATOM 11107 C C . LEU G 1 170 ? 161.943 168.923 119.613 1.00 20.77 170 LEU G C 1
ATOM 11108 O O . LEU G 1 170 ? 161.221 168.607 118.661 1.00 20.77 170 LEU G O 1
ATOM 11113 N N . GLY G 1 171 ? 161.445 169.367 120.768 1.00 18.72 171 GLY G N 1
ATOM 11114 C CA . GLY G 1 171 ? 160.011 169.526 120.931 1.00 18.72 171 GLY G CA 1
ATOM 11115 C C . GLY G 1 171 ? 159.434 170.571 120.000 1.00 18.72 171 GLY G C 1
ATOM 11116 O O . GLY G 1 171 ? 158.375 170.366 119.401 1.00 18.72 171 GLY G O 1
ATOM 11117 N N . CYS G 1 172 ? 160.124 171.704 119.858 1.00 24.52 172 CYS G N 1
ATOM 11118 C CA . CYS G 1 172 ? 159.669 172.726 118.921 1.00 24.52 172 CYS G CA 1
ATOM 11119 C C . CYS G 1 172 ? 159.594 172.168 117.507 1.00 24.52 172 CYS G C 1
ATOM 11120 O O . CYS G 1 172 ? 158.593 172.356 116.803 1.00 24.52 172 CYS G O 1
ATOM 11123 N N . TRP G 1 173 ? 160.641 171.454 117.081 1.00 26.61 173 TRP G N 1
ATOM 11124 C CA . TRP G 1 173 ? 160.634 170.864 115.745 1.00 26.61 173 TRP G CA 1
ATOM 11125 C C . TRP G 1 173 ? 159.463 169.906 115.573 1.00 26.61 173 TRP G C 1
ATOM 11126 O O . TRP G 1 173 ? 158.671 170.035 114.631 1.00 26.61 173 TRP G O 1
ATOM 11137 N N . VAL G 1 174 ? 159.319 168.953 116.498 1.00 24.35 174 VAL G N 1
ATOM 11138 C CA . VAL G 1 174 ? 158.338 167.890 116.331 1.00 24.35 174 VAL G CA 1
ATOM 11139 C C . VAL G 1 174 ? 156.908 168.393 116.472 1.00 24.35 174 VAL G C 1
ATOM 11140 O O . VAL G 1 174 ? 155.985 167.768 115.937 1.00 24.35 174 VAL G O 1
ATOM 11144 N N . LEU G 1 175 ? 156.682 169.505 117.171 1.00 24.79 175 LEU G N 1
ATOM 11145 C CA . LEU G 1 175 ? 155.324 170.032 117.221 1.00 24.79 175 LEU G CA 1
ATOM 11146 C C . LEU G 1 175 ? 155.000 170.964 116.061 1.00 24.79 175 LEU G C 1
ATOM 11147 O O . LEU G 1 175 ? 153.872 170.938 115.558 1.00 24.79 175 LEU G O 1
ATOM 11152 N N . PHE G 1 176 ? 155.945 171.790 115.609 1.00 25.71 176 PHE G N 1
ATOM 11153 C CA . PHE G 1 176 ? 155.599 172.857 114.680 1.00 25.71 176 PHE G CA 1
ATOM 11154 C C . PHE G 1 176 ? 156.072 172.619 113.250 1.00 25.71 176 PHE G C 1
ATOM 11155 O O . PHE G 1 176 ? 155.809 173.462 112.387 1.00 25.71 176 PHE G O 1
ATOM 11163 N N . VAL G 1 177 ? 156.752 171.509 112.961 1.00 26.08 177 VAL G N 1
ATOM 11164 C CA . VAL G 1 177 ? 157.205 171.280 111.592 1.00 26.08 177 VAL G CA 1
ATOM 11165 C C . VAL G 1 177 ? 156.659 169.966 111.047 1.00 26.08 177 VAL G C 1
ATOM 11166 O O . VAL G 1 177 ? 155.917 169.954 110.060 1.00 26.08 177 VAL G O 1
ATOM 11170 N N . ILE G 1 178 ? 157.024 168.858 111.677 1.00 25.03 178 ILE G N 1
ATOM 11171 C CA . ILE G 1 178 ? 156.648 167.539 111.153 1.00 25.03 178 ILE G CA 1
ATOM 11172 C C . ILE G 1 178 ? 155.153 167.317 111.359 1.00 25.03 178 ILE G C 1
ATOM 11173 O O . ILE G 1 178 ? 154.608 167.718 112.403 1.00 25.03 178 ILE G O 1
ATOM 11178 N N . PRO G 1 179 ? 154.444 166.718 110.398 1.00 23.63 179 PRO G N 1
ATOM 11179 C CA . PRO G 1 179 ? 153.015 166.428 110.582 1.00 23.63 179 PRO G CA 1
ATOM 11180 C C . PRO G 1 179 ? 152.794 165.221 111.483 1.00 23.63 179 PRO G C 1
ATOM 11181 O O . PRO G 1 179 ? 153.148 164.092 111.136 1.00 23.63 179 PRO G O 1
ATOM 11185 N N . LEU G 1 180 ? 152.202 165.467 112.653 1.00 21.27 180 LEU G N 1
ATOM 11186 C CA . LEU G 1 180 ? 151.796 164.430 113.598 1.00 21.27 180 LEU G CA 1
ATOM 11187 C C . LEU G 1 180 ? 152.966 163.578 114.080 1.00 21.27 180 LEU G C 1
ATOM 11188 O O . LEU G 1 180 ? 153.705 163.995 114.978 1.00 21.27 180 LEU G O 1
ATOM 11193 N N . GLN G 1 181 ? 153.134 162.386 113.501 1.00 19.96 181 GLN G N 1
ATOM 11194 C CA . GLN G 1 181 ? 154.160 161.428 113.919 1.00 19.96 181 GLN G CA 1
ATOM 11195 C C . GLN G 1 181 ? 153.984 161.062 115.397 1.00 19.96 181 GLN G C 1
ATOM 11196 O O . GLN G 1 181 ? 154.769 161.437 116.270 1.00 19.96 181 GLN G O 1
ATOM 11202 N N . ILE G 1 182 ? 152.888 160.339 115.651 1.00 17.70 182 ILE G N 1
ATOM 11203 C CA . ILE G 1 182 ? 152.493 159.972 117.012 1.00 17.70 182 ILE G CA 1
ATOM 11204 C C . ILE G 1 182 ? 153.617 159.274 117.765 1.00 17.70 182 ILE G C 1
ATOM 11205 O O . ILE G 1 182 ? 153.686 159.346 118.998 1.00 17.70 182 ILE G O 1
ATOM 11210 N N . SER G 1 183 ? 154.520 158.602 117.053 1.00 17.63 183 SER G N 1
ATOM 11211 C CA . SER G 1 183 ? 155.605 157.887 117.710 1.00 17.63 183 SER G CA 1
ATOM 11212 C C . SER G 1 183 ? 156.686 158.807 118.259 1.00 17.63 183 SER G C 1
ATOM 11213 O O . SER G 1 183 ? 157.587 158.325 118.950 1.00 17.63 183 SER G O 1
ATOM 11216 N N . ALA G 1 184 ? 156.628 160.105 117.965 1.00 14.72 184 ALA G N 1
ATOM 11217 C CA . ALA G 1 184 ? 157.609 161.058 118.469 1.00 14.72 184 ALA G CA 1
ATOM 11218 C C . ALA G 1 184 ? 157.082 161.921 119.605 1.00 14.72 184 ALA G C 1
ATOM 11219 O O . ALA G 1 184 ? 157.874 162.393 120.430 1.00 14.72 184 ALA G O 1
ATOM 11221 N N . TRP G 1 185 ? 155.767 162.140 119.667 1.00 15.30 185 TRP G N 1
ATOM 11222 C CA . TRP G 1 185 ? 155.194 162.863 120.797 1.00 15.30 185 TRP G CA 1
ATOM 11223 C C . TRP G 1 185 ? 155.432 162.110 122.098 1.00 15.30 185 TRP G C 1
ATOM 11224 O O . TRP G 1 185 ? 155.710 162.720 123.138 1.00 15.30 185 TRP G O 1
ATOM 11235 N N . VAL G 1 186 ? 155.324 160.781 122.057 1.00 12.73 186 VAL G N 1
ATOM 11236 C CA . VAL G 1 186 ? 155.604 159.968 123.237 1.00 12.73 186 VAL G CA 1
ATOM 11237 C C . VAL G 1 186 ? 157.046 160.163 123.682 1.00 12.73 186 VAL G C 1
ATOM 11238 O O . VAL G 1 186 ? 157.325 160.337 124.875 1.00 12.73 186 VAL G O 1
ATOM 11242 N N . LEU G 1 187 ? 157.982 160.145 122.731 1.00 13.49 187 LEU G N 1
ATOM 11243 C CA . LEU G 1 187 ? 159.385 160.352 123.068 1.00 13.49 187 LEU G CA 1
ATOM 11244 C C . LEU G 1 187 ? 159.605 161.719 123.701 1.00 13.49 187 LEU G C 1
ATOM 11245 O O . LEU G 1 187 ? 160.304 161.836 124.713 1.00 13.49 187 LEU G O 1
ATOM 11250 N N . PHE G 1 188 ? 159.009 162.763 123.121 1.00 13.81 188 PHE G N 1
ATOM 11251 C CA . PHE G 1 188 ? 159.202 164.107 123.658 1.00 13.81 188 PHE G CA 1
ATOM 11252 C C . PHE G 1 188 ? 158.640 164.230 125.070 1.00 13.81 188 PHE G C 1
ATOM 11253 O O . PHE G 1 188 ? 159.298 164.782 125.963 1.00 13.81 188 PHE G O 1
ATOM 11261 N N . VAL G 1 189 ? 157.429 163.714 125.294 1.00 12.52 189 VAL G N 1
ATOM 11262 C CA . VAL G 1 189 ? 156.816 163.814 126.616 1.00 12.52 189 VAL G CA 1
ATOM 11263 C C . VAL G 1 189 ? 157.627 163.032 127.640 1.00 12.52 189 VAL G C 1
ATOM 11264 O O . VAL G 1 189 ? 157.850 163.499 128.766 1.00 12.52 189 VAL G O 1
ATOM 11268 N N . PHE G 1 190 ? 158.080 161.831 127.271 1.00 17.57 190 PHE G N 1
ATOM 11269 C CA . PHE G 1 190 ? 158.878 161.028 128.190 1.00 17.57 190 PHE G CA 1
ATOM 11270 C C . PHE G 1 190 ? 160.188 161.724 128.534 1.00 17.57 190 PHE G C 1
ATOM 11271 O O . PHE G 1 190 ? 160.606 161.732 129.699 1.00 17.57 190 PHE G O 1
ATOM 11279 N N . LEU G 1 191 ? 160.848 162.318 127.536 1.00 15.46 191 LEU G N 1
ATOM 11280 C CA . LEU G 1 191 ? 162.090 163.037 127.799 1.00 15.46 191 LEU G CA 1
ATOM 11281 C C . LEU G 1 191 ? 161.859 164.205 128.746 1.00 15.46 191 LEU G C 1
ATOM 11282 O O . LEU G 1 191 ? 162.634 164.411 129.689 1.00 15.46 191 LEU G O 1
ATOM 11287 N N . ALA G 1 192 ? 160.794 164.978 128.516 1.00 14.49 192 ALA G N 1
ATOM 11288 C CA . ALA G 1 192 ? 160.516 166.115 129.388 1.00 14.49 192 ALA G CA 1
ATOM 11289 C C . ALA G 1 192 ? 160.235 165.664 130.816 1.00 14.49 192 ALA G C 1
ATOM 11290 O O . ALA G 1 192 ? 160.742 166.260 131.777 1.00 14.49 192 ALA G O 1
ATOM 11292 N N . VAL G 1 193 ? 159.436 164.607 130.976 1.00 14.85 193 VAL G N 1
ATOM 11293 C CA . VAL G 1 193 ? 159.093 164.127 132.314 1.00 14.85 193 VAL G CA 1
ATOM 11294 C C . VAL G 1 193 ? 160.340 163.640 133.041 1.00 14.85 193 VAL G C 1
ATOM 11295 O O . VAL G 1 193 ? 160.559 163.957 134.218 1.00 14.85 193 VAL G O 1
ATOM 11299 N N . SER G 1 194 ? 161.177 162.860 132.351 1.00 17.05 194 SER G N 1
ATOM 11300 C CA . SER G 1 194 ? 162.391 162.349 132.978 1.00 17.05 194 SER G CA 1
ATOM 11301 C C . SER G 1 194 ? 163.331 163.481 133.366 1.00 17.05 194 SER G C 1
ATOM 11302 O O . SER G 1 194 ? 163.932 163.453 134.445 1.00 17.05 194 SER G O 1
ATOM 11305 N N . LEU G 1 195 ? 163.469 164.490 132.501 1.00 20.86 195 LEU G N 1
ATOM 11306 C CA . LEU G 1 195 ? 164.342 165.613 132.823 1.00 20.86 195 LEU G CA 1
ATOM 11307 C C . LEU G 1 195 ? 163.831 166.384 134.033 1.00 20.86 195 LEU G C 1
ATOM 11308 O O . LEU G 1 195 ? 164.619 166.782 134.899 1.00 20.86 195 LEU G O 1
ATOM 11313 N N . PHE G 1 196 ? 162.517 166.608 134.113 1.00 26.55 196 PHE G N 1
ATOM 11314 C CA . PHE G 1 196 ? 161.970 167.318 135.266 1.00 26.55 196 PHE G CA 1
ATOM 11315 C C . PHE G 1 196 ? 162.178 166.527 136.553 1.00 26.55 196 PHE G C 1
ATOM 11316 O O . PHE G 1 196 ? 162.573 167.090 137.585 1.00 26.55 196 PHE G O 1
ATOM 11324 N N . GLU G 1 197 ? 161.923 165.216 136.509 1.00 27.27 197 GLU G N 1
ATOM 11325 C CA . GLU G 1 197 ? 162.115 164.392 137.698 1.00 27.27 197 GLU G CA 1
ATOM 11326 C C . GLU G 1 197 ? 163.575 164.377 138.127 1.00 27.27 197 GLU G C 1
ATOM 11327 O O . GLU G 1 197 ? 163.874 164.404 139.326 1.00 27.27 197 GLU G O 1
ATOM 11333 N N . GLU G 1 198 ? 164.499 164.329 137.166 1.00 29.45 198 GLU G N 1
ATOM 11334 C CA . GLU G 1 198 ? 165.916 164.388 137.507 1.00 29.45 198 GLU G CA 1
ATOM 11335 C C . GLU G 1 198 ? 166.296 165.737 138.103 1.00 29.45 198 GLU G C 1
ATOM 11336 O O . GLU G 1 198 ? 167.085 165.791 139.052 1.00 29.45 198 GLU G O 1
ATOM 11342 N N . TYR G 1 199 ? 165.748 166.830 137.569 1.00 29.40 199 TYR G N 1
ATOM 11343 C CA . TYR G 1 199 ? 166.048 168.149 138.118 1.00 29.40 199 TYR G CA 1
ATOM 11344 C C . TYR G 1 199 ? 165.539 168.294 139.543 1.00 29.40 199 TYR G C 1
ATOM 11345 O O . TYR G 1 199 ? 166.167 168.976 140.359 1.00 29.40 199 TYR G O 1
ATOM 11354 N N . ARG G 1 200 ? 164.411 167.666 139.861 1.00 32.23 200 ARG G N 1
ATOM 11355 C CA . ARG G 1 200 ? 163.823 167.819 141.187 1.00 32.23 200 ARG G CA 1
ATOM 11356 C C . ARG G 1 200 ? 164.616 167.122 142.291 1.00 32.23 200 ARG G C 1
ATOM 11357 O O . ARG G 1 200 ? 164.304 167.324 143.469 1.00 32.23 200 ARG G O 1
ATOM 11365 N N . GLN G 1 201 ? 165.627 166.322 141.959 1.00 30.16 201 GLN G N 1
ATOM 11366 C CA . GLN G 1 201 ? 166.350 165.505 142.934 1.00 30.16 201 GLN G CA 1
ATOM 11367 C C . GLN G 1 201 ? 167.854 165.717 142.817 1.00 30.16 201 GLN G C 1
ATOM 11368 O O . GLN G 1 201 ? 168.636 164.768 142.740 1.00 30.16 201 GLN G O 1
ATOM 11374 N N . ARG G 1 202 ? 168.284 166.976 142.802 1.00 33.75 202 ARG G N 1
ATOM 11375 C CA . ARG G 1 202 ? 169.686 167.304 142.576 1.00 33.75 202 ARG G CA 1
ATOM 11376 C C . ARG G 1 202 ? 170.534 167.301 143.844 1.00 33.75 202 ARG G C 1
ATOM 11377 O O . ARG G 1 202 ? 171.761 167.403 143.741 1.00 33.75 202 ARG G O 1
ATOM 11385 N N . HIS G 1 203 ? 169.928 167.191 145.026 1.00 42.80 203 HIS G N 1
ATOM 11386 C CA . HIS G 1 203 ? 170.666 167.230 146.286 1.00 42.80 203 HIS G CA 1
ATOM 11387 C C . HIS G 1 203 ? 170.931 165.848 146.869 1.00 42.80 203 HIS G C 1
ATOM 11388 O O . HIS G 1 203 ? 171.982 165.624 147.487 1.00 42.80 203 HIS G O 1
ATOM 11395 N N . TYR G 1 204 ? 169.990 164.918 146.695 1.00 42.29 204 TYR G N 1
ATOM 11396 C CA . TYR G 1 204 ? 170.197 163.558 147.175 1.00 42.29 204 TYR G CA 1
ATOM 11397 C C . TYR G 1 204 ? 171.361 162.895 146.451 1.00 42.29 204 TYR G C 1
ATOM 11398 O O . TYR G 1 204 ? 172.120 162.127 147.052 1.00 42.29 204 TYR G O 1
ATOM 11407 N N . ILE G 1 205 ? 171.524 163.187 145.159 1.00 38.18 205 ILE G N 1
ATOM 11408 C CA . ILE G 1 205 ? 172.665 162.658 144.418 1.00 38.18 205 ILE G CA 1
ATOM 11409 C C . ILE G 1 205 ? 173.969 163.152 145.028 1.00 38.18 205 ILE G C 1
ATOM 11410 O O . ILE G 1 205 ? 174.918 162.381 145.217 1.00 38.18 205 ILE G O 1
ATOM 11415 N N . HIS G 1 206 ? 174.035 164.445 145.351 1.00 43.18 206 HIS G N 1
ATOM 11416 C CA . HIS G 1 206 ? 175.246 165.002 145.944 1.00 43.18 206 HIS G CA 1
ATOM 11417 C C . HIS G 1 206 ? 175.541 164.378 147.302 1.00 43.18 206 HIS G C 1
ATOM 11418 O O . HIS G 1 206 ? 176.695 164.047 147.605 1.00 43.18 206 HIS G O 1
ATOM 11425 N N . VAL G 1 207 ? 174.514 164.211 148.139 1.00 42.10 207 VAL G N 1
ATOM 11426 C CA . VAL G 1 207 ? 174.765 163.653 149.466 1.00 42.10 207 VAL G CA 1
ATOM 11427 C C . VAL G 1 207 ? 175.178 162.187 149.359 1.00 42.10 207 VAL G C 1
ATOM 11428 O O . VAL G 1 207 ? 176.033 161.716 150.120 1.00 42.10 207 VAL G O 1
ATOM 11432 N N . ARG G 1 208 ? 174.604 161.448 148.404 1.00 41.04 208 ARG G N 1
ATOM 11433 C CA . ARG G 1 208 ? 175.027 160.068 148.186 1.00 41.04 208 ARG G CA 1
ATOM 11434 C C . ARG G 1 208 ? 176.474 160.003 147.716 1.00 41.04 208 ARG G C 1
ATOM 11435 O O . ARG G 1 208 ? 177.238 159.133 148.151 1.00 41.04 208 ARG G O 1
ATOM 11443 N N . PHE G 1 209 ? 176.866 160.915 146.823 1.00 41.96 209 PHE G N 1
ATOM 11444 C CA . PHE G 1 209 ? 178.252 160.953 146.367 1.00 41.96 209 PHE G CA 1
ATOM 11445 C C . PHE G 1 209 ? 179.203 161.237 147.522 1.00 41.96 209 PHE G C 1
ATOM 11446 O O . PHE G 1 209 ? 180.255 160.597 147.643 1.00 41.96 209 PHE G O 1
ATOM 11454 N N . LEU G 1 210 ? 178.847 162.190 148.386 1.00 42.87 210 LEU G N 1
ATOM 11455 C CA . LEU G 1 210 ? 179.703 162.502 149.527 1.00 42.87 210 LEU G CA 1
ATOM 11456 C C . LEU G 1 210 ? 179.802 161.321 150.487 1.00 42.87 210 LEU G C 1
ATOM 11457 O O . LEU G 1 210 ? 180.892 161.002 150.981 1.00 42.87 210 LEU G O 1
ATOM 11462 N N . LEU G 1 211 ? 178.676 160.656 150.759 1.00 46.42 211 LEU G N 1
ATOM 11463 C CA . LEU G 1 211 ? 178.700 159.490 151.637 1.00 46.42 211 LEU G CA 1
ATOM 11464 C C . LEU G 1 211 ? 179.571 158.384 151.059 1.00 46.42 211 LEU G C 1
ATOM 11465 O O . LEU G 1 211 ? 180.337 157.743 151.787 1.00 46.42 211 LEU G O 1
ATOM 11470 N N . GLU G 1 212 ? 179.463 158.141 149.751 1.00 51.59 212 GLU G N 1
ATOM 11471 C CA . GLU G 1 212 ? 180.299 157.128 149.116 1.00 51.59 212 GLU G CA 1
ATOM 11472 C C . GLU G 1 212 ? 181.773 157.499 149.207 1.00 51.59 212 GLU G C 1
ATOM 11473 O O . GLU G 1 212 ? 182.624 156.636 149.451 1.00 51.59 212 GLU G O 1
ATOM 11479 N N . ARG G 1 213 ? 182.096 158.778 149.004 1.00 56.83 213 ARG G N 1
ATOM 11480 C CA . ARG G 1 213 ? 183.488 159.207 149.099 1.00 56.83 213 ARG G CA 1
ATOM 11481 C C . ARG G 1 213 ? 184.038 158.995 150.504 1.00 56.83 213 ARG G C 1
ATOM 11482 O O . ARG G 1 213 ? 185.175 158.540 150.670 1.00 56.83 213 ARG G O 1
ATOM 11490 N N . TYR G 1 214 ? 183.244 159.316 151.529 1.00 74.26 214 TYR G N 1
ATOM 11491 C CA . TYR G 1 214 ? 183.731 159.190 152.900 1.00 74.26 214 TYR G CA 1
ATOM 11492 C C . TYR G 1 214 ? 184.008 157.740 153.278 1.00 74.26 214 TYR G C 1
ATOM 11493 O O . TYR G 1 214 ? 184.934 157.471 154.051 1.00 74.26 214 TYR G O 1
ATOM 11502 N N . TYR G 1 215 ? 183.238 156.795 152.739 1.00 80.42 215 TYR G N 1
ATOM 11503 C CA . TYR G 1 215 ? 183.343 155.392 153.124 1.00 80.42 215 TYR G CA 1
ATOM 11504 C C . TYR G 1 215 ? 184.219 154.581 152.176 1.00 80.42 215 TYR G C 1
ATOM 11505 O O . TYR G 1 215 ? 183.927 153.405 151.922 1.00 80.42 215 TYR G O 1
ATOM 11514 N N . GLY G 1 216 ? 185.275 155.180 151.635 1.00 93.11 216 GLY G N 1
ATOM 11515 C CA . GLY G 1 216 ? 186.229 154.447 150.826 1.00 93.11 216 GLY G CA 1
ATOM 11516 C C . GLY G 1 216 ? 187.442 154.012 151.623 1.00 93.11 216 GLY G C 1
ATOM 11517 O O . GLY G 1 216 ? 188.148 154.848 152.195 1.00 93.11 216 GLY G O 1
ATOM 11518 N N . LYS G 1 217 ? 187.695 152.704 151.671 1.00 109.52 217 LYS G N 1
ATOM 11519 C CA . LYS G 1 217 ? 188.786 152.148 152.471 1.00 109.52 217 LYS G CA 1
ATOM 11520 C C . LYS G 1 217 ? 189.930 151.776 151.533 1.00 109.52 217 LYS G C 1
ATOM 11521 O O . LYS G 1 217 ? 190.069 150.632 151.099 1.00 109.52 217 LYS G O 1
ATOM 11527 N N . ASN G 1 218 ? 190.768 152.771 151.233 1.00 114.57 218 ASN G N 1
ATOM 11528 C CA . ASN G 1 218 ? 191.893 152.601 150.312 1.00 114.57 218 ASN G CA 1
ATOM 11529 C C . ASN G 1 218 ? 191.418 152.021 148.982 1.00 114.57 218 ASN G C 1
ATOM 11530 O O . ASN G 1 218 ? 192.035 151.119 148.413 1.00 114.57 218 ASN G O 1
ATOM 11535 N N . ARG G 1 219 ? 190.299 152.548 148.485 1.00 113.41 219 ARG G N 1
ATOM 11536 C CA . ARG G 1 219 ? 189.651 152.019 147.286 1.00 113.41 219 ARG G CA 1
ATOM 11537 C C . ARG G 1 219 ? 190.441 152.443 146.047 1.00 113.41 219 ARG G C 1
ATOM 11538 O O . ARG G 1 219 ? 189.997 153.242 145.220 1.00 113.41 219 ARG G O 1
ATOM 11546 N N . GLU G 1 220 ? 191.647 151.880 145.935 1.00 123.46 220 GLU G N 1
ATOM 11547 C CA . GLU G 1 220 ? 192.533 152.093 144.791 1.00 123.46 220 GLU G CA 1
ATOM 11548 C C . GLU G 1 220 ? 192.830 153.585 144.602 1.00 123.46 220 GLU G C 1
ATOM 11549 O O . GLU G 1 220 ? 192.410 154.219 143.632 1.00 123.46 220 GLU G O 1
ATOM 11555 N N . LEU G 1 221 ? 193.544 154.130 145.589 1.00 114.29 221 LEU G N 1
ATOM 11556 C CA . LEU G 1 221 ? 193.957 155.528 145.547 1.00 114.29 221 LEU G CA 1
ATOM 11557 C C . LEU G 1 221 ? 194.645 155.845 144.225 1.00 114.29 221 LEU G C 1
ATOM 11558 O O . LEU G 1 221 ? 195.323 155.001 143.632 1.00 114.29 221 LEU G O 1
ATOM 11563 N N . GLU G 1 222 ? 194.472 157.080 143.769 1.00 103.76 222 GLU G N 1
ATOM 11564 C CA . GLU G 1 222 ? 194.840 157.454 142.409 1.00 103.76 222 GLU G CA 1
ATOM 11565 C C . GLU G 1 222 ? 195.332 158.897 142.420 1.00 103.76 222 GLU G C 1
ATOM 11566 O O . GLU G 1 222 ? 195.722 159.421 143.469 1.00 103.76 222 GLU G O 1
ATOM 11572 N N . LYS G 1 223 ? 195.336 159.521 141.240 1.00 96.98 223 LYS G N 1
ATOM 11573 C CA . LYS G 1 223 ? 195.924 160.836 141.001 1.00 96.98 223 LYS G CA 1
ATOM 11574 C C . LYS G 1 223 ? 195.657 161.811 142.141 1.00 96.98 223 LYS G C 1
ATOM 11575 O O . LYS G 1 223 ? 194.521 161.965 142.595 1.00 96.98 223 LYS G O 1
ATOM 11581 N N . LEU G 1 224 ? 196.721 162.464 142.597 1.00 98.19 224 LEU G N 1
ATOM 11582 C CA . LEU G 1 224 ? 196.657 163.437 143.677 1.00 98.19 224 LEU G CA 1
ATOM 11583 C C . LEU G 1 224 ? 196.693 164.842 143.090 1.00 98.19 224 LEU G C 1
ATOM 11584 O O . LEU G 1 224 ? 197.554 165.149 142.259 1.00 98.19 224 LEU G O 1
ATOM 11589 N N . LEU G 1 225 ? 195.759 165.687 143.518 1.00 97.60 225 LEU G N 1
ATOM 11590 C CA . LEU G 1 225 ? 195.658 167.059 143.025 1.00 97.60 225 LEU G CA 1
ATOM 11591 C C . LEU G 1 225 ? 195.355 167.987 144.194 1.00 97.60 225 LEU G C 1
ATOM 11592 O O . LEU G 1 225 ? 194.194 168.082 144.629 1.00 97.60 225 LEU G O 1
ATOM 11597 N N . PRO G 1 226 ? 196.357 168.681 144.728 1.00 104.67 226 PRO G N 1
ATOM 11598 C CA . PRO G 1 226 ? 196.100 169.624 145.821 1.00 104.67 226 PRO G CA 1
ATOM 11599 C C . PRO G 1 226 ? 195.257 170.804 145.363 1.00 104.67 226 PRO G C 1
ATOM 11600 O O . PRO G 1 226 ? 195.287 171.208 144.197 1.00 104.67 226 PRO G O 1
ATOM 11604 N N . LEU G 1 227 ? 194.494 171.357 146.304 1.00 99.44 227 LEU G N 1
ATOM 11605 C CA . LEU G 1 227 ? 193.627 172.496 146.044 1.00 99.44 227 LEU G CA 1
ATOM 11606 C C . LEU G 1 227 ? 193.874 173.581 147.082 1.00 99.44 227 LEU G C 1
ATOM 11607 O O . LEU G 1 227 ? 194.388 173.323 148.173 1.00 99.44 227 LEU G O 1
ATOM 11612 N N . THR G 1 228 ? 193.499 174.807 146.724 1.00 101.81 228 THR G N 1
ATOM 11613 C CA . THR G 1 228 ? 193.638 175.962 147.597 1.00 101.81 228 THR G CA 1
ATOM 11614 C C . THR G 1 228 ? 192.272 176.586 147.856 1.00 101.81 228 THR G C 1
ATOM 11615 O O . THR G 1 228 ? 191.385 176.565 146.996 1.00 101.81 228 THR G O 1
ATOM 11619 N N . VAL G 1 229 ? 192.104 177.123 149.064 1.00 100.57 229 VAL G N 1
ATOM 11620 C CA . VAL G 1 229 ? 190.853 177.729 149.498 1.00 100.57 229 VAL G CA 1
ATOM 11621 C C . VAL G 1 229 ? 191.163 179.052 150.187 1.00 100.57 229 VAL G C 1
ATOM 11622 O O . VAL G 1 229 ? 192.303 179.339 150.554 1.00 100.57 229 VAL G O 1
ATOM 11626 N N . LYS G 1 230 ? 190.121 179.860 150.362 1.00 101.83 230 LYS G N 1
ATOM 11627 C CA . LYS G 1 230 ? 190.231 181.167 150.989 1.00 101.83 230 LYS G CA 1
ATOM 11628 C C . LYS G 1 230 ? 189.433 181.191 152.286 1.00 101.83 230 LYS G C 1
ATOM 11629 O O . LYS G 1 230 ? 188.681 180.265 152.602 1.00 101.83 230 LYS G O 1
ATOM 11635 N N . ALA G 1 231 ? 189.607 182.275 153.043 1.00 102.47 231 ALA G N 1
ATOM 11636 C CA . ALA G 1 231 ? 188.979 182.413 154.351 1.00 102.47 231 ALA G CA 1
ATOM 11637 C C . ALA G 1 231 ? 187.522 182.850 154.279 1.00 102.47 231 ALA G C 1
ATOM 11638 O O . ALA G 1 231 ? 186.840 182.837 155.309 1.00 102.47 231 ALA G O 1
ATOM 11640 N N . GLU G 1 232 ? 187.030 183.234 153.102 1.00 108.84 232 GLU G N 1
ATOM 11641 C CA . GLU G 1 232 ? 185.674 183.764 152.997 1.00 108.84 232 GLU G CA 1
ATOM 11642 C C . GLU G 1 232 ? 184.632 182.650 153.035 1.00 108.84 232 GLU G C 1
ATOM 11643 O O . GLU G 1 232 ? 183.766 182.625 153.916 1.00 108.84 232 GLU G O 1
ATOM 11649 N N . ASP G 1 233 ? 184.703 181.722 152.085 1.00 106.77 233 ASP G N 1
ATOM 11650 C CA . ASP G 1 233 ? 183.688 180.687 151.965 1.00 106.77 233 ASP G CA 1
ATOM 11651 C C . ASP G 1 233 ? 183.818 179.657 153.085 1.00 106.77 233 ASP G C 1
ATOM 11652 O O . ASP G 1 233 ? 184.889 179.453 153.663 1.00 106.77 233 ASP G O 1
ATOM 11657 N N . LYS G 1 234 ? 182.700 179.002 153.385 1.00 98.82 234 LYS G N 1
ATOM 11658 C CA . LYS G 1 234 ? 182.652 177.981 154.423 1.00 98.82 234 LYS G CA 1
ATOM 11659 C C . LYS G 1 234 ? 183.179 176.659 153.867 1.00 98.82 234 LYS G C 1
ATOM 11660 O O . LYS G 1 234 ? 183.749 176.597 152.774 1.00 98.82 234 LYS G O 1
ATOM 11666 N N . VAL G 1 235 ? 182.995 175.576 154.626 1.00 91.46 235 VAL G N 1
ATOM 11667 C CA . VAL G 1 235 ? 183.440 174.265 154.171 1.00 91.46 235 VAL G CA 1
ATOM 11668 C C . VAL G 1 235 ? 182.556 173.721 153.058 1.00 91.46 235 VAL G C 1
ATOM 11669 O O . VAL G 1 235 ? 183.011 172.887 152.266 1.00 91.46 235 VAL G O 1
ATOM 11673 N N . TYR G 1 236 ? 181.297 174.160 152.979 1.00 90.29 236 TYR G N 1
ATOM 11674 C CA . TYR G 1 236 ? 180.410 173.662 151.932 1.00 90.29 236 TYR G CA 1
ATOM 11675 C C . TYR G 1 236 ? 180.916 174.044 150.548 1.00 90.29 236 TYR G C 1
ATOM 11676 O O . TYR G 1 236 ? 180.897 173.224 149.624 1.00 90.29 236 TYR G O 1
ATOM 11685 N N . HIS G 1 237 ? 181.372 175.288 150.383 1.00 92.48 237 HIS G N 1
ATOM 11686 C CA . HIS G 1 237 ? 181.916 175.703 149.096 1.00 92.48 237 HIS G CA 1
ATOM 11687 C C . HIS G 1 237 ? 183.192 174.943 148.763 1.00 92.48 237 HIS G C 1
ATOM 11688 O O . HIS G 1 237 ? 183.478 174.695 147.586 1.00 92.48 237 HIS G O 1
ATOM 11695 N N . VAL G 1 238 ? 183.971 174.575 149.781 1.00 85.61 238 VAL G N 1
ATOM 11696 C CA . VAL G 1 238 ? 185.160 173.761 149.554 1.00 85.61 238 VAL G CA 1
ATOM 11697 C C . VAL G 1 238 ? 184.769 172.370 149.075 1.00 85.61 238 VAL G C 1
ATOM 11698 O O . VAL G 1 238 ? 185.389 171.813 148.161 1.00 85.61 238 VAL G O 1
ATOM 11702 N N . MET G 1 239 ? 183.733 171.787 149.683 1.00 79.38 239 MET G N 1
ATOM 11703 C CA . MET G 1 239 ? 183.312 170.440 149.312 1.00 79.38 239 MET G CA 1
ATOM 11704 C C . MET G 1 239 ? 182.753 170.388 147.896 1.00 79.38 239 MET G C 1
ATOM 11705 O O . MET G 1 239 ? 182.856 169.352 147.230 1.00 79.38 239 MET G O 1
ATOM 11710 N N . ALA G 1 240 ? 182.160 171.484 147.421 1.00 68.82 240 ALA G N 1
ATOM 11711 C CA . ALA G 1 240 ? 181.566 171.486 146.088 1.00 68.82 240 ALA G CA 1
ATOM 11712 C C . ALA G 1 240 ? 182.619 171.372 144.993 1.00 68.82 240 ALA G C 1
ATOM 11713 O O . ALA G 1 240 ? 182.312 170.912 143.888 1.00 68.82 240 ALA G O 1
ATOM 11715 N N . GLU G 1 241 ? 183.854 171.784 145.270 1.00 68.73 241 GLU G N 1
ATOM 11716 C CA . GLU G 1 241 ? 184.920 171.764 144.268 1.00 68.73 241 GLU G CA 1
ATOM 11717 C C . GLU G 1 241 ? 185.738 170.474 144.370 1.00 68.73 241 GLU G C 1
ATOM 11718 O O . GLU G 1 241 ? 186.953 170.482 144.558 1.00 68.73 241 GLU G O 1
ATOM 11724 N N . PHE G 1 242 ? 185.041 169.349 144.234 1.00 65.92 242 PHE G N 1
ATOM 11725 C CA . PHE G 1 242 ? 185.663 168.034 144.218 1.00 65.92 242 PHE G CA 1
ATOM 11726 C C . PHE G 1 242 ? 185.428 167.358 142.875 1.00 65.92 242 PHE G C 1
ATOM 11727 O O . PHE G 1 242 ? 184.408 167.580 142.217 1.00 65.92 242 PHE G O 1
ATOM 11735 N N . LYS G 1 243 ? 186.387 166.529 142.476 1.00 63.53 243 LYS G N 1
ATOM 11736 C CA . LYS G 1 243 ? 186.329 165.800 141.221 1.00 63.53 243 LYS G CA 1
ATOM 11737 C C . LYS G 1 243 ? 186.203 164.308 141.495 1.00 63.53 243 LYS G C 1
ATOM 11738 O O . LYS G 1 243 ? 186.631 163.813 142.542 1.00 63.53 243 LYS G O 1
ATOM 11744 N N . ARG G 1 244 ? 185.606 163.598 140.543 1.00 58.06 244 ARG G N 1
ATOM 11745 C CA . ARG G 1 244 ? 185.420 162.161 140.685 1.00 58.06 244 ARG G CA 1
ATOM 11746 C C . ARG G 1 244 ? 186.761 161.442 140.609 1.00 58.06 244 ARG G C 1
ATOM 11747 O O . ARG G 1 244 ? 187.567 161.700 139.711 1.00 58.06 244 ARG G O 1
ATOM 11755 N N . GLY G 1 245 ? 186.995 160.534 141.554 1.00 75.97 245 GLY G N 1
ATOM 11756 C CA . GLY G 1 245 ? 188.197 159.723 141.553 1.00 75.97 245 GLY G CA 1
ATOM 11757 C C . GLY G 1 245 ? 189.487 160.495 141.736 1.00 75.97 245 GLY G C 1
ATOM 11758 O O . GLY G 1 245 ? 190.452 160.278 140.998 1.00 75.97 245 GLY G O 1
ATOM 11759 N N . CYS G 1 246 ? 189.520 161.402 142.710 1.00 82.90 246 CYS G N 1
ATOM 11760 C CA . CYS G 1 246 ? 190.723 162.180 142.968 1.00 82.90 246 CYS G CA 1
ATOM 11761 C C . CYS G 1 246 ? 190.749 162.601 144.430 1.00 82.90 246 CYS G C 1
ATOM 11762 O O . CYS G 1 246 ? 189.707 162.912 145.011 1.00 82.90 246 CYS G O 1
ATOM 11765 N N . LYS G 1 247 ? 191.946 162.609 145.012 1.00 88.57 247 LYS G N 1
ATOM 11766 C CA . LYS G 1 247 ? 192.160 163.052 146.383 1.00 88.57 247 LYS G CA 1
ATOM 11767 C C . LYS G 1 247 ? 192.783 164.442 146.359 1.00 88.57 247 LYS G C 1
ATOM 11768 O O . LYS G 1 247 ? 193.771 164.670 145.652 1.00 88.57 247 LYS G O 1
ATOM 11774 N N . HIS G 1 248 ? 192.211 165.368 147.131 1.00 89.91 248 HIS G N 1
ATOM 11775 C CA . HIS G 1 248 ? 192.532 166.792 147.028 1.00 89.91 248 HIS G CA 1
ATOM 11776 C C . HIS G 1 248 ? 193.033 167.343 148.356 1.00 89.91 248 HIS G C 1
ATOM 11777 O O . HIS G 1 248 ? 192.231 167.774 149.200 1.00 89.91 248 HIS G O 1
ATOM 11784 N N . PRO G 1 249 ? 194.346 167.360 148.584 1.00 94.73 249 PRO G N 1
ATOM 11785 C CA . PRO G 1 249 ? 194.875 168.092 149.741 1.00 94.73 249 PRO G CA 1
ATOM 11786 C C . PRO G 1 249 ? 194.498 169.565 149.659 1.00 94.73 249 PRO G C 1
ATOM 11787 O O . PRO G 1 249 ? 194.490 170.164 148.582 1.00 94.73 249 PRO G O 1
ATOM 11791 N N . ILE G 1 250 ? 194.179 170.147 150.811 1.00 100.06 250 ILE G N 1
ATOM 11792 C CA . ILE G 1 250 ? 193.664 171.508 150.889 1.00 100.06 250 ILE G CA 1
ATOM 11793 C C . ILE G 1 250 ? 194.677 172.383 151.610 1.00 100.06 250 ILE G C 1
ATOM 11794 O O . ILE G 1 250 ? 195.192 172.012 152.670 1.00 100.06 250 ILE G O 1
ATOM 11799 N N . ILE G 1 251 ? 194.958 173.547 151.032 1.00 103.10 251 ILE G N 1
ATOM 11800 C CA . ILE G 1 251 ? 195.888 174.513 151.603 1.00 103.10 251 ILE G CA 1
ATOM 11801 C C . ILE G 1 251 ? 195.083 175.526 152.405 1.00 103.10 251 ILE G C 1
ATOM 11802 O O . ILE G 1 251 ? 194.168 176.165 151.873 1.00 103.10 251 ILE G O 1
ATOM 11807 N N . ILE G 1 252 ? 195.419 175.671 153.682 1.00 107.64 252 ILE G N 1
ATOM 11808 C CA . ILE G 1 252 ? 194.739 176.614 154.562 1.00 107.64 252 ILE G CA 1
ATOM 11809 C C . ILE G 1 252 ? 195.417 177.971 154.421 1.00 107.64 252 ILE G C 1
ATOM 11810 O O . ILE G 1 252 ? 196.612 178.110 154.705 1.00 107.64 252 ILE G O 1
ATOM 11815 N N . GLU G 1 253 ? 194.657 178.970 153.982 1.00 104.29 253 GLU G N 1
ATOM 11816 C CA . GLU G 1 253 ? 195.172 180.313 153.736 1.00 104.29 253 GLU G CA 1
ATOM 11817 C C . GLU G 1 253 ? 194.702 181.228 154.860 1.00 104.29 253 GLU G C 1
ATOM 11818 O O . GLU G 1 253 ? 193.504 181.505 154.982 1.00 104.29 253 GLU G O 1
ATOM 11820 N N . LYS G 1 254 ? 195.644 181.695 155.675 1.00 88.63 254 LYS G N 1
ATOM 11821 C CA . LYS G 1 254 ? 195.337 182.601 156.781 1.00 88.63 254 LYS G CA 1
ATOM 11822 C C . LYS G 1 254 ? 195.535 184.047 156.328 1.00 88.63 254 LYS G C 1
ATOM 11823 O O . LYS G 1 254 ? 196.419 184.769 156.791 1.00 88.63 254 LYS G O 1
ATOM 11825 N N . SER G 1 255 ? 194.673 184.456 155.395 1.00 84.68 255 SER G N 1
ATOM 11826 C CA . SER G 1 255 ? 194.679 185.805 154.827 1.00 84.68 255 SER G CA 1
ATOM 11827 C C . SER G 1 255 ? 196.035 186.132 154.197 1.00 84.68 255 SER G C 1
ATOM 11828 O O . SER G 1 255 ? 196.746 187.050 154.613 1.00 84.68 255 SER G O 1
ATOM 11830 N N . GLY G 1 256 ? 196.383 185.355 153.174 1.00 83.90 256 GLY G N 1
ATOM 11831 C CA . GLY G 1 256 ? 197.619 185.569 152.447 1.00 83.90 256 GLY G CA 1
ATOM 11832 C C . GLY G 1 256 ? 198.693 184.553 152.773 1.00 83.90 256 GLY G C 1
ATOM 11833 O O . GLY G 1 256 ? 199.413 184.092 151.882 1.00 83.90 256 GLY G O 1
ATOM 11834 N N . GLN G 1 257 ? 198.810 184.195 154.047 1.00 94.35 257 GLN G N 1
ATOM 11835 C CA . GLN G 1 257 ? 199.789 183.214 154.485 1.00 94.35 257 GLN G CA 1
ATOM 11836 C C . GLN G 1 257 ? 199.181 181.818 154.480 1.00 94.35 257 GLN G C 1
ATOM 11837 O O . GLN G 1 257 ? 198.003 181.630 154.794 1.00 94.35 257 GLN G O 1
ATOM 11839 N N . LYS G 1 258 ? 200.001 180.836 154.118 1.00 100.50 258 LYS G N 1
ATOM 11840 C CA . LYS G 1 258 ? 199.586 179.442 154.054 1.00 100.50 258 LYS G CA 1
ATOM 11841 C C . LYS G 1 258 ? 200.216 178.683 155.211 1.00 100.50 258 LYS G C 1
ATOM 11842 O O . LYS G 1 258 ? 201.437 178.728 155.395 1.00 100.50 258 LYS G O 1
ATOM 11844 N N . LEU G 1 259 ? 199.383 177.989 155.988 1.00 104.50 259 LEU G N 1
ATOM 11845 C CA . LEU G 1 259 ? 199.887 177.253 157.143 1.00 104.50 259 LEU G CA 1
ATOM 11846 C C . LEU G 1 259 ? 200.465 175.903 156.730 1.00 104.50 259 LEU G C 1
ATOM 11847 O O . LEU G 1 259 ? 201.662 175.649 156.903 1.00 104.50 259 LEU G O 1
ATOM 11849 N N . SER G 1 260 ? 199.630 175.034 156.170 1.00 98.79 260 SER G N 1
ATOM 11850 C CA . SER G 1 260 ? 200.044 173.697 155.753 1.00 98.79 260 SER G CA 1
ATOM 11851 C C . SER G 1 260 ? 198.908 173.084 154.942 1.00 98.79 260 SER G C 1
ATOM 11852 O O . SER G 1 260 ? 197.888 173.728 154.677 1.00 98.79 260 SER G O 1
ATOM 11854 N N . GLN G 1 261 ? 199.098 171.828 154.546 1.00 90.77 261 GLN G N 1
ATOM 11855 C CA . GLN G 1 261 ? 198.061 171.095 153.839 1.00 90.77 261 GLN G CA 1
ATOM 11856 C C . GLN G 1 261 ? 197.028 170.546 154.821 1.00 90.77 261 GLN G C 1
ATOM 11857 O O . GLN G 1 261 ? 197.309 170.315 156.001 1.00 90.77 261 GLN G O 1
ATOM 11859 N N . LEU G 1 262 ? 195.814 170.337 154.316 1.00 87.44 262 LEU G N 1
ATOM 11860 C CA . LEU G 1 262 ? 194.714 169.789 155.100 1.00 87.44 262 LEU G CA 1
ATOM 11861 C C . LEU G 1 262 ? 194.246 168.496 154.449 1.00 87.44 262 LEU G C 1
ATOM 11862 O O . LEU G 1 262 ? 193.930 168.478 153.255 1.00 87.44 262 LEU G O 1
ATOM 11864 N N . ASP G 1 263 ? 194.200 167.423 155.234 1.00 88.40 263 ASP G N 1
ATOM 11865 C CA . ASP G 1 263 ? 193.773 166.131 154.715 1.00 88.40 263 ASP G CA 1
ATOM 11866 C C . ASP G 1 263 ? 192.275 166.132 154.436 1.00 88.40 263 ASP G C 1
ATOM 11867 O O . ASP G 1 263 ? 191.498 166.796 155.126 1.00 88.40 263 ASP G O 1
ATOM 11869 N N . GLU G 1 264 ? 191.872 165.388 153.405 1.00 86.42 264 GLU G N 1
ATOM 11870 C CA . GLU G 1 264 ? 190.451 165.271 153.091 1.00 86.42 264 GLU G CA 1
ATOM 11871 C C . GLU G 1 264 ? 189.731 164.404 154.115 1.00 86.42 264 GLU G C 1
ATOM 11872 O O . GLU G 1 264 ? 188.586 164.693 154.491 1.00 86.42 264 GLU G O 1
ATOM 11878 N N . ASN G 1 265 ? 190.387 163.335 154.575 1.00 82.37 265 ASN G N 1
ATOM 11879 C CA . ASN G 1 265 ? 189.740 162.412 155.499 1.00 82.37 265 ASN G CA 1
ATOM 11880 C C . ASN G 1 265 ? 189.372 163.104 156.802 1.00 82.37 265 ASN G C 1
ATOM 11881 O O . ASN G 1 265 ? 188.296 162.861 157.355 1.00 82.37 265 ASN G O 1
ATOM 11886 N N . GLU G 1 266 ? 190.246 163.978 157.306 1.00 83.36 266 GLU G N 1
ATOM 11887 C CA . GLU G 1 266 ? 189.922 164.697 158.534 1.00 83.36 266 GLU G CA 1
ATOM 11888 C C . GLU G 1 266 ? 188.789 165.694 158.321 1.00 83.36 266 GLU G C 1
ATOM 11889 O O . GLU G 1 266 ? 187.970 165.897 159.225 1.00 83.36 266 GLU G O 1
ATOM 11895 N N . VAL G 1 267 ? 188.712 166.313 157.140 1.00 81.24 267 VAL G N 1
ATOM 11896 C CA . VAL G 1 267 ? 187.600 167.216 156.846 1.00 81.24 267 VAL G CA 1
ATOM 11897 C C . VAL G 1 267 ? 186.282 166.452 156.855 1.00 81.24 267 VAL G C 1
ATOM 11898 O O . VAL G 1 267 ? 185.295 166.887 157.462 1.00 81.24 267 VAL G O 1
ATOM 11902 N N . LEU G 1 268 ? 186.249 165.295 156.190 1.00 79.72 268 LEU G N 1
ATOM 11903 C CA . LEU G 1 268 ? 185.036 164.481 156.201 1.00 79.72 268 LEU G CA 1
ATOM 11904 C C . LEU G 1 268 ? 184.717 163.973 157.602 1.00 79.72 268 LEU G C 1
ATOM 11905 O O . LEU G 1 268 ? 183.544 163.878 157.984 1.00 79.72 268 LEU G O 1
ATOM 11910 N N . HIS G 1 269 ? 185.747 163.633 158.380 1.00 86.84 269 HIS G N 1
ATOM 11911 C CA . HIS G 1 269 ? 185.533 163.177 159.749 1.00 86.84 269 HIS G CA 1
ATOM 11912 C C . HIS G 1 269 ? 184.892 164.269 160.593 1.00 86.84 269 HIS G C 1
ATOM 11913 O O . HIS G 1 269 ? 183.945 164.014 161.344 1.00 86.84 269 HIS G O 1
ATOM 11920 N N . ALA G 1 270 ? 185.387 165.500 160.468 1.00 83.69 270 ALA G N 1
ATOM 11921 C CA . ALA G 1 270 ? 184.792 166.612 161.199 1.00 83.69 270 ALA G CA 1
ATOM 11922 C C . ALA G 1 270 ? 183.389 166.927 160.698 1.00 83.69 270 ALA G C 1
ATOM 11923 O O . ALA G 1 270 ? 182.533 167.352 161.482 1.00 83.69 270 ALA G O 1
ATOM 11925 N N . TYR G 1 271 ? 183.134 166.730 159.403 1.00 83.01 271 TYR G N 1
ATOM 11926 C CA . TYR G 1 271 ? 181.818 167.043 158.858 1.00 83.01 271 TYR G CA 1
ATOM 11927 C C . TYR G 1 271 ? 180.769 166.028 159.299 1.00 83.01 271 TYR G C 1
ATOM 11928 O O . TYR G 1 271 ? 179.626 166.400 159.590 1.00 83.01 271 TYR G O 1
ATOM 11937 N N . PHE G 1 272 ? 181.128 164.745 159.350 1.00 82.32 272 PHE G N 1
ATOM 11938 C CA . PHE G 1 272 ? 180.156 163.689 159.609 1.00 82.32 272 PHE G CA 1
ATOM 11939 C C . PHE G 1 272 ? 180.258 163.123 161.020 1.00 82.32 272 PHE G C 1
ATOM 11940 O O . PHE G 1 272 ? 179.273 163.141 161.765 1.00 82.32 272 PHE G O 1
ATOM 11948 N N . ALA G 1 273 ? 181.428 162.621 161.416 1.00 84.09 273 ALA G N 1
ATOM 11949 C CA . ALA G 1 273 ? 181.550 161.955 162.708 1.00 84.09 273 ALA G CA 1
ATOM 11950 C C . ALA G 1 273 ? 181.631 162.960 163.851 1.00 84.09 273 ALA G C 1
ATOM 11951 O O . ALA G 1 273 ? 180.845 162.893 164.802 1.00 84.09 273 ALA G O 1
ATOM 11953 N N . ASP G 1 274 ? 182.575 163.901 163.774 1.00 85.06 274 ASP G N 1
ATOM 11954 C CA . ASP G 1 274 ? 182.728 164.901 164.823 1.00 85.06 274 ASP G CA 1
ATOM 11955 C C . ASP G 1 274 ? 181.573 165.891 164.868 1.00 85.06 274 ASP G C 1
ATOM 11956 O O . ASP G 1 274 ? 181.485 166.661 165.831 1.00 85.06 274 ASP G O 1
ATOM 11961 N N . LYS G 1 275 ? 180.710 165.902 163.851 1.00 86.51 275 LYS G N 1
ATOM 11962 C CA . LYS G 1 275 ? 179.515 166.741 163.809 1.00 86.51 275 LYS G CA 1
ATOM 11963 C C . LYS G 1 275 ? 179.865 168.225 163.816 1.00 86.51 275 LYS G C 1
ATOM 11964 O O . LYS G 1 275 ? 179.038 169.065 164.183 1.00 86.51 275 LYS G O 1
ATOM 11970 N N . ARG G 1 276 ? 181.087 168.557 163.405 1.00 97.73 276 ARG G N 1
ATOM 11971 C CA . ARG G 1 276 ? 181.616 169.915 163.517 1.00 97.73 276 ARG G CA 1
ATOM 11972 C C . ARG G 1 276 ? 181.340 170.713 162.240 1.00 97.73 276 ARG G C 1
ATOM 11973 O O . ARG G 1 276 ? 182.238 171.254 161.595 1.00 97.73 276 ARG G O 1
ATOM 11981 N N . THR G 1 277 ? 180.061 170.784 161.883 1.00 89.44 277 THR G N 1
ATOM 11982 C CA . THR G 1 277 ? 179.639 171.484 160.680 1.00 89.44 277 THR G CA 1
ATOM 11983 C C . THR G 1 277 ? 179.237 172.917 161.026 1.00 89.44 277 THR G C 1
ATOM 11984 O O . THR G 1 277 ? 179.424 173.384 162.153 1.00 89.44 277 THR G O 1
ATOM 11988 N N . ASN G 1 278 ? 178.681 173.629 160.043 1.00 94.22 278 ASN G N 1
ATOM 11989 C CA . ASN G 1 278 ? 178.227 175.013 160.204 1.00 94.22 278 ASN G CA 1
ATOM 11990 C C . ASN G 1 278 ? 179.355 175.932 160.666 1.00 94.22 278 ASN G C 1
ATOM 11991 O O . ASN G 1 278 ? 179.121 176.904 161.388 1.00 94.22 278 ASN G O 1
ATOM 11996 N N . SER G 1 279 ? 180.584 175.636 160.251 1.00 97.29 279 SER G N 1
ATOM 11997 C CA . SER G 1 279 ? 181.743 176.424 160.639 1.00 97.29 279 SER G CA 1
ATOM 11998 C C . SER G 1 279 ? 182.697 176.531 159.458 1.00 97.29 279 SER G C 1
ATOM 11999 O O . SER G 1 279 ? 182.691 175.701 158.546 1.00 97.29 279 SER G O 1
ATOM 12002 N N . SER G 1 280 ? 183.522 177.571 159.485 1.00 97.21 280 SER G N 1
ATOM 12003 C CA . SER G 1 280 ? 184.552 177.781 158.481 1.00 97.21 280 SER G CA 1
ATOM 12004 C C . SER G 1 280 ? 185.813 177.012 158.854 1.00 97.21 280 SER G C 1
ATOM 12005 O O . SER G 1 280 ? 185.947 176.479 159.958 1.00 97.21 280 SER G O 1
ATOM 12008 N N . MET G 1 281 ? 186.752 176.960 157.907 1.00 100.04 281 MET G N 1
ATOM 12009 C CA . MET G 1 281 ? 187.996 176.235 158.134 1.00 100.04 281 MET G CA 1
ATOM 12010 C C . MET G 1 281 ? 188.875 176.885 159.197 1.00 100.04 281 MET G C 1
ATOM 12011 O O . MET G 1 281 ? 189.803 176.235 159.689 1.00 100.04 281 MET G O 1
ATOM 12016 N N . GLU G 1 282 ? 188.616 178.145 159.560 1.00 100.34 282 GLU G N 1
ATOM 12017 C CA . GLU G 1 282 ? 189.340 178.737 160.682 1.00 100.34 282 GLU G CA 1
ATOM 12018 C C . GLU G 1 282 ? 189.041 177.994 161.976 1.00 100.34 282 GLU G C 1
ATOM 12019 O O . GLU G 1 282 ? 189.948 177.746 162.779 1.00 100.34 282 GLU G O 1
ATOM 12025 N N . GLU G 1 283 ? 187.775 177.635 162.196 1.00 102.73 283 GLU G N 1
ATOM 12026 C CA . GLU G 1 283 ? 187.441 176.766 163.318 1.00 102.73 283 GLU G CA 1
ATOM 12027 C C . GLU G 1 283 ? 188.062 175.386 163.141 1.00 102.73 283 GLU G C 1
ATOM 12028 O O . GLU G 1 283 ? 188.526 174.776 164.110 1.00 102.73 283 GLU G O 1
ATOM 12034 N N . LEU G 1 284 ? 188.073 174.877 161.905 1.00 101.31 284 LEU G N 1
ATOM 12035 C CA . LEU G 1 284 ? 188.703 173.588 161.636 1.00 101.31 284 LEU G CA 1
ATOM 12036 C C . LEU G 1 284 ? 190.198 173.621 161.924 1.00 101.31 284 LEU G C 1
ATOM 12037 O O . LEU G 1 284 ? 190.763 172.622 162.381 1.00 101.31 284 LEU G O 1
ATOM 12042 N N . LEU G 1 285 ? 190.854 174.753 161.659 1.00 98.66 285 LEU G N 1
ATOM 12043 C CA . LEU G 1 285 ? 192.286 174.854 161.920 1.00 98.66 285 LEU G CA 1
ATOM 12044 C C . LEU G 1 285 ? 192.591 174.798 163.412 1.00 98.66 285 LEU G C 1
ATOM 12045 O O . LEU G 1 285 ? 193.718 174.470 163.800 1.00 98.66 285 LEU G O 1
ATOM 12050 N N . LEU G 1 286 ? 191.607 175.104 164.258 1.00 105.29 286 LEU G N 1
ATOM 12051 C CA . LEU G 1 286 ? 191.756 175.052 165.713 1.00 105.29 286 LEU G CA 1
ATOM 12052 C C . LEU G 1 286 ? 190.626 174.204 166.282 1.00 105.29 286 LEU G C 1
ATOM 12053 O O . LEU G 1 286 ? 189.646 174.732 166.826 1.00 105.29 286 LEU G O 1
ATOM 12058 N N . PRO G 1 287 ? 190.725 172.878 166.166 1.00 110.50 287 PRO G N 1
ATOM 12059 C CA . PRO G 1 287 ? 189.663 172.008 166.687 1.00 110.50 287 PRO G CA 1
ATOM 12060 C C . PRO G 1 287 ? 189.829 171.719 168.169 1.00 110.50 287 PRO G C 1
ATOM 12061 O O . PRO G 1 287 ? 190.689 172.309 168.831 1.00 110.50 287 PRO G O 1
ATOM 12065 N N . TYR G 1 288 ? 189.000 170.823 168.699 1.00 124.99 288 TYR G N 1
ATOM 12066 C CA . TYR G 1 288 ? 189.093 170.409 170.097 1.00 124.99 288 TYR G CA 1
ATOM 12067 C C . TYR G 1 288 ? 190.468 169.832 170.420 1.00 124.99 288 TYR G C 1
ATOM 12068 O O . TYR G 1 288 ? 191.157 169.301 169.549 1.00 124.99 288 TYR G O 1
ATOM 12077 N N . PHE H 2 11 ? 161.270 162.839 103.933 1.00 78.15 11 PHE H N 1
ATOM 12078 C CA . PHE H 2 11 ? 161.291 161.886 102.829 1.00 78.15 11 PHE H CA 1
ATOM 12079 C C . PHE H 2 11 ? 161.288 160.449 103.351 1.00 78.15 11 PHE H C 1
ATOM 12080 O O . PHE H 2 11 ? 160.486 159.626 102.914 1.00 78.15 11 PHE H O 1
ATOM 12088 N N . VAL H 2 12 ? 162.185 160.153 104.293 1.00 59.77 12 VAL H N 1
ATOM 12089 C CA . VAL H 2 12 ? 162.220 158.841 104.934 1.00 59.77 12 VAL H CA 1
ATOM 12090 C C . VAL H 2 12 ? 161.366 158.804 106.194 1.00 59.77 12 VAL H C 1
ATOM 12091 O O . VAL H 2 12 ? 161.091 157.712 106.717 1.00 59.77 12 VAL H O 1
ATOM 12095 N N . VAL H 2 13 ? 160.909 159.957 106.678 1.00 42.37 13 VAL H N 1
ATOM 12096 C CA . VAL H 2 13 ? 160.142 160.060 107.912 1.00 42.37 13 VAL H CA 1
ATOM 12097 C C . VAL H 2 13 ? 158.752 159.486 107.654 1.00 42.37 13 VAL H C 1
ATOM 12098 O O . VAL H 2 13 ? 158.418 159.151 106.511 1.00 42.37 13 VAL H O 1
ATOM 12102 N N . LYS H 2 14 ? 157.948 159.346 108.710 1.00 37.64 14 LYS H N 1
ATOM 12103 C CA . LYS H 2 14 ? 156.609 158.754 108.767 1.00 37.64 14 LYS H CA 1
ATOM 12104 C C . LYS H 2 14 ? 156.687 157.233 108.806 1.00 37.64 14 LYS H C 1
ATOM 12105 O O . LYS H 2 14 ? 155.643 156.575 108.888 1.00 37.64 14 LYS H O 1
ATOM 12111 N N . GLU H 2 15 ? 157.881 156.651 108.763 1.00 33.88 15 GLU H N 1
ATOM 12112 C CA . GLU H 2 15 ? 158.059 155.210 108.896 1.00 33.88 15 GLU H CA 1
ATOM 12113 C C . GLU H 2 15 ? 159.276 154.906 109.761 1.00 33.88 15 GLU H C 1
ATOM 12114 O O . GLU H 2 15 ? 160.046 153.983 109.479 1.00 33.88 15 GLU H O 1
ATOM 12120 N N . LEU H 2 16 ? 159.451 155.665 110.844 1.00 20.43 16 LEU H N 1
ATOM 12121 C CA . LEU H 2 16 ? 160.656 155.590 111.666 1.00 20.43 16 LEU H CA 1
ATOM 12122 C C . LEU H 2 16 ? 160.505 154.654 112.862 1.00 20.43 16 LEU H C 1
ATOM 12123 O O . LEU H 2 16 ? 161.297 153.720 113.013 1.00 20.43 16 LEU H O 1
ATOM 12128 N N . VAL H 2 17 ? 159.505 154.892 113.714 1.00 19.38 17 VAL H N 1
ATOM 12129 C CA . VAL H 2 17 ? 159.345 154.191 114.988 1.00 19.38 17 VAL H CA 1
ATOM 12130 C C . VAL H 2 17 ? 160.591 154.411 115.835 1.00 19.38 17 VAL H C 1
ATOM 12131 O O . VAL H 2 17 ? 161.606 153.729 115.660 1.00 19.38 17 VAL H O 1
ATOM 12135 N N . PHE H 2 18 ? 160.513 155.353 116.775 1.00 25.64 18 PHE H N 1
ATOM 12136 C CA . PHE H 2 18 ? 161.712 155.838 117.451 1.00 25.64 18 PHE H CA 1
ATOM 12137 C C . PHE H 2 18 ? 162.219 154.851 118.499 1.00 25.64 18 PHE H C 1
ATOM 12138 O O . PHE H 2 18 ? 163.369 154.403 118.431 1.00 25.64 18 PHE H O 1
ATOM 12146 N N . LEU H 2 19 ? 161.382 154.514 119.484 1.00 36.48 19 LEU H N 1
ATOM 12147 C CA . LEU H 2 19 ? 161.740 153.594 120.565 1.00 36.48 19 LEU H CA 1
ATOM 12148 C C . LEU H 2 19 ? 162.898 154.127 121.404 1.00 36.48 19 LEU H C 1
ATOM 12149 O O . LEU H 2 19 ? 163.518 155.134 121.051 1.00 36.48 19 LEU H O 1
ATOM 12154 N N . VAL H 2 20 ? 163.193 153.471 122.526 1.00 31.87 20 VAL H N 1
ATOM 12155 C CA . VAL H 2 20 ? 164.179 153.985 123.469 1.00 31.87 20 VAL H CA 1
ATOM 12156 C C . VAL H 2 20 ? 164.722 152.833 124.304 1.00 31.87 20 VAL H C 1
ATOM 12157 O O . VAL H 2 20 ? 164.061 151.809 124.488 1.00 31.87 20 VAL H O 1
ATOM 12161 N N . SER H 2 21 ? 165.950 153.003 124.796 1.00 36.48 21 SER H N 1
ATOM 12162 C CA . SER H 2 21 ? 166.582 152.034 125.687 1.00 36.48 21 SER H CA 1
ATOM 12163 C C . SER H 2 21 ? 167.598 152.767 126.548 1.00 36.48 21 SER H C 1
ATOM 12164 O O . SER H 2 21 ? 168.543 153.359 126.019 1.00 36.48 21 SER H O 1
ATOM 12167 N N . TYR H 2 22 ? 167.410 152.728 127.865 1.00 26.56 22 TYR H N 1
ATOM 12168 C CA . TYR H 2 22 ? 168.254 153.469 128.795 1.00 26.56 22 TYR H CA 1
ATOM 12169 C C . TYR H 2 22 ? 168.485 152.603 130.031 1.00 26.56 22 TYR H C 1
ATOM 12170 O O . TYR H 2 22 ? 168.130 151.422 130.057 1.00 26.56 22 TYR H O 1
ATOM 12179 N N . VAL H 2 23 ? 169.085 153.190 131.065 1.00 36.48 23 VAL H N 1
ATOM 12180 C CA . VAL H 2 23 ? 169.522 152.421 132.225 1.00 36.48 23 VAL H CA 1
ATOM 12181 C C . VAL H 2 23 ? 168.933 152.924 133.541 1.00 36.48 23 VAL H C 1
ATOM 12182 O O . VAL H 2 23 ? 168.950 152.176 134.531 1.00 36.48 23 VAL H O 1
ATOM 12186 N N . LYS H 2 24 ? 168.424 154.153 133.609 1.00 36.48 24 LYS H N 1
ATOM 12187 C CA . LYS H 2 24 ? 167.559 154.618 134.700 1.00 36.48 24 LYS H CA 1
ATOM 12188 C C . LYS H 2 24 ? 168.163 154.353 136.083 1.00 36.48 24 LYS H C 1
ATOM 12189 O O . LYS H 2 24 ? 167.670 153.541 136.863 1.00 36.48 24 LYS H O 1
ATOM 12195 N N . ASN H 2 25 ? 169.256 155.059 136.367 1.00 23.98 25 ASN H N 1
ATOM 12196 C CA . ASN H 2 25 ? 169.857 154.991 137.695 1.00 23.98 25 ASN H CA 1
ATOM 12197 C C . ASN H 2 25 ? 168.890 155.506 138.754 1.00 23.98 25 ASN H C 1
ATOM 12198 O O . ASN H 2 25 ? 168.582 156.700 138.785 1.00 23.98 25 ASN H O 1
ATOM 12203 N N . ASN H 2 26 ? 168.408 154.623 139.625 1.00 31.81 26 ASN H N 1
ATOM 12204 C CA . ASN H 2 26 ? 167.567 155.054 140.731 1.00 31.81 26 ASN H CA 1
ATOM 12205 C C . ASN H 2 26 ? 168.389 155.844 141.747 1.00 31.81 26 ASN H C 1
ATOM 12206 O O . ASN H 2 26 ? 169.621 155.874 141.708 1.00 31.81 26 ASN H O 1
ATOM 12211 N N . ALA H 2 27 ? 167.686 156.491 142.671 1.00 34.26 27 ALA H N 1
ATOM 12212 C CA . ALA H 2 27 ? 168.316 157.282 143.721 1.00 34.26 27 ALA H CA 1
ATOM 12213 C C . ALA H 2 27 ? 168.137 156.697 145.111 1.00 34.26 27 ALA H C 1
ATOM 12214 O O . ALA H 2 27 ? 169.092 156.667 145.888 1.00 34.26 27 ALA H O 1
ATOM 12216 N N . PHE H 2 28 ? 166.936 156.229 145.447 1.00 43.13 28 PHE H N 1
ATOM 12217 C CA . PHE H 2 28 ? 166.665 155.663 146.760 1.00 43.13 28 PHE H CA 1
ATOM 12218 C C . PHE H 2 28 ? 166.531 154.154 146.645 1.00 43.13 28 PHE H C 1
ATOM 12219 O O . PHE H 2 28 ? 165.591 153.674 145.995 1.00 43.13 28 PHE H O 1
ATOM 12227 N N . PRO H 2 29 ? 167.432 153.375 147.240 1.00 46.32 29 PRO H N 1
ATOM 12228 C CA . PRO H 2 29 ? 167.293 151.917 147.185 1.00 46.32 29 PRO H CA 1
ATOM 12229 C C . PRO H 2 29 ? 166.021 151.452 147.878 1.00 46.32 29 PRO H C 1
ATOM 12230 O O . PRO H 2 29 ? 165.530 152.084 148.815 1.00 46.32 29 PRO H O 1
ATOM 12234 N N . GLN H 2 30 ? 165.485 150.333 147.395 1.00 56.04 30 GLN H N 1
ATOM 12235 C CA . GLN H 2 30 ? 164.273 149.776 147.972 1.00 56.04 30 GLN H CA 1
ATOM 12236 C C . GLN H 2 30 ? 164.529 149.326 149.411 1.00 56.04 30 GLN H C 1
ATOM 12237 O O . GLN H 2 30 ? 165.638 148.904 149.748 1.00 56.04 30 GLN H O 1
ATOM 12243 N N . PRO H 2 31 ? 163.522 149.421 150.280 1.00 63.46 31 PRO H N 1
ATOM 12244 C CA . PRO H 2 31 ? 163.732 149.079 151.692 1.00 63.46 31 PRO H CA 1
ATOM 12245 C C . PRO H 2 31 ? 164.146 147.627 151.869 1.00 63.46 31 PRO H C 1
ATOM 12246 O O . PRO H 2 31 ? 163.706 146.737 151.138 1.00 63.46 31 PRO H O 1
ATOM 12250 N N . LEU H 2 32 ? 165.009 147.397 152.855 1.00 72.11 32 LEU H N 1
ATOM 12251 C CA . LEU H 2 32 ? 165.502 146.058 153.131 1.00 72.11 32 LEU H CA 1
ATOM 12252 C C . LEU H 2 32 ? 164.388 145.179 153.691 1.00 72.11 32 LEU H C 1
ATOM 12253 O O . LEU H 2 32 ? 163.436 145.654 154.317 1.00 72.11 32 LEU H O 1
ATOM 12258 N N . SER H 2 33 ? 164.518 143.877 153.457 1.00 76.51 33 SER H N 1
ATOM 12259 C CA . SER H 2 33 ? 163.520 142.917 153.909 1.00 76.51 33 SER H CA 1
ATOM 12260 C C . SER H 2 33 ? 163.742 142.611 155.389 1.00 76.51 33 SER H C 1
ATOM 12261 O O . SER H 2 33 ? 164.539 143.258 156.072 1.00 76.51 33 SER H O 1
ATOM 12264 N N . SER H 2 34 ? 163.032 141.607 155.902 1.00 79.09 34 SER H N 1
ATOM 12265 C CA . SER H 2 34 ? 163.067 141.262 157.315 1.00 79.09 34 SER H CA 1
ATOM 12266 C C . SER H 2 34 ? 164.183 140.281 157.660 1.00 79.09 34 SER H C 1
ATOM 12267 O O . SER H 2 34 ? 164.136 139.654 158.724 1.00 79.09 34 SER H O 1
ATOM 12270 N N . SER H 2 35 ? 165.175 140.134 156.797 1.00 77.43 35 SER H N 1
ATOM 12271 C CA . SER H 2 35 ? 166.267 139.207 157.072 1.00 77.43 35 SER H CA 1
ATOM 12272 C C . SER H 2 35 ? 167.643 139.841 156.945 1.00 77.43 35 SER H C 1
ATOM 12273 O O . SER H 2 35 ? 168.541 139.504 157.720 1.00 77.43 35 SER H O 1
ATOM 12276 N N . GLU H 2 36 ? 167.835 140.752 155.988 1.00 85.63 36 GLU H N 1
ATOM 12277 C CA . GLU H 2 36 ? 169.162 141.317 155.770 1.00 85.63 36 GLU H CA 1
ATOM 12278 C C . GLU H 2 36 ? 169.542 142.323 156.847 1.00 85.63 36 GLU H C 1
ATOM 12279 O O . GLU H 2 36 ? 170.733 142.518 157.109 1.00 85.63 36 GLU H O 1
ATOM 12285 N N . GLU H 2 37 ? 168.561 142.983 157.466 1.00 90.23 37 GLU H N 1
ATOM 12286 C CA . GLU H 2 37 ? 168.887 143.999 158.463 1.00 90.23 37 GLU H CA 1
ATOM 12287 C C . GLU H 2 37 ? 169.573 143.383 159.679 1.00 90.23 37 GLU H C 1
ATOM 12288 O O . GLU H 2 37 ? 170.543 143.946 160.199 1.00 90.23 37 GLU H O 1
ATOM 12294 N N . LYS H 2 38 ? 169.106 142.214 160.128 1.00 89.76 38 LYS H N 1
ATOM 12295 C CA . LYS H 2 38 ? 169.740 141.555 161.265 1.00 89.76 38 LYS H CA 1
ATOM 12296 C C . LYS H 2 38 ? 171.155 141.107 160.926 1.00 89.76 38 LYS H C 1
ATOM 12297 O O . LYS H 2 38 ? 172.072 141.257 161.742 1.00 89.76 38 LYS H O 1
ATOM 12303 N N . LYS H 2 39 ? 171.353 140.555 159.726 1.00 85.52 39 LYS H N 1
ATOM 12304 C CA . LYS H 2 39 ? 172.689 140.134 159.316 1.00 85.52 39 LYS H CA 1
ATOM 12305 C C . LYS H 2 39 ? 173.640 141.321 159.236 1.00 85.52 39 LYS H C 1
ATOM 12306 O O . LYS H 2 39 ? 174.782 141.245 159.705 1.00 85.52 39 LYS H O 1
ATOM 12312 N N . TYR H 2 40 ? 173.187 142.429 158.648 1.00 88.73 40 TYR H N 1
ATOM 12313 C CA . TYR H 2 40 ? 174.035 143.612 158.552 1.00 88.73 40 TYR H CA 1
ATOM 12314 C C . TYR H 2 40 ? 174.349 144.177 159.930 1.00 88.73 40 TYR H C 1
ATOM 12315 O O . TYR H 2 40 ? 175.479 144.609 160.184 1.00 88.73 40 TYR H O 1
ATOM 12324 N N . LEU H 2 41 ? 173.369 144.174 160.837 1.00 89.31 41 LEU H N 1
ATOM 12325 C CA . LEU H 2 41 ? 173.628 144.630 162.199 1.00 89.31 41 LEU H CA 1
ATOM 12326 C C . LEU H 2 41 ? 174.650 143.739 162.895 1.00 89.31 41 LEU H C 1
ATOM 12327 O O . LEU H 2 41 ? 175.524 144.232 163.616 1.00 89.31 41 LEU H O 1
ATOM 12332 N N . GLU H 2 42 ? 174.555 142.422 162.694 1.00 90.65 42 GLU H N 1
ATOM 12333 C CA . GLU H 2 42 ? 175.517 141.512 163.310 1.00 90.65 42 GLU H CA 1
ATOM 12334 C C . GLU H 2 42 ? 176.921 141.726 162.756 1.00 90.65 42 GLU H C 1
ATOM 12335 O O . GLU H 2 42 ? 177.900 141.740 163.513 1.00 90.65 42 GLU H O 1
ATOM 12341 N N . LEU H 2 43 ? 177.043 141.894 161.436 1.00 90.40 43 LEU H N 1
ATOM 12342 C CA . LEU H 2 43 ? 178.352 142.177 160.851 1.00 90.40 43 LEU H CA 1
ATOM 12343 C C . LEU H 2 43 ? 178.905 143.509 161.343 1.00 90.40 43 LEU H C 1
ATOM 12344 O O . LEU H 2 43 ? 180.116 143.645 161.551 1.00 90.40 43 LEU H O 1
ATOM 12349 N N . MET H 2 44 ? 178.038 144.508 161.526 1.00 89.81 44 MET H N 1
ATOM 12350 C CA . MET H 2 44 ? 178.489 145.775 162.092 1.00 89.81 44 MET H CA 1
ATOM 12351 C C . MET H 2 44 ? 178.972 145.594 163.526 1.00 89.81 44 MET H C 1
ATOM 12352 O O . MET H 2 44 ? 179.975 146.191 163.934 1.00 89.81 44 MET H O 1
ATOM 12357 N N . ALA H 2 45 ? 178.263 144.775 164.306 1.00 86.98 45 ALA H N 1
ATOM 12358 C CA . ALA H 2 45 ? 178.680 144.506 165.678 1.00 86.98 45 ALA H CA 1
ATOM 12359 C C . ALA H 2 45 ? 180.042 143.827 165.715 1.00 86.98 45 ALA H C 1
ATOM 12360 O O . ALA H 2 45 ? 180.898 144.178 166.535 1.00 86.98 45 ALA H O 1
ATOM 12362 N N . LYS H 2 46 ? 180.264 142.853 164.833 1.00 87.39 46 LYS H N 1
ATOM 12363 C CA . LYS H 2 46 ? 181.577 142.231 164.727 1.00 87.39 46 LYS H CA 1
ATOM 12364 C C . LYS H 2 46 ? 182.556 143.064 163.910 1.00 87.39 46 LYS H C 1
ATOM 12365 O O . LYS H 2 46 ? 183.747 142.736 163.878 1.00 87.39 46 LYS H O 1
ATOM 12371 N N . GLY H 2 47 ? 182.086 144.124 163.256 1.00 90.48 47 GLY H N 1
ATOM 12372 C CA . GLY H 2 47 ? 182.956 145.040 162.545 1.00 90.48 47 GLY H CA 1
ATOM 12373 C C . GLY H 2 47 ? 182.811 144.993 161.038 1.00 90.48 47 GLY H C 1
ATOM 12374 O O . GLY H 2 47 ? 183.390 144.126 160.378 1.00 90.48 47 GLY H O 1
ATOM 12375 N N . ASP H 2 48 ? 182.039 145.928 160.485 1.00 98.96 48 ASP H N 1
ATOM 12376 C CA . ASP H 2 48 ? 181.927 146.073 159.035 1.00 98.96 48 ASP H CA 1
ATOM 12377 C C . ASP H 2 48 ? 181.374 147.462 158.745 1.00 98.96 48 ASP H C 1
ATOM 12378 O O . ASP H 2 48 ? 180.230 147.758 159.102 1.00 98.96 48 ASP H O 1
ATOM 12383 N N . GLU H 2 49 ? 182.183 148.304 158.101 1.00 102.35 49 GLU H N 1
ATOM 12384 C CA . GLU H 2 49 ? 181.727 149.634 157.716 1.00 102.35 49 GLU H CA 1
ATOM 12385 C C . GLU H 2 49 ? 180.825 149.595 156.488 1.00 102.35 49 GLU H C 1
ATOM 12386 O O . GLU H 2 49 ? 179.988 150.488 156.311 1.00 102.35 49 GLU H O 1
ATOM 12392 N N . HIS H 2 50 ? 180.985 148.583 155.632 1.00 100.40 50 HIS H N 1
ATOM 12393 C CA . HIS H 2 50 ? 180.096 148.439 154.484 1.00 100.40 50 HIS H CA 1
ATOM 12394 C C . HIS H 2 50 ? 178.660 148.189 154.921 1.00 100.40 50 HIS H C 1
ATOM 12395 O O . HIS H 2 50 ? 177.721 148.669 154.275 1.00 100.40 50 HIS H O 1
ATOM 12402 N N . ALA H 2 51 ? 178.469 147.435 156.007 1.00 92.01 51 ALA H N 1
ATOM 12403 C CA . ALA H 2 51 ? 177.127 147.256 156.549 1.00 92.01 51 ALA H CA 1
ATOM 12404 C C . ALA H 2 51 ? 176.534 148.589 156.984 1.00 92.01 51 ALA H C 1
ATOM 12405 O O . ALA H 2 51 ? 175.353 148.861 156.739 1.00 92.01 51 ALA H O 1
ATOM 12407 N N . ARG H 2 52 ? 177.342 149.438 157.623 1.00 89.18 52 ARG H N 1
ATOM 12408 C CA . ARG H 2 52 ? 176.868 150.766 157.999 1.00 89.18 52 ARG H CA 1
ATOM 12409 C C . ARG H 2 52 ? 176.513 151.590 156.769 1.00 89.18 52 ARG H C 1
ATOM 12410 O O . ARG H 2 52 ? 175.508 152.310 156.763 1.00 89.18 52 ARG H O 1
ATOM 12418 N N . ASN H 2 53 ? 177.334 151.504 155.719 1.00 84.80 53 ASN H N 1
ATOM 12419 C CA . ASN H 2 53 ? 177.049 152.242 154.493 1.00 84.80 53 ASN H CA 1
ATOM 12420 C C . ASN H 2 53 ? 175.724 151.802 153.887 1.00 84.80 53 ASN H C 1
ATOM 12421 O O . ASN H 2 53 ? 174.901 152.633 153.490 1.00 84.80 53 ASN H O 1
ATOM 12426 N N . MET H 2 54 ? 175.498 150.490 153.820 1.00 82.74 54 MET H N 1
ATOM 12427 C CA . MET H 2 54 ? 174.242 149.987 153.272 1.00 82.74 54 MET H CA 1
ATOM 12428 C C . MET H 2 54 ? 173.059 150.395 154.140 1.00 82.74 54 MET H C 1
ATOM 12429 O O . MET H 2 54 ? 171.991 150.741 153.623 1.00 82.74 54 MET H O 1
ATOM 12434 N N . LEU H 2 55 ? 173.229 150.358 155.465 1.00 80.66 55 LEU H N 1
ATOM 12435 C CA . LEU H 2 55 ? 172.143 150.737 156.363 1.00 80.66 55 LEU H CA 1
ATOM 12436 C C . LEU H 2 55 ? 171.782 152.209 156.213 1.00 80.66 55 LEU H C 1
ATOM 12437 O O . LEU H 2 55 ? 170.598 152.566 156.225 1.00 80.66 55 LEU H O 1
ATOM 12442 N N . ILE H 2 56 ? 172.784 153.082 156.077 1.00 77.64 56 ILE H N 1
ATOM 12443 C CA . ILE H 2 56 ? 172.500 154.507 155.908 1.00 77.64 56 ILE H CA 1
ATOM 12444 C C . ILE H 2 56 ? 172.093 154.863 154.490 1.00 77.64 56 ILE H C 1
ATOM 12445 O O . ILE H 2 56 ? 171.557 155.955 154.270 1.00 77.64 56 ILE H O 1
ATOM 12450 N N . GLU H 2 57 ? 172.335 153.981 153.520 1.00 66.76 57 GLU H N 1
ATOM 12451 C CA . GLU H 2 57 ? 171.906 154.232 152.150 1.00 66.76 57 GLU H CA 1
ATOM 12452 C C . GLU H 2 57 ? 170.500 153.722 151.870 1.00 66.76 57 GLU H C 1
ATOM 12453 O O . GLU H 2 57 ? 169.771 154.338 151.084 1.00 66.76 57 GLU H O 1
ATOM 12459 N N . HIS H 2 58 ? 170.094 152.625 152.505 1.00 67.76 58 HIS H N 1
ATOM 12460 C CA . HIS H 2 58 ? 168.782 152.034 152.279 1.00 67.76 58 HIS H CA 1
ATOM 12461 C C . HIS H 2 58 ? 167.666 152.738 153.043 1.00 67.76 58 HIS H C 1
ATOM 12462 O O . HIS H 2 58 ? 166.568 152.183 153.146 1.00 67.76 58 HIS H O 1
ATOM 12469 N N . ASN H 2 59 ? 167.912 153.934 153.579 1.00 76.82 59 ASN H N 1
ATOM 12470 C CA . ASN H 2 59 ? 166.925 154.625 154.400 1.00 76.82 59 ASN H CA 1
ATOM 12471 C C . ASN H 2 59 ? 166.827 156.103 154.040 1.00 76.82 59 ASN H C 1
ATOM 12472 O O . ASN H 2 59 ? 166.636 156.947 154.918 1.00 76.82 59 ASN H O 1
ATOM 12477 N N . LEU H 2 60 ? 166.947 156.438 152.755 1.00 67.46 60 LEU H N 1
ATOM 12478 C CA . LEU H 2 60 ? 166.865 157.835 152.349 1.00 67.46 60 LEU H CA 1
ATOM 12479 C C . LEU H 2 60 ? 165.431 158.318 152.171 1.00 67.46 60 LEU H C 1
ATOM 12480 O O . LEU H 2 60 ? 165.190 159.529 152.229 1.00 67.46 60 LEU H O 1
ATOM 12485 N N . ARG H 2 61 ? 164.478 157.405 151.967 1.00 71.41 61 ARG H N 1
ATOM 12486 C CA . ARG H 2 61 ? 163.083 157.809 151.811 1.00 71.41 61 ARG H CA 1
ATOM 12487 C C . ARG H 2 61 ? 162.576 158.526 153.055 1.00 71.41 61 ARG H C 1
ATOM 12488 O O . ARG H 2 61 ? 161.737 159.434 152.965 1.00 71.41 61 ARG H O 1
ATOM 12496 N N . LEU H 2 62 ? 163.079 158.130 154.228 1.00 74.19 62 LEU H N 1
ATOM 12497 C CA . LEU H 2 62 ? 162.625 158.735 155.474 1.00 74.19 62 LEU H CA 1
ATOM 12498 C C . LEU H 2 62 ? 162.926 160.228 155.499 1.00 74.19 62 LEU H C 1
ATOM 12499 O O . LEU H 2 62 ? 162.023 161.052 155.687 1.00 74.19 62 LEU H O 1
ATOM 12504 N N . VAL H 2 63 ? 164.188 160.598 155.270 1.00 73.32 63 VAL H N 1
ATOM 12505 C CA . VAL H 2 63 ? 164.530 162.014 155.230 1.00 73.32 63 VAL H CA 1
ATOM 12506 C C . VAL H 2 63 ? 163.883 162.676 154.024 1.00 73.32 63 VAL H C 1
ATOM 12507 O O . VAL H 2 63 ? 163.541 163.865 154.068 1.00 73.32 63 VAL H O 1
ATOM 12511 N N . ALA H 2 64 ? 163.660 161.912 152.948 1.00 74.20 64 ALA H N 1
ATOM 12512 C CA . ALA H 2 64 ? 163.030 162.475 151.759 1.00 74.20 64 ALA H CA 1
ATOM 12513 C C . ALA H 2 64 ? 161.637 163.005 152.067 1.00 74.20 64 ALA H C 1
ATOM 12514 O O . ALA H 2 64 ? 161.268 164.094 151.612 1.00 74.20 64 ALA H O 1
ATOM 12516 N N . HIS H 2 65 ? 160.844 162.254 152.831 1.00 77.84 65 HIS H N 1
ATOM 12517 C CA . HIS H 2 65 ? 159.535 162.792 153.191 1.00 77.84 65 HIS H CA 1
ATOM 12518 C C . HIS H 2 65 ? 159.605 163.746 154.376 1.00 77.84 65 HIS H C 1
ATOM 12519 O O . HIS H 2 65 ? 158.776 164.660 154.471 1.00 77.84 65 HIS H O 1
ATOM 12526 N N . ILE H 2 66 ? 160.577 163.567 155.276 1.00 78.66 66 ILE H N 1
ATOM 12527 C CA . ILE H 2 66 ? 160.668 164.435 156.448 1.00 78.66 66 ILE H CA 1
ATOM 12528 C C . ILE H 2 66 ? 160.969 165.871 156.036 1.00 78.66 66 ILE H C 1
ATOM 12529 O O . ILE H 2 66 ? 160.353 166.817 156.543 1.00 78.66 66 ILE H O 1
ATOM 12534 N N . VAL H 2 67 ? 161.913 166.061 155.110 1.00 82.12 67 VAL H N 1
ATOM 12535 C CA . VAL H 2 67 ? 162.273 167.415 154.694 1.00 82.12 67 VAL H CA 1
ATOM 12536 C C . VAL H 2 67 ? 161.081 168.113 154.053 1.00 82.12 67 VAL H C 1
ATOM 12537 O O . VAL H 2 67 ? 160.798 169.282 154.344 1.00 82.12 67 VAL H O 1
ATOM 12541 N N . LYS H 2 68 ? 160.359 167.412 153.176 1.00 88.89 68 LYS H N 1
ATOM 12542 C CA . LYS H 2 68 ? 159.172 168.003 152.568 1.00 88.89 68 LYS H CA 1
ATOM 12543 C C . LYS H 2 68 ? 158.079 168.253 153.599 1.00 88.89 68 LYS H C 1
ATOM 12544 O O . LYS H 2 68 ? 157.246 169.146 153.410 1.00 88.89 68 LYS H O 1
ATOM 12550 N N . LYS H 2 69 ? 158.060 167.479 154.686 1.00 84.52 69 LYS H N 1
ATOM 12551 C CA . LYS H 2 69 ? 157.082 167.726 155.740 1.00 84.52 69 LYS H CA 1
ATOM 12552 C C . LYS H 2 69 ? 157.405 168.999 156.515 1.00 84.52 69 LYS H C 1
ATOM 12553 O O . LYS H 2 69 ? 156.496 169.644 157.049 1.00 84.52 69 LYS H O 1
ATOM 12559 N N . PHE H 2 70 ? 158.682 169.380 156.579 1.00 86.01 70 PHE H N 1
ATOM 12560 C CA . PHE H 2 70 ? 159.107 170.631 157.194 1.00 86.01 70 PHE H CA 1
ATOM 12561 C C . PHE H 2 70 ? 159.213 171.774 156.190 1.00 86.01 70 PHE H C 1
ATOM 12562 O O . PHE H 2 70 ? 159.992 172.709 156.410 1.00 86.01 70 PHE H O 1
ATOM 12570 N N . GLU H 2 71 ? 158.449 171.723 155.105 1.00 98.62 71 GLU H N 1
ATOM 12571 C CA . GLU H 2 71 ? 158.503 172.746 154.069 1.00 98.62 71 GLU H CA 1
ATOM 12572 C C . GLU H 2 71 ? 157.696 173.965 154.514 1.00 98.62 71 GLU H C 1
ATOM 12573 O O . GLU H 2 71 ? 157.359 174.118 155.691 1.00 98.62 71 GLU H O 1
ATOM 12579 N N . ASN H 2 72 ? 157.400 174.856 153.559 1.00 103.92 72 ASN H N 1
ATOM 12580 C CA . ASN H 2 72 ? 156.709 176.137 153.732 1.00 103.92 72 ASN H CA 1
ATOM 12581 C C . ASN H 2 72 ? 157.019 176.791 155.075 1.00 103.92 72 ASN H C 1
ATOM 12582 O O . ASN H 2 72 ? 156.109 177.207 155.799 1.00 103.92 72 ASN H O 1
ATOM 12587 N N . THR H 2 73 ? 158.308 176.882 155.410 1.00 103.60 73 THR H N 1
ATOM 12588 C CA . THR H 2 73 ? 158.755 177.595 156.597 1.00 103.60 73 THR H CA 1
ATOM 12589 C C . THR H 2 73 ? 159.895 178.567 156.330 1.00 103.60 73 THR H C 1
ATOM 12590 O O . THR H 2 73 ? 160.232 179.349 157.226 1.00 103.60 73 THR H O 1
ATOM 12594 N N . GLY H 2 74 ? 160.498 178.547 155.143 1.00 104.15 74 GLY H N 1
ATOM 12595 C CA . GLY H 2 74 ? 161.517 179.516 154.791 1.00 104.15 74 GLY H CA 1
ATOM 12596 C C . GLY H 2 74 ? 162.942 179.051 155.010 1.00 104.15 74 GLY H C 1
ATOM 12597 O O . GLY H 2 74 ? 163.751 179.777 155.596 1.00 104.15 74 GLY H O 1
ATOM 12598 N N . GLU H 2 75 ? 163.266 177.846 154.546 1.00 107.87 75 GLU H N 1
ATOM 12599 C CA . GLU H 2 75 ? 164.613 177.304 154.653 1.00 107.87 75 GLU H CA 1
ATOM 12600 C C . GLU H 2 75 ? 165.021 176.669 153.332 1.00 107.87 75 GLU H C 1
ATOM 12601 O O . GLU H 2 75 ? 164.185 176.103 152.621 1.00 107.87 75 GLU H O 1
ATOM 12607 N N . ASP H 2 76 ? 166.309 176.765 153.010 1.00 95.97 76 ASP H N 1
ATOM 12608 C CA . ASP H 2 76 ? 166.832 176.129 151.811 1.00 95.97 76 ASP H CA 1
ATOM 12609 C C . ASP H 2 76 ? 166.948 174.621 152.011 1.00 95.97 76 ASP H C 1
ATOM 12610 O O . ASP H 2 76 ? 167.111 174.128 153.130 1.00 95.97 76 ASP H O 1
ATOM 12615 N N . ALA H 2 77 ? 166.866 173.885 150.900 1.00 81.56 77 ALA H N 1
ATOM 12616 C CA . ALA H 2 77 ? 166.795 172.429 150.980 1.00 81.56 77 ALA H CA 1
ATOM 12617 C C . ALA H 2 77 ? 168.130 171.803 151.368 1.00 81.56 77 ALA H C 1
ATOM 12618 O O . ALA H 2 77 ? 168.149 170.722 151.968 1.00 81.56 77 ALA H O 1
ATOM 12620 N N . GLU H 2 78 ? 169.249 172.450 151.029 1.00 80.84 78 GLU H N 1
ATOM 12621 C CA . GLU H 2 78 ? 170.557 171.856 151.296 1.00 80.84 78 GLU H CA 1
ATOM 12622 C C . GLU H 2 78 ? 170.789 171.677 152.791 1.00 80.84 78 GLU H C 1
ATOM 12623 O O . GLU H 2 78 ? 171.216 170.606 153.242 1.00 80.84 78 GLU H O 1
ATOM 12629 N N . ASP H 2 79 ? 170.512 172.719 153.578 1.00 81.26 79 ASP H N 1
ATOM 12630 C CA . ASP H 2 79 ? 170.713 172.629 155.019 1.00 81.26 79 ASP H CA 1
ATOM 12631 C C . ASP H 2 79 ? 169.808 171.571 155.634 1.00 81.26 79 ASP H C 1
ATOM 12632 O O . ASP H 2 79 ? 170.242 170.793 156.493 1.00 81.26 79 ASP H O 1
ATOM 12637 N N . LEU H 2 80 ? 168.546 171.526 155.200 1.00 75.69 80 LEU H N 1
ATOM 12638 C CA . LEU H 2 80 ? 167.610 170.548 155.743 1.00 75.69 80 LEU H CA 1
ATOM 12639 C C . LEU H 2 80 ? 168.046 169.124 155.426 1.00 75.69 80 LEU H C 1
ATOM 12640 O O . LEU H 2 80 ? 168.013 168.249 156.298 1.00 75.69 80 LEU H O 1
ATOM 12645 N N . ILE H 2 81 ? 168.469 168.869 154.187 1.00 69.13 81 ILE H N 1
ATOM 12646 C CA . ILE H 2 81 ? 168.868 167.512 153.830 1.00 69.13 81 ILE H CA 1
ATOM 12647 C C . ILE H 2 81 ? 170.156 167.124 154.549 1.00 69.13 81 ILE H C 1
ATOM 12648 O O . ILE H 2 81 ? 170.312 165.978 154.990 1.00 69.13 81 ILE H O 1
ATOM 12653 N N . SER H 2 82 ? 171.086 168.071 154.708 1.00 69.78 82 SER H N 1
ATOM 12654 C CA . SER H 2 82 ? 172.321 167.772 155.426 1.00 69.78 82 SER H CA 1
ATOM 12655 C C . SER H 2 82 ? 172.037 167.438 156.885 1.00 69.78 82 SER H C 1
ATOM 12656 O O . SER H 2 82 ? 172.570 166.460 157.428 1.00 69.78 82 SER H O 1
ATOM 12659 N N . ILE H 2 83 ? 171.188 168.237 157.536 1.00 72.98 83 ILE H N 1
ATOM 12660 C CA . ILE H 2 83 ? 170.898 167.989 158.943 1.00 72.98 83 ILE H CA 1
ATOM 12661 C C . ILE H 2 83 ? 170.115 166.690 159.100 1.00 72.98 83 ILE H C 1
ATOM 12662 O O . ILE H 2 83 ? 170.305 165.957 160.079 1.00 72.98 83 ILE H O 1
ATOM 12667 N N . GLY H 2 84 ? 169.249 166.365 158.136 1.00 70.23 84 GLY H N 1
ATOM 12668 C CA . GLY H 2 84 ? 168.546 165.094 158.187 1.00 70.23 84 GLY H CA 1
ATOM 12669 C C . GLY H 2 84 ? 169.474 163.903 158.053 1.00 70.23 84 GLY H C 1
ATOM 12670 O O . GLY H 2 84 ? 169.318 162.904 158.758 1.00 70.23 84 GLY H O 1
ATOM 12671 N N . THR H 2 85 ? 170.451 163.987 157.145 1.00 65.89 85 THR H N 1
ATOM 12672 C CA . THR H 2 85 ? 171.425 162.906 157.019 1.00 65.89 85 THR H CA 1
ATOM 12673 C C . THR H 2 85 ? 172.267 162.773 158.282 1.00 65.89 85 THR H C 1
ATOM 12674 O O . THR H 2 85 ? 172.587 161.657 158.714 1.00 65.89 85 THR H O 1
ATOM 12678 N N . ILE H 2 86 ? 172.639 163.903 158.889 1.00 67.24 86 ILE H N 1
ATOM 12679 C CA . ILE H 2 86 ? 173.386 163.855 160.143 1.00 67.24 86 ILE H CA 1
ATOM 12680 C C . ILE H 2 86 ? 172.563 163.166 161.227 1.00 67.24 86 ILE H C 1
ATOM 12681 O O . ILE H 2 86 ? 173.070 162.316 161.971 1.00 67.24 86 ILE H O 1
ATOM 12686 N N . GLY H 2 87 ? 171.278 163.515 161.328 1.00 71.12 87 GLY H N 1
ATOM 12687 C CA . GLY H 2 87 ? 170.416 162.858 162.298 1.00 71.12 87 GLY H CA 1
ATOM 12688 C C . GLY H 2 87 ? 170.242 161.376 162.020 1.00 71.12 87 GLY H C 1
ATOM 12689 O O . GLY H 2 87 ? 170.144 160.566 162.947 1.00 71.12 87 GLY H O 1
ATOM 12690 N N . LEU H 2 88 ? 170.188 161.002 160.741 1.00 68.08 88 LEU H N 1
ATOM 12691 C CA . LEU H 2 88 ? 170.093 159.590 160.388 1.00 68.08 88 LEU H CA 1
ATOM 12692 C C . LEU H 2 88 ? 171.342 158.837 160.823 1.00 68.08 88 LEU H C 1
ATOM 12693 O O . LEU H 2 88 ? 171.255 157.701 161.304 1.00 68.08 88 LEU H O 1
ATOM 12698 N N . ILE H 2 89 ? 172.514 159.452 160.654 1.00 72.16 89 ILE H N 1
ATOM 12699 C CA . ILE H 2 89 ? 173.745 158.843 161.151 1.00 72.16 89 ILE H CA 1
ATOM 12700 C C . ILE H 2 89 ? 173.695 158.703 162.668 1.00 72.16 89 ILE H C 1
ATOM 12701 O O . ILE H 2 89 ? 174.080 157.665 163.225 1.00 72.16 89 ILE H O 1
ATOM 12706 N N . LYS H 2 90 ? 173.217 159.744 163.359 1.00 74.36 90 LYS H N 1
ATOM 12707 C CA . LYS H 2 90 ? 173.041 159.663 164.808 1.00 74.36 90 LYS H CA 1
ATOM 12708 C C . LYS H 2 90 ? 172.203 158.449 165.187 1.00 74.36 90 LYS H C 1
ATOM 12709 O O . LYS H 2 90 ? 172.591 157.648 166.044 1.00 74.36 90 LYS H O 1
ATOM 12715 N N . GLY H 2 91 ? 171.042 158.307 164.550 1.00 73.23 91 GLY H N 1
ATOM 12716 C CA . GLY H 2 91 ? 170.139 157.225 164.904 1.00 73.23 91 GLY H CA 1
ATOM 12717 C C . GLY H 2 91 ? 170.705 155.853 164.593 1.00 73.23 91 GLY H C 1
ATOM 12718 O O . GLY H 2 91 ? 170.608 154.932 165.407 1.00 73.23 91 GLY H O 1
ATOM 12719 N N . ILE H 2 92 ? 171.306 155.697 163.410 1.00 76.34 92 ILE H N 1
ATOM 12720 C CA . ILE H 2 92 ? 171.802 154.386 163.005 1.00 76.34 92 ILE H CA 1
ATOM 12721 C C . ILE H 2 92 ? 173.013 153.975 163.834 1.00 76.34 92 ILE H C 1
ATOM 12722 O O . ILE H 2 92 ? 173.232 152.781 164.071 1.00 76.34 92 ILE H O 1
ATOM 12727 N N . GLU H 2 93 ? 173.819 154.940 164.288 1.00 85.24 93 GLU H N 1
ATOM 12728 C CA . GLU H 2 93 ? 175.020 154.591 165.040 1.00 85.24 93 GLU H CA 1
ATOM 12729 C C . GLU H 2 93 ? 174.678 154.045 166.422 1.00 85.24 93 GLU H C 1
ATOM 12730 O O . GLU H 2 93 ? 175.315 153.097 166.896 1.00 85.24 93 GLU H O 1
ATOM 12736 N N . SER H 2 94 ? 173.671 154.617 167.077 1.00 85.93 94 SER H N 1
ATOM 12737 C CA . SER H 2 94 ? 173.339 154.300 168.463 1.00 85.93 94 SER H CA 1
ATOM 12738 C C . SER H 2 94 ? 172.061 153.472 168.578 1.00 85.93 94 SER H C 1
ATOM 12739 O O . SER H 2 94 ? 171.256 153.672 169.488 1.00 85.93 94 SER H O 1
ATOM 12742 N N . TYR H 2 95 ? 171.857 152.535 167.656 1.00 83.05 95 TYR H N 1
ATOM 12743 C CA . TYR H 2 95 ? 170.667 151.697 167.705 1.00 83.05 95 TYR H CA 1
ATOM 12744 C C . TYR H 2 95 ? 170.789 150.662 168.819 1.00 83.05 95 TYR H C 1
ATOM 12745 O O . TYR H 2 95 ? 171.836 150.033 168.994 1.00 83.05 95 TYR H O 1
ATOM 12754 N N . SER H 2 96 ? 169.707 150.491 169.573 1.00 82.75 96 SER H N 1
ATOM 12755 C CA . SER H 2 96 ? 169.569 149.435 170.574 1.00 82.75 96 SER H CA 1
ATOM 12756 C C . SER H 2 96 ? 168.279 148.688 170.244 1.00 82.75 96 SER H C 1
ATOM 12757 O O . SER H 2 96 ? 167.208 149.012 170.762 1.00 82.75 96 SER H O 1
ATOM 12760 N N . ALA H 2 97 ? 168.391 147.679 169.377 1.00 79.23 97 ALA H N 1
ATOM 12761 C CA . ALA H 2 97 ? 167.223 146.973 168.862 1.00 79.23 97 ALA H CA 1
ATOM 12762 C C . ALA H 2 97 ? 166.551 146.083 169.899 1.00 79.23 97 ALA H C 1
ATOM 12763 O O . ALA H 2 97 ? 165.455 145.579 169.633 1.00 79.23 97 ALA H O 1
ATOM 12765 N N . GLY H 2 98 ? 167.169 145.877 171.061 1.00 81.60 98 GLY H N 1
ATOM 12766 C CA . GLY H 2 98 ? 166.585 145.010 172.068 1.00 81.60 98 GLY H CA 1
ATOM 12767 C C . GLY H 2 98 ? 165.410 145.609 172.812 1.00 81.60 98 GLY H C 1
ATOM 12768 O O . GLY H 2 98 ? 164.746 144.887 173.564 1.00 81.60 98 GLY H O 1
ATOM 12769 N N . LYS H 2 99 ? 165.138 146.901 172.622 1.00 83.10 99 LYS H N 1
ATOM 12770 C CA . LYS H 2 99 ? 164.023 147.550 173.301 1.00 83.10 99 LYS H CA 1
ATOM 12771 C C . LYS H 2 99 ? 162.668 147.155 172.728 1.00 83.10 99 LYS H C 1
ATOM 12772 O O . LYS H 2 99 ? 161.642 147.475 173.339 1.00 83.10 99 LYS H O 1
ATOM 12778 N N . GLY H 2 100 ? 162.635 146.473 171.586 1.00 84.03 100 GLY H N 1
ATOM 12779 C CA . GLY H 2 100 ? 161.381 146.055 170.990 1.00 84.03 100 GLY H CA 1
ATOM 12780 C C . GLY H 2 100 ? 160.713 147.129 170.157 1.00 84.03 100 GLY H C 1
ATOM 12781 O O . GLY H 2 100 ? 159.573 147.516 170.430 1.00 84.03 100 GLY H O 1
ATOM 12782 N N . THR H 2 101 ? 161.412 147.617 169.134 1.00 88.68 101 THR H N 1
ATOM 12783 C CA . THR H 2 101 ? 160.867 148.635 168.248 1.00 88.68 101 THR H CA 1
ATOM 12784 C C . THR H 2 101 ? 161.520 148.500 166.880 1.00 88.68 101 THR H C 1
ATOM 12785 O O . THR H 2 101 ? 162.511 147.786 166.706 1.00 88.68 101 THR H O 1
ATOM 12789 N N . LYS H 2 102 ? 160.947 149.197 165.904 1.00 84.51 102 LYS H N 1
ATOM 12790 C CA . LYS H 2 102 ? 161.451 149.183 164.541 1.00 84.51 102 LYS H CA 1
ATOM 12791 C C . LYS H 2 102 ? 162.506 150.268 164.352 1.00 84.51 102 LYS H C 1
ATOM 12792 O O . LYS H 2 102 ? 162.446 151.335 164.970 1.00 84.51 102 LYS H O 1
ATOM 12798 N N . LEU H 2 103 ? 163.487 149.976 163.494 1.00 82.44 103 LEU H N 1
ATOM 12799 C CA . LEU H 2 103 ? 164.533 150.950 163.198 1.00 82.44 103 LEU H CA 1
ATOM 12800 C C . LEU H 2 103 ? 163.964 152.203 162.543 1.00 82.44 103 LEU H C 1
ATOM 12801 O O . LEU H 2 103 ? 164.486 153.304 162.759 1.00 82.44 103 LEU H O 1
ATOM 12806 N N . ALA H 2 104 ? 162.904 152.056 161.745 1.00 78.28 104 ALA H N 1
ATOM 12807 C CA . ALA H 2 104 ? 162.376 153.184 160.985 1.00 78.28 104 ALA H CA 1
ATOM 12808 C C . ALA H 2 104 ? 161.872 154.289 161.905 1.00 78.28 104 ALA H C 1
ATOM 12809 O O . ALA H 2 104 ? 162.196 155.467 161.713 1.00 78.28 104 ALA H O 1
ATOM 12811 N N . THR H 2 105 ? 161.071 153.930 162.911 1.00 82.01 105 THR H N 1
ATOM 12812 C CA . THR H 2 105 ? 160.515 154.948 163.797 1.00 82.01 105 THR H CA 1
ATOM 12813 C C . THR H 2 105 ? 161.600 155.587 164.658 1.00 82.01 105 THR H C 1
ATOM 12814 O O . THR H 2 105 ? 161.553 156.793 164.926 1.00 82.01 105 THR H O 1
ATOM 12818 N N . TYR H 2 106 ? 162.593 154.802 165.084 1.00 78.98 106 TYR H N 1
ATOM 12819 C CA . TYR H 2 106 ? 163.702 155.365 165.846 1.00 78.98 106 TYR H CA 1
ATOM 12820 C C . TYR H 2 106 ? 164.483 156.373 165.012 1.00 78.98 106 TYR H C 1
ATOM 12821 O O . TYR H 2 106 ? 164.809 157.468 165.488 1.00 78.98 106 TYR H O 1
ATOM 12830 N N . ALA H 2 107 ? 164.776 156.025 163.756 1.00 75.03 107 ALA H N 1
ATOM 12831 C CA . ALA H 2 107 ? 165.492 156.946 162.880 1.00 75.03 107 ALA H CA 1
ATOM 12832 C C . ALA H 2 107 ? 164.670 158.196 162.598 1.00 75.03 10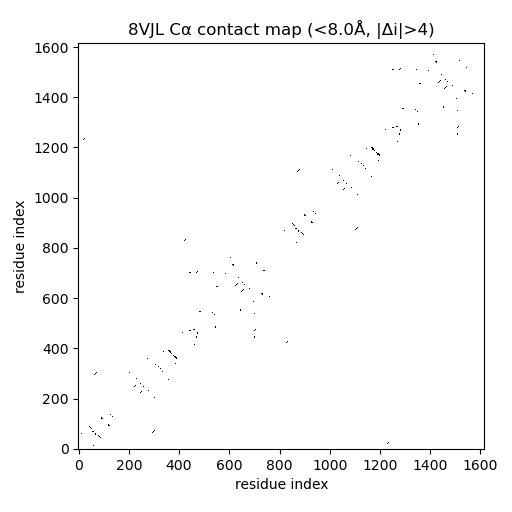7 ALA H C 1
ATOM 12833 O O . ALA H 2 107 ? 165.212 159.307 162.569 1.00 75.03 107 ALA H O 1
ATOM 12835 N N . ALA H 2 108 ? 163.362 158.035 162.378 1.00 76.91 108 ALA H N 1
ATOM 12836 C CA . ALA H 2 108 ? 162.509 159.192 162.131 1.00 76.91 108 ALA H CA 1
ATOM 12837 C C . ALA H 2 108 ? 162.476 160.119 163.338 1.00 76.91 108 ALA H C 1
ATOM 12838 O O . ALA H 2 108 ? 162.589 161.344 163.193 1.00 76.91 108 ALA H O 1
ATOM 12840 N N . ARG H 2 109 ? 162.337 159.553 164.540 1.00 82.86 109 ARG H N 1
ATOM 12841 C CA . ARG H 2 109 ? 162.360 160.370 165.747 1.00 82.86 109 ARG H CA 1
ATOM 12842 C C . ARG H 2 109 ? 163.690 161.095 165.888 1.00 82.86 109 ARG H C 1
ATOM 12843 O O . ARG H 2 109 ? 163.723 162.290 166.205 1.00 82.86 109 ARG H O 1
ATOM 12851 N N . CYS H 2 110 ? 164.797 160.391 165.639 1.00 77.52 110 CYS H N 1
ATOM 12852 C CA . CYS H 2 110 ? 166.111 161.011 165.776 1.00 77.52 110 CYS H CA 1
ATOM 12853 C C . CYS H 2 110 ? 166.279 162.169 164.800 1.00 77.52 110 CYS H C 1
ATOM 12854 O O . CYS H 2 110 ? 166.737 163.253 165.180 1.00 77.52 110 CYS H O 1
ATOM 12857 N N . ILE H 2 111 ? 165.899 161.965 163.536 1.00 77.54 111 ILE H N 1
ATOM 12858 C CA . ILE H 2 111 ? 166.105 163.013 162.542 1.00 77.54 111 ILE H CA 1
ATOM 12859 C C . ILE H 2 111 ? 165.203 164.210 162.824 1.00 77.54 111 ILE H C 1
ATOM 12860 O O . ILE H 2 111 ? 165.641 165.363 162.723 1.00 77.54 111 ILE H O 1
ATOM 12865 N N . GLU H 2 112 ? 163.940 163.970 163.191 1.00 83.03 112 GLU H N 1
ATOM 12866 C CA . GLU H 2 112 ? 163.051 165.095 163.461 1.00 83.03 112 GLU H CA 1
ATOM 12867 C C . GLU H 2 112 ? 163.511 165.865 164.694 1.00 83.03 112 GLU H C 1
ATOM 12868 O O . GLU H 2 112 ? 163.478 167.100 164.710 1.00 83.03 112 GLU H O 1
ATOM 12874 N N . ASN H 2 113 ? 163.978 165.156 165.728 1.00 84.17 113 ASN H N 1
ATOM 12875 C CA . ASN H 2 113 ? 164.521 165.840 166.897 1.00 84.17 113 ASN H CA 1
ATOM 12876 C C . ASN H 2 113 ? 165.764 166.651 166.553 1.00 84.17 113 ASN H C 1
ATOM 12877 O O . ASN H 2 113 ? 165.936 167.763 167.065 1.00 84.17 113 ASN H O 1
ATOM 12882 N N . GLU H 2 114 ? 166.639 166.122 165.695 1.00 82.78 114 GLU H N 1
ATOM 12883 C CA . GLU H 2 114 ? 167.852 166.858 165.359 1.00 82.78 114 GLU H CA 1
ATOM 12884 C C . GLU H 2 114 ? 167.521 168.102 164.540 1.00 82.78 114 GLU H C 1
ATOM 12885 O O . GLU H 2 114 ? 168.126 169.166 164.736 1.00 82.78 114 GLU H O 1
ATOM 12891 N N . ILE H 2 115 ? 166.552 167.995 163.626 1.00 85.52 115 ILE H N 1
ATOM 12892 C CA . ILE H 2 115 ? 166.114 169.177 162.888 1.00 85.52 115 ILE H CA 1
ATOM 12893 C C . ILE H 2 115 ? 165.453 170.187 163.820 1.00 85.52 115 ILE H C 1
ATOM 12894 O O . ILE H 2 115 ? 165.607 171.399 163.634 1.00 85.52 115 ILE H O 1
ATOM 12899 N N . LEU H 2 116 ? 164.709 169.723 164.828 1.00 87.26 116 LEU H N 1
ATOM 12900 C CA . LEU H 2 116 ? 164.150 170.649 165.811 1.00 87.26 116 LEU H CA 1
ATOM 12901 C C . LEU H 2 116 ? 165.253 171.364 166.581 1.00 87.26 116 LEU H C 1
ATOM 12902 O O . LEU H 2 116 ? 165.147 172.559 166.873 1.00 87.26 116 LEU H O 1
ATOM 12907 N N . MET H 2 117 ? 166.316 170.638 166.935 1.00 85.18 117 MET H N 1
ATOM 12908 C CA . MET H 2 117 ? 167.451 171.273 167.601 1.00 85.18 117 MET H CA 1
ATOM 12909 C C . MET H 2 117 ? 168.081 172.338 166.712 1.00 85.18 117 MET H C 1
ATOM 12910 O O . MET H 2 117 ? 168.403 173.440 167.177 1.00 85.18 117 MET H O 1
ATOM 12915 N N . HIS H 2 118 ? 168.255 172.027 165.426 1.00 88.49 118 HIS H N 1
ATOM 12916 C CA . HIS H 2 118 ? 168.813 173.003 164.493 1.00 88.49 118 HIS H CA 1
ATOM 12917 C C . HIS H 2 118 ? 167.916 174.230 164.377 1.00 88.49 118 HIS H C 1
ATOM 12918 O O . HIS H 2 118 ? 168.398 175.369 164.357 1.00 88.49 118 HIS H O 1
ATOM 12925 N N . LEU H 2 119 ? 166.601 174.013 164.295 1.00 85.59 119 LEU H N 1
ATOM 12926 C CA . LEU H 2 119 ? 165.663 175.126 164.195 1.00 85.59 119 LEU H CA 1
ATOM 12927 C C . LEU H 2 119 ? 165.676 175.990 165.448 1.00 85.59 119 LEU H C 1
ATOM 12928 O O . LEU H 2 119 ? 165.623 177.221 165.350 1.00 85.59 119 LEU H O 1
ATOM 12930 N N . ARG H 2 120 ? 165.740 175.369 166.628 1.00 87.61 120 ARG H N 1
ATOM 12931 C CA . ARG H 2 120 ? 165.815 176.136 167.867 1.00 87.61 120 ARG H CA 1
ATOM 12932 C C . ARG H 2 120 ? 167.103 176.946 167.935 1.00 87.61 120 ARG H C 1
ATOM 12933 O O . ARG H 2 120 ? 167.090 178.105 168.366 1.00 87.61 120 ARG H O 1
ATOM 12935 N N . ALA H 2 121 ? 168.224 176.355 167.512 1.00 87.96 121 ALA H N 1
ATOM 12936 C CA . ALA H 2 121 ? 169.481 177.097 167.487 1.00 87.96 121 ALA H CA 1
ATOM 12937 C C . ALA H 2 121 ? 169.404 178.280 166.530 1.00 87.96 121 ALA H C 1
ATOM 12938 O O . ALA H 2 121 ? 169.872 179.380 166.850 1.00 87.96 121 ALA H O 1
ATOM 12940 N N . LEU H 2 122 ? 168.815 178.072 165.350 1.00 88.53 122 LEU H N 1
ATOM 12941 C CA . LEU H 2 122 ? 168.679 179.158 164.382 1.00 88.53 122 LEU H CA 1
ATOM 12942 C C . LEU H 2 122 ? 167.791 180.270 164.926 1.00 88.53 122 LEU H C 1
ATOM 12943 O O . LEU H 2 122 ? 168.091 181.459 164.758 1.00 88.53 122 LEU H O 1
ATOM 12945 N N . LYS H 2 123 ? 166.685 179.901 165.576 1.00 88.53 123 LYS H N 1
ATOM 12946 C CA . LYS H 2 123 ? 165.794 180.900 166.155 1.00 88.53 123 LYS H CA 1
ATOM 12947 C C . LYS H 2 123 ? 166.475 181.680 167.272 1.00 88.53 123 LYS H C 1
ATOM 12948 O O . LYS H 2 123 ? 166.298 182.899 167.374 1.00 88.53 123 LYS H O 1
ATOM 12950 N N . LYS H 2 124 ? 167.247 180.997 168.120 1.00 87.02 124 LYS H N 1
ATOM 12951 C CA . LYS H 2 124 ? 167.974 181.691 169.179 1.00 87.02 124 LYS H CA 1
ATOM 12952 C C . LYS H 2 124 ? 169.020 182.638 168.602 1.00 87.02 124 LYS H C 1
ATOM 12953 O O . LYS H 2 124 ? 169.186 183.760 169.094 1.00 87.02 124 LYS H O 1
ATOM 12955 N N . THR H 2 125 ? 169.738 182.202 167.564 1.00 88.90 125 THR H N 1
ATOM 12956 C CA . THR H 2 125 ? 170.742 183.063 166.946 1.00 88.90 125 THR H CA 1
ATOM 12957 C C . THR H 2 125 ? 170.101 184.280 166.291 1.00 88.90 125 THR H C 1
ATOM 12958 O O . THR H 2 125 ? 170.620 185.398 166.400 1.00 88.90 125 THR H O 1
ATOM 12960 N N . LYS H 2 126 ? 168.975 184.086 165.611 1.00 84.83 126 LYS H N 1
ATOM 12961 C CA . LYS H 2 126 ? 168.299 185.176 164.915 1.00 84.83 126 LYS H CA 1
ATOM 12962 C C . LYS H 2 126 ? 167.678 186.162 165.898 1.00 84.83 126 LYS H C 1
ATOM 12963 O O . LYS H 2 126 ? 167.624 187.364 165.634 1.00 84.83 126 LYS H O 1
#

Organism: Bacillus subtilis (strain 168) (NCBI:txid224308)